Protein 2CS4 (pdb70)

GO terms:
  GO:0005515 protein binding (F, IPI)

Foldseek 3Di:
DFDDDQFDWAFACDPVRTDTDTRQHQCQAFLNVQQVVCVPVPDQSQWFKWKDAPNDTDTDDRRHHDCVVLCVVVVCSVVIYIYTGHDDDDDPDGD

Solvent-accessible surface area: 6858 Å² total; per-residue (Å²): 138,119,115,55,130,98,35,78,123,10,116,0,85,5,123,66,80,52,128,71,21,113,30,8,36,89,126,21,38,4,94,99,0,12,81,41,3,2,118,82,58,35,181,62,44,183,39,19,4,7,14,95,75,202,128,68,94,176,118,35,21,79,132,68,38,1,18,70,20,31,72,169,104,43,164,123,18,98,82,8,76,2,36,16,146,133,96,11,120,72,52,136,84,126,111

Sequence (95 aa):
GSSGSSGMELKVWVDGVQRIVCGVTEVTTCQEVVIALAQAIGRTGRYTLIEKWRDTERHLAPHENPIISLNKWGQYASDVQLILRRTGPSGPSSGGSSGSSGMELKVWVDGVQRIVCGVTEVTTCQEVVIALAQAIGRTGRYTLIEKWRDTERHLAPHENPIISLNKWGQYASDVQLILRRTGPSGPSSGGSSGSSGMELKVWVDGVQRIVCGVTEVTTCQEVVIALAQAIGRTGRYTLIEKWRDTERHLAPHENPIISLNKWGQYASDVQLILRRTGPSGPSSGGSSGSSGMELKVWVDGVQRIVCGVTEVTTCQEVVIALAQAIGRTGRYTLIEKWRDTERHLAPHENPIISLNKWGQYASDVQLILRRTGPSGPSSGGSSGSSGMELKVWVDGVQRIVCGVTEVTTCQEVVIALAQAIGRTGRYTLIEKWRDTERHLAPHENPIISLNKWGQYASDVQLILRRTGPSGPSSGGSSGSSGMELKVWVDGVQRIVCGVTEVTTCQEVVIALAQAIGRTGRYTLIEKWRDTERHLAPHENPIISLNKWGQYASDVQLILRRTGPSGPSSGGSSGSSGMELKVWVDGVQRIVCGVTEVTTCQEVVIALAQAIGRTGRYTLIEKWRDTERHLAPHENPIISLNKWGQYASDVQLILRRTGPSGPSSGGSSGSSGMELKVWVDGVQRIVCGVTEVTTCQEVVIALAQAIGRTGRYTLIEKWRDTERHLAPHENPIISLNKWGQYASDVQLILRRTGPSGPSSGGSSGSSGMELKVWVDGVQRIVCGVTEVTTCQEVVIALAQAIGRTGRYTLIEKWRDTERHLAPHENPIISLNKWGQYASDVQLILRRTGPSGPSSGGSSGSSGMELKVWVDGVQRIVCGVTEVTTCQEVVIALAQAIGRTGRYTLIEKWRDTERHLAPHENPIISLNKWGQYASDVQLILRRTGPSGPSSGGSSGSSGMELKVWVDGVQRIVCGVTEVTTCQEVVIALAQAIGRTGRYTLIEKWRDTERHLAPHENPIISLNKWGQYASDVQLILRRTGPSGPSSGGSSGSSGMELKVWVDGVQRIVCGVTEVTTCQEVVIALAQAIGRTGRYTLIEKWRDTERHLAPHENPIISLNKWGQYASDVQLILRRTGPSGPSSGGSSGSSGMELKVWVDGVQRIVCGVTEVTTCQEVVIALAQAIGRTGRYTLIEKWRDTERHLAPHENPIISLNKWGQYASDVQLILRRTGPSGPSSGGSSGSSGMELKVWVDGVQRIVCGVTEVTTCQEVVIALAQAIGRTGRYTLIEKWRDTERHLAPHENPIISLNKWGQYASDVQLILRRTGPSGPSSGGSSGSSGMELKVWVDGVQRIVCGVTEVTTCQEVVIALAQAIGRTGRYTLIEKWRDTERHLAPHENPIISLNKWGQYASDVQLILRRTGPSGPSSGGSSGSSGMELKVWVDGVQRIVCGVTEVTTCQEVVIALAQAIGRTGRYTLIEKWRDTERHLAPHENPIISLNKWGQYASDVQLILRRTGPSGPSSGGSSGSSGMELKVWVDGVQRIVCGVTEVTTCQEVVIALAQAIGRTGRYTLIEKWRDTERHLAPHENPIISLNKWGQYASDVQLILRRTGPSGPSSGGSSGSSGMELKVWVDGVQRIVCGVTEVTTCQEVVIALAQAIGRTGRYTLIEKWRDTERHLAPHENPIISLNKWGQYASDVQLILRRTGPSGPSSGGSSGSSGMELKVWVDGVQRIVCGVTEVTTCQEVVIALAQAIGRTGRYTLIEKWRDTERHLAPHENPIISLNKWGQYASDVQLILRRTGPSGPSSGGSSGSSGMELKVWVDGVQRIVCGVTEVTTCQEVVIALAQAIGRTGRYTLIEKWRDTERHLAPHENPIISLNKWGQYASDVQLILRRTGPSGPSSG

Secondary structure (DSSP, 8-state):
----S--B---EEETTEEE--SSB-SSS-HHHHHHHHHHHHS--SEEEEEEEETTEEEE--SSS-HHHHHHTTGGGSTT-EEEEEEEE-------

Organism: Homo sapiens (NCBI:txid9606)

InterPro domains:
  IPR000159 Ras-associating domain [PS50200] (1-82)
  IPR000159 Ras-associating domain [SM00314] (1-82)
  IPR029071 Ubiquitin-like domain superfamily [SSF54236] (1-83)
  IPR033593 N-terminal RASSF family [PTHR15286] (1-411)
  IPR048944 Ras association domain-containing protein 8, RA domain [cd16134] (2-83)
  IPR048945 Ras association domain-containing protein 8/10, RA domain [PF21712] (2-78)

CATH classification: 3.10.20.90

Structure (mmCIF, N/CA/C/O backbone):
data_2CS4
#
_entry.id   2CS4
#
loop_
_atom_site.group_PDB
_atom_site.id
_atom_site.type_symbol
_atom_site.label_atom_id
_atom_site.label_alt_id
_atom_site.label_comp_id
_atom_site.label_asym_id
_atom_site.label_entity_id
_atom_site.label_seq_id
_atom_site.pdbx_PDB_ins_code
_atom_site.Cartn_x
_atom_site.Cartn_y
_atom_site.Cartn_z
_atom_site.occupancy
_atom_site.B_iso_or_equiv
_atom_site.auth_seq_id
_atom_site.auth_comp_id
_atom_site.auth_asym_id
_atom_site.auth_atom_id
_atom_site.pdbx_PDB_model_num
ATOM 1 N N . GLY A 1 1 ? 9.487 -1.204 -15.973 1.00 0.00 1 GLY A N 1
ATOM 2 C CA . GLY A 1 1 ? 8.096 -1.191 -15.561 1.00 0.00 1 GLY A CA 1
ATOM 3 C C . GLY A 1 1 ? 7.607 0.202 -15.215 1.00 0.00 1 GLY A C 1
ATOM 4 O O . GLY A 1 1 ? 7.781 1.139 -15.994 1.00 0.00 1 GLY A O 1
ATOM 8 N N . SER A 1 2 ? 6.991 0.338 -14.045 1.00 0.00 2 SER A N 1
ATOM 9 C CA . SER A 1 2 ? 6.470 1.625 -13.601 1.00 0.00 2 SER A CA 1
ATOM 10 C C . SER A 1 2 ? 7.432 2.291 -12.621 1.00 0.00 2 SER A C 1
ATOM 11 O O . SER A 1 2 ? 8.248 1.625 -11.986 1.00 0.00 2 SER A O 1
ATOM 19 N N . SER A 1 3 ? 7.328 3.611 -12.505 1.00 0.00 3 SER A N 1
ATOM 20 C CA . SER A 1 3 ? 8.190 4.370 -11.606 1.00 0.00 3 SER A CA 1
ATOM 21 C C . SER A 1 3 ? 7.678 5.797 -11.438 1.00 0.00 3 SER A C 1
ATOM 22 O O . SER A 1 3 ? 7.101 6.374 -12.358 1.00 0.00 3 SER A O 1
ATOM 30 N N . GLY A 1 4 ? 7.894 6.361 -10.253 1.00 0.00 4 GLY A N 1
ATOM 31 C CA . GLY A 1 4 ? 7.449 7.716 -9.984 1.00 0.00 4 GLY A CA 1
ATOM 32 C C . GLY A 1 4 ? 8.194 8.352 -8.828 1.00 0.00 4 GLY A C 1
ATOM 33 O O . GLY A 1 4 ? 8.142 7.860 -7.701 1.00 0.00 4 GLY A O 1
ATOM 37 N N . SER A 1 5 ? 8.891 9.449 -9.107 1.00 0.00 5 SER A N 1
ATOM 38 C CA . SER A 1 5 ? 9.655 10.151 -8.083 1.00 0.00 5 SER A CA 1
ATOM 39 C C . SER A 1 5 ? 8.738 10.663 -6.976 1.00 0.00 5 SER A C 1
ATOM 40 O O . SER A 1 5 ? 8.922 10.341 -5.803 1.00 0.00 5 SER A O 1
ATOM 48 N N . SER A 1 6 ? 7.748 11.463 -7.360 1.00 0.00 6 SER A N 1
ATOM 49 C CA . SER A 1 6 ? 6.804 12.024 -6.401 1.00 0.00 6 SER A CA 1
ATOM 50 C C . SER A 1 6 ? 5.905 10.935 -5.823 1.00 0.00 6 SER A C 1
ATOM 51 O O . SER A 1 6 ? 5.301 10.157 -6.560 1.00 0.00 6 SER A O 1
ATOM 59 N N . GLY A 1 7 ? 5.823 10.887 -4.497 1.00 0.00 7 GLY A N 1
ATOM 60 C CA . GLY A 1 7 ? 4.997 9.890 -3.841 1.00 0.00 7 GLY A CA 1
ATOM 61 C C . GLY A 1 7 ? 4.457 10.370 -2.509 1.00 0.00 7 GLY A C 1
ATOM 62 O O . GLY A 1 7 ? 4.782 11.469 -2.059 1.00 0.00 7 GLY A O 1
ATOM 66 N N . MET A 1 8 ? 3.627 9.547 -1.877 1.00 0.00 8 MET A N 1
ATOM 67 C CA . MET A 1 8 ? 3.040 9.895 -0.588 1.00 0.00 8 MET A CA 1
ATOM 68 C C . MET A 1 8 ? 3.245 8.771 0.424 1.00 0.00 8 MET A C 1
ATOM 69 O O . MET A 1 8 ? 3.219 7.593 0.069 1.00 0.00 8 MET A O 1
ATOM 83 N N . GLU A 1 9 ? 3.448 9.145 1.683 1.00 0.00 9 GLU A N 1
ATOM 84 C CA . GLU A 1 9 ? 3.658 8.167 2.745 1.00 0.00 9 GLU A CA 1
ATOM 85 C C . GLU A 1 9 ? 2.326 7.656 3.285 1.00 0.00 9 GLU A C 1
ATOM 86 O O . GLU A 1 9 ? 1.539 8.418 3.851 1.00 0.00 9 GLU A O 1
ATOM 98 N N . LEU A 1 10 ? 2.078 6.363 3.107 1.00 0.00 10 LEU A N 1
ATOM 99 C CA . LEU A 1 10 ? 0.841 5.749 3.576 1.00 0.00 10 LEU A CA 1
ATOM 100 C C . LEU A 1 10 ? 1.075 4.968 4.866 1.00 0.00 10 LEU A C 1
ATOM 101 O O . LEU A 1 10 ? 1.830 3.996 4.887 1.00 0.00 10 LEU A O 1
ATOM 117 N N . LYS A 1 11 ? 0.422 5.399 5.939 1.00 0.00 11 LYS A N 1
ATOM 118 C CA . LYS A 1 11 ? 0.555 4.740 7.233 1.00 0.00 11 LYS A CA 1
ATOM 119 C C . LYS A 1 11 ? -0.300 3.478 7.290 1.00 0.00 11 LYS A C 1
ATOM 120 O O . LYS A 1 11 ? -1.526 3.549 7.364 1.00 0.00 11 LYS A O 1
ATOM 139 N N . VAL A 1 12 ? 0.357 2.322 7.258 1.00 0.00 12 VAL A N 1
ATOM 140 C CA . VAL A 1 12 ? -0.343 1.044 7.309 1.00 0.00 12 VAL A CA 1
ATOM 141 C C . VAL A 1 12 ? 0.338 0.083 8.277 1.00 0.00 12 VAL A C 1
ATOM 142 O O . VAL A 1 12 ? 1.550 -0.125 8.211 1.00 0.00 12 VAL A O 1
ATOM 155 N N . TRP A 1 13 ? -0.449 -0.501 9.173 1.00 0.00 13 TRP A N 1
ATOM 156 C CA . TRP A 1 13 ? 0.079 -1.441 10.156 1.00 0.00 13 TRP A CA 1
ATOM 157 C C . TRP A 1 13 ? 0.479 -2.754 9.492 1.00 0.00 13 TRP A C 1
ATOM 158 O O . TRP A 1 13 ? -0.363 -3.468 8.948 1.00 0.00 13 TRP A O 1
ATOM 179 N N . VAL A 1 14 ? 1.770 -3.067 9.540 1.00 0.00 14 VAL A N 1
ATOM 180 C CA . VAL A 1 14 ? 2.282 -4.296 8.944 1.00 0.00 14 VAL A CA 1
ATOM 181 C C . VAL A 1 14 ? 3.040 -5.130 9.970 1.00 0.00 14 VAL A C 1
ATOM 182 O O . VAL A 1 14 ? 4.154 -4.786 10.365 1.00 0.00 14 VAL A O 1
ATOM 195 N N . ASP A 1 15 ? 2.429 -6.229 10.398 1.00 0.00 15 ASP A N 1
ATOM 196 C CA . ASP A 1 15 ? 3.046 -7.115 11.378 1.00 0.00 15 ASP A CA 1
ATOM 197 C C . ASP A 1 15 ? 3.171 -6.424 12.733 1.00 0.00 15 ASP A C 1
ATOM 198 O O . ASP A 1 15 ? 4.140 -6.635 13.461 1.00 0.00 15 ASP A O 1
ATOM 207 N N . GLY A 1 16 ? 2.183 -5.598 13.063 1.00 0.00 16 GLY A N 1
ATOM 208 C CA . GLY A 1 16 ? 2.203 -4.887 14.329 1.00 0.00 16 GLY A CA 1
ATOM 209 C C . GLY A 1 16 ? 2.997 -3.598 14.258 1.00 0.00 16 GLY A C 1
ATOM 210 O O . GLY A 1 16 ? 2.892 -2.747 15.141 1.00 0.00 16 GLY A O 1
ATOM 214 N N . VAL A 1 17 ? 3.796 -3.454 13.206 1.00 0.00 17 VAL A N 1
ATOM 215 C CA . VAL A 1 17 ? 4.612 -2.260 13.024 1.00 0.00 17 VAL A CA 1
ATOM 216 C C . VAL A 1 17 ? 4.177 -1.480 11.788 1.00 0.00 17 VAL A C 1
ATOM 217 O O . VAL A 1 17 ? 4.140 -2.020 10.683 1.00 0.00 17 VAL A O 1
ATOM 230 N N . GLN A 1 18 ? 3.849 -0.207 11.984 1.00 0.00 18 GLN A N 1
ATOM 231 C CA . GLN A 1 18 ? 3.416 0.648 10.885 1.00 0.00 18 GLN A CA 1
ATOM 232 C C . GLN A 1 18 ? 4.563 0.911 9.916 1.00 0.00 18 GLN A C 1
ATOM 233 O O . GLN A 1 18 ? 5.526 1.600 10.252 1.00 0.00 18 GLN A O 1
ATOM 247 N N . ARG A 1 19 ? 4.453 0.358 8.712 1.00 0.00 19 ARG A N 1
ATOM 248 C CA . ARG A 1 19 ? 5.482 0.533 7.695 1.00 0.00 19 ARG A CA 1
ATOM 249 C C . ARG A 1 19 ? 5.078 1.609 6.691 1.00 0.00 19 ARG A C 1
ATOM 250 O O . ARG A 1 19 ? 3.978 1.574 6.139 1.00 0.00 19 ARG A O 1
ATOM 271 N N . ILE A 1 20 ? 5.974 2.562 6.461 1.00 0.00 20 ILE A N 1
ATOM 272 C CA . ILE A 1 20 ? 5.711 3.647 5.524 1.00 0.00 20 ILE A CA 1
ATOM 273 C C . ILE A 1 20 ? 5.955 3.203 4.086 1.00 0.00 20 ILE A C 1
ATOM 274 O O . ILE A 1 20 ? 6.823 2.372 3.820 1.00 0.00 20 ILE A O 1
ATOM 290 N N . VAL A 1 21 ? 5.183 3.764 3.160 1.00 0.00 21 VAL A N 1
ATOM 291 C CA . VAL A 1 21 ? 5.317 3.428 1.747 1.00 0.00 21 VAL A CA 1
ATOM 292 C C . VAL A 1 21 ? 5.444 4.685 0.893 1.00 0.00 21 VAL A C 1
ATOM 293 O O . VAL A 1 21 ? 4.518 5.493 0.818 1.00 0.00 21 VAL A O 1
ATOM 306 N N . CYS A 1 22 ? 6.596 4.843 0.251 1.00 0.00 22 CYS A N 1
ATOM 307 C CA . CYS A 1 22 ? 6.845 6.002 -0.598 1.00 0.00 22 CYS A CA 1
ATOM 308 C C . CYS A 1 22 ? 6.571 5.673 -2.062 1.00 0.00 22 CYS A C 1
ATOM 309 O O . CYS A 1 22 ? 6.953 4.610 -2.552 1.00 0.00 22 CYS A O 1
ATOM 317 N N . GLY A 1 23 ? 5.905 6.591 -2.755 1.00 0.00 23 GLY A N 1
ATOM 318 C CA . GLY A 1 23 ? 5.590 6.378 -4.156 1.00 0.00 23 GLY A CA 1
ATOM 319 C C . GLY A 1 23 ? 4.098 6.409 -4.425 1.00 0.00 23 GLY A C 1
ATOM 320 O O . GLY A 1 23 ? 3.659 6.876 -5.476 1.00 0.00 23 GLY A O 1
ATOM 324 N N . VAL A 1 24 ? 3.316 5.908 -3.474 1.00 0.00 24 VAL A N 1
ATOM 325 C CA . VAL A 1 24 ? 1.865 5.879 -3.614 1.00 0.00 24 VAL A CA 1
ATOM 326 C C . VAL A 1 24 ? 1.305 7.282 -3.819 1.00 0.00 24 VAL A C 1
ATOM 327 O O . VAL A 1 24 ? 1.698 8.226 -3.133 1.00 0.00 24 VAL A O 1
ATOM 340 N N . THR A 1 25 ? 0.382 7.412 -4.768 1.00 0.00 25 THR A N 1
ATOM 341 C CA . THR A 1 25 ? -0.232 8.699 -5.064 1.00 0.00 25 THR A CA 1
ATOM 342 C C . THR A 1 25 ? -1.726 8.547 -5.331 1.00 0.00 25 THR A C 1
ATOM 343 O O . THR A 1 25 ? -2.214 7.441 -5.562 1.00 0.00 25 THR A O 1
ATOM 354 N N . GLU A 1 26 ? -2.445 9.664 -5.298 1.00 0.00 26 GLU A N 1
ATOM 355 C CA . GLU A 1 26 ? -3.884 9.653 -5.536 1.00 0.00 26 GLU A CA 1
ATOM 356 C C . GLU A 1 26 ? -4.249 8.634 -6.611 1.00 0.00 26 GLU A C 1
ATOM 357 O O . GLU A 1 26 ? -5.201 7.868 -6.458 1.00 0.00 26 GLU A O 1
ATOM 369 N N . VAL A 1 27 ? -3.486 8.631 -7.699 1.00 0.00 27 VAL A N 1
ATOM 370 C CA . VAL A 1 27 ? -3.729 7.706 -8.800 1.00 0.00 27 VAL A CA 1
ATOM 371 C C . VAL A 1 27 ? -3.593 6.258 -8.342 1.00 0.00 27 VAL A C 1
ATOM 372 O O . VAL A 1 27 ? -4.497 5.445 -8.539 1.00 0.00 27 VAL A O 1
ATOM 385 N N . THR A 1 28 ? -2.458 5.942 -7.727 1.00 0.00 28 THR A N 1
ATOM 386 C CA . THR A 1 28 ? -2.203 4.592 -7.240 1.00 0.00 28 THR A CA 1
ATOM 387 C C . THR A 1 28 ? -3.397 4.055 -6.458 1.00 0.00 28 THR A C 1
ATOM 388 O O . THR A 1 28 ? -3.727 4.559 -5.384 1.00 0.00 28 THR A O 1
ATOM 399 N N . THR A 1 29 ? -4.041 3.027 -7.002 1.00 0.00 29 THR A N 1
ATOM 400 C CA . THR A 1 29 ? -5.199 2.422 -6.355 1.00 0.00 29 THR A CA 1
ATOM 401 C C . THR A 1 29 ? -4.778 1.555 -5.174 1.00 0.00 29 THR A C 1
ATOM 402 O O . THR A 1 29 ? -3.587 1.392 -4.905 1.00 0.00 29 THR A O 1
ATOM 413 N N . CYS A 1 30 ? -5.760 1.001 -4.474 1.00 0.00 30 CYS A N 1
ATOM 414 C CA . CYS A 1 30 ? -5.491 0.149 -3.320 1.00 0.00 30 CYS A CA 1
ATOM 415 C C . CYS A 1 30 ? -4.760 -1.122 -3.741 1.00 0.00 30 CYS A C 1
ATOM 416 O O . CYS A 1 30 ? -3.815 -1.552 -3.081 1.00 0.00 30 CYS A O 1
ATOM 424 N N . GLN A 1 31 ? -5.206 -1.717 -4.843 1.00 0.00 31 GLN A N 1
ATOM 425 C CA . GLN A 1 31 ? -4.595 -2.940 -5.350 1.00 0.00 31 GLN A CA 1
ATOM 426 C C . GLN A 1 31 ? -3.094 -2.757 -5.548 1.00 0.00 31 GLN A C 1
ATOM 427 O O . GLN A 1 31 ? -2.312 -3.679 -5.317 1.00 0.00 31 GLN A O 1
ATOM 441 N N . GLU A 1 32 ? -2.699 -1.562 -5.975 1.00 0.00 32 GLU A N 1
ATOM 442 C CA . GLU A 1 32 ? -1.291 -1.260 -6.205 1.00 0.00 32 GLU A CA 1
ATOM 443 C C . GLU A 1 32 ? -0.539 -1.134 -4.883 1.00 0.00 32 GLU A C 1
ATOM 444 O O . GLU A 1 32 ? 0.671 -1.350 -4.821 1.00 0.00 32 GLU A O 1
ATOM 456 N N . VAL A 1 33 ? -1.266 -0.781 -3.827 1.00 0.00 33 VAL A N 1
ATOM 457 C CA . VAL A 1 33 ? -0.670 -0.626 -2.505 1.00 0.00 33 VAL A CA 1
ATOM 458 C C . VAL A 1 33 ? -0.621 -1.958 -1.765 1.00 0.00 33 VAL A C 1
ATOM 459 O O . VAL A 1 33 ? 0.452 -2.437 -1.397 1.00 0.00 33 VAL A O 1
ATOM 472 N N . VAL A 1 34 ? -1.790 -2.552 -1.549 1.00 0.00 34 VAL A N 1
ATOM 473 C CA . VAL A 1 34 ? -1.881 -3.830 -0.853 1.00 0.00 34 VAL A CA 1
ATOM 474 C C . VAL A 1 34 ? -0.818 -4.803 -1.350 1.00 0.00 34 VAL A C 1
ATOM 475 O O . VAL A 1 34 ? -0.273 -5.590 -0.576 1.00 0.00 34 VAL A O 1
ATOM 488 N N . ILE A 1 35 ? -0.529 -4.744 -2.645 1.00 0.00 35 ILE A N 1
ATOM 489 C CA . ILE A 1 35 ? 0.470 -5.619 -3.245 1.00 0.00 35 ILE A CA 1
ATOM 490 C C . ILE A 1 35 ? 1.881 -5.105 -2.980 1.00 0.00 35 ILE A C 1
ATOM 491 O O . ILE A 1 35 ? 2.784 -5.878 -2.658 1.00 0.00 35 ILE A O 1
ATOM 507 N N . ALA A 1 36 ? 2.064 -3.796 -3.115 1.00 0.00 36 ALA A N 1
ATOM 508 C CA . ALA A 1 36 ? 3.364 -3.178 -2.886 1.00 0.00 36 ALA A CA 1
ATOM 509 C C . ALA A 1 36 ? 3.947 -3.606 -1.543 1.00 0.00 36 ALA A C 1
ATOM 510 O O . ALA A 1 36 ? 5.118 -3.977 -1.453 1.00 0.00 36 ALA A O 1
ATOM 517 N N . LEU A 1 37 ? 3.123 -3.553 -0.502 1.00 0.00 37 LEU A N 1
ATOM 518 C CA . LEU A 1 37 ? 3.557 -3.935 0.837 1.00 0.00 37 LEU A CA 1
ATOM 519 C C . LEU A 1 37 ? 3.956 -5.407 0.881 1.00 0.00 37 LEU A C 1
ATOM 520 O O . LEU A 1 37 ? 5.081 -5.745 1.249 1.00 0.00 37 LEU A O 1
ATOM 536 N N . ALA A 1 38 ? 3.027 -6.278 0.501 1.00 0.00 38 ALA A N 1
ATOM 537 C CA . ALA A 1 38 ? 3.283 -7.713 0.493 1.00 0.00 38 ALA A CA 1
ATOM 538 C C . ALA A 1 38 ? 4.601 -8.032 -0.206 1.00 0.00 38 ALA A C 1
ATOM 539 O O . ALA A 1 38 ? 5.340 -8.918 0.219 1.00 0.00 38 ALA A O 1
ATOM 546 N N . GLN A 1 39 ? 4.886 -7.303 -1.281 1.00 0.00 39 GLN A N 1
ATOM 547 C CA . GLN A 1 39 ? 6.114 -7.510 -2.039 1.00 0.00 39 GLN A CA 1
ATOM 548 C C . GLN A 1 39 ? 7.323 -6.979 -1.274 1.00 0.00 39 GLN A C 1
ATOM 549 O O . GLN A 1 39 ? 8.408 -7.556 -1.331 1.00 0.00 39 GLN A O 1
ATOM 563 N N . ALA A 1 40 ? 7.126 -5.876 -0.560 1.00 0.00 40 ALA A N 1
ATOM 564 C CA . ALA A 1 40 ? 8.199 -5.268 0.218 1.00 0.00 40 ALA A CA 1
ATOM 565 C C . ALA A 1 40 ? 8.597 -6.156 1.392 1.00 0.00 40 ALA A C 1
ATOM 566 O O . ALA A 1 40 ? 9.782 -6.358 1.656 1.00 0.00 40 ALA A O 1
ATOM 573 N N . ILE A 1 41 ? 7.599 -6.683 2.094 1.00 0.00 41 ILE A N 1
ATOM 574 C CA . ILE A 1 41 ? 7.846 -7.549 3.240 1.00 0.00 41 ILE A CA 1
ATOM 575 C C . ILE A 1 41 ? 8.375 -8.909 2.797 1.00 0.00 41 ILE A C 1
ATOM 576 O O . ILE A 1 41 ? 9.078 -9.587 3.545 1.00 0.00 41 ILE A O 1
ATOM 592 N N . GLY A 1 42 ? 8.033 -9.301 1.574 1.00 0.00 42 GLY A N 1
ATOM 593 C CA . GLY A 1 42 ? 8.483 -10.578 1.051 1.00 0.00 42 GLY A CA 1
ATOM 594 C C . GLY A 1 42 ? 7.345 -11.411 0.495 1.00 0.00 42 GLY A C 1
ATOM 595 O O . GLY A 1 42 ? 6.866 -11.160 -0.610 1.00 0.00 42 GLY A O 1
ATOM 599 N N . ARG A 1 43 ? 6.913 -12.407 1.262 1.00 0.00 43 ARG A N 1
ATOM 600 C CA . ARG A 1 43 ? 5.826 -13.281 0.839 1.00 0.00 43 ARG A CA 1
ATOM 601 C C . ARG A 1 43 ? 4.784 -12.505 0.039 1.00 0.00 43 ARG A C 1
ATOM 602 O O . ARG A 1 43 ? 4.587 -11.308 0.251 1.00 0.00 43 ARG A O 1
ATOM 623 N N . THR A 1 44 ? 4.119 -13.195 -0.883 1.00 0.00 44 THR A N 1
ATOM 624 C CA . THR A 1 44 ? 3.098 -12.571 -1.715 1.00 0.00 44 THR A CA 1
ATOM 625 C C . THR A 1 44 ? 1.818 -13.397 -1.728 1.00 0.00 44 THR A C 1
ATOM 626 O O . THR A 1 44 ? 1.827 -14.579 -1.386 1.00 0.00 44 THR A O 1
ATOM 637 N N . GLY A 1 45 ? 0.716 -12.768 -2.125 1.00 0.00 45 GLY A N 1
ATOM 638 C CA . GLY A 1 45 ? -0.558 -13.461 -2.175 1.00 0.00 45 GLY A CA 1
ATOM 639 C C . GLY A 1 45 ? -1.730 -12.512 -2.328 1.00 0.00 45 GLY A C 1
ATOM 640 O O . GLY A 1 45 ? -1.639 -11.514 -3.044 1.00 0.00 45 GLY A O 1
ATOM 644 N N . ARG A 1 46 ? -2.833 -12.823 -1.657 1.00 0.00 46 ARG A N 1
ATOM 645 C CA . ARG A 1 46 ? -4.029 -11.992 -1.725 1.00 0.00 46 ARG A CA 1
ATOM 646 C C . ARG A 1 46 ? -4.230 -11.221 -0.423 1.00 0.00 46 ARG A C 1
ATOM 647 O O . ARG A 1 46 ? -4.654 -11.786 0.585 1.00 0.00 46 ARG A O 1
ATOM 668 N N . TYR A 1 47 ? -3.922 -9.929 -0.453 1.00 0.00 47 TYR A N 1
ATOM 669 C CA . TYR A 1 47 ? -4.066 -9.082 0.725 1.00 0.00 47 TYR A CA 1
ATOM 670 C C . TYR A 1 47 ? -5.164 -8.043 0.518 1.00 0.00 47 TYR A C 1
ATOM 671 O O . TYR A 1 47 ? -5.714 -7.913 -0.576 1.00 0.00 47 TYR A O 1
ATOM 689 N N . THR A 1 48 ? -5.478 -7.304 1.577 1.00 0.00 48 THR A N 1
ATOM 690 C CA . THR A 1 48 ? -6.510 -6.277 1.514 1.00 0.00 48 THR A CA 1
ATOM 691 C C . THR A 1 48 ? -6.166 -5.096 2.414 1.00 0.00 48 THR A C 1
ATOM 692 O O . THR A 1 48 ? -5.247 -5.172 3.232 1.00 0.00 48 THR A O 1
ATOM 703 N N . LEU A 1 49 ? -6.908 -4.005 2.261 1.00 0.00 49 LEU A N 1
ATOM 704 C CA . LEU A 1 49 ? -6.681 -2.807 3.061 1.00 0.00 49 LEU A CA 1
ATOM 705 C C . LEU A 1 49 ? -7.942 -2.416 3.825 1.00 0.00 49 LEU A C 1
ATOM 706 O O . LEU A 1 49 ? -8.937 -2.001 3.229 1.00 0.00 49 LEU A O 1
ATOM 722 N N . ILE A 1 50 ? -7.893 -2.549 5.146 1.00 0.00 50 ILE A N 1
ATOM 723 C CA . ILE A 1 50 ? -9.030 -2.206 5.991 1.00 0.00 50 ILE A CA 1
ATOM 724 C C . ILE A 1 50 ? -8.745 -0.955 6.816 1.00 0.00 50 ILE A C 1
ATOM 725 O O . ILE A 1 50 ? -7.615 -0.730 7.248 1.00 0.00 50 ILE A O 1
ATOM 741 N N . GLU A 1 51 ? -9.778 -0.147 7.031 1.00 0.00 51 GLU A N 1
ATOM 742 C CA . GLU A 1 51 ? -9.638 1.081 7.805 1.00 0.00 51 GLU A CA 1
ATOM 743 C C . GLU A 1 51 ? -10.319 0.948 9.164 1.00 0.00 51 GLU A C 1
ATOM 744 O O . GLU A 1 51 ? -11.504 0.625 9.249 1.00 0.00 51 GLU A O 1
ATOM 756 N N . LYS A 1 52 ? -9.560 1.198 10.226 1.00 0.00 52 LYS A N 1
ATOM 757 C CA . LYS A 1 52 ? -10.088 1.107 11.582 1.00 0.00 52 LYS A CA 1
ATOM 758 C C . LYS A 1 52 ? -10.354 2.495 12.157 1.00 0.00 52 LYS A C 1
ATOM 759 O O . LYS A 1 52 ? -9.452 3.330 12.228 1.00 0.00 52 LYS A O 1
ATOM 778 N N . TRP A 1 53 ? -11.594 2.733 12.566 1.00 0.00 53 TRP A N 1
ATOM 779 C CA . TRP A 1 53 ? -11.977 4.020 13.136 1.00 0.00 53 TRP A CA 1
ATOM 780 C C . TRP A 1 53 ? -13.049 3.844 14.206 1.00 0.00 53 TRP A C 1
ATOM 781 O O . TRP A 1 53 ? -13.984 3.060 14.038 1.00 0.00 53 TRP A O 1
ATOM 802 N N . ARG A 1 54 ? -12.909 4.578 15.304 1.00 0.00 54 ARG A N 1
ATOM 803 C CA . ARG A 1 54 ? -13.866 4.502 16.402 1.00 0.00 54 ARG A CA 1
ATOM 804 C C . ARG A 1 54 ? -14.398 3.081 16.562 1.00 0.00 54 ARG A C 1
ATOM 805 O O . ARG A 1 54 ? -15.581 2.877 16.833 1.00 0.00 54 ARG A O 1
ATOM 826 N N . ASP A 1 55 ? -13.515 2.102 16.391 1.00 0.00 55 ASP A N 1
ATOM 827 C CA . ASP A 1 55 ? -13.895 0.700 16.517 1.00 0.00 55 ASP A CA 1
ATOM 828 C C . ASP A 1 55 ? -14.807 0.279 15.369 1.00 0.00 55 ASP A C 1
ATOM 829 O O . ASP A 1 55 ? -15.832 -0.371 15.581 1.00 0.00 55 ASP A O 1
ATOM 838 N N . THR A 1 56 ? -14.428 0.654 14.151 1.00 0.00 56 THR A N 1
ATOM 839 C CA . THR A 1 56 ? -15.213 0.317 12.970 1.00 0.00 56 THR A CA 1
ATOM 840 C C . THR A 1 56 ? -14.327 -0.249 11.865 1.00 0.00 56 THR A C 1
ATOM 841 O O . THR A 1 56 ? -13.458 0.444 11.338 1.00 0.00 56 THR A O 1
ATOM 852 N N . GLU A 1 57 ? -14.555 -1.513 11.520 1.00 0.00 57 GLU A N 1
ATOM 853 C CA . GLU A 1 57 ? -13.777 -2.171 10.478 1.00 0.00 57 GLU A CA 1
ATOM 854 C C . GLU A 1 57 ? -14.568 -2.249 9.175 1.00 0.00 57 GLU A C 1
ATOM 855 O O . GLU A 1 5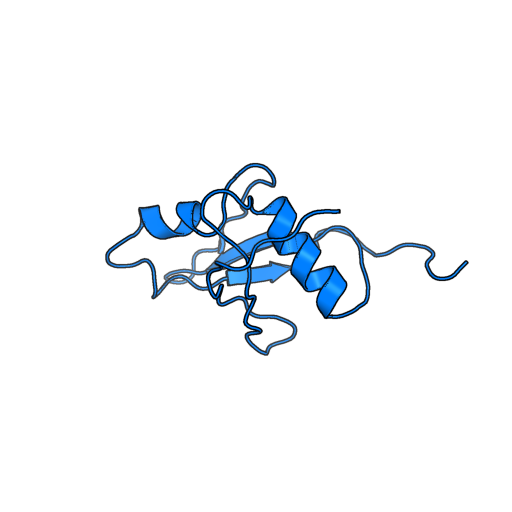7 ? -15.674 -2.788 9.140 1.00 0.00 57 GLU A O 1
ATOM 867 N N . ARG A 1 58 ? -13.992 -1.707 8.107 1.00 0.00 58 ARG A N 1
ATOM 868 C CA . ARG A 1 58 ? -14.644 -1.713 6.802 1.00 0.00 58 ARG A CA 1
ATOM 869 C C . ARG A 1 58 ? -13.661 -2.112 5.706 1.00 0.00 58 ARG A C 1
ATOM 870 O O . ARG A 1 58 ? -12.579 -1.536 5.586 1.00 0.00 58 ARG A O 1
ATOM 891 N N . HIS A 1 59 ? -14.044 -3.104 4.908 1.00 0.00 59 HIS A N 1
ATOM 892 C CA . HIS A 1 59 ? -13.196 -3.581 3.820 1.00 0.00 59 HIS A CA 1
ATOM 893 C C . HIS A 1 59 ? -13.303 -2.664 2.606 1.00 0.00 59 HIS A C 1
ATOM 894 O O . HIS A 1 59 ? -14.367 -2.112 2.323 1.00 0.00 59 HIS A O 1
ATOM 909 N N . LEU A 1 60 ? -12.194 -2.505 1.892 1.00 0.00 60 LEU A N 1
ATOM 910 C CA . LEU A 1 60 ? -12.162 -1.653 0.708 1.00 0.00 60 LEU A CA 1
ATOM 911 C C . LEU A 1 60 ? -12.033 -2.490 -0.561 1.00 0.00 60 LEU A C 1
ATOM 912 O O . LEU A 1 60 ? -11.727 -3.681 -0.503 1.00 0.00 60 LEU A O 1
ATOM 928 N N . ALA A 1 61 ? -12.268 -1.859 -1.707 1.00 0.00 61 ALA A N 1
ATOM 929 C CA . ALA A 1 61 ? -12.174 -2.544 -2.990 1.00 0.00 61 ALA A CA 1
ATOM 930 C C . ALA A 1 61 ? -10.795 -2.355 -3.613 1.00 0.00 61 ALA A C 1
ATOM 931 O O . ALA A 1 61 ? -10.075 -1.403 -3.310 1.00 0.00 61 ALA A O 1
ATOM 938 N N . PRO A 1 62 ? -10.416 -3.282 -4.505 1.00 0.00 62 PRO A N 1
ATOM 939 C CA . PRO A 1 62 ? -9.120 -3.239 -5.190 1.00 0.00 62 PRO A CA 1
ATOM 940 C C . PRO A 1 62 ? -9.034 -2.095 -6.195 1.00 0.00 62 PRO A C 1
ATOM 941 O O . PRO A 1 62 ? -7.942 -1.684 -6.590 1.00 0.00 62 PRO A O 1
ATOM 952 N N . HIS A 1 63 ? -10.190 -1.585 -6.605 1.00 0.00 63 HIS A N 1
ATOM 953 C CA . HIS A 1 63 ? -10.245 -0.487 -7.564 1.00 0.00 63 HIS A CA 1
ATOM 954 C C . HIS A 1 63 ? -10.258 0.860 -6.848 1.00 0.00 63 HIS A C 1
ATOM 955 O O . HIS A 1 63 ? -9.934 1.890 -7.438 1.00 0.00 63 HIS A O 1
ATOM 970 N N . GLU A 1 64 ? -10.634 0.843 -5.573 1.00 0.00 64 GLU A N 1
ATOM 971 C CA . GLU A 1 64 ? -10.691 2.064 -4.778 1.00 0.00 64 GLU A CA 1
ATOM 972 C C . GLU A 1 64 ? -9.290 2.519 -4.379 1.00 0.00 64 GLU A C 1
ATOM 973 O O . GLU A 1 64 ? -8.430 1.702 -4.051 1.00 0.00 64 GLU A O 1
ATOM 985 N N . ASN A 1 65 ? -9.068 3.829 -4.411 1.00 0.00 65 ASN A N 1
ATOM 986 C CA . ASN A 1 65 ? -7.771 4.393 -4.054 1.00 0.00 65 ASN A CA 1
ATOM 987 C C . ASN A 1 65 ? -7.630 4.519 -2.540 1.00 0.00 65 ASN A C 1
ATOM 988 O O . ASN A 1 65 ? -8.588 4.815 -1.825 1.00 0.00 65 ASN A O 1
ATOM 999 N N . PRO A 1 66 ? -6.408 4.289 -2.038 1.00 0.00 66 PRO A N 1
ATOM 1000 C CA . PRO A 1 66 ? -6.112 4.372 -0.605 1.00 0.00 66 PRO A CA 1
ATOM 1001 C C . PRO A 1 66 ? -6.164 5.804 -0.084 1.00 0.00 66 PRO A C 1
ATOM 1002 O O . PRO A 1 66 ? -6.828 6.088 0.914 1.00 0.00 66 PRO A O 1
ATOM 1013 N N . ILE A 1 67 ? -5.461 6.702 -0.765 1.00 0.00 67 ILE A N 1
ATOM 1014 C CA . ILE A 1 67 ? -5.429 8.105 -0.371 1.00 0.00 67 ILE A CA 1
ATOM 1015 C C . ILE A 1 67 ? -6.825 8.719 -0.409 1.00 0.00 67 ILE A C 1
ATOM 1016 O O . ILE A 1 67 ? -7.202 9.483 0.480 1.00 0.00 67 ILE A O 1
ATOM 1032 N N . ILE A 1 68 ? -7.587 8.378 -1.443 1.00 0.00 68 ILE A N 1
ATOM 1033 C CA . ILE A 1 68 ? -8.942 8.893 -1.595 1.00 0.00 68 ILE A CA 1
ATOM 1034 C C . ILE A 1 68 ? -9.861 8.352 -0.506 1.00 0.00 68 ILE A C 1
ATOM 1035 O O . ILE A 1 68 ? -10.608 9.103 0.121 1.00 0.00 68 ILE A O 1
ATOM 1051 N N . SER A 1 69 ? -9.800 7.043 -0.284 1.00 0.00 69 SER A N 1
ATOM 1052 C CA . SER A 1 69 ? -10.628 6.399 0.729 1.00 0.00 69 SER A CA 1
ATOM 1053 C C . SER A 1 69 ? -10.550 7.152 2.054 1.00 0.00 69 SER A C 1
ATOM 1054 O O . SER A 1 69 ? -11.505 7.166 2.831 1.00 0.00 69 SER A O 1
ATOM 1062 N N . LEU A 1 70 ? -9.405 7.778 2.304 1.00 0.00 70 LEU A N 1
ATOM 1063 C CA . LEU A 1 70 ? -9.200 8.534 3.534 1.00 0.00 70 LEU A CA 1
ATOM 1064 C C . LEU A 1 70 ? -9.691 9.970 3.380 1.00 0.00 70 LEU A C 1
ATOM 1065 O O . LEU A 1 70 ? -10.481 10.457 4.188 1.00 0.00 70 LEU A O 1
ATOM 1081 N N . ASN A 1 71 ? -9.220 10.642 2.334 1.00 0.00 71 ASN A N 1
ATOM 1082 C CA . ASN A 1 71 ? -9.613 12.022 2.072 1.00 0.00 71 ASN A CA 1
ATOM 1083 C C . ASN A 1 71 ? -11.067 12.258 2.469 1.00 0.00 71 ASN A C 1
ATOM 1084 O O . ASN A 1 71 ? -11.403 13.285 3.059 1.00 0.00 71 ASN A O 1
ATOM 1095 N N . LYS A 1 72 ? -11.927 11.300 2.140 1.00 0.00 72 LYS A N 1
ATOM 1096 C CA . LYS A 1 72 ? -13.345 11.401 2.463 1.00 0.00 72 LYS A CA 1
ATOM 1097 C C . LYS A 1 72 ? -13.548 12.042 3.832 1.00 0.00 72 LYS A C 1
ATOM 1098 O O . LYS A 1 72 ? -14.167 13.100 3.946 1.00 0.00 72 LYS A O 1
ATOM 1117 N N . TRP A 1 73 ? -13.022 11.396 4.866 1.00 0.00 73 TRP A N 1
ATOM 1118 C CA . TRP A 1 73 ? -13.144 11.905 6.227 1.00 0.00 73 TRP A CA 1
ATOM 1119 C C . TRP A 1 73 ? -12.618 13.333 6.324 1.00 0.00 73 TRP A C 1
ATOM 1120 O O . TRP A 1 73 ? -13.277 14.211 6.879 1.00 0.00 73 TRP A O 1
ATOM 1141 N N . GLY A 1 74 ? -11.426 13.559 5.779 1.00 0.00 74 GLY A N 1
ATOM 1142 C CA . GLY A 1 74 ? -10.833 14.883 5.815 1.00 0.00 74 GLY A CA 1
ATOM 1143 C C . GLY A 1 74 ? -10.406 15.289 7.212 1.00 0.00 74 GLY A C 1
ATOM 1144 O O . GLY A 1 74 ? -9.298 14.974 7.645 1.00 0.00 74 GLY A O 1
ATOM 1148 N N . GLN A 1 75 ? -11.287 15.992 7.917 1.00 0.00 75 GLN A N 1
ATOM 1149 C CA . GLN A 1 75 ? -10.994 16.444 9.272 1.00 0.00 75 GLN A CA 1
ATOM 1150 C C . GLN A 1 75 ? -10.604 15.271 10.164 1.00 0.00 75 GLN A C 1
ATOM 1151 O O . GLN A 1 75 ? -9.664 15.364 10.954 1.00 0.00 75 GLN A O 1
ATOM 1165 N N . TYR A 1 76 ? -11.332 14.167 10.034 1.00 0.00 76 TYR A N 1
ATOM 1166 C CA . TYR A 1 76 ? -11.064 12.976 10.831 1.00 0.00 76 TYR A CA 1
ATOM 1167 C C . TYR A 1 76 ? -10.465 11.868 9.971 1.00 0.00 76 TYR A C 1
ATOM 1168 O O . TYR A 1 76 ? -10.838 10.702 10.093 1.00 0.00 76 TYR A O 1
ATOM 1186 N N . ALA A 1 77 ? -9.533 12.242 9.100 1.00 0.00 77 ALA A N 1
ATOM 1187 C CA . ALA A 1 77 ? -8.879 11.281 8.221 1.00 0.00 77 ALA A CA 1
ATOM 1188 C C . ALA A 1 77 ? -7.687 10.627 8.911 1.00 0.00 77 ALA A C 1
ATOM 1189 O O . ALA A 1 77 ? -7.479 9.419 8.800 1.00 0.00 77 ALA A O 1
ATOM 1196 N N . SER A 1 78 ? -6.907 11.433 9.624 1.00 0.00 78 SER A N 1
ATOM 1197 C CA . SER A 1 78 ? -5.732 10.933 10.329 1.00 0.00 78 SER A CA 1
ATOM 1198 C C . SER A 1 78 ? -6.124 9.869 11.350 1.00 0.00 78 SER A C 1
ATOM 1199 O O . SER A 1 78 ? -5.502 8.809 11.427 1.00 0.00 78 SER A O 1
ATOM 1207 N N . ASP A 1 79 ? -7.157 10.160 12.132 1.00 0.00 79 ASP A N 1
ATOM 1208 C CA . ASP A 1 79 ? -7.634 9.229 13.148 1.00 0.00 79 ASP A CA 1
ATOM 1209 C C . ASP A 1 79 ? -7.770 7.822 12.575 1.00 0.00 79 ASP A C 1
ATOM 1210 O O . ASP A 1 79 ? -7.466 6.835 13.245 1.00 0.00 79 ASP A O 1
ATOM 1219 N N . VAL A 1 80 ? -8.230 7.738 11.330 1.00 0.00 80 VAL A N 1
ATOM 1220 C CA . VAL A 1 80 ? -8.407 6.452 10.667 1.00 0.00 80 VAL A CA 1
ATOM 1221 C C . VAL A 1 80 ? -7.065 5.772 10.419 1.00 0.00 80 VAL A C 1
ATOM 1222 O O . VAL A 1 80 ? -6.130 6.390 9.910 1.00 0.00 80 VAL A O 1
ATOM 1235 N N . GLN A 1 81 ? -6.978 4.496 10.781 1.00 0.00 81 GLN A N 1
ATOM 1236 C CA . GLN A 1 81 ? -5.749 3.732 10.598 1.00 0.00 81 GLN A CA 1
ATOM 1237 C C . GLN A 1 81 ? -5.938 2.640 9.550 1.00 0.00 81 GLN A C 1
ATOM 1238 O O . GLN A 1 81 ? -7.059 2.196 9.297 1.00 0.00 81 GLN A O 1
ATOM 1252 N N . LEU A 1 82 ? -4.837 2.212 8.944 1.00 0.00 82 LEU A N 1
ATOM 1253 C CA . LEU A 1 82 ? -4.881 1.172 7.923 1.00 0.00 82 LEU A CA 1
ATOM 1254 C C . LEU A 1 82 ? -4.238 -0.116 8.429 1.00 0.00 82 LEU A C 1
ATOM 1255 O O . LEU A 1 82 ? -3.228 -0.081 9.133 1.00 0.00 82 LEU A O 1
ATOM 1271 N N . ILE A 1 83 ? -4.828 -1.249 8.064 1.00 0.00 83 ILE A N 1
ATOM 1272 C CA . ILE A 1 83 ? -4.311 -2.547 8.479 1.00 0.00 83 ILE A CA 1
ATOM 1273 C C . ILE A 1 83 ? -4.339 -3.544 7.325 1.00 0.00 83 ILE A C 1
ATOM 1274 O O . ILE A 1 83 ? -5.406 -3.895 6.819 1.00 0.00 83 ILE A O 1
ATOM 1290 N N . LEU A 1 84 ? -3.160 -3.998 6.914 1.00 0.00 84 LEU A N 1
ATOM 1291 C CA . LEU A 1 84 ? -3.049 -4.958 5.821 1.00 0.00 84 LEU A CA 1
ATOM 1292 C C . LEU A 1 84 ? -3.330 -6.375 6.309 1.00 0.00 84 LEU A C 1
ATOM 1293 O O . LEU A 1 84 ? -2.505 -6.983 6.991 1.00 0.00 84 LEU A O 1
ATOM 1309 N N . ARG A 1 85 ? -4.500 -6.896 5.954 1.00 0.00 85 ARG A N 1
ATOM 1310 C CA . ARG A 1 85 ? -4.890 -8.243 6.355 1.00 0.00 85 ARG A CA 1
ATOM 1311 C C . ARG A 1 85 ? -4.864 -9.194 5.162 1.00 0.00 85 ARG A C 1
ATOM 1312 O O . ARG A 1 85 ? -4.944 -8.765 4.011 1.00 0.00 85 ARG A O 1
ATOM 1333 N N . ARG A 1 86 ? -4.751 -10.488 5.446 1.00 0.00 86 ARG A N 1
ATOM 1334 C CA . ARG A 1 86 ? -4.712 -11.500 4.397 1.00 0.00 86 ARG A CA 1
ATOM 1335 C C . ARG A 1 86 ? -6.064 -12.196 4.264 1.00 0.00 86 ARG A C 1
ATOM 1336 O O . ARG A 1 86 ? -6.602 -12.724 5.238 1.00 0.00 86 ARG A O 1
ATOM 1357 N N . THR A 1 87 ? -6.608 -12.193 3.051 1.00 0.00 87 THR A N 1
ATOM 1358 C CA . THR A 1 87 ? -7.896 -12.823 2.790 1.00 0.00 87 THR A CA 1
ATOM 1359 C C . THR A 1 87 ? -7.718 -14.204 2.171 1.00 0.00 87 THR A C 1
ATOM 1360 O O . THR A 1 87 ? -8.692 -14.914 1.921 1.00 0.00 87 THR A O 1
ATOM 1371 N N . GLY A 1 88 ? -6.467 -14.581 1.925 1.00 0.00 88 GLY A N 1
ATOM 1372 C CA . GLY A 1 88 ? -6.184 -15.877 1.337 1.00 0.00 88 GLY A CA 1
ATOM 1373 C C . GLY A 1 88 ? -4.759 -16.330 1.589 1.00 0.00 88 GLY A C 1
ATOM 1374 O O . GLY A 1 88 ? -3.830 -15.524 1.646 1.00 0.00 88 GLY A O 1
ATOM 1378 N N . PRO A 1 89 ? -4.572 -17.649 1.746 1.00 0.00 89 PRO A N 1
ATOM 1379 C CA . PRO A 1 89 ? -3.253 -18.237 1.997 1.00 0.00 89 PRO A CA 1
ATOM 1380 C C . PRO A 1 89 ? -2.340 -18.153 0.778 1.00 0.00 89 PRO A C 1
ATOM 1381 O O . PRO A 1 89 ? -2.809 -18.035 -0.354 1.00 0.00 89 PRO A O 1
ATOM 1392 N N . SER A 1 90 ? -1.034 -18.216 1.018 1.00 0.00 90 SER A N 1
ATOM 1393 C CA . SER A 1 90 ? -0.055 -18.144 -0.060 1.00 0.00 90 SER A CA 1
ATOM 1394 C C . SER A 1 90 ? 0.031 -19.472 -0.806 1.00 0.00 90 SER A C 1
ATOM 1395 O O . SER A 1 90 ? -0.550 -20.471 -0.386 1.00 0.00 90 SER A O 1
ATOM 1403 N N . GLY A 1 91 ? 0.761 -19.473 -1.917 1.00 0.00 91 GLY A N 1
ATOM 1404 C CA . GLY A 1 91 ? 0.910 -20.683 -2.705 1.00 0.00 91 GLY A CA 1
ATOM 1405 C C . GLY A 1 91 ? 2.359 -21.103 -2.854 1.00 0.00 91 GLY A C 1
ATOM 1406 O O . GLY A 1 91 ? 3.233 -20.671 -2.102 1.00 0.00 91 GLY A O 1
ATOM 1410 N N . PRO A 1 92 ? 2.630 -21.968 -3.843 1.00 0.00 92 PRO A N 1
ATOM 1411 C CA . PRO A 1 92 ? 3.982 -22.466 -4.110 1.00 0.00 92 PRO A CA 1
ATOM 1412 C C . PRO A 1 92 ? 4.898 -21.385 -4.673 1.00 0.00 92 PRO A C 1
ATOM 1413 O O . PRO A 1 92 ? 4.714 -20.926 -5.800 1.00 0.00 92 PRO A O 1
ATOM 1424 N N . SER A 1 93 ? 5.885 -20.981 -3.879 1.00 0.00 93 SER A N 1
ATOM 1425 C CA . SER A 1 93 ? 6.829 -19.950 -4.297 1.00 0.00 93 SER A CA 1
ATOM 1426 C C . SER A 1 93 ? 8.244 -20.513 -4.388 1.00 0.00 93 SER A C 1
ATOM 1427 O O . SER A 1 93 ? 8.577 -21.494 -3.723 1.00 0.00 93 SER A O 1
ATOM 1435 N N . SER A 1 94 ? 9.072 -19.886 -5.217 1.00 0.00 94 SER A N 1
ATOM 1436 C CA . SER A 1 94 ? 10.450 -20.325 -5.399 1.00 0.00 94 SER A CA 1
ATOM 1437 C C . SER A 1 94 ? 10.499 -21.758 -5.921 1.00 0.00 94 SER A C 1
ATOM 1438 O O . SER A 1 94 ? 11.323 -22.561 -5.487 1.00 0.00 94 SER A O 1
ATOM 1446 N N . GLY A 1 95 ? 9.608 -22.070 -6.858 1.00 0.00 95 GLY A N 1
ATOM 1447 C CA . GLY A 1 95 ? 9.565 -23.406 -7.425 1.00 0.00 95 GLY A CA 1
ATOM 1448 C C . GLY A 1 95 ? 8.597 -24.315 -6.694 1.00 0.00 95 GLY A C 1
ATOM 1449 O O . GLY A 1 95 ? 8.501 -25.503 -7.000 1.00 0.00 95 GLY A O 1
ATOM 1453 N N . GLY A 1 1 ? 8.239 4.331 -10.581 1.00 0.00 1 GLY A N 2
ATOM 1454 C CA . GLY A 1 1 ? 8.416 5.644 -9.988 1.00 0.00 1 GLY A CA 2
ATOM 1455 C C . GLY A 1 1 ? 7.108 6.397 -9.848 1.00 0.00 1 GLY A C 2
ATOM 1456 O O . GLY A 1 1 ? 6.116 5.850 -9.368 1.00 0.00 1 GLY A O 2
ATOM 1460 N N . SER A 1 2 ? 7.106 7.659 -10.268 1.00 0.00 2 SER A N 2
ATOM 1461 C CA . SER A 1 2 ? 5.912 8.491 -10.182 1.00 0.00 2 SER A CA 2
ATOM 1462 C C . SER A 1 2 ? 6.025 9.701 -11.105 1.00 0.00 2 SER A C 2
ATOM 1463 O O . SER A 1 2 ? 7.125 10.117 -11.469 1.00 0.00 2 SER A O 2
ATOM 1471 N N . SER A 1 3 ? 4.879 10.260 -11.480 1.00 0.00 3 SER A N 2
ATOM 1472 C CA . SER A 1 3 ? 4.848 11.420 -12.363 1.00 0.00 3 SER A CA 2
ATOM 1473 C C . SER A 1 3 ? 5.128 12.702 -11.586 1.00 0.00 3 SER A C 2
ATOM 1474 O O . SER A 1 3 ? 5.199 13.787 -12.162 1.00 0.00 3 SER A O 2
ATOM 1482 N N . GLY A 1 4 ? 5.287 12.569 -10.273 1.00 0.00 4 GLY A N 2
ATOM 1483 C CA . GLY A 1 4 ? 5.557 13.724 -9.437 1.00 0.00 4 GLY A CA 2
ATOM 1484 C C . GLY A 1 4 ? 6.670 13.471 -8.440 1.00 0.00 4 GLY A C 2
ATOM 1485 O O . GLY A 1 4 ? 6.562 12.586 -7.591 1.00 0.00 4 GLY A O 2
ATOM 1489 N N . SER A 1 5 ? 7.744 14.247 -8.544 1.00 0.00 5 SER A N 2
ATOM 1490 C CA . SER A 1 5 ? 8.884 14.098 -7.647 1.00 0.00 5 SER A CA 2
ATOM 1491 C C . SER A 1 5 ? 8.425 13.717 -6.243 1.00 0.00 5 SER A C 2
ATOM 1492 O O . SER A 1 5 ? 8.839 12.692 -5.700 1.00 0.00 5 SER A O 2
ATOM 1500 N N . SER A 1 6 ? 7.567 14.548 -5.661 1.00 0.00 6 SER A N 2
ATOM 1501 C CA . SER A 1 6 ? 7.054 14.302 -4.319 1.00 0.00 6 SER A CA 2
ATOM 1502 C C . SER A 1 6 ? 5.998 13.200 -4.335 1.00 0.00 6 SER A C 2
ATOM 1503 O O . SER A 1 6 ? 5.495 12.822 -5.392 1.00 0.00 6 SER A O 2
ATOM 1511 N N . GLY A 1 7 ? 5.668 12.688 -3.153 1.00 0.00 7 GLY A N 2
ATOM 1512 C CA . GLY A 1 7 ? 4.675 11.634 -3.053 1.00 0.00 7 GLY A CA 2
ATOM 1513 C C . GLY A 1 7 ? 4.032 11.573 -1.682 1.00 0.00 7 GLY A C 2
ATOM 1514 O O . GLY A 1 7 ? 4.490 12.225 -0.744 1.00 0.00 7 GLY A O 2
ATOM 1518 N N . MET A 1 8 ? 2.965 10.789 -1.565 1.00 0.00 8 MET A N 2
ATOM 1519 C CA . MET A 1 8 ? 2.257 10.646 -0.298 1.00 0.00 8 MET A CA 2
ATOM 1520 C C . MET A 1 8 ? 2.764 9.432 0.474 1.00 0.00 8 MET A C 2
ATOM 1521 O O . MET A 1 8 ? 3.162 8.430 -0.119 1.00 0.00 8 MET A O 2
ATOM 1535 N N . GLU A 1 9 ? 2.747 9.529 1.800 1.00 0.00 9 GLU A N 2
ATOM 1536 C CA . GLU A 1 9 ? 3.206 8.438 2.652 1.00 0.00 9 GLU A CA 2
ATOM 1537 C C . GLU A 1 9 ? 2.031 7.767 3.357 1.00 0.00 9 GLU A C 2
ATOM 1538 O O . GLU A 1 9 ? 1.290 8.410 4.103 1.00 0.00 9 GLU A O 2
ATOM 1550 N N . LEU A 1 10 ? 1.865 6.471 3.115 1.00 0.00 10 LEU A N 2
ATOM 1551 C CA . LEU A 1 10 ? 0.780 5.711 3.726 1.00 0.00 10 LEU A CA 2
ATOM 1552 C C . LEU A 1 10 ? 1.291 4.877 4.896 1.00 0.00 10 LEU A C 2
ATOM 1553 O O . LEU A 1 10 ? 2.151 4.012 4.727 1.00 0.00 10 LEU A O 2
ATOM 1569 N N . LYS A 1 11 ? 0.755 5.141 6.083 1.00 0.00 11 LYS A N 2
ATOM 1570 C CA . LYS A 1 11 ? 1.153 4.413 7.282 1.00 0.00 11 LYS A CA 2
ATOM 1571 C C . LYS A 1 11 ? 0.168 3.290 7.589 1.00 0.00 11 LYS A C 2
ATOM 1572 O O . LYS A 1 11 ? -1.002 3.539 7.880 1.00 0.00 11 LYS A O 2
ATOM 1591 N N . VAL A 1 12 ? 0.649 2.052 7.523 1.00 0.00 12 VAL A N 2
ATOM 1592 C CA . VAL A 1 12 ? -0.188 0.891 7.796 1.00 0.00 12 VAL A CA 2
ATOM 1593 C C . VAL A 1 12 ? 0.414 0.025 8.897 1.00 0.00 12 VAL A C 2
ATOM 1594 O O . VAL A 1 12 ? 1.611 0.100 9.173 1.00 0.00 12 VAL A O 2
ATOM 1607 N N . TRP A 1 13 ? -0.423 -0.795 9.521 1.00 0.00 13 TRP A N 2
ATOM 1608 C CA . TRP A 1 13 ? 0.027 -1.676 10.593 1.00 0.00 13 TRP A CA 2
ATOM 1609 C C . TRP A 1 13 ? 0.160 -3.112 10.098 1.00 0.00 13 TRP A C 2
ATOM 1610 O O . TRP A 1 13 ? -0.836 -3.812 9.920 1.00 0.00 13 TRP A O 2
ATOM 1631 N N . VAL A 1 14 ? 1.397 -3.545 9.876 1.00 0.00 14 VAL A N 2
ATOM 1632 C CA . VAL A 1 14 ? 1.660 -4.898 9.402 1.00 0.00 14 VAL A CA 2
ATOM 1633 C C . VAL A 1 14 ? 2.263 -5.760 10.506 1.00 0.00 14 VAL A C 2
ATOM 1634 O O . VAL A 1 14 ? 3.459 -5.678 10.788 1.00 0.00 14 VAL A O 2
ATOM 1647 N N . ASP A 1 15 ? 1.429 -6.586 11.127 1.00 0.00 15 ASP A N 2
ATOM 1648 C CA . ASP A 1 15 ? 1.880 -7.464 12.200 1.00 0.00 15 ASP A CA 2
ATOM 1649 C C . ASP A 1 15 ? 2.393 -6.654 13.386 1.00 0.00 15 ASP A C 2
ATOM 1650 O O . ASP A 1 15 ? 3.353 -7.045 14.049 1.00 0.00 15 ASP A O 2
ATOM 1659 N N . GLY A 1 16 ? 1.746 -5.522 13.648 1.00 0.00 16 GLY A N 2
ATOM 1660 C CA . GLY A 1 16 ? 2.152 -4.674 14.753 1.00 0.00 16 GLY A CA 2
ATOM 1661 C C . GLY A 1 16 ? 3.332 -3.790 14.403 1.00 0.00 16 GLY A C 2
ATOM 1662 O O . GLY A 1 16 ? 4.097 -3.387 15.279 1.00 0.00 16 GLY A O 2
ATOM 1666 N N . VAL A 1 17 ? 3.481 -3.487 13.117 1.00 0.00 17 VAL A N 2
ATOM 1667 C CA . VAL A 1 17 ? 4.577 -2.645 12.652 1.00 0.00 17 VAL A CA 2
ATOM 1668 C C . VAL A 1 17 ? 4.068 -1.535 11.739 1.00 0.00 17 VAL A C 2
ATOM 1669 O O . VAL A 1 17 ? 3.347 -1.793 10.776 1.00 0.00 17 VAL A O 2
ATOM 1682 N N . GLN A 1 18 ? 4.449 -0.300 12.049 1.00 0.00 18 GLN A N 2
ATOM 1683 C CA . GLN A 1 18 ? 4.030 0.849 11.256 1.00 0.00 18 GLN A CA 2
ATOM 1684 C C . GLN A 1 18 ? 4.905 1.003 10.016 1.00 0.00 18 GLN A C 2
ATOM 1685 O O . GLN A 1 18 ? 5.886 1.746 10.025 1.00 0.00 18 GLN A O 2
ATOM 1699 N N . ARG A 1 19 ? 4.542 0.295 8.951 1.00 0.00 19 ARG A N 2
ATOM 1700 C CA . ARG A 1 19 ? 5.295 0.352 7.704 1.00 0.00 19 ARG A CA 2
ATOM 1701 C C . ARG A 1 19 ? 4.776 1.471 6.806 1.00 0.00 19 ARG A C 2
ATOM 1702 O O . ARG A 1 19 ? 3.604 1.486 6.430 1.00 0.00 19 ARG A O 2
ATOM 1723 N N . ILE A 1 20 ? 5.657 2.406 6.466 1.00 0.00 20 ILE A N 2
ATOM 1724 C CA . ILE A 1 20 ? 5.288 3.529 5.612 1.00 0.00 20 ILE A CA 2
ATOM 1725 C C . ILE A 1 20 ? 5.592 3.229 4.148 1.00 0.00 20 ILE A C 2
ATOM 1726 O O . ILE A 1 20 ? 6.715 2.865 3.798 1.00 0.00 20 ILE A O 2
ATOM 1742 N N . VAL A 1 21 ? 4.584 3.386 3.296 1.00 0.00 21 VAL A N 2
ATOM 1743 C CA . VAL A 1 21 ? 4.744 3.135 1.868 1.00 0.00 21 VAL A CA 2
ATOM 1744 C C . VAL A 1 21 ? 5.094 4.417 1.121 1.00 0.00 21 VAL A C 2
ATOM 1745 O O . VAL A 1 21 ? 4.366 5.408 1.193 1.00 0.00 21 VAL A O 2
ATOM 1758 N N . CYS A 1 22 ? 6.211 4.391 0.403 1.00 0.00 22 CYS A N 2
ATOM 1759 C CA . CYS A 1 22 ? 6.659 5.552 -0.358 1.00 0.00 22 CYS A CA 2
ATOM 1760 C C . CYS A 1 22 ? 6.272 5.420 -1.828 1.00 0.00 22 CYS A C 2
ATOM 1761 O O . CYS A 1 22 ? 6.094 4.314 -2.337 1.00 0.00 22 CYS A O 2
ATOM 1769 N N . GLY A 1 23 ? 6.142 6.557 -2.505 1.00 0.00 23 GLY A N 2
ATOM 1770 C CA . GLY A 1 23 ? 5.775 6.546 -3.909 1.00 0.00 23 GLY A CA 2
ATOM 1771 C C . GLY A 1 23 ? 4.298 6.278 -4.121 1.00 0.00 23 GLY A C 2
ATOM 1772 O O . GLY A 1 23 ? 3.914 5.587 -5.064 1.00 0.00 23 GLY A O 2
ATOM 1776 N N . VAL A 1 24 ? 3.467 6.824 -3.239 1.00 0.00 24 VAL A N 2
ATOM 1777 C CA . VAL A 1 24 ? 2.024 6.640 -3.333 1.00 0.00 24 VAL A CA 2
ATOM 1778 C C . VAL A 1 24 ? 1.342 7.897 -3.861 1.00 0.00 24 VAL A C 2
ATOM 1779 O O . VAL A 1 24 ? 1.460 8.974 -3.275 1.00 0.00 24 VAL A O 2
ATOM 1792 N N . THR A 1 25 ? 0.627 7.753 -4.973 1.00 0.00 25 THR A N 2
ATOM 1793 C CA . THR A 1 25 ? -0.073 8.877 -5.581 1.00 0.00 25 THR A CA 2
ATOM 1794 C C . THR A 1 25 ? -1.578 8.638 -5.606 1.00 0.00 25 THR A C 2
ATOM 1795 O O . THR A 1 25 ? -2.053 7.571 -5.219 1.00 0.00 25 THR A O 2
ATOM 1806 N N . GLU A 1 26 ? -2.324 9.639 -6.064 1.00 0.00 26 GLU A N 2
ATOM 1807 C CA . GLU A 1 26 ? -3.777 9.536 -6.139 1.00 0.00 26 GLU A CA 2
ATOM 1808 C C . GLU A 1 26 ? -4.197 8.541 -7.217 1.00 0.00 26 GLU A C 2
ATOM 1809 O O . GLU A 1 26 ? -5.085 7.715 -7.004 1.00 0.00 26 GLU A O 2
ATOM 1821 N N . VAL A 1 27 ? -3.553 8.628 -8.377 1.00 0.00 27 VAL A N 2
ATOM 1822 C CA . VAL A 1 27 ? -3.859 7.736 -9.489 1.00 0.00 27 VAL A CA 2
ATOM 1823 C C . VAL A 1 27 ? -3.699 6.275 -9.083 1.00 0.00 27 VAL A C 2
ATOM 1824 O O . VAL A 1 27 ? -4.449 5.408 -9.532 1.00 0.00 27 VAL A O 2
ATOM 1837 N N . THR A 1 28 ? -2.717 6.009 -8.228 1.00 0.00 28 THR A N 2
ATOM 1838 C CA . THR A 1 28 ? -2.457 4.653 -7.760 1.00 0.00 28 THR A CA 2
ATOM 1839 C C . THR A 1 28 ? -3.691 4.056 -7.092 1.00 0.00 28 THR A C 2
ATOM 1840 O O . THR A 1 28 ? -4.191 4.587 -6.100 1.00 0.00 28 THR A O 2
ATOM 1851 N N . THR A 1 29 ? -4.179 2.948 -7.643 1.00 0.00 29 THR A N 2
ATOM 1852 C CA . THR A 1 29 ? -5.355 2.279 -7.101 1.00 0.00 29 THR A CA 2
ATOM 1853 C C . THR A 1 29 ? -5.008 1.492 -5.842 1.00 0.00 29 THR A C 2
ATOM 1854 O O . THR A 1 29 ? -3.864 1.075 -5.655 1.00 0.00 29 THR A O 2
ATOM 1865 N N . CYS A 1 30 ? -6.001 1.291 -4.983 1.00 0.00 30 CYS A N 2
ATOM 1866 C CA . CYS A 1 30 ? -5.801 0.553 -3.741 1.00 0.00 30 CYS A CA 2
ATOM 1867 C C . CYS A 1 30 ? -5.006 -0.725 -3.991 1.00 0.00 30 CYS A C 2
ATOM 1868 O O . CYS A 1 30 ? -4.064 -1.032 -3.261 1.00 0.00 30 CYS A O 2
ATOM 1876 N N . GLN A 1 31 ? -5.394 -1.465 -5.024 1.00 0.00 31 GLN A N 2
ATOM 1877 C CA . GLN A 1 31 ? -4.719 -2.710 -5.368 1.00 0.00 31 GLN A CA 2
ATOM 1878 C C . GLN A 1 31 ? -3.214 -2.496 -5.499 1.00 0.00 31 GLN A C 2
ATOM 1879 O O . GLN A 1 31 ? -2.429 -3.063 -4.740 1.00 0.00 31 GLN A O 2
ATOM 1893 N N . GLU A 1 32 ? -2.821 -1.674 -6.467 1.00 0.00 32 GLU A N 2
ATOM 1894 C CA . GLU A 1 32 ? -1.410 -1.386 -6.697 1.00 0.00 32 GLU A CA 2
ATOM 1895 C C . GLU A 1 32 ? -0.649 -1.303 -5.378 1.00 0.00 32 GLU A C 2
ATOM 1896 O O . GLU A 1 32 ? 0.406 -1.917 -5.217 1.00 0.00 32 GLU A O 2
ATOM 1908 N N . VAL A 1 33 ? -1.192 -0.540 -4.435 1.00 0.00 33 VAL A N 2
ATOM 1909 C CA . VAL A 1 33 ? -0.566 -0.376 -3.128 1.00 0.00 33 VAL A CA 2
ATOM 1910 C C . VAL A 1 33 ? -0.343 -1.725 -2.453 1.00 0.00 33 VAL A C 2
ATOM 1911 O O . VAL A 1 33 ? 0.787 -2.089 -2.128 1.00 0.00 33 VAL A O 2
ATOM 1924 N N . VAL A 1 34 ? -1.429 -2.463 -2.245 1.00 0.00 34 VAL A N 2
ATOM 1925 C CA . VAL A 1 34 ? -1.353 -3.773 -1.610 1.00 0.00 34 VAL A CA 2
ATOM 1926 C C . VAL A 1 34 ? -0.130 -4.546 -2.090 1.00 0.00 34 VAL A C 2
ATOM 1927 O O . VAL A 1 34 ? 0.750 -4.889 -1.301 1.00 0.00 34 VAL A O 2
ATOM 1940 N N . ILE A 1 35 ? -0.083 -4.818 -3.390 1.00 0.00 35 ILE A N 2
ATOM 1941 C CA . ILE A 1 35 ? 1.033 -5.550 -3.977 1.00 0.00 35 ILE A CA 2
ATOM 1942 C C . ILE A 1 35 ? 2.366 -5.055 -3.425 1.00 0.00 35 ILE A C 2
ATOM 1943 O O . ILE A 1 35 ? 3.269 -5.846 -3.156 1.00 0.00 35 ILE A O 2
ATOM 1959 N N . ALA A 1 36 ? 2.480 -3.742 -3.259 1.00 0.00 36 ALA A N 2
ATOM 1960 C CA . ALA A 1 36 ? 3.701 -3.141 -2.736 1.00 0.00 36 ALA A CA 2
ATOM 1961 C C . ALA A 1 36 ? 4.077 -3.748 -1.388 1.00 0.00 36 ALA A C 2
ATOM 1962 O O . ALA A 1 36 ? 5.246 -4.036 -1.131 1.00 0.00 36 ALA A O 2
ATOM 1969 N N . LEU A 1 37 ? 3.080 -3.938 -0.531 1.00 0.00 37 LEU A N 2
ATOM 1970 C CA . LEU A 1 37 ? 3.306 -4.510 0.792 1.00 0.00 37 LEU A CA 2
ATOM 1971 C C . LEU A 1 37 ? 3.806 -5.947 0.685 1.00 0.00 37 LEU A C 2
ATOM 1972 O O . LEU A 1 37 ? 4.877 -6.281 1.191 1.00 0.00 37 LEU A O 2
ATOM 1988 N N . ALA A 1 38 ? 3.025 -6.792 0.021 1.00 0.00 38 ALA A N 2
ATOM 1989 C CA . ALA A 1 38 ? 3.390 -8.192 -0.155 1.00 0.00 38 ALA A CA 2
ATOM 1990 C C . ALA A 1 38 ? 4.848 -8.330 -0.581 1.00 0.00 38 ALA A C 2
ATOM 1991 O O . ALA A 1 38 ? 5.574 -9.183 -0.072 1.00 0.00 38 ALA A O 2
ATOM 1998 N N . GLN A 1 39 ? 5.269 -7.485 -1.517 1.00 0.00 39 GLN A N 2
ATOM 1999 C CA . GLN A 1 39 ? 6.640 -7.514 -2.011 1.00 0.00 39 GLN A CA 2
ATOM 2000 C C . GLN A 1 39 ? 7.623 -7.128 -0.911 1.00 0.00 39 GLN A C 2
ATOM 2001 O O . GLN A 1 39 ? 8.737 -7.648 -0.849 1.00 0.00 39 GLN A O 2
ATOM 2015 N N . ALA A 1 40 ? 7.204 -6.212 -0.044 1.00 0.00 40 ALA A N 2
ATOM 2016 C CA . ALA A 1 40 ? 8.047 -5.757 1.055 1.00 0.00 40 ALA A CA 2
ATOM 2017 C C . ALA A 1 40 ? 8.189 -6.838 2.122 1.00 0.00 40 ALA A C 2
ATOM 2018 O O . ALA A 1 40 ? 9.295 -7.141 2.568 1.00 0.00 40 ALA A O 2
ATOM 2025 N N . ILE A 1 41 ? 7.062 -7.414 2.526 1.00 0.00 41 ILE A N 2
ATOM 2026 C CA . ILE A 1 41 ? 7.062 -8.461 3.541 1.00 0.00 41 ILE A CA 2
ATOM 2027 C C . ILE A 1 41 ? 7.632 -9.763 2.987 1.00 0.00 41 ILE A C 2
ATOM 2028 O O . ILE A 1 41 ? 8.145 -10.595 3.734 1.00 0.00 41 ILE A O 2
ATOM 2044 N N . GLY A 1 42 ? 7.539 -9.931 1.672 1.00 0.00 42 GLY A N 2
ATOM 2045 C CA . GLY A 1 42 ? 8.051 -11.133 1.040 1.00 0.00 42 GLY A CA 2
ATOM 2046 C C . GLY A 1 42 ? 6.970 -12.168 0.799 1.00 0.00 42 GLY A C 2
ATOM 2047 O O . GLY A 1 42 ? 6.713 -12.554 -0.341 1.00 0.00 42 GLY A O 2
ATOM 2051 N N . ARG A 1 43 ? 6.335 -12.619 1.876 1.00 0.00 43 ARG A N 2
ATOM 2052 C CA . ARG A 1 43 ? 5.277 -13.617 1.777 1.00 0.00 43 ARG A CA 2
ATOM 2053 C C . ARG A 1 43 ? 4.424 -13.384 0.534 1.00 0.00 43 ARG A C 2
ATOM 2054 O O . ARG A 1 43 ? 4.156 -12.242 0.156 1.00 0.00 43 ARG A O 2
ATOM 2075 N N . THR A 1 44 ? 3.999 -14.473 -0.100 1.00 0.00 44 THR A N 2
ATOM 2076 C CA . THR A 1 44 ? 3.178 -14.387 -1.301 1.00 0.00 44 THR A CA 2
ATOM 2077 C C . THR A 1 44 ? 1.764 -14.893 -1.038 1.00 0.00 44 THR A C 2
ATOM 2078 O O . THR A 1 44 ? 1.573 -16.012 -0.563 1.00 0.00 44 THR A O 2
ATOM 2089 N N . GLY A 1 45 ? 0.775 -14.062 -1.350 1.00 0.00 45 GLY A N 2
ATOM 2090 C CA . GLY A 1 45 ? -0.609 -14.444 -1.141 1.00 0.00 45 GLY A CA 2
ATOM 2091 C C . GLY A 1 45 ? -1.576 -13.322 -1.465 1.00 0.00 45 GLY A C 2
ATOM 2092 O O . GLY A 1 45 ? -1.430 -12.643 -2.481 1.00 0.00 45 GLY A O 2
ATOM 2096 N N . ARG A 1 46 ? -2.567 -13.129 -0.600 1.00 0.00 46 ARG A N 2
ATOM 2097 C CA . ARG A 1 46 ? -3.563 -12.083 -0.802 1.00 0.00 46 ARG A CA 2
ATOM 2098 C C . ARG A 1 46 ? -3.654 -11.177 0.422 1.00 0.00 46 ARG A C 2
ATOM 2099 O O . ARG A 1 46 ? -3.352 -11.594 1.541 1.00 0.00 46 ARG A O 2
ATOM 2120 N N . TYR A 1 47 ? -4.072 -9.935 0.202 1.00 0.00 47 TYR A N 2
ATOM 2121 C CA . TYR A 1 47 ? -4.201 -8.969 1.287 1.00 0.00 47 TYR A CA 2
ATOM 2122 C C . TYR A 1 47 ? -5.317 -7.970 0.997 1.00 0.00 47 TYR A C 2
ATOM 2123 O O . TYR A 1 47 ? -5.899 -7.967 -0.089 1.00 0.00 47 TYR A O 2
ATOM 2141 N N . THR A 1 48 ? -5.612 -7.121 1.976 1.00 0.00 48 THR A N 2
ATOM 2142 C CA . THR A 1 48 ? -6.658 -6.117 1.828 1.00 0.00 48 THR A CA 2
ATOM 2143 C C . THR A 1 48 ? -6.429 -4.941 2.771 1.00 0.00 48 THR A C 2
ATOM 2144 O O . THR A 1 48 ? -5.783 -5.083 3.811 1.00 0.00 48 THR A O 2
ATOM 2155 N N . LEU A 1 49 ? -6.962 -3.782 2.404 1.00 0.00 49 LEU A N 2
ATOM 2156 C CA . LEU A 1 49 ? -6.817 -2.580 3.218 1.00 0.00 49 LEU A CA 2
ATOM 2157 C C . LEU A 1 49 ? -8.020 -2.396 4.138 1.00 0.00 49 LEU A C 2
ATOM 2158 O O . LEU A 1 49 ? -9.139 -2.174 3.674 1.00 0.00 49 LEU A O 2
ATOM 2174 N N . ILE A 1 50 ? -7.781 -2.488 5.441 1.00 0.00 50 ILE A N 2
ATOM 2175 C CA . ILE A 1 50 ? -8.845 -2.328 6.425 1.00 0.00 50 ILE A CA 2
ATOM 2176 C C . ILE A 1 50 ? -8.670 -1.038 7.219 1.00 0.00 50 ILE A C 2
ATOM 2177 O O . ILE A 1 50 ? -7.625 -0.809 7.826 1.00 0.00 50 ILE A O 2
ATOM 2193 N N . GLU A 1 51 ? -9.702 -0.201 7.212 1.00 0.00 51 GLU A N 2
ATOM 2194 C CA . GLU A 1 51 ? -9.663 1.066 7.933 1.00 0.00 51 GLU A CA 2
ATOM 2195 C C . GLU A 1 51 ? -10.315 0.932 9.305 1.00 0.00 51 GLU A C 2
ATOM 2196 O O . GLU A 1 51 ? -11.531 0.772 9.415 1.00 0.00 51 GLU A O 2
ATOM 2208 N N . LYS A 1 52 ? -9.498 0.997 10.351 1.00 0.00 52 LYS A N 2
ATOM 2209 C CA . LYS A 1 52 ? -9.993 0.884 11.718 1.00 0.00 52 LYS A CA 2
ATOM 2210 C C . LYS A 1 52 ? -10.325 2.257 12.292 1.00 0.00 52 LYS A C 2
ATOM 2211 O O . LYS A 1 52 ? -9.480 3.152 12.312 1.00 0.00 52 LYS A O 2
ATOM 2230 N N . TRP A 1 53 ? -11.558 2.415 12.759 1.00 0.00 53 TRP A N 2
ATOM 2231 C CA . TRP A 1 53 ? -12.001 3.680 13.335 1.00 0.00 53 TRP A CA 2
ATOM 2232 C C . TRP A 1 53 ? -13.101 3.454 14.366 1.00 0.00 53 TRP A C 2
ATOM 2233 O O . TRP A 1 53 ? -13.879 2.505 14.258 1.00 0.00 53 TRP A O 2
ATOM 2254 N N . ARG A 1 54 ? -13.161 4.330 15.363 1.00 0.00 54 ARG A N 2
ATOM 2255 C CA . ARG A 1 54 ? -14.167 4.223 16.414 1.00 0.00 54 ARG A CA 2
ATOM 2256 C C . ARG A 1 54 ? -14.453 2.762 16.747 1.00 0.00 54 ARG A C 2
ATOM 2257 O O . ARG A 1 54 ? -15.580 2.401 17.084 1.00 0.00 54 ARG A O 2
ATOM 2278 N N . ASP A 1 55 ? -13.425 1.926 16.649 1.00 0.00 55 ASP A N 2
ATOM 2279 C CA . ASP A 1 55 ? -13.565 0.504 16.941 1.00 0.00 55 ASP A CA 2
ATOM 2280 C C . ASP A 1 55 ? -14.446 -0.179 15.900 1.00 0.00 55 ASP A C 2
ATOM 2281 O O . ASP A 1 55 ? -15.349 -0.944 16.240 1.00 0.00 55 ASP A O 2
ATOM 2290 N N . THR A 1 56 ? -14.178 0.102 14.628 1.00 0.00 56 THR A N 2
ATOM 2291 C CA . THR A 1 56 ? -14.947 -0.483 13.538 1.00 0.00 56 THR A CA 2
ATOM 2292 C C . THR A 1 56 ? -14.032 -0.975 12.422 1.00 0.00 56 THR A C 2
ATOM 2293 O O . THR A 1 56 ? -13.035 -0.332 12.096 1.00 0.00 56 THR A O 2
ATOM 2304 N N . GLU A 1 57 ? -14.379 -2.118 11.839 1.00 0.00 57 GLU A N 2
ATOM 2305 C CA . GLU A 1 57 ? -13.587 -2.695 10.759 1.00 0.00 57 GLU A CA 2
ATOM 2306 C C . GLU A 1 57 ? -14.367 -2.684 9.447 1.00 0.00 57 GLU A C 2
ATOM 2307 O O . GLU A 1 57 ? -15.434 -3.288 9.342 1.00 0.00 57 GLU A O 2
ATOM 2319 N N . ARG A 1 58 ? -13.825 -1.993 8.450 1.00 0.00 58 ARG A N 2
ATOM 2320 C CA . ARG A 1 58 ? -14.470 -1.901 7.145 1.00 0.00 58 ARG A CA 2
ATOM 2321 C C . ARG A 1 58 ? -13.468 -2.160 6.024 1.00 0.00 58 ARG A C 2
ATOM 2322 O O . ARG A 1 58 ? -12.476 -1.443 5.885 1.00 0.00 58 ARG A O 2
ATOM 2343 N N . HIS A 1 59 ? -13.733 -3.189 5.226 1.00 0.00 59 HIS A N 2
ATOM 2344 C CA . HIS A 1 59 ? -12.854 -3.543 4.117 1.00 0.00 59 HIS A CA 2
ATOM 2345 C C . HIS A 1 59 ? -13.035 -2.575 2.951 1.00 0.00 59 HIS A C 2
ATOM 2346 O O . HIS A 1 59 ? -14.156 -2.190 2.618 1.00 0.00 59 HIS A O 2
ATOM 2361 N N . LEU A 1 60 ? -11.924 -2.186 2.335 1.00 0.00 60 LEU A N 2
ATOM 2362 C CA . LEU A 1 60 ? -11.959 -1.262 1.206 1.00 0.00 60 LEU A CA 2
ATOM 2363 C C . LEU A 1 60 ? -11.922 -2.018 -0.118 1.00 0.00 60 LEU A C 2
ATOM 2364 O O . LEU A 1 60 ? -11.493 -3.170 -0.174 1.00 0.00 60 LEU A O 2
ATOM 2380 N N . ALA A 1 61 ? -12.374 -1.362 -1.181 1.00 0.00 61 ALA A N 2
ATOM 2381 C CA . ALA A 1 61 ? -12.388 -1.970 -2.505 1.00 0.00 61 ALA A CA 2
ATOM 2382 C C . ALA A 1 61 ? -11.045 -1.794 -3.205 1.00 0.00 61 ALA A C 2
ATOM 2383 O O . ALA A 1 61 ? -10.318 -0.829 -2.971 1.00 0.00 61 ALA A O 2
ATOM 2390 N N . PRO A 1 62 ? -10.706 -2.748 -4.085 1.00 0.00 62 PRO A N 2
ATOM 2391 C CA . PRO A 1 62 ? -9.448 -2.720 -4.837 1.00 0.00 62 PRO A CA 2
ATOM 2392 C C . PRO A 1 62 ? -9.421 -1.610 -5.882 1.00 0.00 62 PRO A C 2
ATOM 2393 O O . PRO A 1 62 ? -8.378 -1.006 -6.135 1.00 0.00 62 PRO A O 2
ATOM 2404 N N . HIS A 1 63 ? -10.575 -1.345 -6.486 1.00 0.00 63 HIS A N 2
ATOM 2405 C CA . HIS A 1 63 ? -10.684 -0.305 -7.504 1.00 0.00 63 HIS A CA 2
ATOM 2406 C C . HIS A 1 63 ? -10.645 1.082 -6.870 1.00 0.00 63 HIS A C 2
ATOM 2407 O O . HIS A 1 63 ? -10.344 2.071 -7.537 1.00 0.00 63 HIS A O 2
ATOM 2422 N N . GLU A 1 64 ? -10.952 1.146 -5.578 1.00 0.00 64 GLU A N 2
ATOM 2423 C CA . GLU A 1 64 ? -10.953 2.412 -4.855 1.00 0.00 64 GLU A CA 2
ATOM 2424 C C . GLU A 1 64 ? -9.531 2.931 -4.664 1.00 0.00 64 GLU A C 2
ATOM 2425 O O . GLU A 1 64 ? -8.569 2.324 -5.133 1.00 0.00 64 GLU A O 2
ATOM 2437 N N . ASN A 1 65 ? -9.407 4.059 -3.971 1.00 0.00 65 ASN A N 2
ATOM 2438 C CA . ASN A 1 65 ? -8.103 4.660 -3.718 1.00 0.00 65 ASN A CA 2
ATOM 2439 C C . ASN A 1 65 ? -7.890 4.890 -2.225 1.00 0.00 65 ASN A C 2
ATOM 2440 O O . ASN A 1 65 ? -8.816 5.222 -1.485 1.00 0.00 65 ASN A O 2
ATOM 2451 N N . PRO A 1 66 ? -6.641 4.711 -1.771 1.00 0.00 66 PRO A N 2
ATOM 2452 C CA . PRO A 1 66 ? -6.277 4.894 -0.363 1.00 0.00 66 PRO A CA 2
ATOM 2453 C C . PRO A 1 66 ? -6.326 6.357 0.063 1.00 0.00 66 PRO A C 2
ATOM 2454 O O . PRO A 1 66 ? -6.762 6.677 1.169 1.00 0.00 66 PRO A O 2
ATOM 2465 N N . ILE A 1 67 ? -5.878 7.242 -0.822 1.00 0.00 67 ILE A N 2
ATOM 2466 C CA . ILE A 1 67 ? -5.873 8.671 -0.537 1.00 0.00 67 ILE A CA 2
ATOM 2467 C C . ILE A 1 67 ? -7.293 9.217 -0.441 1.00 0.00 67 ILE A C 2
ATOM 2468 O O . ILE A 1 67 ? -7.720 9.682 0.616 1.00 0.00 67 ILE A O 2
ATOM 2484 N N . ILE A 1 68 ? -8.020 9.157 -1.552 1.00 0.00 68 ILE A N 2
ATOM 2485 C CA . ILE A 1 68 ? -9.394 9.643 -1.592 1.00 0.00 68 ILE A CA 2
ATOM 2486 C C . ILE A 1 68 ? -10.238 8.997 -0.499 1.00 0.00 68 ILE A C 2
ATOM 2487 O O . ILE A 1 68 ? -11.106 9.640 0.091 1.00 0.00 68 ILE A O 2
ATOM 2503 N N . SER A 1 69 ? -9.976 7.721 -0.233 1.00 0.00 69 SER A N 2
ATOM 2504 C CA . SER A 1 69 ? -10.713 6.986 0.789 1.00 0.00 69 SER A CA 2
ATOM 2505 C C . SER A 1 69 ? -10.592 7.673 2.146 1.00 0.00 69 SER A C 2
ATOM 2506 O O . SER A 1 69 ? -11.568 7.781 2.890 1.00 0.00 69 SER A O 2
ATOM 2514 N N . LEU A 1 70 ? -9.388 8.137 2.461 1.00 0.00 70 LEU A N 2
ATOM 2515 C CA . LEU A 1 70 ? -9.137 8.814 3.729 1.00 0.00 70 LEU A CA 2
ATOM 2516 C C . LEU A 1 70 ? -9.634 10.255 3.684 1.00 0.00 70 LEU A C 2
ATOM 2517 O O . LEU A 1 70 ? -10.394 10.687 4.550 1.00 0.00 70 LEU A O 2
ATOM 2533 N N . ASN A 1 71 ? -9.202 10.994 2.667 1.00 0.00 71 ASN A N 2
ATOM 2534 C CA . ASN A 1 71 ? -9.605 12.386 2.509 1.00 0.00 71 ASN A CA 2
ATOM 2535 C C . ASN A 1 71 ? -11.039 12.595 2.986 1.00 0.00 71 ASN A C 2
ATOM 2536 O O . ASN A 1 71 ? -11.347 13.588 3.646 1.00 0.00 71 ASN A O 2
ATOM 2547 N N . LYS A 1 72 ? -11.913 11.653 2.649 1.00 0.00 72 LYS A N 2
ATOM 2548 C CA . LYS A 1 72 ? -13.314 11.731 3.044 1.00 0.00 72 LYS A CA 2
ATOM 2549 C C . LYS A 1 72 ? -13.453 12.330 4.440 1.00 0.00 72 LYS A C 2
ATOM 2550 O O . LYS A 1 72 ? -14.063 13.386 4.614 1.00 0.00 72 LYS A O 2
ATOM 2569 N N . TRP A 1 73 ? -12.884 11.652 5.429 1.00 0.00 73 TRP A N 2
ATOM 2570 C CA . TRP A 1 73 ? -12.944 12.119 6.810 1.00 0.00 73 TRP A CA 2
ATOM 2571 C C . TRP A 1 73 ? -12.352 13.519 6.937 1.00 0.00 73 TRP A C 2
ATOM 2572 O O . TRP A 1 73 ? -12.962 14.410 7.525 1.00 0.00 73 TRP A O 2
ATOM 2593 N N . GLY A 1 74 ? -11.159 13.705 6.380 1.00 0.00 74 GLY A N 2
ATOM 2594 C CA . GLY A 1 74 ? -10.505 14.999 6.443 1.00 0.00 74 GLY A CA 2
ATOM 2595 C C . GLY A 1 74 ? -10.164 15.409 7.862 1.00 0.00 74 GLY A C 2
ATOM 2596 O O . GLY A 1 74 ? -9.124 15.021 8.393 1.00 0.00 74 GLY A O 2
ATOM 2600 N N . GLN A 1 75 ? -11.042 16.195 8.476 1.00 0.00 75 GLN A N 2
ATOM 2601 C CA . GLN A 1 75 ? -10.826 16.659 9.842 1.00 0.00 75 GLN A CA 2
ATOM 2602 C C . GLN A 1 75 ? -10.376 15.513 10.742 1.00 0.00 75 GLN A C 2
ATOM 2603 O O . GLN A 1 75 ? -9.391 15.632 11.470 1.00 0.00 75 GLN A O 2
ATOM 2617 N N . TYR A 1 76 ? -11.104 14.403 10.686 1.00 0.00 76 TYR A N 2
ATOM 2618 C CA . TYR A 1 76 ? -10.781 13.236 11.498 1.00 0.00 76 TYR A CA 2
ATOM 2619 C C . TYR A 1 76 ? -10.082 12.168 10.663 1.00 0.00 76 TYR A C 2
ATOM 2620 O O . TYR A 1 76 ? -10.195 10.974 10.941 1.00 0.00 76 TYR A O 2
ATOM 2638 N N . ALA A 1 77 ? -9.358 12.607 9.639 1.00 0.00 77 ALA A N 2
ATOM 2639 C CA . ALA A 1 77 ? -8.638 11.690 8.764 1.00 0.00 77 ALA A CA 2
ATOM 2640 C C . ALA A 1 77 ? -7.398 11.132 9.454 1.00 0.00 77 ALA A C 2
ATOM 2641 O O . ALA A 1 77 ? -6.814 10.148 9.001 1.00 0.00 77 ALA A O 2
ATOM 2648 N N . SER A 1 78 ? -7.002 11.768 10.552 1.00 0.00 78 SER A N 2
ATOM 2649 C CA . SER A 1 78 ? -5.828 11.337 11.303 1.00 0.00 78 SER A CA 2
ATOM 2650 C C . SER A 1 78 ? -6.176 10.189 12.245 1.00 0.00 78 SER A C 2
ATOM 2651 O O . SER A 1 78 ? -5.307 9.415 12.646 1.00 0.00 78 SER A O 2
ATOM 2659 N N . ASP A 1 79 ? -7.454 10.085 12.593 1.00 0.00 79 ASP A N 2
ATOM 2660 C CA . ASP A 1 79 ? -7.920 9.031 13.487 1.00 0.00 79 ASP A CA 2
ATOM 2661 C C . ASP A 1 79 ? -7.951 7.685 12.770 1.00 0.00 79 ASP A C 2
ATOM 2662 O O . ASP A 1 79 ? -7.734 6.639 13.381 1.00 0.00 79 ASP A O 2
ATOM 2671 N N . VAL A 1 80 ? -8.224 7.719 11.469 1.00 0.00 80 VAL A N 2
ATOM 2672 C CA . VAL A 1 80 ? -8.284 6.502 10.668 1.00 0.00 80 VAL A CA 2
ATOM 2673 C C . VAL A 1 80 ? -6.895 5.907 10.468 1.00 0.00 80 VAL A C 2
ATOM 2674 O O . VAL A 1 80 ? -5.968 6.599 10.048 1.00 0.00 80 VAL A O 2
ATOM 2687 N N . GLN A 1 81 ? -6.759 4.620 10.771 1.00 0.00 81 GLN A N 2
ATOM 2688 C CA . GLN A 1 81 ? -5.482 3.932 10.624 1.00 0.00 81 GLN A CA 2
ATOM 2689 C C . GLN A 1 81 ? -5.597 2.776 9.636 1.00 0.00 81 GLN A C 2
ATOM 2690 O O . GLN A 1 81 ? -6.612 2.079 9.595 1.00 0.00 81 GLN A O 2
ATOM 2704 N N . LEU A 1 82 ? -4.551 2.578 8.840 1.00 0.00 82 LEU A N 2
ATOM 2705 C CA . LEU A 1 82 ? -4.535 1.506 7.851 1.00 0.00 82 LEU A CA 2
ATOM 2706 C C . LEU A 1 82 ? -4.007 0.211 8.460 1.00 0.00 82 LEU A C 2
ATOM 2707 O O . LEU A 1 82 ? -3.091 0.229 9.283 1.00 0.00 82 LEU A O 2
ATOM 2723 N N . ILE A 1 83 ? -4.589 -0.911 8.049 1.00 0.00 83 ILE A N 2
ATOM 2724 C CA . ILE A 1 83 ? -4.174 -2.215 8.552 1.00 0.00 83 ILE A CA 2
ATOM 2725 C C . ILE A 1 83 ? -4.205 -3.265 7.447 1.00 0.00 83 ILE A C 2
ATOM 2726 O O . ILE A 1 83 ? -5.271 -3.619 6.941 1.00 0.00 83 ILE A O 2
ATOM 2742 N N . LEU A 1 84 ? -3.029 -3.761 7.077 1.00 0.00 84 LEU A N 2
ATOM 2743 C CA . LEU A 1 84 ? -2.921 -4.774 6.033 1.00 0.00 84 LEU A CA 2
ATOM 2744 C C . LEU A 1 84 ? -3.119 -6.173 6.608 1.00 0.00 84 LEU A C 2
ATOM 2745 O O . LEU A 1 84 ? -2.204 -6.746 7.201 1.00 0.00 84 LEU A O 2
ATOM 2761 N N . ARG A 1 85 ? -4.317 -6.718 6.426 1.00 0.00 85 ARG A N 2
ATOM 2762 C CA . ARG A 1 85 ? -4.635 -8.050 6.926 1.00 0.00 85 ARG A CA 2
ATOM 2763 C C . ARG A 1 85 ? -4.799 -9.038 5.775 1.00 0.00 85 ARG A C 2
ATOM 2764 O O . ARG A 1 85 ? -5.093 -8.646 4.645 1.00 0.00 85 ARG A O 2
ATOM 2785 N N . ARG A 1 86 ? -4.606 -10.319 6.069 1.00 0.00 86 ARG A N 2
ATOM 2786 C CA . ARG A 1 86 ? -4.732 -11.362 5.059 1.00 0.00 86 ARG A CA 2
ATOM 2787 C C . ARG A 1 86 ? -6.157 -11.906 5.012 1.00 0.00 86 ARG A C 2
ATOM 2788 O O . ARG A 1 86 ? -6.730 -12.265 6.041 1.00 0.00 86 ARG A O 2
ATOM 2809 N N . THR A 1 87 ? -6.724 -11.963 3.811 1.00 0.00 87 THR A N 2
ATOM 2810 C CA . THR A 1 87 ? -8.082 -12.460 3.630 1.00 0.00 87 THR A CA 2
ATOM 2811 C C . THR A 1 87 ? -8.169 -13.395 2.429 1.00 0.00 87 THR A C 2
ATOM 2812 O O . THR A 1 87 ? -7.861 -13.006 1.303 1.00 0.00 87 THR A O 2
ATOM 2823 N N . GLY A 1 88 ? -8.592 -14.631 2.676 1.00 0.00 88 GLY A N 2
ATOM 2824 C CA . GLY A 1 88 ? -8.713 -15.602 1.604 1.00 0.00 88 GLY A CA 2
ATOM 2825 C C . GLY A 1 88 ? -7.644 -16.675 1.671 1.00 0.00 88 GLY A C 2
ATOM 2826 O O . GLY A 1 88 ? -6.770 -16.658 2.538 1.00 0.00 88 GLY A O 2
ATOM 2830 N N . PRO A 1 89 ? -7.706 -17.636 0.738 1.00 0.00 89 PRO A N 2
ATOM 2831 C CA . PRO A 1 89 ? -6.744 -18.740 0.673 1.00 0.00 89 PRO A CA 2
ATOM 2832 C C . PRO A 1 89 ? -5.357 -18.276 0.242 1.00 0.00 89 PRO A C 2
ATOM 2833 O O . PRO A 1 89 ? -5.223 -17.338 -0.543 1.00 0.00 89 PRO A O 2
ATOM 2844 N N . SER A 1 90 ? -4.328 -18.939 0.760 1.00 0.00 90 SER A N 2
ATOM 2845 C CA . SER A 1 90 ? -2.951 -18.591 0.431 1.00 0.00 90 SER A CA 2
ATOM 2846 C C . SER A 1 90 ? -2.190 -19.811 -0.080 1.00 0.00 90 SER A C 2
ATOM 2847 O O . SER A 1 90 ? -2.663 -20.942 0.028 1.00 0.00 90 SER A O 2
ATOM 2855 N N . GLY A 1 91 ? -1.007 -19.572 -0.639 1.00 0.00 91 GLY A N 2
ATOM 2856 C CA . GLY A 1 91 ? -0.199 -20.659 -1.159 1.00 0.00 91 GLY A CA 2
ATOM 2857 C C . GLY A 1 91 ? 1.124 -20.180 -1.723 1.00 0.00 91 GLY A C 2
ATOM 2858 O O . GLY A 1 91 ? 1.271 -19.972 -2.927 1.00 0.00 91 GLY A O 2
ATOM 2862 N N . PRO A 1 92 ? 2.116 -19.996 -0.839 1.00 0.00 92 PRO A N 2
ATOM 2863 C CA . PRO A 1 92 ? 3.451 -19.535 -1.232 1.00 0.00 92 PRO A CA 2
ATOM 2864 C C . PRO A 1 92 ? 4.219 -20.589 -2.022 1.00 0.00 92 PRO A C 2
ATOM 2865 O O . PRO A 1 92 ? 4.122 -21.783 -1.739 1.00 0.00 92 PRO A O 2
ATOM 2876 N N . SER A 1 93 ? 4.981 -20.139 -3.014 1.00 0.00 93 SER A N 2
ATOM 2877 C CA . SER A 1 93 ? 5.763 -21.044 -3.848 1.00 0.00 93 SER A CA 2
ATOM 2878 C C . SER A 1 93 ? 7.221 -20.599 -3.913 1.00 0.00 93 SER A C 2
ATOM 2879 O O . SER A 1 93 ? 7.532 -19.424 -3.721 1.00 0.00 93 SER A O 2
ATOM 2887 N N . SER A 1 94 ? 8.111 -21.548 -4.187 1.00 0.00 94 SER A N 2
ATOM 2888 C CA . SER A 1 94 ? 9.537 -21.256 -4.275 1.00 0.00 94 SER A CA 2
ATOM 2889 C C . SER A 1 94 ? 9.816 -20.234 -5.373 1.00 0.00 94 SER A C 2
ATOM 2890 O O . SER A 1 94 ? 9.193 -20.260 -6.434 1.00 0.00 94 SER A O 2
ATOM 2898 N N . GLY A 1 95 ? 10.758 -19.333 -5.110 1.00 0.00 95 GLY A N 2
ATOM 2899 C CA . GLY A 1 95 ? 11.103 -18.315 -6.084 1.00 0.00 95 GLY A CA 2
ATOM 2900 C C . GLY A 1 95 ? 12.601 -18.122 -6.215 1.00 0.00 95 GLY A C 2
ATOM 2901 O O . GLY A 1 95 ? 13.310 -18.019 -5.215 1.00 0.00 95 GLY A O 2
ATOM 2905 N N . GLY A 1 1 ? 8.441 -3.196 -11.192 1.00 0.00 1 GLY A N 3
ATOM 2906 C CA . GLY A 1 1 ? 8.815 -2.543 -9.951 1.00 0.00 1 GLY A CA 3
ATOM 2907 C C . GLY A 1 1 ? 7.977 -1.312 -9.667 1.00 0.00 1 GLY A C 3
ATOM 2908 O O . GLY A 1 1 ? 6.840 -1.208 -10.126 1.00 0.00 1 GLY A O 3
ATOM 2912 N N . SER A 1 2 ? 8.539 -0.378 -8.907 1.00 0.00 2 SER A N 3
ATOM 2913 C CA . SER A 1 2 ? 7.834 0.850 -8.558 1.00 0.00 2 SER A CA 3
ATOM 2914 C C . SER A 1 2 ? 8.702 2.073 -8.839 1.00 0.00 2 SER A C 3
ATOM 2915 O O . SER A 1 2 ? 9.902 1.954 -9.083 1.00 0.00 2 SER A O 3
ATOM 2923 N N . SER A 1 3 ? 8.085 3.250 -8.802 1.00 0.00 3 SER A N 3
ATOM 2924 C CA . SER A 1 3 ? 8.798 4.496 -9.056 1.00 0.00 3 SER A CA 3
ATOM 2925 C C . SER A 1 3 ? 7.943 5.700 -8.672 1.00 0.00 3 SER A C 3
ATOM 2926 O O . SER A 1 3 ? 6.737 5.577 -8.461 1.00 0.00 3 SER A O 3
ATOM 2934 N N . GLY A 1 4 ? 8.578 6.865 -8.583 1.00 0.00 4 GLY A N 3
ATOM 2935 C CA . GLY A 1 4 ? 7.861 8.075 -8.225 1.00 0.00 4 GLY A CA 3
ATOM 2936 C C . GLY A 1 4 ? 8.289 8.625 -6.879 1.00 0.00 4 GLY A C 3
ATOM 2937 O O . GLY A 1 4 ? 7.557 8.516 -5.895 1.00 0.00 4 GLY A O 3
ATOM 2941 N N . SER A 1 5 ? 9.478 9.217 -6.834 1.00 0.00 5 SER A N 3
ATOM 2942 C CA . SER A 1 5 ? 10.005 9.781 -5.597 1.00 0.00 5 SER A CA 3
ATOM 2943 C C . SER A 1 5 ? 8.947 10.623 -4.891 1.00 0.00 5 SER A C 3
ATOM 2944 O O . SER A 1 5 ? 8.727 10.482 -3.688 1.00 0.00 5 SER A O 3
ATOM 2952 N N . SER A 1 6 ? 8.295 11.500 -5.648 1.00 0.00 6 SER A N 3
ATOM 2953 C CA . SER A 1 6 ? 7.262 12.368 -5.094 1.00 0.00 6 SER A CA 3
ATOM 2954 C C . SER A 1 6 ? 5.943 11.616 -4.944 1.00 0.00 6 SER A C 3
ATOM 2955 O O . SER A 1 6 ? 5.382 11.122 -5.921 1.00 0.00 6 SER A O 3
ATOM 2963 N N . GLY A 1 7 ? 5.453 11.534 -3.711 1.00 0.00 7 GLY A N 3
ATOM 2964 C CA . GLY A 1 7 ? 4.204 10.841 -3.454 1.00 0.00 7 GLY A CA 3
ATOM 2965 C C . GLY A 1 7 ? 3.678 11.095 -2.055 1.00 0.00 7 GLY A C 3
ATOM 2966 O O . GLY A 1 7 ? 3.884 12.170 -1.492 1.00 0.00 7 GLY A O 3
ATOM 2970 N N . MET A 1 8 ? 2.995 10.103 -1.493 1.00 0.00 8 MET A N 3
ATOM 2971 C CA . MET A 1 8 ? 2.437 10.225 -0.151 1.00 0.00 8 MET A CA 3
ATOM 2972 C C . MET A 1 8 ? 2.874 9.057 0.728 1.00 0.00 8 MET A C 3
ATOM 2973 O O . MET A 1 8 ? 3.363 8.044 0.230 1.00 0.00 8 MET A O 3
ATOM 2987 N N . GLU A 1 9 ? 2.694 9.207 2.037 1.00 0.00 9 GLU A N 3
ATOM 2988 C CA . GLU A 1 9 ? 3.072 8.164 2.983 1.00 0.00 9 GLU A CA 3
ATOM 2989 C C . GLU A 1 9 ? 1.837 7.540 3.627 1.00 0.00 9 GLU A C 3
ATOM 2990 O O . GLU A 1 9 ? 1.147 8.180 4.422 1.00 0.00 9 GLU A O 3
ATOM 3002 N N . LEU A 1 10 ? 1.564 6.288 3.278 1.00 0.00 10 LEU A N 3
ATOM 3003 C CA . LEU A 1 10 ? 0.412 5.576 3.820 1.00 0.00 10 LEU A CA 3
ATOM 3004 C C . LEU A 1 10 ? 0.828 4.659 4.966 1.00 0.00 10 LEU A C 3
ATOM 3005 O O . LEU A 1 10 ? 1.557 3.687 4.764 1.00 0.00 10 LEU A O 3
ATOM 3021 N N . LYS A 1 11 ? 0.359 4.973 6.168 1.00 0.00 11 LYS A N 3
ATOM 3022 C CA . LYS A 1 11 ? 0.679 4.176 7.347 1.00 0.00 11 LYS A CA 3
ATOM 3023 C C . LYS A 1 11 ? -0.271 2.989 7.475 1.00 0.00 11 LYS A C 3
ATOM 3024 O O . LYS A 1 11 ? -1.444 3.154 7.811 1.00 0.00 11 LYS A O 3
ATOM 3043 N N . VAL A 1 12 ? 0.244 1.793 7.207 1.00 0.00 12 VAL A N 3
ATOM 3044 C CA . VAL A 1 12 ? -0.558 0.579 7.296 1.00 0.00 12 VAL A CA 3
ATOM 3045 C C . VAL A 1 12 ? 0.035 -0.399 8.304 1.00 0.00 12 VAL A C 3
ATOM 3046 O O . VAL A 1 12 ? 1.161 -0.869 8.139 1.00 0.00 12 VAL A O 3
ATOM 3059 N N . TRP A 1 13 ? -0.730 -0.702 9.346 1.00 0.00 13 TRP A N 3
ATOM 3060 C CA . TRP A 1 13 ? -0.280 -1.626 10.381 1.00 0.00 13 TRP A CA 3
ATOM 3061 C C . TRP A 1 13 ? -0.295 -3.063 9.873 1.00 0.00 13 TRP A C 3
ATOM 3062 O O . TRP A 1 13 ? -1.339 -3.715 9.856 1.00 0.00 13 TRP A O 3
ATOM 3083 N N . VAL A 1 14 ? 0.870 -3.552 9.459 1.00 0.00 14 VAL A N 3
ATOM 3084 C CA . VAL A 1 14 ? 0.990 -4.914 8.951 1.00 0.00 14 VAL A CA 3
ATOM 3085 C C . VAL A 1 14 ? 1.574 -5.845 10.007 1.00 0.00 14 VAL A C 3
ATOM 3086 O O . VAL A 1 14 ? 2.786 -5.872 10.224 1.00 0.00 14 VAL A O 3
ATOM 3099 N N . ASP A 1 15 ? 0.705 -6.607 10.662 1.00 0.00 15 ASP A N 3
ATOM 3100 C CA . ASP A 1 15 ? 1.134 -7.541 11.696 1.00 0.00 15 ASP A CA 3
ATOM 3101 C C . ASP A 1 15 ? 1.642 -6.796 12.926 1.00 0.00 15 ASP A C 3
ATOM 3102 O O . ASP A 1 15 ? 2.582 -7.235 13.586 1.00 0.00 15 ASP A O 3
ATOM 3111 N N . GLY A 1 16 ? 1.012 -5.664 13.227 1.00 0.00 16 GLY A N 3
ATOM 3112 C CA . GLY A 1 16 ? 1.415 -4.874 14.377 1.00 0.00 16 GLY A CA 3
ATOM 3113 C C . GLY A 1 16 ? 2.643 -4.031 14.099 1.00 0.00 16 GLY A C 3
ATOM 3114 O O . GLY A 1 16 ? 3.354 -3.633 15.022 1.00 0.00 16 GLY A O 3
ATOM 3118 N N . VAL A 1 17 ? 2.896 -3.758 12.823 1.00 0.00 17 VAL A N 3
ATOM 3119 C CA . VAL A 1 17 ? 4.047 -2.957 12.426 1.00 0.00 17 VAL A CA 3
ATOM 3120 C C . VAL A 1 17 ? 3.645 -1.870 11.435 1.00 0.00 17 VAL A C 3
ATOM 3121 O O . VAL A 1 17 ? 2.944 -2.135 10.459 1.00 0.00 17 VAL A O 3
ATOM 3134 N N . GLN A 1 18 ? 4.096 -0.646 11.692 1.00 0.00 18 GLN A N 3
ATOM 3135 C CA . GLN A 1 18 ? 3.782 0.481 10.822 1.00 0.00 18 GLN A CA 3
ATOM 3136 C C . GLN A 1 18 ? 4.679 0.482 9.588 1.00 0.00 18 GLN A C 3
ATOM 3137 O O . GLN A 1 18 ? 5.846 0.867 9.658 1.00 0.00 18 GLN A O 3
ATOM 3151 N N . ARG A 1 19 ? 4.126 0.048 8.461 1.00 0.00 19 ARG A N 3
ATOM 3152 C CA . ARG A 1 19 ? 4.876 -0.003 7.212 1.00 0.00 19 ARG A CA 3
ATOM 3153 C C . ARG A 1 19 ? 4.564 1.211 6.341 1.00 0.00 19 ARG A C 3
ATOM 3154 O O . ARG A 1 19 ? 3.422 1.415 5.930 1.00 0.00 19 ARG A O 3
ATOM 3175 N N . ILE A 1 20 ? 5.587 2.012 6.064 1.00 0.00 20 ILE A N 3
ATOM 3176 C CA . ILE A 1 20 ? 5.422 3.204 5.241 1.00 0.00 20 ILE A CA 3
ATOM 3177 C C . ILE A 1 20 ? 5.616 2.884 3.763 1.00 0.00 20 ILE A C 3
ATOM 3178 O O . ILE A 1 20 ? 6.567 2.199 3.385 1.00 0.00 20 ILE A O 3
ATOM 3194 N N . VAL A 1 21 ? 4.710 3.385 2.931 1.00 0.00 21 VAL A N 3
ATOM 3195 C CA . VAL A 1 21 ? 4.782 3.155 1.493 1.00 0.00 21 VAL A CA 3
ATOM 3196 C C . VAL A 1 21 ? 4.696 4.467 0.721 1.00 0.00 21 VAL A C 3
ATOM 3197 O O . VAL A 1 21 ? 3.638 5.094 0.658 1.00 0.00 21 VAL A O 3
ATOM 3210 N N . CYS A 1 22 ? 5.816 4.877 0.136 1.00 0.00 22 CYS A N 3
ATOM 3211 C CA . CYS A 1 22 ? 5.868 6.116 -0.632 1.00 0.00 22 CYS A CA 3
ATOM 3212 C C . CYS A 1 22 ? 5.584 5.853 -2.108 1.00 0.00 22 CYS A C 3
ATOM 3213 O O . CYS A 1 22 ? 5.535 4.705 -2.546 1.00 0.00 22 CYS A O 3
ATOM 3221 N N . GLY A 1 23 ? 5.397 6.927 -2.870 1.00 0.00 23 GLY A N 3
ATOM 3222 C CA . GLY A 1 23 ? 5.119 6.791 -4.287 1.00 0.00 23 GLY A CA 3
ATOM 3223 C C . GLY A 1 23 ? 3.634 6.797 -4.590 1.00 0.00 23 GLY A C 3
ATOM 3224 O O . GLY A 1 23 ? 3.195 7.394 -5.574 1.00 0.00 23 GLY A O 3
ATOM 3228 N N . VAL A 1 24 ? 2.856 6.129 -3.744 1.00 0.00 24 VAL A N 3
ATOM 3229 C CA . VAL A 1 24 ? 1.411 6.060 -3.925 1.00 0.00 24 VAL A CA 3
ATOM 3230 C C . VAL A 1 24 ? 0.824 7.440 -4.197 1.00 0.00 24 VAL A C 3
ATOM 3231 O O . VAL A 1 24 ? 0.824 8.310 -3.325 1.00 0.00 24 VAL A O 3
ATOM 3244 N N . THR A 1 25 ? 0.322 7.636 -5.412 1.00 0.00 25 THR A N 3
ATOM 3245 C CA . THR A 1 25 ? -0.268 8.911 -5.800 1.00 0.00 25 THR A CA 3
ATOM 3246 C C . THR A 1 25 ? -1.789 8.823 -5.839 1.00 0.00 25 THR A C 3
ATOM 3247 O O . THR A 1 25 ? -2.367 7.780 -5.535 1.00 0.00 25 THR A O 3
ATOM 3258 N N . GLU A 1 26 ? -2.431 9.924 -6.216 1.00 0.00 26 GLU A N 3
ATOM 3259 C CA . GLU A 1 26 ? -3.887 9.970 -6.295 1.00 0.00 26 GLU A CA 3
ATOM 3260 C C . GLU A 1 26 ? -4.406 8.985 -7.338 1.00 0.00 26 GLU A C 3
ATOM 3261 O O . GLU A 1 26 ? -5.391 8.283 -7.108 1.00 0.00 26 GLU A O 3
ATOM 3273 N N . VAL A 1 27 ? -3.737 8.939 -8.485 1.00 0.00 27 VAL A N 3
ATOM 3274 C CA . VAL A 1 27 ? -4.130 8.040 -9.564 1.00 0.00 27 VAL A CA 3
ATOM 3275 C C . VAL A 1 27 ? -3.782 6.594 -9.229 1.00 0.00 27 VAL A C 3
ATOM 3276 O O . VAL A 1 27 ? -4.013 5.687 -10.028 1.00 0.00 27 VAL A O 3
ATOM 3289 N N . THR A 1 28 ? -3.225 6.386 -8.040 1.00 0.00 28 THR A N 3
ATOM 3290 C CA . THR A 1 28 ? -2.844 5.050 -7.598 1.00 0.00 28 THR A CA 3
ATOM 3291 C C . THR A 1 28 ? -4.007 4.346 -6.909 1.00 0.00 28 THR A C 3
ATOM 3292 O O . THR A 1 28 ? -4.791 4.973 -6.194 1.00 0.00 28 THR A O 3
ATOM 3303 N N . THR A 1 29 ? -4.116 3.039 -7.128 1.00 0.00 29 THR A N 3
ATOM 3304 C CA . THR A 1 29 ? -5.184 2.250 -6.528 1.00 0.00 29 THR A CA 3
ATOM 3305 C C . THR A 1 29 ? -4.684 1.485 -5.308 1.00 0.00 29 THR A C 3
ATOM 3306 O O . THR A 1 29 ? -3.478 1.366 -5.090 1.00 0.00 29 THR A O 3
ATOM 3317 N N . CYS A 1 30 ? -5.617 0.967 -4.517 1.00 0.00 30 CYS A N 3
ATOM 3318 C CA . CYS A 1 30 ? -5.270 0.212 -3.318 1.00 0.00 30 CYS A CA 3
ATOM 3319 C C . CYS A 1 30 ? -4.385 -0.981 -3.664 1.00 0.00 30 CYS A C 3
ATOM 3320 O O . CYS A 1 30 ? -3.395 -1.249 -2.984 1.00 0.00 30 CYS A O 3
ATOM 3328 N N . GLN A 1 31 ? -4.751 -1.695 -4.724 1.00 0.00 31 GLN A N 3
ATOM 3329 C CA . GLN A 1 31 ? -3.991 -2.861 -5.158 1.00 0.00 31 GLN A CA 3
ATOM 3330 C C . GLN A 1 31 ? -2.500 -2.547 -5.222 1.00 0.00 31 GLN A C 3
ATOM 3331 O O . GLN A 1 31 ? -1.678 -3.285 -4.682 1.00 0.00 31 GLN A O 3
ATOM 3345 N N . GLU A 1 32 ? -2.161 -1.446 -5.887 1.00 0.00 32 GLU A N 3
ATOM 3346 C CA . GLU A 1 32 ? -0.768 -1.036 -6.022 1.00 0.00 32 GLU A CA 3
ATOM 3347 C C . GLU A 1 32 ? -0.065 -1.043 -4.668 1.00 0.00 32 GLU A C 3
ATOM 3348 O O . GLU A 1 32 ? 0.919 -1.756 -4.470 1.00 0.00 32 GLU A O 3
ATOM 3360 N N . VAL A 1 33 ? -0.577 -0.244 -3.737 1.00 0.00 33 VAL A N 3
ATOM 3361 C CA . VAL A 1 33 ? 0.001 -0.158 -2.401 1.00 0.00 33 VAL A CA 3
ATOM 3362 C C . VAL A 1 33 ? 0.193 -1.543 -1.795 1.00 0.00 33 VAL A C 3
ATOM 3363 O O . VAL A 1 33 ? 1.277 -1.879 -1.318 1.00 0.00 33 VAL A O 3
ATOM 3376 N N . VAL A 1 34 ? -0.867 -2.346 -1.818 1.00 0.00 34 VAL A N 3
ATOM 3377 C CA . VAL A 1 34 ? -0.815 -3.697 -1.272 1.00 0.00 34 VAL A CA 3
ATOM 3378 C C . VAL A 1 34 ? 0.389 -4.461 -1.812 1.00 0.00 34 VAL A C 3
ATOM 3379 O O . VAL A 1 34 ? 1.178 -5.016 -1.047 1.00 0.00 34 VAL A O 3
ATOM 3392 N N . ILE A 1 35 ? 0.522 -4.486 -3.134 1.00 0.00 35 ILE A N 3
ATOM 3393 C CA . ILE A 1 35 ? 1.631 -5.182 -3.776 1.00 0.00 35 ILE A CA 3
ATOM 3394 C C . ILE A 1 35 ? 2.958 -4.831 -3.113 1.00 0.00 35 ILE A C 3
ATOM 3395 O O . ILE A 1 35 ? 3.641 -5.699 -2.569 1.00 0.00 35 ILE A O 3
ATOM 3411 N N . ALA A 1 36 ? 3.317 -3.552 -3.160 1.00 0.00 36 ALA A N 3
ATOM 3412 C CA . ALA A 1 36 ? 4.561 -3.085 -2.560 1.00 0.00 36 ALA A CA 3
ATOM 3413 C C . ALA A 1 36 ? 4.798 -3.743 -1.205 1.00 0.00 36 ALA A C 3
ATOM 3414 O O . ALA A 1 36 ? 5.871 -4.290 -0.948 1.00 0.00 36 ALA A O 3
ATOM 3421 N N . LEU A 1 37 ? 3.791 -3.686 -0.341 1.00 0.00 37 LEU A N 3
ATOM 3422 C CA . LEU A 1 37 ? 3.890 -4.277 0.989 1.00 0.00 37 LEU A CA 3
ATOM 3423 C C . LEU A 1 37 ? 4.116 -5.782 0.901 1.00 0.00 37 LEU A C 3
ATOM 3424 O O . LEU A 1 37 ? 5.070 -6.311 1.472 1.00 0.00 37 LEU A O 3
ATOM 3440 N N . ALA A 1 38 ? 3.234 -6.467 0.181 1.00 0.00 38 ALA A N 3
ATOM 3441 C CA . ALA A 1 38 ? 3.340 -7.911 0.015 1.00 0.00 38 ALA A CA 3
ATOM 3442 C C . ALA A 1 38 ? 4.764 -8.319 -0.347 1.00 0.00 38 ALA A C 3
ATOM 3443 O O . ALA A 1 38 ? 5.285 -9.309 0.165 1.00 0.00 38 ALA A O 3
ATOM 3450 N N . GLN A 1 39 ? 5.388 -7.549 -1.233 1.00 0.00 39 GLN A N 3
ATOM 3451 C CA . GLN A 1 39 ? 6.752 -7.833 -1.665 1.00 0.00 39 GLN A CA 3
ATOM 3452 C C . GLN A 1 39 ? 7.748 -7.533 -0.550 1.00 0.00 39 GLN A C 3
ATOM 3453 O O . GLN A 1 39 ? 8.558 -8.384 -0.183 1.00 0.00 39 GLN A O 3
ATOM 3467 N N . ALA A 1 40 ? 7.683 -6.318 -0.015 1.00 0.00 40 ALA A N 3
ATOM 3468 C CA . ALA A 1 40 ? 8.579 -5.907 1.059 1.00 0.00 40 ALA A CA 3
ATOM 3469 C C . ALA A 1 40 ? 8.625 -6.954 2.166 1.00 0.00 40 ALA A C 3
ATOM 3470 O O . ALA A 1 40 ? 9.694 -7.274 2.687 1.00 0.00 40 ALA A O 3
ATOM 3477 N N . ILE A 1 41 ? 7.459 -7.484 2.522 1.00 0.00 41 ILE A N 3
ATOM 3478 C CA . ILE A 1 41 ? 7.368 -8.496 3.567 1.00 0.00 41 ILE A CA 3
ATOM 3479 C C . ILE A 1 41 ? 7.876 -9.846 3.073 1.00 0.00 41 ILE A C 3
ATOM 3480 O O . ILE A 1 41 ? 8.360 -10.663 3.854 1.00 0.00 41 ILE A O 3
ATOM 3496 N N . GLY A 1 42 ? 7.765 -10.071 1.767 1.00 0.00 42 GLY A N 3
ATOM 3497 C CA . GLY A 1 42 ? 8.220 -11.323 1.189 1.00 0.00 42 GLY A CA 3
ATOM 3498 C C . GLY A 1 42 ? 7.132 -12.028 0.404 1.00 0.00 42 GLY A C 3
ATOM 3499 O O . GLY A 1 42 ? 6.923 -11.740 -0.775 1.00 0.00 42 GLY A O 3
ATOM 3503 N N . ARG A 1 43 ? 6.438 -12.954 1.057 1.00 0.00 43 ARG A N 3
ATOM 3504 C CA . ARG A 1 43 ? 5.367 -13.704 0.411 1.00 0.00 43 ARG A CA 3
ATOM 3505 C C . ARG A 1 43 ? 4.478 -12.780 -0.416 1.00 0.00 43 ARG A C 3
ATOM 3506 O O . ARG A 1 43 ? 3.979 -11.770 0.083 1.00 0.00 43 ARG A O 3
ATOM 3527 N N . THR A 1 44 ? 4.285 -13.131 -1.683 1.00 0.00 44 THR A N 3
ATOM 3528 C CA . THR A 1 44 ? 3.458 -12.333 -2.580 1.00 0.00 44 THR A CA 3
ATOM 3529 C C . THR A 1 44 ? 2.047 -12.902 -2.679 1.00 0.00 44 THR A C 3
ATOM 3530 O O . THR A 1 44 ? 1.861 -14.071 -3.014 1.00 0.00 44 THR A O 3
ATOM 3541 N N . GLY A 1 45 ? 1.055 -12.067 -2.386 1.00 0.00 45 GLY A N 3
ATOM 3542 C CA . GLY A 1 45 ? -0.327 -12.505 -2.449 1.00 0.00 45 GLY A CA 3
ATOM 3543 C C . GLY A 1 45 ? -1.301 -11.346 -2.505 1.00 0.00 45 GLY A C 3
ATOM 3544 O O . GLY A 1 45 ? -0.950 -10.252 -2.947 1.00 0.00 45 GLY A O 3
ATOM 3548 N N . ARG A 1 46 ? -2.529 -11.585 -2.056 1.00 0.00 46 ARG A N 3
ATOM 3549 C CA . ARG A 1 46 ? -3.559 -10.552 -2.060 1.00 0.00 46 ARG A CA 3
ATOM 3550 C C . ARG A 1 46 ? -4.017 -10.236 -0.639 1.00 0.00 46 ARG A C 3
ATOM 3551 O O . ARG A 1 46 ? -4.533 -11.105 0.065 1.00 0.00 46 ARG A O 3
ATOM 3572 N N . TYR A 1 47 ? -3.825 -8.989 -0.225 1.00 0.00 47 TYR A N 3
ATOM 3573 C CA . TYR A 1 47 ? -4.216 -8.559 1.113 1.00 0.00 47 TYR A CA 3
ATOM 3574 C C . TYR A 1 47 ? -5.211 -7.404 1.045 1.00 0.00 47 TYR A C 3
ATOM 3575 O O . TYR A 1 47 ? -5.164 -6.581 0.131 1.00 0.00 47 TYR A O 3
ATOM 3593 N N . THR A 1 48 ? -6.112 -7.350 2.021 1.00 0.00 48 THR A N 3
ATOM 3594 C CA . THR A 1 48 ? -7.119 -6.298 2.073 1.00 0.00 48 THR A CA 3
ATOM 3595 C C . THR A 1 48 ? -6.701 -5.183 3.025 1.00 0.00 48 THR A C 3
ATOM 3596 O O . THR A 1 48 ? -6.001 -5.424 4.010 1.00 0.00 48 THR A O 3
ATOM 3607 N N . LEU A 1 49 ? -7.133 -3.963 2.727 1.00 0.00 49 LEU A N 3
ATOM 3608 C CA . LEU A 1 49 ? -6.803 -2.810 3.557 1.00 0.00 49 LEU A CA 3
ATOM 3609 C C . LEU A 1 49 ? -7.983 -2.422 4.443 1.00 0.00 49 LEU A C 3
ATOM 3610 O O . LEU A 1 49 ? -9.010 -1.950 3.953 1.00 0.00 49 LEU A O 3
ATOM 3626 N N . ILE A 1 50 ? -7.828 -2.621 5.747 1.00 0.00 50 ILE A N 3
ATOM 3627 C CA . ILE A 1 50 ? -8.880 -2.288 6.700 1.00 0.00 50 ILE A CA 3
ATOM 3628 C C . ILE A 1 50 ? -8.471 -1.111 7.580 1.00 0.00 50 ILE A C 3
ATOM 3629 O O . ILE A 1 50 ? -7.493 -1.189 8.322 1.00 0.00 50 ILE A O 3
ATOM 3645 N N . GLU A 1 51 ? -9.230 -0.023 7.493 1.00 0.00 51 GLU A N 3
ATOM 3646 C CA . GLU A 1 51 ? -8.946 1.170 8.283 1.00 0.00 51 GLU A CA 3
ATOM 3647 C C . GLU A 1 51 ? -9.799 1.200 9.548 1.00 0.00 51 GLU A C 3
ATOM 3648 O O . GLU A 1 51 ? -11.028 1.179 9.483 1.00 0.00 51 GLU A O 3
ATOM 3660 N N . LYS A 1 52 ? -9.137 1.248 10.699 1.00 0.00 52 LYS A N 3
ATOM 3661 C CA . LYS A 1 52 ? -9.832 1.281 11.981 1.00 0.00 52 LYS A CA 3
ATOM 3662 C C . LYS A 1 52 ? -10.090 2.718 12.423 1.00 0.00 52 LYS A C 3
ATOM 3663 O O . LYS A 1 52 ? -9.201 3.566 12.356 1.00 0.00 52 LYS A O 3
ATOM 3682 N N . TRP A 1 53 ? -11.310 2.983 12.875 1.00 0.00 53 TRP A N 3
ATOM 3683 C CA . TRP A 1 53 ? -11.684 4.317 13.330 1.00 0.00 53 TRP A CA 3
ATOM 3684 C C . TRP A 1 53 ? -12.815 4.248 14.350 1.00 0.00 53 TRP A C 3
ATOM 3685 O O . TRP A 1 53 ? -13.940 3.876 14.017 1.00 0.00 53 TRP A O 3
ATOM 3706 N N . ARG A 1 54 ? -12.509 4.609 15.592 1.00 0.00 54 ARG A N 3
ATOM 3707 C CA . ARG A 1 54 ? -13.501 4.587 16.660 1.00 0.00 54 ARG A CA 3
ATOM 3708 C C . ARG A 1 54 ? -14.065 3.182 16.849 1.00 0.00 54 ARG A C 3
ATOM 3709 O O . ARG A 1 54 ? -15.267 3.007 17.053 1.00 0.00 54 ARG A O 3
ATOM 3730 N N . ASP A 1 55 ? -13.191 2.184 16.779 1.00 0.00 55 ASP A N 3
ATOM 3731 C CA . ASP A 1 55 ? -13.601 0.794 16.942 1.00 0.00 55 ASP A CA 3
ATOM 3732 C C . ASP A 1 55 ? -14.524 0.363 15.807 1.00 0.00 55 ASP A C 3
ATOM 3733 O O . ASP A 1 55 ? -15.527 -0.315 16.030 1.00 0.00 55 ASP A O 3
ATOM 3742 N N . THR A 1 56 ? -14.179 0.762 14.586 1.00 0.00 56 THR A N 3
ATOM 3743 C CA . THR A 1 56 ? -14.977 0.420 13.416 1.00 0.00 56 THR A CA 3
ATOM 3744 C C . THR A 1 56 ? -14.099 -0.105 12.286 1.00 0.00 56 THR A C 3
ATOM 3745 O O . THR A 1 56 ? -12.934 0.273 12.167 1.00 0.00 56 THR A O 3
ATOM 3756 N N . GLU A 1 57 ? -14.666 -0.978 11.458 1.00 0.00 57 GLU A N 3
ATOM 3757 C CA . GLU A 1 57 ? -13.933 -1.554 10.338 1.00 0.00 57 GLU A CA 3
ATOM 3758 C C . GLU A 1 57 ? -14.597 -1.197 9.011 1.00 0.00 57 GLU A C 3
ATOM 3759 O O . GLU A 1 57 ? -15.812 -1.327 8.859 1.00 0.00 57 GLU A O 3
ATOM 3771 N N . ARG A 1 58 ? -13.792 -0.745 8.055 1.00 0.00 58 ARG A N 3
ATOM 3772 C CA . ARG A 1 58 ? -14.301 -0.367 6.743 1.00 0.00 58 ARG A CA 3
ATOM 3773 C C . ARG A 1 58 ? -13.501 -1.044 5.633 1.00 0.00 58 ARG A C 3
ATOM 3774 O O . ARG A 1 58 ? -12.367 -0.658 5.347 1.00 0.00 58 ARG A O 3
ATOM 3795 N N . HIS A 1 59 ? -14.099 -2.056 5.013 1.00 0.00 59 HIS A N 3
ATOM 3796 C CA . HIS A 1 59 ? -13.442 -2.787 3.935 1.00 0.00 59 HIS A CA 3
ATOM 3797 C C . HIS A 1 59 ? -13.291 -1.909 2.696 1.00 0.00 59 HIS A C 3
ATOM 3798 O O . HIS A 1 59 ? -14.221 -1.200 2.308 1.00 0.00 59 HIS A O 3
ATOM 3813 N N . LEU A 1 60 ? -12.115 -1.960 2.081 1.00 0.00 60 LEU A N 3
ATOM 3814 C CA . LEU A 1 60 ? -11.842 -1.168 0.886 1.00 0.00 60 LEU A CA 3
ATOM 3815 C C . LEU A 1 60 ? -11.722 -2.062 -0.344 1.00 0.00 60 LEU A C 3
ATOM 3816 O O . LEU A 1 60 ? -11.609 -3.282 -0.228 1.00 0.00 60 LEU A O 3
ATOM 3832 N N . ALA A 1 61 ? -11.747 -1.446 -1.522 1.00 0.00 61 ALA A N 3
ATOM 3833 C CA . ALA A 1 61 ? -11.637 -2.186 -2.773 1.00 0.00 61 ALA A CA 3
ATOM 3834 C C . ALA A 1 61 ? -10.286 -1.945 -3.437 1.00 0.00 61 ALA A C 3
ATOM 3835 O O . ALA A 1 61 ? -9.632 -0.925 -3.216 1.00 0.00 61 ALA A O 3
ATOM 3842 N N . PRO A 1 62 ? -9.855 -2.903 -4.270 1.00 0.00 62 PRO A N 3
ATOM 3843 C CA . PRO A 1 62 ? -8.577 -2.817 -4.983 1.00 0.00 62 PRO A CA 3
ATOM 3844 C C . PRO A 1 62 ? -8.589 -1.744 -6.066 1.00 0.00 62 PRO A C 3
ATOM 3845 O O . PRO A 1 62 ? -7.576 -1.091 -6.318 1.00 0.00 62 PRO A O 3
ATOM 3856 N N . HIS A 1 63 ? -9.741 -1.568 -6.705 1.00 0.00 63 HIS A N 3
ATOM 3857 C CA . HIS A 1 63 ? -9.885 -0.573 -7.762 1.00 0.00 63 HIS A CA 3
ATOM 3858 C C . HIS A 1 63 ? -9.821 0.840 -7.190 1.00 0.00 63 HIS A C 3
ATOM 3859 O O . HIS A 1 63 ? -9.230 1.737 -7.791 1.00 0.00 63 HIS A O 3
ATOM 3874 N N . GLU A 1 64 ? -10.433 1.031 -6.025 1.00 0.00 64 GLU A N 3
ATOM 3875 C CA . GLU A 1 64 ? -10.447 2.335 -5.374 1.00 0.00 64 GLU A CA 3
ATOM 3876 C C . GLU A 1 64 ? -9.026 2.814 -5.087 1.00 0.00 64 GLU A C 3
ATOM 3877 O O . GLU A 1 64 ? -8.056 2.107 -5.353 1.00 0.00 64 GLU A O 3
ATOM 3889 N N . ASN A 1 65 ? -8.914 4.022 -4.542 1.00 0.00 65 ASN A N 3
ATOM 3890 C CA . ASN A 1 65 ? -7.614 4.597 -4.220 1.00 0.00 65 ASN A CA 3
ATOM 3891 C C . ASN A 1 65 ? -7.475 4.819 -2.717 1.00 0.00 65 ASN A C 3
ATOM 3892 O O . ASN A 1 65 ? -8.430 5.175 -2.026 1.00 0.00 65 ASN A O 3
ATOM 3903 N N . PRO A 1 66 ? -6.257 4.606 -2.197 1.00 0.00 66 PRO A N 3
ATOM 3904 C CA . PRO A 1 66 ? -5.963 4.778 -0.771 1.00 0.00 66 PRO A CA 3
ATOM 3905 C C . PRO A 1 66 ? -5.996 6.242 -0.346 1.00 0.00 66 PRO A C 3
ATOM 3906 O O . PRO A 1 66 ? -6.658 6.600 0.629 1.00 0.00 66 PRO A O 3
ATOM 3917 N N . ILE A 1 67 ? -5.277 7.083 -1.081 1.00 0.00 67 ILE A N 3
ATOM 3918 C CA . ILE A 1 67 ? -5.226 8.509 -0.780 1.00 0.00 67 ILE A CA 3
ATOM 3919 C C . ILE A 1 67 ? -6.617 9.132 -0.833 1.00 0.00 67 ILE A C 3
ATOM 3920 O O . ILE A 1 67 ? -7.023 9.846 0.084 1.00 0.00 67 ILE A O 3
ATOM 3936 N N . ILE A 1 68 ? -7.342 8.856 -1.912 1.00 0.00 68 ILE A N 3
ATOM 3937 C CA . ILE A 1 68 ? -8.688 9.388 -2.083 1.00 0.00 68 ILE A CA 3
ATOM 3938 C C . ILE A 1 68 ? -9.593 8.976 -0.927 1.00 0.00 68 ILE A C 3
ATOM 3939 O O . ILE A 1 68 ? -10.132 9.823 -0.215 1.00 0.00 68 ILE A O 3
ATOM 3955 N N . SER A 1 69 ? -9.753 7.669 -0.744 1.00 0.00 69 SER A N 3
ATOM 3956 C CA . SER A 1 69 ? -10.594 7.144 0.325 1.00 0.00 69 SER A CA 3
ATOM 3957 C C . SER A 1 69 ? -10.351 7.899 1.628 1.00 0.00 69 SER A C 3
ATOM 3958 O O . SER A 1 69 ? -11.280 8.437 2.231 1.00 0.00 69 SER A O 3
ATOM 3966 N N . LEU A 1 70 ? -9.094 7.933 2.058 1.00 0.00 70 LEU A N 3
ATOM 3967 C CA . LEU A 1 70 ? -8.726 8.622 3.290 1.00 0.00 70 LEU A CA 3
ATOM 3968 C C . LEU A 1 70 ? -9.057 10.108 3.203 1.00 0.00 70 LEU A C 3
ATOM 3969 O O . LEU A 1 70 ? -9.673 10.671 4.107 1.00 0.00 70 L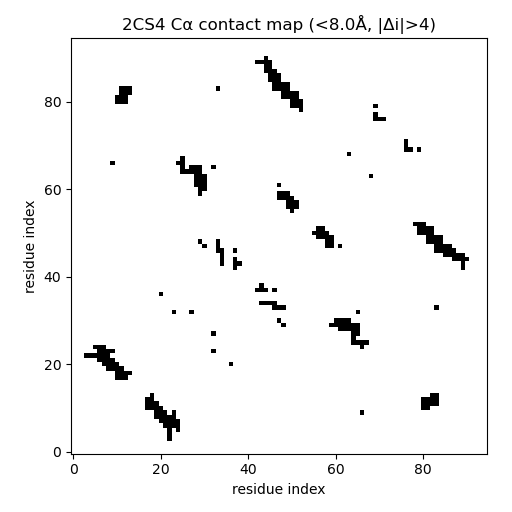EU A O 3
ATOM 3985 N N . ASN A 1 71 ? -8.645 10.738 2.107 1.00 0.00 71 ASN A N 3
ATOM 3986 C CA . ASN A 1 71 ? -8.899 12.159 1.901 1.00 0.00 71 ASN A CA 3
ATOM 3987 C C . ASN A 1 71 ? -10.294 12.538 2.387 1.00 0.00 71 ASN A C 3
ATOM 3988 O O . ASN A 1 71 ? -10.480 13.569 3.035 1.00 0.00 71 ASN A O 3
ATOM 3999 N N . LYS A 1 72 ? -11.274 11.698 2.071 1.00 0.00 72 LYS A N 3
ATOM 4000 C CA . LYS A 1 72 ? -12.653 11.943 2.476 1.00 0.00 72 LYS A CA 3
ATOM 4001 C C . LYS A 1 72 ? -12.709 12.573 3.864 1.00 0.00 72 LYS A C 3
ATOM 4002 O O . LYS A 1 72 ? -13.242 13.669 4.037 1.00 0.00 72 LYS A O 3
ATOM 4021 N N . TRP A 1 73 ? -12.154 11.875 4.848 1.00 0.00 73 TRP A N 3
ATOM 4022 C CA . TRP A 1 73 ? -12.140 12.368 6.221 1.00 0.00 73 TRP A CA 3
ATOM 4023 C C . TRP A 1 73 ? -11.753 13.842 6.266 1.00 0.00 73 TRP A C 3
ATOM 4024 O O . TRP A 1 73 ? -12.509 14.678 6.760 1.00 0.00 73 TRP A O 3
ATOM 4045 N N . GLY A 1 74 ? -10.570 14.155 5.746 1.00 0.00 74 GLY A N 3
ATOM 4046 C CA . GLY A 1 74 ? -10.103 15.529 5.737 1.00 0.00 74 GLY A CA 3
ATOM 4047 C C . GLY A 1 74 ? -9.594 15.978 7.092 1.00 0.00 74 GLY A C 3
ATOM 4048 O O . GLY A 1 74 ? -8.401 16.223 7.264 1.00 0.00 74 GLY A O 3
ATOM 4052 N N . GLN A 1 75 ? -10.502 16.087 8.057 1.00 0.00 75 GLN A N 3
ATOM 4053 C CA . GLN A 1 75 ? -10.138 16.512 9.403 1.00 0.00 75 GLN A CA 3
ATOM 4054 C C . GLN A 1 75 ? -9.623 15.334 10.225 1.00 0.00 75 GLN A C 3
ATOM 4055 O O . GLN A 1 75 ? -8.564 15.416 10.848 1.00 0.00 75 GLN A O 3
ATOM 4069 N N . TYR A 1 76 ? -10.378 14.242 10.221 1.00 0.00 76 TYR A N 3
ATOM 4070 C CA . TYR A 1 76 ? -9.998 13.048 10.968 1.00 0.00 76 TYR A CA 3
ATOM 4071 C C . TYR A 1 76 ? -9.388 11.998 10.045 1.00 0.00 76 TYR A C 3
ATOM 4072 O O . TYR A 1 76 ? -9.618 10.801 10.210 1.00 0.00 76 TYR A O 3
ATOM 4090 N N . ALA A 1 77 ? -8.607 12.458 9.072 1.00 0.00 77 ALA A N 3
ATOM 4091 C CA . ALA A 1 77 ? -7.960 11.560 8.124 1.00 0.00 77 ALA A CA 3
ATOM 4092 C C . ALA A 1 77 ? -6.779 10.840 8.766 1.00 0.00 77 ALA A C 3
ATOM 4093 O O . ALA A 1 77 ? -6.727 9.611 8.789 1.00 0.00 77 ALA A O 3
ATOM 4100 N N . SER A 1 78 ? -5.833 11.615 9.287 1.00 0.00 78 SER A N 3
ATOM 4101 C CA . SER A 1 78 ? -4.650 11.051 9.927 1.00 0.00 78 SER A CA 3
ATOM 4102 C C . SER A 1 78 ? -5.041 10.020 10.981 1.00 0.00 78 SER A C 3
ATOM 4103 O O . SER A 1 78 ? -4.473 8.929 11.039 1.00 0.00 78 SER A O 3
ATOM 4111 N N . ASP A 1 79 ? -6.015 10.373 11.812 1.00 0.00 79 ASP A N 3
ATOM 4112 C CA . ASP A 1 79 ? -6.485 9.479 12.864 1.00 0.00 79 ASP A CA 3
ATOM 4113 C C . ASP A 1 79 ? -6.753 8.083 12.311 1.00 0.00 79 ASP A C 3
ATOM 4114 O O . ASP A 1 79 ? -6.427 7.079 12.946 1.00 0.00 79 ASP A O 3
ATOM 4123 N N . VAL A 1 80 ? -7.349 8.026 11.124 1.00 0.00 80 VAL A N 3
ATOM 4124 C CA . VAL A 1 80 ? -7.661 6.753 10.486 1.00 0.00 80 VAL A CA 3
ATOM 4125 C C . VAL A 1 80 ? -6.390 5.997 10.117 1.00 0.00 80 VAL A C 3
ATOM 4126 O O . VAL A 1 80 ? -5.543 6.508 9.385 1.00 0.00 80 VAL A O 3
ATOM 4139 N N . GLN A 1 81 ? -6.264 4.777 10.629 1.00 0.00 81 GLN A N 3
ATOM 4140 C CA . GLN A 1 81 ? -5.095 3.950 10.353 1.00 0.00 81 GLN A CA 3
ATOM 4141 C C . GLN A 1 81 ? -5.485 2.696 9.578 1.00 0.00 81 GLN A C 3
ATOM 4142 O O . GLN A 1 81 ? -6.418 1.986 9.956 1.00 0.00 81 GLN A O 3
ATOM 4156 N N . LEU A 1 82 ? -4.766 2.429 8.494 1.00 0.00 82 LEU A N 3
ATOM 4157 C CA . LEU A 1 82 ? -5.038 1.259 7.665 1.00 0.00 82 LEU A CA 3
ATOM 4158 C C . LEU A 1 82 ? -4.342 0.022 8.224 1.00 0.00 82 LEU A C 3
ATOM 4159 O O . LEU A 1 82 ? -3.324 0.127 8.909 1.00 0.00 82 LEU A O 3
ATOM 4175 N N . ILE A 1 83 ? -4.897 -1.148 7.925 1.00 0.00 83 ILE A N 3
ATOM 4176 C CA . ILE A 1 83 ? -4.328 -2.404 8.395 1.00 0.00 83 ILE A CA 3
ATOM 4177 C C . ILE A 1 83 ? -4.337 -3.458 7.293 1.00 0.00 83 ILE A C 3
ATOM 4178 O O . ILE A 1 83 ? -5.369 -3.712 6.670 1.00 0.00 83 ILE A O 3
ATOM 4194 N N . LEU A 1 84 ? -3.182 -4.071 7.058 1.00 0.00 84 LEU A N 3
ATOM 4195 C CA . LEU A 1 84 ? -3.057 -5.100 6.032 1.00 0.00 84 LEU A CA 3
ATOM 4196 C C . LEU A 1 84 ? -3.526 -6.453 6.557 1.00 0.00 84 LEU A C 3
ATOM 4197 O O . LEU A 1 84 ? -2.837 -7.095 7.351 1.00 0.00 84 LEU A O 3
ATOM 4213 N N . ARG A 1 85 ? -4.701 -6.882 6.109 1.00 0.00 85 ARG A N 3
ATOM 4214 C CA . ARG A 1 85 ? -5.261 -8.159 6.533 1.00 0.00 85 ARG A CA 3
ATOM 4215 C C . ARG A 1 85 ? -5.218 -9.176 5.397 1.00 0.00 85 ARG A C 3
ATOM 4216 O O . ARG A 1 85 ? -5.633 -8.887 4.275 1.00 0.00 85 ARG A O 3
ATOM 4237 N N . ARG A 1 86 ? -4.711 -10.368 5.695 1.00 0.00 86 ARG A N 3
ATOM 4238 C CA . ARG A 1 86 ? -4.612 -11.428 4.699 1.00 0.00 86 ARG A CA 3
ATOM 4239 C C . ARG A 1 86 ? -5.905 -12.234 4.632 1.00 0.00 86 ARG A C 3
ATOM 4240 O O . ARG A 1 86 ? -6.215 -13.009 5.537 1.00 0.00 86 ARG A O 3
ATOM 4261 N N . THR A 1 87 ? -6.658 -12.047 3.552 1.00 0.00 87 THR A N 3
ATOM 4262 C CA . THR A 1 87 ? -7.919 -12.754 3.367 1.00 0.00 87 THR A CA 3
ATOM 4263 C C . THR A 1 87 ? -7.839 -13.720 2.190 1.00 0.00 87 THR A C 3
ATOM 4264 O O . THR A 1 87 ? -8.325 -13.425 1.099 1.00 0.00 87 THR A O 3
ATOM 4275 N N . GLY A 1 88 ? -7.224 -14.876 2.419 1.00 0.00 88 GLY A N 3
ATOM 4276 C CA . GLY A 1 88 ? -7.093 -15.867 1.367 1.00 0.00 88 GLY A CA 3
ATOM 4277 C C . GLY A 1 88 ? -6.946 -17.274 1.912 1.00 0.00 88 GLY A C 3
ATOM 4278 O O . GLY A 1 88 ? -6.404 -17.490 2.996 1.00 0.00 88 GLY A O 3
ATOM 4282 N N . PRO A 1 89 ? -7.439 -18.262 1.150 1.00 0.00 89 PRO A N 3
ATOM 4283 C CA . PRO A 1 89 ? -7.372 -19.673 1.543 1.00 0.00 89 PRO A CA 3
ATOM 4284 C C . PRO A 1 89 ? -5.949 -20.219 1.504 1.00 0.00 89 PRO A C 3
ATOM 4285 O O . PRO A 1 89 ? -5.013 -19.513 1.130 1.00 0.00 89 PRO A O 3
ATOM 4296 N N . SER A 1 90 ? -5.794 -21.481 1.891 1.00 0.00 90 SER A N 3
ATOM 4297 C CA . SER A 1 90 ? -4.483 -22.122 1.903 1.00 0.00 90 SER A CA 3
ATOM 4298 C C . SER A 1 90 ? -4.347 -23.101 0.740 1.00 0.00 90 SER A C 3
ATOM 4299 O O . SER A 1 90 ? -5.329 -23.690 0.291 1.00 0.00 90 SER A O 3
ATOM 4307 N N . GLY A 1 91 ? -3.119 -23.269 0.258 1.00 0.00 91 GLY A N 3
ATOM 4308 C CA . GLY A 1 91 ? -2.875 -24.177 -0.848 1.00 0.00 91 GLY A CA 3
ATOM 4309 C C . GLY A 1 91 ? -2.492 -23.449 -2.121 1.00 0.00 91 GLY A C 3
ATOM 4310 O O . GLY A 1 91 ? -2.285 -22.236 -2.130 1.00 0.00 91 GLY A O 3
ATOM 4314 N N . PRO A 1 92 ? -2.391 -24.200 -3.229 1.00 0.00 92 PRO A N 3
ATOM 4315 C CA . PRO A 1 92 ? -2.028 -23.640 -4.534 1.00 0.00 92 PRO A CA 3
ATOM 4316 C C . PRO A 1 92 ? -3.130 -22.759 -5.113 1.00 0.00 92 PRO A C 3
ATOM 4317 O O . PRO A 1 92 ? -4.041 -23.248 -5.782 1.00 0.00 92 PRO A O 3
ATOM 4328 N N . SER A 1 93 ? -3.041 -21.459 -4.852 1.00 0.00 93 SER A N 3
ATOM 4329 C CA . SER A 1 93 ? -4.033 -20.511 -5.345 1.00 0.00 93 SER A CA 3
ATOM 4330 C C . SER A 1 93 ? -3.408 -19.136 -5.565 1.00 0.00 93 SER A C 3
ATOM 4331 O O . SER A 1 93 ? -2.252 -18.905 -5.213 1.00 0.00 93 SER A O 3
ATOM 4339 N N . SER A 1 94 ? -4.183 -18.227 -6.148 1.00 0.00 94 SER A N 3
ATOM 4340 C CA . SER A 1 94 ? -3.706 -16.876 -6.419 1.00 0.00 94 SER A CA 3
ATOM 4341 C C . SER A 1 94 ? -4.648 -15.837 -5.819 1.00 0.00 94 SER A C 3
ATOM 4342 O O . SER A 1 94 ? -4.223 -14.947 -5.084 1.00 0.00 94 SER A O 3
ATOM 4350 N N . GLY A 1 95 ? -5.933 -15.958 -6.140 1.00 0.00 95 GLY A N 3
ATOM 4351 C CA . GLY A 1 95 ? -6.917 -15.023 -5.626 1.00 0.00 95 GLY A CA 3
ATOM 4352 C C . GLY A 1 95 ? -7.456 -14.099 -6.700 1.00 0.00 95 GLY A C 3
ATOM 4353 O O . GLY A 1 95 ? -8.155 -14.539 -7.612 1.00 0.00 95 GLY A O 3
ATOM 4357 N N . GLY A 1 1 ? 6.916 -3.690 -8.283 1.00 0.00 1 GLY A N 4
ATOM 4358 C CA . GLY A 1 1 ? 7.063 -2.672 -7.260 1.00 0.00 1 GLY A CA 4
ATOM 4359 C C . GLY A 1 1 ? 7.954 -1.529 -7.703 1.00 0.00 1 GLY A C 4
ATOM 4360 O O . GLY A 1 1 ? 9.052 -1.349 -7.176 1.00 0.00 1 GLY A O 4
ATOM 4364 N N . SER A 1 2 ? 7.482 -0.755 -8.675 1.00 0.00 2 SER A N 4
ATOM 4365 C CA . SER A 1 2 ? 8.247 0.374 -9.193 1.00 0.00 2 SER A CA 4
ATOM 4366 C C . SER A 1 2 ? 8.228 1.540 -8.210 1.00 0.00 2 SER A C 4
ATOM 4367 O O . SER A 1 2 ? 7.171 2.092 -7.905 1.00 0.00 2 SER A O 4
ATOM 4375 N N . SER A 1 3 ? 9.406 1.910 -7.718 1.00 0.00 3 SER A N 4
ATOM 4376 C CA . SER A 1 3 ? 9.526 3.008 -6.766 1.00 0.00 3 SER A CA 4
ATOM 4377 C C . SER A 1 3 ? 10.698 3.915 -7.128 1.00 0.00 3 SER A C 4
ATOM 4378 O O . SER A 1 3 ? 11.577 3.534 -7.899 1.00 0.00 3 SER A O 4
ATOM 4386 N N . GLY A 1 4 ? 10.703 5.119 -6.564 1.00 0.00 4 GLY A N 4
ATOM 4387 C CA . GLY A 1 4 ? 11.770 6.063 -6.838 1.00 0.00 4 GLY A CA 4
ATOM 4388 C C . GLY A 1 4 ? 11.253 7.386 -7.367 1.00 0.00 4 GLY A C 4
ATOM 4389 O O . GLY A 1 4 ? 11.803 7.939 -8.320 1.00 0.00 4 GLY A O 4
ATOM 4393 N N . SER A 1 5 ? 10.191 7.894 -6.750 1.00 0.00 5 SER A N 4
ATOM 4394 C CA . SER A 1 5 ? 9.596 9.158 -7.168 1.00 0.00 5 SER A CA 4
ATOM 4395 C C . SER A 1 5 ? 8.797 9.785 -6.030 1.00 0.00 5 SER A C 4
ATOM 4396 O O . SER A 1 5 ? 8.154 9.084 -5.248 1.00 0.00 5 SER A O 4
ATOM 4404 N N . SER A 1 6 ? 8.842 11.111 -5.944 1.00 0.00 6 SER A N 4
ATOM 4405 C CA . SER A 1 6 ? 8.126 11.834 -4.899 1.00 0.00 6 SER A CA 4
ATOM 4406 C C . SER A 1 6 ? 6.633 11.525 -4.951 1.00 0.00 6 SER A C 4
ATOM 4407 O O . SER A 1 6 ? 6.025 11.519 -6.020 1.00 0.00 6 SER A O 4
ATOM 4415 N N . GLY A 1 7 ? 6.047 11.267 -3.785 1.00 0.00 7 GLY A N 4
ATOM 4416 C CA . GLY A 1 7 ? 4.630 10.960 -3.718 1.00 0.00 7 GLY A CA 4
ATOM 4417 C C . GLY A 1 7 ? 4.055 11.178 -2.333 1.00 0.00 7 GLY A C 4
ATOM 4418 O O . GLY A 1 7 ? 4.582 11.971 -1.553 1.00 0.00 7 GLY A O 4
ATOM 4422 N N . MET A 1 8 ? 2.969 10.475 -2.027 1.00 0.00 8 MET A N 4
ATOM 4423 C CA . MET A 1 8 ? 2.321 10.597 -0.727 1.00 0.00 8 MET A CA 4
ATOM 4424 C C . MET A 1 8 ? 2.652 9.400 0.159 1.00 0.00 8 MET A C 4
ATOM 4425 O O . MET A 1 8 ? 2.897 8.300 -0.335 1.00 0.00 8 MET A O 4
ATOM 4439 N N . GLU A 1 9 ? 2.657 9.623 1.470 1.00 0.00 9 GLU A N 4
ATOM 4440 C CA . GLU A 1 9 ? 2.958 8.562 2.423 1.00 0.00 9 GLU A CA 4
ATOM 4441 C C . GLU A 1 9 ? 1.676 7.967 2.999 1.00 0.00 9 GLU A C 4
ATOM 4442 O O . GLU A 1 9 ? 0.702 8.679 3.241 1.00 0.00 9 GLU A O 4
ATOM 4454 N N . LEU A 1 10 ? 1.685 6.656 3.215 1.00 0.00 10 LEU A N 4
ATOM 4455 C CA . LEU A 1 10 ? 0.523 5.963 3.761 1.00 0.00 10 LEU A CA 4
ATOM 4456 C C . LEU A 1 10 ? 0.926 5.050 4.915 1.00 0.00 10 LEU A C 4
ATOM 4457 O O . LEU A 1 10 ? 1.739 4.140 4.747 1.00 0.00 10 LEU A O 4
ATOM 4473 N N . LYS A 1 11 ? 0.352 5.298 6.087 1.00 0.00 11 LYS A N 4
ATOM 4474 C CA . LYS A 1 11 ? 0.648 4.497 7.269 1.00 0.00 11 LYS A CA 4
ATOM 4475 C C . LYS A 1 11 ? -0.335 3.338 7.401 1.00 0.00 11 LYS A C 4
ATOM 4476 O O . LYS A 1 11 ? -1.519 3.542 7.668 1.00 0.00 11 LYS A O 4
ATOM 4495 N N . VAL A 1 12 ? 0.164 2.120 7.213 1.00 0.00 12 VAL A N 4
ATOM 4496 C CA . VAL A 1 12 ? -0.670 0.928 7.314 1.00 0.00 12 VAL A CA 4
ATOM 4497 C C . VAL A 1 12 ? -0.036 -0.110 8.233 1.00 0.00 12 VAL A C 4
ATOM 4498 O O . VAL A 1 12 ? 1.037 -0.638 7.942 1.00 0.00 12 VAL A O 4
ATOM 4511 N N . TRP A 1 13 ? -0.707 -0.398 9.342 1.00 0.00 13 TRP A N 4
ATOM 4512 C CA . TRP A 1 13 ? -0.210 -1.375 10.304 1.00 0.00 13 TRP A CA 4
ATOM 4513 C C . TRP A 1 13 ? -0.171 -2.771 9.692 1.00 0.00 13 TRP A C 4
ATOM 4514 O O . TRP A 1 13 ? -1.178 -3.266 9.188 1.00 0.00 13 TRP A O 4
ATOM 4535 N N . VAL A 1 14 ? 0.999 -3.401 9.741 1.00 0.00 14 VAL A N 4
ATOM 4536 C CA . VAL A 1 14 ? 1.168 -4.741 9.192 1.00 0.00 14 VAL A CA 4
ATOM 4537 C C . VAL A 1 14 ? 1.740 -5.694 10.236 1.00 0.00 14 VAL A C 4
ATOM 4538 O O . VAL A 1 14 ? 2.871 -5.525 10.692 1.00 0.00 14 VAL A O 4
ATOM 4551 N N . ASP A 1 15 ? 0.952 -6.696 10.609 1.00 0.00 15 ASP A N 4
ATOM 4552 C CA . ASP A 1 15 ? 1.381 -7.678 11.599 1.00 0.00 15 ASP A CA 4
ATOM 4553 C C . ASP A 1 15 ? 1.864 -6.991 12.872 1.00 0.00 15 ASP A C 4
ATOM 4554 O O . ASP A 1 15 ? 2.867 -7.389 13.462 1.00 0.00 15 ASP A O 4
ATOM 4563 N N . GLY A 1 16 ? 1.143 -5.954 13.290 1.00 0.00 16 GLY A N 4
ATOM 4564 C CA . GLY A 1 16 ? 1.515 -5.228 14.490 1.00 0.00 16 GLY A CA 4
ATOM 4565 C C . GLY A 1 16 ? 2.776 -4.407 14.304 1.00 0.00 16 GLY A C 4
ATOM 4566 O O . GLY A 1 16 ? 3.503 -4.147 15.262 1.00 0.00 16 GLY A O 4
ATOM 4570 N N . VAL A 1 17 ? 3.037 -3.999 13.066 1.00 0.00 17 VAL A N 4
ATOM 4571 C CA . VAL A 1 17 ? 4.219 -3.204 12.756 1.00 0.00 17 VAL A CA 4
ATOM 4572 C C . VAL A 1 17 ? 3.892 -2.098 11.760 1.00 0.00 17 VAL A C 4
ATOM 4573 O O . VAL A 1 17 ? 3.398 -2.363 10.665 1.00 0.00 17 VAL A O 4
ATOM 4586 N N . GLN A 1 18 ? 4.172 -0.858 12.148 1.00 0.00 18 GLN A N 4
ATOM 4587 C CA . GLN A 1 18 ? 3.907 0.289 11.287 1.00 0.00 18 GLN A CA 4
ATOM 4588 C C . GLN A 1 18 ? 4.770 0.238 10.031 1.00 0.00 18 GLN A C 4
ATOM 4589 O O . GLN A 1 18 ? 5.988 0.078 10.109 1.00 0.00 18 GLN A O 4
ATOM 4603 N N . ARG A 1 19 ? 4.130 0.375 8.874 1.00 0.00 19 ARG A N 4
ATOM 4604 C CA . ARG A 1 19 ? 4.839 0.342 7.600 1.00 0.00 19 ARG A CA 4
ATOM 4605 C C . ARG A 1 19 ? 4.373 1.475 6.690 1.00 0.00 19 ARG A C 4
ATOM 4606 O O . ARG A 1 19 ? 3.202 1.543 6.318 1.00 0.00 19 ARG A O 4
ATOM 4627 N N . ILE A 1 20 ? 5.298 2.361 6.337 1.00 0.00 20 ILE A N 4
ATOM 4628 C CA . ILE A 1 20 ? 4.983 3.490 5.470 1.00 0.00 20 ILE A CA 4
ATOM 4629 C C . ILE A 1 20 ? 5.453 3.235 4.042 1.00 0.00 20 ILE A C 4
ATOM 4630 O O . ILE A 1 20 ? 6.537 2.694 3.822 1.00 0.00 20 ILE A O 4
ATOM 4646 N N . VAL A 1 21 ? 4.632 3.631 3.075 1.00 0.00 21 VAL A N 4
ATOM 4647 C CA . VAL A 1 21 ? 4.965 3.448 1.667 1.00 0.00 21 VAL A CA 4
ATOM 4648 C C . VAL A 1 21 ? 5.271 4.783 0.997 1.00 0.00 21 VAL A C 4
ATOM 4649 O O . VAL A 1 21 ? 4.515 5.746 1.135 1.00 0.00 21 VAL A O 4
ATOM 4662 N N . CYS A 1 22 ? 6.382 4.834 0.272 1.00 0.00 22 CYS A N 4
ATOM 4663 C CA . CYS A 1 22 ? 6.789 6.052 -0.420 1.00 0.00 22 CYS A CA 4
ATOM 4664 C C . CYS A 1 22 ? 6.588 5.915 -1.926 1.00 0.00 22 CYS A C 4
ATOM 4665 O O . CYS A 1 22 ? 6.779 4.840 -2.493 1.00 0.00 22 CYS A O 4
ATOM 4673 N N . GLY A 1 23 ? 6.199 7.012 -2.569 1.00 0.00 23 GLY A N 4
ATOM 4674 C CA . GLY A 1 23 ? 5.977 6.992 -4.003 1.00 0.00 23 GLY A CA 4
ATOM 4675 C C . GLY A 1 23 ? 4.576 6.542 -4.366 1.00 0.00 23 GLY A C 4
ATOM 4676 O O . GLY A 1 23 ? 4.375 5.862 -5.372 1.00 0.00 23 GLY A O 4
ATOM 4680 N N . VAL A 1 24 ? 3.602 6.922 -3.544 1.00 0.00 24 VAL A N 4
ATOM 4681 C CA . VAL A 1 24 ? 2.212 6.552 -3.783 1.00 0.00 24 VAL A CA 4
ATOM 4682 C C . VAL A 1 24 ? 1.420 7.728 -4.345 1.00 0.00 24 VAL A C 4
ATOM 4683 O O . VAL A 1 24 ? 1.296 8.771 -3.703 1.00 0.00 24 VAL A O 4
ATOM 4696 N N . THR A 1 25 ? 0.884 7.552 -5.549 1.00 0.00 25 THR A N 4
ATOM 4697 C CA . THR A 1 25 ? 0.104 8.598 -6.198 1.00 0.00 25 THR A CA 4
ATOM 4698 C C . THR A 1 25 ? -1.389 8.297 -6.124 1.00 0.00 25 THR A C 4
ATOM 4699 O O . THR A 1 25 ? -1.797 7.136 -6.122 1.00 0.00 25 THR A O 4
ATOM 4710 N N . GLU A 1 26 ? -2.198 9.350 -6.063 1.00 0.00 26 GLU A N 4
ATOM 4711 C CA . GLU A 1 26 ? -3.646 9.196 -5.988 1.00 0.00 26 GLU A CA 4
ATOM 4712 C C . GLU A 1 26 ? -4.129 8.120 -6.956 1.00 0.00 26 GLU A C 4
ATOM 4713 O O . GLU A 1 26 ? -5.022 7.336 -6.634 1.00 0.00 26 GLU A O 4
ATOM 4725 N N . VAL A 1 27 ? -3.533 8.089 -8.143 1.00 0.00 27 VAL A N 4
ATOM 4726 C CA . VAL A 1 27 ? -3.902 7.110 -9.159 1.00 0.00 27 VAL A CA 4
ATOM 4727 C C . VAL A 1 27 ? -3.771 5.688 -8.624 1.00 0.00 27 VAL A C 4
ATOM 4728 O O . VAL A 1 27 ? -4.592 4.821 -8.925 1.00 0.00 27 VAL A O 4
ATOM 4741 N N . THR A 1 28 ? -2.732 5.455 -7.827 1.00 0.00 28 THR A N 4
ATOM 4742 C CA . THR A 1 28 ? -2.493 4.138 -7.250 1.00 0.00 28 THR A CA 4
ATOM 4743 C C . THR A 1 28 ? -3.747 3.598 -6.573 1.00 0.00 28 THR A C 4
ATOM 4744 O O . THR A 1 28 ? -4.237 4.172 -5.599 1.00 0.00 28 THR A O 4
ATOM 4755 N N . THR A 1 29 ? -4.264 2.489 -7.093 1.00 0.00 29 THR A N 4
ATOM 4756 C CA . THR A 1 29 ? -5.462 1.871 -6.539 1.00 0.00 29 THR A CA 4
ATOM 4757 C C . THR A 1 29 ? -5.164 1.188 -5.209 1.00 0.00 29 THR A C 4
ATOM 4758 O O . THR A 1 29 ? -4.006 0.923 -4.883 1.00 0.00 29 THR A O 4
ATOM 4769 N N . CYS A 1 30 ? -6.214 0.905 -4.447 1.00 0.00 30 CYS A N 4
ATOM 4770 C CA . CYS A 1 30 ? -6.064 0.252 -3.151 1.00 0.00 30 CYS A CA 4
ATOM 4771 C C . CYS A 1 30 ? -5.205 -1.003 -3.271 1.00 0.00 30 CYS A C 4
ATOM 4772 O O . CYS A 1 30 ? -4.412 -1.311 -2.382 1.00 0.00 30 CYS A O 4
ATOM 4780 N N . GLN A 1 31 ? -5.371 -1.724 -4.375 1.00 0.00 31 GLN A N 4
ATOM 4781 C CA . GLN A 1 31 ? -4.612 -2.947 -4.610 1.00 0.00 31 GLN A CA 4
ATOM 4782 C C . GLN A 1 31 ? -3.121 -2.649 -4.727 1.00 0.00 31 GLN A C 4
ATOM 4783 O O . GLN A 1 31 ? -2.343 -2.969 -3.829 1.00 0.00 31 GLN A O 4
ATOM 4797 N N . GLU A 1 32 ? -2.731 -2.034 -5.839 1.00 0.00 32 GLU A N 4
ATOM 4798 C CA . GLU A 1 32 ? -1.332 -1.694 -6.073 1.00 0.00 32 GLU A CA 4
ATOM 4799 C C . GLU A 1 32 ? -0.640 -1.309 -4.768 1.00 0.00 32 GLU A C 4
ATOM 4800 O O . GLU A 1 32 ? 0.551 -1.559 -4.587 1.00 0.00 32 GLU A O 4
ATOM 4812 N N . VAL A 1 33 ? -1.397 -0.698 -3.862 1.00 0.00 33 VAL A N 4
ATOM 4813 C CA . VAL A 1 33 ? -0.859 -0.278 -2.574 1.00 0.00 33 VAL A CA 4
ATOM 4814 C C . VAL A 1 33 ? -0.381 -1.476 -1.761 1.00 0.00 33 VAL A C 4
ATOM 4815 O O . VAL A 1 33 ? 0.767 -1.524 -1.320 1.00 0.00 33 VAL A O 4
ATOM 4828 N N . VAL A 1 34 ? -1.271 -2.445 -1.566 1.00 0.00 34 VAL A N 4
ATOM 4829 C CA . VAL A 1 34 ? -0.941 -3.645 -0.807 1.00 0.00 34 VAL A CA 4
ATOM 4830 C C . VAL A 1 34 ? 0.154 -4.449 -1.499 1.00 0.00 34 VAL A C 4
ATOM 4831 O O . VAL A 1 34 ? 0.911 -5.172 -0.851 1.00 0.00 34 VAL A O 4
ATOM 4844 N N . ILE A 1 35 ? 0.233 -4.317 -2.819 1.00 0.00 35 ILE A N 4
ATOM 4845 C CA . ILE A 1 35 ? 1.237 -5.029 -3.599 1.00 0.00 35 ILE A CA 4
ATOM 4846 C C . ILE A 1 35 ? 2.644 -4.726 -3.094 1.00 0.00 35 ILE A C 4
ATOM 4847 O O . ILE A 1 35 ? 3.398 -5.633 -2.745 1.00 0.00 35 ILE A O 4
ATOM 4863 N N . ALA A 1 36 ? 2.988 -3.443 -3.055 1.00 0.00 36 ALA A N 4
ATOM 4864 C CA . ALA A 1 36 ? 4.302 -3.019 -2.588 1.00 0.00 36 ALA A CA 4
ATOM 4865 C C . ALA A 1 36 ? 4.648 -3.670 -1.253 1.00 0.00 36 ALA A C 4
ATOM 4866 O O . ALA A 1 36 ? 5.779 -4.107 -1.038 1.00 0.00 36 ALA A O 4
ATOM 4873 N N . LEU A 1 37 ? 3.667 -3.732 -0.359 1.00 0.00 37 LEU A N 4
ATOM 4874 C CA . LEU A 1 37 ? 3.867 -4.330 0.956 1.00 0.00 37 LEU A CA 4
ATOM 4875 C C . LEU A 1 37 ? 4.185 -5.817 0.836 1.00 0.00 37 LEU A C 4
ATOM 4876 O O . LEU A 1 37 ? 5.188 -6.292 1.367 1.00 0.00 37 LEU A O 4
ATOM 4892 N N . ALA A 1 38 ? 3.326 -6.545 0.131 1.00 0.00 38 ALA A N 4
ATOM 4893 C CA . ALA A 1 38 ? 3.518 -7.977 -0.063 1.00 0.00 38 ALA A CA 4
ATOM 4894 C C . ALA A 1 38 ? 4.907 -8.275 -0.617 1.00 0.00 38 ALA A C 4
ATOM 4895 O O . ALA A 1 38 ? 5.597 -9.174 -0.137 1.00 0.00 38 ALA A O 4
ATOM 4902 N N . GLN A 1 39 ? 5.310 -7.514 -1.630 1.00 0.00 39 GLN A N 4
ATOM 4903 C CA . GLN A 1 39 ? 6.617 -7.699 -2.250 1.00 0.00 39 GLN A CA 4
ATOM 4904 C C . GLN A 1 39 ? 7.736 -7.485 -1.235 1.00 0.00 39 GLN A C 4
ATOM 4905 O O . GLN A 1 39 ? 8.706 -8.242 -1.198 1.00 0.00 39 GLN A O 4
ATOM 4919 N N . ALA A 1 40 ? 7.594 -6.450 -0.414 1.00 0.00 40 ALA A N 4
ATOM 4920 C CA . ALA A 1 40 ? 8.591 -6.138 0.602 1.00 0.00 40 ALA A CA 4
ATOM 4921 C C . ALA A 1 40 ? 8.762 -7.298 1.577 1.00 0.00 40 ALA A C 4
ATOM 4922 O O . ALA A 1 40 ? 9.876 -7.772 1.803 1.00 0.00 40 ALA A O 4
ATOM 4929 N N . ILE A 1 41 ? 7.653 -7.749 2.153 1.00 0.00 41 ILE A N 4
ATOM 4930 C CA . ILE A 1 41 ? 7.681 -8.853 3.104 1.00 0.00 41 ILE A CA 4
ATOM 4931 C C . ILE A 1 41 ? 7.991 -10.173 2.405 1.00 0.00 41 ILE A C 4
ATOM 4932 O O . ILE A 1 41 ? 8.442 -11.129 3.034 1.00 0.00 41 ILE A O 4
ATOM 4948 N N . GLY A 1 42 ? 7.748 -10.216 1.099 1.00 0.00 42 GLY A N 4
ATOM 4949 C CA . GLY A 1 42 ? 8.009 -11.422 0.335 1.00 0.00 42 GLY A CA 4
ATOM 4950 C C . GLY A 1 42 ? 6.781 -12.300 0.201 1.00 0.00 42 GLY A C 4
ATOM 4951 O O . GLY A 1 42 ? 6.465 -12.776 -0.890 1.00 0.00 42 GLY A O 4
ATOM 4955 N N . ARG A 1 43 ? 6.087 -12.518 1.313 1.00 0.00 43 ARG A N 4
ATOM 4956 C CA . ARG A 1 43 ? 4.888 -13.348 1.316 1.00 0.00 43 ARG A CA 4
ATOM 4957 C C . ARG A 1 43 ? 3.931 -12.924 0.206 1.00 0.00 43 ARG A C 4
ATOM 4958 O O . ARG A 1 43 ? 3.301 -11.869 0.283 1.00 0.00 43 ARG A O 4
ATOM 4979 N N . THR A 1 44 ? 3.827 -13.753 -0.828 1.00 0.00 44 THR A N 4
ATOM 4980 C CA . THR A 1 44 ? 2.949 -13.464 -1.955 1.00 0.00 44 THR A CA 4
ATOM 4981 C C . THR A 1 44 ? 1.509 -13.857 -1.645 1.00 0.00 44 THR A C 4
ATOM 4982 O O . THR A 1 44 ? 1.261 -14.790 -0.883 1.00 0.00 44 THR A O 4
ATOM 4993 N N . GLY A 1 45 ? 0.563 -13.139 -2.242 1.00 0.00 45 GLY A N 4
ATOM 4994 C CA . GLY A 1 45 ? -0.841 -13.430 -2.017 1.00 0.00 45 GLY A CA 4
ATOM 4995 C C . GLY A 1 45 ? -1.720 -12.205 -2.178 1.00 0.00 45 GLY A C 4
ATOM 4996 O O . GLY A 1 45 ? -1.223 -11.080 -2.240 1.00 0.00 45 GLY A O 4
ATOM 5000 N N . ARG A 1 46 ? -3.029 -12.422 -2.249 1.00 0.00 46 ARG A N 4
ATOM 5001 C CA . ARG A 1 46 ? -3.978 -11.327 -2.407 1.00 0.00 46 ARG A CA 4
ATOM 5002 C C . ARG A 1 46 ? -4.328 -10.712 -1.055 1.00 0.00 46 ARG A C 4
ATOM 5003 O O . ARG A 1 46 ? -4.853 -11.389 -0.171 1.00 0.00 46 ARG A O 4
ATOM 5024 N N . TYR A 1 47 ? -4.035 -9.425 -0.903 1.00 0.00 47 TYR A N 4
ATOM 5025 C CA . TYR A 1 47 ? -4.316 -8.719 0.341 1.00 0.00 47 TYR A CA 4
ATOM 5026 C C . TYR A 1 47 ? -5.302 -7.578 0.109 1.00 0.00 47 TYR A C 4
ATOM 5027 O O . TYR A 1 47 ? -5.677 -7.286 -1.027 1.00 0.00 47 TYR A O 4
ATOM 5045 N N . THR A 1 48 ? -5.719 -6.935 1.195 1.00 0.00 48 THR A N 4
ATOM 5046 C CA . THR A 1 48 ? -6.661 -5.826 1.113 1.00 0.00 48 THR A CA 4
ATOM 5047 C C . THR A 1 48 ? -6.382 -4.786 2.192 1.00 0.00 48 THR A C 4
ATOM 5048 O O . THR A 1 48 ? -5.640 -5.044 3.140 1.00 0.00 48 THR A O 4
ATOM 5059 N N . LEU A 1 49 ? -6.982 -3.610 2.042 1.00 0.00 49 LEU A N 4
ATOM 5060 C CA . LEU A 1 49 ? -6.798 -2.530 3.005 1.00 0.00 49 LEU A CA 4
ATOM 5061 C C . LEU A 1 49 ? -8.014 -2.402 3.917 1.00 0.00 49 LEU A C 4
ATOM 5062 O O . LEU A 1 49 ? -9.155 -2.433 3.456 1.00 0.00 49 LEU A O 4
ATOM 5078 N N . ILE A 1 50 ? -7.761 -2.256 5.214 1.00 0.00 50 ILE A N 4
ATOM 5079 C CA . ILE A 1 50 ? -8.834 -2.119 6.190 1.00 0.00 50 ILE A CA 4
ATOM 5080 C C . ILE A 1 50 ? -8.490 -1.071 7.243 1.00 0.00 50 ILE A C 4
ATOM 5081 O O . ILE A 1 50 ? -7.571 -1.256 8.039 1.00 0.00 50 ILE A O 4
ATOM 5097 N N . GLU A 1 51 ? -9.237 0.029 7.240 1.00 0.00 51 GLU A N 4
ATOM 5098 C CA . GLU A 1 51 ? -9.011 1.107 8.196 1.00 0.00 51 GLU A CA 4
ATOM 5099 C C . GLU A 1 51 ? -9.925 0.959 9.409 1.00 0.00 51 GLU A C 4
ATOM 5100 O O . GLU A 1 51 ? -11.138 0.800 9.271 1.00 0.00 51 GLU A O 4
ATOM 5112 N N . LYS A 1 52 ? -9.334 1.013 10.598 1.00 0.00 52 LYS A N 4
ATOM 5113 C CA . LYS A 1 52 ? -10.093 0.886 11.836 1.00 0.00 52 LYS A CA 4
ATOM 5114 C C . LYS A 1 52 ? -10.111 2.206 12.601 1.00 0.00 52 LYS A C 4
ATOM 5115 O O . LYS A 1 52 ? -9.064 2.721 12.992 1.00 0.00 52 LYS A O 4
ATOM 5134 N N . TRP A 1 53 ? -11.306 2.747 12.810 1.00 0.00 53 TRP A N 4
ATOM 5135 C CA . TRP A 1 53 ? -11.459 4.006 13.530 1.00 0.00 53 TRP A CA 4
ATOM 5136 C C . TRP A 1 53 ? -12.622 3.933 14.513 1.00 0.00 53 TRP A C 4
ATOM 5137 O O . TRP A 1 53 ? -13.683 3.395 14.195 1.00 0.00 53 TRP A O 4
ATOM 5158 N N . ARG A 1 54 ? -12.416 4.477 15.708 1.00 0.00 54 ARG A N 4
ATOM 5159 C CA . ARG A 1 54 ? -13.448 4.472 16.738 1.00 0.00 54 ARG A CA 4
ATOM 5160 C C . ARG A 1 54 ? -14.226 3.160 16.722 1.00 0.00 54 ARG A C 4
ATOM 5161 O O . ARG A 1 54 ? -15.448 3.149 16.870 1.00 0.00 54 ARG A O 4
ATOM 5182 N N . ASP A 1 55 ? -13.510 2.056 16.541 1.00 0.00 55 ASP A N 4
ATOM 5183 C CA . ASP A 1 55 ? -14.132 0.738 16.506 1.00 0.00 55 ASP A CA 4
ATOM 5184 C C . ASP A 1 55 ? -14.943 0.553 15.226 1.00 0.00 55 ASP A C 4
ATOM 5185 O O . ASP A 1 55 ? -16.034 -0.017 15.246 1.00 0.00 55 ASP A O 4
ATOM 5194 N N . THR A 1 56 ? -14.402 1.041 14.114 1.00 0.00 56 THR A N 4
ATOM 5195 C CA . THR A 1 56 ? -15.075 0.932 12.826 1.00 0.00 56 THR A CA 4
ATOM 5196 C C . THR A 1 56 ? -14.111 0.469 11.739 1.00 0.00 56 THR A C 4
ATOM 5197 O O . THR A 1 56 ? -13.293 1.247 11.250 1.00 0.00 56 THR A O 4
ATOM 5208 N N . GLU A 1 57 ? -14.213 -0.803 11.367 1.00 0.00 57 GLU A N 4
ATOM 5209 C CA . GLU A 1 57 ? -13.349 -1.369 10.337 1.00 0.00 57 GLU A CA 4
ATOM 5210 C C . GLU A 1 57 ? -14.156 -1.758 9.102 1.00 0.00 57 GLU A C 4
ATOM 5211 O O . GLU A 1 57 ? -15.213 -2.381 9.209 1.00 0.00 57 GLU A O 4
ATOM 5223 N N . ARG A 1 58 ? -13.652 -1.385 7.931 1.00 0.00 58 ARG A N 4
ATOM 5224 C CA . ARG A 1 58 ? -14.326 -1.692 6.675 1.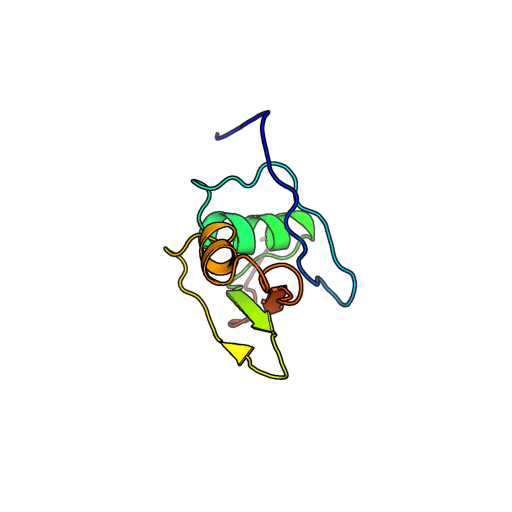00 0.00 58 ARG A CA 4
ATOM 5225 C C . ARG A 1 58 ? -13.315 -2.029 5.583 1.00 0.00 58 ARG A C 4
ATOM 5226 O O . ARG A 1 58 ? -12.317 -1.329 5.410 1.00 0.00 58 ARG A O 4
ATOM 5247 N N . HIS A 1 59 ? -13.581 -3.105 4.849 1.00 0.00 59 HIS A N 4
ATOM 5248 C CA . HIS A 1 59 ? -12.694 -3.534 3.774 1.00 0.00 59 HIS A CA 4
ATOM 5249 C C . HIS A 1 59 ? -12.808 -2.602 2.571 1.00 0.00 59 HIS A C 4
ATOM 5250 O O . HIS A 1 59 ? -13.880 -2.460 1.982 1.00 0.00 59 HIS A O 4
ATOM 5265 N N . LEU A 1 60 ? -11.696 -1.969 2.213 1.00 0.00 60 LEU A N 4
ATOM 5266 C CA . LEU A 1 60 ? -11.671 -1.049 1.081 1.00 0.00 60 LEU A CA 4
ATOM 5267 C C . LEU A 1 60 ? -11.917 -1.791 -0.229 1.00 0.00 60 LEU A C 4
ATOM 5268 O O . LEU A 1 60 ? -11.677 -2.994 -0.327 1.00 0.00 60 LEU A O 4
ATOM 5284 N N . ALA A 1 61 ? -12.394 -1.064 -1.234 1.00 0.00 61 ALA A N 4
ATOM 5285 C CA . ALA A 1 61 ? -12.668 -1.652 -2.539 1.00 0.00 61 ALA A CA 4
ATOM 5286 C C . ALA A 1 61 ? -11.405 -1.712 -3.391 1.00 0.00 61 ALA A C 4
ATOM 5287 O O . ALA A 1 61 ? -10.542 -0.836 -3.327 1.00 0.00 61 ALA A O 4
ATOM 5294 N N . PRO A 1 62 ? -11.290 -2.771 -4.207 1.00 0.00 62 PRO A N 4
ATOM 5295 C CA . PRO A 1 62 ? -10.134 -2.970 -5.086 1.00 0.00 62 PRO A CA 4
ATOM 5296 C C . PRO A 1 62 ? -10.094 -1.961 -6.229 1.00 0.00 62 PRO A C 4
ATOM 5297 O O . PRO A 1 62 ? -9.108 -1.877 -6.962 1.00 0.00 62 PRO A O 4
ATOM 5308 N N . HIS A 1 63 ? -11.172 -1.196 -6.375 1.00 0.00 63 HIS A N 4
ATOM 5309 C CA . HIS A 1 63 ? -11.259 -0.191 -7.428 1.00 0.00 63 HIS A CA 4
ATOM 5310 C C . HIS A 1 63 ? -11.263 1.216 -6.838 1.00 0.00 63 HIS A C 4
ATOM 5311 O O . HIS A 1 63 ? -11.275 2.205 -7.569 1.00 0.00 63 HIS A O 4
ATOM 5326 N N . GLU A 1 64 ? -11.252 1.296 -5.511 1.00 0.00 64 GLU A N 4
ATOM 5327 C CA . GLU A 1 64 ? -11.256 2.582 -4.824 1.00 0.00 64 GLU A CA 4
ATOM 5328 C C . GLU A 1 64 ? -9.833 3.039 -4.517 1.00 0.00 64 GLU A C 4
ATOM 5329 O O . GLU A 1 64 ? -8.864 2.373 -4.879 1.00 0.00 64 GLU A O 4
ATOM 5341 N N . ASN A 1 65 ? -9.716 4.180 -3.846 1.00 0.00 65 ASN A N 4
ATOM 5342 C CA . ASN A 1 65 ? -8.412 4.728 -3.490 1.00 0.00 65 ASN A CA 4
ATOM 5343 C C . ASN A 1 65 ? -8.342 5.039 -1.999 1.00 0.00 65 ASN A C 4
ATOM 5344 O O . ASN A 1 65 ? -9.307 5.501 -1.389 1.00 0.00 65 ASN A O 4
ATOM 5355 N N . PRO A 1 66 ? -7.171 4.783 -1.395 1.00 0.00 66 PRO A N 4
ATOM 5356 C CA . PRO A 1 66 ? -6.946 5.029 0.032 1.00 0.00 66 PRO A CA 4
ATOM 5357 C C . PRO A 1 66 ? -6.902 6.517 0.364 1.00 0.00 66 PRO A C 4
ATOM 5358 O O . PRO A 1 66 ? -7.591 6.980 1.273 1.00 0.00 66 PRO A O 4
ATOM 5369 N N . ILE A 1 67 ? -6.089 7.260 -0.379 1.00 0.00 67 ILE A N 4
ATOM 5370 C CA . ILE A 1 67 ? -5.957 8.696 -0.164 1.00 0.00 67 ILE A CA 4
ATOM 5371 C C . ILE A 1 67 ? -7.320 9.380 -0.172 1.00 0.00 67 ILE A C 4
ATOM 5372 O O . ILE A 1 67 ? -7.581 10.274 0.633 1.00 0.00 67 ILE A O 4
ATOM 5388 N N . ILE A 1 68 ? -8.185 8.952 -1.085 1.00 0.00 68 ILE A N 4
ATOM 5389 C CA . ILE A 1 68 ? -9.523 9.521 -1.196 1.00 0.00 68 ILE A CA 4
ATOM 5390 C C . ILE A 1 68 ? -10.433 9.005 -0.087 1.00 0.00 68 ILE A C 4
ATOM 5391 O O . ILE A 1 68 ? -11.355 9.697 0.346 1.00 0.00 68 ILE A O 4
ATOM 5407 N N . SER A 1 69 ? -10.168 7.785 0.369 1.00 0.00 69 SER A N 4
ATOM 5408 C CA . SER A 1 69 ? -10.965 7.174 1.426 1.00 0.00 69 SER A CA 4
ATOM 5409 C C . SER A 1 69 ? -10.749 7.893 2.754 1.00 0.00 69 SER A C 4
ATOM 5410 O O . SER A 1 69 ? -11.684 8.074 3.535 1.00 0.00 69 SER A O 4
ATOM 5418 N N . LEU A 1 70 ? -9.510 8.302 3.003 1.00 0.00 70 LEU A N 4
ATOM 5419 C CA . LEU A 1 70 ? -9.169 9.003 4.236 1.00 0.00 70 LEU A CA 4
ATOM 5420 C C . LEU A 1 70 ? -9.632 10.455 4.183 1.00 0.00 70 LEU A C 4
ATOM 5421 O O . LEU A 1 70 ? -10.075 11.013 5.186 1.00 0.00 70 LEU A O 4
ATOM 5437 N N . ASN A 1 71 ? -9.527 11.062 3.005 1.00 0.00 71 ASN A N 4
ATOM 5438 C CA . ASN A 1 71 ? -9.937 12.449 2.821 1.00 0.00 71 ASN A CA 4
ATOM 5439 C C . ASN A 1 71 ? -11.384 12.652 3.258 1.00 0.00 71 ASN A C 4
ATOM 5440 O O . ASN A 1 71 ? -11.811 13.775 3.529 1.00 0.00 71 ASN A O 4
ATOM 5451 N N . LYS A 1 72 ? -12.134 11.558 3.327 1.00 0.00 72 LYS A N 4
ATOM 5452 C CA . LYS A 1 72 ? -13.534 11.613 3.733 1.00 0.00 72 LYS A CA 4
ATOM 5453 C C . LYS A 1 72 ? -13.669 12.192 5.138 1.00 0.00 72 LYS A C 4
ATOM 5454 O O . LYS A 1 72 ? -14.358 13.191 5.344 1.00 0.00 72 LYS A O 4
ATOM 5473 N N . TRP A 1 73 ? -13.008 11.558 6.100 1.00 0.00 73 TRP A N 4
ATOM 5474 C CA . TRP A 1 73 ? -13.055 12.012 7.486 1.00 0.00 73 TRP A CA 4
ATOM 5475 C C . TRP A 1 73 ? -12.766 13.506 7.579 1.00 0.00 73 TRP A C 4
ATOM 5476 O O . TRP A 1 73 ? -13.475 14.243 8.262 1.00 0.00 73 TRP A O 4
ATOM 5497 N N . GLY A 1 74 ? -11.719 13.946 6.888 1.00 0.00 74 GLY A N 4
ATOM 5498 C CA . GLY A 1 74 ? -11.355 15.351 6.907 1.00 0.00 74 GLY A CA 4
ATOM 5499 C C . GLY A 1 74 ? -10.812 15.791 8.252 1.00 0.00 74 GLY A C 4
ATOM 5500 O O . GLY A 1 74 ? -9.600 15.921 8.426 1.00 0.00 74 GLY A O 4
ATOM 5504 N N . GLN A 1 75 ? -11.709 16.022 9.205 1.00 0.00 75 GLN A N 4
ATOM 5505 C CA . GLN A 1 75 ? -11.312 16.452 10.540 1.00 0.00 75 GLN A CA 4
ATOM 5506 C C . GLN A 1 75 ? -10.833 15.268 11.374 1.00 0.00 75 GLN A C 4
ATOM 5507 O O . GLN A 1 75 ? -10.152 15.443 12.384 1.00 0.00 75 GLN A O 4
ATOM 5521 N N . TYR A 1 76 ? -11.194 14.064 10.943 1.00 0.00 76 TYR A N 4
ATOM 5522 C CA . TYR A 1 76 ? -10.803 12.851 11.652 1.00 0.00 76 TYR A CA 4
ATOM 5523 C C . TYR A 1 76 ? -10.148 11.853 10.702 1.00 0.00 76 TYR A C 4
ATOM 5524 O O . TYR A 1 76 ? -10.422 10.655 10.757 1.00 0.00 76 TYR A O 4
ATOM 5542 N N . ALA A 1 77 ? -9.279 12.357 9.832 1.00 0.00 77 ALA A N 4
ATOM 5543 C CA . ALA A 1 77 ? -8.581 11.511 8.872 1.00 0.00 77 ALA A CA 4
ATOM 5544 C C . ALA A 1 77 ? -7.369 10.841 9.509 1.00 0.00 77 ALA A C 4
ATOM 5545 O O . ALA A 1 77 ? -7.211 9.623 9.436 1.00 0.00 77 ALA A O 4
ATOM 5552 N N . SER A 1 78 ? -6.514 11.646 10.133 1.00 0.00 78 SER A N 4
ATOM 5553 C CA . SER A 1 78 ? -5.313 11.131 10.780 1.00 0.00 78 SER A CA 4
ATOM 5554 C C . SER A 1 78 ? -5.666 10.065 11.813 1.00 0.00 78 SER A C 4
ATOM 5555 O O . SER A 1 78 ? -5.140 8.952 11.778 1.00 0.00 78 SER A O 4
ATOM 5563 N N . ASP A 1 79 ? -6.561 10.413 12.731 1.00 0.00 79 ASP A N 4
ATOM 5564 C CA . ASP A 1 79 ? -6.986 9.487 13.774 1.00 0.00 79 ASP A CA 4
ATOM 5565 C C . ASP A 1 79 ? -7.169 8.081 13.211 1.00 0.00 79 ASP A C 4
ATOM 5566 O O . ASP A 1 79 ? -6.828 7.092 13.859 1.00 0.00 79 ASP A O 4
ATOM 5575 N N . VAL A 1 80 ? -7.712 8.000 12.000 1.00 0.00 80 VAL A N 4
ATOM 5576 C CA . VAL A 1 80 ? -7.941 6.716 11.349 1.00 0.00 80 VAL A CA 4
ATOM 5577 C C . VAL A 1 80 ? -6.627 5.983 11.102 1.00 0.00 80 VAL A C 4
ATOM 5578 O O . VAL A 1 80 ? -5.618 6.598 10.758 1.00 0.00 80 VAL A O 4
ATOM 5591 N N . GLN A 1 81 ? -6.648 4.666 11.279 1.00 0.00 81 GLN A N 4
ATOM 5592 C CA . GLN A 1 81 ? -5.458 3.849 11.075 1.00 0.00 81 GLN A CA 4
ATOM 5593 C C . GLN A 1 81 ? -5.735 2.719 10.090 1.00 0.00 81 GLN A C 4
ATOM 5594 O O . GLN A 1 81 ? -6.711 1.981 10.235 1.00 0.00 81 GLN A O 4
ATOM 5608 N N . LEU A 1 82 ? -4.873 2.588 9.089 1.00 0.00 82 LEU A N 4
ATOM 5609 C CA . LEU A 1 82 ? -5.025 1.547 8.078 1.00 0.00 82 LEU A CA 4
ATOM 5610 C C . LEU A 1 82 ? -4.330 0.260 8.513 1.00 0.00 82 LEU A C 4
ATOM 5611 O O . LEU A 1 82 ? -3.320 0.296 9.217 1.00 0.00 82 LEU A O 4
ATOM 5627 N N . ILE A 1 83 ? -4.876 -0.874 8.087 1.00 0.00 83 ILE A N 4
ATOM 5628 C CA . ILE A 1 83 ? -4.306 -2.171 8.430 1.00 0.00 83 ILE A CA 4
ATOM 5629 C C . ILE A 1 83 ? -4.349 -3.122 7.239 1.00 0.00 83 ILE A C 4
ATOM 5630 O O . ILE A 1 83 ? -5.391 -3.296 6.606 1.00 0.00 83 ILE A O 4
ATOM 5646 N N . LEU A 1 84 ? -3.210 -3.736 6.939 1.00 0.00 84 LEU A N 4
ATOM 5647 C CA . LEU A 1 84 ? -3.117 -4.673 5.824 1.00 0.00 84 LEU A CA 4
ATOM 5648 C C . LEU A 1 84 ? -3.434 -6.094 6.279 1.00 0.00 84 LEU A C 4
ATOM 5649 O O . LEU A 1 84 ? -2.868 -6.585 7.255 1.00 0.00 84 LEU A O 4
ATOM 5665 N N . ARG A 1 85 ? -4.341 -6.750 5.562 1.00 0.00 85 ARG A N 4
ATOM 5666 C CA . ARG A 1 85 ? -4.733 -8.115 5.891 1.00 0.00 85 ARG A CA 4
ATOM 5667 C C . ARG A 1 85 ? -4.912 -8.949 4.626 1.00 0.00 85 ARG A C 4
ATOM 5668 O O . ARG A 1 85 ? -5.199 -8.415 3.554 1.00 0.00 85 ARG A O 4
ATOM 5689 N N . ARG A 1 86 ? -4.741 -10.260 4.758 1.00 0.00 86 ARG A N 4
ATOM 5690 C CA . ARG A 1 86 ? -4.883 -11.168 3.626 1.00 0.00 86 ARG A CA 4
ATOM 5691 C C . ARG A 1 86 ? -6.354 -11.392 3.290 1.00 0.00 86 ARG A C 4
ATOM 5692 O O . ARG A 1 86 ? -7.190 -11.547 4.181 1.00 0.00 86 ARG A O 4
ATOM 5713 N N . THR A 1 87 ? -6.665 -11.408 1.997 1.00 0.00 87 THR A N 4
ATOM 5714 C CA . THR A 1 87 ? -8.034 -11.612 1.543 1.00 0.00 87 THR A CA 4
ATOM 5715 C C . THR A 1 87 ? -8.140 -12.844 0.651 1.00 0.00 87 THR A C 4
ATOM 5716 O O . THR A 1 87 ? -8.838 -12.831 -0.362 1.00 0.00 87 THR A O 4
ATOM 5727 N N . GLY A 1 88 ? -7.443 -13.909 1.035 1.00 0.00 88 GLY A N 4
ATOM 5728 C CA . GLY A 1 88 ? -7.473 -15.135 0.259 1.00 0.00 88 GLY A CA 4
ATOM 5729 C C . GLY A 1 88 ? -6.526 -16.187 0.800 1.00 0.00 88 GLY A C 4
ATOM 5730 O O . GLY A 1 88 ? -5.476 -15.877 1.363 1.00 0.00 88 GLY A O 4
ATOM 5734 N N . PRO A 1 89 ? -6.897 -17.465 0.631 1.00 0.00 89 PRO A N 4
ATOM 5735 C CA . PRO A 1 89 ? -6.086 -18.593 1.101 1.00 0.00 89 PRO A CA 4
ATOM 5736 C C . PRO A 1 89 ? -4.801 -18.757 0.298 1.00 0.00 89 PRO A C 4
ATOM 5737 O O . PRO A 1 89 ? -4.797 -19.380 -0.764 1.00 0.00 89 PRO A O 4
ATOM 5748 N N . SER A 1 90 ? -3.711 -18.196 0.812 1.00 0.00 90 SER A N 4
ATOM 5749 C CA . SER A 1 90 ? -2.419 -18.278 0.140 1.00 0.00 90 SER A CA 4
ATOM 5750 C C . SER A 1 90 ? -2.558 -17.953 -1.344 1.00 0.00 90 SER A C 4
ATOM 5751 O O . SER A 1 90 ? -1.896 -18.556 -2.188 1.00 0.00 90 SER A O 4
ATOM 5759 N N . GLY A 1 91 ? -3.424 -16.994 -1.655 1.00 0.00 91 GLY A N 4
ATOM 5760 C CA . GLY A 1 91 ? -3.635 -16.604 -3.037 1.00 0.00 91 GLY A CA 4
ATOM 5761 C C . GLY A 1 91 ? -4.478 -17.606 -3.800 1.00 0.00 91 GLY A C 4
ATOM 5762 O O . GLY A 1 91 ? -4.412 -18.813 -3.564 1.00 0.00 91 GLY A O 4
ATOM 5766 N N . PRO A 1 92 ? -5.295 -17.105 -4.739 1.00 0.00 92 PRO A N 4
ATOM 5767 C CA . PRO A 1 92 ? -6.171 -17.948 -5.557 1.00 0.00 92 PRO A CA 4
ATOM 5768 C C . PRO A 1 92 ? -5.391 -18.801 -6.552 1.00 0.00 92 PRO A C 4
ATOM 5769 O O . PRO A 1 92 ? -5.708 -19.972 -6.762 1.00 0.00 92 PRO A O 4
ATOM 5780 N N . SER A 1 93 ? -4.370 -18.208 -7.161 1.00 0.00 93 SER A N 4
ATOM 5781 C CA . SER A 1 93 ? -3.547 -18.913 -8.136 1.00 0.00 93 SER A CA 4
ATOM 5782 C C . SER A 1 93 ? -2.154 -19.185 -7.576 1.00 0.00 93 SER A C 4
ATOM 5783 O O . SER A 1 93 ? -1.798 -18.697 -6.504 1.00 0.00 93 SER A O 4
ATOM 5791 N N . SER A 1 94 ? -1.371 -19.969 -8.310 1.00 0.00 94 SER A N 4
ATOM 5792 C CA . SER A 1 94 ? -0.018 -20.310 -7.886 1.00 0.00 94 SER A CA 4
ATOM 5793 C C . SER A 1 94 ? 0.862 -19.065 -7.821 1.00 0.00 94 SER A C 4
ATOM 5794 O O . SER A 1 94 ? 0.583 -18.059 -8.472 1.00 0.00 94 SER A O 4
ATOM 5802 N N . GLY A 1 95 ? 1.927 -19.141 -7.028 1.00 0.00 95 GLY A N 4
ATOM 5803 C CA . GLY A 1 95 ? 2.831 -18.015 -6.891 1.00 0.00 95 GLY A CA 4
ATOM 5804 C C . GLY A 1 95 ? 3.333 -17.843 -5.471 1.00 0.00 95 GLY A C 4
ATOM 5805 O O . GLY A 1 95 ? 4.450 -18.245 -5.148 1.00 0.00 95 GLY A O 4
ATOM 5809 N N . GLY A 1 1 ? 4.049 -1.976 -12.942 1.00 0.00 1 GLY A N 5
ATOM 5810 C CA . GLY A 1 1 ? 4.706 -0.912 -13.679 1.00 0.00 1 GLY A CA 5
ATOM 5811 C C . GLY A 1 1 ? 5.358 0.107 -12.767 1.00 0.00 1 GLY A C 5
ATOM 5812 O O . GLY A 1 1 ? 6.221 -0.235 -11.958 1.00 0.00 1 GLY A O 5
ATOM 5816 N N . SER A 1 2 ? 4.948 1.365 -12.898 1.00 0.00 2 SER A N 5
ATOM 5817 C CA . SER A 1 2 ? 5.503 2.439 -12.083 1.00 0.00 2 SER A CA 5
ATOM 5818 C C . SER A 1 2 ? 4.427 3.058 -11.195 1.00 0.00 2 SER A C 5
ATOM 5819 O O . SER A 1 2 ? 3.235 2.822 -11.389 1.00 0.00 2 SER A O 5
ATOM 5827 N N . SER A 1 3 ? 4.858 3.852 -10.220 1.00 0.00 3 SER A N 5
ATOM 5828 C CA . SER A 1 3 ? 3.934 4.503 -9.299 1.00 0.00 3 SER A CA 5
ATOM 5829 C C . SER A 1 3 ? 4.180 6.008 -9.256 1.00 0.00 3 SER A C 5
ATOM 5830 O O . SER A 1 3 ? 3.262 6.805 -9.446 1.00 0.00 3 SER A O 5
ATOM 5838 N N . GLY A 1 4 ? 5.429 6.391 -9.003 1.00 0.00 4 GLY A N 5
ATOM 5839 C CA . GLY A 1 4 ? 5.775 7.799 -8.939 1.00 0.00 4 GLY A CA 5
ATOM 5840 C C . GLY A 1 4 ? 6.702 8.115 -7.783 1.00 0.00 4 GLY A C 5
ATOM 5841 O O . GLY A 1 4 ? 6.729 7.396 -6.785 1.00 0.00 4 GLY A O 5
ATOM 5845 N N . SER A 1 5 ? 7.467 9.194 -7.918 1.00 0.00 5 SER A N 5
ATOM 5846 C CA . SER A 1 5 ? 8.405 9.601 -6.879 1.00 0.00 5 SER A CA 5
ATOM 5847 C C . SER A 1 5 ? 7.792 10.673 -5.983 1.00 0.00 5 SER A C 5
ATOM 5848 O O . SER A 1 5 ? 7.584 10.457 -4.789 1.00 0.00 5 SER A O 5
ATOM 5856 N N . SER A 1 6 ? 7.503 11.831 -6.569 1.00 0.00 6 SER A N 5
ATOM 5857 C CA . SER A 1 6 ? 6.917 12.940 -5.825 1.00 0.00 6 SER A CA 5
ATOM 5858 C C . SER A 1 6 ? 5.435 12.693 -5.561 1.00 0.00 6 SER A C 5
ATOM 5859 O O . SER A 1 6 ? 4.580 13.060 -6.366 1.00 0.00 6 SER A O 5
ATOM 5867 N N . GLY A 1 7 ? 5.138 12.068 -4.426 1.00 0.00 7 GLY A N 5
ATOM 5868 C CA . GLY A 1 7 ? 3.759 11.782 -4.074 1.00 0.00 7 GLY A CA 5
ATOM 5869 C C . GLY A 1 7 ? 3.511 11.869 -2.582 1.00 0.00 7 GLY A C 5
ATOM 5870 O O . GLY A 1 7 ? 3.910 12.837 -1.935 1.00 0.00 7 GLY A O 5
ATOM 5874 N N . MET A 1 8 ? 2.849 10.855 -2.033 1.00 0.00 8 MET A N 5
ATOM 5875 C CA . MET A 1 8 ? 2.548 10.822 -0.607 1.00 0.00 8 MET A CA 5
ATOM 5876 C C . MET A 1 8 ? 2.827 9.439 -0.025 1.00 0.00 8 MET A C 5
ATOM 5877 O O . MET A 1 8 ? 3.202 8.516 -0.747 1.00 0.00 8 MET A O 5
ATOM 5891 N N . GLU A 1 9 ? 2.642 9.305 1.285 1.00 0.00 9 GLU A N 5
ATOM 5892 C CA . GLU A 1 9 ? 2.875 8.035 1.963 1.00 0.00 9 GLU A CA 5
ATOM 5893 C C . GLU A 1 9 ? 1.632 7.590 2.727 1.00 0.00 9 GLU A C 5
ATOM 5894 O O . GLU A 1 9 ? 0.839 8.416 3.180 1.00 0.00 9 GLU A O 5
ATOM 5906 N N . LEU A 1 10 ? 1.468 6.279 2.865 1.00 0.00 10 LEU A N 5
ATOM 5907 C CA . LEU A 1 10 ? 0.320 5.722 3.573 1.00 0.00 10 LEU A CA 5
ATOM 5908 C C . LEU A 1 10 ? 0.772 4.862 4.749 1.00 0.00 10 LEU A C 5
ATOM 5909 O O . LEU A 1 10 ? 1.566 3.935 4.586 1.00 0.00 10 LEU A O 5
ATOM 5925 N N . LYS A 1 11 ? 0.260 5.174 5.935 1.00 0.00 11 LYS A N 5
ATOM 5926 C CA . LYS A 1 11 ? 0.606 4.429 7.139 1.00 0.00 11 LYS A CA 5
ATOM 5927 C C . LYS A 1 11 ? -0.310 3.222 7.314 1.00 0.00 11 LYS A C 5
ATOM 5928 O O . LYS A 1 11 ? -1.515 3.369 7.519 1.00 0.00 11 LYS A O 5
ATOM 5947 N N . VAL A 1 12 ? 0.270 2.028 7.234 1.00 0.00 12 VAL A N 5
ATOM 5948 C CA . VAL A 1 12 ? -0.494 0.796 7.387 1.00 0.00 12 VAL A CA 5
ATOM 5949 C C . VAL A 1 12 ? 0.129 -0.110 8.443 1.00 0.00 12 VAL A C 5
ATOM 5950 O O . VAL A 1 12 ? 1.317 -0.001 8.746 1.00 0.00 12 VAL A O 5
ATOM 5963 N N . TRP A 1 13 ? -0.680 -1.004 8.999 1.00 0.00 13 TRP A N 5
ATOM 5964 C CA . TRP A 1 13 ? -0.207 -1.930 10.023 1.00 0.00 13 TRP A CA 5
ATOM 5965 C C . TRP A 1 13 ? -0.148 -3.354 9.482 1.00 0.00 13 TRP A C 5
ATOM 5966 O O . TRP A 1 13 ? -1.178 -4.005 9.306 1.00 0.00 13 TRP A O 5
ATOM 5987 N N . VAL A 1 14 ? 1.064 -3.834 9.220 1.00 0.00 14 VAL A N 5
ATOM 5988 C CA . VAL A 1 14 ? 1.257 -5.182 8.701 1.00 0.00 14 VAL A CA 5
ATOM 5989 C C . VAL A 1 14 ? 1.748 -6.126 9.792 1.00 0.00 14 VAL A C 5
ATOM 5990 O O . VAL A 1 14 ? 2.927 -6.123 10.146 1.00 0.00 14 VAL A O 5
ATOM 6003 N N . ASP A 1 15 ? 0.836 -6.934 10.323 1.00 0.00 15 ASP A N 5
ATOM 6004 C CA . ASP A 1 15 ? 1.176 -7.886 11.374 1.00 0.00 15 ASP A CA 5
ATOM 6005 C C . ASP A 1 15 ? 1.657 -7.162 12.627 1.00 0.00 15 ASP A C 5
ATOM 6006 O O . ASP A 1 15 ? 2.638 -7.565 13.251 1.00 0.00 15 ASP A O 5
ATOM 6015 N N . GLY A 1 16 ? 0.959 -6.090 12.990 1.00 0.00 16 GLY A N 5
ATOM 6016 C CA . GLY A 1 16 ? 1.331 -5.326 14.167 1.00 0.00 16 GLY A CA 5
ATOM 6017 C C . GLY A 1 16 ? 2.590 -4.509 13.954 1.00 0.00 16 GLY A C 5
ATOM 6018 O O . GLY A 1 16 ? 3.250 -4.110 14.914 1.00 0.00 16 GLY A O 5
ATOM 6022 N N . VAL A 1 17 ? 2.926 -4.261 12.693 1.00 0.00 17 VAL A N 5
ATOM 6023 C CA . VAL A 1 17 ? 4.115 -3.487 12.356 1.00 0.00 17 VAL A CA 5
ATOM 6024 C C . VAL A 1 17 ? 3.781 -2.360 11.385 1.00 0.00 17 VAL A C 5
ATOM 6025 O O . VAL A 1 17 ? 3.283 -2.603 10.286 1.00 0.00 17 VAL A O 5
ATOM 6038 N N . GLN A 1 18 ? 4.058 -1.128 11.799 1.00 0.00 18 GLN A N 5
ATOM 6039 C CA . GLN A 1 18 ? 3.786 0.037 10.965 1.00 0.00 18 GLN A CA 5
ATOM 6040 C C . GLN A 1 18 ? 4.722 0.075 9.761 1.00 0.00 18 GLN A C 5
ATOM 6041 O O . GLN A 1 18 ? 5.939 0.178 9.912 1.00 0.00 18 GLN A O 5
ATOM 6055 N N . ARG A 1 19 ? 4.145 -0.009 8.567 1.00 0.00 19 ARG A N 5
ATOM 6056 C CA . ARG A 1 19 ? 4.928 0.014 7.337 1.00 0.00 19 ARG A CA 5
ATOM 6057 C C . ARG A 1 19 ? 4.543 1.209 6.470 1.00 0.00 19 ARG A C 5
ATOM 6058 O O . ARG A 1 19 ? 3.464 1.236 5.876 1.00 0.00 19 ARG A O 5
ATOM 6079 N N . ILE A 1 20 ? 5.431 2.195 6.403 1.00 0.00 20 ILE A N 5
ATOM 6080 C CA . ILE A 1 20 ? 5.185 3.392 5.608 1.00 0.00 20 ILE A CA 5
ATOM 6081 C C . ILE A 1 20 ? 5.591 3.180 4.154 1.00 0.00 20 ILE A C 5
ATOM 6082 O O . ILE A 1 20 ? 6.694 2.715 3.868 1.00 0.00 20 ILE A O 5
ATOM 6098 N N . VAL A 1 21 ? 4.691 3.525 3.238 1.00 0.00 21 VAL A N 5
ATOM 6099 C CA . VAL A 1 21 ? 4.957 3.375 1.812 1.00 0.00 21 VAL A CA 5
ATOM 6100 C C . VAL A 1 21 ? 4.774 4.699 1.077 1.00 0.00 21 VAL A C 5
ATOM 6101 O O . VAL A 1 21 ? 3.652 5.094 0.758 1.00 0.00 21 VAL A O 5
ATOM 6114 N N . CYS A 1 22 ? 5.884 5.379 0.812 1.00 0.00 22 CYS A N 5
ATOM 6115 C CA . CYS A 1 22 ? 5.847 6.659 0.114 1.00 0.00 22 CYS A CA 5
ATOM 6116 C C . CYS A 1 22 ? 5.939 6.459 -1.395 1.00 0.00 22 CYS A C 5
ATOM 6117 O O . CYS A 1 22 ? 6.446 5.442 -1.867 1.00 0.00 22 CYS A O 5
ATOM 6125 N N . GLY A 1 23 ? 5.444 7.437 -2.148 1.00 0.00 23 GLY A N 5
ATOM 6126 C CA . GLY A 1 23 ? 5.478 7.348 -3.596 1.00 0.00 23 GLY A CA 5
ATOM 6127 C C . GLY A 1 23 ? 4.121 7.028 -4.190 1.00 0.00 23 GLY A C 5
ATOM 6128 O O . GLY A 1 23 ? 3.955 7.017 -5.410 1.00 0.00 23 GLY A O 5
ATOM 6132 N N . VAL A 1 24 ? 3.146 6.764 -3.325 1.00 0.00 24 VAL A N 5
ATOM 6133 C CA . VAL A 1 24 ? 1.796 6.441 -3.771 1.00 0.00 24 VAL A CA 5
ATOM 6134 C C . VAL A 1 24 ? 0.950 7.701 -3.918 1.00 0.00 24 VAL A C 5
ATOM 6135 O O . VAL A 1 24 ? 0.785 8.467 -2.968 1.00 0.00 24 VAL A O 5
ATOM 6148 N N . THR A 1 25 ? 0.413 7.910 -5.117 1.00 0.00 25 THR A N 5
ATOM 6149 C CA . THR A 1 25 ? -0.416 9.077 -5.390 1.00 0.00 25 THR A CA 5
ATOM 6150 C C . THR A 1 25 ? -1.891 8.700 -5.455 1.00 0.00 25 THR A C 5
ATOM 6151 O O . THR A 1 25 ? -2.259 7.551 -5.212 1.00 0.00 25 THR A O 5
ATOM 6162 N N . GLU A 1 26 ? -2.733 9.675 -5.784 1.00 0.00 26 GLU A N 5
ATOM 6163 C CA . GLU A 1 26 ? -4.169 9.444 -5.881 1.00 0.00 26 GLU A CA 5
ATOM 6164 C C . GLU A 1 26 ? -4.495 8.528 -7.057 1.00 0.00 26 GLU A C 5
ATOM 6165 O O . GLU A 1 26 ? -5.436 7.736 -6.999 1.00 0.00 26 GLU A O 5
ATOM 6177 N N . VAL A 1 27 ? -3.710 8.641 -8.123 1.00 0.00 27 VAL A N 5
ATOM 6178 C CA . VAL A 1 27 ? -3.913 7.823 -9.313 1.00 0.00 27 VAL A CA 5
ATOM 6179 C C . VAL A 1 27 ? -3.685 6.346 -9.010 1.00 0.00 27 VAL A C 5
ATOM 6180 O O . VAL A 1 27 ? -4.111 5.473 -9.766 1.00 0.00 27 VAL A O 5
ATOM 6193 N N . THR A 1 28 ? -3.011 6.073 -7.898 1.00 0.00 28 THR A N 5
ATOM 6194 C CA . THR A 1 28 ? -2.725 4.702 -7.494 1.00 0.00 28 THR A CA 5
ATOM 6195 C C . THR A 1 28 ? -3.926 4.073 -6.797 1.00 0.00 28 THR A C 5
ATOM 6196 O O . THR A 1 28 ? -4.562 4.697 -5.948 1.00 0.00 28 THR A O 5
ATOM 6207 N N . THR A 1 29 ? -4.231 2.831 -7.161 1.00 0.00 29 THR A N 5
ATOM 6208 C CA . THR A 1 29 ? -5.356 2.117 -6.571 1.00 0.00 29 THR A CA 5
ATOM 6209 C C . THR A 1 29 ? -4.937 1.379 -5.305 1.00 0.00 29 THR A C 5
ATOM 6210 O O . THR A 1 29 ? -3.756 1.347 -4.956 1.00 0.00 29 THR A O 5
ATOM 6221 N N . CYS A 1 30 ? -5.909 0.788 -4.620 1.00 0.00 30 CYS A N 5
ATOM 6222 C CA . CYS A 1 30 ? -5.640 0.050 -3.391 1.00 0.00 30 CYS A CA 5
ATOM 6223 C C . CYS A 1 30 ? -4.774 -1.174 -3.671 1.00 0.00 30 CYS A C 5
ATOM 6224 O O . CYS A 1 30 ? -3.711 -1.343 -3.075 1.00 0.00 30 CYS A O 5
ATOM 6232 N N . GLN A 1 31 ? -5.238 -2.026 -4.579 1.00 0.00 31 GLN A N 5
ATOM 6233 C CA . GLN A 1 31 ? -4.507 -3.236 -4.935 1.00 0.00 31 GLN A CA 5
ATOM 6234 C C . GLN A 1 31 ? -3.014 -2.953 -5.060 1.00 0.00 31 GLN A C 5
ATOM 6235 O O . GLN A 1 31 ? -2.197 -3.564 -4.372 1.00 0.00 31 GLN A O 5
ATOM 6249 N N . GLU A 1 32 ? -2.665 -2.023 -5.944 1.00 0.00 32 GLU A N 5
ATOM 6250 C CA . GLU A 1 32 ? -1.269 -1.660 -6.159 1.00 0.00 32 GLU A CA 5
ATOM 6251 C C . GLU A 1 32 ? -0.536 -1.503 -4.829 1.00 0.00 32 GLU A C 5
ATOM 6252 O O . GLU A 1 32 ? 0.378 -2.266 -4.517 1.00 0.00 32 GLU A O 5
ATOM 6264 N N . VAL A 1 33 ? -0.945 -0.507 -4.050 1.00 0.00 33 VAL A N 5
ATOM 6265 C CA . VAL A 1 33 ? -0.329 -0.248 -2.754 1.00 0.00 33 VAL A CA 5
ATOM 6266 C C . VAL A 1 33 ? -0.005 -1.550 -2.030 1.00 0.00 33 VAL A C 5
ATOM 6267 O O . VAL A 1 33 ? 1.128 -1.771 -1.603 1.00 0.00 33 VAL A O 5
ATOM 6280 N N . VAL A 1 34 ? -1.010 -2.411 -1.894 1.00 0.00 34 VAL A N 5
ATOM 6281 C CA . VAL A 1 34 ? -0.832 -3.693 -1.223 1.00 0.00 34 VAL A CA 5
ATOM 6282 C C . VAL A 1 34 ? 0.363 -4.450 -1.791 1.00 0.00 34 VAL A C 5
ATOM 6283 O O . VAL A 1 34 ? 1.170 -5.005 -1.045 1.00 0.00 34 VAL A O 5
ATOM 6296 N N . ILE A 1 35 ? 0.469 -4.469 -3.115 1.00 0.00 35 ILE A N 5
ATOM 6297 C CA . ILE A 1 35 ? 1.566 -5.157 -3.783 1.00 0.00 35 ILE A CA 5
ATOM 6298 C C . ILE A 1 35 ? 2.898 -4.855 -3.105 1.00 0.00 35 ILE A C 5
ATOM 6299 O O . ILE A 1 35 ? 3.619 -5.765 -2.696 1.00 0.00 35 ILE A O 5
ATOM 6315 N N . ALA A 1 36 ? 3.219 -3.571 -2.988 1.00 0.00 36 ALA A N 5
ATOM 6316 C CA . ALA A 1 36 ? 4.462 -3.148 -2.355 1.00 0.00 36 ALA A CA 5
ATOM 6317 C C . ALA A 1 36 ? 4.690 -3.889 -1.042 1.00 0.00 36 ALA A C 5
ATOM 6318 O O . ALA A 1 36 ? 5.655 -4.640 -0.900 1.00 0.00 36 ALA A O 5
ATOM 6325 N N . LEU A 1 37 ? 3.795 -3.673 -0.084 1.00 0.00 37 LEU A N 5
ATOM 6326 C CA . LEU A 1 37 ? 3.898 -4.319 1.220 1.00 0.00 37 LEU A CA 5
ATOM 6327 C C . LEU A 1 37 ? 4.023 -5.832 1.068 1.00 0.00 37 LEU A C 5
ATOM 6328 O O . LEU A 1 37 ? 4.831 -6.469 1.744 1.00 0.00 37 LEU A O 5
ATOM 6344 N N . ALA A 1 38 ? 3.219 -6.401 0.176 1.00 0.00 38 ALA A N 5
ATOM 6345 C CA . ALA A 1 38 ? 3.243 -7.838 -0.067 1.00 0.00 38 ALA A CA 5
ATOM 6346 C C . ALA A 1 38 ? 4.643 -8.307 -0.449 1.00 0.00 38 ALA A C 5
ATOM 6347 O O . ALA A 1 38 ? 5.033 -9.434 -0.144 1.00 0.00 38 ALA A O 5
ATOM 6354 N N . GLN A 1 39 ? 5.392 -7.437 -1.117 1.00 0.00 39 GLN A N 5
ATOM 6355 C CA . GLN A 1 39 ? 6.748 -7.764 -1.541 1.00 0.00 39 GLN A CA 5
ATOM 6356 C C . GLN A 1 39 ? 7.752 -7.470 -0.431 1.00 0.00 39 GLN A C 5
ATOM 6357 O O . GLN A 1 39 ? 8.832 -8.057 -0.386 1.00 0.00 39 GLN A O 5
ATOM 6371 N N . ALA A 1 40 ? 7.386 -6.557 0.463 1.00 0.00 40 ALA A N 5
ATOM 6372 C CA . ALA A 1 40 ? 8.254 -6.186 1.574 1.00 0.00 40 ALA A CA 5
ATOM 6373 C C . ALA A 1 40 ? 8.107 -7.163 2.735 1.00 0.00 40 ALA A C 5
ATOM 6374 O O . ALA A 1 40 ? 8.941 -7.196 3.640 1.00 0.00 40 ALA A O 5
ATOM 6381 N N . ILE A 1 41 ? 7.041 -7.956 2.704 1.00 0.00 41 ILE A N 5
ATOM 6382 C CA . ILE A 1 41 ? 6.786 -8.934 3.754 1.00 0.00 41 ILE A CA 5
ATOM 6383 C C . ILE A 1 41 ? 7.348 -10.302 3.380 1.00 0.00 41 ILE A C 5
ATOM 6384 O O . ILE A 1 41 ? 7.751 -11.076 4.246 1.00 0.00 41 ILE A O 5
ATOM 6400 N N . GLY A 1 42 ? 7.372 -10.591 2.083 1.00 0.00 42 GLY A N 5
ATOM 6401 C CA . GLY A 1 42 ? 7.888 -11.865 1.616 1.00 0.00 42 GLY A CA 5
ATOM 6402 C C . GLY A 1 42 ? 6.835 -12.691 0.904 1.00 0.00 42 GLY A C 5
ATOM 6403 O O . GLY A 1 42 ? 5.674 -12.714 1.312 1.00 0.00 42 GLY A O 5
ATOM 6407 N N . ARG A 1 43 ? 7.241 -13.369 -0.165 1.00 0.00 43 ARG A N 5
ATOM 6408 C CA . ARG A 1 43 ? 6.324 -14.198 -0.937 1.00 0.00 43 ARG A CA 5
ATOM 6409 C C . ARG A 1 43 ? 5.016 -13.458 -1.203 1.00 0.00 43 ARG A C 5
ATOM 6410 O O . ARG A 1 43 ? 3.934 -13.954 -0.889 1.00 0.00 43 ARG A O 5
ATOM 6431 N N . THR A 1 44 ? 5.123 -12.267 -1.785 1.00 0.00 44 THR A N 5
ATOM 6432 C CA . THR A 1 44 ? 3.950 -11.458 -2.091 1.00 0.00 44 THR A CA 5
ATOM 6433 C C . THR A 1 44 ? 2.763 -12.334 -2.474 1.00 0.00 44 THR A C 5
ATOM 6434 O O . THR A 1 44 ? 2.931 -13.407 -3.052 1.00 0.00 44 THR A O 5
ATOM 6445 N N . GLY A 1 45 ? 1.560 -11.869 -2.149 1.00 0.00 45 GLY A N 5
ATOM 6446 C CA . GLY A 1 45 ? 0.362 -12.623 -2.467 1.00 0.00 45 GLY A CA 5
ATOM 6447 C C . GLY A 1 45 ? -0.834 -11.729 -2.726 1.00 0.00 45 GLY A C 5
ATOM 6448 O O . GLY A 1 45 ? -0.971 -11.163 -3.811 1.00 0.00 45 GLY A O 5
ATOM 6452 N N . ARG A 1 46 ? -1.703 -11.602 -1.729 1.00 0.00 46 ARG A N 5
ATOM 6453 C CA . ARG A 1 46 ? -2.896 -10.773 -1.855 1.00 0.00 46 ARG A CA 5
ATOM 6454 C C . ARG A 1 46 ? -3.459 -10.418 -0.482 1.00 0.00 46 ARG A C 5
ATOM 6455 O O . ARG A 1 46 ? -3.844 -11.298 0.289 1.00 0.00 46 ARG A O 5
ATOM 6476 N N . TYR A 1 47 ? -3.503 -9.124 -0.183 1.00 0.00 47 TYR A N 5
ATOM 6477 C CA . TYR A 1 47 ? -4.016 -8.653 1.098 1.00 0.00 47 TYR A CA 5
ATOM 6478 C C . TYR A 1 47 ? -5.065 -7.564 0.897 1.00 0.00 47 TYR A C 5
ATOM 6479 O O . TYR A 1 47 ? -5.094 -6.895 -0.137 1.00 0.00 47 TYR A O 5
ATOM 6497 N N . THR A 1 48 ? -5.927 -7.390 1.895 1.00 0.00 48 THR A N 5
ATOM 6498 C CA . THR A 1 48 ? -6.978 -6.383 1.830 1.00 0.00 48 THR A CA 5
ATOM 6499 C C . THR A 1 48 ? -6.667 -5.203 2.743 1.00 0.00 48 THR A C 5
ATOM 6500 O O . THR A 1 48 ? -6.011 -5.359 3.774 1.00 0.00 48 THR A O 5
ATOM 6511 N N . LEU A 1 49 ? -7.142 -4.023 2.359 1.00 0.00 49 LEU A N 5
ATOM 6512 C CA . LEU A 1 49 ? -6.915 -2.815 3.145 1.00 0.00 49 LEU A CA 5
ATOM 6513 C C . LEU A 1 49 ? -8.129 -2.492 4.010 1.00 0.00 49 LEU A C 5
ATOM 6514 O O . LEU A 1 49 ? -9.257 -2.441 3.519 1.00 0.00 49 LEU A O 5
ATOM 6530 N N . ILE A 1 50 ? -7.889 -2.272 5.298 1.00 0.00 50 ILE A N 5
ATOM 6531 C CA . ILE A 1 50 ? -8.962 -1.950 6.230 1.00 0.00 50 ILE A CA 5
ATOM 6532 C C . ILE A 1 50 ? -8.607 -0.734 7.080 1.00 0.00 50 ILE A C 5
ATOM 6533 O O . ILE A 1 50 ? -7.522 -0.664 7.656 1.00 0.00 50 ILE A O 5
ATOM 6549 N N . GLU A 1 51 ? -9.530 0.220 7.154 1.00 0.00 51 GLU A N 5
ATOM 6550 C CA . GLU A 1 51 ? -9.313 1.432 7.934 1.00 0.00 51 GLU A CA 5
ATOM 6551 C C . GLU A 1 51 ? -10.018 1.343 9.285 1.00 0.00 51 GLU A C 5
ATOM 6552 O O . GLU A 1 51 ? -11.241 1.215 9.353 1.00 0.00 51 GLU A O 5
ATOM 6564 N N . LYS A 1 52 ? -9.238 1.412 10.358 1.00 0.00 52 LYS A N 5
ATOM 6565 C CA . LYS A 1 52 ? -9.785 1.340 11.708 1.00 0.00 52 LYS A CA 5
ATOM 6566 C C . LYS A 1 52 ? -9.852 2.725 12.342 1.00 0.00 52 LYS A C 5
ATOM 6567 O O . LYS A 1 52 ? -8.864 3.459 12.358 1.00 0.00 52 LYS A O 5
ATOM 6586 N N . TRP A 1 53 ? -11.021 3.075 12.865 1.00 0.00 53 TRP A N 5
ATOM 6587 C CA . TRP A 1 53 ? -11.216 4.373 13.502 1.00 0.00 53 TRP A CA 5
ATOM 6588 C C . TRP A 1 53 ? -12.393 4.333 14.470 1.00 0.00 53 TRP A C 5
ATOM 6589 O O . TRP A 1 53 ? -13.428 3.733 14.179 1.00 0.00 53 TRP A O 5
ATOM 6610 N N . ARG A 1 54 ? -12.228 4.974 15.622 1.00 0.00 54 ARG A N 5
ATOM 6611 C CA . ARG A 1 54 ? -13.278 5.011 16.633 1.00 0.00 54 ARG A CA 5
ATOM 6612 C C . ARG A 1 54 ? -14.066 3.704 16.647 1.00 0.00 54 ARG A C 5
ATOM 6613 O O . ARG A 1 54 ? -15.292 3.707 16.759 1.00 0.00 54 ARG A O 5
ATOM 6634 N N . ASP A 1 55 ? -13.353 2.588 16.531 1.00 0.00 55 ASP A N 5
ATOM 6635 C CA . ASP A 1 55 ? -13.985 1.274 16.530 1.00 0.00 55 ASP A CA 5
ATOM 6636 C C . ASP A 1 55 ? -14.855 1.090 15.290 1.00 0.00 55 ASP A C 5
ATOM 6637 O O . ASP A 1 55 ? -16.017 0.692 15.386 1.00 0.00 55 ASP A O 5
ATOM 6646 N N . THR A 1 56 ? -14.286 1.384 14.125 1.00 0.00 56 THR A N 5
ATOM 6647 C CA . THR A 1 56 ? -15.010 1.254 12.867 1.00 0.00 56 THR A CA 5
ATOM 6648 C C . THR A 1 56 ? -14.146 0.589 11.802 1.00 0.00 56 THR A C 5
ATOM 6649 O O . THR A 1 56 ? -13.199 1.189 11.294 1.00 0.00 56 THR A O 5
ATOM 6660 N N . GLU A 1 57 ? -14.478 -0.655 11.468 1.00 0.00 57 GLU A N 5
ATOM 6661 C CA . GLU A 1 57 ? -13.730 -1.400 10.462 1.00 0.00 57 GLU A CA 5
ATOM 6662 C C . GLU A 1 57 ? -14.481 -1.426 9.134 1.00 0.00 57 GLU A C 5
ATOM 6663 O O . GLU A 1 57 ? -15.640 -1.838 9.072 1.00 0.00 57 GLU A O 5
ATOM 6675 N N . ARG A 1 58 ? -13.813 -0.982 8.075 1.00 0.00 58 ARG A N 5
ATOM 6676 C CA . ARG A 1 58 ? -14.417 -0.952 6.748 1.00 0.00 58 ARG A CA 5
ATOM 6677 C C . ARG A 1 58 ? -13.484 -1.571 5.712 1.00 0.00 58 ARG A C 5
ATOM 6678 O O . ARG A 1 58 ? -12.285 -1.291 5.694 1.00 0.00 58 ARG A O 5
ATOM 6699 N N . HIS A 1 59 ? -14.042 -2.415 4.849 1.00 0.00 59 HIS A N 5
ATOM 6700 C CA . HIS A 1 59 ? -13.259 -3.073 3.809 1.00 0.00 59 HIS A CA 5
ATOM 6701 C C . HIS A 1 59 ? -13.207 -2.220 2.545 1.00 0.00 59 HIS A C 5
ATOM 6702 O O . HIS A 1 59 ? -14.231 -1.714 2.083 1.00 0.00 59 HIS A O 5
ATOM 6717 N N . LEU A 1 60 ? -12.010 -2.063 1.992 1.00 0.00 60 LEU A N 5
ATOM 6718 C CA . LEU A 1 60 ? -11.824 -1.270 0.781 1.00 0.00 60 LEU A CA 5
ATOM 6719 C C . LEU A 1 60 ? -11.743 -2.167 -0.450 1.00 0.00 60 LEU A C 5
ATOM 6720 O O . LEU A 1 60 ? -11.218 -3.278 -0.387 1.00 0.00 60 LEU A O 5
ATOM 6736 N N . ALA A 1 61 ? -12.263 -1.675 -1.569 1.00 0.00 61 ALA A N 5
ATOM 6737 C CA . ALA A 1 61 ? -12.245 -2.430 -2.816 1.00 0.00 61 ALA A CA 5
ATOM 6738 C C . ALA A 1 61 ? -10.879 -2.347 -3.488 1.00 0.00 61 ALA A C 5
ATOM 6739 O O . ALA A 1 61 ? -10.179 -1.338 -3.404 1.00 0.00 61 ALA A O 5
ATOM 6746 N N . PRO A 1 62 ? -10.488 -3.433 -4.172 1.00 0.00 62 PRO A N 5
ATOM 6747 C CA . PRO A 1 62 ? -9.202 -3.508 -4.871 1.00 0.00 62 PRO A CA 5
ATOM 6748 C C . PRO A 1 62 ? -9.155 -2.600 -6.096 1.00 0.00 62 PRO A C 5
ATOM 6749 O O . PRO A 1 62 ? -8.097 -2.401 -6.693 1.00 0.00 62 PRO A O 5
ATOM 6760 N N . HIS A 1 63 ? -10.308 -2.051 -6.464 1.00 0.00 63 HIS A N 5
ATOM 6761 C CA . HIS A 1 63 ? -10.398 -1.162 -7.618 1.00 0.00 63 HIS A CA 5
ATOM 6762 C C . HIS A 1 63 ? -10.490 0.295 -7.175 1.00 0.00 63 HIS A C 5
ATOM 6763 O O . HIS A 1 63 ? -10.220 1.208 -7.955 1.00 0.00 63 HIS A O 5
ATOM 6778 N N . GLU A 1 64 ? -10.873 0.504 -5.919 1.00 0.00 64 GLU A N 5
ATOM 6779 C CA . GLU A 1 64 ? -11.002 1.851 -5.375 1.00 0.00 64 GLU A CA 5
ATOM 6780 C C . GLU A 1 64 ? -9.636 2.417 -4.994 1.00 0.00 64 GLU A C 5
ATOM 6781 O O . GLU A 1 64 ? -8.607 1.775 -5.202 1.00 0.00 64 GLU A O 5
ATOM 6793 N N . ASN A 1 65 ? -9.637 3.623 -4.436 1.00 0.00 65 ASN A N 5
ATOM 6794 C CA . ASN A 1 65 ? -8.399 4.277 -4.028 1.00 0.00 65 ASN A CA 5
ATOM 6795 C C . ASN A 1 65 ? -8.413 4.581 -2.533 1.00 0.00 65 ASN A C 5
ATOM 6796 O O . ASN A 1 65 ? -9.445 4.917 -1.952 1.00 0.00 65 ASN A O 5
ATOM 6807 N N . PRO A 1 66 ? -7.240 4.462 -1.894 1.00 0.00 66 PRO A N 5
ATOM 6808 C CA . PRO A 1 66 ? -7.090 4.722 -0.459 1.00 0.00 66 PRO A CA 5
ATOM 6809 C C . PRO A 1 66 ? -7.237 6.201 -0.119 1.00 0.00 66 PRO A C 5
ATOM 6810 O O . PRO A 1 66 ? -7.904 6.561 0.852 1.00 0.00 66 PRO A O 5
ATOM 6821 N N . ILE A 1 67 ? -6.610 7.053 -0.923 1.00 0.00 67 ILE A N 5
ATOM 6822 C CA . ILE A 1 67 ? -6.673 8.493 -0.707 1.00 0.00 67 ILE A CA 5
ATOM 6823 C C . ILE A 1 67 ? -8.078 9.027 -0.967 1.00 0.00 67 ILE A C 5
ATOM 6824 O O . ILE A 1 67 ? -8.659 9.709 -0.122 1.00 0.00 67 ILE A O 5
ATOM 6840 N N . ILE A 1 68 ? -8.618 8.711 -2.139 1.00 0.00 68 ILE A N 5
ATOM 6841 C CA . ILE A 1 68 ? -9.956 9.156 -2.508 1.00 0.00 68 ILE A CA 5
ATOM 6842 C C . ILE A 1 68 ? -10.987 8.710 -1.478 1.00 0.00 68 ILE A C 5
ATOM 6843 O O . ILE A 1 68 ? -12.024 9.351 -1.304 1.00 0.00 68 ILE A O 5
ATOM 6859 N N . SER A 1 69 ? -10.696 7.607 -0.796 1.00 0.00 69 SER A N 5
ATOM 6860 C CA . SER A 1 69 ? -11.599 7.073 0.217 1.00 0.00 69 SER A CA 5
ATOM 6861 C C . SER A 1 69 ? -11.369 7.752 1.563 1.00 0.00 69 SER A C 5
ATOM 6862 O O . SER A 1 69 ? -12.254 8.428 2.091 1.00 0.00 69 SER A O 5
ATOM 6870 N N . LEU A 1 70 ? -10.174 7.569 2.114 1.00 0.00 70 LEU A N 5
ATOM 6871 C CA . LEU A 1 70 ? -9.825 8.164 3.400 1.00 0.00 70 LEU A CA 5
ATOM 6872 C C . LEU A 1 70 ? -10.059 9.671 3.384 1.00 0.00 70 LEU A C 5
ATOM 6873 O O . LEU A 1 70 ? -10.390 10.268 4.408 1.00 0.00 70 LEU A O 5
ATOM 6889 N N . ASN A 1 71 ? -9.887 10.279 2.215 1.00 0.00 71 ASN A N 5
ATOM 6890 C CA . ASN A 1 71 ? -10.082 11.717 2.066 1.00 0.00 71 ASN A CA 5
ATOM 6891 C C . ASN A 1 71 ? -11.403 12.155 2.690 1.00 0.00 71 ASN A C 5
ATOM 6892 O O . ASN A 1 71 ? -11.493 13.223 3.295 1.00 0.00 71 ASN A O 5
ATOM 6903 N N . LYS A 1 72 ? -12.427 11.321 2.540 1.00 0.00 72 LYS A N 5
ATOM 6904 C CA . LYS A 1 72 ? -13.744 11.620 3.090 1.00 0.00 72 LYS A CA 5
ATOM 6905 C C . LYS A 1 72 ? -13.627 12.209 4.493 1.00 0.00 72 LYS A C 5
ATOM 6906 O O . LYS A 1 72 ? -14.335 13.154 4.840 1.00 0.00 72 LYS A O 5
ATOM 6925 N N . TRP A 1 73 ? -12.729 11.645 5.293 1.00 0.00 73 TRP A N 5
ATOM 6926 C CA . TRP A 1 73 ? -12.519 12.116 6.657 1.00 0.00 73 TRP A CA 5
ATOM 6927 C C . TRP A 1 73 ? -12.042 13.564 6.666 1.00 0.00 73 TRP A C 5
ATOM 6928 O O . TRP A 1 73 ? -12.635 14.419 7.322 1.00 0.00 73 TRP A O 5
ATOM 6949 N N . GLY A 1 74 ? -10.966 13.833 5.932 1.00 0.00 74 GLY A N 5
ATOM 6950 C CA . GLY A 1 74 ? -10.429 15.180 5.869 1.00 0.00 74 GLY A CA 5
ATOM 6951 C C . GLY A 1 74 ? -9.872 15.644 7.201 1.00 0.00 74 GLY A C 5
ATOM 6952 O O . GLY A 1 74 ? -8.675 15.516 7.458 1.00 0.00 74 GLY A O 5
ATOM 6956 N N . GLN A 1 75 ? -10.742 16.186 8.047 1.00 0.00 75 GLN A N 5
ATOM 6957 C CA . GLN A 1 75 ? -10.329 16.673 9.358 1.00 0.00 75 GLN A CA 5
ATOM 6958 C C . GLN A 1 75 ? -9.729 15.546 10.193 1.00 0.00 75 GLN A C 5
ATOM 6959 O O . GLN A 1 75 ? -8.680 15.713 10.816 1.00 0.00 75 GLN A O 5
ATOM 6973 N N . TYR A 1 76 ? -10.401 14.401 10.202 1.00 0.00 76 TYR A N 5
ATOM 6974 C CA . TYR A 1 76 ? -9.936 13.247 10.964 1.00 0.00 76 TYR A CA 5
ATOM 6975 C C . TYR A 1 76 ? -9.408 12.159 10.035 1.00 0.00 76 TYR A C 5
ATOM 6976 O O . TYR A 1 76 ? -9.686 10.975 10.227 1.00 0.00 76 TYR A O 5
ATOM 6994 N N . ALA A 1 77 ? -8.645 12.569 9.027 1.00 0.00 77 ALA A N 5
ATOM 6995 C CA . ALA A 1 77 ? -8.076 11.630 8.069 1.00 0.00 77 ALA A CA 5
ATOM 6996 C C . ALA A 1 77 ? -6.841 10.942 8.642 1.00 0.00 77 ALA A C 5
ATOM 6997 O O . ALA A 1 77 ? -6.768 9.714 8.690 1.00 0.00 77 ALA A O 5
ATOM 7004 N N . SER A 1 78 ? -5.871 11.742 9.074 1.00 0.00 78 SER A N 5
ATOM 7005 C CA . SER A 1 78 ? -4.637 11.210 9.640 1.00 0.00 78 SER A CA 5
ATOM 7006 C C . SER A 1 78 ? -4.936 10.206 10.748 1.00 0.00 78 SER A C 5
ATOM 7007 O O . SER A 1 78 ? -4.409 9.093 10.752 1.00 0.00 78 SER A O 5
ATOM 7015 N N . ASP A 1 79 ? -5.785 10.607 11.688 1.00 0.00 79 ASP A N 5
ATOM 7016 C CA . ASP A 1 79 ? -6.156 9.743 12.803 1.00 0.00 79 ASP A CA 5
ATOM 7017 C C . ASP A 1 79 ? -6.414 8.318 12.323 1.00 0.00 79 ASP A C 5
ATOM 7018 O O . ASP A 1 79 ? -6.055 7.351 12.995 1.00 0.00 79 ASP A O 5
ATOM 7027 N N . VAL A 1 80 ? -7.040 8.196 11.157 1.00 0.00 80 VAL A N 5
ATOM 7028 C CA . VAL A 1 80 ? -7.347 6.889 10.587 1.00 0.00 80 VAL A CA 5
ATOM 7029 C C . VAL A 1 80 ? -6.073 6.143 10.207 1.00 0.00 80 VAL A C 5
ATOM 7030 O O . VAL A 1 80 ? -5.172 6.709 9.588 1.00 0.00 80 VAL A O 5
ATOM 7043 N N . GLN A 1 81 ? -6.005 4.870 10.582 1.00 0.00 81 GLN A N 5
ATOM 7044 C CA . GLN A 1 81 ? -4.841 4.046 10.280 1.00 0.00 81 GLN A CA 5
ATOM 7045 C C . GLN A 1 81 ? -5.234 2.835 9.439 1.00 0.00 81 GLN A C 5
ATOM 7046 O O . GLN A 1 81 ? -6.296 2.245 9.640 1.00 0.00 81 GLN A O 5
ATOM 7060 N N . LEU A 1 82 ? -4.371 2.470 8.498 1.00 0.00 82 LEU A N 5
ATOM 7061 C CA . LEU A 1 82 ? -4.627 1.329 7.625 1.00 0.00 82 LEU A CA 5
ATOM 7062 C C . LEU A 1 82 ? -4.066 0.046 8.228 1.00 0.00 82 LEU A C 5
ATOM 7063 O O . LEU A 1 82 ? -3.095 0.077 8.985 1.00 0.00 82 LEU A O 5
ATOM 7079 N N . ILE A 1 83 ? -4.682 -1.081 7.887 1.00 0.00 83 ILE A N 5
ATOM 7080 C CA . ILE A 1 83 ? -4.241 -2.375 8.392 1.00 0.00 83 ILE A CA 5
ATOM 7081 C C . ILE A 1 83 ? -4.250 -3.428 7.289 1.00 0.00 83 ILE A C 5
ATOM 7082 O O . ILE A 1 83 ? -5.301 -3.760 6.740 1.00 0.00 83 ILE A O 5
ATOM 7098 N N . LEU A 1 84 ? -3.071 -3.951 6.969 1.00 0.00 84 LEU A N 5
ATOM 7099 C CA . LEU A 1 84 ? -2.941 -4.968 5.931 1.00 0.00 84 LEU A CA 5
ATOM 7100 C C . LEU A 1 84 ? -3.333 -6.342 6.465 1.00 0.00 84 LEU A C 5
ATOM 7101 O O . LEU A 1 84 ? -2.596 -6.951 7.242 1.00 0.00 84 LEU A O 5
ATOM 7117 N N . ARG A 1 85 ? -4.495 -6.827 6.042 1.00 0.00 85 ARG A N 5
ATOM 7118 C CA . ARG A 1 85 ? -4.984 -8.130 6.476 1.00 0.00 85 ARG A CA 5
ATOM 7119 C C . ARG A 1 85 ? -4.884 -9.152 5.347 1.00 0.00 85 ARG A C 5
ATOM 7120 O O . ARG A 1 85 ? -4.709 -8.791 4.183 1.00 0.00 85 ARG A O 5
ATOM 7141 N N . ARG A 1 86 ? -4.996 -10.428 5.700 1.00 0.00 86 ARG A N 5
ATOM 7142 C CA . ARG A 1 86 ? -4.917 -11.502 4.717 1.00 0.00 86 ARG A CA 5
ATOM 7143 C C . ARG A 1 86 ? -6.260 -12.215 4.581 1.00 0.00 86 ARG A C 5
ATOM 7144 O O . ARG A 1 86 ? -7.035 -12.291 5.535 1.00 0.00 86 ARG A O 5
ATOM 7165 N N . THR A 1 87 ? -6.529 -12.736 3.388 1.00 0.00 87 THR A N 5
ATOM 7166 C CA . THR A 1 87 ? -7.778 -13.440 3.126 1.00 0.00 87 THR A CA 5
ATOM 7167 C C . THR A 1 87 ? -7.518 -14.885 2.716 1.00 0.00 87 THR A C 5
ATOM 7168 O O . THR A 1 87 ? -8.086 -15.815 3.288 1.00 0.00 87 THR A O 5
ATOM 7179 N N . GLY A 1 88 ? -6.655 -15.067 1.721 1.00 0.00 88 GLY A N 5
ATOM 7180 C CA . GLY A 1 88 ? -6.335 -16.403 1.251 1.00 0.00 88 GLY A CA 5
ATOM 7181 C C . GLY A 1 88 ? -5.800 -16.406 -0.167 1.00 0.00 88 GLY A C 5
ATOM 7182 O O . GLY A 1 88 ? -6.181 -15.582 -0.999 1.00 0.00 88 GLY A O 5
ATOM 7186 N N . PRO A 1 89 ? -4.895 -17.351 -0.460 1.00 0.00 89 PRO A N 5
ATOM 7187 C CA . PRO A 1 89 ? -4.287 -17.480 -1.787 1.00 0.00 89 PRO A CA 5
ATOM 7188 C C . PRO A 1 89 ? -5.280 -17.970 -2.835 1.00 0.00 89 PRO A C 5
ATOM 7189 O O . PRO A 1 89 ? -6.088 -18.860 -2.570 1.00 0.00 89 PRO A O 5
ATOM 7200 N N . SER A 1 90 ? -5.215 -17.383 -4.026 1.00 0.00 90 SER A N 5
ATOM 7201 C CA . SER A 1 90 ? -6.112 -17.757 -5.113 1.00 0.00 90 SER A CA 5
ATOM 7202 C C . SER A 1 90 ? -5.332 -18.357 -6.279 1.00 0.00 90 SER A C 5
ATOM 7203 O O . SER A 1 90 ? -5.681 -19.419 -6.793 1.00 0.00 90 SER A O 5
ATOM 7211 N N . GLY A 1 91 ? -4.273 -17.668 -6.691 1.00 0.00 91 GLY A N 5
ATOM 7212 C CA . GLY A 1 91 ? -3.459 -18.147 -7.793 1.00 0.00 91 GLY A CA 5
ATOM 7213 C C . GLY A 1 91 ? -2.554 -17.069 -8.357 1.00 0.00 91 GLY A C 5
ATOM 7214 O O . GLY A 1 91 ? -2.731 -16.606 -9.484 1.00 0.00 91 GLY A O 5
ATOM 7218 N N . PRO A 1 92 ? -1.557 -16.653 -7.562 1.00 0.00 92 PRO A N 5
ATOM 7219 C CA . PRO A 1 92 ? -0.602 -15.617 -7.966 1.00 0.00 92 PRO A CA 5
ATOM 7220 C C . PRO A 1 92 ? 0.343 -16.097 -9.063 1.00 0.00 92 PRO A C 5
ATOM 7221 O O . PRO A 1 92 ? 0.669 -17.281 -9.140 1.00 0.00 92 PRO A O 5
ATOM 7232 N N . SER A 1 93 ? 0.779 -15.169 -9.909 1.00 0.00 93 SER A N 5
ATOM 7233 C CA . SER A 1 93 ? 1.684 -15.498 -11.004 1.00 0.00 93 SER A CA 5
ATOM 7234 C C . SER A 1 93 ? 2.892 -14.566 -11.009 1.00 0.00 93 SER A C 5
ATOM 7235 O O . SER A 1 93 ? 2.765 -13.366 -10.770 1.00 0.00 93 SER A O 5
ATOM 7243 N N . SER A 1 94 ? 4.065 -15.130 -11.283 1.00 0.00 94 SER A N 5
ATOM 7244 C CA . SER A 1 94 ? 5.297 -14.351 -11.316 1.00 0.00 94 SER A CA 5
ATOM 7245 C C . SER A 1 94 ? 5.163 -13.161 -12.260 1.00 0.00 94 SER A C 5
ATOM 7246 O O . SER A 1 94 ? 4.344 -13.171 -13.178 1.00 0.00 94 SER A O 5
ATOM 7254 N N . GLY A 1 95 ? 5.975 -12.134 -12.027 1.00 0.00 95 GLY A N 5
ATOM 7255 C CA . GLY A 1 95 ? 5.932 -10.949 -12.865 1.00 0.00 95 GLY A CA 5
ATOM 7256 C C . GLY A 1 95 ? 4.864 -9.968 -12.426 1.00 0.00 95 GLY A C 5
ATOM 7257 O O . GLY A 1 95 ? 4.156 -9.398 -13.256 1.00 0.00 95 GLY A O 5
ATOM 7261 N N . GLY A 1 1 ? 14.806 -1.115 -6.115 1.00 0.00 1 GLY A N 6
ATOM 7262 C CA . GLY A 1 1 ? 15.606 0.025 -5.710 1.00 0.00 1 GLY A CA 6
ATOM 7263 C C . GLY A 1 1 ? 15.248 1.285 -6.473 1.00 0.00 1 GLY A C 6
ATOM 7264 O O . GLY A 1 1 ? 15.145 1.268 -7.699 1.00 0.00 1 GLY A O 6
ATOM 7268 N N . SER A 1 2 ? 15.056 2.381 -5.746 1.00 0.00 2 SER A N 6
ATOM 7269 C CA . SER A 1 2 ? 14.702 3.655 -6.361 1.00 0.00 2 SER A CA 6
ATOM 7270 C C . SER A 1 2 ? 15.344 4.818 -5.611 1.00 0.00 2 SER A C 6
ATOM 7271 O O . SER A 1 2 ? 15.164 4.967 -4.403 1.00 0.00 2 SER A O 6
ATOM 7279 N N . SER A 1 3 ? 16.094 5.640 -6.338 1.00 0.00 3 SER A N 6
ATOM 7280 C CA . SER A 1 3 ? 16.767 6.788 -5.742 1.00 0.00 3 SER A CA 6
ATOM 7281 C C . SER A 1 3 ? 15.924 8.051 -5.894 1.00 0.00 3 SER A C 6
ATOM 7282 O O . SER A 1 3 ? 15.680 8.518 -7.005 1.00 0.00 3 SER A O 6
ATOM 7290 N N . GLY A 1 4 ? 15.481 8.599 -4.766 1.00 0.00 4 GLY A N 6
ATOM 7291 C CA . GLY A 1 4 ? 14.670 9.802 -4.794 1.00 0.00 4 GLY A CA 6
ATOM 7292 C C . GLY A 1 4 ? 13.265 9.542 -5.298 1.00 0.00 4 GLY A C 6
ATOM 7293 O O . GLY A 1 4 ? 13.042 9.423 -6.503 1.00 0.00 4 GLY A O 6
ATOM 7297 N N . SER A 1 5 ? 12.314 9.452 -4.374 1.00 0.00 5 SER A N 6
ATOM 7298 C CA . SER A 1 5 ? 10.923 9.199 -4.731 1.00 0.00 5 SER A CA 6
ATOM 7299 C C . SER A 1 5 ? 9.999 10.221 -4.075 1.00 0.00 5 SER A C 6
ATOM 7300 O O . SER A 1 5 ? 9.954 10.337 -2.851 1.00 0.00 5 SER A O 6
ATOM 7308 N N . SER A 1 6 ? 9.263 10.959 -4.900 1.00 0.00 6 SER A N 6
ATOM 7309 C CA . SER A 1 6 ? 8.343 11.974 -4.402 1.00 0.00 6 SER A CA 6
ATOM 7310 C C . SER A 1 6 ? 6.906 11.462 -4.424 1.00 0.00 6 SER A C 6
ATOM 7311 O O . SER A 1 6 ? 6.415 10.998 -5.453 1.00 0.00 6 SER A O 6
ATOM 7319 N N . GLY A 1 7 ? 6.235 11.550 -3.279 1.00 0.00 7 GLY A N 6
ATOM 7320 C CA . GLY A 1 7 ? 4.861 11.092 -3.187 1.00 0.00 7 GLY A CA 6
ATOM 7321 C C . GLY A 1 7 ? 4.266 11.319 -1.811 1.00 0.00 7 GLY A C 6
ATOM 7322 O O . GLY A 1 7 ? 4.731 12.175 -1.060 1.00 0.00 7 GLY A O 6
ATOM 7326 N N . MET A 1 8 ? 3.232 10.551 -1.482 1.00 0.00 8 MET A N 6
ATOM 7327 C CA . MET A 1 8 ? 2.571 10.674 -0.188 1.00 0.00 8 MET A CA 6
ATOM 7328 C C . MET A 1 8 ? 3.107 9.638 0.796 1.00 0.00 8 MET A C 6
ATOM 7329 O O . MET A 1 8 ? 4.003 8.862 0.466 1.00 0.00 8 MET A O 6
ATOM 7343 N N . GLU A 1 9 ? 2.553 9.634 2.004 1.00 0.00 9 GLU A N 6
ATOM 7344 C CA . GLU A 1 9 ? 2.978 8.694 3.035 1.00 0.00 9 GLU A CA 6
ATOM 7345 C C . GLU A 1 9 ? 1.776 7.983 3.652 1.00 0.00 9 GLU A C 6
ATOM 7346 O O . GLU A 1 9 ? 0.937 8.608 4.302 1.00 0.00 9 GLU A O 6
ATOM 7358 N N . LEU A 1 10 ? 1.700 6.674 3.442 1.00 0.00 10 LEU A N 6
ATOM 7359 C CA . LEU A 1 10 ? 0.601 5.877 3.976 1.00 0.00 10 LEU A CA 6
ATOM 7360 C C . LEU A 1 10 ? 1.058 5.057 5.179 1.00 0.00 10 LEU A C 6
ATOM 7361 O O . LEU A 1 10 ? 1.925 4.191 5.062 1.00 0.00 10 LEU A O 6
ATOM 7377 N N . LYS A 1 11 ? 0.466 5.335 6.336 1.00 0.00 11 LYS A N 6
ATOM 7378 C CA . LYS A 1 11 ? 0.808 4.622 7.561 1.00 0.00 11 LYS A CA 6
ATOM 7379 C C . LYS A 1 11 ? -0.096 3.409 7.755 1.00 0.00 11 LYS A C 6
ATOM 7380 O O . LYS A 1 11 ? -1.303 3.547 7.953 1.00 0.00 11 LYS A O 6
ATOM 7399 N N . VAL A 1 12 ? 0.497 2.220 7.699 1.00 0.00 12 VAL A N 6
ATOM 7400 C CA . VAL A 1 12 ? -0.255 0.982 7.871 1.00 0.00 12 VAL A CA 6
ATOM 7401 C C . VAL A 1 12 ? 0.403 0.080 8.909 1.00 0.00 12 VAL A C 6
ATOM 7402 O O . VAL A 1 12 ? 1.625 0.077 9.058 1.00 0.00 12 VAL A O 6
ATOM 7415 N N . TRP A 1 13 ? -0.415 -0.684 9.624 1.00 0.00 13 TRP A N 6
ATOM 7416 C CA . TRP A 1 13 ? 0.088 -1.592 10.648 1.00 0.00 13 TRP A CA 6
ATOM 7417 C C . TRP A 1 13 ? 0.348 -2.977 10.067 1.00 0.00 13 TRP A C 6
ATOM 7418 O O . TRP A 1 13 ? -0.584 -3.738 9.806 1.00 0.00 13 TRP A O 6
ATOM 7439 N N . VAL A 1 14 ? 1.622 -3.300 9.867 1.00 0.00 14 VAL A N 6
ATOM 7440 C CA . VAL A 1 14 ? 2.005 -4.596 9.318 1.00 0.00 14 VAL A CA 6
ATOM 7441 C C . VAL A 1 14 ? 2.873 -5.374 10.301 1.00 0.00 14 VAL A C 6
ATOM 7442 O O . VAL A 1 14 ? 3.996 -4.972 10.607 1.00 0.00 14 VAL A O 6
ATOM 7455 N N . ASP A 1 15 ? 2.346 -6.490 10.791 1.00 0.00 15 ASP A N 6
ATOM 7456 C CA . ASP A 1 15 ? 3.072 -7.327 11.739 1.00 0.00 15 ASP A CA 6
ATOM 7457 C C . ASP A 1 15 ? 3.466 -6.529 12.978 1.00 0.00 15 ASP A C 6
ATOM 7458 O O . ASP A 1 15 ? 4.533 -6.742 13.553 1.00 0.00 15 ASP A O 6
ATOM 7467 N N . GLY A 1 16 ? 2.597 -5.608 13.384 1.00 0.00 16 GLY A N 6
ATOM 7468 C CA . GLY A 1 16 ? 2.873 -4.792 14.551 1.00 0.00 16 GLY A CA 6
ATOM 7469 C C . GLY A 1 16 ? 3.946 -3.753 14.291 1.00 0.00 16 GLY A C 6
ATOM 7470 O O . GLY A 1 16 ? 4.636 -3.318 15.214 1.00 0.00 16 GLY A O 6
ATOM 7474 N N . VAL A 1 17 ? 4.088 -3.353 13.032 1.00 0.00 17 VAL A N 6
ATOM 7475 C CA . VAL A 1 17 ? 5.085 -2.359 12.653 1.00 0.00 17 VAL A CA 6
ATOM 7476 C C . VAL A 1 17 ? 4.537 -1.405 11.597 1.00 0.00 17 VAL A C 6
ATOM 7477 O O . VAL A 1 17 ? 4.009 -1.836 10.572 1.00 0.00 17 VAL A O 6
ATOM 7490 N N . GLN A 1 18 ? 4.666 -0.108 11.855 1.00 0.00 18 GLN A N 6
ATOM 7491 C CA . GLN A 1 18 ? 4.183 0.907 10.926 1.00 0.00 18 GLN A CA 6
ATOM 7492 C C . GLN A 1 18 ? 5.035 0.937 9.661 1.00 0.00 18 GLN A C 6
ATOM 7493 O O . GLN A 1 18 ? 6.184 1.377 9.685 1.00 0.00 18 GLN A O 6
ATOM 7507 N N . ARG A 1 19 ? 4.463 0.465 8.558 1.00 0.00 19 ARG A N 6
ATOM 7508 C CA . ARG A 1 19 ? 5.171 0.436 7.284 1.00 0.00 19 ARG A CA 6
ATOM 7509 C C . ARG A 1 19 ? 4.712 1.577 6.381 1.00 0.00 19 ARG A C 6
ATOM 7510 O O . ARG A 1 19 ? 3.584 1.576 5.887 1.00 0.00 19 ARG A O 6
ATOM 7531 N N . ILE A 1 20 ? 5.593 2.550 6.172 1.00 0.00 20 ILE A N 6
ATOM 7532 C CA . ILE A 1 20 ? 5.279 3.697 5.329 1.00 0.00 20 ILE A CA 6
ATOM 7533 C C . ILE A 1 20 ? 5.744 3.469 3.895 1.00 0.00 20 ILE A C 6
ATOM 7534 O O . ILE A 1 20 ? 6.833 2.947 3.660 1.00 0.00 20 ILE A O 6
ATOM 7550 N N . VAL A 1 21 ? 4.910 3.866 2.939 1.00 0.00 21 VAL A N 6
ATOM 7551 C CA . VAL A 1 21 ? 5.236 3.708 1.526 1.00 0.00 21 VAL A CA 6
ATOM 7552 C C . VAL A 1 21 ? 5.197 5.047 0.800 1.00 0.00 21 VAL A C 6
ATOM 7553 O O . VAL A 1 21 ? 4.134 5.652 0.649 1.00 0.00 21 VAL A O 6
ATOM 7566 N N . CYS A 1 22 ? 6.360 5.506 0.352 1.00 0.00 22 CYS A N 6
ATOM 7567 C CA . CYS A 1 22 ? 6.459 6.775 -0.360 1.00 0.00 22 CYS A CA 6
ATOM 7568 C C . CYS A 1 22 ? 6.329 6.567 -1.865 1.00 0.00 22 CYS A C 6
ATOM 7569 O O . CYS A 1 22 ? 6.610 5.485 -2.379 1.00 0.00 22 CYS A O 6
ATOM 7577 N N . GLY A 1 23 ? 5.899 7.611 -2.567 1.00 0.00 23 GLY A N 6
ATOM 7578 C CA . GLY A 1 23 ? 5.737 7.521 -4.007 1.00 0.00 23 GLY A CA 6
ATOM 7579 C C . GLY A 1 23 ? 4.299 7.272 -4.414 1.00 0.00 23 GLY A C 6
ATOM 7580 O O . GLY A 1 23 ? 3.905 7.567 -5.543 1.00 0.00 23 GLY A O 6
ATOM 7584 N N . VAL A 1 24 ? 3.511 6.726 -3.493 1.00 0.00 24 VAL A N 6
ATOM 7585 C CA . VAL A 1 24 ? 2.107 6.436 -3.763 1.00 0.00 24 VAL A CA 6
ATOM 7586 C C . VAL A 1 24 ? 1.319 7.718 -4.010 1.00 0.00 24 VAL A C 6
ATOM 7587 O O . VAL A 1 24 ? 1.289 8.614 -3.167 1.00 0.00 24 VAL A O 6
ATOM 7600 N N . THR A 1 25 ? 0.682 7.799 -5.174 1.00 0.00 25 THR A N 6
ATOM 7601 C CA . THR A 1 25 ? -0.106 8.971 -5.534 1.00 0.00 25 THR A CA 6
ATOM 7602 C C . THR A 1 25 ? -1.559 8.595 -5.803 1.00 0.00 25 THR A C 6
ATOM 7603 O O . THR A 1 25 ? -1.904 7.415 -5.858 1.00 0.00 25 THR A O 6
ATOM 7614 N N . GLU A 1 26 ? -2.406 9.606 -5.970 1.00 0.00 26 GLU A N 6
ATOM 7615 C CA . GLU A 1 26 ? -3.822 9.380 -6.233 1.00 0.00 26 GLU A CA 6
ATOM 7616 C C . GLU A 1 26 ? -4.014 8.253 -7.244 1.00 0.00 26 GLU A C 6
ATOM 7617 O O . GLU A 1 26 ? -4.854 7.373 -7.057 1.00 0.00 26 GLU A O 6
ATOM 7629 N N . VAL A 1 27 ? -3.230 8.289 -8.317 1.00 0.00 27 VAL A N 6
ATOM 7630 C CA . VAL A 1 27 ? -3.313 7.271 -9.358 1.00 0.00 27 VAL A CA 6
ATOM 7631 C C . VAL A 1 27 ? -3.204 5.870 -8.767 1.00 0.00 27 VAL A C 6
ATOM 7632 O O . VAL A 1 27 ? -4.072 5.023 -8.984 1.00 0.00 27 VAL A O 6
ATOM 7645 N N . THR A 1 28 ? -2.132 5.631 -8.019 1.00 0.00 28 THR A N 6
ATOM 7646 C CA . THR A 1 28 ? -1.909 4.332 -7.396 1.00 0.00 28 THR A CA 6
ATOM 7647 C C . THR A 1 28 ? -3.158 3.850 -6.668 1.00 0.00 28 THR A C 6
ATOM 7648 O O . THR A 1 28 ? -3.587 4.451 -5.682 1.00 0.00 28 THR A O 6
ATOM 7659 N N . THR A 1 29 ? -3.739 2.759 -7.158 1.00 0.00 29 THR A N 6
ATOM 7660 C CA . THR A 1 29 ? -4.940 2.195 -6.553 1.00 0.00 29 THR A CA 6
ATOM 7661 C C . THR A 1 29 ? -4.589 1.257 -5.405 1.00 0.00 29 THR A C 6
ATOM 7662 O O . THR A 1 29 ? -3.497 0.688 -5.367 1.00 0.00 29 THR A O 6
ATOM 7673 N N . CYS A 1 30 ? -5.520 1.099 -4.471 1.00 0.00 30 CYS A N 6
ATOM 7674 C CA . CYS A 1 30 ? -5.308 0.228 -3.319 1.00 0.00 30 CYS A CA 6
ATOM 7675 C C . CYS A 1 30 ? -4.540 -1.027 -3.721 1.00 0.00 30 CYS A C 6
ATOM 7676 O O . CYS A 1 30 ? -3.470 -1.310 -3.183 1.00 0.00 30 CYS A O 6
ATOM 7684 N N . GLN A 1 31 ? -5.095 -1.776 -4.668 1.00 0.00 31 GLN A N 6
ATOM 7685 C CA . GLN A 1 31 ? -4.463 -3.002 -5.140 1.00 0.00 31 GLN A CA 6
ATOM 7686 C C . GLN A 1 31 ? -2.963 -2.803 -5.331 1.00 0.00 31 GLN A C 6
ATOM 7687 O O . GLN A 1 31 ? -2.154 -3.553 -4.786 1.00 0.00 31 GLN A O 6
ATOM 7701 N N . GLU A 1 32 ? -2.600 -1.788 -6.109 1.00 0.00 32 GLU A N 6
ATOM 7702 C CA . GLU A 1 32 ? -1.197 -1.492 -6.373 1.00 0.00 32 GLU A CA 6
ATOM 7703 C C . GLU A 1 32 ? -0.419 -1.340 -5.069 1.00 0.00 32 GLU A C 6
ATOM 7704 O O . GLU A 1 32 ? 0.725 -1.783 -4.960 1.00 0.00 32 GLU A O 6
ATOM 7716 N N . VAL A 1 33 ? -1.047 -0.710 -4.081 1.00 0.00 33 VAL A N 6
ATOM 7717 C CA . VAL A 1 33 ? -0.415 -0.500 -2.784 1.00 0.00 33 VAL A CA 6
ATOM 7718 C C . VAL A 1 33 ? -0.394 -1.787 -1.968 1.00 0.00 33 VAL A C 6
ATOM 7719 O O . VAL A 1 33 ? 0.668 -2.349 -1.702 1.00 0.00 33 VAL A O 6
ATOM 7732 N N . VAL A 1 34 ? -1.576 -2.249 -1.573 1.00 0.00 34 VAL A N 6
ATOM 7733 C CA . VAL A 1 34 ? -1.695 -3.472 -0.788 1.00 0.00 34 VAL A CA 6
ATOM 7734 C C . VAL A 1 34 ? -0.777 -4.563 -1.327 1.00 0.00 34 VAL A C 6
ATOM 7735 O O . VAL A 1 34 ? -0.176 -5.317 -0.561 1.00 0.00 34 VAL A O 6
ATOM 7748 N N . ILE A 1 35 ? -0.673 -4.641 -2.649 1.00 0.00 35 ILE A N 6
ATOM 7749 C CA . ILE A 1 35 ? 0.174 -5.639 -3.291 1.00 0.00 35 ILE A CA 6
ATOM 7750 C C . ILE A 1 35 ? 1.651 -5.321 -3.085 1.00 0.00 35 ILE A C 6
ATOM 7751 O O . ILE A 1 35 ? 2.478 -6.223 -2.959 1.00 0.00 35 ILE A O 6
ATOM 7767 N N . ALA A 1 36 ? 1.974 -4.033 -3.050 1.00 0.00 36 ALA A N 6
ATOM 7768 C CA . ALA A 1 36 ? 3.351 -3.596 -2.855 1.00 0.00 36 ALA A CA 6
ATOM 7769 C C . ALA A 1 36 ? 3.894 -4.074 -1.513 1.00 0.00 36 ALA A C 6
ATOM 7770 O O . ALA A 1 36 ? 5.083 -4.367 -1.381 1.00 0.00 36 ALA A O 6
ATOM 7777 N N . LEU A 1 37 ? 3.016 -4.150 -0.518 1.00 0.00 37 LEU A N 6
ATOM 7778 C CA . LEU A 1 37 ? 3.408 -4.592 0.816 1.00 0.00 37 LEU A CA 6
ATOM 7779 C C . LEU A 1 37 ? 3.675 -6.094 0.835 1.00 0.00 37 LEU A C 6
ATOM 7780 O O . LEU A 1 37 ? 4.756 -6.537 1.222 1.00 0.00 37 LEU A O 6
ATOM 7796 N N . ALA A 1 38 ? 2.684 -6.872 0.412 1.00 0.00 38 ALA A N 6
ATOM 7797 C CA . ALA A 1 38 ? 2.813 -8.323 0.377 1.00 0.00 38 ALA A CA 6
ATOM 7798 C C . ALA A 1 38 ? 4.113 -8.742 -0.303 1.00 0.00 38 ALA A C 6
ATOM 7799 O O . ALA A 1 38 ? 4.787 -9.669 0.145 1.00 0.00 38 ALA A O 6
ATOM 7806 N N . GLN A 1 39 ? 4.457 -8.053 -1.387 1.00 0.00 39 GLN A N 6
ATOM 7807 C CA . GLN A 1 39 ? 5.675 -8.356 -2.129 1.00 0.00 39 GLN A CA 6
ATOM 7808 C C . GLN A 1 39 ? 6.913 -8.016 -1.305 1.00 0.00 39 GLN A C 6
ATOM 7809 O O . GLN A 1 39 ? 7.865 -8.794 -1.247 1.00 0.00 39 GLN A O 6
ATOM 7823 N N . ALA A 1 40 ? 6.892 -6.850 -0.668 1.00 0.00 40 ALA A N 6
ATOM 7824 C CA . ALA A 1 40 ? 8.012 -6.408 0.154 1.00 0.00 40 ALA A CA 6
ATOM 7825 C C . ALA A 1 40 ? 8.294 -7.401 1.276 1.00 0.00 40 ALA A C 6
ATOM 7826 O O . ALA A 1 40 ? 9.428 -7.848 1.451 1.00 0.00 40 ALA A O 6
ATOM 7833 N N . ILE A 1 41 ? 7.257 -7.742 2.034 1.00 0.00 41 ILE A N 6
ATOM 7834 C CA . ILE A 1 41 ? 7.394 -8.683 3.139 1.00 0.00 41 ILE A CA 6
ATOM 7835 C C . ILE A 1 41 ? 7.812 -10.061 2.638 1.00 0.00 41 ILE A C 6
ATOM 7836 O O . ILE A 1 41 ? 8.481 -10.814 3.345 1.00 0.00 41 ILE A O 6
ATOM 7852 N N . GLY A 1 42 ? 7.414 -10.385 1.411 1.00 0.00 42 GLY A N 6
ATOM 7853 C CA . GLY A 1 42 ? 7.758 -11.672 0.836 1.00 0.00 42 GLY A CA 6
ATOM 7854 C C . GLY A 1 42 ? 6.536 -12.465 0.416 1.00 0.00 42 GLY A C 6
ATOM 7855 O O . GLY A 1 42 ? 6.334 -12.726 -0.770 1.00 0.00 42 GLY A O 6
ATOM 7859 N N . ARG A 1 43 ? 5.719 -12.849 1.391 1.00 0.00 43 ARG A N 6
ATOM 7860 C CA . ARG A 1 43 ? 4.512 -13.619 1.117 1.00 0.00 43 ARG A CA 6
ATOM 7861 C C . ARG A 1 43 ? 3.807 -13.099 -0.132 1.00 0.00 43 ARG A C 6
ATOM 7862 O O . ARG A 1 43 ? 3.561 -11.899 -0.266 1.00 0.00 43 ARG A O 6
ATOM 7883 N N . THR A 1 44 ? 3.484 -14.009 -1.046 1.00 0.00 44 THR A N 6
ATOM 7884 C CA . THR A 1 44 ? 2.809 -13.642 -2.285 1.00 0.00 44 THR A CA 6
ATOM 7885 C C . THR A 1 44 ? 1.368 -14.139 -2.294 1.00 0.00 44 THR A C 6
ATOM 7886 O O . THR A 1 44 ? 1.044 -15.145 -1.664 1.00 0.00 44 THR A O 6
ATOM 7897 N N . GLY A 1 45 ? 0.505 -13.427 -3.013 1.00 0.00 45 GLY A N 6
ATOM 7898 C CA . GLY A 1 45 ? -0.891 -13.812 -3.091 1.00 0.00 45 GLY A CA 6
ATOM 7899 C C . GLY A 1 45 ? -1.815 -12.619 -3.231 1.00 0.00 45 GLY A C 6
ATOM 7900 O O . GLY A 1 45 ? -1.629 -11.781 -4.113 1.00 0.00 45 GLY A O 6
ATOM 7904 N N . ARG A 1 46 ? -2.816 -12.542 -2.359 1.00 0.00 46 ARG A N 6
ATOM 7905 C CA . ARG A 1 46 ? -3.774 -11.443 -2.391 1.00 0.00 46 ARG A CA 6
ATOM 7906 C C . ARG A 1 46 ? -3.950 -10.835 -1.003 1.00 0.00 46 ARG A C 6
ATOM 7907 O O . ARG A 1 46 ? -3.909 -11.540 0.005 1.00 0.00 46 ARG A O 6
ATOM 7928 N N . TYR A 1 47 ? -4.145 -9.521 -0.959 1.00 0.00 47 TYR A N 6
ATOM 7929 C CA . TYR A 1 47 ? -4.324 -8.817 0.305 1.00 0.00 47 TYR A CA 6
ATOM 7930 C C . TYR A 1 47 ? -5.418 -7.759 0.189 1.00 0.00 47 TYR A C 6
ATOM 7931 O O . TYR A 1 47 ? -5.903 -7.467 -0.905 1.00 0.00 47 TYR A O 6
ATOM 7949 N N . THR A 1 48 ? -5.802 -7.187 1.326 1.00 0.00 48 THR A N 6
ATOM 7950 C CA . THR A 1 48 ? -6.838 -6.163 1.355 1.00 0.00 48 THR A CA 6
ATOM 7951 C C . THR A 1 48 ? -6.545 -5.114 2.421 1.00 0.00 48 THR A C 6
ATOM 7952 O O . THR A 1 48 ? -5.951 -5.416 3.457 1.00 0.00 48 THR A O 6
ATOM 7963 N N . LEU A 1 49 ? -6.964 -3.881 2.163 1.00 0.00 49 LEU A N 6
ATOM 7964 C CA . LEU A 1 49 ? -6.747 -2.786 3.102 1.00 0.00 49 LEU A CA 6
ATOM 7965 C C . LEU A 1 49 ? -7.972 -2.578 3.988 1.00 0.00 49 LEU A C 6
ATOM 7966 O O . LEU A 1 49 ? -9.091 -2.439 3.494 1.00 0.00 49 LEU A O 6
ATOM 7982 N N . ILE A 1 50 ? -7.751 -2.556 5.298 1.00 0.00 50 ILE A N 6
ATOM 7983 C CA . ILE A 1 50 ? -8.835 -2.361 6.252 1.00 0.00 50 ILE A CA 6
ATOM 7984 C C . ILE A 1 50 ? -8.621 -1.097 7.077 1.00 0.00 50 ILE A C 6
ATOM 7985 O O . ILE A 1 50 ? -7.599 -0.946 7.745 1.00 0.00 50 ILE A O 6
ATOM 8001 N N . GLU A 1 51 ? -9.594 -0.192 7.027 1.00 0.00 51 GLU A N 6
ATOM 8002 C CA . GLU A 1 51 ? -9.512 1.059 7.771 1.00 0.00 51 GLU A CA 6
ATOM 8003 C C . GLU A 1 51 ? -10.271 0.958 9.091 1.00 0.00 51 GLU A C 6
ATOM 8004 O O . GLU A 1 51 ? -11.493 0.806 9.108 1.00 0.00 51 GLU A O 6
ATOM 8016 N N . LYS A 1 52 ? -9.539 1.044 10.196 1.00 0.00 52 LYS A N 6
ATOM 8017 C CA . LYS A 1 52 ? -10.141 0.963 11.522 1.00 0.00 52 LYS A CA 6
ATOM 8018 C C . LYS A 1 52 ? -10.440 2.355 12.069 1.00 0.00 52 LYS A C 6
ATOM 8019 O O . LYS A 1 52 ? -9.572 3.228 12.079 1.00 0.00 52 LYS A O 6
ATOM 8038 N N . TRP A 1 53 ? -11.671 2.554 12.526 1.00 0.00 53 TRP A N 6
ATOM 8039 C CA . TRP A 1 53 ? -12.083 3.840 13.077 1.00 0.00 53 TRP A CA 6
ATOM 8040 C C . TRP A 1 53 ? -13.240 3.668 14.055 1.00 0.00 53 TRP A C 6
ATOM 8041 O O . TRP A 1 53 ? -14.158 2.886 13.812 1.00 0.00 53 TRP A O 6
ATOM 8062 N N . ARG A 1 54 ? -13.188 4.403 15.161 1.00 0.00 54 ARG A N 6
ATOM 8063 C CA . ARG A 1 54 ? -14.232 4.330 16.175 1.00 0.00 54 ARG A CA 6
ATOM 8064 C C . ARG A 1 54 ? -14.760 2.905 16.311 1.00 0.00 54 ARG A C 6
ATOM 8065 O O . ARG A 1 54 ? -15.967 2.687 16.417 1.00 0.00 54 ARG A O 6
ATOM 8086 N N . ASP A 1 55 ? -13.848 1.939 16.306 1.00 0.00 55 ASP A N 6
ATOM 8087 C CA . ASP A 1 55 ? -14.221 0.535 16.429 1.00 0.00 55 ASP A CA 6
ATOM 8088 C C . ASP A 1 55 ? -15.083 0.096 15.249 1.00 0.00 55 ASP A C 6
ATOM 8089 O O . ASP A 1 55 ? -16.096 -0.582 15.424 1.00 0.00 55 ASP A O 6
ATOM 8098 N N . THR A 1 56 ? -14.676 0.489 14.046 1.00 0.00 56 THR A N 6
ATOM 8099 C CA . THR A 1 56 ? -15.411 0.139 12.838 1.00 0.00 56 THR A CA 6
ATOM 8100 C C . THR A 1 56 ? -14.465 -0.286 11.721 1.00 0.00 56 THR A C 6
ATOM 8101 O O . THR A 1 56 ? -13.756 0.541 11.148 1.00 0.00 56 THR A O 6
ATOM 8112 N N . GLU A 1 57 ? -14.459 -1.580 11.418 1.00 0.00 57 GLU A N 6
ATOM 8113 C CA . GLU A 1 57 ? -13.598 -2.114 10.369 1.00 0.00 57 GLU A CA 6
ATOM 8114 C C . GLU A 1 57 ? -14.367 -2.272 9.061 1.00 0.00 57 GLU A C 6
ATOM 8115 O O . GLU A 1 57 ? -15.497 -2.760 9.048 1.00 0.00 57 GLU A O 6
ATOM 8127 N N . ARG A 1 58 ? -13.747 -1.855 7.962 1.00 0.00 58 ARG A N 6
ATOM 8128 C CA . ARG A 1 58 ? -14.373 -1.947 6.649 1.00 0.00 58 ARG A CA 6
ATOM 8129 C C . ARG A 1 58 ? -13.347 -2.320 5.582 1.00 0.00 58 ARG A C 6
ATOM 8130 O O . ARG A 1 58 ? -12.227 -1.809 5.578 1.00 0.00 58 ARG A O 6
ATOM 8151 N N . HIS A 1 59 ? -13.738 -3.214 4.680 1.00 0.00 59 HIS A N 6
ATOM 8152 C CA . HIS A 1 59 ? -12.853 -3.656 3.608 1.00 0.00 59 HIS A CA 6
ATOM 8153 C C . HIS A 1 59 ? -13.065 -2.821 2.349 1.00 0.00 59 HIS A C 6
ATOM 8154 O O . HIS A 1 59 ? -14.194 -2.659 1.882 1.00 0.00 59 HIS A O 6
ATOM 8169 N N . LEU A 1 60 ? -11.975 -2.292 1.805 1.00 0.00 60 LEU A N 6
ATOM 8170 C CA . LEU A 1 60 ? -12.042 -1.472 0.600 1.00 0.00 60 LEU A CA 6
ATOM 8171 C C . LEU A 1 60 ? -11.836 -2.322 -0.649 1.00 0.00 60 LEU A C 6
ATOM 8172 O O . LEU A 1 60 ? -11.238 -3.396 -0.589 1.00 0.00 60 LEU A O 6
ATOM 8188 N N . ALA A 1 61 ? -12.334 -1.834 -1.780 1.00 0.00 61 ALA A N 6
ATOM 8189 C CA . ALA A 1 61 ? -12.201 -2.547 -3.045 1.00 0.00 61 ALA A CA 6
ATOM 8190 C C . ALA A 1 61 ? -10.888 -2.197 -3.736 1.00 0.00 61 ALA A C 6
ATOM 8191 O O . ALA A 1 61 ? -10.291 -1.148 -3.495 1.00 0.00 61 ALA A O 6
ATOM 8198 N N . PRO A 1 62 ? -10.424 -3.097 -4.617 1.00 0.00 62 PRO A N 6
ATOM 8199 C CA . PRO A 1 62 ? -9.176 -2.905 -5.362 1.00 0.00 62 PRO A CA 6
ATOM 8200 C C . PRO A 1 62 ? -9.286 -1.797 -6.403 1.00 0.00 62 PRO A C 6
ATOM 8201 O O . PRO A 1 62 ? -8.302 -1.438 -7.050 1.00 0.00 62 PRO A O 6
ATOM 8212 N N . HIS A 1 63 ? -10.491 -1.256 -6.560 1.00 0.00 63 HIS A N 6
ATOM 8213 C CA . HIS A 1 63 ? -10.729 -0.187 -7.523 1.00 0.00 63 HIS A CA 6
ATOM 8214 C C . HIS A 1 63 ? -10.774 1.170 -6.827 1.00 0.00 63 HIS A C 6
ATOM 8215 O O . HIS A 1 63 ? -10.997 2.198 -7.466 1.00 0.00 63 HIS A O 6
ATOM 8230 N N . GLU A 1 64 ? -10.563 1.165 -5.515 1.00 0.00 64 GLU A N 6
ATOM 8231 C CA . GLU A 1 64 ? -10.581 2.396 -4.733 1.00 0.00 64 GLU A CA 6
ATOM 8232 C C . GLU A 1 64 ? -9.163 2.891 -4.465 1.00 0.00 64 GLU A C 6
ATOM 8233 O O . GLU A 1 64 ? -8.189 2.185 -4.721 1.00 0.00 64 GLU A O 6
ATOM 8245 N N . ASN A 1 65 ? -9.057 4.111 -3.948 1.00 0.00 65 ASN A N 6
ATOM 8246 C CA . ASN A 1 65 ? -7.758 4.703 -3.646 1.00 0.00 65 ASN A CA 6
ATOM 8247 C C . ASN A 1 65 ? -7.556 4.831 -2.139 1.00 0.00 65 ASN A C 6
ATOM 8248 O O . ASN A 1 65 ? -8.469 5.189 -1.394 1.00 0.00 65 ASN A O 6
ATOM 8259 N N . PRO A 1 66 ? -6.332 4.533 -1.679 1.00 0.00 66 PRO A N 6
ATOM 8260 C CA . PRO A 1 66 ? -5.981 4.609 -0.258 1.00 0.00 66 PRO A CA 6
ATOM 8261 C C . PRO A 1 66 ? -5.930 6.046 0.251 1.00 0.00 66 PRO A C 6
ATOM 8262 O O . PRO A 1 66 ? -6.208 6.310 1.421 1.00 0.00 66 PRO A O 6
ATOM 8273 N N . ILE A 1 67 ? -5.573 6.970 -0.635 1.00 0.00 67 ILE A N 6
ATOM 8274 C CA . ILE A 1 67 ? -5.487 8.380 -0.275 1.00 0.00 67 ILE A CA 6
ATOM 8275 C C . ILE A 1 67 ? -6.873 9.006 -0.173 1.00 0.00 67 ILE A C 6
ATOM 8276 O O . ILE A 1 67 ? -7.276 9.478 0.891 1.00 0.00 67 ILE A O 6
ATOM 8292 N N . ILE A 1 68 ? -7.600 9.006 -1.286 1.00 0.00 68 ILE A N 6
ATOM 8293 C CA . ILE A 1 68 ? -8.943 9.571 -1.321 1.00 0.00 68 ILE A CA 6
ATOM 8294 C C . ILE A 1 68 ? -9.852 8.894 -0.301 1.00 0.00 68 ILE A C 6
ATOM 8295 O O . ILE A 1 68 ? -10.526 9.560 0.484 1.00 0.00 68 ILE A O 6
ATOM 8311 N N . SER A 1 69 ? -9.864 7.565 -0.318 1.00 0.00 69 SER A N 6
ATOM 8312 C CA . SER A 1 69 ? -10.691 6.795 0.604 1.00 0.00 69 SER A CA 6
ATOM 8313 C C . SER A 1 69 ? -10.696 7.432 1.990 1.00 0.00 69 SER A C 6
ATOM 8314 O O . SER A 1 69 ? -11.692 7.370 2.711 1.00 0.00 69 SER A O 6
ATOM 8322 N N . LEU A 1 70 ? -9.575 8.044 2.357 1.00 0.00 70 LEU A N 6
ATOM 8323 C CA . LEU A 1 70 ? -9.448 8.693 3.657 1.00 0.00 70 LEU A CA 6
ATOM 8324 C C . LEU A 1 70 ? -9.884 10.152 3.582 1.00 0.00 70 LEU A C 6
ATOM 8325 O O . LEU A 1 70 ? -10.668 10.619 4.407 1.00 0.00 70 LEU A O 6
ATOM 8341 N N . ASN A 1 71 ? -9.371 10.868 2.586 1.00 0.00 71 ASN A N 6
ATOM 8342 C CA . ASN A 1 71 ? -9.709 12.274 2.402 1.00 0.00 71 ASN A CA 6
ATOM 8343 C C . ASN A 1 71 ? -11.155 12.544 2.807 1.00 0.00 71 ASN A C 6
ATOM 8344 O O . ASN A 1 71 ? -11.477 13.613 3.326 1.00 0.00 71 ASN A O 6
ATOM 8355 N N . LYS A 1 72 ? -12.023 11.567 2.566 1.00 0.00 72 LYS A N 6
ATOM 8356 C CA . LYS A 1 72 ? -13.435 11.696 2.907 1.00 0.00 72 LYS A CA 6
ATOM 8357 C C . LYS A 1 72 ? -13.605 12.241 4.322 1.00 0.00 72 LYS A C 6
ATOM 8358 O O . LYS A 1 72 ? -14.288 13.243 4.532 1.00 0.00 72 LYS A O 6
ATOM 8377 N N . TRP A 1 73 ? -12.980 11.575 5.286 1.00 0.00 73 TRP A N 6
ATOM 8378 C CA . TRP A 1 73 ? -13.063 11.995 6.681 1.00 0.00 73 TRP A CA 6
ATOM 8379 C C . TRP A 1 73 ? -12.549 13.420 6.852 1.00 0.00 73 TRP A C 6
ATOM 8380 O O . TRP A 1 73 ? -13.203 14.255 7.475 1.00 0.00 73 TRP A O 6
ATOM 8401 N N . GLY A 1 74 ? -11.373 13.692 6.294 1.00 0.00 74 GLY A N 6
ATOM 8402 C CA . GLY A 1 74 ? -10.793 15.018 6.396 1.00 0.00 74 GLY A CA 6
ATOM 8403 C C . GLY A 1 74 ? -10.411 15.375 7.819 1.00 0.00 74 GLY A C 6
ATOM 8404 O O . GLY A 1 74 ? -9.332 15.013 8.287 1.00 0.00 74 GLY A O 6
ATOM 8408 N N . GLN A 1 75 ? -11.297 16.089 8.506 1.00 0.00 75 GLN A N 6
ATOM 8409 C CA . GLN A 1 75 ? -11.045 16.497 9.883 1.00 0.00 75 GLN A CA 6
ATOM 8410 C C . GLN A 1 75 ? -10.654 15.299 10.743 1.00 0.00 75 GLN A C 6
ATOM 8411 O O . GLN A 1 75 ? -9.831 15.417 11.652 1.00 0.00 75 GLN A O 6
ATOM 8425 N N . TYR A 1 76 ? -11.249 14.148 10.451 1.00 0.00 76 TYR A N 6
ATOM 8426 C CA . TYR A 1 76 ? -10.965 12.930 11.199 1.00 0.00 76 TYR A CA 6
ATOM 8427 C C . TYR A 1 76 ? -10.270 11.897 10.317 1.00 0.00 76 TYR A C 6
ATOM 8428 O O . TYR A 1 76 ? -10.541 10.701 10.411 1.00 0.00 76 TYR A O 6
ATOM 8446 N N . ALA A 1 77 ? -9.372 12.371 9.459 1.00 0.00 77 ALA A N 6
ATOM 8447 C CA . ALA A 1 77 ? -8.636 11.491 8.560 1.00 0.00 77 ALA A CA 6
ATOM 8448 C C . ALA A 1 77 ? -7.526 10.753 9.302 1.00 0.00 77 ALA A C 6
ATOM 8449 O O . ALA A 1 77 ? -7.358 9.544 9.144 1.00 0.00 77 ALA A O 6
ATOM 8456 N N . SER A 1 78 ? -6.771 11.490 10.111 1.00 0.00 78 SER A N 6
ATOM 8457 C CA . SER A 1 78 ? -5.673 10.906 10.874 1.00 0.00 78 SER A CA 6
ATOM 8458 C C . SER A 1 78 ? -6.185 9.824 11.819 1.00 0.00 78 SER A C 6
ATOM 8459 O O . SER A 1 78 ? -5.586 8.754 11.938 1.00 0.00 78 SER A O 6
ATOM 8467 N N . ASP A 1 79 ? -7.295 10.110 12.490 1.00 0.00 79 ASP A N 6
ATOM 8468 C CA . ASP A 1 79 ? -7.889 9.162 13.426 1.00 0.00 79 ASP A CA 6
ATOM 8469 C C . ASP A 1 79 ? -7.953 7.765 12.816 1.00 0.00 79 ASP A C 6
ATOM 8470 O O . ASP A 1 79 ? -7.718 6.767 13.497 1.00 0.00 79 ASP A O 6
ATOM 8479 N N . VAL A 1 80 ? -8.275 7.701 11.528 1.00 0.00 80 VAL A N 6
ATOM 8480 C CA . VAL A 1 80 ? -8.371 6.427 10.825 1.00 0.00 80 VAL A CA 6
ATOM 8481 C C . VAL A 1 80 ? -7.012 5.742 10.743 1.00 0.00 80 VAL A C 6
ATOM 8482 O O . VAL A 1 80 ? -6.003 6.377 10.439 1.00 0.00 80 VAL A O 6
ATOM 8495 N N . GLN A 1 81 ? -6.994 4.441 11.015 1.00 0.00 81 GLN A N 6
ATOM 8496 C CA . GLN A 1 81 ? -5.758 3.669 10.972 1.00 0.00 81 GLN A CA 6
ATOM 8497 C C . GLN A 1 81 ? -5.872 2.513 9.984 1.00 0.00 81 GLN A C 6
ATOM 8498 O O . GLN A 1 81 ? -6.832 1.742 10.022 1.00 0.00 81 GLN A O 6
ATOM 8512 N N . LEU A 1 82 ? -4.888 2.399 9.099 1.00 0.00 82 LEU A N 6
ATOM 8513 C CA . LEU A 1 82 ? -4.878 1.337 8.099 1.00 0.00 82 LEU A CA 6
ATOM 8514 C C . LEU A 1 82 ? -4.243 0.068 8.658 1.00 0.00 82 LEU A C 6
ATOM 8515 O O . LEU A 1 82 ? -3.383 0.129 9.537 1.00 0.00 82 LEU A O 6
ATOM 8531 N N . ILE A 1 83 ? -4.670 -1.079 8.141 1.00 0.00 83 ILE A N 6
ATOM 8532 C CA . ILE A 1 83 ? -4.140 -2.362 8.587 1.00 0.00 83 ILE A CA 6
ATOM 8533 C C . ILE A 1 83 ? -4.083 -3.363 7.438 1.00 0.00 83 ILE A C 6
ATOM 8534 O O . ILE A 1 83 ? -5.114 -3.750 6.886 1.00 0.00 83 ILE A O 6
ATOM 8550 N N . LEU A 1 84 ? -2.873 -3.779 7.082 1.00 0.00 84 LEU A N 6
ATOM 8551 C CA . LEU A 1 84 ? -2.681 -4.737 5.999 1.00 0.00 84 LEU A CA 6
ATOM 8552 C C . LEU A 1 84 ? -2.964 -6.159 6.473 1.00 0.00 84 LEU A C 6
ATOM 8553 O O . LEU A 1 84 ? -2.201 -6.726 7.256 1.00 0.00 84 LEU A O 6
ATOM 8569 N N . ARG A 1 85 ? -4.063 -6.730 5.992 1.00 0.00 85 ARG A N 6
ATOM 8570 C CA . ARG A 1 85 ? -4.447 -8.086 6.367 1.00 0.00 85 ARG A CA 6
ATOM 8571 C C . ARG A 1 85 ? -4.362 -9.025 5.167 1.00 0.00 85 ARG A C 6
ATOM 8572 O O . ARG A 1 85 ? -4.339 -8.581 4.019 1.00 0.00 85 ARG A O 6
ATOM 8593 N N . ARG A 1 86 ? -4.317 -10.324 5.441 1.00 0.00 86 ARG A N 6
ATOM 8594 C CA . ARG A 1 86 ? -4.233 -11.326 4.385 1.00 0.00 86 ARG A CA 6
ATOM 8595 C C . ARG A 1 86 ? -5.517 -12.148 4.313 1.00 0.00 86 ARG A C 6
ATOM 8596 O O . ARG A 1 86 ? -5.873 -12.848 5.262 1.00 0.00 86 ARG A O 6
ATOM 8617 N N . THR A 1 87 ? -6.208 -12.059 3.181 1.00 0.00 87 THR A N 6
ATOM 8618 C CA . THR A 1 87 ? -7.452 -12.792 2.985 1.00 0.00 87 THR A CA 6
ATOM 8619 C C . THR A 1 87 ? -7.315 -14.239 3.443 1.00 0.00 87 THR A C 6
ATOM 8620 O O . THR A 1 87 ? -8.163 -14.753 4.172 1.00 0.00 87 THR A O 6
ATOM 8631 N N . GLY A 1 88 ? -6.240 -14.893 3.012 1.00 0.00 88 GLY A N 6
ATOM 8632 C CA . GLY A 1 88 ? -6.012 -16.275 3.389 1.00 0.00 88 GLY A CA 6
ATOM 8633 C C . GLY A 1 88 ? -4.646 -16.774 2.963 1.00 0.00 88 GLY A C 6
ATOM 8634 O O . GLY A 1 88 ? -4.112 -16.378 1.926 1.00 0.00 88 GLY A O 6
ATOM 8638 N N . PRO A 1 89 ? -4.056 -17.665 3.774 1.00 0.00 89 PRO A N 6
ATOM 8639 C CA . PRO A 1 89 ? -2.736 -18.237 3.496 1.00 0.00 89 PRO A CA 6
ATOM 8640 C C . PRO A 1 89 ? -2.756 -19.189 2.305 1.00 0.00 89 PRO A C 6
ATOM 8641 O O . PRO A 1 89 ? -3.127 -20.355 2.437 1.00 0.00 89 PRO A O 6
ATOM 8652 N N . SER A 1 90 ? -2.353 -18.684 1.143 1.00 0.00 90 SER A N 6
ATOM 8653 C CA . SER A 1 90 ? -2.328 -19.489 -0.072 1.00 0.00 90 SER A CA 6
ATOM 8654 C C . SER A 1 90 ? -1.102 -19.158 -0.918 1.00 0.00 90 SER A C 6
ATOM 8655 O O . SER A 1 90 ? -0.947 -18.035 -1.394 1.00 0.00 90 SER A O 6
ATOM 8663 N N . GLY A 1 91 ? -0.231 -20.147 -1.100 1.00 0.00 91 GLY A N 6
ATOM 8664 C CA . GLY A 1 91 ? 0.970 -19.942 -1.887 1.00 0.00 91 GLY A CA 6
ATOM 8665 C C . GLY A 1 91 ? 2.235 -20.086 -1.064 1.00 0.00 91 GLY A C 6
ATOM 8666 O O . GLY A 1 91 ? 2.266 -19.769 0.126 1.00 0.00 91 GLY A O 6
ATOM 8670 N N . PRO A 1 92 ? 3.308 -20.576 -1.701 1.00 0.00 92 PRO A N 6
ATOM 8671 C CA . PRO A 1 92 ? 4.601 -20.773 -1.038 1.00 0.00 92 PRO A CA 6
ATOM 8672 C C . PRO A 1 92 ? 5.284 -19.454 -0.696 1.00 0.00 92 PRO A C 6
ATOM 8673 O O . PRO A 1 92 ? 4.734 -18.379 -0.935 1.00 0.00 92 PRO A O 6
ATOM 8684 N N . SER A 1 93 ? 6.486 -19.543 -0.136 1.00 0.00 93 SER A N 6
ATOM 8685 C CA . SER A 1 93 ? 7.244 -18.355 0.242 1.00 0.00 93 SER A CA 6
ATOM 8686 C C . SER A 1 93 ? 8.350 -18.072 -0.770 1.00 0.00 93 SER A C 6
ATOM 8687 O O . SER A 1 93 ? 8.883 -18.988 -1.396 1.00 0.00 93 SER A O 6
ATOM 8695 N N . SER A 1 94 ? 8.691 -16.797 -0.924 1.00 0.00 94 SER A N 6
ATOM 8696 C CA . SER A 1 94 ? 9.731 -16.391 -1.861 1.00 0.00 94 SER A CA 6
ATOM 8697 C C . SER A 1 94 ? 10.604 -15.292 -1.262 1.00 0.00 94 SER A C 6
ATOM 8698 O O . SER A 1 94 ? 10.276 -14.721 -0.224 1.00 0.00 94 SER A O 6
ATOM 8706 N N . GLY A 1 95 ? 11.719 -15.002 -1.927 1.00 0.00 95 GLY A N 6
ATOM 8707 C CA . GLY A 1 95 ? 12.622 -13.974 -1.446 1.00 0.00 95 GLY A CA 6
ATOM 8708 C C . GLY A 1 95 ? 14.020 -14.117 -2.017 1.00 0.00 95 GLY A C 6
ATOM 8709 O O . GLY A 1 95 ? 14.323 -13.570 -3.077 1.00 0.00 95 GLY A O 6
ATOM 8713 N N . GLY A 1 1 ? 2.577 -0.317 -10.223 1.00 0.00 1 GLY A N 7
ATOM 8714 C CA . GLY A 1 1 ? 3.829 0.077 -10.841 1.00 0.00 1 GLY A CA 7
ATOM 8715 C C . GLY A 1 1 ? 4.181 1.525 -10.564 1.00 0.00 1 GLY A C 7
ATOM 8716 O O . GLY A 1 1 ? 3.392 2.428 -10.842 1.00 0.00 1 GLY A O 7
ATOM 8720 N N . SER A 1 2 ? 5.370 1.749 -10.012 1.00 0.00 2 SER A N 7
ATOM 8721 C CA . SER A 1 2 ? 5.823 3.097 -9.692 1.00 0.00 2 SER A CA 7
ATOM 8722 C C . SER A 1 2 ? 7.261 3.311 -10.154 1.00 0.00 2 SER A C 7
ATOM 8723 O O . SER A 1 2 ? 7.945 2.367 -10.548 1.00 0.00 2 SER A O 7
ATOM 8731 N N . SER A 1 3 ? 7.713 4.560 -10.102 1.00 0.00 3 SER A N 7
ATOM 8732 C CA . SER A 1 3 ? 9.069 4.900 -10.518 1.00 0.00 3 SER A CA 7
ATOM 8733 C C . SER A 1 3 ? 9.440 6.308 -10.063 1.00 0.00 3 SER A C 7
ATOM 8734 O 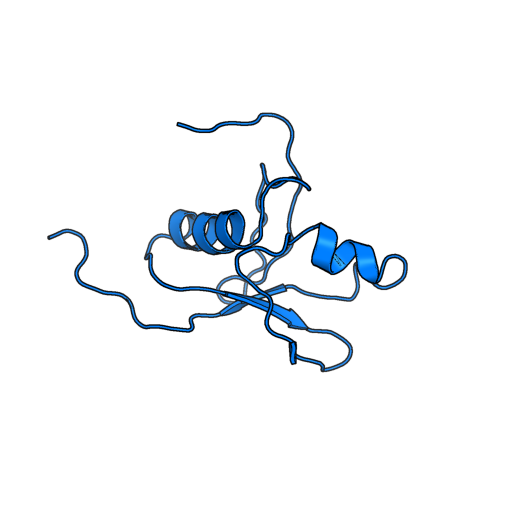O . SER A 1 3 ? 8.824 7.289 -10.477 1.00 0.00 3 SER A O 7
ATOM 8742 N N . GLY A 1 4 ? 10.453 6.399 -9.206 1.00 0.00 4 GLY A N 7
ATOM 8743 C CA . GLY A 1 4 ? 10.889 7.690 -8.707 1.00 0.00 4 GLY A CA 7
ATOM 8744 C C . GLY A 1 4 ? 11.064 7.701 -7.201 1.00 0.00 4 GLY A C 7
ATOM 8745 O O . GLY A 1 4 ? 10.938 6.665 -6.547 1.00 0.00 4 GLY A O 7
ATOM 8749 N N . SER A 1 5 ? 11.356 8.874 -6.650 1.00 0.00 5 SER A N 7
ATOM 8750 C CA . SER A 1 5 ? 11.554 9.014 -5.212 1.00 0.00 5 SER A CA 7
ATOM 8751 C C . SER A 1 5 ? 10.776 10.210 -4.670 1.00 0.00 5 SER A C 7
ATOM 8752 O O . SER A 1 5 ? 11.272 10.959 -3.829 1.00 0.00 5 SER A O 7
ATOM 8760 N N . SER A 1 6 ? 9.552 10.382 -5.160 1.00 0.00 6 SER A N 7
ATOM 8761 C CA . SER A 1 6 ? 8.705 11.488 -4.730 1.00 0.00 6 SER A CA 7
ATOM 8762 C C . SER A 1 6 ? 7.229 11.114 -4.832 1.00 0.00 6 SER A C 7
ATOM 8763 O O . SER A 1 6 ? 6.765 10.651 -5.872 1.00 0.00 6 SER A O 7
ATOM 8771 N N . GLY A 1 7 ? 6.496 11.319 -3.741 1.00 0.00 7 GLY A N 7
ATOM 8772 C CA . GLY A 1 7 ? 5.081 10.999 -3.728 1.00 0.00 7 GLY A CA 7
ATOM 8773 C C . GLY A 1 7 ? 4.436 11.277 -2.384 1.00 0.00 7 GLY A C 7
ATOM 8774 O O . GLY A 1 7 ? 4.811 12.224 -1.693 1.00 0.00 7 GLY A O 7
ATOM 8778 N N . MET A 1 8 ? 3.463 10.452 -2.014 1.00 0.00 8 MET A N 7
ATOM 8779 C CA . MET A 1 8 ? 2.764 10.615 -0.745 1.00 0.00 8 MET A CA 7
ATOM 8780 C C . MET A 1 8 ? 3.070 9.455 0.197 1.00 0.00 8 MET A C 7
ATOM 8781 O O . MET A 1 8 ? 3.429 8.364 -0.245 1.00 0.00 8 MET A O 7
ATOM 8795 N N . GLU A 1 9 ? 2.925 9.698 1.496 1.00 0.00 9 GLU A N 7
ATOM 8796 C CA . GLU A 1 9 ? 3.188 8.673 2.499 1.00 0.00 9 GLU A CA 7
ATOM 8797 C C . GLU A 1 9 ? 1.883 8.090 3.035 1.00 0.00 9 GLU A C 7
ATOM 8798 O O . GLU A 1 9 ? 0.894 8.804 3.204 1.00 0.00 9 GLU A O 7
ATOM 8810 N N . LEU A 1 10 ? 1.889 6.789 3.301 1.00 0.00 10 LEU A N 7
ATOM 8811 C CA . LEU A 1 10 ? 0.706 6.108 3.819 1.00 0.00 10 LEU A CA 7
ATOM 8812 C C . LEU A 1 10 ? 1.076 5.163 4.957 1.00 0.00 10 LEU A C 7
ATOM 8813 O O . LEU A 1 10 ? 1.928 4.288 4.800 1.00 0.00 10 LEU A O 7
ATOM 8829 N N . LYS A 1 11 ? 0.429 5.343 6.103 1.00 0.00 11 LYS A N 7
ATOM 8830 C CA . LYS A 1 11 ? 0.686 4.505 7.268 1.00 0.00 11 LYS A CA 7
ATOM 8831 C C . LYS A 1 11 ? -0.281 3.327 7.315 1.00 0.00 11 LYS A C 7
ATOM 8832 O O . LYS A 1 11 ? -1.469 3.497 7.591 1.00 0.00 11 LYS A O 7
ATOM 8851 N N . VAL A 1 12 ? 0.235 2.132 7.044 1.00 0.00 12 VAL A N 7
ATOM 8852 C CA . VAL A 1 12 ? -0.583 0.925 7.058 1.00 0.00 12 VAL A CA 7
ATOM 8853 C C . VAL A 1 12 ? 0.028 -0.142 7.958 1.00 0.00 12 VAL A C 7
ATOM 8854 O O . VAL A 1 12 ? 1.084 -0.697 7.653 1.00 0.00 12 VAL A O 7
ATOM 8867 N N . TRP A 1 13 ? -0.643 -0.426 9.069 1.00 0.00 13 TRP A N 7
ATOM 8868 C CA . TRP A 1 13 ? -0.166 -1.429 10.014 1.00 0.00 13 TRP A CA 7
ATOM 8869 C C . TRP A 1 13 ? -0.054 -2.796 9.349 1.00 0.00 13 TRP A C 7
ATOM 8870 O O . TRP A 1 13 ? -1.062 -3.450 9.079 1.00 0.00 13 TRP A O 7
ATOM 8891 N N . VAL A 1 14 ? 1.177 -3.222 9.085 1.00 0.00 14 VAL A N 7
ATOM 8892 C CA . VAL A 1 14 ? 1.420 -4.513 8.451 1.00 0.00 14 VAL A CA 7
ATOM 8893 C C . VAL A 1 14 ? 2.005 -5.511 9.444 1.00 0.00 14 VAL A C 7
ATOM 8894 O O . VAL A 1 14 ? 3.194 -5.465 9.759 1.00 0.00 14 VAL A O 7
ATOM 8907 N N . ASP A 1 15 ? 1.162 -6.413 9.934 1.00 0.00 15 ASP A N 7
ATOM 8908 C CA . ASP A 1 15 ? 1.595 -7.425 10.890 1.00 0.00 15 ASP A CA 7
ATOM 8909 C C . ASP A 1 15 ? 1.931 -6.791 12.237 1.00 0.00 15 ASP A C 7
ATOM 8910 O O . ASP A 1 15 ? 2.893 -7.183 12.896 1.00 0.00 15 ASP A O 7
ATOM 8919 N N . GLY A 1 16 ? 1.131 -5.809 12.639 1.00 0.00 16 GLY A N 7
ATOM 8920 C CA . GLY A 1 16 ? 1.360 -5.135 13.904 1.00 0.00 16 GLY A CA 7
ATOM 8921 C C . GLY A 1 16 ? 2.568 -4.220 13.863 1.00 0.00 16 GLY A C 7
ATOM 8922 O O . GLY A 1 16 ? 3.160 -3.915 14.898 1.00 0.00 16 GLY A O 7
ATOM 8926 N N . VAL A 1 17 ? 2.936 -3.782 12.663 1.00 0.00 17 VAL A N 7
ATOM 8927 C CA . VAL A 1 17 ? 4.082 -2.897 12.491 1.00 0.00 17 VAL A CA 7
ATOM 8928 C C . VAL A 1 17 ? 3.761 -1.765 11.522 1.00 0.00 17 VAL A C 7
ATOM 8929 O O . VAL A 1 17 ? 3.169 -1.988 10.466 1.00 0.00 17 VAL A O 7
ATOM 8942 N N . GLN A 1 18 ? 4.156 -0.550 11.889 1.00 0.00 18 GLN A N 7
ATOM 8943 C CA . GLN A 1 18 ? 3.909 0.618 11.051 1.00 0.00 18 GLN A CA 7
ATOM 8944 C C . GLN A 1 18 ? 4.818 0.611 9.827 1.00 0.00 18 GLN A C 7
ATOM 8945 O O . GLN A 1 18 ? 6.033 0.450 9.944 1.00 0.00 18 GLN A O 7
ATOM 8959 N N . ARG A 1 19 ? 4.222 0.788 8.652 1.00 0.00 19 ARG A N 7
ATOM 8960 C CA . ARG A 1 19 ? 4.979 0.800 7.406 1.00 0.00 19 ARG A CA 7
ATOM 8961 C C . ARG A 1 19 ? 4.543 1.962 6.517 1.00 0.00 19 ARG A C 7
ATOM 8962 O O . ARG A 1 19 ? 3.418 1.986 6.018 1.00 0.00 19 ARG A O 7
ATOM 8983 N N . ILE A 1 20 ? 5.441 2.922 6.325 1.00 0.00 20 ILE A N 7
ATOM 8984 C CA . ILE A 1 20 ? 5.150 4.085 5.497 1.00 0.00 20 ILE A CA 7
ATOM 8985 C C . ILE A 1 20 ? 5.601 3.862 4.057 1.00 0.00 20 ILE A C 7
ATOM 8986 O O . ILE A 1 20 ? 6.790 3.695 3.787 1.00 0.00 20 ILE A O 7
ATOM 9002 N N . VAL A 1 21 ? 4.643 3.864 3.136 1.00 0.00 21 VAL A N 7
ATOM 9003 C CA . VAL A 1 21 ? 4.941 3.665 1.723 1.00 0.00 21 VAL A CA 7
ATOM 9004 C C . VAL A 1 21 ? 5.042 4.997 0.989 1.00 0.00 21 VAL A C 7
ATOM 9005 O O . VAL A 1 21 ? 4.036 5.671 0.764 1.00 0.00 21 VAL A O 7
ATOM 9018 N N . CYS A 1 22 ? 6.262 5.371 0.619 1.00 0.00 22 CYS A N 7
ATOM 9019 C CA . CYS A 1 22 ? 6.495 6.625 -0.089 1.00 0.00 22 CYS A CA 7
ATOM 9020 C C . CYS A 1 22 ? 6.509 6.402 -1.598 1.00 0.00 22 CYS A C 7
ATOM 9021 O O . CYS A 1 22 ? 7.117 5.453 -2.090 1.00 0.00 22 CYS A O 7
ATOM 9029 N N . GLY A 1 23 ? 5.832 7.284 -2.327 1.00 0.00 23 GLY A N 7
ATOM 9030 C CA . GLY A 1 23 ? 5.777 7.165 -3.773 1.00 0.00 23 GLY A CA 7
ATOM 9031 C C . GLY A 1 23 ? 4.361 7.000 -4.288 1.00 0.00 23 GLY A C 7
ATOM 9032 O O . GLY A 1 23 ? 4.036 7.449 -5.387 1.00 0.00 23 GLY A O 7
ATOM 9036 N N . VAL A 1 24 ? 3.516 6.352 -3.493 1.00 0.00 24 VAL A N 7
ATOM 9037 C CA . VAL A 1 24 ? 2.127 6.127 -3.875 1.00 0.00 24 VAL A CA 7
ATOM 9038 C C . VAL A 1 24 ? 1.409 7.447 -4.139 1.00 0.00 24 VAL A C 7
ATOM 9039 O O . VAL A 1 24 ? 1.319 8.304 -3.261 1.00 0.00 24 VAL A O 7
ATOM 9052 N N . THR A 1 25 ? 0.900 7.603 -5.357 1.00 0.00 25 THR A N 7
ATOM 9053 C CA . THR A 1 25 ? 0.191 8.818 -5.739 1.00 0.00 25 THR A CA 7
ATOM 9054 C C . THR A 1 25 ? -1.308 8.565 -5.860 1.00 0.00 25 THR A C 7
ATOM 9055 O O . THR A 1 25 ? -1.765 7.428 -5.748 1.00 0.00 25 THR A O 7
ATOM 9066 N N . GLU A 1 26 ? -2.067 9.632 -6.089 1.00 0.00 26 GLU A N 7
ATOM 9067 C CA . GLU A 1 26 ? -3.514 9.524 -6.226 1.00 0.00 26 GLU A CA 7
ATOM 9068 C C . GLU A 1 26 ? -3.887 8.428 -7.220 1.00 0.00 26 GLU A C 7
ATOM 9069 O O . GLU A 1 26 ? -4.789 7.628 -6.970 1.00 0.00 26 GLU A O 7
ATOM 9081 N N . VAL A 1 27 ? -3.186 8.398 -8.349 1.00 0.00 27 VAL A N 7
ATOM 9082 C CA . VAL A 1 27 ? -3.442 7.400 -9.381 1.00 0.00 27 VAL A CA 7
ATOM 9083 C C . VAL A 1 27 ? -3.411 5.990 -8.802 1.00 0.00 27 VAL A C 7
ATOM 9084 O O . VAL A 1 27 ? -4.217 5.136 -9.174 1.00 0.00 27 VAL A O 7
ATOM 9097 N N . THR A 1 28 ? -2.476 5.752 -7.889 1.00 0.00 28 THR A N 7
ATOM 9098 C CA . THR A 1 28 ? -2.339 4.445 -7.258 1.00 0.00 28 THR A CA 7
ATOM 9099 C C . THR A 1 28 ? -3.634 4.027 -6.572 1.00 0.00 28 THR A C 7
ATOM 9100 O O . THR A 1 28 ? -4.304 4.843 -5.937 1.00 0.00 28 THR A O 7
ATOM 9111 N N . THR A 1 29 ? -3.983 2.751 -6.702 1.00 0.00 29 THR A N 7
ATOM 9112 C CA . THR A 1 29 ? -5.199 2.225 -6.094 1.00 0.00 29 THR A CA 7
ATOM 9113 C C . THR A 1 29 ? -4.888 1.471 -4.807 1.00 0.00 29 THR A C 7
ATOM 9114 O O . THR A 1 29 ? -3.733 1.388 -4.388 1.00 0.00 29 THR A O 7
ATOM 9125 N N . CYS A 1 30 ? -5.925 0.921 -4.184 1.00 0.00 30 CYS A N 7
ATOM 9126 C CA . CYS A 1 30 ? -5.762 0.173 -2.942 1.00 0.00 30 CYS A CA 7
ATOM 9127 C C . CYS A 1 30 ? -5.101 -1.177 -3.204 1.00 0.00 30 CYS A C 7
ATOM 9128 O O . CYS A 1 30 ? -4.434 -1.731 -2.331 1.00 0.00 30 CYS A O 7
ATOM 9136 N N . GLN A 1 31 ? -5.294 -1.700 -4.410 1.00 0.00 31 GLN A N 7
ATOM 9137 C CA . GLN A 1 31 ? -4.719 -2.987 -4.785 1.00 0.00 31 GLN A CA 7
ATOM 9138 C C . GLN A 1 31 ? -3.248 -2.837 -5.160 1.00 0.00 31 GLN A C 7
ATOM 9139 O O . GLN A 1 31 ? -2.457 -3.763 -4.986 1.00 0.00 31 GLN A O 7
ATOM 9153 N N . GLU A 1 32 ? -2.891 -1.665 -5.675 1.00 0.00 32 GLU A N 7
ATOM 9154 C CA . GLU A 1 32 ? -1.515 -1.395 -6.076 1.00 0.00 32 GLU A CA 7
ATOM 9155 C C . GLU A 1 32 ? -0.621 -1.199 -4.855 1.00 0.00 32 GLU A C 7
ATOM 9156 O O . GLU A 1 32 ? 0.592 -1.401 -4.920 1.00 0.00 32 GLU A O 7
ATOM 9168 N N . VAL A 1 33 ? -1.229 -0.803 -3.741 1.00 0.00 33 VAL A N 7
ATOM 9169 C CA . VAL A 1 33 ? -0.490 -0.580 -2.504 1.00 0.00 33 VAL A CA 7
ATOM 9170 C C . VAL A 1 33 ? -0.199 -1.896 -1.793 1.00 0.00 33 VAL A C 7
ATOM 9171 O O . VAL A 1 33 ? 0.959 -2.265 -1.597 1.00 0.00 33 VAL A O 7
ATOM 9184 N N . VAL A 1 34 ? -1.258 -2.602 -1.408 1.00 0.00 34 VAL A N 7
ATOM 9185 C CA . VAL A 1 34 ? -1.116 -3.879 -0.719 1.00 0.00 34 VAL A CA 7
ATOM 9186 C C . VAL A 1 34 ? -0.002 -4.717 -1.338 1.00 0.00 34 VAL A C 7
ATOM 9187 O O . VAL A 1 34 ? 0.825 -5.289 -0.628 1.00 0.00 34 VAL A O 7
ATOM 9200 N N . ILE A 1 35 ? 0.013 -4.783 -2.665 1.00 0.00 35 ILE A N 7
ATOM 9201 C CA . ILE A 1 35 ? 1.026 -5.550 -3.379 1.00 0.00 35 ILE A CA 7
ATOM 9202 C C . ILE A 1 35 ? 2.431 -5.114 -2.976 1.00 0.00 35 ILE A C 7
ATOM 9203 O O . ILE A 1 35 ? 3.224 -5.916 -2.484 1.00 0.00 35 ILE A O 7
ATOM 9219 N N . ALA A 1 36 ? 2.731 -3.836 -3.186 1.00 0.00 36 ALA A N 7
ATOM 9220 C CA . ALA A 1 36 ? 4.039 -3.292 -2.841 1.00 0.00 36 ALA A CA 7
ATOM 9221 C C . ALA A 1 36 ? 4.466 -3.734 -1.446 1.00 0.00 36 ALA A C 7
ATOM 9222 O O . ALA A 1 36 ? 5.651 -3.956 -1.189 1.00 0.00 36 ALA A O 7
ATOM 9229 N N . LEU A 1 37 ? 3.496 -3.861 -0.547 1.00 0.00 37 LEU A N 7
ATOM 9230 C CA . LEU A 1 37 ? 3.773 -4.276 0.824 1.00 0.00 37 LEU A CA 7
ATOM 9231 C C . LEU A 1 37 ? 4.086 -5.768 0.888 1.00 0.00 37 LEU A C 7
ATOM 9232 O O . LEU A 1 37 ? 5.067 -6.180 1.505 1.00 0.00 37 LEU A O 7
ATOM 9248 N N . ALA A 1 38 ? 3.245 -6.572 0.245 1.00 0.00 38 ALA A N 7
ATOM 9249 C CA . ALA A 1 38 ? 3.434 -8.017 0.226 1.00 0.00 38 ALA A CA 7
ATOM 9250 C C . ALA A 1 38 ? 4.770 -8.387 -0.409 1.00 0.00 38 ALA A C 7
ATOM 9251 O O . ALA A 1 38 ? 5.500 -9.232 0.108 1.00 0.00 38 ALA A O 7
ATOM 9258 N N . GLN A 1 39 ? 5.083 -7.750 -1.533 1.00 0.00 39 GLN A N 7
ATOM 9259 C CA . GLN A 1 39 ? 6.331 -8.014 -2.239 1.00 0.00 39 GLN A CA 7
ATOM 9260 C C . GLN A 1 39 ? 7.532 -7.783 -1.327 1.00 0.00 39 GLN A C 7
ATOM 9261 O O . GLN A 1 39 ? 8.532 -8.495 -1.409 1.00 0.00 39 GLN A O 7
ATOM 9275 N N . ALA A 1 40 ? 7.425 -6.783 -0.457 1.00 0.00 40 ALA A N 7
ATOM 9276 C CA . ALA A 1 40 ? 8.501 -6.460 0.471 1.00 0.00 40 ALA A CA 7
ATOM 9277 C C . ALA A 1 40 ? 8.641 -7.534 1.544 1.00 0.00 40 ALA A C 7
ATOM 9278 O O . ALA A 1 40 ? 9.702 -8.141 1.692 1.00 0.00 40 ALA A O 7
ATOM 9285 N N . ILE A 1 41 ? 7.566 -7.763 2.290 1.00 0.00 41 ILE A N 7
ATOM 9286 C CA . ILE A 1 41 ? 7.571 -8.765 3.349 1.00 0.00 41 ILE A CA 7
ATOM 9287 C C . ILE A 1 41 ? 7.807 -10.161 2.784 1.00 0.00 41 ILE A C 7
ATOM 9288 O O . ILE A 1 41 ? 8.254 -11.062 3.493 1.00 0.00 41 ILE A O 7
ATOM 9304 N N . GLY A 1 42 ? 7.505 -10.333 1.500 1.00 0.00 42 GLY A N 7
ATOM 9305 C CA . GLY A 1 42 ? 7.693 -11.622 0.861 1.00 0.00 42 GLY A CA 7
ATOM 9306 C C . GLY A 1 42 ? 6.526 -12.561 1.094 1.00 0.00 42 GLY A C 7
ATOM 9307 O O . GLY A 1 42 ? 6.703 -13.666 1.608 1.00 0.00 42 GLY A O 7
ATOM 9311 N N . ARG A 1 43 ? 5.330 -12.121 0.719 1.00 0.00 43 ARG A N 7
ATOM 9312 C CA . ARG A 1 43 ? 4.129 -12.929 0.893 1.00 0.00 43 ARG A CA 7
ATOM 9313 C C . ARG A 1 43 ? 3.182 -12.758 -0.291 1.00 0.00 43 ARG A C 7
ATOM 9314 O O . ARG A 1 43 ? 3.438 -11.962 -1.196 1.00 0.00 43 ARG A O 7
ATOM 9335 N N . THR A 1 44 ? 2.086 -13.510 -0.279 1.00 0.00 44 THR A N 7
ATOM 9336 C CA . THR A 1 44 ? 1.101 -13.443 -1.352 1.00 0.00 44 THR A CA 7
ATOM 9337 C C . THR A 1 44 ? 0.684 -12.003 -1.626 1.00 0.00 44 THR A C 7
ATOM 9338 O O . THR A 1 44 ? 0.758 -11.147 -0.746 1.00 0.00 44 THR A O 7
ATOM 9349 N N . GLY A 1 45 ? 0.243 -11.743 -2.853 1.00 0.00 45 GLY A N 7
ATOM 9350 C CA . GLY A 1 45 ? -0.181 -10.405 -3.221 1.00 0.00 45 GLY A CA 7
ATOM 9351 C C . GLY A 1 45 ? -1.615 -10.120 -2.820 1.00 0.00 45 GLY A C 7
ATOM 9352 O O . GLY A 1 45 ? -1.955 -8.991 -2.466 1.00 0.00 45 GLY A O 7
ATOM 9356 N N . ARG A 1 46 ? -2.458 -11.145 -2.877 1.00 0.00 46 ARG A N 7
ATOM 9357 C CA . ARG A 1 46 ? -3.864 -10.999 -2.520 1.00 0.00 46 ARG A CA 7
ATOM 9358 C C . ARG A 1 46 ? -4.011 -10.499 -1.085 1.00 0.00 46 ARG A C 7
ATOM 9359 O O . ARG A 1 46 ? -3.740 -11.230 -0.132 1.00 0.00 46 ARG A O 7
ATOM 9380 N N . TYR A 1 47 ? -4.442 -9.251 -0.941 1.00 0.00 47 TYR A N 7
ATOM 9381 C CA . TYR A 1 47 ? -4.622 -8.653 0.377 1.00 0.00 47 TYR A CA 7
ATOM 9382 C C . TYR A 1 47 ? -5.635 -7.513 0.324 1.00 0.00 47 TYR A C 7
ATOM 9383 O O . TYR A 1 47 ? -5.915 -6.963 -0.742 1.00 0.00 47 TYR A O 7
ATOM 9401 N N . THR A 1 48 ? -6.183 -7.162 1.483 1.00 0.00 48 THR A N 7
ATOM 9402 C CA . THR A 1 48 ? -7.165 -6.089 1.571 1.00 0.00 48 THR A CA 7
ATOM 9403 C C . THR A 1 48 ? -6.759 -5.056 2.615 1.00 0.00 48 THR A C 7
ATOM 9404 O O . THR A 1 48 ? -6.113 -5.386 3.611 1.00 0.00 48 THR A O 7
ATOM 9415 N N . LEU A 1 49 ? -7.141 -3.805 2.384 1.00 0.00 49 LEU A N 7
ATOM 9416 C CA . LEU A 1 49 ? -6.818 -2.722 3.306 1.00 0.00 49 LEU A CA 7
ATOM 9417 C C . LEU A 1 49 ? -8.009 -2.393 4.200 1.00 0.00 49 LEU A C 7
ATOM 9418 O O . LEU A 1 49 ? -9.008 -1.839 3.740 1.00 0.00 49 LEU A O 7
ATOM 9434 N N . ILE A 1 50 ? -7.896 -2.737 5.478 1.00 0.00 50 ILE A N 7
ATOM 9435 C CA . ILE A 1 50 ? -8.963 -2.475 6.436 1.00 0.00 50 ILE A CA 7
ATOM 9436 C C . ILE A 1 50 ? -8.685 -1.207 7.235 1.00 0.00 50 ILE A C 7
ATOM 9437 O O . ILE A 1 50 ? -7.666 -1.103 7.918 1.00 0.00 50 ILE A O 7
ATOM 9453 N N . GLU A 1 51 ? -9.599 -0.245 7.147 1.00 0.00 51 GLU A N 7
ATOM 9454 C CA . GLU A 1 51 ? -9.452 1.016 7.863 1.00 0.00 51 GLU A CA 7
ATOM 9455 C C . GLU A 1 51 ? -10.151 0.958 9.218 1.00 0.00 51 GLU A C 7
ATOM 9456 O O . GLU A 1 51 ? -11.376 1.054 9.302 1.00 0.00 51 GLU A O 7
ATOM 9468 N N . LYS A 1 52 ? -9.365 0.798 10.277 1.00 0.00 52 LYS A N 7
ATOM 9469 C CA . LYS A 1 52 ? -9.906 0.726 11.629 1.00 0.00 52 LYS A CA 7
ATOM 9470 C C . LYS A 1 52 ? -9.910 2.103 12.287 1.00 0.00 52 LYS A C 7
ATOM 9471 O O . LYS A 1 52 ? -8.859 2.718 12.465 1.00 0.00 52 LYS A O 7
ATOM 9490 N N . TRP A 1 53 ? -11.097 2.578 12.646 1.00 0.00 53 TRP A N 7
ATOM 9491 C CA . TRP A 1 53 ? -11.236 3.881 13.286 1.00 0.00 53 TRP A CA 7
ATOM 9492 C C . TRP A 1 53 ? -12.337 3.854 14.341 1.00 0.00 53 TRP A C 7
ATOM 9493 O O . TRP A 1 53 ? -13.398 3.268 14.129 1.00 0.00 53 TRP A O 7
ATOM 9514 N N . ARG A 1 54 ? -12.077 4.493 15.477 1.00 0.00 54 ARG A N 7
ATOM 9515 C CA . ARG A 1 54 ? -13.045 4.541 16.566 1.00 0.00 54 ARG A CA 7
ATOM 9516 C C . ARG A 1 54 ? -13.845 3.244 16.640 1.00 0.00 54 ARG A C 7
ATOM 9517 O O . ARG A 1 54 ? -15.059 3.262 16.843 1.00 0.00 54 ARG A O 7
ATOM 9538 N N . ASP A 1 55 ? -13.156 2.120 16.473 1.00 0.00 55 ASP A N 7
ATOM 9539 C CA . ASP A 1 55 ? -13.801 0.813 16.521 1.00 0.00 55 ASP A CA 7
ATOM 9540 C C . ASP A 1 55 ? -14.724 0.618 15.322 1.00 0.00 55 ASP A C 7
ATOM 9541 O O . ASP A 1 55 ? -15.860 0.166 15.466 1.00 0.00 55 ASP A O 7
ATOM 9550 N N . THR A 1 56 ? -14.228 0.963 14.138 1.00 0.00 56 THR A N 7
ATOM 9551 C CA . THR A 1 56 ? -15.009 0.829 12.914 1.00 0.00 56 THR A CA 7
ATOM 9552 C C . THR A 1 56 ? -14.199 0.144 11.819 1.00 0.00 56 THR A C 7
ATOM 9553 O O . THR A 1 56 ? -13.325 0.757 11.207 1.00 0.00 56 THR A O 7
ATOM 9564 N N . GLU A 1 57 ? -14.497 -1.128 11.576 1.00 0.00 57 GLU A N 7
ATOM 9565 C CA . GLU A 1 57 ? -13.795 -1.895 10.553 1.00 0.00 57 GLU A CA 7
ATOM 9566 C C . GLU A 1 57 ? -14.588 -1.916 9.249 1.00 0.00 57 GLU A C 7
ATOM 9567 O O . GLU A 1 57 ? -15.808 -2.081 9.255 1.00 0.00 57 GLU A O 7
ATOM 9579 N N . ARG A 1 58 ? -13.886 -1.746 8.134 1.00 0.00 58 ARG A N 7
ATOM 9580 C CA . ARG A 1 58 ? -14.523 -1.744 6.823 1.00 0.00 58 ARG A CA 7
ATOM 9581 C C . ARG A 1 58 ? -13.533 -2.153 5.736 1.00 0.00 58 ARG A C 7
ATOM 9582 O O . ARG A 1 58 ? -12.391 -1.692 5.717 1.00 0.00 58 ARG A O 7
ATOM 9603 N N . HIS A 1 59 ? -13.979 -3.021 4.833 1.00 0.00 59 HIS A N 7
ATOM 9604 C CA . HIS A 1 59 ? -13.132 -3.492 3.743 1.00 0.00 59 HIS A CA 7
ATOM 9605 C C . HIS A 1 59 ? -13.219 -2.554 2.543 1.00 0.00 59 HIS A C 7
ATOM 9606 O O . HIS A 1 59 ? -14.301 -2.317 2.003 1.00 0.00 59 HIS A O 7
ATOM 9621 N N . LEU A 1 60 ? -12.074 -2.021 2.131 1.00 0.00 60 LEU A N 7
ATOM 9622 C CA . LEU A 1 60 ? -12.020 -1.107 0.995 1.00 0.00 60 LEU A CA 7
ATOM 9623 C C . LEU A 1 60 ? -11.872 -1.875 -0.315 1.00 0.00 60 LEU A C 7
ATOM 9624 O O . LEU A 1 60 ? -11.097 -2.827 -0.404 1.00 0.00 60 LEU A O 7
ATOM 9640 N N . ALA A 1 61 ? -12.619 -1.453 -1.330 1.00 0.00 61 ALA A N 7
ATOM 9641 C CA . ALA A 1 61 ? -12.568 -2.098 -2.636 1.00 0.00 61 ALA A CA 7
ATOM 9642 C C . ALA A 1 61 ? -11.206 -1.900 -3.293 1.00 0.00 61 ALA A C 7
ATOM 9643 O O . ALA A 1 61 ? -10.555 -0.868 -3.129 1.00 0.00 61 ALA A O 7
ATOM 9650 N N . PRO A 1 62 ? -10.763 -2.911 -4.055 1.00 0.00 62 PRO A N 7
ATOM 9651 C CA . PRO A 1 62 ? -9.474 -2.871 -4.751 1.00 0.00 62 PRO A CA 7
ATOM 9652 C C . PRO A 1 62 ? -9.468 -1.872 -5.903 1.00 0.00 62 PRO A C 7
ATOM 9653 O O . PRO A 1 62 ? -8.433 -1.633 -6.526 1.00 0.00 62 PRO A O 7
ATOM 9664 N N . HIS A 1 63 ? -10.631 -1.290 -6.182 1.00 0.00 63 HIS A N 7
ATOM 9665 C CA . HIS A 1 63 ? -10.759 -0.315 -7.259 1.00 0.00 63 HIS A CA 7
ATOM 9666 C C . HIS A 1 63 ? -10.755 1.108 -6.707 1.00 0.00 63 HIS A C 7
ATOM 9667 O O . HIS A 1 63 ? -10.563 2.070 -7.449 1.00 0.00 63 HIS A O 7
ATOM 9682 N N . GLU A 1 64 ? -10.969 1.231 -5.401 1.00 0.00 64 GLU A N 7
ATOM 9683 C CA . GLU A 1 64 ? -10.991 2.536 -4.751 1.00 0.00 64 GLU A CA 7
ATOM 9684 C C . GLU A 1 64 ? -9.575 3.026 -4.464 1.00 0.00 64 GLU A C 7
ATOM 9685 O O . GLU A 1 64 ? -8.598 2.335 -4.752 1.00 0.00 64 GLU A O 7
ATOM 9697 N N . ASN A 1 65 ? -9.473 4.223 -3.896 1.00 0.00 65 ASN A N 7
ATOM 9698 C CA . ASN A 1 65 ? -8.176 4.807 -3.571 1.00 0.00 65 ASN A CA 7
ATOM 9699 C C . ASN A 1 65 ? -8.072 5.103 -2.078 1.00 0.00 65 ASN A C 7
ATOM 9700 O O . ASN A 1 65 ? -9.019 5.569 -1.445 1.00 0.00 65 ASN A O 7
ATOM 9711 N N . PRO A 1 66 ? -6.893 4.826 -1.501 1.00 0.00 66 PRO A N 7
ATOM 9712 C CA . PRO A 1 66 ? -6.636 5.056 -0.076 1.00 0.00 66 PRO A CA 7
ATOM 9713 C C . PRO A 1 66 ? -6.568 6.540 0.268 1.00 0.00 66 PRO A C 7
ATOM 9714 O O . PRO A 1 66 ? -7.233 7.002 1.196 1.00 0.00 66 PRO A O 7
ATOM 9725 N N . ILE A 1 67 ? -5.761 7.281 -0.483 1.00 0.00 67 ILE A N 7
ATOM 9726 C CA . ILE A 1 67 ? -5.608 8.713 -0.258 1.00 0.00 67 ILE A CA 7
ATOM 9727 C C . ILE A 1 67 ? -6.947 9.433 -0.371 1.00 0.00 67 ILE A C 7
ATOM 9728 O O . ILE A 1 67 ? -7.211 10.392 0.356 1.00 0.00 67 ILE A O 7
ATOM 9744 N N . ILE A 1 68 ? -7.790 8.964 -1.285 1.00 0.00 68 ILE A N 7
ATOM 9745 C CA . ILE A 1 68 ? -9.103 9.562 -1.491 1.00 0.00 68 ILE A CA 7
ATOM 9746 C C . ILE A 1 68 ? -10.104 9.059 -0.456 1.00 0.00 68 ILE A C 7
ATOM 9747 O O . ILE A 1 68 ? -10.925 9.823 0.051 1.00 0.00 68 ILE A O 7
ATOM 9763 N N . SER A 1 69 ? -10.029 7.769 -0.146 1.00 0.00 69 SER A N 7
ATOM 9764 C CA . SER A 1 69 ? -10.930 7.162 0.827 1.00 0.00 69 SER A CA 7
ATOM 9765 C C . SER A 1 69 ? -10.697 7.744 2.218 1.00 0.00 69 SER A C 7
ATOM 9766 O O . SER A 1 69 ? -11.640 7.951 2.983 1.00 0.00 69 SER A O 7
ATOM 9774 N N . LEU A 1 70 ? -9.435 8.005 2.540 1.00 0.00 70 LEU A N 7
ATOM 9775 C CA . LEU A 1 70 ? -9.076 8.562 3.839 1.00 0.00 70 LEU A CA 7
ATOM 9776 C C . LEU A 1 70 ? -9.348 10.062 3.882 1.00 0.00 70 LEU A C 7
ATOM 9777 O O . LEU A 1 70 ? -9.784 10.595 4.902 1.00 0.00 70 LEU A O 7
ATOM 9793 N N . ASN A 1 71 ? -9.091 10.738 2.767 1.00 0.00 71 ASN A N 7
ATOM 9794 C CA . ASN A 1 71 ? -9.310 12.177 2.677 1.00 0.00 71 ASN A CA 7
ATOM 9795 C C . ASN A 1 71 ? -10.706 12.546 3.169 1.00 0.00 71 ASN A C 7
ATOM 9796 O O . ASN A 1 71 ? -10.872 13.471 3.965 1.00 0.00 71 ASN A O 7
ATOM 9807 N N . LYS A 1 72 ? -11.708 11.816 2.691 1.00 0.00 72 LYS A N 7
ATOM 9808 C CA . LYS A 1 72 ? -13.091 12.065 3.082 1.00 0.00 72 LYS A CA 7
ATOM 9809 C C . LYS A 1 72 ? -13.173 12.498 4.542 1.00 0.00 72 LYS A C 7
ATOM 9810 O O . LYS A 1 72 ? -13.639 13.596 4.848 1.00 0.00 72 LYS A O 7
ATOM 9829 N N . TRP A 1 73 ? -12.717 11.631 5.439 1.00 0.00 73 TRP A N 7
ATOM 9830 C CA . TRP A 1 73 ? -12.738 11.926 6.867 1.00 0.00 73 TRP A CA 7
ATOM 9831 C C . TRP A 1 73 ? -12.234 13.339 7.139 1.00 0.00 73 TRP A C 7
ATOM 9832 O O . TRP A 1 73 ? -12.888 14.120 7.828 1.00 0.00 73 TRP A O 7
ATOM 9853 N N . GLY A 1 74 ? -11.065 13.661 6.592 1.00 0.00 74 GLY A N 7
ATOM 9854 C CA . GLY A 1 74 ? -10.493 14.980 6.787 1.00 0.00 74 GLY A CA 7
ATOM 9855 C C . GLY A 1 74 ? -10.282 15.309 8.252 1.00 0.00 74 GLY A C 7
ATOM 9856 O O . GLY A 1 74 ? -9.217 15.041 8.807 1.00 0.00 74 GLY A O 7
ATOM 9860 N N . GLN A 1 75 ? -11.299 15.894 8.878 1.00 0.00 75 GLN A N 7
ATOM 9861 C CA . GLN A 1 75 ? -11.217 16.262 10.286 1.00 0.00 75 GLN A CA 7
ATOM 9862 C C . GLN A 1 75 ? -10.722 15.091 11.128 1.00 0.00 75 GLN A C 7
ATOM 9863 O O . GLN A 1 75 ? -9.831 15.247 11.963 1.00 0.00 75 GLN A O 7
ATOM 9877 N N . TYR A 1 76 ? -11.304 13.919 10.902 1.00 0.00 76 TYR A N 7
ATOM 9878 C CA . TYR A 1 76 ? -10.923 12.721 11.642 1.00 0.00 76 TYR A CA 7
ATOM 9879 C C . TYR A 1 76 ? -10.212 11.723 10.733 1.00 0.00 76 TYR A C 7
ATOM 9880 O O . TYR A 1 76 ? -10.399 10.513 10.855 1.00 0.00 76 TYR A O 7
ATOM 9898 N N . ALA A 1 77 ? -9.395 12.241 9.822 1.00 0.00 77 ALA A N 7
ATOM 9899 C CA . ALA A 1 77 ? -8.653 11.396 8.894 1.00 0.00 77 ALA A CA 7
ATOM 9900 C C . ALA A 1 77 ? -7.492 10.699 9.595 1.00 0.00 77 ALA A C 7
ATOM 9901 O O . ALA A 1 77 ? -7.418 9.470 9.620 1.00 0.00 77 ALA A O 7
ATOM 9908 N N . SER A 1 78 ? -6.587 11.490 10.162 1.00 0.00 78 SER A N 7
ATOM 9909 C CA . SER A 1 78 ? -5.427 10.948 10.859 1.00 0.00 78 SER A CA 7
ATOM 9910 C C . SER A 1 78 ? -5.838 9.824 11.806 1.00 0.00 78 SER A C 7
ATOM 9911 O O . SER A 1 78 ? -5.216 8.762 11.833 1.00 0.00 78 SER A O 7
ATOM 9919 N N . ASP A 1 79 ? -6.890 10.067 12.580 1.00 0.00 79 ASP A N 7
ATOM 9920 C CA . ASP A 1 79 ? -7.387 9.076 13.527 1.00 0.00 79 ASP A CA 7
ATOM 9921 C C . ASP A 1 79 ? -7.530 7.711 12.861 1.00 0.00 79 ASP A C 7
ATOM 9922 O O . ASP A 1 79 ? -7.259 6.678 13.474 1.00 0.00 79 ASP A O 7
ATOM 9931 N N . VAL A 1 80 ? -7.959 7.714 11.603 1.00 0.00 80 VAL A N 7
ATOM 9932 C CA . VAL A 1 80 ? -8.138 6.477 10.854 1.00 0.00 80 VAL A CA 7
ATOM 9933 C C . VAL A 1 80 ? -6.812 5.750 10.667 1.00 0.00 80 VAL A C 7
ATOM 9934 O O . VAL A 1 80 ? -5.836 6.331 10.194 1.00 0.00 80 VAL A O 7
ATOM 9947 N N . GLN A 1 81 ? -6.784 4.475 11.041 1.00 0.00 81 GLN A N 7
ATOM 9948 C CA . GLN A 1 81 ? -5.576 3.668 10.915 1.00 0.00 81 GLN A CA 7
ATOM 9949 C C . GLN A 1 81 ? -5.807 2.484 9.982 1.00 0.00 81 GLN A C 7
ATOM 9950 O O . GLN A 1 81 ? -6.766 1.729 10.145 1.00 0.00 81 GLN A O 7
ATOM 9964 N N . LEU A 1 82 ? -4.923 2.328 9.003 1.00 0.00 82 LEU A N 7
ATOM 9965 C CA . LEU A 1 82 ? -5.030 1.235 8.042 1.00 0.00 82 LEU A CA 7
ATOM 9966 C C . LEU A 1 82 ? -4.329 -0.016 8.560 1.00 0.00 82 LEU A C 7
ATOM 9967 O O . LEU A 1 82 ? -3.303 0.069 9.235 1.00 0.00 82 LEU A O 7
ATOM 9983 N N . ILE A 1 83 ? -4.890 -1.178 8.239 1.00 0.00 83 ILE A N 7
ATOM 9984 C CA . ILE A 1 83 ? -4.317 -2.447 8.669 1.00 0.00 83 ILE A CA 7
ATOM 9985 C C . ILE A 1 83 ? -4.296 -3.457 7.527 1.00 0.00 83 ILE A C 7
ATOM 9986 O O . ILE A 1 83 ? -5.342 -3.817 6.983 1.00 0.00 83 ILE A O 7
ATOM 10002 N N . LEU A 1 84 ? -3.101 -3.911 7.167 1.00 0.00 84 LEU A N 7
ATOM 10003 C CA . LEU A 1 84 ? -2.944 -4.882 6.090 1.00 0.00 84 LEU A CA 7
ATOM 10004 C C . LEU A 1 84 ? -3.165 -6.302 6.600 1.00 0.00 84 LEU A C 7
ATOM 10005 O O . LEU A 1 84 ? -2.397 -6.803 7.422 1.00 0.00 84 LEU A O 7
ATOM 10021 N N . ARG A 1 85 ? -4.217 -6.946 6.106 1.00 0.00 85 ARG A N 7
ATOM 10022 C CA . ARG A 1 85 ? -4.538 -8.309 6.511 1.00 0.00 85 ARG A CA 7
ATOM 10023 C C . ARG A 1 85 ? -5.256 -9.055 5.390 1.00 0.00 85 ARG A C 7
ATOM 10024 O O . ARG A 1 85 ? -6.123 -8.498 4.716 1.00 0.00 85 ARG A O 7
ATOM 10045 N N . ARG A 1 86 ? -4.889 -10.317 5.196 1.00 0.00 86 ARG A N 7
ATOM 10046 C CA . ARG A 1 86 ? -5.496 -11.138 4.155 1.00 0.00 86 ARG A CA 7
ATOM 10047 C C . ARG A 1 86 ? -6.958 -11.432 4.479 1.00 0.00 86 ARG A C 7
ATOM 10048 O O . ARG A 1 86 ? -7.358 -11.444 5.644 1.00 0.00 86 ARG A O 7
ATOM 10069 N N . THR A 1 87 ? -7.753 -11.668 3.440 1.00 0.00 87 THR A N 7
ATOM 10070 C CA . THR A 1 87 ? -9.171 -11.960 3.612 1.00 0.00 87 THR A CA 7
ATOM 10071 C C . THR A 1 87 ? -9.597 -13.144 2.753 1.00 0.00 87 THR A C 7
ATOM 10072 O O . THR A 1 87 ? -10.066 -12.971 1.629 1.00 0.00 87 THR A O 7
ATOM 10083 N N . GLY A 1 88 ? -9.431 -14.349 3.289 1.00 0.00 88 GLY A N 7
ATOM 10084 C CA . GLY A 1 88 ? -9.804 -15.545 2.557 1.00 0.00 88 GLY A CA 7
ATOM 10085 C C . GLY A 1 88 ? -8.725 -15.996 1.593 1.00 0.00 88 GLY A C 7
ATOM 10086 O O . GLY A 1 88 ? -8.764 -15.696 0.399 1.00 0.00 88 GLY A O 7
ATOM 10090 N N . PRO A 1 89 ? -7.732 -16.732 2.113 1.00 0.00 89 PRO A N 7
ATOM 10091 C CA . PRO A 1 89 ? -6.617 -17.239 1.308 1.00 0.00 89 PRO A CA 7
ATOM 10092 C C . PRO A 1 89 ? -7.052 -18.333 0.339 1.00 0.00 89 PRO A C 7
ATOM 10093 O O . PRO A 1 89 ? -7.660 -19.325 0.740 1.00 0.00 89 PRO A O 7
ATOM 10104 N N . SER A 1 90 ? -6.737 -18.145 -0.939 1.00 0.00 90 SER A N 7
ATOM 10105 C CA . SER A 1 90 ? -7.099 -19.115 -1.966 1.00 0.00 90 SER A CA 7
ATOM 10106 C C . SER A 1 90 ? -6.313 -18.866 -3.250 1.00 0.00 90 SER A C 7
ATOM 10107 O O . SER A 1 90 ? -5.940 -17.733 -3.552 1.00 0.00 90 SER A O 7
ATOM 10115 N N . GLY A 1 91 ? -6.065 -19.934 -4.001 1.00 0.00 91 GLY A N 7
ATOM 10116 C CA . GLY A 1 91 ? -5.325 -19.812 -5.244 1.00 0.00 91 GLY A CA 7
ATOM 10117 C C . GLY A 1 91 ? -3.951 -20.446 -5.165 1.00 0.00 91 GLY A C 7
ATOM 10118 O O . GLY A 1 91 ? -3.551 -20.986 -4.133 1.00 0.00 91 GLY A O 7
ATOM 10122 N N . PRO A 1 92 ? -3.203 -20.387 -6.277 1.00 0.00 92 PRO A N 7
ATOM 10123 C CA . PRO A 1 92 ? -1.854 -20.957 -6.355 1.00 0.00 92 PRO A CA 7
ATOM 10124 C C . PRO A 1 92 ? -0.846 -20.177 -5.517 1.00 0.00 92 PRO A C 7
ATOM 10125 O O . PRO A 1 92 ? -1.128 -19.069 -5.063 1.00 0.00 92 PRO A O 7
ATOM 10136 N N . SER A 1 93 ? 0.330 -20.764 -5.318 1.00 0.00 93 SER A N 7
ATOM 10137 C CA . SER A 1 93 ? 1.379 -20.125 -4.532 1.00 0.00 93 SER A CA 7
ATOM 10138 C C . SER A 1 93 ? 1.830 -18.821 -5.185 1.00 0.00 93 SER A C 7
ATOM 10139 O O . SER A 1 93 ? 1.764 -18.671 -6.405 1.00 0.00 93 SER A O 7
ATOM 10147 N N . SER A 1 94 ? 2.286 -17.882 -4.363 1.00 0.00 94 SER A N 7
ATOM 10148 C CA . SER A 1 94 ? 2.744 -16.590 -4.859 1.00 0.00 94 SER A CA 7
ATOM 10149 C C . SER A 1 94 ? 4.264 -16.567 -4.994 1.00 0.00 94 SER A C 7
ATOM 10150 O O . SER A 1 94 ? 4.802 -16.120 -6.006 1.00 0.00 94 SER A O 7
ATOM 10158 N N . GLY A 1 95 ? 4.951 -17.054 -3.965 1.00 0.00 95 GLY A N 7
ATOM 10159 C CA . GLY A 1 95 ? 6.402 -17.080 -3.987 1.00 0.00 95 GLY A CA 7
ATOM 10160 C C . GLY A 1 95 ? 6.998 -17.345 -2.619 1.00 0.00 95 GLY A C 7
ATOM 10161 O O . GLY A 1 95 ? 7.951 -16.681 -2.211 1.00 0.00 95 GLY A O 7
ATOM 10165 N N . GLY A 1 1 ? 19.577 13.224 -16.741 1.00 0.00 1 GLY A N 8
ATOM 10166 C CA . GLY A 1 1 ? 19.377 11.855 -17.178 1.00 0.00 1 GLY A CA 8
ATOM 10167 C C . GLY A 1 1 ? 19.046 10.922 -16.030 1.00 0.00 1 GLY A C 8
ATOM 10168 O O . GLY A 1 1 ? 19.686 9.885 -15.859 1.00 0.00 1 GLY A O 8
ATOM 10172 N N . SER A 1 2 ? 18.043 11.292 -15.239 1.00 0.00 2 SER A N 8
ATOM 10173 C CA . SER A 1 2 ? 17.632 10.483 -14.097 1.00 0.00 2 SER A CA 8
ATOM 10174 C C . SER A 1 2 ? 16.240 10.886 -13.619 1.00 0.00 2 SER A C 8
ATOM 10175 O O . SER A 1 2 ? 15.967 12.065 -13.393 1.00 0.00 2 SER A O 8
ATOM 10183 N N . SER A 1 3 ? 15.364 9.898 -13.469 1.00 0.00 3 SER A N 8
ATOM 10184 C CA . SER A 1 3 ? 13.999 10.148 -13.022 1.00 0.00 3 SER A CA 8
ATOM 10185 C C . SER A 1 3 ? 13.961 10.425 -11.522 1.00 0.00 3 SER A C 8
ATOM 10186 O O . SER A 1 3 ? 14.980 10.344 -10.838 1.00 0.00 3 SER A O 8
ATOM 10194 N N . GLY A 1 4 ? 12.775 10.753 -11.017 1.00 0.00 4 GLY A N 8
ATOM 10195 C CA . GLY A 1 4 ? 12.624 11.037 -9.602 1.00 0.00 4 GLY A CA 8
ATOM 10196 C C . GLY A 1 4 ? 11.210 10.801 -9.111 1.00 0.00 4 GLY A C 8
ATOM 10197 O O . GLY A 1 4 ? 10.260 11.388 -9.629 1.00 0.00 4 GLY A O 8
ATOM 10201 N N . SER A 1 5 ? 11.068 9.939 -8.109 1.00 0.00 5 SER A N 8
ATOM 10202 C CA . SER A 1 5 ? 9.759 9.622 -7.552 1.00 0.00 5 SER A CA 8
ATOM 10203 C C . SER A 1 5 ? 9.334 10.675 -6.533 1.00 0.00 5 SER A C 8
ATOM 10204 O O . SER A 1 5 ? 10.171 11.289 -5.872 1.00 0.00 5 SER A O 8
ATOM 10212 N N . SER A 1 6 ? 8.026 10.879 -6.412 1.00 0.00 6 SER A N 8
ATOM 10213 C CA . SER A 1 6 ? 7.488 11.860 -5.477 1.00 0.00 6 SER A CA 8
ATOM 10214 C C . SER A 1 6 ? 5.987 11.660 -5.283 1.00 0.00 6 SER A C 8
ATOM 10215 O O . SER A 1 6 ? 5.232 11.572 -6.250 1.00 0.00 6 SER A O 8
ATOM 10223 N N . GLY A 1 7 ? 5.564 11.589 -4.025 1.00 0.00 7 GLY A N 8
ATOM 10224 C CA . GLY A 1 7 ? 4.156 11.400 -3.726 1.00 0.00 7 GLY A CA 8
ATOM 10225 C C . GLY A 1 7 ? 3.857 11.519 -2.245 1.00 0.00 7 GLY A C 8
ATOM 10226 O O . GLY A 1 7 ? 4.730 11.880 -1.456 1.00 0.00 7 GLY A O 8
ATOM 10230 N N . MET A 1 8 ? 2.620 11.216 -1.866 1.00 0.00 8 MET A N 8
ATOM 10231 C CA . MET A 1 8 ? 2.208 11.291 -0.469 1.00 0.00 8 MET A CA 8
ATOM 10232 C C . MET A 1 8 ? 2.669 10.057 0.300 1.00 0.00 8 MET A C 8
ATOM 10233 O O . MET A 1 8 ? 3.263 9.144 -0.272 1.00 0.00 8 MET A O 8
ATOM 10247 N N . GLU A 1 9 ? 2.391 10.038 1.600 1.00 0.00 9 GLU A N 8
ATOM 10248 C CA . GLU A 1 9 ? 2.779 8.916 2.447 1.00 0.00 9 GLU A CA 8
ATOM 10249 C C . GLU A 1 9 ? 1.549 8.218 3.021 1.00 0.00 9 GLU A C 8
ATOM 10250 O O . GLU A 1 9 ? 0.502 8.837 3.211 1.00 0.00 9 GLU A O 8
ATOM 10262 N N . LEU A 1 10 ? 1.685 6.925 3.296 1.00 0.00 10 LEU A N 8
ATOM 10263 C CA . LEU A 1 10 ? 0.585 6.141 3.848 1.00 0.00 10 LEU A CA 8
ATOM 10264 C C . LEU A 1 10 ? 1.077 5.227 4.967 1.00 0.00 10 LEU A C 8
ATOM 10265 O O . LEU A 1 10 ? 2.055 4.498 4.803 1.00 0.00 10 LEU A O 8
ATOM 10281 N N . LYS A 1 11 ? 0.390 5.270 6.103 1.00 0.00 11 LYS A N 8
ATOM 10282 C CA . LYS A 1 11 ? 0.753 4.444 7.249 1.00 0.00 11 LYS A CA 8
ATOM 10283 C C . LYS A 1 11 ? -0.172 3.237 7.364 1.00 0.00 11 LYS A C 8
ATOM 10284 O O . LYS A 1 11 ? -1.335 3.367 7.748 1.00 0.00 11 LYS A O 8
ATOM 10303 N N . VAL A 1 12 ? 0.352 2.062 7.030 1.00 0.00 12 VAL A N 8
ATOM 10304 C CA . VAL A 1 12 ? -0.426 0.831 7.098 1.00 0.00 12 VAL A CA 8
ATOM 10305 C C . VAL A 1 12 ? 0.219 -0.176 8.044 1.00 0.00 12 VAL A C 8
ATOM 10306 O O . VAL A 1 12 ? 1.431 -0.388 8.007 1.00 0.00 12 VAL A O 8
ATOM 10319 N N . TRP A 1 13 ? -0.598 -0.793 8.889 1.00 0.00 13 TRP A N 8
ATOM 10320 C CA . TRP A 1 13 ? -0.106 -1.779 9.846 1.00 0.00 13 TRP A CA 8
ATOM 10321 C C . TRP A 1 13 ? 0.072 -3.140 9.182 1.00 0.00 13 TRP A C 8
ATOM 10322 O O . TRP A 1 13 ? -0.786 -3.587 8.420 1.00 0.00 13 TRP A O 8
ATOM 10343 N N . VAL A 1 14 ? 1.191 -3.795 9.475 1.00 0.00 14 VAL A N 8
ATOM 10344 C CA . VAL A 1 14 ? 1.480 -5.106 8.907 1.00 0.00 14 VAL A CA 8
ATOM 10345 C C . VAL A 1 14 ? 2.077 -6.039 9.954 1.00 0.00 14 VAL A C 8
ATOM 10346 O O . VAL A 1 14 ? 3.216 -5.857 10.386 1.00 0.00 14 VAL A O 8
ATOM 10359 N N . ASP A 1 15 ? 1.302 -7.039 10.359 1.00 0.00 15 ASP A N 8
ATOM 10360 C CA . ASP A 1 15 ? 1.754 -8.003 11.355 1.00 0.00 15 ASP A CA 8
ATOM 10361 C C . ASP A 1 15 ? 2.265 -7.293 12.605 1.00 0.00 15 ASP A C 8
ATOM 10362 O O . ASP A 1 15 ? 3.221 -7.740 13.238 1.00 0.00 15 ASP A O 8
ATOM 10371 N N . GLY A 1 16 ? 1.621 -6.184 12.954 1.00 0.00 16 GLY A N 8
ATOM 10372 C CA . GLY A 1 16 ? 2.026 -5.429 14.126 1.00 0.00 16 GLY A CA 8
ATOM 10373 C C . GLY A 1 16 ? 3.205 -4.517 13.850 1.00 0.00 16 GLY A C 8
ATOM 10374 O O . GLY A 1 16 ? 3.952 -4.164 14.762 1.00 0.00 16 GLY A O 8
ATOM 10378 N N . VAL A 1 17 ? 3.373 -4.136 12.588 1.00 0.00 17 VAL A N 8
ATOM 10379 C CA . VAL A 1 17 ? 4.470 -3.260 12.194 1.00 0.00 17 VAL A CA 8
ATOM 10380 C C . VAL A 1 17 ? 3.989 -2.171 11.242 1.00 0.00 17 VAL A C 8
ATOM 10381 O O . VAL A 1 17 ? 3.380 -2.459 10.212 1.00 0.00 17 VAL A O 8
ATOM 10394 N N . GLN A 1 18 ? 4.268 -0.920 11.593 1.00 0.00 18 GLN A N 8
ATOM 10395 C CA . GLN A 1 18 ? 3.863 0.213 10.769 1.00 0.00 18 GLN A CA 8
ATOM 10396 C C . GLN A 1 18 ? 4.784 0.365 9.563 1.00 0.00 18 GLN A C 8
ATOM 10397 O O . GLN A 1 18 ? 6.003 0.458 9.708 1.00 0.00 18 GLN A O 8
ATOM 10411 N N . ARG A 1 19 ? 4.193 0.389 8.372 1.00 0.00 19 ARG A N 8
ATOM 10412 C CA . ARG A 1 19 ? 4.961 0.529 7.141 1.00 0.00 19 ARG A CA 8
ATOM 10413 C C . ARG A 1 19 ? 4.544 1.784 6.380 1.00 0.00 19 ARG A C 8
ATOM 10414 O O . ARG A 1 19 ? 3.445 1.851 5.828 1.00 0.00 19 ARG A O 8
ATOM 10435 N N . ILE A 1 20 ? 5.428 2.775 6.354 1.00 0.00 20 ILE A N 8
ATOM 10436 C CA . ILE A 1 20 ? 5.152 4.027 5.660 1.00 0.00 20 ILE A CA 8
ATOM 10437 C C . ILE A 1 20 ? 5.614 3.964 4.208 1.00 0.00 20 ILE A C 8
ATOM 10438 O O . ILE A 1 20 ? 6.812 3.946 3.926 1.00 0.00 20 ILE A O 8
ATOM 10454 N N . VAL A 1 21 ? 4.654 3.932 3.289 1.00 0.00 21 VAL A N 8
ATOM 10455 C CA . VAL A 1 21 ? 4.961 3.874 1.865 1.00 0.00 21 VAL A CA 8
ATOM 10456 C C . VAL A 1 21 ? 5.140 5.272 1.284 1.00 0.00 21 VAL A C 8
ATOM 10457 O O . VAL A 1 21 ? 4.164 5.973 1.014 1.00 0.00 21 VAL A O 8
ATOM 10470 N N . CYS A 1 22 ? 6.393 5.671 1.094 1.00 0.00 22 CYS A N 8
ATOM 10471 C CA . CYS A 1 22 ? 6.701 6.987 0.544 1.00 0.00 22 CYS A CA 8
ATOM 10472 C C . CYS A 1 22 ? 6.905 6.912 -0.965 1.00 0.00 22 CYS A C 8
ATOM 10473 O O . CYS A 1 22 ? 7.853 6.291 -1.444 1.00 0.00 22 CYS A O 8
ATOM 10481 N N . GLY A 1 23 ? 6.006 7.547 -1.711 1.00 0.00 23 GLY A N 8
ATOM 10482 C CA . GLY A 1 23 ? 6.104 7.539 -3.159 1.00 0.00 23 GLY A CA 8
ATOM 10483 C C . GLY A 1 23 ? 4.826 7.066 -3.824 1.00 0.00 23 GLY A C 8
ATOM 10484 O O . GLY A 1 23 ? 4.862 6.463 -4.896 1.00 0.00 23 GLY A O 8
ATOM 10488 N N . VAL A 1 24 ? 3.693 7.339 -3.185 1.00 0.00 24 VAL A N 8
ATOM 10489 C CA . VAL A 1 24 ? 2.398 6.938 -3.721 1.00 0.00 24 VAL A CA 8
ATOM 10490 C C . VAL A 1 24 ? 1.674 8.121 -4.354 1.00 0.00 24 VAL A C 8
ATOM 10491 O O . VAL A 1 24 ? 1.833 9.264 -3.923 1.00 0.00 24 VAL A O 8
ATOM 10504 N N . THR A 1 25 ? 0.876 7.839 -5.380 1.00 0.00 25 THR A N 8
ATOM 10505 C CA . THR A 1 25 ? 0.128 8.880 -6.073 1.00 0.00 25 THR A CA 8
ATOM 10506 C C . THR A 1 25 ? -1.370 8.600 -6.032 1.00 0.00 25 THR A C 8
ATOM 10507 O O . THR A 1 25 ? -1.809 7.608 -5.451 1.00 0.00 25 THR A O 8
ATOM 10518 N N . GLU A 1 26 ? -2.149 9.480 -6.653 1.00 0.00 26 GLU A N 8
ATOM 10519 C CA . GLU A 1 26 ? -3.599 9.326 -6.686 1.00 0.00 26 GLU A CA 8
ATOM 10520 C C . GLU A 1 26 ? -3.998 8.113 -7.520 1.00 0.00 26 GLU A C 8
ATOM 10521 O O . GLU A 1 26 ? -4.834 7.309 -7.108 1.00 0.00 26 GLU A O 8
ATOM 10533 N N . VAL A 1 27 ? -3.395 7.987 -8.698 1.00 0.00 27 VAL A N 8
ATOM 10534 C CA . VAL A 1 27 ? -3.686 6.872 -9.592 1.00 0.00 27 VAL A CA 8
ATOM 10535 C C . VAL A 1 27 ? -3.456 5.536 -8.895 1.00 0.00 27 VAL A C 8
ATOM 10536 O O . VAL A 1 27 ? -3.975 4.503 -9.321 1.00 0.00 27 VAL A O 8
ATOM 10549 N N . THR A 1 28 ? -2.675 5.561 -7.820 1.00 0.00 28 THR A N 8
ATOM 10550 C CA . THR A 1 28 ? -2.375 4.352 -7.064 1.00 0.00 28 THR A CA 8
ATOM 10551 C C . THR A 1 28 ? -3.611 3.840 -6.333 1.00 0.00 28 THR A C 8
ATOM 10552 O O . THR A 1 28 ? -4.095 4.470 -5.392 1.00 0.00 28 THR A O 8
ATOM 10563 N N . THR A 1 29 ? -4.119 2.692 -6.772 1.00 0.00 29 THR A N 8
ATOM 10564 C CA . THR A 1 29 ? -5.299 2.095 -6.159 1.00 0.00 29 THR A CA 8
ATOM 10565 C C . THR A 1 29 ? -4.925 1.266 -4.936 1.00 0.00 29 THR A C 8
ATOM 10566 O O . THR A 1 29 ? -3.745 1.109 -4.619 1.00 0.00 29 THR A O 8
ATOM 10577 N N . CYS A 1 30 ? -5.934 0.738 -4.254 1.00 0.00 30 CYS A N 8
ATOM 10578 C CA . CYS A 1 30 ? -5.710 -0.076 -3.064 1.00 0.00 30 CYS A CA 8
ATOM 10579 C C . CYS A 1 30 ? -4.796 -1.256 -3.377 1.00 0.00 30 CYS A C 8
ATOM 10580 O O . CYS A 1 30 ? -3.764 -1.442 -2.732 1.00 0.00 30 CYS A O 8
ATOM 10588 N N . GLN A 1 31 ? -5.182 -2.051 -4.370 1.00 0.00 31 GLN A N 8
ATOM 10589 C CA . GLN A 1 31 ? -4.398 -3.214 -4.766 1.00 0.00 31 GLN A CA 8
ATOM 10590 C C . GLN A 1 31 ? -2.940 -2.833 -5.001 1.00 0.00 31 GLN A C 8
ATOM 10591 O O . GLN A 1 31 ? -2.037 -3.376 -4.365 1.00 0.00 31 GLN A O 8
ATOM 10605 N N . GLU A 1 32 ? -2.718 -1.897 -5.918 1.00 0.00 32 GLU A N 8
ATOM 10606 C CA . GLU A 1 32 ? -1.369 -1.445 -6.237 1.00 0.00 32 GLU A CA 8
ATOM 10607 C C . GLU A 1 32 ? -0.515 -1.350 -4.976 1.00 0.00 32 GLU A C 8
ATOM 10608 O O . GLU A 1 32 ? 0.590 -1.889 -4.918 1.00 0.00 32 GLU A O 8
ATOM 10620 N N . VAL A 1 33 ? -1.035 -0.659 -3.967 1.00 0.00 33 VAL A N 8
ATOM 10621 C CA . VAL A 1 33 ? -0.322 -0.492 -2.706 1.00 0.00 33 VAL A CA 8
ATOM 10622 C C . VAL A 1 33 ? -0.141 -1.829 -1.996 1.00 0.00 33 VAL A C 8
ATOM 10623 O O . VAL A 1 33 ? 0.984 -2.272 -1.762 1.00 0.00 33 VAL A O 8
ATOM 10636 N N . VAL A 1 34 ? -1.255 -2.469 -1.657 1.00 0.00 34 VAL A N 8
ATOM 10637 C CA . VAL A 1 34 ? -1.220 -3.758 -0.975 1.00 0.00 34 VAL A CA 8
ATOM 10638 C C . VAL A 1 34 ? -0.137 -4.658 -1.559 1.00 0.00 34 VAL A C 8
ATOM 10639 O O . VAL A 1 34 ? 0.634 -5.275 -0.823 1.00 0.00 34 VAL A O 8
ATOM 10652 N N . ILE A 1 35 ? -0.086 -4.730 -2.885 1.00 0.00 35 ILE A N 8
ATOM 10653 C CA . ILE A 1 35 ? 0.904 -5.554 -3.567 1.00 0.00 35 ILE A CA 8
ATOM 10654 C C . ILE A 1 35 ? 2.318 -5.197 -3.122 1.00 0.00 35 ILE A C 8
ATOM 10655 O O . ILE A 1 35 ? 3.127 -6.077 -2.828 1.00 0.00 35 ILE A O 8
ATOM 10671 N N . ALA A 1 36 ? 2.607 -3.901 -3.072 1.00 0.00 36 ALA A N 8
ATOM 10672 C CA . ALA A 1 36 ? 3.922 -3.428 -2.659 1.00 0.00 36 ALA A CA 8
ATOM 10673 C C . ALA A 1 36 ? 4.319 -4.017 -1.309 1.00 0.00 36 ALA A C 8
ATOM 10674 O O . ALA A 1 36 ? 5.371 -4.644 -1.179 1.00 0.00 36 ALA A O 8
ATOM 10681 N N . LEU A 1 37 ? 3.471 -3.810 -0.307 1.00 0.00 37 LEU A N 8
ATOM 10682 C CA . LEU A 1 37 ? 3.733 -4.321 1.034 1.00 0.00 37 LEU A CA 8
ATOM 10683 C C . LEU A 1 37 ? 4.019 -5.819 1.000 1.00 0.00 37 LEU A C 8
ATOM 10684 O O . LEU A 1 37 ? 5.043 -6.277 1.506 1.00 0.00 37 LEU A O 8
ATOM 10700 N N . ALA A 1 38 ? 3.107 -6.576 0.399 1.00 0.00 38 ALA A N 8
ATOM 10701 C CA . ALA A 1 38 ? 3.264 -8.022 0.296 1.00 0.00 38 ALA A CA 8
ATOM 10702 C C . ALA A 1 38 ? 4.605 -8.386 -0.331 1.00 0.00 38 ALA A C 8
ATOM 10703 O O . ALA A 1 38 ? 5.362 -9.183 0.222 1.00 0.00 38 ALA A O 8
ATOM 10710 N N . GLN A 1 39 ? 4.892 -7.797 -1.487 1.00 0.00 39 GLN A N 8
ATOM 10711 C CA . GLN A 1 39 ? 6.143 -8.061 -2.189 1.00 0.00 39 GLN A CA 8
ATOM 10712 C C . GLN A 1 39 ? 7.342 -7.735 -1.305 1.00 0.00 39 GLN A C 8
ATOM 10713 O O . GLN A 1 39 ? 8.400 -8.352 -1.426 1.00 0.00 39 GLN A O 8
ATOM 10727 N N . ALA A 1 40 ? 7.170 -6.761 -0.418 1.00 0.00 40 ALA A N 8
ATOM 10728 C CA . ALA A 1 40 ? 8.237 -6.354 0.488 1.00 0.00 40 ALA A CA 8
ATOM 10729 C C . ALA A 1 40 ? 8.453 -7.392 1.584 1.00 0.00 40 ALA A C 8
ATOM 10730 O O . ALA A 1 40 ? 9.575 -7.849 1.806 1.00 0.00 40 ALA A O 8
ATOM 10737 N N . ILE A 1 41 ? 7.373 -7.759 2.265 1.00 0.00 41 ILE A N 8
ATOM 10738 C CA . ILE A 1 41 ? 7.446 -8.744 3.338 1.00 0.00 41 ILE A CA 8
ATOM 10739 C C . ILE A 1 41 ? 7.775 -10.129 2.792 1.00 0.00 41 ILE A C 8
ATOM 10740 O O . ILE A 1 41 ? 8.373 -10.953 3.482 1.00 0.00 41 ILE A O 8
ATOM 10756 N N . GLY A 1 42 ? 7.383 -10.377 1.546 1.00 0.00 42 GLY A N 8
ATOM 10757 C CA . GLY A 1 42 ? 7.647 -11.662 0.927 1.00 0.00 42 GLY A CA 8
ATOM 10758 C C . GLY A 1 42 ? 6.497 -12.635 1.098 1.00 0.00 42 GLY A C 8
ATOM 10759 O O . GLY A 1 42 ? 6.621 -13.636 1.804 1.00 0.00 42 GLY A O 8
ATOM 10763 N N . ARG A 1 43 ? 5.374 -12.341 0.451 1.00 0.00 43 ARG A N 8
ATOM 10764 C CA . ARG A 1 43 ? 4.196 -13.196 0.537 1.00 0.00 43 ARG A CA 8
ATOM 10765 C C . ARG A 1 43 ? 3.373 -13.118 -0.745 1.00 0.00 43 ARG A C 8
ATOM 10766 O O . ARG A 1 43 ? 3.112 -12.032 -1.265 1.00 0.00 43 ARG A O 8
ATOM 10787 N N . THR A 1 44 ? 2.965 -14.277 -1.253 1.00 0.00 44 THR A N 8
ATOM 10788 C CA . THR A 1 44 ? 2.173 -14.341 -2.474 1.00 0.00 44 THR A CA 8
ATOM 10789 C C . THR A 1 44 ? 0.759 -14.833 -2.188 1.00 0.00 44 THR A C 8
ATOM 10790 O O . THR A 1 44 ? 0.504 -16.036 -2.158 1.00 0.00 44 THR A O 8
ATOM 10801 N N . GLY A 1 45 ? -0.159 -13.894 -1.978 1.00 0.00 45 GLY A N 8
ATOM 10802 C CA . GLY A 1 45 ? -1.536 -14.253 -1.697 1.00 0.00 45 GLY A CA 8
ATOM 10803 C C . GLY A 1 45 ? -2.463 -13.054 -1.717 1.00 0.00 45 GLY A C 8
ATOM 10804 O O . GLY A 1 45 ? -2.059 -11.954 -2.096 1.00 0.00 45 GLY A O 8
ATOM 10808 N N . ARG A 1 46 ? -3.710 -13.265 -1.309 1.00 0.00 46 ARG A N 8
ATOM 10809 C CA . ARG A 1 46 ? -4.698 -1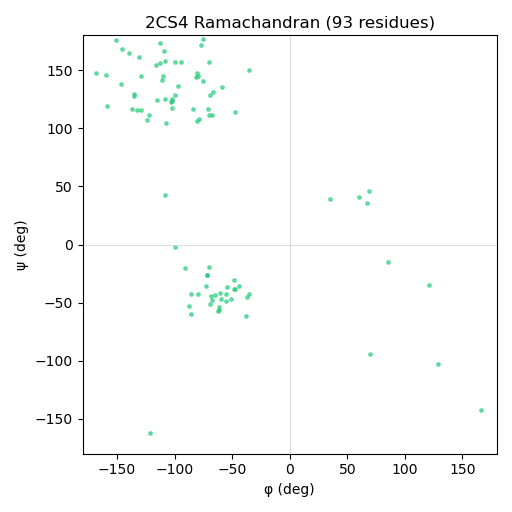2.193 -1.283 1.00 0.00 46 ARG A CA 8
ATOM 10810 C C . ARG A 1 46 ? -4.482 -11.283 -0.078 1.00 0.00 46 ARG A C 8
ATOM 10811 O O . ARG A 1 46 ? -4.048 -11.733 0.983 1.00 0.00 46 ARG A O 8
ATOM 10832 N N . TYR A 1 47 ? -4.787 -10.001 -0.248 1.00 0.00 47 TYR A N 8
ATOM 10833 C CA . TYR A 1 47 ? -4.623 -9.027 0.824 1.00 0.00 47 TYR A CA 8
ATOM 10834 C C . TYR A 1 47 ? -5.487 -7.794 0.577 1.00 0.00 47 TYR A C 8
ATOM 10835 O O . TYR A 1 47 ? -5.687 -7.380 -0.566 1.00 0.00 47 TYR A O 8
ATOM 10853 N N . THR A 1 48 ? -5.996 -7.209 1.657 1.00 0.00 48 THR A N 8
ATOM 10854 C CA . THR A 1 48 ? -6.838 -6.024 1.559 1.00 0.00 48 THR A CA 8
ATOM 10855 C C . THR A 1 48 ? -6.537 -5.042 2.685 1.00 0.00 48 THR A C 8
ATOM 10856 O O . THR A 1 48 ? -5.848 -5.378 3.649 1.00 0.00 48 THR A O 8
ATOM 10867 N N . LEU A 1 49 ? -7.058 -3.826 2.559 1.00 0.00 49 LEU A N 8
ATOM 10868 C CA . LEU A 1 49 ? -6.846 -2.794 3.567 1.00 0.00 49 LEU A CA 8
ATOM 10869 C C . LEU A 1 49 ? -8.094 -2.605 4.424 1.00 0.00 49 LEU A C 8
ATOM 10870 O O . LEU A 1 49 ? -9.216 -2.791 3.953 1.00 0.00 49 LEU A O 8
ATOM 10886 N N . ILE A 1 50 ? -7.889 -2.234 5.684 1.00 0.00 50 ILE A N 8
ATOM 10887 C CA . ILE A 1 50 ? -8.998 -2.017 6.605 1.00 0.00 50 ILE A CA 8
ATOM 10888 C C . ILE A 1 50 ? -8.729 -0.825 7.517 1.00 0.00 50 ILE A C 8
ATOM 10889 O O . ILE A 1 50 ? -7.760 -0.818 8.276 1.00 0.00 50 ILE A O 8
ATOM 10905 N N . GLU A 1 51 ? -9.596 0.180 7.439 1.00 0.00 51 GLU A N 8
ATOM 10906 C CA . GLU A 1 51 ? -9.452 1.377 8.258 1.00 0.00 51 GLU A CA 8
ATOM 10907 C C . GLU A 1 51 ? -10.205 1.227 9.577 1.00 0.00 51 GLU A C 8
ATOM 10908 O O . GLU A 1 51 ? -11.428 1.354 9.625 1.00 0.00 51 GLU A O 8
ATOM 10920 N N . LYS A 1 52 ? -9.464 0.956 10.647 1.00 0.00 52 LYS A N 8
ATOM 10921 C CA . LYS A 1 52 ? -10.059 0.789 11.967 1.00 0.00 52 LYS A CA 8
ATOM 10922 C C . LYS A 1 52 ? -10.091 2.115 12.721 1.00 0.00 52 LYS A C 8
ATOM 10923 O O . LYS A 1 52 ? -9.068 2.576 13.228 1.00 0.00 52 LYS A O 8
ATOM 10942 N N . TRP A 1 53 ? -11.271 2.720 12.793 1.00 0.00 53 TRP A N 8
ATOM 10943 C CA . TRP A 1 53 ? -11.436 3.992 13.487 1.00 0.00 53 TRP A CA 8
ATOM 10944 C C . TRP A 1 53 ? -12.532 3.899 14.542 1.00 0.00 53 TRP A C 8
ATOM 10945 O O . TRP A 1 53 ? -13.602 3.343 14.291 1.00 0.00 53 TRP A O 8
ATOM 10966 N N . ARG A 1 54 ? -12.260 4.446 15.722 1.00 0.00 54 ARG A N 8
ATOM 10967 C CA . ARG A 1 54 ? -13.224 4.423 16.815 1.00 0.00 54 ARG A CA 8
ATOM 10968 C C . ARG A 1 54 ? -13.931 3.072 16.888 1.00 0.00 54 ARG A C 8
ATOM 10969 O O . ARG A 1 54 ? -15.151 3.006 17.041 1.00 0.00 54 ARG A O 8
ATOM 10990 N N . ASP A 1 55 ? -13.157 1.998 16.777 1.00 0.00 55 ASP A N 8
ATOM 10991 C CA . ASP A 1 55 ? -13.709 0.649 16.831 1.00 0.00 55 ASP A CA 8
ATOM 10992 C C . ASP A 1 55 ? -14.627 0.390 15.641 1.00 0.00 55 ASP A C 8
ATOM 10993 O O . ASP A 1 55 ? -15.691 -0.213 15.783 1.00 0.00 55 ASP A O 8
ATOM 11002 N N . THR A 1 56 ? -14.209 0.850 14.466 1.00 0.00 56 THR A N 8
ATOM 11003 C CA . THR A 1 56 ? -14.994 0.670 13.251 1.00 0.00 56 THR A CA 8
ATOM 11004 C C . THR A 1 56 ? -14.123 0.175 12.102 1.00 0.00 56 THR A C 8
ATOM 11005 O O . THR A 1 56 ? -13.249 0.894 11.620 1.00 0.00 56 THR A O 8
ATOM 11016 N N . GLU A 1 57 ? -14.368 -1.057 11.669 1.00 0.00 57 GLU A N 8
ATOM 11017 C CA . GLU A 1 57 ? -13.605 -1.648 10.575 1.00 0.00 57 GLU A CA 8
ATOM 11018 C C . GLU A 1 57 ? -14.426 -1.669 9.289 1.00 0.00 57 GLU A C 8
ATOM 11019 O O . GLU A 1 57 ? -15.624 -1.951 9.309 1.00 0.00 57 GLU A O 8
ATOM 11031 N N . ARG A 1 58 ? -13.771 -1.369 8.172 1.00 0.00 58 ARG A N 8
ATOM 11032 C CA . ARG A 1 58 ? -14.439 -1.352 6.876 1.00 0.00 58 ARG A CA 8
ATOM 11033 C C . ARG A 1 58 ? -13.469 -1.726 5.759 1.00 0.00 58 ARG A C 8
ATOM 11034 O O . ARG A 1 58 ? -12.391 -1.144 5.639 1.00 0.00 58 ARG A O 8
ATOM 11055 N N . HIS A 1 59 ? -13.860 -2.701 4.945 1.00 0.00 59 HIS A N 8
ATOM 11056 C CA . HIS A 1 59 ? -13.025 -3.152 3.837 1.00 0.00 59 HIS A CA 8
ATOM 11057 C C . HIS A 1 59 ? -13.222 -2.266 2.611 1.00 0.00 59 HIS A C 8
ATOM 11058 O O . HIS A 1 59 ? -14.340 -1.844 2.310 1.00 0.00 59 HIS A O 8
ATOM 11073 N N . LEU A 1 60 ? -12.131 -1.987 1.907 1.00 0.00 60 LEU A N 8
ATOM 11074 C CA . LEU A 1 60 ? -12.184 -1.150 0.714 1.00 0.00 60 LEU A CA 8
ATOM 11075 C C . LEU A 1 60 ? -12.166 -2.002 -0.551 1.00 0.00 60 LEU A C 8
ATOM 11076 O O . LEU A 1 60 ? -11.649 -3.119 -0.551 1.00 0.00 60 LEU A O 8
ATOM 11092 N N . ALA A 1 61 ? -12.734 -1.467 -1.627 1.00 0.00 61 ALA A N 8
ATOM 11093 C CA . ALA A 1 61 ? -12.780 -2.178 -2.899 1.00 0.00 61 ALA A CA 8
ATOM 11094 C C . ALA A 1 61 ? -11.391 -2.279 -3.522 1.00 0.00 61 ALA A C 8
ATOM 11095 O O . ALA A 1 61 ? -10.544 -1.401 -3.355 1.00 0.00 61 ALA A O 8
ATOM 11102 N N . PRO A 1 62 ? -11.150 -3.374 -4.257 1.00 0.00 62 PRO A N 8
ATOM 11103 C CA . PRO A 1 62 ? -9.865 -3.616 -4.919 1.00 0.00 62 PRO A CA 8
ATOM 11104 C C . PRO A 1 62 ? -9.625 -2.662 -6.084 1.00 0.00 62 PRO A C 8
ATOM 11105 O O . PRO A 1 62 ? -8.534 -2.625 -6.655 1.00 0.00 62 PRO A O 8
ATOM 11116 N N . HIS A 1 63 ? -10.650 -1.891 -6.433 1.00 0.00 63 HIS A N 8
ATOM 11117 C CA . HIS A 1 63 ? -10.549 -0.935 -7.530 1.00 0.00 63 HIS A CA 8
ATOM 11118 C C . HIS A 1 63 ? -10.636 0.498 -7.012 1.00 0.00 63 HIS A C 8
ATOM 11119 O O . HIS A 1 63 ? -10.545 1.452 -7.784 1.00 0.00 63 HIS A O 8
ATOM 11134 N N . GLU A 1 64 ? -10.813 0.639 -5.702 1.00 0.00 64 GLU A N 8
ATOM 11135 C CA . GLU A 1 64 ? -10.913 1.955 -5.083 1.00 0.00 64 GLU A CA 8
ATOM 11136 C C . GLU A 1 64 ? -9.553 2.421 -4.571 1.00 0.00 64 GLU A C 8
ATOM 11137 O O . GLU A 1 64 ? -8.716 1.610 -4.178 1.00 0.00 64 GLU A O 8
ATOM 11149 N N . ASN A 1 65 ? -9.342 3.733 -4.580 1.00 0.00 65 ASN A N 8
ATOM 11150 C CA . ASN A 1 65 ? -8.083 4.307 -4.117 1.00 0.00 65 ASN A CA 8
ATOM 11151 C C . ASN A 1 65 ? -8.141 4.611 -2.623 1.00 0.00 65 ASN A C 8
ATOM 11152 O O . ASN A 1 65 ? -9.173 5.011 -2.085 1.00 0.00 65 ASN A O 8
ATOM 11163 N N . PRO A 1 66 ? -7.005 4.418 -1.936 1.00 0.00 66 PRO A N 8
ATOM 11164 C CA . PRO A 1 66 ? -6.899 4.666 -0.495 1.00 0.00 66 PRO A CA 8
ATOM 11165 C C . PRO A 1 66 ? -6.967 6.152 -0.157 1.00 0.00 66 PRO A C 8
ATOM 11166 O O . PRO A 1 66 ? -7.745 6.567 0.702 1.00 0.00 66 PRO A O 8
ATOM 11177 N N . ILE A 1 67 ? -6.148 6.947 -0.837 1.00 0.00 67 ILE A N 8
ATOM 11178 C CA . ILE A 1 67 ? -6.118 8.386 -0.608 1.00 0.00 67 ILE A CA 8
ATOM 11179 C C . ILE A 1 67 ? -7.507 8.997 -0.760 1.00 0.00 67 ILE A C 8
ATOM 11180 O O . ILE A 1 67 ? -7.945 9.783 0.080 1.00 0.00 67 ILE A O 8
ATOM 11196 N N . ILE A 1 68 ? -8.195 8.629 -1.835 1.00 0.00 68 ILE A N 8
ATOM 11197 C CA . ILE A 1 68 ? -9.535 9.138 -2.095 1.00 0.00 68 ILE A CA 8
ATOM 11198 C C . ILE A 1 68 ? -10.501 8.733 -0.987 1.00 0.00 68 ILE A C 8
ATOM 11199 O O . ILE A 1 68 ? -11.165 9.579 -0.388 1.00 0.00 68 ILE A O 8
ATOM 11215 N N . SER A 1 69 ? -10.574 7.433 -0.718 1.00 0.00 69 SER A N 8
ATOM 11216 C CA . SER A 1 69 ? -11.460 6.915 0.318 1.00 0.00 69 SER A CA 8
ATOM 11217 C C . SER A 1 69 ? -11.169 7.575 1.662 1.00 0.00 69 SER A C 8
ATOM 11218 O O . SER A 1 69 ? -12.084 7.902 2.418 1.00 0.00 69 SER A O 8
ATOM 11226 N N . LEU A 1 70 ? -9.887 7.767 1.954 1.00 0.00 70 LEU A N 8
ATOM 11227 C CA . LEU A 1 70 ? -9.472 8.388 3.207 1.00 0.00 70 LEU A CA 8
ATOM 11228 C C . LEU A 1 70 ? -9.856 9.864 3.237 1.00 0.00 70 LEU A C 8
ATOM 11229 O O . LEU A 1 70 ? -10.366 10.362 4.239 1.00 0.00 70 LEU A O 8
ATOM 11245 N N . ASN A 1 71 ? -9.608 10.557 2.131 1.00 0.00 71 ASN A N 8
ATOM 11246 C CA . ASN A 1 71 ? -9.929 11.976 2.029 1.00 0.00 71 ASN A CA 8
ATOM 11247 C C . ASN A 1 71 ? -11.280 12.275 2.672 1.00 0.00 71 ASN A C 8
ATOM 11248 O O . ASN A 1 71 ? -11.409 13.205 3.468 1.00 0.00 71 ASN A O 8
ATOM 11259 N N . LYS A 1 72 ? -12.285 11.480 2.321 1.00 0.00 72 LYS A N 8
ATOM 11260 C CA . LYS A 1 72 ? -13.626 11.656 2.864 1.00 0.00 72 LYS A CA 8
ATOM 11261 C C . LYS A 1 72 ? -13.569 12.108 4.319 1.00 0.00 72 LYS A C 8
ATOM 11262 O O . LYS A 1 72 ? -14.163 13.121 4.688 1.00 0.00 72 LYS A O 8
ATOM 11281 N N . TRP A 1 73 ? -12.851 11.351 5.141 1.00 0.00 73 TRP A N 8
ATOM 11282 C CA . TRP A 1 73 ? -12.716 11.675 6.557 1.00 0.00 73 TRP A CA 8
ATOM 11283 C C . TRP A 1 73 ? -12.351 13.143 6.747 1.00 0.00 73 TRP A C 8
ATOM 11284 O O . TRP A 1 73 ? -13.048 13.880 7.443 1.00 0.00 73 TRP A O 8
ATOM 11305 N N . GLY A 1 74 ? -11.254 13.561 6.123 1.00 0.00 74 GLY A N 8
ATOM 11306 C CA . GLY A 1 74 ? -10.817 14.940 6.237 1.00 0.00 74 GLY A CA 8
ATOM 11307 C C . GLY A 1 74 ? -10.483 15.327 7.664 1.00 0.00 74 GLY A C 8
ATOM 11308 O O . GLY A 1 74 ? -9.322 15.288 8.068 1.00 0.00 74 GLY A O 8
ATOM 11312 N N . GLN A 1 75 ? -11.504 15.703 8.428 1.00 0.00 75 GLN A N 8
ATOM 11313 C CA . GLN A 1 75 ? -11.312 16.101 9.817 1.00 0.00 75 GLN A CA 8
ATOM 11314 C C . GLN A 1 75 ? -10.770 14.940 10.646 1.00 0.00 75 GLN A C 8
ATOM 11315 O O . GLN A 1 75 ? -9.875 15.119 11.472 1.00 0.00 75 GLN A O 8
ATOM 11329 N N . TYR A 1 76 ? -11.318 13.752 10.419 1.00 0.00 76 TYR A N 8
ATOM 11330 C CA . TYR A 1 76 ? -10.891 12.562 11.147 1.00 0.00 76 TYR A CA 8
ATOM 11331 C C . TYR A 1 76 ? -10.169 11.588 10.221 1.00 0.00 76 TYR A C 8
ATOM 11332 O O . TYR A 1 76 ? -10.389 10.378 10.282 1.00 0.00 76 TYR A O 8
ATOM 11350 N N . ALA A 1 77 ? -9.305 12.124 9.366 1.00 0.00 77 ALA A N 8
ATOM 11351 C CA . ALA A 1 77 ? -8.547 11.303 8.430 1.00 0.00 77 ALA A CA 8
ATOM 11352 C C . ALA A 1 77 ? -7.322 10.692 9.102 1.00 0.00 77 ALA A C 8
ATOM 11353 O O . ALA A 1 77 ? -7.146 9.474 9.102 1.00 0.00 77 ALA A O 8
ATOM 11360 N N . SER A 1 78 ? -6.479 11.546 9.673 1.00 0.00 78 SER A N 8
ATOM 11361 C CA . SER A 1 78 ? -5.268 11.089 10.345 1.00 0.00 78 SER A CA 8
ATOM 11362 C C . SER A 1 78 ? -5.587 9.988 11.352 1.00 0.00 78 SER A C 8
ATOM 11363 O O . SER A 1 78 ? -4.950 8.935 11.359 1.00 0.00 78 SER A O 8
ATOM 11371 N N . ASP A 1 79 ? -6.577 10.241 12.201 1.00 0.00 79 ASP A N 8
ATOM 11372 C CA . ASP A 1 79 ? -6.983 9.272 13.212 1.00 0.00 79 ASP A CA 8
ATOM 11373 C C . ASP A 1 79 ? -7.135 7.882 12.603 1.00 0.00 79 ASP A C 8
ATOM 11374 O O . ASP A 1 79 ? -6.798 6.877 13.230 1.00 0.00 79 ASP A O 8
ATOM 11383 N N . VAL A 1 80 ? -7.646 7.831 11.376 1.00 0.00 80 VAL A N 8
ATOM 11384 C CA . VAL A 1 80 ? -7.842 6.564 10.682 1.00 0.00 80 VAL A CA 8
ATOM 11385 C C . VAL A 1 80 ? -6.508 5.923 10.319 1.00 0.00 80 VAL A C 8
ATOM 11386 O O . VAL A 1 80 ? -5.601 6.593 9.826 1.00 0.00 80 VAL A O 8
ATOM 11399 N N . GLN A 1 81 ? -6.395 4.622 10.567 1.00 0.00 81 GLN A N 8
ATOM 11400 C CA . GLN A 1 81 ? -5.170 3.891 10.267 1.00 0.00 81 GLN A CA 8
ATOM 11401 C C . GLN A 1 81 ? -5.455 2.705 9.351 1.00 0.00 81 GLN A C 8
ATOM 11402 O O . GLN A 1 81 ? -6.489 2.046 9.474 1.00 0.00 81 GLN A O 8
ATOM 11416 N N . LEU A 1 82 ? -4.533 2.438 8.433 1.00 0.00 82 LEU A N 8
ATOM 11417 C CA . LEU A 1 82 ? -4.685 1.331 7.495 1.00 0.00 82 LEU A CA 8
ATOM 11418 C C . LEU A 1 82 ? -4.167 0.030 8.100 1.00 0.00 82 LEU A C 8
ATOM 11419 O O . LEU A 1 82 ? -3.266 0.040 8.940 1.00 0.00 82 LEU A O 8
ATOM 11435 N N . ILE A 1 83 ? -4.741 -1.088 7.667 1.00 0.00 83 ILE A N 8
ATOM 11436 C CA . ILE A 1 83 ? -4.334 -2.396 8.163 1.00 0.00 83 ILE A CA 8
ATOM 11437 C C . ILE A 1 83 ? -4.307 -3.427 7.040 1.00 0.00 83 ILE A C 8
ATOM 11438 O O . ILE A 1 83 ? -5.301 -3.624 6.339 1.00 0.00 83 ILE A O 8
ATOM 11454 N N . LEU A 1 84 ? -3.164 -4.083 6.873 1.00 0.00 84 LEU A N 8
ATOM 11455 C CA . LEU A 1 84 ? -3.007 -5.095 5.835 1.00 0.00 84 LEU A CA 8
ATOM 11456 C C . LEU A 1 84 ? -3.402 -6.474 6.355 1.00 0.00 84 LEU A C 8
ATOM 11457 O O . LEU A 1 84 ? -2.591 -7.176 6.958 1.00 0.00 84 LEU A O 8
ATOM 11473 N N . ARG A 1 85 ? -4.652 -6.855 6.115 1.00 0.00 85 ARG A N 8
ATOM 11474 C CA . ARG A 1 85 ? -5.154 -8.151 6.558 1.00 0.00 85 ARG A CA 8
ATOM 11475 C C . ARG A 1 85 ? -5.151 -9.156 5.411 1.00 0.00 85 ARG A C 8
ATOM 11476 O O . ARG A 1 85 ? -5.094 -8.778 4.241 1.00 0.00 85 ARG A O 8
ATOM 11497 N N . ARG A 1 86 ? -5.212 -10.439 5.755 1.00 0.00 86 ARG A N 8
ATOM 11498 C CA . ARG A 1 86 ? -5.214 -11.499 4.754 1.00 0.00 86 ARG A CA 8
ATOM 11499 C C . ARG A 1 86 ? -6.575 -12.186 4.694 1.00 0.00 86 ARG A C 8
ATOM 11500 O O . ARG A 1 86 ? -7.063 -12.713 5.694 1.00 0.00 86 ARG A O 8
ATOM 11521 N N . THR A 1 87 ? -7.185 -12.177 3.512 1.00 0.00 87 THR A N 8
ATOM 11522 C CA . THR A 1 87 ? -8.490 -12.797 3.321 1.00 0.00 87 THR A CA 8
ATOM 11523 C C . THR A 1 87 ? -8.626 -13.368 1.914 1.00 0.00 87 THR A C 8
ATOM 11524 O O . THR A 1 87 ? -8.687 -12.626 0.935 1.00 0.00 87 THR A O 8
ATOM 11535 N N . GLY A 1 88 ? -8.675 -14.694 1.821 1.00 0.00 88 GLY A N 8
ATOM 11536 C CA . GLY A 1 88 ? -8.804 -15.342 0.529 1.00 0.00 88 GLY A CA 8
ATOM 11537 C C . GLY A 1 88 ? -8.170 -16.719 0.505 1.00 0.00 88 GLY A C 8
ATOM 11538 O O . GLY A 1 88 ? -7.212 -16.997 1.226 1.00 0.00 88 GLY A O 8
ATOM 11542 N N . PRO A 1 89 ? -8.711 -17.609 -0.340 1.00 0.00 89 PRO A N 8
ATOM 11543 C CA . PRO A 1 89 ? -8.208 -18.980 -0.475 1.00 0.00 89 PRO A CA 8
ATOM 11544 C C . PRO A 1 89 ? -6.838 -19.032 -1.142 1.00 0.00 89 PRO A C 8
ATOM 11545 O O . PRO A 1 89 ? -6.586 -18.328 -2.120 1.00 0.00 89 PRO A O 8
ATOM 11556 N N . SER A 1 90 ? -5.956 -19.870 -0.608 1.00 0.00 90 SER A N 8
ATOM 11557 C CA . SER A 1 90 ? -4.610 -20.012 -1.150 1.00 0.00 90 SER A CA 8
ATOM 11558 C C . SER A 1 90 ? -4.537 -21.183 -2.125 1.00 0.00 90 SER A C 8
ATOM 11559 O O . SER A 1 90 ? -4.649 -22.343 -1.728 1.00 0.00 90 SER A O 8
ATOM 11567 N N . GLY A 1 91 ? -4.348 -20.871 -3.403 1.00 0.00 91 GLY A N 8
ATOM 11568 C CA . GLY A 1 91 ? -4.264 -21.907 -4.415 1.00 0.00 91 GLY A CA 8
ATOM 11569 C C . GLY A 1 91 ? -3.125 -22.875 -4.161 1.00 0.00 91 GLY A C 8
ATOM 11570 O O . GLY A 1 91 ? -2.092 -22.516 -3.596 1.00 0.00 91 GLY A O 8
ATOM 11574 N N . PRO A 1 92 ? -3.310 -24.136 -4.581 1.00 0.00 92 PRO A N 8
ATOM 11575 C CA . PRO A 1 92 ? -2.301 -25.184 -4.405 1.00 0.00 92 PRO A CA 8
ATOM 11576 C C . PRO A 1 92 ? -1.077 -24.965 -5.287 1.00 0.00 92 PRO A C 8
ATOM 11577 O O . PRO A 1 92 ? -1.201 -24.618 -6.462 1.00 0.00 92 PRO A O 8
ATOM 11588 N N . SER A 1 93 ? 0.105 -25.171 -4.714 1.00 0.00 93 SER A N 8
ATOM 11589 C CA . SER A 1 93 ? 1.352 -24.993 -5.449 1.00 0.00 93 SER A CA 8
ATOM 11590 C C . SER A 1 93 ? 1.951 -26.341 -5.837 1.00 0.00 93 SER A C 8
ATOM 11591 O O . SER A 1 93 ? 1.640 -27.368 -5.234 1.00 0.00 93 SER A O 8
ATOM 11599 N N . SER A 1 94 ? 2.813 -26.328 -6.849 1.00 0.00 94 SER A N 8
ATOM 11600 C CA . SER A 1 94 ? 3.454 -27.550 -7.322 1.00 0.00 94 SER A CA 8
ATOM 11601 C C . SER A 1 94 ? 4.663 -27.898 -6.458 1.00 0.00 94 SER A C 8
ATOM 11602 O O . SER A 1 94 ? 5.787 -27.494 -6.752 1.00 0.00 94 SER A O 8
ATOM 11610 N N . GLY A 1 95 ? 4.421 -28.653 -5.390 1.00 0.00 95 GLY A N 8
ATOM 11611 C CA . GLY A 1 95 ? 5.498 -29.044 -4.500 1.00 0.00 95 GLY A CA 8
ATOM 11612 C C . GLY A 1 95 ? 5.196 -28.724 -3.049 1.00 0.00 95 GLY A C 8
ATOM 11613 O O . GLY A 1 95 ? 5.651 -29.423 -2.144 1.00 0.00 95 GLY A O 8
ATOM 11617 N N . GLY A 1 1 ? 0.077 4.699 -16.042 1.00 0.00 1 GLY A N 9
ATOM 11618 C CA . GLY A 1 1 ? 1.435 5.181 -15.864 1.00 0.00 1 GLY A CA 9
ATOM 11619 C C . GLY A 1 1 ? 1.963 4.923 -14.466 1.00 0.00 1 GLY A C 9
ATOM 11620 O O . GLY A 1 1 ? 1.674 5.678 -13.538 1.00 0.00 1 GLY A O 9
ATOM 11624 N N . SER A 1 2 ? 2.737 3.853 -14.316 1.00 0.00 2 SER A N 9
ATOM 11625 C CA . SER A 1 2 ? 3.302 3.495 -13.020 1.00 0.00 2 SER A CA 9
ATOM 11626 C C . SER A 1 2 ? 4.102 4.655 -12.437 1.00 0.00 2 SER A C 9
ATOM 11627 O O . SER A 1 2 ? 3.870 5.076 -11.303 1.00 0.00 2 SER A O 9
ATOM 11635 N N . SER A 1 3 ? 5.046 5.168 -13.220 1.00 0.00 3 SER A N 9
ATOM 11636 C CA . SER A 1 3 ? 5.884 6.277 -12.781 1.00 0.00 3 SER A CA 9
ATOM 11637 C C . SER A 1 3 ? 5.045 7.525 -12.526 1.00 0.00 3 SER A C 9
ATOM 11638 O O . SER A 1 3 ? 4.025 7.744 -13.178 1.00 0.00 3 SER A O 9
ATOM 11646 N N . GLY A 1 4 ? 5.482 8.340 -11.571 1.00 0.00 4 GLY A N 9
ATOM 11647 C CA . GLY A 1 4 ? 4.760 9.556 -11.245 1.00 0.00 4 GLY A CA 9
ATOM 11648 C C . GLY A 1 4 ? 5.587 10.517 -10.414 1.00 0.00 4 GLY A C 9
ATOM 11649 O O . GLY A 1 4 ? 6.607 10.133 -9.841 1.00 0.00 4 GLY A O 9
ATOM 11653 N N . SER A 1 5 ? 5.148 11.770 -10.348 1.00 0.00 5 SER A N 9
ATOM 11654 C CA . SER A 1 5 ? 5.858 12.789 -9.585 1.00 0.00 5 SER A CA 9
ATOM 11655 C C . SER A 1 5 ? 5.743 12.526 -8.087 1.00 0.00 5 SER A C 9
ATOM 11656 O O . SER A 1 5 ? 5.056 11.598 -7.660 1.00 0.00 5 SER A O 9
ATOM 11664 N N . SER A 1 6 ? 6.420 13.349 -7.293 1.00 0.00 6 SER A N 9
ATOM 11665 C CA . SER A 1 6 ? 6.398 13.204 -5.843 1.00 0.00 6 SER A CA 9
ATOM 11666 C C . SER A 1 6 ? 5.031 12.722 -5.366 1.00 0.00 6 SER A C 9
ATOM 11667 O O . SER A 1 6 ? 4.026 13.413 -5.529 1.00 0.00 6 SER A O 9
ATOM 11675 N N . GLY A 1 7 ? 5.002 11.531 -4.776 1.00 0.00 7 GLY A N 9
ATOM 11676 C CA . GLY A 1 7 ? 3.755 10.976 -4.285 1.00 0.00 7 GLY A CA 9
ATOM 11677 C C . GLY A 1 7 ? 3.501 11.319 -2.830 1.00 0.00 7 GLY A C 9
ATOM 11678 O O . GLY A 1 7 ? 3.929 12.367 -2.349 1.00 0.00 7 GLY A O 9
ATOM 11682 N N . MET A 1 8 ? 2.800 10.434 -2.129 1.00 0.00 8 MET A N 9
ATOM 11683 C CA . MET A 1 8 ? 2.489 10.649 -0.720 1.00 0.00 8 MET A CA 9
ATOM 11684 C C . MET A 1 8 ? 2.882 9.434 0.115 1.00 0.00 8 MET A C 9
ATOM 11685 O O . MET A 1 8 ? 3.201 8.376 -0.426 1.00 0.00 8 MET A O 9
ATOM 11699 N N . GLU A 1 9 ? 2.855 9.595 1.434 1.00 0.00 9 GLU A N 9
ATOM 11700 C CA . GLU A 1 9 ? 3.209 8.511 2.342 1.00 0.00 9 GLU A CA 9
ATOM 11701 C C . GLU A 1 9 ? 1.971 7.964 3.047 1.00 0.00 9 GLU A C 9
ATOM 11702 O O . GLU A 1 9 ? 1.146 8.725 3.556 1.00 0.00 9 GLU A O 9
ATOM 11714 N N . LEU A 1 10 ? 1.847 6.642 3.073 1.00 0.00 10 LEU A N 9
ATOM 11715 C CA . LEU A 1 10 ? 0.709 5.992 3.714 1.00 0.00 10 LEU A CA 9
ATOM 11716 C C . LEU A 1 10 ? 1.164 5.139 4.894 1.00 0.00 10 LEU A C 9
ATOM 11717 O O . LEU A 1 10 ? 2.066 4.311 4.765 1.00 0.00 10 LEU A O 9
ATOM 11733 N N . LYS A 1 11 ? 0.531 5.346 6.045 1.00 0.00 11 LYS A N 9
ATOM 11734 C CA . LYS A 1 11 ? 0.867 4.594 7.248 1.00 0.00 11 LYS A CA 9
ATOM 11735 C C . LYS A 1 11 ? -0.088 3.421 7.441 1.00 0.00 11 LYS A C 9
ATOM 11736 O O . LYS A 1 11 ? -1.227 3.599 7.873 1.00 0.00 11 LYS A O 9
ATOM 11755 N N . VAL A 1 12 ? 0.383 2.220 7.119 1.00 0.00 12 VAL A N 9
ATOM 11756 C CA . VAL A 1 12 ? -0.429 1.017 7.259 1.00 0.00 12 VAL A CA 9
ATOM 11757 C C . VAL A 1 12 ? 0.269 -0.017 8.135 1.00 0.00 12 VAL A C 9
ATOM 11758 O O . VAL A 1 12 ? 1.429 -0.359 7.905 1.00 0.00 12 VAL A O 9
ATOM 11771 N N . TRP A 1 13 ? -0.446 -0.513 9.138 1.00 0.00 13 TRP A N 9
ATOM 11772 C CA . TRP A 1 13 ? 0.105 -1.510 10.049 1.00 0.00 13 TRP A CA 9
ATOM 11773 C C . TRP A 1 13 ? 0.423 -2.805 9.311 1.00 0.00 13 TRP A C 9
ATOM 11774 O O . TRP A 1 13 ? -0.433 -3.369 8.630 1.00 0.00 13 TRP A O 9
ATOM 11795 N N . VAL A 1 14 ? 1.660 -3.272 9.449 1.00 0.00 14 VAL A N 9
ATOM 11796 C CA . VAL A 1 14 ? 2.090 -4.503 8.796 1.00 0.00 14 VAL A CA 9
ATOM 11797 C C . VAL A 1 14 ? 2.651 -5.495 9.808 1.00 0.00 14 VAL A C 9
ATOM 11798 O O . VAL A 1 14 ? 3.778 -5.346 10.281 1.00 0.00 14 VAL A O 9
ATOM 11811 N N . ASP A 1 15 ? 1.858 -6.510 10.135 1.00 0.00 15 ASP A N 9
ATOM 11812 C CA . ASP A 1 15 ? 2.276 -7.529 11.091 1.00 0.00 15 ASP A CA 9
ATOM 11813 C C . ASP A 1 15 ? 2.625 -6.902 12.437 1.00 0.00 15 ASP A C 9
ATOM 11814 O O . ASP A 1 15 ? 3.545 -7.349 13.121 1.00 0.00 15 ASP A O 9
ATOM 11823 N N . GLY A 1 16 ? 1.885 -5.862 12.810 1.00 0.00 16 GLY A N 9
ATOM 11824 C CA . GLY A 1 16 ? 2.133 -5.190 14.072 1.00 0.00 16 GLY A CA 9
ATOM 11825 C C . GLY A 1 16 ? 3.074 -4.010 13.925 1.00 0.00 16 GLY A C 9
ATOM 11826 O O . GLY A 1 16 ? 3.169 -3.167 14.817 1.00 0.00 16 GLY A O 9
ATOM 11830 N N . VAL A 1 17 ? 3.774 -3.951 12.796 1.00 0.00 17 VAL A N 9
ATOM 11831 C CA . VAL A 1 17 ? 4.713 -2.866 12.536 1.00 0.00 17 VAL A CA 9
ATOM 11832 C C . VAL A 1 17 ? 4.315 -2.082 11.291 1.00 0.00 17 VAL A C 9
ATOM 11833 O O . VAL A 1 17 ? 4.197 -2.644 10.202 1.00 0.00 17 VAL A O 9
ATOM 11846 N N . GLN A 1 18 ? 4.109 -0.779 11.459 1.00 0.00 18 GLN A N 9
ATOM 11847 C CA . GLN A 1 18 ? 3.723 0.082 10.348 1.00 0.00 18 GLN A CA 9
ATOM 11848 C C . GLN A 1 18 ? 4.865 0.224 9.347 1.00 0.00 18 GLN A C 9
ATOM 11849 O O . GLN A 1 18 ? 6.030 0.333 9.731 1.00 0.00 18 GLN A O 9
ATOM 11863 N N . ARG A 1 19 ? 4.524 0.220 8.063 1.00 0.00 19 ARG A N 9
ATOM 11864 C CA . ARG A 1 19 ? 5.521 0.346 7.006 1.00 0.00 19 ARG A CA 9
ATOM 11865 C C . ARG A 1 19 ? 5.136 1.449 6.025 1.00 0.00 19 ARG A C 9
ATOM 11866 O O . ARG A 1 19 ? 4.172 1.314 5.271 1.00 0.00 19 ARG A O 9
ATOM 11887 N N . ILE A 1 20 ? 5.896 2.539 6.040 1.00 0.00 20 ILE A N 9
ATOM 11888 C CA . ILE A 1 20 ? 5.635 3.664 5.151 1.00 0.00 20 ILE A CA 9
ATOM 11889 C C . ILE A 1 20 ? 6.077 3.353 3.726 1.00 0.00 20 ILE A C 9
ATOM 11890 O O . ILE A 1 20 ? 7.181 2.856 3.501 1.00 0.00 20 ILE A O 9
ATOM 11906 N N . VAL A 1 21 ? 5.208 3.649 2.764 1.00 0.00 21 VAL A N 9
ATOM 11907 C CA . VAL A 1 21 ? 5.509 3.403 1.359 1.00 0.00 21 VAL A CA 9
ATOM 11908 C C . VAL A 1 21 ? 5.569 4.708 0.574 1.00 0.00 21 VAL A C 9
ATOM 11909 O O . VAL A 1 21 ? 4.568 5.415 0.447 1.00 0.00 21 VAL A O 9
ATOM 11922 N N . CYS A 1 22 ? 6.747 5.022 0.047 1.00 0.00 22 CYS A N 9
ATOM 11923 C CA . CYS A 1 22 ? 6.938 6.243 -0.727 1.00 0.00 22 CYS A CA 9
ATOM 11924 C C . CYS A 1 22 ? 6.482 6.050 -2.169 1.00 0.00 22 CYS A C 9
ATOM 11925 O O . CYS A 1 22 ? 6.655 4.978 -2.748 1.00 0.00 22 CYS A O 9
ATOM 11933 N N . GLY A 1 23 ? 5.896 7.096 -2.745 1.00 0.00 23 GLY A N 9
ATOM 11934 C CA . GLY A 1 23 ? 5.422 7.020 -4.114 1.00 0.00 23 GLY A CA 9
ATOM 11935 C C . GLY A 1 23 ? 3.917 6.857 -4.199 1.00 0.00 23 GLY A C 9
ATOM 11936 O O . GLY A 1 23 ? 3.310 7.156 -5.227 1.00 0.00 23 GLY A O 9
ATOM 11940 N N . VAL A 1 24 ? 3.313 6.381 -3.115 1.00 0.00 24 VAL A N 9
ATOM 11941 C CA . VAL A 1 24 ? 1.870 6.179 -3.070 1.00 0.00 24 VAL A CA 9
ATOM 11942 C C . VAL A 1 24 ? 1.125 7.500 -3.223 1.00 0.00 24 VAL A C 9
ATOM 11943 O O . VAL A 1 24 ? 1.094 8.318 -2.304 1.00 0.00 24 VAL A O 9
ATOM 11956 N N . THR A 1 25 ? 0.524 7.702 -4.392 1.00 0.00 25 THR A N 9
ATOM 11957 C CA . THR A 1 25 ? -0.221 8.924 -4.666 1.00 0.00 25 THR A CA 9
ATOM 11958 C C . THR A 1 25 ? -1.711 8.638 -4.815 1.00 0.00 25 THR A C 9
ATOM 11959 O O . THR A 1 25 ? -2.127 7.482 -4.871 1.00 0.00 25 THR A O 9
ATOM 11970 N N . GLU A 1 26 ? -2.510 9.699 -4.878 1.00 0.00 26 GLU A N 9
ATOM 11971 C CA . GLU A 1 26 ? -3.954 9.560 -5.020 1.00 0.00 26 GLU A CA 9
ATOM 11972 C C . GLU A 1 26 ? -4.306 8.840 -6.318 1.00 0.00 26 GLU A C 9
ATOM 11973 O O . GLU A 1 26 ? -5.433 8.379 -6.500 1.00 0.00 26 GLU A O 9
ATOM 11985 N N . VAL A 1 27 ? -3.334 8.748 -7.219 1.00 0.00 27 VAL A N 9
ATOM 11986 C CA . VAL A 1 27 ? -3.539 8.084 -8.501 1.00 0.00 27 VAL A CA 9
ATOM 11987 C C . VAL A 1 27 ? -3.387 6.573 -8.368 1.00 0.00 27 VAL A C 9
ATOM 11988 O O . VAL A 1 27 ? -4.073 5.806 -9.044 1.00 0.00 27 VAL A O 9
ATOM 12001 N N . THR A 1 28 ? -2.482 6.150 -7.491 1.00 0.00 28 THR A N 9
ATOM 12002 C CA . THR A 1 28 ? -2.238 4.730 -7.268 1.00 0.00 28 THR A CA 9
ATOM 12003 C C . THR A 1 28 ? -3.431 4.067 -6.590 1.00 0.00 28 THR A C 9
ATOM 12004 O O . THR A 1 28 ? -3.886 4.512 -5.536 1.00 0.00 28 THR A O 9
ATOM 12015 N N . THR A 1 29 ? -3.935 2.998 -7.201 1.00 0.00 29 THR A N 9
ATOM 12016 C CA . THR A 1 29 ? -5.076 2.274 -6.656 1.00 0.00 29 THR A CA 9
ATOM 12017 C C . THR A 1 29 ? -4.682 1.481 -5.415 1.00 0.00 29 THR A C 9
ATOM 12018 O O . THR A 1 29 ? -3.497 1.297 -5.134 1.00 0.00 29 THR A O 9
ATOM 12029 N N . CYS A 1 30 ? -5.682 1.015 -4.675 1.00 0.00 30 CYS A N 9
ATOM 12030 C CA . CYS A 1 30 ? -5.439 0.242 -3.462 1.00 0.00 30 CYS A CA 9
ATOM 12031 C C . CYS A 1 30 ? -4.703 -1.055 -3.782 1.00 0.00 30 CYS A C 9
ATOM 12032 O O . CYS A 1 30 ? -3.726 -1.404 -3.121 1.00 0.00 30 CYS A O 9
ATOM 12040 N N . GLN A 1 31 ? -5.182 -1.766 -4.799 1.00 0.00 31 GLN A N 9
ATOM 12041 C CA . GLN A 1 31 ? -4.570 -3.026 -5.204 1.00 0.00 31 GLN A CA 9
ATOM 12042 C C . GLN A 1 31 ? -3.065 -2.866 -5.389 1.00 0.00 31 GLN A C 9
ATOM 12043 O O . GLN A 1 31 ? -2.291 -3.762 -5.054 1.00 0.00 31 GLN A O 9
ATOM 12057 N N . GLU A 1 32 ? -2.658 -1.719 -5.924 1.00 0.00 32 GLU A N 9
ATOM 12058 C CA . GLU A 1 32 ? -1.244 -1.443 -6.153 1.00 0.00 32 GLU A CA 9
ATOM 12059 C C . GLU A 1 32 ? -0.510 -1.232 -4.833 1.00 0.00 32 GLU A C 9
ATOM 12060 O O . GLU A 1 32 ? 0.711 -1.374 -4.758 1.00 0.00 32 GLU A O 9
ATOM 12072 N N . VAL A 1 33 ? -1.262 -0.889 -3.792 1.00 0.00 33 VAL A N 9
ATOM 12073 C CA . VAL A 1 33 ? -0.684 -0.658 -2.473 1.00 0.00 33 VAL A CA 9
ATOM 12074 C C . VAL A 1 33 ? -0.664 -1.940 -1.649 1.00 0.00 33 VAL A C 9
ATOM 12075 O O . VAL A 1 33 ? 0.388 -2.373 -1.180 1.00 0.00 33 VAL A O 9
ATOM 12088 N N . VAL A 1 34 ? -1.835 -2.545 -1.477 1.00 0.00 34 VAL A N 9
ATOM 12089 C CA . VAL A 1 34 ? -1.953 -3.780 -0.711 1.00 0.00 34 VAL A CA 9
ATOM 12090 C C . VAL A 1 34 ? -0.898 -4.795 -1.139 1.00 0.00 34 VAL A C 9
ATOM 12091 O O . VAL A 1 34 ? -0.351 -5.523 -0.310 1.00 0.00 34 VAL A O 9
ATOM 12104 N N . ILE A 1 35 ? -0.617 -4.836 -2.436 1.00 0.00 35 ILE A N 9
ATOM 12105 C CA . ILE A 1 35 ? 0.374 -5.760 -2.974 1.00 0.00 35 ILE A CA 9
ATOM 12106 C C . ILE A 1 35 ? 1.791 -5.270 -2.696 1.00 0.00 35 ILE A C 9
ATOM 12107 O O . ILE A 1 35 ? 2.685 -6.062 -2.399 1.00 0.00 35 ILE A O 9
ATOM 12123 N N . ALA A 1 36 ? 1.987 -3.959 -2.791 1.00 0.00 36 ALA A N 9
ATOM 12124 C CA . ALA A 1 36 ? 3.294 -3.363 -2.546 1.00 0.00 36 ALA A CA 9
ATOM 12125 C C . ALA A 1 36 ? 3.809 -3.722 -1.156 1.00 0.00 36 ALA A C 9
ATOM 12126 O O . ALA A 1 36 ? 5.013 -3.889 -0.953 1.00 0.00 36 ALA A O 9
ATOM 12133 N N . LEU A 1 37 ? 2.892 -3.837 -0.202 1.00 0.00 37 LEU A N 9
ATOM 12134 C CA . LEU A 1 37 ? 3.254 -4.176 1.170 1.00 0.00 37 LEU A CA 9
ATOM 12135 C C . LEU A 1 37 ? 3.727 -5.623 1.267 1.00 0.00 37 LEU A C 9
ATOM 12136 O O . LEU A 1 37 ? 4.830 -5.895 1.740 1.00 0.00 37 LEU A O 9
ATOM 12152 N N . ALA A 1 38 ? 2.885 -6.546 0.814 1.00 0.00 38 ALA A N 9
ATOM 12153 C CA . ALA A 1 38 ? 3.219 -7.965 0.846 1.00 0.00 38 ALA A CA 9
ATOM 12154 C C . ALA A 1 38 ? 4.628 -8.210 0.319 1.00 0.00 38 ALA A C 9
ATOM 12155 O O . ALA A 1 38 ? 5.403 -8.957 0.916 1.00 0.00 38 ALA A O 9
ATOM 12162 N N . GLN A 1 39 ? 4.954 -7.576 -0.803 1.00 0.00 39 GLN A N 9
ATOM 12163 C CA . GLN A 1 39 ? 6.271 -7.727 -1.411 1.00 0.00 39 GLN A CA 9
ATOM 12164 C C . GLN A 1 39 ? 7.355 -7.140 -0.513 1.00 0.00 39 GLN A C 9
ATOM 12165 O O . GLN A 1 39 ? 8.382 -7.772 -0.270 1.00 0.00 39 GLN A O 9
ATOM 12179 N N . ALA A 1 40 ? 7.119 -5.927 -0.025 1.00 0.00 40 ALA A N 9
ATOM 12180 C CA . ALA A 1 40 ? 8.075 -5.255 0.847 1.00 0.00 40 ALA A CA 9
ATOM 12181 C C . ALA A 1 40 ? 8.441 -6.132 2.040 1.00 0.00 40 ALA A C 9
ATOM 12182 O O . ALA A 1 40 ? 9.600 -6.185 2.451 1.00 0.00 40 ALA A O 9
ATOM 12189 N N . ILE A 1 41 ? 7.445 -6.818 2.591 1.00 0.00 41 ILE A N 9
ATOM 12190 C CA . ILE A 1 41 ? 7.663 -7.693 3.736 1.00 0.00 41 ILE A CA 9
ATOM 12191 C C . ILE A 1 41 ? 8.293 -9.013 3.307 1.00 0.00 41 ILE A C 9
ATOM 12192 O O . ILE A 1 41 ? 8.957 -9.683 4.098 1.00 0.00 41 ILE A O 9
ATOM 12208 N N . GLY A 1 42 ? 8.080 -9.383 2.047 1.00 0.00 42 GLY A N 9
ATOM 12209 C CA . GLY A 1 42 ? 8.635 -10.621 1.534 1.00 0.00 42 GLY A CA 9
ATOM 12210 C C . GLY A 1 42 ? 7.570 -11.665 1.262 1.00 0.00 42 GLY A C 9
ATOM 12211 O O . GLY A 1 42 ? 7.537 -12.262 0.186 1.00 0.00 42 GLY A O 9
ATOM 12215 N N . ARG A 1 43 ? 6.698 -11.887 2.240 1.00 0.00 43 ARG A N 9
ATOM 12216 C CA . ARG A 1 43 ? 5.628 -12.868 2.101 1.00 0.00 43 ARG A CA 9
ATOM 12217 C C . ARG A 1 43 ? 4.685 -12.487 0.964 1.00 0.00 43 ARG A C 9
ATOM 12218 O O . ARG A 1 43 ? 3.860 -11.583 1.102 1.00 0.00 43 ARG A O 9
ATOM 12239 N N . THR A 1 44 ? 4.813 -13.182 -0.162 1.00 0.00 44 THR A N 9
ATOM 12240 C CA . THR A 1 44 ? 3.974 -12.917 -1.324 1.00 0.00 44 THR A CA 9
ATOM 12241 C C . THR A 1 44 ? 2.626 -13.617 -1.200 1.00 0.00 44 THR A C 9
ATOM 12242 O O . THR A 1 44 ? 2.536 -14.724 -0.672 1.00 0.00 44 THR A O 9
ATOM 12253 N N . GLY A 1 45 ? 1.577 -12.963 -1.692 1.00 0.00 45 GLY A N 9
ATOM 12254 C CA . GLY A 1 45 ? 0.247 -13.539 -1.626 1.00 0.00 45 GLY A CA 9
ATOM 12255 C C . GLY A 1 45 ? -0.841 -12.516 -1.885 1.00 0.00 45 GLY A C 9
ATOM 12256 O O . GLY A 1 45 ? -0.583 -11.456 -2.457 1.00 0.00 45 GLY A O 9
ATOM 12260 N N . ARG A 1 46 ? -2.062 -12.833 -1.465 1.00 0.00 46 ARG A N 9
ATOM 12261 C CA . ARG A 1 46 ? -3.193 -11.934 -1.658 1.00 0.00 46 ARG A CA 9
ATOM 12262 C C . ARG A 1 46 ? -3.632 -11.321 -0.331 1.00 0.00 46 ARG A C 9
ATOM 12263 O O . ARG A 1 46 ? -4.018 -12.033 0.596 1.00 0.00 46 ARG A O 9
ATOM 12284 N N . TYR A 1 47 ? -3.570 -9.997 -0.248 1.00 0.00 47 TYR A N 9
ATOM 12285 C CA . TYR A 1 47 ? -3.958 -9.288 0.965 1.00 0.00 47 TYR A CA 9
ATOM 12286 C C . TYR A 1 47 ? -5.074 -8.288 0.679 1.00 0.00 47 TYR A C 9
ATOM 12287 O O . TYR A 1 47 ? -5.552 -8.178 -0.451 1.00 0.00 47 TYR A O 9
ATOM 12305 N N . THR A 1 48 ? -5.485 -7.558 1.711 1.00 0.00 48 THR A N 9
ATOM 12306 C CA . THR A 1 48 ? -6.544 -6.566 1.573 1.00 0.00 48 THR A CA 9
ATOM 12307 C C . THR A 1 48 ? -6.331 -5.397 2.528 1.00 0.00 48 THR A C 9
ATOM 12308 O O . THR A 1 48 ? -5.665 -5.534 3.555 1.00 0.00 48 THR A O 9
ATOM 12319 N N . LEU A 1 49 ? -6.900 -4.247 2.183 1.00 0.00 49 LEU A N 9
ATOM 12320 C CA . LEU A 1 49 ? -6.773 -3.053 3.011 1.00 0.00 49 LEU A CA 9
ATOM 12321 C C . LEU A 1 49 ? -8.042 -2.815 3.822 1.00 0.00 49 LEU A C 9
ATOM 12322 O O . LEU A 1 49 ? -9.152 -2.890 3.294 1.00 0.00 49 LEU A O 9
ATOM 12338 N N . ILE A 1 50 ? -7.871 -2.525 5.108 1.00 0.00 50 ILE A N 9
ATOM 12339 C CA . ILE A 1 50 ? -9.003 -2.272 5.991 1.00 0.00 50 ILE A CA 9
ATOM 12340 C C . ILE A 1 50 ? -8.802 -0.989 6.790 1.00 0.00 50 ILE A C 9
ATOM 12341 O O . ILE A 1 50 ? -7.813 -0.843 7.507 1.00 0.00 50 ILE A O 9
ATOM 12357 N N . GLU A 1 51 ? -9.747 -0.063 6.661 1.00 0.00 51 GLU A N 9
ATOM 12358 C CA . GLU A 1 51 ? -9.673 1.207 7.372 1.00 0.00 51 GLU A CA 9
ATOM 12359 C C . GLU A 1 51 ? -10.348 1.107 8.737 1.00 0.00 51 GLU A C 9
ATOM 12360 O O . GLU A 1 51 ? -11.575 1.101 8.837 1.00 0.00 51 GLU A O 9
ATOM 12372 N N . LYS A 1 52 ? -9.538 1.027 9.787 1.00 0.00 52 LYS A N 9
ATOM 12373 C CA . LYS A 1 52 ? -10.054 0.927 11.147 1.00 0.00 52 LYS A CA 9
ATOM 12374 C C . LYS A 1 52 ? -10.111 2.300 11.809 1.00 0.00 52 LYS A C 9
ATOM 12375 O O . LYS A 1 52 ? -9.079 2.879 12.149 1.00 0.00 52 LYS A O 9
ATOM 12394 N N . TRP A 1 53 ? -11.322 2.814 11.990 1.00 0.00 53 TRP A N 9
ATOM 12395 C CA . TRP A 1 53 ? -11.513 4.119 12.614 1.00 0.00 53 TRP A CA 9
ATOM 12396 C C . TRP A 1 53 ? -12.709 4.101 13.559 1.00 0.00 53 TRP A C 9
ATOM 12397 O O . TRP A 1 53 ? -13.739 3.496 13.260 1.00 0.00 53 TRP A O 9
ATOM 12418 N N . ARG A 1 54 ? -12.567 4.768 14.700 1.00 0.00 54 ARG A N 9
ATOM 12419 C CA . ARG A 1 54 ? -13.636 4.827 15.689 1.00 0.00 54 ARG A CA 9
ATOM 12420 C C . ARG A 1 54 ? -14.267 3.453 15.890 1.00 0.00 54 ARG A C 9
ATOM 12421 O O . ARG A 1 54 ? -15.491 3.315 15.896 1.00 0.00 54 ARG A O 9
ATOM 12442 N N . ASP A 1 55 ? -13.425 2.439 16.053 1.00 0.00 55 ASP A N 9
ATOM 12443 C CA . ASP A 1 55 ? -13.899 1.075 16.255 1.00 0.00 55 ASP A CA 9
ATOM 12444 C C . ASP A 1 55 ? -14.743 0.612 15.071 1.00 0.00 55 ASP A C 9
ATOM 12445 O O . ASP A 1 55 ? -15.658 -0.197 15.225 1.00 0.00 55 ASP A O 9
ATOM 12454 N N . THR A 1 56 ? -14.430 1.133 13.889 1.00 0.00 56 THR A N 9
ATOM 12455 C CA . THR A 1 56 ? -15.160 0.775 12.679 1.00 0.00 56 THR A CA 9
ATOM 12456 C C . THR A 1 56 ? -14.208 0.346 11.569 1.00 0.00 56 THR A C 9
ATOM 12457 O O . THR A 1 56 ? -13.546 1.178 10.950 1.00 0.00 56 THR A O 9
ATOM 12468 N N . GLU A 1 57 ? -14.144 -0.959 11.322 1.00 0.00 57 GLU A N 9
ATOM 12469 C CA . GLU A 1 57 ? -13.271 -1.498 10.286 1.00 0.00 57 GLU A CA 9
ATOM 12470 C C . GLU A 1 57 ? -14.086 -2.164 9.180 1.00 0.00 57 GLU A C 9
ATOM 12471 O O . GLU A 1 57 ? -15.027 -2.909 9.452 1.00 0.00 57 GLU A O 9
ATOM 12483 N N . ARG A 1 58 ? -13.717 -1.888 7.934 1.00 0.00 58 ARG A N 9
ATOM 12484 C CA . ARG A 1 58 ? -14.414 -2.458 6.787 1.00 0.00 58 ARG A CA 9
ATOM 12485 C C . ARG A 1 58 ? -13.460 -2.652 5.612 1.00 0.00 58 ARG A C 9
ATOM 12486 O O . ARG A 1 58 ? -12.550 -1.851 5.399 1.00 0.00 58 ARG A O 9
ATOM 12507 N N . HIS A 1 59 ? -13.675 -3.722 4.853 1.00 0.00 59 HIS A N 9
ATOM 12508 C CA . HIS A 1 59 ? -12.834 -4.021 3.699 1.00 0.00 59 HIS A CA 9
ATOM 12509 C C . HIS A 1 59 ? -12.998 -2.959 2.616 1.00 0.00 59 HIS A C 9
ATOM 12510 O O . HIS A 1 59 ? -14.093 -2.435 2.407 1.00 0.00 59 HIS A O 9
ATOM 12525 N N . LEU A 1 60 ? -11.904 -2.645 1.932 1.00 0.00 60 LEU A N 9
ATOM 12526 C CA . LEU A 1 60 ? -11.926 -1.644 0.870 1.00 0.00 60 LEU A CA 9
ATOM 12527 C C . LEU A 1 60 ? -11.906 -2.307 -0.503 1.00 0.00 60 LEU A C 9
ATOM 12528 O O . LEU A 1 60 ? -11.611 -3.495 -0.626 1.00 0.00 60 LEU A O 9
ATOM 12544 N N . ALA A 1 61 ? -12.219 -1.529 -1.534 1.00 0.00 61 ALA A N 9
ATOM 12545 C CA . ALA A 1 61 ? -12.232 -2.039 -2.900 1.00 0.00 61 ALA A CA 9
ATOM 12546 C C . ALA A 1 61 ? -10.841 -1.981 -3.521 1.00 0.00 61 ALA A C 9
ATOM 12547 O O . ALA A 1 61 ? -10.055 -1.070 -3.258 1.00 0.00 61 ALA A O 9
ATOM 12554 N N . PRO A 1 62 ? -10.527 -2.974 -4.365 1.00 0.00 62 PRO A N 9
ATOM 12555 C CA . PRO A 1 62 ? -9.229 -3.058 -5.042 1.00 0.00 62 PRO A CA 9
ATOM 12556 C C . PRO A 1 62 ? -9.055 -1.973 -6.099 1.00 0.00 62 PRO A C 9
ATOM 12557 O O . PRO A 1 62 ? -7.933 -1.625 -6.467 1.00 0.00 62 PRO A O 9
ATOM 12568 N N . HIS A 1 63 ? -10.173 -1.441 -6.584 1.00 0.00 63 HIS A N 9
ATOM 12569 C CA . HIS A 1 63 ? -10.143 -0.394 -7.599 1.00 0.00 63 HIS A CA 9
ATOM 12570 C C . HIS A 1 63 ? -10.113 0.988 -6.953 1.00 0.00 63 HIS A C 9
ATOM 12571 O O . HIS A 1 63 ? -9.649 1.954 -7.557 1.00 0.00 63 HIS A O 9
ATOM 12586 N N . GLU A 1 64 ? -10.612 1.072 -5.724 1.00 0.00 64 GLU A N 9
ATOM 12587 C CA . GLU A 1 64 ? -10.644 2.336 -4.998 1.00 0.00 64 GLU A CA 9
ATOM 12588 C C . GLU A 1 64 ? -9.233 2.789 -4.632 1.00 0.00 64 GLU A C 9
ATOM 12589 O O . GLU A 1 64 ? -8.260 2.074 -4.869 1.00 0.00 64 GLU A O 9
ATOM 12601 N N . ASN A 1 65 ? -9.132 3.981 -4.053 1.00 0.00 65 ASN A N 9
ATOM 12602 C CA . ASN A 1 65 ? -7.841 4.530 -3.654 1.00 0.00 65 ASN A CA 9
ATOM 12603 C C . ASN A 1 65 ? -7.825 4.857 -2.165 1.00 0.00 65 ASN A C 9
ATOM 12604 O O . ASN A 1 65 ? -8.823 5.293 -1.589 1.00 0.00 65 ASN A O 9
ATOM 12615 N N . PRO A 1 66 ? -6.666 4.644 -1.524 1.00 0.00 66 PRO A N 9
ATOM 12616 C CA . PRO A 1 66 ? -6.492 4.912 -0.093 1.00 0.00 66 PRO A CA 9
ATOM 12617 C C . PRO A 1 66 ? -6.507 6.403 0.224 1.00 0.00 66 PRO A C 9
ATOM 12618 O O . PRO A 1 66 ? -7.167 6.840 1.167 1.00 0.00 66 PRO A O 9
ATOM 12629 N N . ILE A 1 67 ? -5.775 7.179 -0.569 1.00 0.00 67 ILE A N 9
ATOM 12630 C CA . ILE A 1 67 ? -5.706 8.621 -0.372 1.00 0.00 67 ILE A CA 9
ATOM 12631 C C . ILE A 1 67 ? -7.100 9.236 -0.313 1.00 0.00 67 ILE A C 9
ATOM 12632 O O . ILE A 1 67 ? -7.344 10.175 0.445 1.00 0.00 67 ILE A O 9
ATOM 12648 N N . ILE A 1 68 ? -8.012 8.699 -1.117 1.00 0.00 68 ILE A N 9
ATOM 12649 C CA . ILE A 1 68 ? -9.383 9.193 -1.153 1.00 0.00 68 ILE A CA 9
ATOM 12650 C C . ILE A 1 68 ? -10.099 8.924 0.166 1.00 0.00 68 ILE A C 9
ATOM 12651 O O . ILE A 1 68 ? -10.742 9.811 0.727 1.00 0.00 68 ILE A O 9
ATOM 12667 N N . SER A 1 69 ? -9.983 7.694 0.656 1.00 0.00 69 SER A N 9
ATOM 12668 C CA . SER A 1 69 ? -10.621 7.307 1.909 1.00 0.00 69 SER A CA 9
ATOM 12669 C C . SER A 1 69 ? -10.443 8.392 2.967 1.00 0.00 69 SER A C 9
ATOM 12670 O O . SER A 1 69 ? -11.414 8.852 3.570 1.00 0.00 69 SER A O 9
ATOM 12678 N N . LEU A 1 70 ? -9.197 8.797 3.187 1.00 0.00 70 LEU A N 9
ATOM 12679 C CA . LEU A 1 70 ? -8.890 9.828 4.172 1.00 0.00 70 LEU A CA 9
ATOM 12680 C C . LEU A 1 70 ? -9.466 11.176 3.747 1.00 0.00 70 LEU A C 9
ATOM 12681 O O . LEU A 1 70 ? -10.129 11.853 4.531 1.00 0.00 70 LEU A O 9
ATOM 12697 N N . ASN A 1 71 ? -9.209 11.556 2.499 1.00 0.00 71 ASN A N 9
ATOM 12698 C CA . ASN A 1 71 ? -9.702 12.822 1.969 1.00 0.00 71 ASN A CA 9
ATOM 12699 C C . ASN A 1 71 ? -11.156 13.050 2.371 1.00 0.00 71 ASN A C 9
ATOM 12700 O O . ASN A 1 71 ? -11.555 14.169 2.695 1.00 0.00 71 ASN A O 9
ATOM 12711 N N . LYS A 1 72 ? -11.945 11.981 2.349 1.00 0.00 72 LYS A N 9
ATOM 12712 C CA . LYS A 1 72 ? -13.355 12.061 2.712 1.00 0.00 72 LYS A CA 9
ATOM 12713 C C . LYS A 1 72 ? -13.517 12.394 4.192 1.00 0.00 72 LYS A C 9
ATOM 12714 O O . LYS A 1 72 ? -14.345 13.226 4.563 1.00 0.00 72 LYS A O 9
ATOM 12733 N N . TRP A 1 73 ? -12.722 11.740 5.031 1.00 0.00 73 TRP A N 9
ATOM 12734 C CA . TRP A 1 73 ? -12.777 11.968 6.470 1.00 0.00 73 TRP A CA 9
ATOM 12735 C C . TRP A 1 73 ? -12.296 13.373 6.818 1.00 0.00 73 TRP A C 9
ATOM 12736 O O . TRP A 1 73 ? -12.863 14.037 7.685 1.00 0.00 73 TRP A O 9
ATOM 12757 N N . GLY A 1 74 ? -11.246 13.820 6.135 1.00 0.00 74 GLY A N 9
ATOM 12758 C CA . GLY A 1 74 ? -10.707 15.144 6.387 1.00 0.00 74 GLY A CA 9
ATOM 12759 C C . GLY A 1 74 ? -10.480 15.407 7.862 1.00 0.00 74 GLY A C 9
ATOM 12760 O O . GLY A 1 74 ? -9.414 15.102 8.396 1.00 0.00 74 GLY A O 9
ATOM 12764 N N . GLN A 1 75 ? -11.484 15.975 8.522 1.00 0.00 75 GLN A N 9
ATOM 12765 C CA . GLN A 1 75 ? -11.387 16.280 9.944 1.00 0.00 75 GLN A CA 9
ATOM 12766 C C . GLN A 1 75 ? -10.876 15.075 10.727 1.00 0.00 75 GLN A C 9
ATOM 12767 O O . GLN A 1 75 ? -10.068 15.215 11.645 1.00 0.00 75 GLN A O 9
ATOM 12781 N N . TYR A 1 76 ? -11.353 13.891 10.357 1.00 0.00 76 TYR A N 9
ATOM 12782 C CA . TYR A 1 76 ? -10.946 12.661 11.026 1.00 0.00 76 TYR A CA 9
ATOM 12783 C C . TYR A 1 76 ? -10.206 11.737 10.065 1.00 0.00 76 TYR A C 9
ATOM 12784 O O . TYR A 1 76 ? -10.403 10.522 10.078 1.00 0.00 76 TYR A O 9
ATOM 12802 N N . ALA A 1 77 ? -9.352 12.322 9.231 1.00 0.00 77 ALA A N 9
ATOM 12803 C CA . ALA A 1 77 ? -8.579 11.553 8.264 1.00 0.00 77 ALA A CA 9
ATOM 12804 C C . ALA A 1 77 ? -7.393 10.865 8.932 1.00 0.00 77 ALA A C 9
ATOM 12805 O O . ALA A 1 77 ? -7.223 9.651 8.818 1.00 0.00 77 ALA A O 9
ATOM 12812 N N . SER A 1 78 ? -6.576 11.648 9.628 1.00 0.00 78 SER A N 9
ATOM 12813 C CA . SER A 1 78 ? -5.403 11.114 10.310 1.00 0.00 78 SER A CA 9
ATOM 12814 C C . SER A 1 78 ? -5.795 9.995 11.270 1.00 0.00 78 SER A C 9
ATOM 12815 O O . SER A 1 78 ? -5.204 8.915 11.256 1.00 0.00 78 SER A O 9
ATOM 12823 N N . ASP A 1 79 ? -6.795 10.262 12.102 1.00 0.00 79 ASP A N 9
ATOM 12824 C CA . ASP A 1 79 ? -7.268 9.278 13.069 1.00 0.00 79 ASP A CA 9
ATOM 12825 C C . ASP A 1 79 ? -7.444 7.912 12.413 1.00 0.00 79 ASP A C 9
ATOM 12826 O O . ASP A 1 79 ? -7.223 6.877 13.041 1.00 0.00 79 ASP A O 9
ATOM 12835 N N . VAL A 1 80 ? -7.844 7.917 11.145 1.00 0.00 80 VAL A N 9
ATOM 12836 C CA . VAL A 1 80 ? -8.050 6.679 10.403 1.00 0.00 80 VAL A CA 9
ATOM 12837 C C . VAL A 1 80 ? -6.744 5.906 10.252 1.00 0.00 80 VAL A C 9
ATOM 12838 O O . VAL A 1 80 ? -5.761 6.428 9.728 1.00 0.00 80 VAL A O 9
ATOM 12851 N N . GLN A 1 81 ? -6.744 4.660 10.713 1.00 0.00 81 GLN A N 9
ATOM 12852 C CA . GLN A 1 81 ? -5.559 3.815 10.629 1.00 0.00 81 GLN A CA 9
ATOM 12853 C C . GLN A 1 81 ? -5.791 2.645 9.678 1.00 0.00 81 GLN A C 9
ATOM 12854 O O . GLN A 1 81 ? -6.846 2.010 9.705 1.00 0.00 81 GLN A O 9
ATOM 12868 N N . LEU A 1 82 ? -4.799 2.365 8.839 1.00 0.00 82 LEU A N 9
ATOM 12869 C CA . LEU A 1 82 ? -4.895 1.270 7.880 1.00 0.00 82 LEU A CA 9
ATOM 12870 C C . LEU A 1 82 ? -4.264 -0.001 8.438 1.00 0.00 82 LEU A C 9
ATOM 12871 O O . LEU A 1 82 ? -3.271 0.055 9.164 1.00 0.00 82 LEU A O 9
ATOM 12887 N N . ILE A 1 83 ? -4.846 -1.145 8.094 1.00 0.00 83 ILE A N 9
ATOM 12888 C CA . ILE A 1 83 ? -4.338 -2.430 8.558 1.00 0.00 83 ILE A CA 9
ATOM 12889 C C . ILE A 1 83 ? -4.295 -3.447 7.423 1.00 0.00 83 ILE A C 9
ATOM 12890 O O . ILE A 1 83 ? -5.317 -3.746 6.803 1.00 0.00 83 ILE A O 9
ATOM 12906 N N . LEU A 1 84 ? -3.107 -3.977 7.155 1.00 0.00 84 LEU A N 9
ATOM 12907 C CA . LEU A 1 84 ? -2.930 -4.963 6.095 1.00 0.00 84 LEU A CA 9
ATOM 12908 C C . LEU A 1 84 ? -3.351 -6.351 6.567 1.00 0.00 84 LEU A C 9
ATOM 12909 O O . LEU A 1 84 ? -2.653 -6.987 7.356 1.00 0.00 84 LEU A O 9
ATOM 12925 N N . ARG A 1 85 ? -4.495 -6.815 6.076 1.00 0.00 85 ARG A N 9
ATOM 12926 C CA . ARG A 1 85 ? -5.009 -8.128 6.446 1.00 0.00 85 ARG A CA 9
ATOM 12927 C C . ARG A 1 85 ? -4.943 -9.091 5.264 1.00 0.00 85 ARG A C 9
ATOM 12928 O O . ARG A 1 85 ? -5.067 -8.682 4.110 1.00 0.00 85 ARG A O 9
ATOM 12949 N N . ARG A 1 86 ? -4.745 -10.371 5.561 1.00 0.00 86 ARG A N 9
ATOM 12950 C CA . ARG A 1 86 ? -4.661 -11.392 4.523 1.00 0.00 86 ARG A CA 9
ATOM 12951 C C . ARG A 1 86 ? -5.929 -12.240 4.490 1.00 0.00 86 ARG A C 9
ATOM 12952 O O . ARG A 1 86 ? -6.351 -12.786 5.510 1.00 0.00 86 ARG A O 9
ATOM 12973 N N . THR A 1 87 ? -6.533 -12.347 3.311 1.00 0.00 87 THR A N 9
ATOM 12974 C CA . THR A 1 87 ? -7.753 -13.126 3.145 1.00 0.00 87 THR A CA 9
ATOM 12975 C C . THR A 1 87 ? -7.455 -14.621 3.148 1.00 0.00 87 THR A C 9
ATOM 12976 O O . THR A 1 87 ? -8.144 -15.400 3.804 1.00 0.00 87 THR A O 9
ATOM 12987 N N . GLY A 1 88 ? -6.422 -15.016 2.409 1.00 0.00 88 GLY A N 9
ATOM 12988 C CA . GLY A 1 88 ? -6.051 -16.417 2.341 1.00 0.00 88 GLY A CA 9
ATOM 12989 C C . GLY A 1 88 ? -4.714 -16.630 1.659 1.00 0.00 88 GLY A C 9
ATOM 12990 O O . GLY A 1 88 ? -4.217 -15.766 0.937 1.00 0.00 88 GLY A O 9
ATOM 12994 N N . PRO A 1 89 ? -4.109 -17.805 1.887 1.00 0.00 89 PRO A N 9
ATOM 12995 C CA . PRO A 1 89 ? -2.813 -18.156 1.299 1.00 0.00 89 PRO A CA 9
ATOM 12996 C C . PRO A 1 89 ? -2.902 -18.383 -0.206 1.00 0.00 89 PRO A C 9
ATOM 12997 O O . PRO A 1 89 ? -3.630 -19.262 -0.669 1.00 0.00 89 PRO A O 9
ATOM 13008 N N . SER A 1 90 ? -2.158 -17.586 -0.966 1.00 0.00 90 SER A N 9
ATOM 13009 C CA . SER A 1 90 ? -2.156 -17.699 -2.420 1.00 0.00 90 SER A CA 9
ATOM 13010 C C . SER A 1 90 ? -0.735 -17.617 -2.969 1.00 0.00 90 SER A C 9
ATOM 13011 O O . SER A 1 90 ? 0.031 -16.724 -2.610 1.00 0.00 90 SER A O 9
ATOM 13019 N N . GLY A 1 91 ? -0.390 -18.558 -3.843 1.00 0.00 91 GLY A N 9
ATOM 13020 C CA . GLY A 1 91 ? 0.938 -18.575 -4.428 1.00 0.00 91 GLY A CA 9
ATOM 13021 C C . GLY A 1 91 ? 2.025 -18.790 -3.393 1.00 0.00 91 GLY A C 9
ATOM 13022 O O . GLY A 1 91 ? 2.647 -17.843 -2.910 1.00 0.00 91 GLY A O 9
ATOM 13026 N N . PRO A 1 92 ? 2.266 -20.060 -3.037 1.00 0.00 92 PRO A N 9
ATOM 13027 C CA . PRO A 1 92 ? 3.284 -20.425 -2.048 1.00 0.00 92 PRO A CA 9
ATOM 13028 C C . PRO A 1 92 ? 4.701 -20.199 -2.565 1.00 0.00 92 PRO A C 9
ATOM 13029 O O . PRO A 1 92 ? 5.621 -19.941 -1.789 1.00 0.00 92 PRO A O 9
ATOM 13040 N N . SER A 1 93 ? 4.869 -20.296 -3.880 1.00 0.00 93 SER A N 9
ATOM 13041 C CA . SER A 1 93 ? 6.175 -20.105 -4.500 1.00 0.00 93 SER A CA 9
ATOM 13042 C C . SER A 1 93 ? 6.043 -19.962 -6.013 1.00 0.00 93 SER A C 9
ATOM 13043 O O . SER A 1 93 ? 5.115 -20.498 -6.619 1.00 0.00 93 SER A O 9
ATOM 13051 N N . SER A 1 94 ? 6.977 -19.235 -6.616 1.00 0.00 94 SER A N 9
ATOM 13052 C CA . SER A 1 94 ? 6.964 -19.018 -8.058 1.00 0.00 94 SER A CA 9
ATOM 13053 C C . SER A 1 94 ? 8.262 -18.363 -8.521 1.00 0.00 94 SER A C 9
ATOM 13054 O O . SER A 1 94 ? 8.692 -17.352 -7.968 1.00 0.00 94 SER A O 9
ATOM 13062 N N . GLY A 1 95 ? 8.882 -18.949 -9.541 1.00 0.00 95 GLY A N 9
ATOM 13063 C CA . GLY A 1 95 ? 10.125 -18.410 -10.062 1.00 0.00 95 GLY A CA 9
ATOM 13064 C C . GLY A 1 95 ? 11.336 -19.195 -9.600 1.00 0.00 95 GLY A C 9
ATOM 13065 O O . GLY A 1 95 ? 11.209 -20.325 -9.128 1.00 0.00 95 GLY A O 9
ATOM 13069 N N . GLY A 1 1 ? 11.969 5.481 -6.100 1.00 0.00 1 GLY A N 10
ATOM 13070 C CA . GLY A 1 1 ? 11.007 6.010 -7.048 1.00 0.00 1 GLY A CA 10
ATOM 13071 C C . GLY A 1 1 ? 11.436 7.344 -7.626 1.00 0.00 1 GLY A C 10
ATOM 13072 O O . GLY A 1 1 ? 11.357 7.558 -8.836 1.00 0.00 1 GLY A O 10
ATOM 13076 N N . SER A 1 2 ? 11.890 8.244 -6.760 1.00 0.00 2 SER A N 10
ATOM 13077 C CA . SER A 1 2 ? 12.328 9.567 -7.191 1.00 0.00 2 SER A CA 10
ATOM 13078 C C . SER A 1 2 ? 12.992 10.320 -6.042 1.00 0.00 2 SER A C 10
ATOM 13079 O O . SER A 1 2 ? 12.774 10.007 -4.872 1.00 0.00 2 SER A O 10
ATOM 13087 N N . SER A 1 3 ? 13.804 11.315 -6.386 1.00 0.00 3 SER A N 10
ATOM 13088 C CA . SER A 1 3 ? 14.503 12.111 -5.385 1.00 0.00 3 SER A CA 10
ATOM 13089 C C . SER A 1 3 ? 13.607 12.377 -4.179 1.00 0.00 3 SER A C 10
ATOM 13090 O O . SER A 1 3 ? 12.506 12.908 -4.315 1.00 0.00 3 SER A O 10
ATOM 13098 N N . GLY A 1 4 ? 14.089 12.004 -2.997 1.00 0.00 4 GLY A N 10
ATOM 13099 C CA . GLY A 1 4 ? 13.320 12.209 -1.784 1.00 0.00 4 GLY A CA 10
ATOM 13100 C C . GLY A 1 4 ? 11.870 11.796 -1.940 1.00 0.00 4 GLY A C 10
ATOM 13101 O O . GLY A 1 4 ? 11.552 10.906 -2.728 1.00 0.00 4 GLY A O 10
ATOM 13105 N N . SER A 1 5 ? 10.988 12.443 -1.185 1.00 0.00 5 SER A N 10
ATOM 13106 C CA . SER A 1 5 ? 9.564 12.134 -1.239 1.00 0.00 5 SER A CA 10
ATOM 13107 C C . SER A 1 5 ? 8.870 12.957 -2.320 1.00 0.00 5 SER A C 10
ATOM 13108 O O . SER A 1 5 ? 9.136 14.149 -2.475 1.00 0.00 5 SER A O 10
ATOM 13116 N N . SER A 1 6 ? 7.978 12.311 -3.065 1.00 0.00 6 SER A N 10
ATOM 13117 C CA . SER A 1 6 ? 7.248 12.981 -4.135 1.00 0.00 6 SER A CA 10
ATOM 13118 C C . SER A 1 6 ? 5.744 12.914 -3.890 1.00 0.00 6 SER A C 10
ATOM 13119 O O . SER A 1 6 ? 5.024 13.888 -4.108 1.00 0.00 6 SER A O 10
ATOM 13127 N N . GLY A 1 7 ? 5.275 11.757 -3.435 1.00 0.00 7 GLY A N 10
ATOM 13128 C CA . GLY A 1 7 ? 3.859 11.583 -3.167 1.00 0.00 7 GLY A CA 10
ATOM 13129 C C . GLY A 1 7 ? 3.525 11.731 -1.696 1.00 0.00 7 GLY A C 10
ATOM 13130 O O . GLY A 1 7 ? 4.321 12.261 -0.922 1.00 0.00 7 GLY A O 10
ATOM 13134 N N . MET A 1 8 ? 2.342 11.263 -1.310 1.00 0.00 8 MET A N 10
ATOM 13135 C CA . MET A 1 8 ? 1.904 11.346 0.079 1.00 0.00 8 MET A CA 10
ATOM 13136 C C . MET A 1 8 ? 2.537 10.239 0.916 1.00 0.00 8 MET A C 10
ATOM 13137 O O . MET A 1 8 ? 3.298 9.419 0.403 1.00 0.00 8 MET A O 10
ATOM 13151 N N . GLU A 1 9 ? 2.217 10.222 2.206 1.00 0.00 9 GLU A N 10
ATOM 13152 C CA . GLU A 1 9 ? 2.756 9.216 3.113 1.00 0.00 9 GLU A CA 10
ATOM 13153 C C . GLU A 1 9 ? 1.635 8.390 3.737 1.00 0.00 9 GLU A C 10
ATOM 13154 O O . GLU A 1 9 ? 0.972 8.831 4.677 1.00 0.00 9 GLU A O 10
ATOM 13166 N N . LEU A 1 10 ? 1.428 7.189 3.208 1.00 0.00 10 LEU A N 10
ATOM 13167 C CA . LEU A 1 10 ? 0.387 6.300 3.711 1.00 0.00 10 LEU A CA 10
ATOM 13168 C C . LEU A 1 10 ? 0.935 5.380 4.798 1.00 0.00 10 LEU A C 10
ATOM 13169 O O . LEU A 1 10 ? 2.061 4.892 4.704 1.00 0.00 10 LEU A O 10
ATOM 13185 N N . LYS A 1 11 ? 0.130 5.147 5.829 1.00 0.00 11 LYS A N 10
ATOM 13186 C CA . LYS A 1 11 ? 0.531 4.283 6.933 1.00 0.00 11 LYS A CA 10
ATOM 13187 C C . LYS A 1 11 ? -0.359 3.047 7.009 1.00 0.00 11 LYS A C 10
ATOM 13188 O O . LYS A 1 11 ? -1.581 3.156 7.117 1.00 0.00 11 LYS A O 10
ATOM 13207 N N . VAL A 1 12 ? 0.260 1.873 6.953 1.00 0.00 12 VAL A N 10
ATOM 13208 C CA . VAL A 1 12 ? -0.476 0.616 7.018 1.00 0.00 12 VAL A CA 10
ATOM 13209 C C . VAL A 1 12 ? 0.210 -0.376 7.949 1.00 0.00 12 VAL A C 10
ATOM 13210 O O . VAL A 1 12 ? 1.400 -0.657 7.805 1.00 0.00 12 VAL A O 10
ATOM 13223 N N . TRP A 1 13 ? -0.547 -0.904 8.904 1.00 0.00 13 TRP A N 10
ATOM 13224 C CA . TRP A 1 13 ? -0.011 -1.866 9.860 1.00 0.00 13 TRP A CA 10
ATOM 13225 C C . TRP A 1 13 ? 0.224 -3.219 9.198 1.00 0.00 13 TRP A C 10
ATOM 13226 O O . TRP A 1 13 ? -0.723 -3.946 8.897 1.00 0.00 13 TRP A O 10
ATOM 13247 N N . VAL A 1 14 ? 1.491 -3.552 8.972 1.00 0.00 14 VAL A N 10
ATOM 13248 C CA . VAL A 1 14 ? 1.849 -4.818 8.346 1.00 0.00 14 VAL A CA 10
ATOM 13249 C C . VAL A 1 14 ? 2.569 -5.734 9.330 1.00 0.00 14 VAL A C 10
ATOM 13250 O O . VAL A 1 14 ? 3.769 -5.591 9.564 1.00 0.00 14 VAL A O 10
ATOM 13263 N N . ASP A 1 15 ? 1.827 -6.675 9.904 1.00 0.00 15 ASP A N 10
ATOM 13264 C CA . ASP A 1 15 ? 2.394 -7.617 10.863 1.00 0.00 15 ASP A CA 10
ATOM 13265 C C . ASP A 1 15 ? 2.844 -6.897 12.130 1.00 0.00 15 ASP A C 10
ATOM 13266 O O . ASP A 1 15 ? 3.850 -7.259 12.738 1.00 0.00 15 ASP A O 10
ATOM 13275 N N . GLY A 1 16 ? 2.090 -5.874 12.523 1.00 0.00 16 GLY A N 10
ATOM 13276 C CA . GLY A 1 16 ? 2.428 -5.118 13.715 1.00 0.00 16 GLY A CA 10
ATOM 13277 C C . GLY A 1 16 ? 3.516 -4.093 13.463 1.00 0.00 16 GLY A C 10
ATOM 13278 O O . GLY A 1 16 ? 4.210 -3.673 14.389 1.00 0.00 16 GLY A O 10
ATOM 13282 N N . VAL A 1 17 ? 3.668 -3.690 12.205 1.00 0.00 17 VAL A N 10
ATOM 13283 C CA . VAL A 1 17 ? 4.680 -2.709 11.834 1.00 0.00 17 VAL A CA 10
ATOM 13284 C C . VAL A 1 17 ? 4.120 -1.688 10.850 1.00 0.00 17 VAL A C 10
ATOM 13285 O O . VAL A 1 17 ? 3.678 -2.043 9.757 1.00 0.00 17 VAL A O 10
ATOM 13298 N N . GLN A 1 18 ? 4.142 -0.419 11.245 1.00 0.00 18 GLN A N 10
ATOM 13299 C CA . GLN A 1 18 ? 3.636 0.654 10.397 1.00 0.00 18 GLN A CA 10
ATOM 13300 C C . GLN A 1 18 ? 4.658 1.032 9.330 1.00 0.00 18 GLN A C 10
ATOM 13301 O O . GLN A 1 18 ? 5.567 1.824 9.581 1.00 0.00 18 GLN A O 10
ATOM 13315 N N . ARG A 1 19 ? 4.503 0.462 8.140 1.00 0.00 19 ARG A N 10
ATOM 13316 C CA . ARG A 1 19 ? 5.414 0.738 7.036 1.00 0.00 19 ARG A CA 10
ATOM 13317 C C . ARG A 1 19 ? 4.889 1.881 6.172 1.00 0.00 19 ARG A C 10
ATOM 13318 O O . ARG A 1 19 ? 3.879 1.738 5.482 1.00 0.00 19 ARG A O 10
ATOM 13339 N N . ILE A 1 20 ? 5.581 3.015 6.215 1.00 0.00 20 ILE A N 10
ATOM 13340 C CA . ILE A 1 20 ? 5.185 4.181 5.436 1.00 0.00 20 ILE A CA 10
ATOM 13341 C C . ILE A 1 20 ? 5.645 4.057 3.988 1.00 0.00 20 ILE A C 10
ATOM 13342 O O . ILE A 1 20 ? 6.842 4.085 3.701 1.00 0.00 20 ILE A O 10
ATOM 13358 N N . VAL A 1 21 ? 4.687 3.922 3.077 1.00 0.00 21 VAL A N 10
ATOM 13359 C CA . VAL A 1 21 ? 4.993 3.796 1.657 1.00 0.00 21 VAL A CA 10
ATOM 13360 C C . VAL A 1 21 ? 5.146 5.166 1.005 1.00 0.00 21 VAL A C 10
ATOM 13361 O O . VAL A 1 21 ? 4.164 5.880 0.799 1.00 0.00 21 VAL A O 10
ATOM 13374 N N . CYS A 1 22 ? 6.384 5.526 0.683 1.00 0.00 22 CYS A N 10
ATOM 13375 C CA . CYS A 1 22 ? 6.666 6.811 0.053 1.00 0.00 22 CYS A CA 10
ATOM 13376 C C . CYS A 1 22 ? 6.619 6.695 -1.466 1.00 0.00 22 CYS A C 10
ATOM 13377 O O . CYS A 1 22 ? 7.084 5.710 -2.039 1.00 0.00 22 CYS A O 10
ATOM 13385 N N . GLY A 1 23 ? 6.052 7.708 -2.115 1.00 0.00 23 GLY A N 10
ATOM 13386 C CA . GLY A 1 23 ? 5.953 7.698 -3.563 1.00 0.00 23 GLY A CA 10
ATOM 13387 C C . GLY A 1 23 ? 4.597 7.225 -4.048 1.00 0.00 23 GLY A C 10
ATOM 13388 O O . GLY A 1 23 ? 4.493 6.582 -5.092 1.00 0.00 23 GLY A O 10
ATOM 13392 N N . VAL A 1 24 ? 3.554 7.542 -3.287 1.00 0.00 24 VAL A N 10
ATOM 13393 C CA . VAL A 1 24 ? 2.198 7.145 -3.645 1.00 0.00 24 VAL A CA 10
ATOM 13394 C C . VAL A 1 24 ? 1.404 8.327 -4.188 1.00 0.00 24 VAL A C 10
ATOM 13395 O O . VAL A 1 24 ? 1.443 9.425 -3.631 1.00 0.00 24 VAL A O 10
ATOM 13408 N N . THR A 1 25 ? 0.682 8.096 -5.280 1.00 0.00 25 THR A N 10
ATOM 13409 C CA . THR A 1 25 ? -0.122 9.142 -5.901 1.00 0.00 25 THR A CA 10
ATOM 13410 C C . THR A 1 25 ? -1.585 8.727 -5.997 1.00 0.00 25 THR A C 10
ATOM 13411 O O . THR A 1 25 ? -1.917 7.551 -5.851 1.00 0.00 25 THR A O 10
ATOM 13422 N N . GLU A 1 26 ? -2.457 9.699 -6.245 1.00 0.00 26 GLU A N 10
ATOM 13423 C CA . GLU A 1 26 ? -3.886 9.433 -6.360 1.00 0.00 26 GLU A CA 10
ATOM 13424 C C . GLU A 1 26 ? -4.142 8.216 -7.245 1.00 0.00 26 GLU A C 10
ATOM 13425 O O . GLU A 1 26 ? -4.892 7.312 -6.874 1.00 0.00 26 GLU A O 10
ATOM 13437 N N . VAL A 1 27 ? -3.515 8.200 -8.417 1.00 0.00 27 VAL A N 10
ATOM 13438 C CA . VAL A 1 27 ? -3.674 7.095 -9.354 1.00 0.00 27 VAL A CA 10
ATOM 13439 C C . VAL A 1 27 ? -3.452 5.754 -8.665 1.00 0.00 27 VAL A C 10
ATOM 13440 O O . VAL A 1 27 ? -4.163 4.783 -8.927 1.00 0.00 27 VAL A O 10
ATOM 13453 N N . THR A 1 28 ? -2.460 5.706 -7.781 1.00 0.00 28 THR A N 10
ATOM 13454 C CA . THR A 1 28 ? -2.143 4.483 -7.054 1.00 0.00 28 THR A CA 10
ATOM 13455 C C . THR A 1 28 ? -3.378 3.920 -6.360 1.00 0.00 28 THR A C 10
ATOM 13456 O O . THR A 1 28 ? -3.898 4.515 -5.416 1.00 0.00 28 THR A O 10
ATOM 13467 N N . THR A 1 29 ? -3.844 2.768 -6.834 1.00 0.00 29 THR A N 10
ATOM 13468 C CA . THR A 1 29 ? -5.019 2.125 -6.259 1.00 0.00 29 THR A CA 10
ATOM 13469 C C . THR A 1 29 ? -4.644 1.276 -5.049 1.00 0.00 29 THR A C 10
ATOM 13470 O O . THR A 1 29 ? -3.466 1.015 -4.804 1.00 0.00 29 THR A O 10
ATOM 13481 N N . CYS A 1 30 ? -5.652 0.847 -4.298 1.00 0.00 30 CYS A N 10
ATOM 13482 C CA . CYS A 1 30 ? -5.428 0.026 -3.113 1.00 0.00 30 CYS A CA 10
ATOM 13483 C C . CYS A 1 30 ? -4.683 -1.255 -3.473 1.00 0.00 30 CYS A C 10
ATOM 13484 O O . CYS A 1 30 ? -3.918 -1.786 -2.668 1.00 0.00 30 CYS A O 10
ATOM 13492 N N . GLN A 1 31 ? -4.913 -1.747 -4.686 1.00 0.00 31 GLN A N 10
ATOM 13493 C CA . GLN A 1 31 ? -4.266 -2.968 -5.150 1.00 0.00 31 GLN A CA 10
ATOM 13494 C C . GLN A 1 31 ? -2.760 -2.767 -5.291 1.00 0.00 31 GLN A C 10
ATOM 13495 O O . GLN A 1 31 ? -1.969 -3.565 -4.790 1.00 0.00 31 GLN A O 10
ATOM 13509 N N . GLU A 1 32 ? -2.373 -1.695 -5.975 1.00 0.00 32 GLU A N 10
ATOM 13510 C CA . GLU A 1 32 ? -0.962 -1.390 -6.181 1.00 0.00 32 GLU A CA 10
ATOM 13511 C C . GLU A 1 32 ? -0.239 -1.229 -4.847 1.00 0.00 32 GLU A C 10
ATOM 13512 O O . GLU A 1 32 ? 0.989 -1.278 -4.784 1.00 0.00 32 GLU A O 10
ATOM 13524 N N . VAL A 1 33 ? -1.011 -1.035 -3.782 1.00 0.00 33 VAL A N 10
ATOM 13525 C CA . VAL A 1 33 ? -0.446 -0.867 -2.449 1.00 0.00 33 VAL A CA 10
ATOM 13526 C C . VAL A 1 33 ? -0.218 -2.215 -1.775 1.00 0.00 33 VAL A C 10
ATOM 13527 O O . VAL A 1 33 ? 0.921 -2.648 -1.596 1.00 0.00 33 VAL A O 10
ATOM 13540 N N . VAL A 1 34 ? -1.309 -2.877 -1.402 1.00 0.00 34 VAL A N 10
ATOM 13541 C CA . VAL A 1 34 ? -1.229 -4.178 -0.749 1.00 0.00 34 VAL A CA 10
ATOM 13542 C C . VAL A 1 34 ? -0.172 -5.058 -1.405 1.00 0.00 34 VAL A C 10
ATOM 13543 O O . VAL A 1 34 ? 0.436 -5.907 -0.752 1.00 0.00 34 VAL A O 10
ATOM 13556 N N . ILE A 1 35 ? 0.042 -4.850 -2.700 1.00 0.00 35 ILE A N 10
ATOM 13557 C CA . ILE A 1 35 ? 1.028 -5.625 -3.445 1.00 0.00 35 ILE A CA 10
ATOM 13558 C C . ILE A 1 35 ? 2.446 -5.280 -3.002 1.00 0.00 35 ILE A C 10
ATOM 13559 O O . ILE A 1 35 ? 3.298 -6.159 -2.876 1.00 0.00 35 ILE A O 10
ATOM 13575 N N . ALA A 1 36 ? 2.691 -3.996 -2.764 1.00 0.00 36 ALA A N 10
ATOM 13576 C CA . ALA A 1 36 ? 4.004 -3.536 -2.332 1.00 0.00 36 ALA A CA 10
ATOM 13577 C C . ALA A 1 36 ? 4.338 -4.059 -0.939 1.00 0.00 36 ALA A C 10
ATOM 13578 O O . ALA A 1 36 ? 5.488 -4.387 -0.647 1.00 0.00 36 ALA A O 10
ATOM 13585 N N . LEU A 1 37 ? 3.325 -4.135 -0.082 1.00 0.00 37 LEU A N 10
ATOM 13586 C CA . LEU A 1 37 ? 3.511 -4.618 1.282 1.00 0.00 37 LEU A CA 10
ATOM 13587 C C . LEU A 1 37 ? 3.709 -6.131 1.301 1.00 0.00 37 LEU A C 10
ATOM 13588 O O . LEU A 1 37 ? 4.436 -6.661 2.141 1.00 0.00 37 LEU A O 10
ATOM 13604 N N . ALA A 1 38 ? 3.058 -6.819 0.369 1.00 0.00 38 ALA A N 10
ATOM 13605 C CA . ALA A 1 38 ? 3.166 -8.270 0.276 1.00 0.00 38 ALA A CA 10
ATOM 13606 C C . ALA A 1 38 ? 4.501 -8.683 -0.335 1.00 0.00 38 ALA A C 10
ATOM 13607 O O . ALA A 1 38 ? 5.102 -9.674 0.079 1.00 0.00 38 ALA A O 10
ATOM 13614 N N . GLN A 1 39 ? 4.957 -7.918 -1.321 1.00 0.00 39 GLN A N 10
ATOM 13615 C CA . GLN A 1 39 ? 6.220 -8.207 -1.990 1.00 0.00 39 GLN A CA 10
ATOM 13616 C C . GLN A 1 39 ? 7.373 -8.227 -0.991 1.00 0.00 39 GLN A C 10
ATOM 13617 O O . GLN A 1 39 ? 8.343 -8.963 -1.163 1.00 0.00 39 GLN A O 10
ATOM 13631 N N . ALA A 1 40 ? 7.258 -7.413 0.053 1.00 0.00 40 ALA A N 10
ATOM 13632 C CA . ALA A 1 40 ? 8.289 -7.339 1.081 1.00 0.00 40 ALA A CA 10
ATOM 13633 C C . ALA A 1 40 ? 8.314 -8.607 1.927 1.00 0.00 40 ALA A C 10
ATOM 13634 O O . ALA A 1 40 ? 9.356 -9.245 2.077 1.00 0.00 40 ALA A O 10
ATOM 13641 N N . ILE A 1 41 ? 7.160 -8.966 2.479 1.00 0.00 41 ILE A N 10
ATOM 13642 C CA . ILE A 1 41 ? 7.050 -10.158 3.311 1.00 0.00 41 ILE A CA 10
ATOM 13643 C C . ILE A 1 41 ? 7.263 -11.424 2.487 1.00 0.00 41 ILE A C 10
ATOM 13644 O O . ILE A 1 41 ? 7.758 -12.430 2.993 1.00 0.00 41 ILE A O 10
ATOM 13660 N N . GLY A 1 42 ? 6.887 -11.365 1.213 1.00 0.00 42 GLY A N 10
ATOM 13661 C CA . GLY A 1 42 ? 7.047 -12.513 0.339 1.00 0.00 42 GLY A CA 10
ATOM 13662 C C . GLY A 1 42 ? 5.742 -13.244 0.098 1.00 0.00 42 GLY A C 10
ATOM 13663 O O . GLY A 1 42 ? 5.361 -13.487 -1.047 1.00 0.00 42 GLY A O 10
ATOM 13667 N N . ARG A 1 43 ? 5.055 -13.598 1.179 1.00 0.00 43 ARG A N 10
ATOM 13668 C CA . ARG A 1 43 ? 3.786 -14.309 1.080 1.00 0.00 43 ARG A CA 10
ATOM 13669 C C . ARG A 1 43 ? 2.919 -13.720 -0.029 1.00 0.00 43 ARG A C 10
ATOM 13670 O O . ARG A 1 43 ? 2.838 -12.502 -0.190 1.00 0.00 43 ARG A O 10
ATOM 13691 N N . THR A 1 44 ? 2.271 -14.594 -0.794 1.00 0.00 44 THR A N 10
ATOM 13692 C CA . THR A 1 44 ? 1.411 -14.162 -1.888 1.00 0.00 44 THR A CA 10
ATOM 13693 C C . THR A 1 44 ? 0.530 -12.992 -1.467 1.00 0.00 44 THR A C 10
ATOM 13694 O O . THR A 1 44 ? 0.036 -12.948 -0.341 1.00 0.00 44 THR A O 10
ATOM 13705 N N . GLY A 1 45 ? 0.337 -12.044 -2.379 1.00 0.00 45 GLY A N 10
ATOM 13706 C CA . GLY A 1 45 ? -0.486 -10.886 -2.082 1.00 0.00 45 GLY A CA 10
ATOM 13707 C C . GLY A 1 45 ? -1.889 -11.266 -1.651 1.00 0.00 45 GLY A C 10
ATOM 13708 O O . GLY A 1 45 ? -2.080 -11.857 -0.588 1.00 0.00 45 GLY A O 10
ATOM 13712 N N . ARG A 1 46 ? -2.873 -10.925 -2.476 1.00 0.00 46 ARG A N 10
ATOM 13713 C CA . ARG A 1 46 ? -4.265 -11.232 -2.173 1.00 0.00 46 ARG A CA 10
ATOM 13714 C C . ARG A 1 46 ? -4.643 -10.727 -0.783 1.00 0.00 46 ARG A C 10
ATOM 13715 O O . ARG A 1 46 ? -5.180 -11.475 0.035 1.00 0.00 46 ARG A O 10
ATOM 13736 N N . TYR A 1 47 ? -4.357 -9.457 -0.523 1.00 0.00 47 TYR A N 10
ATOM 13737 C CA . TYR A 1 47 ? -4.663 -8.853 0.769 1.00 0.00 47 TYR A CA 10
ATOM 13738 C C . TYR A 1 47 ? -5.771 -7.812 0.635 1.00 0.00 47 TYR A C 10
ATOM 13739 O O . TYR A 1 47 ? -6.212 -7.496 -0.470 1.00 0.00 47 TYR A O 10
ATOM 13757 N N . THR A 1 48 ? -6.216 -7.282 1.770 1.00 0.00 48 THR A N 10
ATOM 13758 C CA . THR A 1 48 ? -7.271 -6.277 1.782 1.00 0.00 48 THR A CA 10
ATOM 13759 C C . THR A 1 48 ? -6.924 -5.126 2.719 1.00 0.00 48 THR A C 10
ATOM 13760 O O . THR A 1 48 ? -6.400 -5.339 3.813 1.00 0.00 48 THR A O 10
ATOM 13771 N N . LEU A 1 49 ? -7.220 -3.906 2.285 1.00 0.00 49 LEU A N 10
ATOM 13772 C CA . LEU A 1 49 ? -6.939 -2.720 3.086 1.00 0.00 49 LEU A CA 10
ATOM 13773 C C . LEU A 1 49 ? -8.119 -2.384 3.993 1.00 0.00 49 LEU A C 10
ATOM 13774 O O . LEU A 1 49 ? -9.148 -1.889 3.531 1.00 0.00 49 LEU A O 10
ATOM 13790 N N . ILE A 1 50 ? -7.962 -2.654 5.284 1.00 0.00 50 ILE A N 10
ATOM 13791 C CA . ILE A 1 50 ? -9.013 -2.377 6.255 1.00 0.00 50 ILE A CA 10
ATOM 13792 C C . ILE A 1 50 ? -8.627 -1.217 7.167 1.00 0.00 50 ILE A C 10
ATOM 13793 O O . ILE A 1 50 ? -7.582 -1.246 7.816 1.00 0.00 50 ILE A O 10
ATOM 13809 N N . GLU A 1 51 ? -9.480 -0.198 7.211 1.00 0.00 51 GLU A N 10
ATOM 13810 C CA . GLU A 1 51 ? -9.228 0.972 8.045 1.00 0.00 51 GLU A CA 10
ATOM 13811 C C . GLU A 1 51 ? -10.080 0.931 9.310 1.00 0.00 51 GLU A C 10
ATOM 13812 O O . GLU A 1 51 ? -11.296 0.748 9.249 1.00 0.00 51 GLU A O 10
ATOM 13824 N N . LYS A 1 52 ? -9.433 1.104 10.458 1.00 0.00 52 LYS A N 10
ATOM 13825 C CA . LYS A 1 52 ? -10.128 1.088 11.739 1.00 0.00 52 LYS A CA 10
ATOM 13826 C C . LYS A 1 52 ? -10.089 2.464 12.396 1.00 0.00 52 LYS A C 10
ATOM 13827 O O . LYS A 1 52 ? -9.026 3.072 12.521 1.00 0.00 52 LYS A O 10
ATOM 13846 N N . TRP A 1 53 ? -11.252 2.948 12.816 1.00 0.00 53 TRP A N 10
ATOM 13847 C CA . TRP A 1 53 ? -11.349 4.252 13.462 1.00 0.00 53 TRP A CA 10
ATOM 13848 C C . TRP A 1 53 ? -12.551 4.308 14.398 1.00 0.00 53 TRP A C 10
ATOM 13849 O O . TRP A 1 53 ? -13.685 4.068 13.982 1.00 0.00 53 TRP A O 10
ATOM 13870 N N . ARG A 1 54 ? -12.296 4.625 15.663 1.00 0.00 54 ARG A N 10
ATOM 13871 C CA . ARG A 1 54 ? -13.358 4.710 16.659 1.00 0.00 54 ARG A CA 10
ATOM 13872 C C . ARG A 1 54 ? -14.146 3.405 16.727 1.00 0.00 54 ARG A C 10
ATOM 13873 O O . ARG A 1 54 ? -15.377 3.412 16.760 1.00 0.00 54 ARG A O 10
ATOM 13894 N N . ASP A 1 55 ? -13.428 2.288 16.747 1.00 0.00 55 ASP A N 10
ATOM 13895 C CA . ASP A 1 55 ? -14.059 0.975 16.811 1.00 0.00 55 ASP A CA 10
ATOM 13896 C C . ASP A 1 55 ? -14.906 0.717 15.569 1.00 0.00 55 ASP A C 10
ATOM 13897 O O . ASP A 1 55 ? -15.967 0.097 15.644 1.00 0.00 55 ASP A O 10
ATOM 13906 N N . THR A 1 56 ? -14.429 1.197 14.424 1.00 0.00 56 THR A N 10
ATOM 13907 C CA . THR A 1 56 ? -15.142 1.021 13.166 1.00 0.00 56 THR A CA 10
ATOM 13908 C C . THR A 1 56 ? -14.199 0.566 12.058 1.00 0.00 56 THR A C 10
ATOM 13909 O O . THR A 1 56 ? -13.435 1.364 11.515 1.00 0.00 56 THR A O 10
ATOM 13920 N N . GLU A 1 57 ? -14.257 -0.720 11.727 1.00 0.00 57 GLU A N 10
ATOM 13921 C CA . GLU A 1 57 ? -13.407 -1.279 10.683 1.00 0.00 57 GLU A CA 10
ATOM 13922 C C . GLU A 1 57 ? -14.247 -1.843 9.541 1.00 0.00 57 GLU A C 10
ATOM 13923 O O . GLU A 1 57 ? -15.324 -2.397 9.763 1.00 0.00 57 GLU A O 10
ATOM 13935 N N . ARG A 1 58 ? -13.746 -1.698 8.318 1.00 0.00 58 ARG A N 10
ATOM 13936 C CA . ARG A 1 58 ? -14.450 -2.191 7.141 1.00 0.00 58 ARG A CA 10
ATOM 13937 C C . ARG A 1 58 ? -13.465 -2.615 6.056 1.00 0.00 58 ARG A C 10
ATOM 13938 O O . ARG A 1 58 ? -12.286 -2.264 6.102 1.00 0.00 58 ARG A O 10
ATOM 13959 N N . HIS A 1 59 ? -13.956 -3.374 5.081 1.00 0.00 59 HIS A N 10
ATOM 13960 C CA . HIS A 1 59 ? -13.119 -3.847 3.985 1.00 0.00 59 HIS A CA 10
ATOM 13961 C C . HIS A 1 59 ? -13.186 -2.890 2.798 1.00 0.00 59 HIS A C 10
ATOM 13962 O O . HIS A 1 59 ? -14.255 -2.380 2.459 1.00 0.00 59 HIS A O 10
ATOM 13977 N N . LEU A 1 60 ? -12.040 -2.651 2.171 1.00 0.00 60 LEU A N 10
ATOM 13978 C CA . LEU A 1 60 ? -11.969 -1.755 1.022 1.00 0.00 60 LEU A CA 10
ATOM 13979 C C . LEU A 1 60 ? -11.912 -2.545 -0.282 1.00 0.00 60 LEU A C 10
ATOM 13980 O O . LEU A 1 60 ? -11.685 -3.754 -0.277 1.00 0.00 60 LEU A O 10
ATOM 13996 N N . ALA A 1 61 ? -12.118 -1.851 -1.397 1.00 0.00 61 ALA A N 10
ATOM 13997 C CA . ALA A 1 61 ? -12.086 -2.487 -2.708 1.00 0.00 61 ALA A CA 10
ATOM 13998 C C . ALA A 1 61 ? -10.739 -2.271 -3.390 1.00 0.00 61 ALA A C 10
ATOM 13999 O O . ALA A 1 61 ? -10.071 -1.256 -3.191 1.00 0.00 61 ALA A O 10
ATOM 14006 N N . PRO A 1 62 ? -10.329 -3.246 -4.214 1.00 0.00 62 PRO A N 10
ATOM 14007 C CA . PRO A 1 62 ? -9.058 -3.186 -4.942 1.00 0.00 62 PRO A CA 10
ATOM 14008 C C . PRO A 1 62 ? -9.070 -2.128 -6.041 1.00 0.00 62 PRO A C 10
ATOM 14009 O O . PRO A 1 62 ? -8.030 -1.566 -6.386 1.00 0.00 62 PRO A O 10
ATOM 14020 N N . HIS A 1 63 ? -10.252 -1.862 -6.587 1.00 0.00 63 HIS A N 10
ATOM 14021 C CA . HIS A 1 63 ? -10.398 -0.871 -7.647 1.00 0.00 63 HIS A CA 10
ATOM 14022 C C . HIS A 1 63 ? -10.528 0.533 -7.064 1.00 0.00 63 HIS A C 10
ATOM 14023 O O . HIS A 1 63 ? -10.614 1.515 -7.800 1.00 0.00 63 HIS A O 10
ATOM 14038 N N . GLU A 1 64 ? -10.542 0.619 -5.737 1.00 0.00 64 GLU A N 10
ATOM 14039 C CA . GLU A 1 64 ? -10.663 1.902 -5.057 1.00 0.00 64 GLU A CA 10
ATOM 14040 C C . GLU A 1 64 ? -9.291 2.531 -4.834 1.00 0.00 64 GLU A C 10
ATOM 14041 O O . GLU A 1 64 ? -8.270 1.980 -5.243 1.00 0.00 64 GLU A O 10
ATOM 14053 N N . ASN A 1 65 ? -9.276 3.689 -4.181 1.00 0.00 65 ASN A N 10
ATOM 14054 C CA . ASN A 1 65 ? -8.030 4.395 -3.904 1.00 0.00 65 ASN A CA 10
ATOM 14055 C C . ASN A 1 65 ? -7.879 4.665 -2.410 1.00 0.00 65 ASN A C 10
ATOM 14056 O O . ASN A 1 65 ? -8.834 5.015 -1.717 1.00 0.00 65 ASN A O 10
ATOM 14067 N N . PRO A 1 66 ? -6.649 4.500 -1.901 1.00 0.00 66 PRO A N 10
ATOM 14068 C CA . PRO A 1 66 ? -6.342 4.721 -0.485 1.00 0.00 66 PRO A CA 10
ATOM 14069 C C . PRO A 1 66 ? -6.410 6.196 -0.101 1.00 0.00 66 PRO A C 10
ATOM 14070 O O . PRO A 1 66 ? -6.994 6.554 0.922 1.00 0.00 66 PRO A O 10
ATOM 14081 N N . ILE A 1 67 ? -5.810 7.045 -0.927 1.00 0.00 67 ILE A N 10
ATOM 14082 C CA . ILE A 1 67 ? -5.804 8.481 -0.674 1.00 0.00 67 ILE A CA 10
ATOM 14083 C C . ILE A 1 67 ? -7.223 9.018 -0.524 1.00 0.00 67 ILE A C 10
ATOM 14084 O O . ILE A 1 67 ? -7.588 9.551 0.525 1.00 0.00 67 ILE A O 10
ATOM 14100 N N . ILE A 1 68 ? -8.019 8.874 -1.578 1.00 0.00 68 ILE A N 10
ATOM 14101 C CA . ILE A 1 68 ? -9.399 9.343 -1.561 1.00 0.00 68 ILE A CA 10
ATOM 14102 C C . ILE A 1 68 ? -10.178 8.719 -0.408 1.00 0.00 68 ILE A C 10
ATOM 14103 O O . ILE A 1 68 ? -10.807 9.423 0.383 1.00 0.00 68 ILE A O 10
ATOM 14119 N N . SER A 1 69 ? -10.130 7.394 -0.317 1.00 0.00 69 SER A N 10
ATOM 14120 C CA . SER A 1 69 ? -10.833 6.674 0.739 1.00 0.00 69 SER A CA 10
ATOM 14121 C C . SER A 1 69 ? -10.584 7.323 2.097 1.00 0.00 69 SER A C 10
ATOM 14122 O O . SER A 1 69 ? -11.487 7.416 2.929 1.00 0.00 69 SER A O 10
ATOM 14130 N N . LEU A 1 70 ? -9.352 7.771 2.315 1.00 0.00 70 LEU A N 10
ATOM 14131 C CA . LEU A 1 70 ? -8.982 8.412 3.572 1.00 0.00 70 LEU A CA 10
ATOM 14132 C C . LEU A 1 70 ? -9.463 9.859 3.607 1.00 0.00 70 LEU A C 10
ATOM 14133 O O . LEU A 1 70 ? -10.073 10.297 4.582 1.00 0.00 70 LEU A O 10
ATOM 14149 N N . ASN A 1 71 ? -9.186 10.596 2.536 1.00 0.00 71 ASN A N 10
ATOM 14150 C CA . ASN A 1 71 ? -9.592 11.994 2.444 1.00 0.00 71 ASN A CA 10
ATOM 14151 C C . ASN A 1 71 ? -10.959 12.207 3.087 1.00 0.00 71 ASN A C 10
ATOM 14152 O O . ASN A 1 71 ? -11.167 13.167 3.829 1.00 0.00 71 ASN A O 10
ATOM 14163 N N . LYS A 1 72 ? -11.890 11.303 2.797 1.00 0.00 72 LYS A N 10
ATOM 14164 C CA . LYS A 1 72 ? -13.238 11.389 3.347 1.00 0.00 72 LYS A CA 10
ATOM 14165 C C . LYS A 1 72 ? -13.210 11.932 4.773 1.00 0.00 72 LYS A C 10
ATOM 14166 O O . LYS A 1 72 ? -13.919 12.885 5.098 1.00 0.00 72 LYS A O 10
ATOM 14185 N N . TRP A 1 73 ? -12.387 11.322 5.617 1.00 0.00 73 TRP A N 10
ATOM 14186 C CA . TRP A 1 73 ? -12.266 11.746 7.008 1.00 0.00 73 TRP A CA 10
ATOM 14187 C C . TRP A 1 73 ? -11.814 13.199 7.096 1.00 0.00 73 TRP A C 10
ATOM 14188 O O . TRP A 1 73 ? -12.439 14.013 7.774 1.00 0.00 73 TRP A O 10
ATOM 14209 N N . GLY A 1 74 ? -10.723 13.519 6.406 1.00 0.00 74 GLY A N 10
ATOM 14210 C CA . GLY A 1 74 ? -10.207 14.875 6.421 1.00 0.00 74 GLY A CA 10
ATOM 14211 C C . GLY A 1 74 ? -9.746 15.305 7.800 1.00 0.00 74 GLY A C 10
ATOM 14212 O O . GLY A 1 74 ? -8.620 15.012 8.203 1.00 0.00 74 GLY A O 10
ATOM 14216 N N . GLN A 1 75 ? -10.616 16.002 8.522 1.00 0.00 75 GLN A N 10
ATOM 14217 C CA . GLN A 1 75 ? -10.290 16.475 9.863 1.00 0.00 75 GLN A CA 10
ATOM 14218 C C . GLN A 1 75 ? -9.704 15.349 10.709 1.00 0.00 75 GLN A C 10
ATOM 14219 O O . GLN A 1 75 ? -8.664 15.516 11.347 1.00 0.00 75 GLN A O 10
ATOM 14233 N N . TYR A 1 76 ? -10.379 14.205 10.711 1.00 0.00 76 TYR A N 10
ATOM 14234 C CA . TYR A 1 76 ? -9.926 13.053 11.482 1.00 0.00 76 TYR A CA 10
ATOM 14235 C C . TYR A 1 76 ? -9.336 11.983 10.568 1.00 0.00 76 TYR A C 10
ATOM 14236 O O . TYR A 1 76 ? -9.613 10.795 10.725 1.00 0.00 76 TYR A O 10
ATOM 14254 N N . ALA A 1 77 ? -8.521 12.416 9.612 1.00 0.00 77 ALA A N 10
ATOM 14255 C CA . ALA A 1 77 ? -7.889 11.497 8.673 1.00 0.00 77 ALA A CA 10
ATOM 14256 C C . ALA A 1 77 ? -6.667 10.831 9.296 1.00 0.00 77 ALA A C 10
ATOM 14257 O O . ALA A 1 77 ? -6.582 9.604 9.361 1.00 0.00 77 ALA A O 10
ATOM 14264 N N . SER A 1 78 ? -5.721 11.647 9.752 1.00 0.00 78 SER A N 10
ATOM 14265 C CA . SER A 1 78 ? -4.501 11.135 10.366 1.00 0.00 78 SER A CA 10
ATOM 14266 C C . SER A 1 78 ? -4.824 10.083 11.422 1.00 0.00 78 SER A C 10
ATOM 14267 O O . SER A 1 78 ? -4.223 9.009 11.448 1.00 0.00 78 SER A O 10
ATOM 14275 N N . ASP A 1 79 ? -5.778 10.399 12.291 1.00 0.00 79 ASP A N 10
ATOM 14276 C CA . ASP A 1 79 ? -6.183 9.481 13.349 1.00 0.00 79 ASP A CA 10
ATOM 14277 C C . ASP A 1 79 ? -6.485 8.098 12.783 1.00 0.00 79 ASP A C 10
ATOM 14278 O O . ASP A 1 79 ? -6.163 7.080 13.396 1.00 0.00 79 ASP A O 10
ATOM 14287 N N . VAL A 1 80 ? -7.107 8.068 11.608 1.00 0.00 80 VAL A N 10
ATOM 14288 C CA . VAL A 1 80 ? -7.453 6.809 10.958 1.00 0.00 80 VAL A CA 10
ATOM 14289 C C . VAL A 1 80 ? -6.202 6.018 10.592 1.00 0.00 80 VAL A C 10
ATOM 14290 O O . VAL A 1 80 ? -5.225 6.578 10.097 1.00 0.00 80 VAL A O 10
ATOM 14303 N N . GLN A 1 81 ? -6.242 4.712 10.840 1.00 0.00 81 GLN A N 10
ATOM 14304 C CA . GLN A 1 81 ? -5.111 3.844 10.537 1.00 0.00 81 GLN A CA 10
ATOM 14305 C C . GLN A 1 81 ? -5.555 2.641 9.711 1.00 0.00 81 GLN A C 10
ATOM 14306 O O . GLN A 1 81 ? -6.609 2.056 9.963 1.00 0.00 81 GLN A O 10
ATOM 14320 N N . LEU A 1 82 ? -4.744 2.276 8.723 1.00 0.00 82 LEU A N 10
ATOM 14321 C CA . LEU A 1 82 ? -5.053 1.142 7.859 1.00 0.00 82 LEU A CA 10
ATOM 14322 C C . LEU A 1 82 ? -4.474 -0.150 8.427 1.00 0.00 82 LEU A C 10
ATOM 14323 O O . LEU A 1 82 ? -3.513 -0.124 9.197 1.00 0.00 82 LEU A O 10
ATOM 14339 N N . ILE A 1 83 ? -5.063 -1.276 8.041 1.00 0.00 83 ILE A N 10
ATOM 14340 C CA . ILE A 1 83 ? -4.603 -2.578 8.510 1.00 0.00 83 ILE A CA 10
ATOM 14341 C C . ILE A 1 83 ? -4.557 -3.588 7.369 1.00 0.00 83 ILE A C 10
ATOM 14342 O O . ILE A 1 83 ? -5.593 -3.978 6.828 1.00 0.00 83 ILE A O 10
ATOM 14358 N N . LEU A 1 84 ? -3.351 -4.009 7.007 1.00 0.00 84 LEU A N 10
ATOM 14359 C CA . LEU A 1 84 ? -3.169 -4.977 5.931 1.00 0.00 84 LEU A CA 10
ATOM 14360 C C . LEU A 1 84 ? -3.486 -6.390 6.409 1.00 0.00 84 LEU A C 10
ATOM 14361 O O . LEU A 1 84 ? -2.738 -6.972 7.195 1.00 0.00 84 LEU A O 10
ATOM 14377 N N . ARG A 1 85 ? -4.598 -6.937 5.929 1.00 0.00 85 ARG A N 10
ATOM 14378 C CA . ARG A 1 85 ? -5.013 -8.282 6.307 1.00 0.00 85 ARG A CA 10
ATOM 14379 C C . ARG A 1 85 ? -5.173 -9.168 5.075 1.00 0.00 85 ARG A C 10
ATOM 14380 O O . ARG A 1 85 ? -5.546 -8.694 4.002 1.00 0.00 85 ARG A O 10
ATOM 14401 N N . ARG A 1 86 ? -4.887 -10.456 5.238 1.00 0.00 86 ARG A N 10
ATOM 14402 C CA . ARG A 1 86 ? -4.997 -11.408 4.139 1.00 0.00 86 ARG A CA 10
ATOM 14403 C C . ARG A 1 86 ? -6.435 -11.896 3.984 1.00 0.00 86 ARG A C 10
ATOM 14404 O O . ARG A 1 86 ? -7.199 -11.926 4.949 1.00 0.00 86 ARG A O 10
ATOM 14425 N N . THR A 1 87 ? -6.797 -12.276 2.763 1.00 0.00 87 THR A N 10
ATOM 14426 C CA . THR A 1 87 ? -8.143 -12.761 2.481 1.00 0.00 87 THR A CA 10
ATOM 14427 C C . THR A 1 87 ? -8.111 -14.183 1.933 1.00 0.00 87 THR A C 10
ATOM 14428 O O . THR A 1 87 ? -7.634 -14.420 0.824 1.00 0.00 87 THR A O 10
ATOM 14439 N N . GLY A 1 88 ? -8.623 -15.127 2.717 1.00 0.00 88 GLY A N 10
ATOM 14440 C CA . GLY A 1 88 ? -8.644 -16.514 2.292 1.00 0.00 88 GLY A CA 10
ATOM 14441 C C . GLY A 1 88 ? -7.269 -17.152 2.326 1.00 0.00 88 GLY A C 10
ATOM 14442 O O . GLY A 1 88 ? -6.255 -16.505 2.064 1.00 0.00 88 GLY A O 10
ATOM 14446 N N . PRO A 1 89 ? -7.224 -18.450 2.658 1.00 0.00 89 PRO A N 10
ATOM 14447 C CA . PRO A 1 89 ? -5.968 -19.204 2.735 1.00 0.00 89 PRO A CA 10
ATOM 14448 C C . PRO A 1 89 ? -5.344 -19.432 1.363 1.00 0.00 89 PRO A C 10
ATOM 14449 O O . PRO A 1 89 ? -5.731 -20.349 0.639 1.00 0.00 89 PRO A O 10
ATOM 14460 N N . SER A 1 90 ? -4.376 -18.592 1.011 1.00 0.00 90 SER A N 10
ATOM 14461 C CA . SER A 1 90 ? -3.700 -18.700 -0.276 1.00 0.00 90 SER A CA 10
ATOM 14462 C C . SER A 1 90 ? -4.665 -19.176 -1.358 1.00 0.00 90 SER A C 10
ATOM 14463 O O . SER A 1 90 ? -4.358 -20.091 -2.121 1.00 0.00 90 SER A O 10
ATOM 14471 N N . GLY A 1 91 ? -5.835 -18.546 -1.417 1.00 0.00 91 GLY A N 10
ATOM 14472 C CA . GLY A 1 91 ? -6.828 -18.918 -2.408 1.00 0.00 91 GLY A CA 10
ATOM 14473 C C . GLY A 1 91 ? -6.578 -18.264 -3.752 1.00 0.00 91 GLY A C 10
ATOM 14474 O O . GLY A 1 91 ? -6.058 -17.152 -3.839 1.00 0.00 91 GLY A O 10
ATOM 14478 N N . PRO A 1 92 ? -6.953 -18.964 -4.834 1.00 0.00 92 PRO A N 10
ATOM 14479 C CA . PRO A 1 92 ? -6.776 -18.464 -6.200 1.00 0.00 92 PRO A CA 10
ATOM 14480 C C . PRO A 1 92 ? -7.702 -17.294 -6.515 1.00 0.00 92 PRO A C 10
ATOM 14481 O O . PRO A 1 92 ? -8.920 -17.397 -6.367 1.00 0.00 92 PRO A O 10
ATOM 14492 N N . SER A 1 93 ? -7.117 -16.183 -6.950 1.00 0.00 93 SER A N 10
ATOM 14493 C CA . SER A 1 93 ? -7.891 -14.992 -7.282 1.00 0.00 93 SER A CA 10
ATOM 14494 C C . SER A 1 93 ? -7.341 -14.320 -8.536 1.00 0.00 93 SER A C 10
ATOM 14495 O O . SER A 1 93 ? -6.162 -13.974 -8.602 1.00 0.00 93 SER A O 10
ATOM 14503 N N . SER A 1 94 ? -8.205 -14.138 -9.530 1.00 0.00 94 SER A N 10
ATOM 14504 C CA . SER A 1 94 ? -7.807 -13.511 -10.785 1.00 0.00 94 SER A CA 10
ATOM 14505 C C . SER A 1 94 ? -8.639 -12.261 -11.055 1.00 0.00 94 SER A C 10
ATOM 14506 O O . SER A 1 94 ? -9.776 -12.347 -11.515 1.00 0.00 94 SER A O 10
ATOM 14514 N N . GLY A 1 95 ? -8.061 -11.099 -10.766 1.00 0.00 95 GLY A N 10
ATOM 14515 C CA . GLY A 1 95 ? -8.762 -9.848 -10.984 1.00 0.00 95 GLY A CA 10
ATOM 14516 C C . GLY A 1 95 ? -7.972 -8.648 -10.498 1.00 0.00 95 GLY A C 10
ATOM 14517 O O . GLY A 1 95 ? -8.067 -7.562 -11.068 1.00 0.00 95 GLY A O 10
ATOM 14521 N N . GLY A 1 1 ? 17.105 9.021 -1.614 1.00 0.00 1 GLY A N 11
ATOM 14522 C CA . GLY A 1 1 ? 17.001 8.356 -2.899 1.00 0.00 1 GLY A CA 11
ATOM 14523 C C . GLY A 1 1 ? 17.342 9.274 -4.056 1.00 0.00 1 GLY A C 11
ATOM 14524 O O . GLY A 1 1 ? 16.796 10.372 -4.169 1.00 0.00 1 GLY A O 11
ATOM 14528 N N . SER A 1 2 ? 18.249 8.825 -4.918 1.00 0.00 2 SER A N 11
ATOM 14529 C CA . SER A 1 2 ? 18.667 9.616 -6.069 1.00 0.00 2 SER A CA 11
ATOM 14530 C C . SER A 1 2 ? 17.507 9.818 -7.040 1.00 0.00 2 SER A C 11
ATOM 14531 O O . SER A 1 2 ? 17.136 10.949 -7.354 1.00 0.00 2 SER A O 11
ATOM 14539 N N . SER A 1 3 ? 16.939 8.713 -7.511 1.00 0.00 3 SER A N 11
ATOM 14540 C CA . SER A 1 3 ? 15.824 8.767 -8.449 1.00 0.00 3 SER A CA 11
ATOM 14541 C C . SER A 1 3 ? 14.775 9.774 -7.988 1.00 0.00 3 SER A C 11
ATOM 14542 O O . SER A 1 3 ? 14.323 10.616 -8.763 1.00 0.00 3 SER A O 11
ATOM 14550 N N . GLY A 1 4 ? 14.391 9.680 -6.718 1.00 0.00 4 GLY A N 11
ATOM 14551 C CA . GLY A 1 4 ? 13.398 10.587 -6.174 1.00 0.00 4 GLY A CA 11
ATOM 14552 C C . GLY A 1 4 ? 12.124 9.875 -5.765 1.00 0.00 4 GLY A C 11
ATOM 14553 O O . GLY A 1 4 ? 11.440 9.282 -6.600 1.00 0.00 4 GLY A O 11
ATOM 14557 N N . SER A 1 5 ? 11.804 9.931 -4.476 1.00 0.00 5 SER A N 11
ATOM 14558 C CA . SER A 1 5 ? 10.606 9.281 -3.957 1.00 0.00 5 SER A CA 11
ATOM 14559 C C . SER A 1 5 ? 9.574 10.315 -3.518 1.00 0.00 5 SER A C 11
ATOM 14560 O O . SER A 1 5 ? 8.945 10.175 -2.470 1.00 0.00 5 SER A O 11
ATOM 14568 N N . SER A 1 6 ? 9.405 11.355 -4.329 1.00 0.00 6 SER A N 11
ATOM 14569 C CA . SER A 1 6 ? 8.452 12.416 -4.024 1.00 0.00 6 SER A CA 11
ATOM 14570 C C . SER A 1 6 ? 7.019 11.934 -4.229 1.00 0.00 6 SER A C 11
ATOM 14571 O O . SER A 1 6 ? 6.565 11.765 -5.359 1.00 0.00 6 SER A O 11
ATOM 14579 N N . GLY A 1 7 ? 6.312 11.715 -3.124 1.00 0.00 7 GLY A N 11
ATOM 14580 C CA . GLY A 1 7 ? 4.938 11.255 -3.203 1.00 0.00 7 GLY A CA 11
ATOM 14581 C C . GLY A 1 7 ? 4.240 11.280 -1.857 1.00 0.00 7 GLY A C 11
ATOM 14582 O O . GLY A 1 7 ? 4.764 11.831 -0.890 1.00 0.00 7 GLY A O 11
ATOM 14586 N N . MET A 1 8 ? 3.055 10.683 -1.796 1.00 0.00 8 MET A N 11
ATOM 14587 C CA . MET A 1 8 ? 2.284 10.639 -0.558 1.00 0.00 8 MET A CA 11
ATOM 14588 C C . MET A 1 8 ? 2.625 9.392 0.251 1.00 0.00 8 MET A C 11
ATOM 14589 O O . MET A 1 8 ? 2.930 8.341 -0.312 1.00 0.00 8 MET A O 11
ATOM 14603 N N . GLU A 1 9 ? 2.571 9.516 1.573 1.00 0.00 9 GLU A N 11
ATOM 14604 C CA . GLU A 1 9 ? 2.875 8.398 2.458 1.00 0.00 9 GLU A CA 11
ATOM 14605 C C . GLU A 1 9 ? 1.602 7.845 3.093 1.00 0.00 9 GLU A C 11
ATOM 14606 O O . GLU A 1 9 ? 0.702 8.598 3.464 1.00 0.00 9 GLU A O 11
ATOM 14618 N N . LEU A 1 10 ? 1.535 6.523 3.213 1.00 0.00 10 LEU A N 11
ATOM 14619 C CA . LEU A 1 10 ? 0.373 5.867 3.803 1.00 0.00 10 LEU A CA 11
ATOM 14620 C C . LEU A 1 10 ? 0.773 5.042 5.021 1.00 0.00 10 LEU A C 11
ATOM 14621 O O . LEU A 1 10 ? 1.598 4.132 4.925 1.00 0.00 10 LEU A O 11
ATOM 14637 N N . LYS A 1 11 ? 0.182 5.363 6.167 1.00 0.00 11 LYS A N 11
ATOM 14638 C CA . LYS A 1 11 ? 0.473 4.649 7.405 1.00 0.00 11 LYS A CA 11
ATOM 14639 C C . LYS A 1 11 ? -0.404 3.408 7.537 1.00 0.00 11 LYS A C 11
ATOM 14640 O O . LYS A 1 11 ? -1.610 3.510 7.762 1.00 0.00 11 LYS A O 11
ATOM 14659 N N . VAL A 1 12 ? 0.209 2.238 7.397 1.00 0.00 12 VAL A N 11
ATOM 14660 C CA . VAL A 1 12 ? -0.516 0.977 7.504 1.00 0.00 12 VAL A CA 11
ATOM 14661 C C . VAL A 1 12 ? 0.166 0.032 8.487 1.00 0.00 12 VAL A C 11
ATOM 14662 O O . VAL A 1 12 ? 1.356 -0.259 8.360 1.00 0.00 12 VAL A O 11
ATOM 14675 N N . TRP A 1 13 ? -0.594 -0.444 9.466 1.00 0.00 13 TRP A N 11
ATOM 14676 C CA . TRP A 1 13 ? -0.063 -1.357 10.471 1.00 0.00 13 TRP A CA 11
ATOM 14677 C C . TRP A 1 13 ? 0.009 -2.780 9.930 1.00 0.00 13 TRP A C 11
ATOM 14678 O O . TRP A 1 13 ? -1.011 -3.458 9.802 1.00 0.00 13 TRP A O 11
ATOM 14699 N N . VAL A 1 14 ? 1.220 -3.229 9.614 1.00 0.00 14 VAL A N 11
ATOM 14700 C CA . VAL A 1 14 ? 1.424 -4.573 9.087 1.00 0.00 14 VAL A CA 11
ATOM 14701 C C . VAL A 1 14 ? 2.122 -5.463 10.109 1.00 0.00 14 VAL A C 11
ATOM 14702 O O . VAL A 1 14 ? 3.172 -5.107 10.643 1.00 0.00 14 VAL A O 11
ATOM 14715 N N . ASP A 1 15 ? 1.532 -6.623 10.376 1.00 0.00 15 ASP A N 11
ATOM 14716 C CA . ASP A 1 15 ? 2.098 -7.566 11.333 1.00 0.00 15 ASP A CA 11
ATOM 14717 C C . ASP A 1 15 ? 2.403 -6.877 12.660 1.00 0.00 15 ASP A C 11
ATOM 14718 O O . ASP A 1 15 ? 3.415 -7.159 13.299 1.00 0.00 15 ASP A O 11
ATOM 14727 N N . GLY A 1 16 ? 1.519 -5.971 13.067 1.00 0.00 16 GLY A N 11
ATOM 14728 C CA . GLY A 1 16 ? 1.712 -5.255 14.314 1.00 0.00 16 GLY A CA 11
ATOM 14729 C C . GLY A 1 16 ? 2.883 -4.293 14.256 1.00 0.00 16 GLY A C 11
ATOM 14730 O O . GLY A 1 16 ? 3.432 -3.909 15.288 1.00 0.00 16 GLY A O 11
ATOM 14734 N N . VAL A 1 17 ? 3.267 -3.905 13.044 1.00 0.00 17 VAL A N 11
ATOM 14735 C CA . VAL A 1 17 ? 4.381 -2.983 12.854 1.00 0.00 17 VAL A CA 11
ATOM 14736 C C . VAL A 1 17 ? 4.023 -1.887 11.856 1.00 0.00 17 VAL A C 11
ATOM 14737 O O . VAL A 1 17 ? 3.373 -2.145 10.844 1.00 0.00 17 VAL A O 11
ATOM 14750 N N . GLN A 1 18 ? 4.454 -0.664 12.149 1.00 0.00 18 GLN A N 11
ATOM 14751 C CA . GLN A 1 18 ? 4.178 0.471 11.277 1.00 0.00 18 GLN A CA 11
ATOM 14752 C C . GLN A 1 18 ? 5.039 0.413 10.019 1.00 0.00 18 GLN A C 11
ATOM 14753 O O . GLN A 1 18 ? 6.247 0.189 10.092 1.00 0.00 18 GLN A O 11
ATOM 14767 N N . ARG A 1 19 ? 4.409 0.615 8.867 1.00 0.00 19 ARG A N 11
ATOM 14768 C CA . ARG A 1 19 ? 5.117 0.584 7.593 1.00 0.00 19 ARG A CA 11
ATOM 14769 C C . ARG A 1 19 ? 4.733 1.781 6.728 1.00 0.00 19 ARG A C 11
ATOM 14770 O O . ARG A 1 19 ? 3.591 1.896 6.283 1.00 0.00 19 ARG A O 11
ATOM 14791 N N . ILE A 1 20 ? 5.694 2.668 6.494 1.00 0.00 20 ILE A N 11
ATOM 14792 C CA . ILE A 1 20 ? 5.457 3.855 5.682 1.00 0.00 20 ILE A CA 11
ATOM 14793 C C . ILE A 1 20 ? 5.773 3.589 4.215 1.00 0.00 20 ILE A C 11
ATOM 14794 O O . ILE A 1 20 ? 6.920 3.325 3.853 1.00 0.00 20 ILE A O 11
ATOM 14810 N N . VAL A 1 21 ? 4.748 3.663 3.371 1.00 0.00 21 VAL A N 11
ATOM 14811 C CA . VAL A 1 21 ? 4.917 3.434 1.941 1.00 0.00 21 VAL A CA 11
ATOM 14812 C C . VAL A 1 21 ? 5.267 4.728 1.215 1.00 0.00 21 VAL A C 11
ATOM 14813 O O . VAL A 1 21 ? 4.662 5.772 1.461 1.00 0.00 21 VAL A O 11
ATOM 14826 N N . CYS A 1 22 ? 6.244 4.651 0.319 1.00 0.00 22 CYS A N 11
ATOM 14827 C CA . CYS A 1 22 ? 6.675 5.817 -0.445 1.00 0.00 22 CYS A CA 11
ATOM 14828 C C . CYS A 1 22 ? 6.347 5.649 -1.925 1.00 0.00 22 CYS A C 11
ATOM 14829 O O . CYS A 1 22 ? 6.229 4.530 -2.422 1.00 0.00 22 CYS A O 11
ATOM 14837 N N . GLY A 1 23 ? 6.198 6.771 -2.623 1.00 0.00 23 GLY A N 11
ATOM 14838 C CA . GLY A 1 23 ? 5.882 6.726 -4.039 1.00 0.00 23 GLY A CA 11
ATOM 14839 C C . GLY A 1 23 ? 4.434 6.363 -4.299 1.00 0.00 23 GLY A C 11
ATOM 14840 O O . GLY A 1 23 ? 4.129 5.637 -5.245 1.00 0.00 23 GLY A O 11
ATOM 14844 N N . VAL A 1 24 ? 3.538 6.869 -3.457 1.00 0.00 24 VAL A N 11
ATOM 14845 C CA . VAL A 1 24 ? 2.114 6.593 -3.600 1.00 0.00 24 VAL A CA 11
ATOM 14846 C C . VAL A 1 24 ? 1.373 7.804 -4.155 1.00 0.00 24 VAL A C 11
ATOM 14847 O O . VAL A 1 24 ? 1.328 8.862 -3.526 1.00 0.00 24 VAL A O 11
ATOM 14860 N N . THR A 1 25 ? 0.790 7.643 -5.340 1.00 0.00 25 THR A N 11
ATOM 14861 C CA . THR A 1 25 ? 0.051 8.723 -5.981 1.00 0.00 25 THR A CA 11
ATOM 14862 C C . THR A 1 25 ? -1.450 8.460 -5.943 1.00 0.00 25 THR A C 11
ATOM 14863 O O . THR A 1 25 ? -1.890 7.381 -5.546 1.00 0.00 25 THR A O 11
ATOM 14874 N N . GLU A 1 26 ? -2.231 9.452 -6.358 1.00 0.00 26 GLU A N 11
ATOM 14875 C CA . GLU A 1 26 ? -3.684 9.326 -6.370 1.00 0.00 26 GLU A CA 11
ATOM 14876 C C . GLU A 1 26 ? -4.132 8.303 -7.409 1.00 0.00 26 GLU A C 11
ATOM 14877 O O . GLU A 1 26 ? -5.046 7.514 -7.166 1.00 0.00 26 GLU A O 11
ATOM 14889 N N . VAL A 1 27 ? -3.482 8.321 -8.569 1.00 0.00 27 VAL A N 11
ATOM 14890 C CA . VAL A 1 27 ? -3.813 7.395 -9.645 1.00 0.00 27 VAL A CA 11
ATOM 14891 C C . VAL A 1 27 ? -3.684 5.947 -9.184 1.00 0.00 27 VAL A C 11
ATOM 14892 O O . VAL A 1 27 ? -4.227 5.034 -9.806 1.00 0.00 27 VAL A O 11
ATOM 14905 N N . THR A 1 28 ? -2.960 5.744 -8.087 1.00 0.00 28 THR A N 11
ATOM 14906 C CA . THR A 1 28 ? -2.759 4.408 -7.542 1.00 0.00 28 THR A CA 11
ATOM 14907 C C . THR A 1 28 ? -4.044 3.865 -6.927 1.00 0.00 28 THR A C 11
ATOM 14908 O O . THR A 1 28 ? -4.852 4.619 -6.383 1.00 0.00 28 THR A O 11
ATOM 14919 N N . THR A 1 29 ? -4.228 2.551 -7.015 1.00 0.00 29 THR A N 11
ATOM 14920 C CA . THR A 1 29 ? -5.415 1.907 -6.467 1.00 0.00 29 THR A CA 11
ATOM 14921 C C . THR A 1 29 ? -5.100 1.196 -5.157 1.00 0.00 29 THR A C 11
ATOM 14922 O O . THR A 1 29 ? -3.941 0.897 -4.865 1.00 0.00 29 THR A O 11
ATOM 14933 N N . CYS A 1 30 ? -6.137 0.926 -4.371 1.00 0.00 30 CYS A N 11
ATOM 14934 C CA . CYS A 1 30 ? -5.970 0.248 -3.090 1.00 0.00 30 CYS A CA 11
ATOM 14935 C C . CYS A 1 30 ? -5.209 -1.062 -3.264 1.00 0.00 30 CYS A C 11
ATOM 14936 O O . CYS A 1 30 ? -4.625 -1.582 -2.313 1.00 0.00 30 CYS A O 11
ATOM 14944 N N . GLN A 1 31 ? -5.222 -1.591 -4.483 1.00 0.00 31 GLN A N 11
ATOM 14945 C CA . GLN A 1 31 ? -4.534 -2.842 -4.780 1.00 0.00 31 GLN A CA 11
ATOM 14946 C C . GLN A 1 31 ? -3.037 -2.613 -4.957 1.00 0.00 31 GLN A C 11
ATOM 14947 O O . GLN A 1 31 ? -2.232 -3.046 -4.133 1.00 0.00 31 GLN A O 11
ATOM 14961 N N . GLU A 1 32 ? -2.672 -1.928 -6.036 1.00 0.00 32 GLU A N 11
ATOM 14962 C CA . GLU A 1 32 ? -1.271 -1.643 -6.321 1.00 0.00 32 GLU A CA 11
ATOM 14963 C C . GLU A 1 32 ? -0.523 -1.261 -5.046 1.00 0.00 32 GLU A C 11
ATOM 14964 O O . GLU A 1 32 ? 0.688 -1.454 -4.942 1.00 0.00 32 GLU A O 11
ATOM 14976 N N . VAL A 1 33 ? -1.255 -0.717 -4.079 1.00 0.00 33 VAL A N 11
ATOM 14977 C CA . VAL A 1 33 ? -0.663 -0.309 -2.811 1.00 0.00 33 VAL A CA 11
ATOM 14978 C C . VAL A 1 33 ? -0.187 -1.516 -2.011 1.00 0.00 33 VAL A C 11
ATOM 14979 O O . VAL A 1 33 ? 0.965 -1.576 -1.583 1.00 0.00 33 VAL A O 11
ATOM 14992 N N . VAL A 1 34 ? -1.083 -2.479 -1.814 1.00 0.00 34 VAL A N 11
ATOM 14993 C CA . VAL A 1 34 ? -0.755 -3.687 -1.068 1.00 0.00 34 VAL A CA 11
ATOM 14994 C C . VAL A 1 34 ? 0.290 -4.520 -1.802 1.00 0.00 34 VAL A C 11
ATOM 14995 O O . VAL A 1 34 ? 1.066 -5.248 -1.182 1.00 0.00 34 VAL A O 11
ATOM 15008 N N . ILE A 1 35 ? 0.304 -4.408 -3.126 1.00 0.00 35 ILE A N 11
ATOM 15009 C CA . ILE A 1 35 ? 1.255 -5.150 -3.945 1.00 0.00 35 ILE A CA 11
ATOM 15010 C C . ILE A 1 35 ? 2.684 -4.939 -3.455 1.00 0.00 35 ILE A C 11
ATOM 15011 O O . ILE A 1 35 ? 3.440 -5.895 -3.285 1.00 0.00 35 ILE A O 11
ATOM 15027 N N . ALA A 1 36 ? 3.046 -3.680 -3.230 1.00 0.00 36 ALA A N 11
ATOM 15028 C CA . ALA A 1 36 ? 4.383 -3.343 -2.756 1.00 0.00 36 ALA A CA 11
ATOM 15029 C C . ALA A 1 36 ? 4.692 -4.047 -1.439 1.00 0.00 36 ALA A C 11
ATOM 15030 O O . ALA A 1 36 ? 5.742 -4.674 -1.290 1.00 0.00 36 ALA A O 11
ATOM 15037 N N . LEU A 1 37 ? 3.773 -3.940 -0.487 1.00 0.00 37 LEU A N 11
ATOM 15038 C CA . LEU A 1 37 ? 3.948 -4.566 0.819 1.00 0.00 37 LEU A CA 11
ATOM 15039 C C . LEU A 1 37 ? 4.230 -6.058 0.674 1.00 0.00 37 LEU A C 11
ATOM 15040 O O . LEU A 1 37 ? 5.245 -6.558 1.159 1.00 0.00 37 LEU A O 11
ATOM 15056 N N . ALA A 1 38 ? 3.327 -6.764 0.002 1.00 0.00 38 ALA A N 11
ATOM 15057 C CA . ALA A 1 38 ? 3.480 -8.197 -0.211 1.00 0.00 38 ALA A CA 11
ATOM 15058 C C . ALA A 1 38 ? 4.875 -8.529 -0.731 1.00 0.00 38 ALA A C 11
ATOM 15059 O O . ALA A 1 38 ? 5.495 -9.499 -0.296 1.00 0.00 38 ALA A O 11
ATOM 15066 N N . GLN A 1 39 ? 5.361 -7.717 -1.665 1.00 0.00 39 GLN A N 11
ATOM 15067 C CA . GLN A 1 39 ? 6.682 -7.926 -2.245 1.00 0.00 39 GLN A CA 11
ATOM 15068 C C . GLN A 1 39 ? 7.774 -7.728 -1.199 1.00 0.00 39 GLN A C 11
ATOM 15069 O O . GLN A 1 39 ? 8.788 -8.425 -1.206 1.00 0.00 39 GLN A O 11
ATOM 15083 N N . ALA A 1 40 ? 7.559 -6.773 -0.300 1.00 0.00 40 ALA A N 11
ATOM 15084 C CA . ALA A 1 40 ? 8.524 -6.484 0.753 1.00 0.00 40 ALA A CA 11
ATOM 15085 C C . ALA A 1 40 ? 8.608 -7.634 1.751 1.00 0.00 40 ALA A C 11
ATOM 15086 O O . ALA A 1 40 ? 9.687 -8.168 2.008 1.00 0.00 40 ALA A O 11
ATOM 15093 N N . ILE A 1 41 ? 7.463 -8.009 2.312 1.00 0.00 41 ILE A N 11
ATOM 15094 C CA . ILE A 1 41 ? 7.408 -9.096 3.281 1.00 0.00 41 ILE A CA 11
ATOM 15095 C C . ILE A 1 41 ? 7.661 -10.443 2.612 1.00 0.00 41 ILE A C 11
ATOM 15096 O O . ILE A 1 41 ? 8.108 -11.392 3.255 1.00 0.00 41 ILE A O 11
ATOM 15112 N N . GLY A 1 42 ? 7.375 -10.517 1.316 1.00 0.00 42 GLY A N 11
ATOM 15113 C CA . GLY A 1 42 ? 7.580 -11.751 0.581 1.00 0.00 42 GLY A CA 11
ATOM 15114 C C . GLY A 1 42 ? 6.458 -12.748 0.796 1.00 0.00 42 GLY A C 11
ATOM 15115 O O . GLY A 1 42 ? 6.704 -13.906 1.134 1.00 0.00 42 GLY A O 11
ATOM 15119 N N . ARG A 1 43 ? 5.223 -12.297 0.601 1.00 0.00 43 ARG A N 11
ATOM 15120 C CA . ARG A 1 43 ? 4.059 -13.157 0.779 1.00 0.00 43 ARG A CA 11
ATOM 15121 C C . ARG A 1 43 ? 3.017 -12.892 -0.303 1.00 0.00 43 ARG A C 11
ATOM 15122 O O . ARG A 1 43 ? 3.202 -12.028 -1.161 1.00 0.00 43 ARG A O 11
ATOM 15143 N N . THR A 1 44 ? 1.920 -13.643 -0.258 1.00 0.00 44 THR A N 11
ATOM 15144 C CA . THR A 1 44 ? 0.850 -13.491 -1.235 1.00 0.00 44 THR A CA 11
ATOM 15145 C C . THR A 1 44 ? 0.525 -12.020 -1.471 1.00 0.00 44 THR A C 11
ATOM 15146 O O . THR A 1 44 ? 0.478 -11.226 -0.532 1.00 0.00 44 THR A O 11
ATOM 15157 N N . GLY A 1 45 ? 0.301 -11.663 -2.732 1.00 0.00 45 GLY A N 11
ATOM 15158 C CA . GLY A 1 45 ? -0.017 -10.287 -3.068 1.00 0.00 45 GLY A CA 11
ATOM 15159 C C . GLY A 1 45 ? -1.461 -9.937 -2.769 1.00 0.00 45 GLY A C 11
ATOM 15160 O O . GLY A 1 45 ? -1.780 -8.782 -2.485 1.00 0.00 45 GLY A O 11
ATOM 15164 N N . ARG A 1 46 ? -2.336 -10.934 -2.836 1.00 0.00 46 ARG A N 11
ATOM 15165 C CA . ARG A 1 46 ? -3.755 -10.725 -2.573 1.00 0.00 46 ARG A CA 11
ATOM 15166 C C . ARG A 1 46 ? -3.975 -10.211 -1.153 1.00 0.00 46 ARG A C 11
ATOM 15167 O O . ARG A 1 46 ? -3.966 -10.983 -0.195 1.00 0.00 46 ARG A O 11
ATOM 15188 N N . TYR A 1 47 ? -4.172 -8.903 -1.027 1.00 0.00 47 TYR A N 11
ATOM 15189 C CA . TYR A 1 47 ? -4.392 -8.286 0.275 1.00 0.00 47 TYR A CA 11
ATOM 15190 C C . TYR A 1 47 ? -5.328 -7.087 0.159 1.00 0.00 47 TYR A C 11
ATOM 15191 O O . TYR A 1 47 ? -5.450 -6.480 -0.906 1.00 0.00 47 TYR A O 11
ATOM 15209 N N . THR A 1 48 ? -5.987 -6.749 1.263 1.00 0.00 48 THR A N 11
ATOM 15210 C CA . THR A 1 48 ? -6.912 -5.624 1.287 1.00 0.00 48 THR A CA 11
ATOM 15211 C C . THR A 1 48 ? -6.572 -4.656 2.415 1.00 0.00 48 THR A C 11
ATOM 15212 O O . THR A 1 48 ? -5.998 -5.049 3.432 1.00 0.00 48 THR A O 11
ATOM 15223 N N . LEU A 1 49 ? -6.929 -3.390 2.230 1.00 0.00 49 LEU A N 11
ATOM 15224 C CA . LEU A 1 49 ? -6.663 -2.365 3.233 1.00 0.00 49 LEU A CA 11
ATOM 15225 C C . LEU A 1 49 ? -7.921 -2.047 4.034 1.00 0.00 49 LEU A C 11
ATOM 15226 O O . LEU A 1 49 ? -8.944 -1.654 3.472 1.00 0.00 49 LEU A O 11
ATOM 15242 N N . ILE A 1 50 ? -7.837 -2.217 5.349 1.00 0.00 50 ILE A N 11
ATOM 15243 C CA . ILE A 1 50 ? -8.967 -1.945 6.228 1.00 0.00 50 ILE A CA 11
ATOM 15244 C C . ILE A 1 50 ? -8.681 -0.757 7.140 1.00 0.00 50 ILE A C 11
ATOM 15245 O O . ILE A 1 50 ? -7.565 -0.593 7.630 1.00 0.00 50 ILE A O 11
ATOM 15261 N N . GLU A 1 51 ? -9.699 0.069 7.364 1.00 0.00 51 GLU A N 11
ATOM 15262 C CA . GLU A 1 51 ? -9.556 1.242 8.219 1.00 0.00 51 GLU A CA 11
ATOM 15263 C C . GLU A 1 51 ? -10.215 1.010 9.576 1.00 0.00 51 GLU A C 11
ATOM 15264 O O . GLU A 1 51 ? -11.389 0.647 9.655 1.00 0.00 51 GLU A O 11
ATOM 15276 N N . LYS A 1 52 ? -9.450 1.221 10.642 1.00 0.00 52 LYS A N 11
ATOM 15277 C CA . LYS A 1 52 ? -9.957 1.036 11.996 1.00 0.00 52 LYS A CA 11
ATOM 15278 C C . LYS A 1 52 ? -10.169 2.380 12.686 1.00 0.00 52 LYS A C 11
ATOM 15279 O O . LYS A 1 52 ? -9.226 3.148 12.872 1.00 0.00 52 LYS A O 11
ATOM 15298 N N . TRP A 1 53 ? -11.412 2.657 13.062 1.00 0.00 53 TRP A N 11
ATOM 15299 C CA . TRP A 1 53 ? -11.747 3.908 13.733 1.00 0.00 53 TRP A CA 11
ATOM 15300 C C . TRP A 1 53 ? -12.903 3.711 14.708 1.00 0.00 53 TRP A C 11
ATOM 15301 O O . TRP A 1 53 ? -13.991 3.287 14.317 1.00 0.00 53 TRP A O 11
ATOM 15322 N N . ARG A 1 54 ? -12.661 4.022 15.977 1.00 0.00 54 ARG A N 11
ATOM 15323 C CA . ARG A 1 54 ? -13.682 3.878 17.007 1.00 0.00 54 ARG A CA 11
ATOM 15324 C C . ARG A 1 54 ? -14.362 2.515 16.912 1.00 0.00 54 ARG A C 11
ATOM 15325 O O . ARG A 1 54 ? -15.583 2.410 17.031 1.00 0.00 54 ARG A O 11
ATOM 15346 N N . ASP A 1 55 ? -13.564 1.476 16.695 1.00 0.00 55 ASP A N 11
ATOM 15347 C CA . ASP A 1 55 ? -14.088 0.119 16.584 1.00 0.00 55 ASP A CA 11
ATOM 15348 C C . ASP A 1 55 ? -14.951 -0.029 15.334 1.00 0.00 55 ASP A C 11
ATOM 15349 O O . ASP A 1 55 ? -16.040 -0.603 15.382 1.00 0.00 55 ASP A O 11
ATOM 15358 N N . THR A 1 56 ? -14.457 0.492 14.215 1.00 0.00 56 THR A N 11
ATOM 15359 C CA . THR A 1 56 ? -15.183 0.420 12.954 1.00 0.00 56 THR A CA 11
ATOM 15360 C C . THR A 1 56 ? -14.256 0.032 11.807 1.00 0.00 56 THR A C 11
ATOM 15361 O O . THR A 1 56 ? -13.455 0.844 11.344 1.00 0.00 56 THR A O 11
ATOM 15372 N N . GLU A 1 57 ? -14.371 -1.212 11.355 1.00 0.00 57 GLU A N 11
ATOM 15373 C CA . GLU A 1 57 ? -13.541 -1.706 10.262 1.00 0.00 57 GLU A CA 11
ATOM 15374 C C . GLU A 1 57 ? -14.304 -1.671 8.941 1.00 0.00 57 GLU A C 11
ATOM 15375 O O . GLU A 1 57 ? -15.352 -2.302 8.799 1.00 0.00 57 GLU A O 11
ATOM 15387 N N . ARG A 1 58 ? -13.771 -0.928 7.976 1.00 0.00 58 ARG A N 11
ATOM 15388 C CA . ARG A 1 58 ? -14.402 -0.807 6.667 1.00 0.00 58 ARG A CA 11
ATOM 15389 C C . ARG A 1 58 ? -13.434 -1.211 5.559 1.00 0.00 58 ARG A C 11
ATOM 15390 O O . ARG A 1 58 ? -12.425 -0.545 5.328 1.00 0.00 58 ARG A O 11
ATOM 15411 N N . HIS A 1 59 ? -13.750 -2.307 4.876 1.00 0.00 59 HIS A N 11
ATOM 15412 C CA . HIS A 1 59 ? -12.908 -2.800 3.791 1.00 0.00 59 HIS A CA 11
ATOM 15413 C C . HIS A 1 59 ? -12.950 -1.852 2.597 1.00 0.00 59 HIS A C 11
ATOM 15414 O O . HIS A 1 59 ? -13.991 -1.269 2.289 1.00 0.00 59 HIS A O 11
ATOM 15429 N N . LEU A 1 60 ? -11.813 -1.700 1.928 1.00 0.00 60 LEU A N 11
ATOM 15430 C CA . LEU A 1 60 ? -11.719 -0.821 0.767 1.00 0.00 60 LEU A CA 11
ATOM 15431 C C . LEU A 1 60 ? -11.824 -1.618 -0.529 1.00 0.00 60 LEU A C 11
ATOM 15432 O O . LEU A 1 60 ? -11.339 -2.746 -0.617 1.00 0.00 60 LEU A O 11
ATOM 15448 N N . ALA A 1 61 ? -12.458 -1.023 -1.534 1.00 0.00 61 ALA A N 11
ATOM 15449 C CA . ALA A 1 61 ? -12.623 -1.675 -2.827 1.00 0.00 61 ALA A CA 11
ATOM 15450 C C . ALA A 1 61 ? -11.323 -1.652 -3.623 1.00 0.00 61 ALA A C 11
ATOM 15451 O O . ALA A 1 61 ? -10.554 -0.691 -3.575 1.00 0.00 61 ALA A O 11
ATOM 15458 N N . PRO A 1 62 ? -11.068 -2.734 -4.374 1.00 0.00 62 PRO A N 11
ATOM 15459 C CA . PRO A 1 62 ? -9.860 -2.862 -5.195 1.00 0.00 62 PRO A CA 11
ATOM 15460 C C . PRO A 1 62 ? -9.868 -1.914 -6.389 1.00 0.00 62 PRO A C 11
ATOM 15461 O O . PRO A 1 62 ? -8.908 -1.860 -7.158 1.00 0.00 62 PRO A O 11
ATOM 15472 N N . HIS A 1 63 ? -10.958 -1.168 -6.540 1.00 0.00 63 HIS A N 11
ATOM 15473 C CA . HIS A 1 63 ? -11.091 -0.221 -7.641 1.00 0.00 63 HIS A CA 11
ATOM 15474 C C . HIS A 1 63 ? -11.131 1.213 -7.123 1.00 0.00 63 HIS A C 11
ATOM 15475 O O . HIS A 1 63 ? -11.327 2.155 -7.890 1.00 0.00 63 HIS A O 11
ATOM 15490 N N . GLU A 1 64 ? -10.944 1.370 -5.816 1.00 0.00 64 GLU A N 11
ATOM 15491 C CA . GLU A 1 64 ? -10.961 2.690 -5.196 1.00 0.00 64 GLU A CA 11
ATOM 15492 C C . GLU A 1 64 ? -9.543 3.166 -4.890 1.00 0.00 64 GLU A C 11
ATOM 15493 O O . GLU A 1 64 ? -8.568 2.481 -5.197 1.00 0.00 64 GLU A O 11
ATOM 15505 N N . ASN A 1 65 ? -9.439 4.343 -4.283 1.00 0.00 65 ASN A N 11
ATOM 15506 C CA . ASN A 1 65 ? -8.141 4.912 -3.936 1.00 0.00 65 ASN A CA 11
ATOM 15507 C C . ASN A 1 65 ? -8.042 5.167 -2.435 1.00 0.00 65 ASN A C 11
ATOM 15508 O O . ASN A 1 65 ? -8.999 5.594 -1.789 1.00 0.00 65 ASN A O 11
ATOM 15519 N N . PRO A 1 66 ? -6.857 4.900 -1.867 1.00 0.00 66 PRO A N 11
ATOM 15520 C CA . PRO A 1 66 ? -6.604 5.094 -0.436 1.00 0.00 66 PRO A CA 11
ATOM 15521 C C . PRO A 1 66 ? -6.569 6.568 -0.048 1.00 0.00 66 PRO A C 11
ATOM 15522 O O . PRO A 1 66 ? -7.245 6.989 0.891 1.00 0.00 66 PRO A O 11
ATOM 15533 N N . ILE A 1 67 ? -5.778 7.348 -0.777 1.00 0.00 67 ILE A N 11
ATOM 15534 C CA . ILE A 1 67 ? -5.656 8.776 -0.509 1.00 0.00 67 ILE A CA 11
ATOM 15535 C C . ILE A 1 67 ? -7.026 9.442 -0.447 1.00 0.00 67 ILE A C 11
ATOM 15536 O O . ILE A 1 67 ? -7.225 10.408 0.290 1.00 0.00 67 ILE A O 11
ATOM 15552 N N . ILE A 1 68 ? -7.969 8.917 -1.223 1.00 0.00 68 ILE A N 11
ATOM 15553 C CA . ILE A 1 68 ? -9.322 9.459 -1.253 1.00 0.00 68 ILE A CA 11
ATOM 15554 C C . ILE A 1 68 ? -10.169 8.888 -0.122 1.00 0.00 68 ILE A C 11
ATOM 15555 O O . ILE A 1 68 ? -10.603 9.615 0.771 1.00 0.00 68 ILE A O 11
ATOM 15571 N N . SER A 1 69 ? -10.398 7.579 -0.165 1.00 0.00 69 SER A N 11
ATOM 15572 C CA . SER A 1 69 ? -11.195 6.909 0.856 1.00 0.00 69 SER A CA 11
ATOM 15573 C C . SER A 1 69 ? -10.913 7.494 2.237 1.00 0.00 69 SER A C 11
ATOM 15574 O O . SER A 1 69 ? -11.825 7.682 3.043 1.00 0.00 69 SER A O 11
ATOM 15582 N N . LEU A 1 70 ? -9.643 7.781 2.502 1.00 0.00 70 LEU A N 11
ATOM 15583 C CA . LEU A 1 70 ? -9.239 8.345 3.785 1.00 0.00 70 LEU A CA 11
ATOM 15584 C C . LEU A 1 70 ? -9.585 9.828 3.861 1.00 0.00 70 LEU A C 11
ATOM 15585 O O . LEU A 1 70 ? -10.266 10.270 4.786 1.00 0.00 70 LEU A O 11
ATOM 15601 N N . ASN A 1 71 ? -9.114 10.592 2.881 1.00 0.00 71 ASN A N 11
ATOM 15602 C CA . ASN A 1 71 ? -9.375 12.026 2.836 1.00 0.00 71 ASN A CA 11
ATOM 15603 C C . ASN A 1 71 ? -10.815 12.329 3.237 1.00 0.00 71 ASN A C 11
ATOM 15604 O O . ASN A 1 71 ? -11.080 13.285 3.967 1.00 0.00 71 ASN A O 11
ATOM 15615 N N . LYS A 1 72 ? -11.743 11.508 2.756 1.00 0.00 72 LYS A N 11
ATOM 15616 C CA . LYS A 1 72 ? -13.157 11.686 3.066 1.00 0.00 72 LYS A CA 11
ATOM 15617 C C . LYS A 1 72 ? -13.346 12.127 4.514 1.00 0.00 72 LYS A C 11
ATOM 15618 O O . LYS A 1 72 ? -13.984 13.145 4.784 1.00 0.00 72 LYS A O 11
ATOM 15637 N N . TRP A 1 73 ? -12.787 11.356 5.440 1.00 0.00 73 TRP A N 11
ATOM 15638 C CA . TRP A 1 73 ? -12.893 11.669 6.860 1.00 0.00 73 TRP A CA 11
ATOM 15639 C C . TRP A 1 73 ? -12.536 13.128 7.125 1.00 0.00 73 TRP A C 11
ATOM 15640 O O . TRP A 1 73 ? -13.300 13.860 7.751 1.00 0.00 73 TRP A O 11
ATOM 15661 N N . GLY A 1 74 ? -11.368 13.543 6.643 1.00 0.00 74 GLY A N 11
ATOM 15662 C CA . GLY A 1 74 ? -10.930 14.913 6.838 1.00 0.00 74 GLY A CA 11
ATOM 15663 C C . GLY A 1 74 ? -10.654 15.232 8.294 1.00 0.00 74 GLY A C 11
ATOM 15664 O O . GLY A 1 74 ? -9.506 15.195 8.736 1.00 0.00 74 GLY A O 11
ATOM 15668 N N . GLN A 1 75 ? -11.708 15.546 9.039 1.00 0.00 75 GLN A N 11
ATOM 15669 C CA . GLN A 1 75 ? -11.572 15.875 10.453 1.00 0.00 75 GLN A CA 11
ATOM 15670 C C . GLN A 1 75 ? -11.034 14.684 11.240 1.00 0.00 75 GLN A C 11
ATOM 15671 O O . GLN A 1 75 ? -10.086 14.816 12.015 1.00 0.00 75 GLN A O 11
ATOM 15685 N N . TYR A 1 76 ? -11.645 13.522 11.036 1.00 0.00 76 TYR A N 11
ATOM 15686 C CA . TYR A 1 76 ? -11.228 12.308 11.728 1.00 0.00 76 TYR A CA 11
ATOM 15687 C C . TYR A 1 76 ? -10.429 11.399 10.800 1.00 0.00 76 TYR A C 11
ATOM 15688 O O . TYR A 1 76 ? -10.619 10.183 10.789 1.00 0.00 76 TYR A O 11
ATOM 15706 N N . ALA A 1 77 ? -9.532 11.998 10.024 1.00 0.00 77 ALA A N 11
ATOM 15707 C CA . ALA A 1 77 ? -8.700 11.244 9.095 1.00 0.00 77 ALA A CA 11
ATOM 15708 C C . ALA A 1 77 ? -7.541 10.568 9.819 1.00 0.00 77 ALA A C 11
ATOM 15709 O O . ALA A 1 77 ? -7.365 9.353 9.730 1.00 0.00 77 ALA A O 11
ATOM 15716 N N . SER A 1 78 ? -6.753 11.363 10.536 1.00 0.00 78 SER A N 11
ATOM 15717 C CA . SER A 1 78 ? -5.607 10.842 11.272 1.00 0.00 78 SER A CA 11
ATOM 15718 C C . SER A 1 78 ? -6.021 9.678 12.167 1.00 0.00 78 SER A C 11
ATOM 15719 O O . SER A 1 78 ? -5.379 8.628 12.175 1.00 0.00 78 SER A O 11
ATOM 15727 N N . ASP A 1 79 ? -7.098 9.873 12.920 1.00 0.00 79 ASP A N 11
ATOM 15728 C CA . ASP A 1 79 ? -7.600 8.839 13.819 1.00 0.00 79 ASP A CA 11
ATOM 15729 C C . ASP A 1 79 ? -7.709 7.499 13.099 1.00 0.00 79 ASP A C 11
ATOM 15730 O O . ASP A 1 79 ? -7.432 6.448 13.677 1.00 0.00 79 ASP A O 11
ATOM 15739 N N . VAL A 1 80 ? -8.115 7.544 11.834 1.00 0.00 80 VAL A N 11
ATOM 15740 C CA . VAL A 1 80 ? -8.261 6.333 11.035 1.00 0.00 80 VAL A CA 11
ATOM 15741 C C . VAL A 1 80 ? -6.910 5.673 10.784 1.00 0.00 80 VAL A C 11
ATOM 15742 O O . VAL A 1 80 ? -5.987 6.304 10.270 1.00 0.00 80 VAL A O 11
ATOM 15755 N N . GLN A 1 81 ? -6.802 4.401 11.151 1.00 0.00 81 GLN A N 11
ATOM 15756 C CA . GLN A 1 81 ? -5.562 3.655 10.966 1.00 0.00 81 GLN A CA 11
ATOM 15757 C C . GLN A 1 81 ? -5.759 2.506 9.983 1.00 0.00 81 GLN A C 11
ATOM 15758 O O . GLN A 1 81 ? -6.737 1.762 10.069 1.00 0.00 81 GLN A O 11
ATOM 15772 N N . LEU A 1 82 ? -4.825 2.368 9.048 1.00 0.00 82 LEU A N 11
ATOM 15773 C CA . LEU A 1 82 ? -4.896 1.309 8.047 1.00 0.00 82 LEU A CA 11
ATOM 15774 C C . LEU A 1 82 ? -4.295 0.013 8.581 1.00 0.00 82 LEU A C 11
ATOM 15775 O O . LEU A 1 82 ? -3.364 0.036 9.388 1.00 0.00 82 LEU A O 11
ATOM 15791 N N . ILE A 1 83 ? -4.830 -1.114 8.125 1.00 0.00 83 ILE A N 11
ATOM 15792 C CA . ILE A 1 83 ? -4.343 -2.419 8.555 1.00 0.00 83 ILE A CA 11
ATOM 15793 C C . ILE A 1 83 ? -4.347 -3.415 7.400 1.00 0.00 83 ILE A C 11
ATOM 15794 O O . ILE A 1 83 ? -5.394 -3.707 6.820 1.00 0.00 83 ILE A O 11
ATOM 15810 N N . LEU A 1 84 ? -3.169 -3.934 7.071 1.00 0.00 84 LEU A N 11
ATOM 15811 C CA . LEU A 1 84 ? -3.036 -4.900 5.985 1.00 0.00 84 LEU A CA 11
ATOM 15812 C C . LEU A 1 84 ? -3.384 -6.306 6.462 1.00 0.00 84 LEU A C 11
ATOM 15813 O O . LEU A 1 84 ? -2.646 -6.909 7.242 1.00 0.00 84 LEU A O 11
ATOM 15829 N N . ARG A 1 85 ? -4.511 -6.825 5.986 1.00 0.00 85 ARG A N 11
ATOM 15830 C CA . ARG A 1 85 ? -4.957 -8.161 6.362 1.00 0.00 85 ARG A CA 11
ATOM 15831 C C . ARG A 1 85 ? -5.165 -9.033 5.128 1.00 0.00 85 ARG A C 11
ATOM 15832 O O . ARG A 1 85 ? -5.602 -8.552 4.082 1.00 0.00 85 ARG A O 11
ATOM 15853 N N . ARG A 1 86 ? -4.848 -10.317 5.256 1.00 0.00 86 ARG A N 11
ATOM 15854 C CA . ARG A 1 86 ? -4.998 -11.256 4.151 1.00 0.00 86 ARG A CA 11
ATOM 15855 C C . ARG A 1 86 ? -6.422 -11.802 4.091 1.00 0.00 86 ARG A C 11
ATOM 15856 O O . ARG A 1 86 ? -7.070 -11.991 5.121 1.00 0.00 86 ARG A O 11
ATOM 15877 N N . THR A 1 87 ? -6.903 -12.054 2.878 1.00 0.00 87 THR A N 11
ATOM 15878 C CA . THR A 1 87 ? -8.250 -12.577 2.684 1.00 0.00 87 THR A CA 11
ATOM 15879 C C . THR A 1 87 ? -8.271 -13.654 1.606 1.00 0.00 87 THR A C 11
ATOM 15880 O O . THR A 1 87 ? -7.913 -13.403 0.456 1.00 0.00 87 THR A O 11
ATOM 15891 N N . GLY A 1 88 ? -8.695 -14.856 1.985 1.00 0.00 88 GLY A N 11
ATOM 15892 C CA . GLY A 1 88 ? -8.755 -15.954 1.037 1.00 0.00 88 GLY A CA 11
ATOM 15893 C C . GLY A 1 88 ? -8.303 -17.268 1.643 1.00 0.00 88 GLY A C 11
ATOM 15894 O O . GLY A 1 88 ? -7.607 -17.301 2.658 1.00 0.00 88 GLY A O 11
ATOM 15898 N N . PRO A 1 89 ? -8.704 -18.383 1.015 1.00 0.00 89 PRO A N 11
ATOM 15899 C CA . PRO A 1 89 ? -8.348 -19.726 1.481 1.00 0.00 89 PRO A CA 11
ATOM 15900 C C . PRO A 1 89 ? -6.867 -20.034 1.289 1.00 0.00 89 PRO A C 11
ATOM 15901 O O . PRO A 1 89 ? -6.191 -19.394 0.484 1.00 0.00 89 PRO A O 11
ATOM 15912 N N . SER A 1 90 ? -6.370 -21.017 2.032 1.00 0.00 90 SER A N 11
ATOM 15913 C CA . SER A 1 90 ? -4.968 -21.406 1.945 1.00 0.00 90 SER A CA 11
ATOM 15914 C C . SER A 1 90 ? -4.833 -22.851 1.472 1.00 0.00 90 SER A C 11
ATOM 15915 O O . SER A 1 90 ? -5.695 -23.687 1.742 1.00 0.00 90 SER A O 11
ATOM 15923 N N . GLY A 1 91 ? -3.745 -23.136 0.764 1.00 0.00 91 GLY A N 11
ATOM 15924 C CA . GLY A 1 91 ? -3.517 -24.479 0.264 1.00 0.00 91 GLY A CA 11
ATOM 15925 C C . GLY A 1 91 ? -2.056 -24.881 0.326 1.00 0.00 91 GLY A C 11
ATOM 15926 O O . GLY A 1 91 ? -1.270 -24.327 1.095 1.00 0.00 91 GLY A O 11
ATOM 15930 N N . PRO A 1 92 ? -1.674 -25.868 -0.498 1.00 0.00 92 PRO A N 11
ATOM 15931 C CA . PRO A 1 92 ? -0.296 -26.366 -0.552 1.00 0.00 92 PRO A CA 11
ATOM 15932 C C . PRO A 1 92 ? 0.663 -25.351 -1.164 1.00 0.00 92 PRO A C 11
ATOM 15933 O O . PRO A 1 92 ? 0.862 -25.324 -2.378 1.00 0.00 92 PRO A O 11
ATOM 15944 N N . SER A 1 93 ? 1.256 -24.517 -0.315 1.00 0.00 93 SER A N 11
ATOM 15945 C CA . SER A 1 93 ? 2.193 -23.498 -0.773 1.00 0.00 93 SER A CA 11
ATOM 15946 C C . SER A 1 93 ? 3.625 -23.871 -0.403 1.00 0.00 93 SER A C 11
ATOM 15947 O O . SER A 1 93 ? 3.855 -24.687 0.490 1.00 0.00 93 SER A O 11
ATOM 15955 N N . SER A 1 94 ? 4.585 -23.268 -1.097 1.00 0.00 94 SER A N 11
ATOM 15956 C CA . SER A 1 94 ? 5.996 -23.538 -0.845 1.00 0.00 94 SER A CA 11
ATOM 15957 C C . SER A 1 94 ? 6.301 -25.025 -1.004 1.00 0.00 94 SER A C 11
ATOM 15958 O O . SER A 1 94 ? 7.084 -25.594 -0.246 1.00 0.00 94 SER A O 11
ATOM 15966 N N . GLY A 1 95 ? 5.674 -25.648 -1.998 1.00 0.00 95 GLY A N 11
ATOM 15967 C CA . GLY A 1 95 ? 5.890 -27.063 -2.240 1.00 0.00 95 GLY A CA 11
ATOM 15968 C C . GLY A 1 95 ? 4.909 -27.636 -3.243 1.00 0.00 95 GLY A C 11
ATOM 15969 O O . GLY A 1 95 ? 3.913 -28.252 -2.865 1.00 0.00 95 GLY A O 11
ATOM 15973 N N . GLY A 1 1 ? 5.688 5.450 -18.476 1.00 0.00 1 GLY A N 12
ATOM 15974 C CA . GLY A 1 1 ? 4.541 5.849 -17.681 1.00 0.00 1 GLY A CA 12
ATOM 15975 C C . GLY A 1 1 ? 4.845 7.025 -16.774 1.00 0.00 1 GLY A C 12
ATOM 15976 O O . GLY A 1 1 ? 5.964 7.537 -16.765 1.00 0.00 1 GLY A O 12
ATOM 15980 N N . SER A 1 2 ? 3.846 7.455 -16.010 1.00 0.00 2 SER A N 12
ATOM 15981 C CA . SER A 1 2 ? 4.011 8.582 -15.099 1.00 0.00 2 SER A CA 12
ATOM 15982 C C . SER A 1 2 ? 5.275 8.423 -14.261 1.00 0.00 2 SER A C 12
ATOM 15983 O O . SER A 1 2 ? 5.754 7.309 -14.045 1.00 0.00 2 SER A O 12
ATOM 15991 N N . SER A 1 3 ? 5.812 9.545 -13.791 1.00 0.00 3 SER A N 12
ATOM 15992 C CA . SER A 1 3 ? 7.023 9.532 -12.980 1.00 0.00 3 SER A CA 12
ATOM 15993 C C . SER A 1 3 ? 6.899 10.493 -11.802 1.00 0.00 3 SER A C 12
ATOM 15994 O O . SER A 1 3 ? 5.918 11.227 -11.686 1.00 0.00 3 SER A O 12
ATOM 16002 N N . GLY A 1 4 ? 7.902 10.483 -10.929 1.00 0.00 4 GLY A N 12
ATOM 16003 C CA . GLY A 1 4 ? 7.886 11.358 -9.771 1.00 0.00 4 GLY A CA 12
ATOM 16004 C C . GLY A 1 4 ? 8.319 10.649 -8.503 1.00 0.00 4 GLY A C 12
ATOM 16005 O O . GLY A 1 4 ? 7.515 9.981 -7.853 1.00 0.00 4 GLY A O 12
ATOM 16009 N N . SER A 1 5 ? 9.593 10.793 -8.152 1.00 0.00 5 SER A N 12
ATOM 16010 C CA . SER A 1 5 ? 10.132 10.156 -6.956 1.00 0.00 5 SER A CA 12
ATOM 16011 C C . SER A 1 5 ? 9.277 10.481 -5.735 1.00 0.00 5 SER A C 12
ATOM 16012 O O . SER A 1 5 ? 8.896 9.590 -4.976 1.00 0.00 5 SER A O 12
ATOM 16020 N N . SER A 1 6 ? 8.981 11.764 -5.553 1.00 0.00 6 SER A N 12
ATOM 16021 C CA . SER A 1 6 ? 8.174 12.208 -4.422 1.00 0.00 6 SER A CA 12
ATOM 16022 C C . SER A 1 6 ? 6.754 11.660 -4.519 1.00 0.00 6 SER A C 12
ATOM 16023 O O . SER A 1 6 ? 6.245 11.414 -5.611 1.00 0.00 6 SER A O 12
ATOM 16031 N N . GLY A 1 7 ? 6.119 11.472 -3.366 1.00 0.00 7 GLY A N 12
ATOM 16032 C CA . GLY A 1 7 ? 4.763 10.954 -3.342 1.00 0.00 7 GLY A CA 12
ATOM 16033 C C . GLY A 1 7 ? 4.120 11.077 -1.975 1.00 0.00 7 GLY A C 12
ATOM 16034 O O . GLY A 1 7 ? 4.338 12.059 -1.265 1.00 0.00 7 GLY A O 12
ATOM 16038 N N . MET A 1 8 ? 3.323 10.080 -1.605 1.00 0.00 8 MET A N 12
ATOM 16039 C CA . MET A 1 8 ? 2.645 10.082 -0.314 1.00 0.00 8 MET A CA 12
ATOM 16040 C C . MET A 1 8 ? 3.017 8.845 0.497 1.00 0.00 8 MET A C 12
ATOM 16041 O O . MET A 1 8 ? 3.324 7.794 -0.065 1.00 0.00 8 MET A O 12
ATOM 16055 N N . GLU A 1 9 ? 2.986 8.978 1.819 1.00 0.00 9 GLU A N 12
ATOM 16056 C CA . GLU A 1 9 ? 3.321 7.870 2.706 1.00 0.00 9 GLU A CA 12
ATOM 16057 C C . GLU A 1 9 ? 2.062 7.266 3.322 1.00 0.00 9 GLU A C 12
ATOM 16058 O O . GLU A 1 9 ? 1.244 7.974 3.910 1.00 0.00 9 GLU A O 12
ATOM 16070 N N . LEU A 1 10 ? 1.914 5.953 3.181 1.00 0.00 10 LEU A N 12
ATOM 16071 C CA . LEU A 1 10 ? 0.754 5.252 3.723 1.00 0.00 10 LEU A CA 12
ATOM 16072 C C . LEU A 1 10 ? 1.132 4.456 4.968 1.00 0.00 10 LEU A C 12
ATOM 16073 O O . LEU A 1 10 ? 2.045 3.630 4.937 1.00 0.00 10 LEU A O 12
ATOM 16089 N N . LYS A 1 11 ? 0.424 4.709 6.063 1.00 0.00 11 LYS A N 12
ATOM 16090 C CA . LYS A 1 11 ? 0.681 4.014 7.318 1.00 0.00 11 LYS A CA 12
ATOM 16091 C C . LYS A 1 11 ? -0.252 2.817 7.479 1.00 0.00 11 LYS A C 12
ATOM 16092 O O . LYS A 1 11 ? -1.429 2.974 7.801 1.00 0.00 11 LYS A O 12
ATOM 16111 N N . VAL A 1 12 ? 0.284 1.621 7.255 1.00 0.00 12 VAL A N 12
ATOM 16112 C CA . VAL A 1 12 ? -0.500 0.398 7.377 1.00 0.00 12 VAL A CA 12
ATOM 16113 C C . VAL A 1 12 ? 0.117 -0.550 8.400 1.00 0.00 12 VAL A C 12
ATOM 16114 O O . VAL A 1 12 ? 1.269 -0.961 8.264 1.00 0.00 12 VAL A O 12
ATOM 16127 N N . TRP A 1 13 ? -0.658 -0.893 9.422 1.00 0.00 13 TRP A N 12
ATOM 16128 C CA . TRP A 1 13 ? -0.188 -1.794 10.469 1.00 0.00 13 TRP A CA 12
ATOM 16129 C C . TRP A 1 13 ? -0.157 -3.235 9.973 1.00 0.00 13 TRP A C 12
ATOM 16130 O O . TRP A 1 13 ? -1.179 -3.923 9.970 1.00 0.00 13 TRP A O 12
ATOM 16151 N N . VAL A 1 14 ? 1.020 -3.689 9.555 1.00 0.00 14 VAL A N 12
ATOM 16152 C CA . VAL A 1 14 ? 1.183 -5.050 9.059 1.00 0.00 14 VAL A CA 12
ATOM 16153 C C . VAL A 1 14 ? 1.679 -5.981 10.160 1.00 0.00 14 VAL A C 12
ATOM 16154 O O . VAL A 1 14 ? 2.884 -6.138 10.357 1.00 0.00 14 VAL A O 12
ATOM 16167 N N . ASP A 1 15 ? 0.743 -6.596 10.873 1.00 0.00 15 ASP A N 12
ATOM 16168 C CA . ASP A 1 15 ? 1.084 -7.513 11.954 1.00 0.00 15 ASP A CA 12
ATOM 16169 C C . ASP A 1 15 ? 1.649 -6.756 13.152 1.00 0.00 15 ASP A C 12
ATOM 16170 O O . ASP A 1 15 ? 2.483 -7.276 13.891 1.00 0.00 15 ASP A O 12
ATOM 16179 N N . GLY A 1 16 ? 1.188 -5.522 13.336 1.00 0.00 16 GLY A N 12
ATOM 16180 C CA . GLY A 1 16 ? 1.659 -4.712 14.445 1.00 0.00 16 GLY A CA 12
ATOM 16181 C C . GLY A 1 16 ? 2.931 -3.959 14.113 1.00 0.00 16 GLY A C 12
ATOM 16182 O O . GLY A 1 16 ? 3.701 -3.603 15.005 1.00 0.00 16 GLY A O 12
ATOM 16186 N N . VAL A 1 17 ? 3.155 -3.716 12.826 1.00 0.00 17 VAL A N 12
ATOM 16187 C CA . VAL A 1 17 ? 4.344 -3.001 12.378 1.00 0.00 17 VAL A CA 12
ATOM 16188 C C . VAL A 1 17 ? 3.982 -1.892 11.397 1.00 0.00 17 VAL A C 12
ATOM 16189 O O . VAL A 1 17 ? 3.306 -2.133 10.396 1.00 0.00 17 VAL A O 12
ATOM 16202 N N . GLN A 1 18 ? 4.435 -0.678 11.690 1.00 0.00 18 GLN A N 12
ATOM 16203 C CA . GLN A 1 18 ? 4.158 0.468 10.833 1.00 0.00 18 GLN A CA 12
ATOM 16204 C C . GLN A 1 18 ? 5.005 0.419 9.566 1.00 0.00 18 GLN A C 12
ATOM 16205 O O . GLN A 1 18 ? 6.163 0.836 9.566 1.00 0.00 18 GLN A O 12
ATOM 16219 N N . ARG A 1 19 ? 4.420 -0.095 8.489 1.00 0.00 19 ARG A N 12
ATOM 16220 C CA . ARG A 1 19 ? 5.123 -0.200 7.216 1.00 0.00 19 ARG A CA 12
ATOM 16221 C C . ARG A 1 19 ? 4.748 0.954 6.290 1.00 0.00 19 ARG A C 12
ATOM 16222 O O . ARG A 1 19 ? 3.620 1.029 5.802 1.00 0.00 19 ARG A O 12
ATOM 16243 N N . ILE A 1 20 ? 5.700 1.850 6.055 1.00 0.00 20 ILE A N 12
ATOM 16244 C CA . ILE A 1 20 ? 5.470 2.999 5.188 1.00 0.00 20 ILE A CA 12
ATOM 16245 C C . ILE A 1 20 ? 5.880 2.695 3.751 1.00 0.00 20 ILE A C 12
ATOM 16246 O O . ILE A 1 20 ? 6.846 1.971 3.510 1.00 0.00 20 ILE A O 12
ATOM 16262 N N . VAL A 1 21 ? 5.140 3.254 2.799 1.00 0.00 21 VAL A N 12
ATOM 16263 C CA . VAL A 1 21 ? 5.428 3.046 1.385 1.00 0.00 21 VAL A CA 12
ATOM 16264 C C . VAL A 1 21 ? 5.433 4.367 0.625 1.00 0.00 21 VAL A C 12
ATOM 16265 O O . VAL A 1 21 ? 4.379 4.890 0.262 1.00 0.00 21 VAL A O 12
ATOM 16278 N N . CYS A 1 22 ? 6.626 4.901 0.387 1.00 0.00 22 CYS A N 12
ATOM 16279 C CA . CYS A 1 22 ? 6.769 6.163 -0.331 1.00 0.00 22 CYS A CA 12
ATOM 16280 C C . CYS A 1 22 ? 6.589 5.958 -1.832 1.00 0.00 22 CYS A C 12
ATOM 16281 O O . CYS A 1 22 ? 6.942 4.911 -2.373 1.00 0.00 22 CYS A O 12
ATOM 16289 N N . GLY A 1 23 ? 6.035 6.966 -2.499 1.00 0.00 23 GLY A N 12
ATOM 16290 C CA . GLY A 1 23 ? 5.816 6.876 -3.931 1.00 0.00 23 GLY A CA 12
ATOM 16291 C C . GLY A 1 23 ? 4.353 6.696 -4.284 1.00 0.00 23 GLY A C 12
ATOM 16292 O O . GLY A 1 23 ? 3.969 6.805 -5.448 1.00 0.00 23 GLY A O 12
ATOM 16296 N N . VAL A 1 24 ? 3.533 6.417 -3.275 1.00 0.00 24 VAL A N 12
ATOM 16297 C CA . VAL A 1 24 ? 2.104 6.220 -3.484 1.00 0.00 24 VAL A CA 12
ATOM 16298 C C . VAL A 1 24 ? 1.422 7.525 -3.881 1.00 0.00 24 VAL A C 12
ATOM 16299 O O . VAL A 1 24 ? 1.588 8.551 -3.221 1.00 0.00 24 VAL A O 12
ATOM 16312 N N . THR A 1 25 ? 0.651 7.478 -4.963 1.00 0.00 25 THR A N 12
ATOM 16313 C CA . THR A 1 25 ? -0.057 8.656 -5.449 1.00 0.00 25 THR A CA 12
ATOM 16314 C C . THR A 1 25 ? -1.555 8.396 -5.546 1.00 0.00 25 THR A C 12
ATOM 16315 O O . THR A 1 25 ? -1.989 7.250 -5.662 1.00 0.00 25 THR A O 12
ATOM 16326 N N . GLU A 1 26 ? -2.342 9.467 -5.498 1.00 0.00 26 GLU A N 12
ATOM 16327 C CA . GLU A 1 26 ? -3.793 9.352 -5.581 1.00 0.00 26 GLU A CA 12
ATOM 16328 C C . GLU A 1 26 ? -4.204 8.491 -6.772 1.00 0.00 26 GLU A C 12
ATOM 16329 O O . GLU A 1 26 ? -5.137 7.693 -6.684 1.00 0.00 26 GLU A O 12
ATOM 16341 N N . VAL A 1 27 ? -3.500 8.660 -7.888 1.00 0.00 27 VAL A N 12
ATOM 16342 C CA . VAL A 1 27 ? -3.790 7.900 -9.097 1.00 0.00 27 VAL A CA 12
ATOM 16343 C C . VAL A 1 27 ? -3.770 6.400 -8.821 1.00 0.00 27 VAL A C 12
ATOM 16344 O O . VAL A 1 27 ? -4.434 5.622 -9.507 1.00 0.00 27 VAL A O 12
ATOM 16357 N N . THR A 1 28 ? -3.003 6.000 -7.812 1.00 0.00 28 THR A N 12
ATOM 16358 C CA . THR A 1 28 ? -2.894 4.594 -7.445 1.00 0.00 28 THR A CA 12
ATOM 16359 C C . THR A 1 28 ? -4.158 4.109 -6.745 1.00 0.00 28 THR A C 12
ATOM 16360 O O . THR A 1 28 ? -4.892 4.899 -6.148 1.00 0.00 28 THR A O 12
ATOM 16371 N N . THR A 1 29 ? -4.409 2.806 -6.819 1.00 0.00 29 THR A N 12
ATOM 16372 C CA . THR A 1 29 ? -5.585 2.216 -6.193 1.00 0.00 29 THR A CA 12
ATOM 16373 C C . THR A 1 29 ? -5.192 1.297 -5.042 1.00 0.00 29 THR A C 12
ATOM 16374 O O . THR A 1 29 ? -4.010 1.024 -4.829 1.00 0.00 29 THR A O 12
ATOM 16385 N N . CYS A 1 30 ? -6.189 0.822 -4.303 1.00 0.00 30 CYS A N 12
ATOM 16386 C CA . CYS A 1 30 ? -5.947 -0.067 -3.173 1.00 0.00 30 CYS A CA 12
ATOM 16387 C C . CYS A 1 30 ? -5.115 -1.273 -3.598 1.00 0.00 30 CYS A C 12
ATOM 16388 O O . CYS A 1 30 ? -4.061 -1.544 -3.025 1.00 0.00 30 CYS A O 12
ATOM 16396 N N . GLN A 1 31 ? -5.598 -1.993 -4.606 1.00 0.00 31 GLN A N 12
ATOM 16397 C CA . GLN A 1 31 ? -4.900 -3.171 -5.105 1.00 0.00 31 GLN A CA 12
ATOM 16398 C C . GLN A 1 31 ? -3.412 -2.887 -5.284 1.00 0.00 31 GLN A C 12
ATOM 16399 O O . GLN A 1 31 ? -2.567 -3.563 -4.698 1.00 0.00 31 GLN A O 12
ATOM 16413 N N . GLU A 1 32 ? -3.100 -1.883 -6.098 1.00 0.00 32 GLU A N 12
ATOM 16414 C CA . GLU A 1 32 ? -1.713 -1.512 -6.354 1.00 0.00 32 GLU A CA 12
ATOM 16415 C C . GLU A 1 32 ? -0.944 -1.345 -5.047 1.00 0.00 32 GLU A C 12
ATOM 16416 O O . GLU A 1 32 ? 0.134 -1.913 -4.870 1.00 0.00 32 GLU A O 12
ATOM 16428 N N . VAL A 1 33 ? -1.506 -0.561 -4.132 1.00 0.00 33 VAL A N 12
ATOM 16429 C CA . VAL A 1 33 ? -0.875 -0.319 -2.840 1.00 0.00 33 VAL A CA 12
ATOM 16430 C C . VAL A 1 33 ? -0.543 -1.630 -2.137 1.00 0.00 33 VAL A C 12
ATOM 16431 O O . VAL A 1 33 ? 0.572 -1.822 -1.652 1.00 0.00 33 VAL A O 12
ATOM 16444 N N . VAL A 1 34 ? -1.519 -2.531 -2.085 1.00 0.00 34 VAL A N 12
ATOM 16445 C CA . VAL A 1 34 ? -1.330 -3.826 -1.442 1.00 0.00 34 VAL A CA 12
ATOM 16446 C C . VAL A 1 34 ? -0.061 -4.507 -1.939 1.00 0.00 34 VAL A C 12
ATOM 16447 O O . VAL A 1 34 ? 0.799 -4.895 -1.148 1.00 0.00 34 VAL A O 12
ATOM 16460 N N . ILE A 1 35 ? 0.052 -4.648 -3.256 1.00 0.00 35 ILE A N 12
ATOM 16461 C CA . ILE A 1 35 ? 1.218 -5.281 -3.859 1.00 0.00 35 ILE A CA 12
ATOM 16462 C C . ILE A 1 35 ? 2.506 -4.601 -3.410 1.00 0.00 35 ILE A C 12
ATOM 16463 O O . ILE A 1 35 ? 3.521 -5.259 -3.183 1.00 0.00 35 ILE A O 12
ATOM 16479 N N . ALA A 1 36 ? 2.458 -3.279 -3.281 1.00 0.00 36 ALA A N 12
ATOM 16480 C CA . ALA A 1 36 ? 3.620 -2.510 -2.854 1.00 0.00 36 ALA A CA 12
ATOM 16481 C C . ALA A 1 36 ? 4.069 -2.922 -1.457 1.00 0.00 36 ALA A C 12
ATOM 16482 O O . ALA A 1 36 ? 5.257 -2.877 -1.136 1.00 0.00 36 ALA A O 12
ATOM 16489 N N . LEU A 1 37 ? 3.111 -3.324 -0.628 1.00 0.00 37 LEU A N 12
ATOM 16490 C CA . LEU A 1 37 ? 3.408 -3.745 0.737 1.00 0.00 37 LEU A CA 12
ATOM 16491 C C . LEU A 1 37 ? 4.159 -5.072 0.747 1.00 0.00 37 LEU A C 12
ATOM 16492 O O . LEU A 1 37 ? 5.221 -5.191 1.358 1.00 0.00 37 LEU A O 12
ATOM 16508 N N . ALA A 1 38 ? 3.602 -6.067 0.064 1.00 0.00 38 ALA A N 12
ATOM 16509 C CA . ALA A 1 38 ? 4.222 -7.384 -0.009 1.00 0.00 38 ALA A CA 12
ATOM 16510 C C . ALA A 1 38 ? 5.680 -7.282 -0.442 1.00 0.00 38 ALA A C 12
ATOM 16511 O O . ALA A 1 38 ? 6.535 -8.017 0.049 1.00 0.00 38 ALA A O 12
ATOM 16518 N N . GLN A 1 39 ? 5.955 -6.366 -1.365 1.00 0.00 39 GLN A N 12
ATOM 16519 C CA . GLN A 1 39 ? 7.311 -6.169 -1.865 1.00 0.00 39 GLN A CA 12
ATOM 16520 C C . GLN A 1 39 ? 8.244 -5.719 -0.745 1.00 0.00 39 GLN A C 12
ATOM 16521 O O . GLN A 1 39 ? 9.454 -5.931 -0.811 1.00 0.00 39 GLN A O 12
ATOM 16535 N N . ALA A 1 40 ? 7.672 -5.097 0.281 1.00 0.00 40 ALA A N 12
ATOM 16536 C CA . ALA A 1 40 ? 8.453 -4.619 1.415 1.00 0.00 40 ALA A CA 12
ATOM 16537 C C . ALA A 1 40 ? 8.616 -5.710 2.468 1.00 0.00 40 ALA A C 12
ATOM 16538 O O . ALA A 1 40 ? 9.727 -6.169 2.733 1.00 0.00 40 ALA A O 12
ATOM 16545 N N . ILE A 1 41 ? 7.502 -6.120 3.066 1.00 0.00 41 ILE A N 12
ATOM 16546 C CA . ILE A 1 41 ? 7.522 -7.157 4.090 1.00 0.00 41 ILE A CA 12
ATOM 16547 C C . ILE A 1 41 ? 7.966 -8.494 3.508 1.00 0.00 41 ILE A C 12
ATOM 16548 O O . ILE A 1 41 ? 8.322 -9.415 4.243 1.00 0.00 41 ILE A O 12
ATOM 16564 N N . GLY A 1 42 ? 7.945 -8.594 2.183 1.00 0.00 42 GLY A N 12
ATOM 16565 C CA . GLY A 1 42 ? 8.350 -9.823 1.524 1.00 0.00 42 GLY A CA 12
ATOM 16566 C C . GLY A 1 42 ? 7.319 -10.924 1.668 1.00 0.00 42 GLY A C 12
ATOM 16567 O O . GLY A 1 42 ? 7.657 -12.061 2.000 1.00 0.00 42 GLY A O 12
ATOM 16571 N N . ARG A 1 43 ? 6.057 -10.588 1.420 1.00 0.00 43 ARG A N 12
ATOM 16572 C CA . ARG A 1 43 ? 4.973 -11.557 1.527 1.00 0.00 43 ARG A CA 12
ATOM 16573 C C . ARG A 1 43 ? 4.395 -11.880 0.152 1.00 0.00 43 ARG A C 12
ATOM 16574 O O . ARG A 1 43 ? 4.859 -11.365 -0.865 1.00 0.00 43 ARG A O 12
ATOM 16595 N N . THR A 1 44 ? 3.379 -12.737 0.130 1.00 0.00 44 THR A N 12
ATOM 16596 C CA . THR A 1 44 ? 2.738 -13.130 -1.119 1.00 0.00 44 THR A CA 12
ATOM 16597 C C . THR A 1 44 ? 2.232 -11.913 -1.884 1.00 0.00 44 THR A C 12
ATOM 16598 O O . THR A 1 44 ? 2.779 -11.549 -2.924 1.00 0.00 44 THR A O 12
ATOM 16609 N N . GLY A 1 45 ? 1.182 -11.285 -1.362 1.00 0.00 45 GLY A N 12
ATOM 16610 C CA . GLY A 1 45 ? 0.620 -10.115 -2.009 1.00 0.00 45 GLY A CA 12
ATOM 16611 C C . GLY A 1 45 ? -0.890 -10.052 -1.884 1.00 0.00 45 GLY A C 12
ATOM 16612 O O . GLY A 1 45 ? -1.482 -8.976 -1.974 1.00 0.00 45 GLY A O 12
ATOM 16616 N N . ARG A 1 46 ? -1.514 -11.207 -1.677 1.00 0.00 46 ARG A N 12
ATOM 16617 C CA . ARG A 1 46 ? -2.963 -11.278 -1.543 1.00 0.00 46 ARG A CA 12
ATOM 16618 C C . ARG A 1 46 ? -3.405 -10.812 -0.158 1.00 0.00 46 ARG A C 12
ATOM 16619 O O . ARG A 1 46 ? -3.656 -11.626 0.731 1.00 0.00 46 ARG A O 12
ATOM 16640 N N . TYR A 1 47 ? -3.496 -9.499 0.016 1.00 0.00 47 TYR A N 12
ATOM 16641 C CA . TYR A 1 47 ? -3.903 -8.924 1.293 1.00 0.00 47 TYR A CA 12
ATOM 16642 C C . TYR A 1 47 ? -4.953 -7.836 1.090 1.00 0.00 47 TYR A C 12
ATOM 16643 O O . TYR A 1 47 ? -4.999 -7.187 0.044 1.00 0.00 47 TYR A O 12
ATOM 16661 N N . THR A 1 48 ? -5.797 -7.641 2.099 1.00 0.00 48 THR A N 12
ATOM 16662 C CA . THR A 1 48 ? -6.847 -6.633 2.033 1.00 0.00 48 THR A CA 12
ATOM 16663 C C . THR A 1 48 ? -6.533 -5.451 2.943 1.00 0.00 48 THR A C 12
ATOM 16664 O O . THR A 1 48 ? -5.799 -5.586 3.923 1.00 0.00 48 THR A O 12
ATOM 16675 N N . LEU A 1 49 ? -7.091 -4.291 2.613 1.00 0.00 49 LEU A N 12
ATOM 16676 C CA . LEU A 1 49 ? -6.871 -3.084 3.402 1.00 0.00 49 LEU A CA 12
ATOM 16677 C C . LEU A 1 49 ? -8.124 -2.711 4.187 1.00 0.00 49 LEU A C 12
ATOM 16678 O O . LEU A 1 49 ? -9.217 -2.622 3.626 1.00 0.00 49 LEU A O 12
ATOM 16694 N N . ILE A 1 50 ? -7.958 -2.491 5.487 1.00 0.00 50 ILE A N 12
ATOM 16695 C CA . ILE A 1 50 ? -9.075 -2.123 6.348 1.00 0.00 50 ILE A CA 12
ATOM 16696 C C . ILE A 1 50 ? -8.807 -0.802 7.062 1.00 0.00 50 ILE A C 12
ATOM 16697 O O . ILE A 1 50 ? -7.850 -0.681 7.826 1.00 0.00 50 ILE A O 12
ATOM 16713 N N . GLU A 1 51 ? -9.661 0.185 6.807 1.00 0.00 51 GLU A N 12
ATOM 16714 C CA . GLU A 1 51 ? -9.516 1.497 7.426 1.00 0.00 51 GLU A CA 12
ATOM 16715 C C . GLU A 1 51 ? -10.236 1.546 8.771 1.00 0.00 51 GLU A C 12
ATOM 16716 O O . GLU A 1 51 ? -11.462 1.643 8.829 1.00 0.00 51 GLU A O 12
ATOM 16728 N N . LYS A 1 52 ? -9.465 1.479 9.851 1.00 0.00 52 LYS A N 12
ATOM 16729 C CA . LYS A 1 52 ? -10.026 1.516 11.196 1.00 0.00 52 LYS A CA 12
ATOM 16730 C C . LYS A 1 52 ? -9.983 2.931 11.765 1.00 0.00 52 LYS A C 12
ATOM 16731 O O . LYS A 1 52 ? -8.951 3.600 11.710 1.00 0.00 52 LYS A O 12
ATOM 16750 N N . TRP A 1 53 ? -11.107 3.378 12.311 1.00 0.00 53 TRP A N 12
ATOM 16751 C CA . TRP A 1 53 ? -11.197 4.713 12.891 1.00 0.00 53 TRP A CA 12
ATOM 16752 C C . TRP A 1 53 ? -12.333 4.792 13.905 1.00 0.00 53 TRP A C 12
ATOM 16753 O O . TRP A 1 53 ? -13.465 4.405 13.613 1.00 0.00 53 TRP A O 12
ATOM 16774 N N . ARG A 1 54 ? -12.024 5.294 15.096 1.00 0.00 54 ARG A N 12
ATOM 16775 C CA . ARG A 1 54 ? -13.020 5.422 16.153 1.00 0.00 54 ARG A CA 12
ATOM 16776 C C . ARG A 1 54 ? -13.798 4.121 16.327 1.00 0.00 54 ARG A C 12
ATOM 16777 O O . ARG A 1 54 ? -15.028 4.123 16.381 1.00 0.00 54 ARG A O 12
ATOM 16798 N N . ASP A 1 55 ? -13.072 3.012 16.415 1.00 0.00 55 ASP A N 12
ATOM 16799 C CA . ASP A 1 55 ? -13.692 1.703 16.584 1.00 0.00 55 ASP A CA 12
ATOM 16800 C C . ASP A 1 55 ? -14.583 1.366 15.393 1.00 0.00 55 ASP A C 12
ATOM 16801 O O . ASP A 1 55 ? -15.537 0.596 15.514 1.00 0.00 55 ASP A O 12
ATOM 16810 N N . THR A 1 56 ? -14.265 1.947 14.240 1.00 0.00 56 THR A N 12
ATOM 16811 C CA . THR A 1 56 ? -15.037 1.710 13.026 1.00 0.00 56 THR A CA 12
ATOM 16812 C C . THR A 1 56 ? -14.131 1.302 11.870 1.00 0.00 56 THR A C 12
ATOM 16813 O O . THR A 1 56 ? -13.395 2.125 11.327 1.00 0.00 56 THR A O 12
ATOM 16824 N N . GLU A 1 57 ? -14.192 0.027 11.498 1.00 0.00 57 GLU A N 12
ATOM 16825 C CA . GLU A 1 57 ? -13.376 -0.489 10.405 1.00 0.00 57 GLU A CA 12
ATOM 16826 C C . GLU A 1 57 ? -14.254 -1.028 9.279 1.00 0.00 57 GLU A C 12
ATOM 16827 O O . GLU A 1 57 ? -15.281 -1.661 9.527 1.00 0.00 57 GLU A O 12
ATOM 16839 N N . ARG A 1 58 ? -13.841 -0.774 8.042 1.00 0.00 58 ARG A N 12
ATOM 16840 C CA . ARG A 1 58 ? -14.590 -1.232 6.877 1.00 0.00 58 ARG A CA 12
ATOM 16841 C C . ARG A 1 58 ? -13.645 -1.681 5.766 1.00 0.00 58 ARG A C 12
ATOM 16842 O O . ARG A 1 58 ? -12.704 -0.970 5.412 1.00 0.00 58 ARG A O 12
ATOM 16863 N N . HIS A 1 59 ? -13.902 -2.866 5.221 1.00 0.00 59 HIS A N 12
ATOM 16864 C CA . HIS A 1 59 ? -13.075 -3.410 4.150 1.00 0.00 59 HIS A CA 12
ATOM 16865 C C . HIS A 1 59 ? -13.098 -2.497 2.928 1.00 0.00 59 HIS A C 12
ATOM 16866 O O . HIS A 1 59 ? -14.118 -1.878 2.622 1.00 0.00 59 HIS A O 12
ATOM 16881 N N . LEU A 1 60 ? -11.967 -2.416 2.235 1.00 0.00 60 LEU A N 12
ATOM 16882 C CA . LEU A 1 60 ? -11.857 -1.577 1.047 1.00 0.00 60 LEU A CA 12
ATOM 16883 C C . LEU A 1 60 ? -11.775 -2.429 -0.215 1.00 0.00 60 LEU A C 12
ATOM 16884 O O . LEU A 1 60 ? -11.364 -3.588 -0.169 1.00 0.00 60 LEU A O 12
ATOM 16900 N N . ALA A 1 61 ? -12.168 -1.846 -1.343 1.00 0.00 61 ALA A N 12
ATOM 16901 C CA . ALA A 1 61 ? -12.136 -2.550 -2.619 1.00 0.00 61 ALA A CA 12
ATOM 16902 C C . ALA A 1 61 ? -10.810 -2.322 -3.338 1.00 0.00 61 ALA A C 12
ATOM 16903 O O . ALA A 1 61 ? -10.102 -1.346 -3.090 1.00 0.00 61 ALA A O 12
ATOM 16910 N N . PRO A 1 62 ? -10.465 -3.243 -4.250 1.00 0.00 62 PRO A N 12
ATOM 16911 C CA . PRO A 1 62 ? -9.222 -3.164 -5.024 1.00 0.00 62 PRO A CA 12
ATOM 16912 C C . PRO A 1 62 ? -9.242 -2.025 -6.037 1.00 0.00 62 PRO A C 12
ATOM 16913 O O . PRO A 1 62 ? -8.207 -1.428 -6.337 1.00 0.00 62 PRO A O 12
ATOM 16924 N N . HIS A 1 63 ? -10.426 -1.727 -6.563 1.00 0.00 63 HIS A N 12
ATOM 16925 C CA . HIS A 1 63 ? -10.580 -0.658 -7.543 1.00 0.00 63 HIS A CA 12
ATOM 16926 C C . HIS A 1 63 ? -10.546 0.709 -6.866 1.00 0.00 63 HIS A C 12
ATOM 16927 O O . HIS A 1 63 ? -10.056 1.682 -7.438 1.00 0.00 63 HIS A O 12
ATOM 16942 N N . GLU A 1 64 ? -11.071 0.773 -5.646 1.00 0.00 64 GLU A N 12
ATOM 16943 C CA . GLU A 1 64 ? -11.101 2.022 -4.894 1.00 0.00 64 GLU A CA 12
ATOM 16944 C C . GLU A 1 64 ? -9.688 2.542 -4.645 1.00 0.00 64 GLU A C 12
ATOM 16945 O O . GLU A 1 64 ? -8.707 1.833 -4.866 1.00 0.00 64 GLU A O 12
ATOM 16957 N N . ASN A 1 65 ? -9.593 3.785 -4.186 1.00 0.00 65 ASN A N 12
ATOM 16958 C CA . ASN A 1 65 ? -8.301 4.401 -3.908 1.00 0.00 65 ASN A CA 12
ATOM 16959 C C . ASN A 1 65 ? -8.216 4.856 -2.454 1.00 0.00 65 ASN A C 12
ATOM 16960 O O . ASN A 1 65 ? -9.164 5.404 -1.893 1.00 0.00 65 ASN A O 12
ATOM 16971 N N . PRO A 1 66 ? -7.052 4.624 -1.829 1.00 0.00 66 PRO A N 12
ATOM 16972 C CA . PRO A 1 66 ? -6.814 5.002 -0.433 1.00 0.00 66 PRO A CA 12
ATOM 16973 C C . PRO A 1 66 ? -6.724 6.513 -0.249 1.00 0.00 66 PRO A C 12
ATOM 16974 O O . PRO A 1 66 ? -7.331 7.074 0.663 1.00 0.00 66 PRO A O 12
ATOM 16985 N N . ILE A 1 67 ? -5.964 7.166 -1.122 1.00 0.00 67 ILE A N 12
ATOM 16986 C CA . ILE A 1 67 ? -5.796 8.613 -1.056 1.00 0.00 67 ILE A CA 12
ATOM 16987 C C . ILE A 1 67 ? -7.146 9.323 -1.044 1.00 0.00 67 ILE A C 12
ATOM 16988 O O . ILE A 1 67 ? -7.346 10.285 -0.302 1.00 0.00 67 ILE A O 12
ATOM 17004 N N . ILE A 1 68 ? -8.069 8.840 -1.870 1.00 0.00 68 ILE A N 12
ATOM 17005 C CA . ILE A 1 68 ? -9.401 9.427 -1.952 1.00 0.00 68 ILE A CA 12
ATOM 17006 C C . ILE A 1 68 ? -10.234 9.073 -0.725 1.00 0.00 68 ILE A C 12
ATOM 17007 O O . ILE A 1 68 ? -10.651 9.952 0.029 1.00 0.00 68 ILE A O 12
ATOM 17023 N N . SER A 1 69 ? -10.471 7.780 -0.531 1.00 0.00 69 SER A N 12
ATOM 17024 C CA . SER A 1 69 ? -11.257 7.309 0.604 1.00 0.00 69 SER A CA 12
ATOM 17025 C C . SER A 1 69 ? -10.811 7.992 1.894 1.00 0.00 69 SER A C 12
ATOM 17026 O O . SER A 1 69 ? -11.633 8.506 2.654 1.00 0.00 69 SER A O 12
ATOM 17034 N N . LEU A 1 70 ? -9.505 7.994 2.134 1.00 0.00 70 LEU A N 12
ATOM 17035 C CA . LEU A 1 70 ? -8.948 8.613 3.332 1.00 0.00 70 LEU A CA 12
ATOM 17036 C C . LEU A 1 70 ? -9.157 10.124 3.310 1.00 0.00 70 LEU A C 12
ATOM 17037 O O . LEU A 1 70 ? -9.479 10.730 4.331 1.00 0.00 70 LEU A O 12
ATOM 17053 N N . ASN A 1 71 ? -8.973 10.725 2.139 1.00 0.00 71 ASN A N 12
ATOM 17054 C CA . ASN A 1 71 ? -9.143 12.166 1.985 1.00 0.00 71 ASN A CA 12
ATOM 17055 C C . ASN A 1 71 ? -10.505 12.612 2.508 1.00 0.00 71 ASN A C 12
ATOM 17056 O O . ASN A 1 71 ? -10.645 13.706 3.055 1.00 0.00 71 ASN A O 12
ATOM 17067 N N . LYS A 1 72 ? -11.508 11.757 2.336 1.00 0.00 72 LYS A N 12
ATOM 17068 C CA . LYS A 1 72 ? -12.859 12.060 2.792 1.00 0.00 72 LYS A CA 12
ATOM 17069 C C . LYS A 1 72 ? -12.838 12.671 4.190 1.00 0.00 72 LYS A C 12
ATOM 17070 O O . LYS A 1 72 ? -13.315 13.787 4.397 1.00 0.00 72 LYS A O 12
ATOM 17089 N N . TRP A 1 73 ? -12.281 11.934 5.144 1.00 0.00 73 TRP A N 12
ATOM 17090 C CA . TRP A 1 73 ? -12.196 12.405 6.522 1.00 0.00 73 TRP A CA 12
ATOM 17091 C C . TRP A 1 73 ? -11.521 13.770 6.590 1.00 0.00 73 TRP A C 12
ATOM 17092 O O . TRP A 1 73 ? -12.024 14.690 7.234 1.00 0.00 73 TRP A O 12
ATOM 17113 N N . GLY A 1 74 ? -10.379 13.895 5.921 1.00 0.00 74 GLY A N 12
ATOM 17114 C CA . GLY A 1 74 ? -9.654 15.152 5.919 1.00 0.00 74 GLY A CA 12
ATOM 17115 C C . GLY A 1 74 ? -9.235 15.582 7.311 1.00 0.00 74 GLY A C 12
ATOM 17116 O O . GLY A 1 74 ? -8.118 15.300 7.744 1.00 0.00 74 GLY A O 12
ATOM 17120 N N . GLN A 1 75 ? -10.132 16.268 8.012 1.00 0.00 75 GLN A N 12
ATOM 17121 C CA . GLN A 1 75 ? -9.848 16.739 9.363 1.00 0.00 75 GLN A CA 12
ATOM 17122 C C . GLN A 1 75 ? -9.417 15.585 10.262 1.00 0.00 75 GLN A C 12
ATOM 17123 O O . GLN A 1 75 ? -8.543 15.743 11.115 1.00 0.00 75 GLN A O 12
ATOM 17137 N N . TYR A 1 76 ? -10.035 14.426 10.067 1.00 0.00 76 TYR A N 12
ATOM 17138 C CA . TYR A 1 76 ? -9.718 13.246 10.863 1.00 0.00 76 TYR A CA 12
ATOM 17139 C C . TYR A 1 76 ? -8.987 12.203 10.023 1.00 0.00 76 TYR A C 12
ATOM 17140 O O . TYR A 1 76 ? -8.829 11.056 10.438 1.00 0.00 76 TYR A O 12
ATOM 17158 N N . ALA A 1 77 ? -8.542 12.612 8.839 1.00 0.00 77 ALA A N 12
ATOM 17159 C CA . ALA A 1 77 ? -7.825 11.716 7.941 1.00 0.00 77 ALA A CA 12
ATOM 17160 C C . ALA A 1 77 ? -6.633 11.074 8.642 1.00 0.00 77 ALA A C 12
ATOM 17161 O O . ALA A 1 77 ? -6.198 9.982 8.275 1.00 0.00 77 ALA A O 12
ATOM 17168 N N . SER A 1 78 ? -6.107 11.760 9.652 1.00 0.00 78 SER A N 12
ATOM 17169 C CA . SER A 1 78 ? -4.961 11.258 10.402 1.00 0.00 78 SER A CA 12
ATOM 17170 C C . SER A 1 78 ? -5.391 10.188 11.400 1.00 0.00 78 SER A C 12
ATOM 17171 O O . SER A 1 78 ? -4.700 9.187 11.591 1.00 0.00 78 SER A O 12
ATOM 17179 N N . ASP A 1 79 ? -6.538 10.407 12.035 1.00 0.00 79 ASP A N 12
ATOM 17180 C CA . ASP A 1 79 ? -7.062 9.462 13.014 1.00 0.00 79 ASP A CA 12
ATOM 17181 C C . ASP A 1 79 ? -7.381 8.122 12.358 1.00 0.00 79 ASP A C 12
ATOM 17182 O O . ASP A 1 79 ? -7.464 7.094 13.031 1.00 0.00 79 ASP A O 12
ATOM 17191 N N . VAL A 1 80 ? -7.561 8.141 11.041 1.00 0.00 80 VAL A N 12
ATOM 17192 C CA . VAL A 1 80 ? -7.871 6.928 10.295 1.00 0.00 80 VAL A CA 12
ATOM 17193 C C . VAL A 1 80 ? -6.619 6.089 10.064 1.00 0.00 80 VAL A C 12
ATOM 17194 O O . VAL A 1 80 ? -5.694 6.515 9.373 1.00 0.00 80 VAL A O 12
ATOM 17207 N N . GLN A 1 81 ? -6.598 4.895 10.647 1.00 0.00 81 GLN A N 12
ATOM 17208 C CA . GLN A 1 81 ? -5.459 3.996 10.505 1.00 0.00 81 GLN A CA 12
ATOM 17209 C C . GLN A 1 81 ? -5.813 2.803 9.622 1.00 0.00 81 GLN A C 12
ATOM 17210 O O . GLN A 1 81 ? -6.938 2.303 9.658 1.00 0.00 81 GLN A O 12
ATOM 17224 N N . LEU A 1 82 ? -4.846 2.352 8.830 1.00 0.00 82 LEU A N 12
ATOM 17225 C CA . LEU A 1 82 ? -5.056 1.218 7.937 1.00 0.00 82 LEU A CA 12
ATOM 17226 C C . LEU A 1 82 ? -4.526 -0.070 8.559 1.00 0.00 82 LEU A C 12
ATOM 17227 O O . LEU A 1 82 ? -3.625 -0.040 9.399 1.00 0.00 82 LEU A O 12
ATOM 17243 N N . ILE A 1 83 ? -5.088 -1.198 8.140 1.00 0.00 83 ILE A N 12
ATOM 17244 C CA . ILE A 1 83 ? -4.669 -2.497 8.654 1.00 0.00 83 ILE A CA 12
ATOM 17245 C C . ILE A 1 83 ? -4.620 -3.538 7.542 1.00 0.00 83 ILE A C 12
ATOM 17246 O O . ILE A 1 83 ? -5.624 -3.803 6.879 1.00 0.00 83 ILE A O 12
ATOM 17262 N N . LEU A 1 84 ? -3.446 -4.128 7.343 1.00 0.00 84 LEU A N 12
ATOM 17263 C CA . LEU A 1 84 ? -3.265 -5.143 6.311 1.00 0.00 84 LEU A CA 12
ATOM 17264 C C . LEU A 1 84 ? -3.591 -6.532 6.851 1.00 0.00 84 LEU A C 12
ATOM 17265 O O . LEU A 1 84 ? -2.849 -7.082 7.665 1.00 0.00 84 LEU A O 12
ATOM 17281 N N . ARG A 1 85 ? -4.703 -7.094 6.390 1.00 0.00 85 ARG A N 12
ATOM 17282 C CA . ARG A 1 85 ? -5.126 -8.420 6.826 1.00 0.00 85 ARG A CA 12
ATOM 17283 C C . ARG A 1 85 ? -4.942 -9.444 5.710 1.00 0.00 85 ARG A C 12
ATOM 17284 O O . ARG A 1 85 ? -4.826 -9.085 4.538 1.00 0.00 85 ARG A O 12
ATOM 17305 N N . ARG A 1 86 ? -4.914 -10.719 6.082 1.00 0.00 86 ARG A N 12
ATOM 17306 C CA . ARG A 1 86 ? -4.742 -11.795 5.114 1.00 0.00 86 ARG A CA 12
ATOM 17307 C C . ARG A 1 86 ? -6.049 -12.554 4.906 1.00 0.00 86 ARG A C 12
ATOM 17308 O O . ARG A 1 86 ? -6.772 -12.842 5.860 1.00 0.00 86 ARG A O 12
ATOM 17329 N N . THR A 1 87 ? -6.348 -12.876 3.651 1.00 0.00 87 THR A N 12
ATOM 17330 C CA . THR A 1 87 ? -7.568 -13.600 3.317 1.00 0.00 87 THR A CA 12
ATOM 17331 C C . THR A 1 87 ? -7.556 -14.056 1.862 1.00 0.00 87 THR A C 12
ATOM 17332 O O . THR A 1 87 ? -7.501 -13.237 0.945 1.00 0.00 87 THR A O 12
ATOM 17343 N N . GLY A 1 88 ? -7.609 -15.368 1.658 1.00 0.00 88 GLY A N 12
ATOM 17344 C CA . GLY A 1 88 ? -7.603 -15.910 0.312 1.00 0.00 88 GLY A CA 12
ATOM 17345 C C . GLY A 1 88 ? -6.754 -17.160 0.193 1.00 0.00 88 GLY A C 12
ATOM 17346 O O . GLY A 1 88 ? -6.477 -17.845 1.178 1.00 0.00 88 GLY A O 12
ATOM 17350 N N . PRO A 1 89 ? -6.326 -17.475 -1.039 1.00 0.00 89 PRO A N 12
ATOM 17351 C CA . PRO A 1 89 ? -5.498 -18.653 -1.312 1.00 0.00 89 PRO A CA 12
ATOM 17352 C C . PRO A 1 89 ? -4.087 -18.512 -0.752 1.00 0.00 89 PRO A C 12
ATOM 17353 O O . PRO A 1 89 ? -3.422 -17.498 -0.965 1.00 0.00 89 PRO A O 12
ATOM 17364 N N . SER A 1 90 ? -3.635 -19.536 -0.035 1.00 0.00 90 SER A N 12
ATOM 17365 C CA . SER A 1 90 ? -2.303 -19.525 0.559 1.00 0.00 90 SER A CA 12
ATOM 17366 C C . SER A 1 90 ? -1.226 -19.530 -0.521 1.00 0.00 90 SER A C 12
ATOM 17367 O O . SER A 1 90 ? -0.302 -18.718 -0.496 1.00 0.00 90 SER A O 12
ATOM 17375 N N . GLY A 1 91 ? -1.353 -20.452 -1.471 1.00 0.00 91 GLY A N 12
ATOM 17376 C CA . GLY A 1 91 ? -0.385 -20.546 -2.548 1.00 0.00 91 GLY A CA 12
ATOM 17377 C C . GLY A 1 91 ? -1.006 -20.306 -3.909 1.00 0.00 91 GLY A C 12
ATOM 17378 O O . GLY A 1 91 ? -1.296 -21.241 -4.656 1.00 0.00 91 GLY A O 12
ATOM 17382 N N . PRO A 1 92 ? -1.222 -19.027 -4.248 1.00 0.00 92 PRO A N 12
ATOM 17383 C CA . PRO A 1 92 ? -1.816 -18.637 -5.530 1.00 0.00 92 PRO A CA 12
ATOM 17384 C C . PRO A 1 92 ? -0.879 -18.893 -6.706 1.00 0.00 92 PRO A C 12
ATOM 17385 O O . PRO A 1 92 ? -1.318 -18.991 -7.852 1.00 0.00 92 PRO A O 12
ATOM 17396 N N . SER A 1 93 ? 0.413 -19.001 -6.414 1.00 0.00 93 SER A N 12
ATOM 17397 C CA . SER A 1 93 ? 1.413 -19.242 -7.448 1.00 0.00 93 SER A CA 12
ATOM 17398 C C . SER A 1 93 ? 0.909 -20.264 -8.462 1.00 0.00 93 SER A C 12
ATOM 17399 O O . SER A 1 93 ? 0.413 -21.329 -8.093 1.00 0.00 93 SER A O 12
ATOM 17407 N N . SER A 1 94 ? 1.040 -19.932 -9.742 1.00 0.00 94 SER A N 12
ATOM 17408 C CA . SER A 1 94 ? 0.595 -20.818 -10.812 1.00 0.00 94 SER A CA 12
ATOM 17409 C C . SER A 1 94 ? 1.044 -22.253 -10.550 1.00 0.00 94 SER A C 12
ATOM 17410 O O . SER A 1 94 ? 2.216 -22.588 -10.715 1.00 0.00 94 SER A O 12
ATOM 17418 N N . GLY A 1 95 ? 0.101 -23.096 -10.141 1.00 0.00 95 GLY A N 12
ATOM 17419 C CA . GLY A 1 95 ? 0.418 -24.485 -9.862 1.00 0.00 95 GLY A CA 12
ATOM 17420 C C . GLY A 1 95 ? 0.696 -25.280 -11.123 1.00 0.00 95 GLY A C 12
ATOM 17421 O O . GLY A 1 95 ? -0.229 -25.686 -11.825 1.00 0.00 95 GLY A O 12
ATOM 17425 N N . GLY A 1 1 ? 10.256 13.135 -10.206 1.00 0.00 1 GLY A N 13
ATOM 17426 C CA . GLY A 1 1 ? 11.539 13.740 -9.901 1.00 0.00 1 GLY A CA 13
ATOM 17427 C C . GLY A 1 1 ? 12.564 12.723 -9.440 1.00 0.00 1 GLY A C 13
ATOM 17428 O O . GLY A 1 1 ? 13.447 12.331 -10.203 1.00 0.00 1 GLY A O 13
ATOM 17432 N N . SER A 1 2 ? 12.449 12.295 -8.187 1.00 0.00 2 SER A N 13
ATOM 17433 C CA . SER A 1 2 ? 13.377 11.322 -7.622 1.00 0.00 2 SER A CA 13
ATOM 17434 C C . SER A 1 2 ? 12.671 10.420 -6.615 1.00 0.00 2 SER A C 13
ATOM 17435 O O . SER A 1 2 ? 12.058 10.897 -5.660 1.00 0.00 2 SER A O 13
ATOM 17443 N N . SER A 1 3 ? 12.763 9.112 -6.835 1.00 0.00 3 SER A N 13
ATOM 17444 C CA . SER A 1 3 ? 12.130 8.141 -5.949 1.00 0.00 3 SER A CA 13
ATOM 17445 C C . SER A 1 3 ? 12.561 8.365 -4.503 1.00 0.00 3 SER A C 13
ATOM 17446 O O . SER A 1 3 ? 13.749 8.487 -4.209 1.00 0.00 3 SER A O 13
ATOM 17454 N N . GLY A 1 4 ? 11.584 8.416 -3.602 1.00 0.00 4 GLY A N 13
ATOM 17455 C CA . GLY A 1 4 ? 11.881 8.625 -2.197 1.00 0.00 4 GLY A CA 13
ATOM 17456 C C . GLY A 1 4 ? 11.102 9.783 -1.605 1.00 0.00 4 GLY A C 13
ATOM 17457 O O . GLY A 1 4 ? 10.196 9.582 -0.797 1.00 0.00 4 GLY A O 13
ATOM 17461 N N . SER A 1 5 ? 11.456 10.999 -2.008 1.00 0.00 5 SER A N 13
ATOM 17462 C CA . SER A 1 5 ? 10.787 12.195 -1.508 1.00 0.00 5 SER A CA 13
ATOM 17463 C C . SER A 1 5 ? 9.470 12.427 -2.242 1.00 0.00 5 SER A C 13
ATOM 17464 O O . SER A 1 5 ? 8.411 12.526 -1.623 1.00 0.00 5 SER A O 13
ATOM 17472 N N . SER A 1 6 ? 9.545 12.514 -3.566 1.00 0.00 6 SER A N 13
ATOM 17473 C CA . SER A 1 6 ? 8.360 12.738 -4.386 1.00 0.00 6 SER A CA 13
ATOM 17474 C C . SER A 1 6 ? 7.299 11.677 -4.110 1.00 0.00 6 SER A C 13
ATOM 17475 O O . SER A 1 6 ? 7.522 10.488 -4.333 1.00 0.00 6 SER A O 13
ATOM 17483 N N . GLY A 1 7 ? 6.143 12.117 -3.623 1.00 0.00 7 GLY A N 13
ATOM 17484 C CA . GLY A 1 7 ? 5.064 11.193 -3.325 1.00 0.00 7 GLY A CA 13
ATOM 17485 C C . GLY A 1 7 ? 4.590 11.301 -1.889 1.00 0.00 7 GLY A C 13
ATOM 17486 O O . GLY A 1 7 ? 5.359 11.666 -1.000 1.00 0.00 7 GLY A O 13
ATOM 17490 N N . MET A 1 8 ? 3.319 10.984 -1.662 1.00 0.00 8 MET A N 13
ATOM 17491 C CA . MET A 1 8 ? 2.744 11.047 -0.323 1.00 0.00 8 MET A CA 13
ATOM 17492 C C . MET A 1 8 ? 3.123 9.814 0.490 1.00 0.00 8 MET A C 13
ATOM 17493 O O . MET A 1 8 ? 3.819 8.926 0.000 1.00 0.00 8 MET A O 13
ATOM 17507 N N . GLU A 1 9 ? 2.660 9.766 1.735 1.00 0.00 9 GLU A N 13
ATOM 17508 C CA . GLU A 1 9 ? 2.952 8.642 2.616 1.00 0.00 9 GLU A CA 13
ATOM 17509 C C . GLU A 1 9 ? 1.677 8.118 3.271 1.00 0.00 9 GLU A C 13
ATOM 17510 O O . GLU A 1 9 ? 0.773 8.887 3.599 1.00 0.00 9 GLU A O 13
ATOM 17522 N N . LEU A 1 10 ? 1.612 6.804 3.458 1.00 0.00 10 LEU A N 13
ATOM 17523 C CA . LEU A 1 10 ? 0.448 6.176 4.074 1.00 0.00 10 LEU A CA 13
ATOM 17524 C C . LEU A 1 10 ? 0.825 5.501 5.389 1.00 0.00 10 LEU A C 13
ATOM 17525 O O . LEU A 1 10 ? 1.974 5.106 5.589 1.00 0.00 10 LEU A O 13
ATOM 17541 N N . LYS A 1 11 ? -0.150 5.370 6.282 1.00 0.00 11 LYS A N 13
ATOM 17542 C CA . LYS A 1 11 ? 0.077 4.740 7.577 1.00 0.00 11 LYS A CA 13
ATOM 17543 C C . LYS A 1 11 ? -0.722 3.447 7.700 1.00 0.00 11 LYS A C 13
ATOM 17544 O O . LYS A 1 11 ? -1.938 3.472 7.891 1.00 0.00 11 LYS A O 13
ATOM 17563 N N . VAL A 1 12 ? -0.030 2.316 7.591 1.00 0.00 12 VAL A N 13
ATOM 17564 C CA . VAL A 1 12 ? -0.675 1.013 7.692 1.00 0.00 12 VAL A CA 13
ATOM 17565 C C . VAL A 1 12 ? 0.029 0.130 8.716 1.00 0.00 12 VAL A C 13
ATOM 17566 O O . VAL A 1 12 ? 1.166 0.397 9.104 1.00 0.00 12 VAL A O 13
ATOM 17579 N N . TRP A 1 13 ? -0.654 -0.923 9.150 1.00 0.00 13 TRP A N 13
ATOM 17580 C CA . TRP A 1 13 ? -0.093 -1.847 10.130 1.00 0.00 13 TRP A CA 13
ATOM 17581 C C . TRP A 1 13 ? 0.056 -3.244 9.537 1.00 0.00 13 TRP A C 13
ATOM 17582 O O . TRP A 1 13 ? -0.932 -3.947 9.322 1.00 0.00 13 TRP A O 13
ATOM 17603 N N . VAL A 1 14 ? 1.297 -3.642 9.276 1.00 0.00 14 VAL A N 13
ATOM 17604 C CA . VAL A 1 14 ? 1.575 -4.957 8.709 1.00 0.00 14 VAL A CA 13
ATOM 17605 C C . VAL A 1 14 ? 2.189 -5.885 9.751 1.00 0.00 14 VAL A C 13
ATOM 17606 O O . VAL A 1 14 ? 3.365 -5.760 10.093 1.00 0.00 14 VAL A O 13
ATOM 17619 N N . ASP A 1 15 ? 1.385 -6.817 10.251 1.00 0.00 15 ASP A N 13
ATOM 17620 C CA . ASP A 1 15 ? 1.849 -7.770 11.253 1.00 0.00 15 ASP A CA 13
ATOM 17621 C C . ASP A 1 15 ? 2.125 -7.070 12.581 1.00 0.00 15 ASP A C 13
ATOM 17622 O O . ASP A 1 15 ? 3.107 -7.369 13.259 1.00 0.00 15 ASP A O 13
ATOM 17631 N N . GLY A 1 16 ? 1.252 -6.136 12.945 1.00 0.00 16 GLY A N 13
ATOM 17632 C CA . GLY A 1 16 ? 1.420 -5.408 14.189 1.00 0.00 16 GLY A CA 13
ATOM 17633 C C . GLY A 1 16 ? 2.602 -4.460 14.150 1.00 0.00 16 GLY A C 13
ATOM 17634 O O . GLY A 1 16 ? 3.154 -4.102 15.191 1.00 0.00 16 GLY A O 13
ATOM 17638 N N . VAL A 1 17 ? 2.994 -4.053 12.947 1.00 0.00 17 VAL A N 13
ATOM 17639 C CA . VAL A 1 17 ? 4.119 -3.141 12.777 1.00 0.00 17 VAL A CA 13
ATOM 17640 C C . VAL A 1 17 ? 3.785 -2.036 11.782 1.00 0.00 17 VAL A C 13
ATOM 17641 O O . VAL A 1 17 ? 3.179 -2.287 10.741 1.00 0.00 17 VAL A O 13
ATOM 17654 N N . GLN A 1 18 ? 4.185 -0.811 12.110 1.00 0.00 18 GLN A N 13
ATOM 17655 C CA . GLN A 1 18 ? 3.927 0.334 11.245 1.00 0.00 18 GLN A CA 13
ATOM 17656 C C . GLN A 1 18 ? 4.778 0.263 9.981 1.00 0.00 18 GLN A C 13
ATOM 17657 O O . GLN A 1 18 ? 5.989 0.050 10.047 1.00 0.00 18 GLN A O 13
ATOM 17671 N N . ARG A 1 19 ? 4.136 0.442 8.831 1.00 0.00 19 ARG A N 13
ATOM 17672 C CA . ARG A 1 19 ? 4.834 0.397 7.552 1.00 0.00 19 ARG A CA 13
ATOM 17673 C C . ARG A 1 19 ? 4.422 1.569 6.666 1.00 0.00 19 ARG A C 13
ATOM 17674 O O . ARG A 1 19 ? 3.270 1.664 6.242 1.00 0.00 19 ARG A O 13
ATOM 17695 N N . ILE A 1 20 ? 5.370 2.458 6.391 1.00 0.00 20 ILE A N 13
ATOM 17696 C CA . ILE A 1 20 ? 5.105 3.623 5.556 1.00 0.00 20 ILE A CA 13
ATOM 17697 C C . ILE A 1 20 ? 5.352 3.312 4.084 1.00 0.00 20 ILE A C 13
ATOM 17698 O O . ILE A 1 20 ? 6.278 2.576 3.741 1.00 0.00 20 ILE A O 13
ATOM 17714 N N . VAL A 1 21 ? 4.519 3.878 3.217 1.00 0.00 21 VAL A N 13
ATOM 17715 C CA . VAL A 1 21 ? 4.648 3.663 1.780 1.00 0.00 21 VAL A CA 13
ATOM 17716 C C . VAL A 1 21 ? 5.013 4.958 1.062 1.00 0.00 21 VAL A C 13
ATOM 17717 O O . VAL A 1 21 ? 4.274 5.941 1.119 1.00 0.00 21 VAL A O 13
ATOM 17730 N N . CYS A 1 22 ? 6.157 4.951 0.387 1.00 0.00 22 CYS A N 13
ATOM 17731 C CA . CYS A 1 22 ? 6.621 6.125 -0.343 1.00 0.00 22 CYS A CA 13
ATOM 17732 C C . CYS A 1 22 ? 6.486 5.918 -1.848 1.00 0.00 22 CYS A C 13
ATOM 17733 O O . CYS A 1 22 ? 6.588 4.796 -2.342 1.00 0.00 22 CYS A O 13
ATOM 17741 N N . GLY A 1 23 ? 6.255 7.009 -2.572 1.00 0.00 23 GLY A N 13
ATOM 17742 C CA . GLY A 1 23 ? 6.108 6.925 -4.014 1.00 0.00 23 GLY A CA 13
ATOM 17743 C C . GLY A 1 23 ? 4.684 6.621 -4.434 1.00 0.00 23 GLY A C 13
ATOM 17744 O O . GLY A 1 23 ? 4.451 6.053 -5.501 1.00 0.00 23 GLY A O 13
ATOM 17748 N N . VAL A 1 24 ? 3.726 6.999 -3.593 1.00 0.00 24 VAL A N 13
ATOM 17749 C CA . VAL A 1 24 ? 2.317 6.763 -3.883 1.00 0.00 24 VAL A CA 13
ATOM 17750 C C . VAL A 1 24 ? 1.663 8.004 -4.480 1.00 0.00 24 VAL A C 13
ATOM 17751 O O . VAL A 1 24 ? 2.020 9.133 -4.139 1.00 0.00 24 VAL A O 13
ATOM 17764 N N . THR A 1 25 ? 0.703 7.789 -5.374 1.00 0.00 25 THR A N 13
ATOM 17765 C CA . THR A 1 25 ? -0.001 8.890 -6.019 1.00 0.00 25 THR A CA 13
ATOM 17766 C C . THR A 1 25 ? -1.489 8.588 -6.153 1.00 0.00 25 THR A C 13
ATOM 17767 O O . THR A 1 25 ? -1.923 7.457 -5.940 1.00 0.00 25 THR A O 13
ATOM 17778 N N . GLU A 1 26 ? -2.265 9.607 -6.507 1.00 0.00 26 GLU A N 13
ATOM 17779 C CA . GLU A 1 26 ? -3.706 9.449 -6.669 1.00 0.00 26 GLU A CA 13
ATOM 17780 C C . GLU A 1 26 ? -4.028 8.196 -7.478 1.00 0.00 26 GLU A C 13
ATOM 17781 O O . GLU A 1 26 ? -4.933 7.436 -7.133 1.00 0.00 26 GLU A O 13
ATOM 17793 N N . VAL A 1 27 ? -3.281 7.987 -8.557 1.00 0.00 27 VAL A N 13
ATOM 17794 C CA . VAL A 1 27 ? -3.486 6.827 -9.416 1.00 0.00 27 VAL A CA 13
ATOM 17795 C C . VAL A 1 27 ? -3.359 5.529 -8.626 1.00 0.00 27 VAL A C 13
ATOM 17796 O O . VAL A 1 27 ? -4.203 4.639 -8.732 1.00 0.00 27 VAL A O 13
ATOM 17809 N N . THR A 1 28 ? -2.298 5.428 -7.831 1.00 0.00 28 THR A N 13
ATOM 17810 C CA . THR A 1 28 ? -2.059 4.239 -7.023 1.00 0.00 28 THR A CA 13
ATOM 17811 C C . THR A 1 28 ? -3.306 3.848 -6.238 1.00 0.00 28 THR A C 13
ATOM 17812 O O . THR A 1 28 ? -3.653 4.486 -5.243 1.00 0.00 28 THR A O 13
ATOM 17823 N N . THR A 1 29 ? -3.978 2.794 -6.691 1.00 0.00 29 THR A N 13
ATOM 17824 C CA . THR A 1 29 ? -5.188 2.318 -6.031 1.00 0.00 29 THR A CA 13
ATOM 17825 C C . THR A 1 29 ? -4.851 1.472 -4.809 1.00 0.00 29 THR A C 13
ATOM 17826 O O . THR A 1 29 ? -3.701 1.073 -4.616 1.00 0.00 29 THR A O 13
ATOM 17837 N N . CYS A 1 30 ? -5.858 1.200 -3.987 1.00 0.00 30 CYS A N 13
ATOM 17838 C CA . CYS A 1 30 ? -5.668 0.400 -2.783 1.00 0.00 30 CYS A CA 13
ATOM 17839 C C . CYS A 1 30 ? -4.868 -0.862 -3.089 1.00 0.00 30 CYS A C 13
ATOM 17840 O O . CYS A 1 30 ? -3.977 -1.242 -2.330 1.00 0.00 30 CYS A O 13
ATOM 17848 N N . GLN A 1 31 ? -5.194 -1.507 -4.204 1.00 0.00 31 GLN A N 13
ATOM 17849 C CA . GLN A 1 31 ? -4.506 -2.728 -4.609 1.00 0.00 31 GLN A CA 13
ATOM 17850 C C . GLN A 1 31 ? -3.038 -2.450 -4.914 1.00 0.00 31 GLN A C 13
ATOM 17851 O O . GLN A 1 31 ? -2.155 -3.195 -4.490 1.00 0.00 31 GLN A O 13
ATOM 17865 N N . GLU A 1 32 ? -2.785 -1.374 -5.652 1.00 0.00 32 GLU A N 13
ATOM 17866 C CA . GLU A 1 32 ? -1.423 -0.999 -6.014 1.00 0.00 32 GLU A CA 13
ATOM 17867 C C . GLU A 1 32 ? -0.587 -0.719 -4.769 1.00 0.00 32 GLU A C 13
ATOM 17868 O O . GLU A 1 32 ? 0.640 -0.640 -4.837 1.00 0.00 32 GLU A O 13
ATOM 17880 N N . VAL A 1 33 ? -1.259 -0.570 -3.633 1.00 0.00 33 VAL A N 13
ATOM 17881 C CA . VAL A 1 33 ? -0.579 -0.299 -2.372 1.00 0.00 33 VAL A CA 13
ATOM 17882 C C . VAL A 1 33 ? -0.224 -1.594 -1.650 1.00 0.00 33 VAL A C 13
ATOM 17883 O O . VAL A 1 33 ? 0.933 -1.825 -1.298 1.00 0.00 33 VAL A O 13
ATOM 17896 N N . VAL A 1 34 ? -1.228 -2.438 -1.431 1.00 0.00 34 VAL A N 13
ATOM 17897 C CA . VAL A 1 34 ? -1.022 -3.712 -0.752 1.00 0.00 34 VAL A CA 13
ATOM 17898 C C . VAL A 1 34 ? -0.009 -4.574 -1.496 1.00 0.00 34 VAL A C 13
ATOM 17899 O O . VAL A 1 34 ? 0.738 -5.338 -0.885 1.00 0.00 34 VAL A O 13
ATOM 17912 N N . ILE A 1 35 ? 0.012 -4.445 -2.819 1.00 0.00 35 ILE A N 13
ATOM 17913 C CA . ILE A 1 35 ? 0.935 -5.211 -3.646 1.00 0.00 35 ILE A CA 13
ATOM 17914 C C . ILE A 1 35 ? 2.383 -4.856 -3.327 1.00 0.00 35 ILE A C 13
ATOM 17915 O O . ILE A 1 35 ? 3.233 -5.736 -3.193 1.00 0.00 35 ILE A O 13
ATOM 17931 N N . ALA A 1 36 ? 2.657 -3.561 -3.204 1.00 0.00 36 ALA A N 13
ATOM 17932 C CA . ALA A 1 36 ? 4.001 -3.090 -2.896 1.00 0.00 36 ALA A CA 13
ATOM 17933 C C . ALA A 1 36 ? 4.507 -3.690 -1.588 1.00 0.00 36 ALA A C 13
ATOM 17934 O O . ALA A 1 36 ? 5.713 -3.845 -1.390 1.00 0.00 36 ALA A O 13
ATOM 17941 N N . LEU A 1 37 ? 3.579 -4.024 -0.698 1.00 0.00 37 LEU A N 13
ATOM 17942 C CA . LEU A 1 37 ? 3.931 -4.606 0.592 1.00 0.00 37 LEU A CA 13
ATOM 17943 C C . LEU A 1 37 ? 4.168 -6.107 0.466 1.00 0.00 37 LEU A C 13
ATOM 17944 O O . LEU A 1 37 ? 5.182 -6.627 0.932 1.00 0.00 37 LEU A O 13
ATOM 17960 N N . ALA A 1 38 ? 3.228 -6.798 -0.170 1.00 0.00 38 ALA A N 13
ATOM 17961 C CA . ALA A 1 38 ? 3.337 -8.239 -0.362 1.00 0.00 38 ALA A CA 13
ATOM 17962 C C . ALA A 1 38 ? 4.542 -8.588 -1.229 1.00 0.00 38 ALA A C 13
ATOM 17963 O O . ALA A 1 38 ? 5.204 -9.601 -1.007 1.00 0.00 38 ALA A O 13
ATOM 17970 N N . GLN A 1 39 ? 4.818 -7.743 -2.217 1.00 0.00 39 GLN A N 13
ATOM 17971 C CA . GLN A 1 39 ? 5.943 -7.964 -3.118 1.00 0.00 39 GLN A CA 13
ATOM 17972 C C . GLN A 1 39 ? 7.268 -7.867 -2.368 1.00 0.00 39 GLN A C 13
ATOM 17973 O O . GLN A 1 39 ? 8.191 -8.643 -2.617 1.00 0.00 39 GLN A O 13
ATOM 17987 N N . ALA A 1 40 ? 7.355 -6.910 -1.451 1.00 0.00 40 ALA A N 13
ATOM 17988 C CA . ALA A 1 40 ? 8.566 -6.713 -0.664 1.00 0.00 40 ALA A CA 13
ATOM 17989 C C . ALA A 1 40 ? 8.814 -7.895 0.267 1.00 0.00 40 ALA A C 13
ATOM 17990 O O . ALA A 1 40 ? 9.920 -8.435 0.318 1.00 0.00 40 ALA A O 13
ATOM 17997 N N . ILE A 1 41 ? 7.780 -8.291 1.001 1.00 0.00 41 ILE A N 13
ATOM 17998 C CA . ILE A 1 41 ? 7.887 -9.410 1.930 1.00 0.00 41 ILE A CA 13
ATOM 17999 C C . ILE A 1 41 ? 7.941 -10.739 1.185 1.00 0.00 41 ILE A C 13
ATOM 18000 O O . ILE A 1 41 ? 8.565 -11.695 1.644 1.00 0.00 41 ILE A O 13
ATOM 18016 N N . GLY A 1 42 ? 7.284 -10.792 0.030 1.00 0.00 42 GLY A N 13
ATOM 18017 C CA . GLY A 1 42 ? 7.271 -12.008 -0.761 1.00 0.00 42 GLY A CA 13
ATOM 18018 C C . GLY A 1 42 ? 6.358 -13.069 -0.179 1.00 0.00 42 GLY A C 13
ATOM 18019 O O . GLY A 1 42 ? 5.553 -13.665 -0.895 1.00 0.00 42 GLY A O 13
ATOM 18023 N N . ARG A 1 43 ? 6.484 -13.307 1.123 1.00 0.00 43 ARG A N 13
ATOM 18024 C CA . ARG A 1 43 ? 5.666 -14.305 1.800 1.00 0.00 43 ARG A CA 13
ATOM 18025 C C . ARG A 1 43 ? 4.266 -14.362 1.194 1.00 0.00 43 ARG A C 13
ATOM 18026 O O . ARG A 1 43 ? 3.703 -15.441 1.004 1.00 0.00 43 ARG A O 13
ATOM 18047 N N . THR A 1 44 ? 3.709 -13.193 0.893 1.00 0.00 44 THR A N 13
ATOM 18048 C CA . THR A 1 44 ? 2.375 -13.109 0.311 1.00 0.00 44 THR A CA 13
ATOM 18049 C C . THR A 1 44 ? 2.345 -12.127 -0.855 1.00 0.00 44 THR A C 13
ATOM 18050 O O . THR A 1 44 ? 3.186 -11.234 -0.948 1.00 0.00 44 THR A O 13
ATOM 18061 N N . GLY A 1 45 ? 1.369 -12.298 -1.741 1.00 0.00 45 GLY A N 13
ATOM 18062 C CA . GLY A 1 45 ? 1.247 -11.418 -2.889 1.00 0.00 45 GLY A CA 13
ATOM 18063 C C . GLY A 1 45 ? 0.060 -10.482 -2.779 1.00 0.00 45 GLY A C 13
ATOM 18064 O O . GLY A 1 45 ? 0.177 -9.287 -3.047 1.00 0.00 45 GLY A O 13
ATOM 18068 N N . ARG A 1 46 ? -1.086 -11.027 -2.384 1.00 0.00 46 ARG A N 13
ATOM 18069 C CA . ARG A 1 46 ? -2.301 -10.233 -2.242 1.00 0.00 46 ARG A CA 13
ATOM 18070 C C . ARG A 1 46 ? -2.666 -10.056 -0.771 1.00 0.00 46 ARG A C 13
ATOM 18071 O O . ARG A 1 46 ? -2.625 -11.009 0.008 1.00 0.00 46 ARG A O 13
ATOM 18092 N N . TYR A 1 47 ? -3.021 -8.832 -0.398 1.00 0.00 47 TYR A N 13
ATOM 18093 C CA . TYR A 1 47 ? -3.390 -8.530 0.980 1.00 0.00 47 TYR A CA 13
ATOM 18094 C C . TYR A 1 47 ? -4.723 -7.789 1.037 1.00 0.00 47 TYR A C 13
ATOM 18095 O O . TYR A 1 47 ? -5.347 -7.528 0.008 1.00 0.00 47 TYR A O 13
ATOM 18113 N N . THR A 1 48 ? -5.154 -7.452 2.249 1.00 0.00 48 THR A N 13
ATOM 18114 C CA . THR A 1 48 ? -6.412 -6.742 2.443 1.00 0.00 48 THR A CA 13
ATOM 18115 C C . THR A 1 48 ? -6.203 -5.463 3.246 1.00 0.00 48 THR A C 13
ATOM 18116 O O . THR A 1 48 ? -5.303 -5.384 4.083 1.00 0.00 48 THR A O 13
ATOM 18127 N N . LEU A 1 49 ? -7.040 -4.465 2.987 1.00 0.00 49 LEU A N 13
ATOM 18128 C CA . LEU A 1 49 ? -6.948 -3.188 3.687 1.00 0.00 49 LEU A CA 13
ATOM 18129 C C . LEU A 1 49 ? -8.182 -2.951 4.551 1.00 0.00 49 LEU A C 13
ATOM 18130 O O . LEU A 1 49 ? -9.296 -3.314 4.173 1.00 0.00 49 LEU A O 13
ATOM 18146 N N . ILE A 1 50 ? -7.977 -2.337 5.712 1.00 0.00 50 ILE A N 13
ATOM 18147 C CA . ILE A 1 50 ? -9.073 -2.048 6.627 1.00 0.00 50 ILE A CA 13
ATOM 18148 C C . ILE A 1 50 ? -8.816 -0.762 7.405 1.00 0.00 50 ILE A C 13
ATOM 18149 O O . ILE A 1 50 ? -7.752 -0.586 7.998 1.00 0.00 50 ILE A O 13
ATOM 18165 N N . GLU A 1 51 ? -9.798 0.134 7.399 1.00 0.00 51 GLU A N 13
ATOM 18166 C CA . GLU A 1 51 ? -9.677 1.404 8.106 1.00 0.00 51 GLU A CA 13
ATOM 18167 C C . GLU A 1 51 ? -10.468 1.378 9.410 1.00 0.00 51 GLU A C 13
ATOM 18168 O O . GLU A 1 51 ? -11.691 1.522 9.412 1.00 0.00 51 GLU A O 13
ATOM 18180 N N . LYS A 1 52 ? -9.762 1.193 10.520 1.00 0.00 52 LYS A N 13
ATOM 18181 C CA . LYS A 1 52 ? -10.395 1.149 11.833 1.00 0.00 52 LYS A CA 13
ATOM 18182 C C . LYS A 1 52 ? -10.437 2.537 12.464 1.00 0.00 52 LYS A C 13
ATOM 18183 O O . LYS A 1 52 ? -9.399 3.111 12.791 1.00 0.00 52 LYS A O 13
ATOM 18202 N N . TRP A 1 53 ? -11.642 3.069 12.632 1.00 0.00 53 TRP A N 13
ATOM 18203 C CA . TRP A 1 53 ? -11.818 4.389 13.226 1.00 0.00 53 TRP A CA 13
ATOM 18204 C C . TRP A 1 53 ? -13.024 4.410 14.159 1.00 0.00 53 TRP A C 13
ATOM 18205 O O . TRP A 1 53 ? -14.071 3.843 13.848 1.00 0.00 53 TRP A O 13
ATOM 18226 N N . ARG A 1 54 ? -12.869 5.066 15.305 1.00 0.00 54 ARG A N 13
ATOM 18227 C CA . ARG A 1 54 ? -13.945 5.159 16.284 1.00 0.00 54 ARG A CA 13
ATOM 18228 C C . ARG A 1 54 ? -14.697 3.836 16.392 1.00 0.00 54 ARG A C 13
ATOM 18229 O O . ARG A 1 54 ? -15.928 3.810 16.412 1.00 0.00 54 ARG A O 13
ATOM 18250 N N . ASP A 1 55 ? -13.949 2.741 16.461 1.00 0.00 55 ASP A N 13
ATOM 18251 C CA . ASP A 1 55 ? -14.545 1.414 16.568 1.00 0.00 55 ASP A CA 13
ATOM 18252 C C . ASP A 1 55 ? -15.343 1.074 15.314 1.00 0.00 55 ASP A C 13
ATOM 18253 O O . ASP A 1 55 ? -16.377 0.408 15.383 1.00 0.00 55 ASP A O 13
ATOM 18262 N N . THR A 1 56 ? -14.858 1.536 14.166 1.00 0.00 56 THR A N 13
ATOM 18263 C CA . THR A 1 56 ? -15.526 1.284 12.896 1.00 0.00 56 THR A CA 13
ATOM 18264 C C . THR A 1 56 ? -14.534 0.827 11.833 1.00 0.00 56 THR A C 13
ATOM 18265 O O . THR A 1 56 ? -13.767 1.629 11.302 1.00 0.00 56 THR A O 13
ATOM 18276 N N . GLU A 1 57 ? -14.554 -0.467 11.528 1.00 0.00 57 GLU A N 13
ATOM 18277 C CA . GLU A 1 57 ? -13.655 -1.030 10.528 1.00 0.00 57 GLU A CA 13
ATOM 18278 C C . GLU A 1 57 ? -14.441 -1.668 9.386 1.00 0.00 57 GLU A C 13
ATOM 18279 O O . GLU A 1 57 ? -15.506 -2.248 9.600 1.00 0.00 57 GLU A O 13
ATOM 18291 N N . ARG A 1 58 ? -13.909 -1.556 8.174 1.00 0.00 58 ARG A N 13
ATOM 18292 C CA . ARG A 1 58 ? -14.561 -2.120 6.998 1.00 0.00 58 ARG A CA 13
ATOM 18293 C C . ARG A 1 58 ? -13.561 -2.314 5.862 1.00 0.00 58 ARG A C 13
ATOM 18294 O O . ARG A 1 58 ? -12.721 -1.450 5.605 1.00 0.00 58 ARG A O 13
ATOM 18315 N N . HIS A 1 59 ? -13.655 -3.454 5.184 1.00 0.00 59 HIS A N 13
ATOM 18316 C CA . HIS A 1 59 ? -12.759 -3.761 4.076 1.00 0.00 59 HIS A CA 13
ATOM 18317 C C . HIS A 1 59 ? -12.877 -2.711 2.975 1.00 0.00 59 HIS A C 13
ATOM 18318 O O . HIS A 1 59 ? -13.958 -2.175 2.727 1.00 0.00 59 HIS A O 13
ATOM 18333 N N . LEU A 1 60 ? -11.759 -2.421 2.319 1.00 0.00 60 LEU A N 13
ATOM 18334 C CA . LEU A 1 60 ? -11.736 -1.434 1.244 1.00 0.00 60 LEU A CA 13
ATOM 18335 C C . LEU A 1 60 ? -11.700 -2.115 -0.120 1.00 0.00 60 LEU A C 13
ATOM 18336 O O . LEU A 1 60 ? -11.242 -3.250 -0.246 1.00 0.00 60 LEU A O 13
ATOM 18352 N N . ALA A 1 61 ? -12.184 -1.413 -1.139 1.00 0.00 61 ALA A N 13
ATOM 18353 C CA . ALA A 1 61 ? -12.202 -1.948 -2.495 1.00 0.00 61 ALA A CA 13
ATOM 18354 C C . ALA A 1 61 ? -10.829 -1.837 -3.148 1.00 0.00 61 ALA A C 13
ATOM 18355 O O . ALA A 1 61 ? -10.079 -0.888 -2.917 1.00 0.00 61 ALA A O 13
ATOM 18362 N N . PRO A 1 62 ? -10.488 -2.829 -3.983 1.00 0.00 62 PRO A N 13
ATOM 18363 C CA . PRO A 1 62 ? -9.202 -2.865 -4.687 1.00 0.00 62 PRO A CA 13
ATOM 18364 C C . PRO A 1 62 ? -9.101 -1.791 -5.765 1.00 0.00 62 PRO A C 13
ATOM 18365 O O . PRO A 1 62 ? -8.008 -1.466 -6.230 1.00 0.00 62 PRO A O 13
ATOM 18376 N N . HIS A 1 63 ? -10.246 -1.244 -6.158 1.00 0.00 63 HIS A N 13
ATOM 18377 C CA . HIS A 1 63 ? -10.286 -0.205 -7.181 1.00 0.00 63 HIS A CA 13
ATOM 18378 C C . HIS A 1 63 ? -10.225 1.183 -6.549 1.00 0.00 63 HIS A C 13
ATOM 18379 O O . HIS A 1 63 ? -9.735 2.132 -7.159 1.00 0.00 63 HIS A O 13
ATOM 18394 N N . GLU A 1 64 ? -10.727 1.292 -5.322 1.00 0.00 64 GLU A N 13
ATOM 18395 C CA . GLU A 1 64 ? -10.731 2.564 -4.610 1.00 0.00 64 GLU A CA 13
ATOM 18396 C C . GLU A 1 64 ? -9.307 3.028 -4.318 1.00 0.00 64 GLU A C 13
ATOM 18397 O O . GLU A 1 64 ? -8.343 2.314 -4.588 1.00 0.00 64 GLU A O 13
ATOM 18409 N N . ASN A 1 65 ? -9.185 4.231 -3.766 1.00 0.00 65 ASN A N 13
ATOM 18410 C CA . ASN A 1 65 ? -7.879 4.793 -3.439 1.00 0.00 65 ASN A CA 13
ATOM 18411 C C . ASN A 1 65 ? -7.806 5.176 -1.964 1.00 0.00 65 ASN A C 13
ATOM 18412 O O . ASN A 1 65 ? -8.775 5.652 -1.372 1.00 0.00 65 ASN A O 13
ATOM 18423 N N . PRO A 1 66 ? -6.630 4.964 -1.355 1.00 0.00 66 PRO A N 13
ATOM 18424 C CA . PRO A 1 66 ? -6.401 5.281 0.058 1.00 0.00 66 PRO A CA 13
ATOM 18425 C C . PRO A 1 66 ? -6.377 6.784 0.318 1.00 0.00 66 PRO A C 13
ATOM 18426 O O . PRO A 1 66 ? -7.068 7.280 1.208 1.00 0.00 66 PRO A O 13
ATOM 18437 N N . ILE A 1 67 ? -5.577 7.502 -0.463 1.00 0.00 67 ILE A N 13
ATOM 18438 C CA . ILE A 1 67 ? -5.465 8.948 -0.318 1.00 0.00 67 ILE A CA 13
ATOM 18439 C C . ILE A 1 67 ? -6.838 9.611 -0.340 1.00 0.00 67 ILE A C 13
ATOM 18440 O O . ILE A 1 67 ? -7.182 10.379 0.559 1.00 0.00 67 ILE A O 13
ATOM 18456 N N . ILE A 1 68 ? -7.619 9.308 -1.371 1.00 0.00 68 ILE A N 13
ATOM 18457 C CA . ILE A 1 68 ? -8.955 9.872 -1.509 1.00 0.00 68 ILE A CA 13
ATOM 18458 C C . ILE A 1 68 ? -9.850 9.456 -0.346 1.00 0.00 68 ILE A C 13
ATOM 18459 O O . ILE A 1 68 ? -10.468 10.297 0.307 1.00 0.00 68 ILE A O 13
ATOM 18475 N N . SER A 1 69 ? -9.913 8.153 -0.091 1.00 0.00 69 SER A N 13
ATOM 18476 C CA . SER A 1 69 ? -10.733 7.625 0.992 1.00 0.00 69 SER A CA 13
ATOM 18477 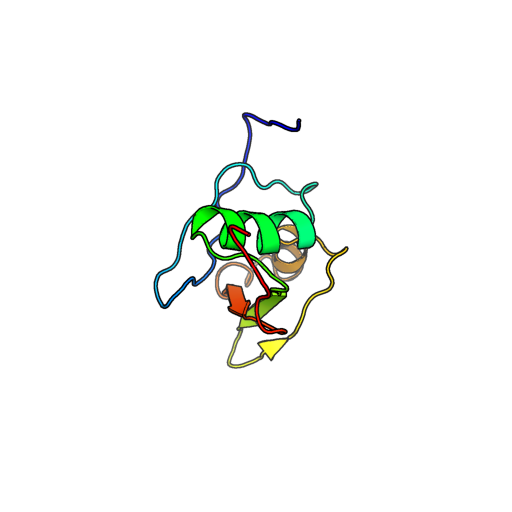C C . SER A 1 69 ? -10.626 8.505 2.234 1.00 0.00 69 SER A C 13
ATOM 18478 O O . SER A 1 69 ? -11.633 8.848 2.855 1.00 0.00 69 SER A O 13
ATOM 18486 N N . LEU A 1 70 ? -9.399 8.868 2.590 1.00 0.00 70 LEU A N 13
ATOM 18487 C CA . LEU A 1 70 ? -9.158 9.708 3.757 1.00 0.00 70 LEU A CA 13
ATOM 18488 C C . LEU A 1 70 ? -9.647 11.132 3.513 1.00 0.00 70 LEU A C 13
ATOM 18489 O O . LEU A 1 70 ? -10.319 11.722 4.359 1.00 0.00 70 LEU A O 13
ATOM 18505 N N . ASN A 1 71 ? -9.306 11.679 2.350 1.00 0.00 71 ASN A N 13
ATOM 18506 C CA . ASN A 1 71 ? -9.713 13.033 1.994 1.00 0.00 71 ASN A CA 13
ATOM 18507 C C . ASN A 1 71 ? -11.182 13.267 2.331 1.00 0.00 71 ASN A C 13
ATOM 18508 O O . ASN A 1 71 ? -11.569 14.358 2.751 1.00 0.00 71 ASN A O 13
ATOM 18519 N N . LYS A 1 72 ? -11.998 12.234 2.145 1.00 0.00 72 LYS A N 13
ATOM 18520 C CA . LYS A 1 72 ? -13.425 12.325 2.430 1.00 0.00 72 LYS A CA 13
ATOM 18521 C C . LYS A 1 72 ? -13.668 12.570 3.916 1.00 0.00 72 LYS A C 13
ATOM 18522 O O . LYS A 1 72 ? -14.430 13.461 4.290 1.00 0.00 72 LYS A O 13
ATOM 18541 N N . TRP A 1 73 ? -13.015 11.776 4.756 1.00 0.00 73 TRP A N 13
ATOM 18542 C CA . TRP A 1 73 ? -13.159 11.908 6.201 1.00 0.00 73 TRP A CA 13
ATOM 18543 C C . TRP A 1 73 ? -12.917 13.347 6.643 1.00 0.00 73 TRP A C 13
ATOM 18544 O O . TRP A 1 73 ? -13.539 13.830 7.588 1.00 0.00 73 TRP A O 13
ATOM 18565 N N . GLY A 1 74 ? -12.008 14.029 5.952 1.00 0.00 74 GLY A N 13
ATOM 18566 C CA . GLY A 1 74 ? -11.699 15.406 6.289 1.00 0.00 74 GLY A CA 13
ATOM 18567 C C . GLY A 1 74 ? -10.844 15.521 7.535 1.00 0.00 74 GLY A C 13
ATOM 18568 O O . GLY A 1 74 ? -9.656 15.834 7.453 1.00 0.00 74 GLY A O 13
ATOM 18572 N N . GLN A 1 75 ? -11.448 15.269 8.691 1.00 0.00 75 GLN A N 13
ATOM 18573 C CA . GLN A 1 75 ? -10.734 15.349 9.960 1.00 0.00 75 GLN A CA 13
ATOM 18574 C C . GLN A 1 75 ? -10.388 13.956 10.478 1.00 0.00 75 GLN A C 13
ATOM 18575 O O . GLN A 1 75 ? -9.269 13.711 10.928 1.00 0.00 75 GLN A O 13
ATOM 18589 N N . TYR A 1 76 ? -11.355 13.049 10.411 1.00 0.00 76 TYR A N 13
ATOM 18590 C CA . TYR A 1 76 ? -11.154 11.682 10.876 1.00 0.00 76 TYR A CA 13
ATOM 18591 C C . TYR A 1 76 ? -10.131 10.956 10.008 1.00 0.00 76 TYR A C 13
ATOM 18592 O O . TYR A 1 76 ? -9.596 9.918 10.396 1.00 0.00 76 TYR A O 13
ATOM 18610 N N . ALA A 1 77 ? -9.863 11.512 8.831 1.00 0.00 77 ALA A N 13
ATOM 18611 C CA . ALA A 1 77 ? -8.902 10.921 7.908 1.00 0.00 77 ALA A CA 13
ATOM 18612 C C . ALA A 1 77 ? -7.649 10.456 8.643 1.00 0.00 77 ALA A C 13
ATOM 18613 O O . ALA A 1 77 ? -7.344 9.264 8.679 1.00 0.00 77 ALA A O 13
ATOM 18620 N N . SER A 1 78 ? -6.925 11.406 9.228 1.00 0.00 78 SER A N 13
ATOM 18621 C CA . SER A 1 78 ? -5.703 11.094 9.959 1.00 0.00 78 SER A CA 13
ATOM 18622 C C . SER A 1 78 ? -5.966 10.048 11.038 1.00 0.00 78 SER A C 13
ATOM 18623 O O . SER A 1 78 ? -5.103 9.225 11.344 1.00 0.00 78 SER A O 13
ATOM 18631 N N . ASP A 1 79 ? -7.164 10.086 11.610 1.00 0.00 79 ASP A N 13
ATOM 18632 C CA . ASP A 1 79 ? -7.544 9.141 12.654 1.00 0.00 79 ASP A CA 13
ATOM 18633 C C . ASP A 1 79 ? -7.768 7.749 12.072 1.00 0.00 79 ASP A C 13
ATOM 18634 O O . ASP A 1 79 ? -7.666 6.746 12.778 1.00 0.00 79 ASP A O 13
ATOM 18643 N N . VAL A 1 80 ? -8.075 7.696 10.780 1.00 0.00 80 VAL A N 13
ATOM 18644 C CA . VAL A 1 80 ? -8.313 6.427 10.102 1.00 0.00 80 VAL A CA 13
ATOM 18645 C C . VAL A 1 80 ? -7.002 5.707 9.807 1.00 0.00 80 VAL A C 13
ATOM 18646 O O . VAL A 1 80 ? -6.271 6.081 8.891 1.00 0.00 80 VAL A O 13
ATOM 18659 N N . GLN A 1 81 ? -6.713 4.671 10.589 1.00 0.00 81 GLN A N 13
ATOM 18660 C CA . GLN A 1 81 ? -5.490 3.899 10.411 1.00 0.00 81 GLN A CA 13
ATOM 18661 C C . GLN A 1 81 ? -5.748 2.659 9.560 1.00 0.00 81 GLN A C 13
ATOM 18662 O O . GLN A 1 81 ? -6.725 1.941 9.771 1.00 0.00 81 GLN A O 13
ATOM 18676 N N . LEU A 1 82 ? -4.865 2.415 8.597 1.00 0.00 82 LEU A N 13
ATOM 18677 C CA . LEU A 1 82 ? -4.997 1.263 7.713 1.00 0.00 82 LEU A CA 13
ATOM 18678 C C . LEU A 1 82 ? -4.320 0.035 8.313 1.00 0.00 82 LEU A C 13
ATOM 18679 O O . LEU A 1 82 ? -3.374 0.155 9.093 1.00 0.00 82 LEU A O 13
ATOM 18695 N N . ILE A 1 83 ? -4.807 -1.144 7.943 1.00 0.00 83 ILE A N 13
ATOM 18696 C CA . ILE A 1 83 ? -4.246 -2.393 8.443 1.00 0.00 83 ILE A CA 13
ATOM 18697 C C . ILE A 1 83 ? -4.162 -3.439 7.337 1.00 0.00 83 ILE A C 13
ATOM 18698 O O . ILE A 1 83 ? -5.169 -3.788 6.719 1.00 0.00 83 ILE A O 13
ATOM 18714 N N . LEU A 1 84 ? -2.956 -3.939 7.093 1.00 0.00 84 LEU A N 13
ATOM 18715 C CA . LEU A 1 84 ? -2.739 -4.948 6.062 1.00 0.00 84 LEU A CA 13
ATOM 18716 C C . LEU A 1 84 ? -3.059 -6.343 6.590 1.00 0.00 84 LEU A C 13
ATOM 18717 O O . LEU A 1 84 ? -2.208 -7.002 7.186 1.00 0.00 84 LEU A O 13
ATOM 18733 N N . ARG A 1 85 ? -4.292 -6.787 6.365 1.00 0.00 85 ARG A N 13
ATOM 18734 C CA . ARG A 1 85 ? -4.724 -8.104 6.816 1.00 0.00 85 ARG A CA 13
ATOM 18735 C C . ARG A 1 85 ? -4.514 -9.149 5.725 1.00 0.00 85 ARG A C 13
ATOM 18736 O O . ARG A 1 85 ? -4.973 -8.982 4.595 1.00 0.00 85 ARG A O 13
ATOM 18757 N N . ARG A 1 86 ? -3.816 -10.226 6.071 1.00 0.00 86 ARG A N 13
ATOM 18758 C CA . ARG A 1 86 ? -3.543 -11.298 5.120 1.00 0.00 86 ARG A CA 13
ATOM 18759 C C . ARG A 1 86 ? -4.813 -12.084 4.809 1.00 0.00 86 ARG A C 13
ATOM 18760 O O . ARG A 1 86 ? -5.659 -12.290 5.680 1.00 0.00 86 ARG A O 13
ATOM 18781 N N . THR A 1 87 ? -4.940 -12.523 3.560 1.00 0.00 87 THR A N 13
ATOM 18782 C CA . THR A 1 87 ? -6.107 -13.285 3.133 1.00 0.00 87 THR A CA 13
ATOM 18783 C C . THR A 1 87 ? -5.737 -14.297 2.054 1.00 0.00 87 THR A C 13
ATOM 18784 O O . THR A 1 87 ? -5.089 -13.956 1.066 1.00 0.00 87 THR A O 13
ATOM 18795 N N . GLY A 1 88 ? -6.155 -15.544 2.251 1.00 0.00 88 GLY A N 13
ATOM 18796 C CA . GLY A 1 88 ? -5.858 -16.586 1.286 1.00 0.00 88 GLY A CA 13
ATOM 18797 C C . GLY A 1 88 ? -4.624 -17.385 1.655 1.00 0.00 88 GLY A C 13
ATOM 18798 O O . GLY A 1 88 ? -3.933 -17.086 2.629 1.00 0.00 88 GLY A O 13
ATOM 18802 N N . PRO A 1 89 ? -4.333 -18.430 0.867 1.00 0.00 89 PRO A N 13
ATOM 18803 C CA . PRO A 1 89 ? -3.174 -19.297 1.097 1.00 0.00 89 PRO A CA 13
ATOM 18804 C C . PRO A 1 89 ? -1.854 -18.588 0.812 1.00 0.00 89 PRO A C 13
ATOM 18805 O O . PRO A 1 89 ? -1.815 -17.603 0.075 1.00 0.00 89 PRO A O 13
ATOM 18816 N N . SER A 1 90 ? -0.775 -19.097 1.399 1.00 0.00 90 SER A N 13
ATOM 18817 C CA . SER A 1 90 ? 0.546 -18.510 1.210 1.00 0.00 90 SER A CA 13
ATOM 18818 C C . SER A 1 90 ? 1.514 -19.530 0.617 1.00 0.00 90 SER A C 13
ATOM 18819 O O . SER A 1 90 ? 1.505 -20.701 0.991 1.00 0.00 90 SER A O 13
ATOM 18827 N N . GLY A 1 91 ? 2.348 -19.073 -0.312 1.00 0.00 91 GLY A N 13
ATOM 18828 C CA . GLY A 1 91 ? 3.311 -19.957 -0.943 1.00 0.00 91 GLY A CA 13
ATOM 18829 C C . GLY A 1 91 ? 4.736 -19.460 -0.801 1.00 0.00 91 GLY A C 13
ATOM 18830 O O . GLY A 1 91 ? 4.983 -18.272 -0.591 1.00 0.00 91 GLY A O 13
ATOM 18834 N N . PRO A 1 92 ? 5.703 -20.382 -0.914 1.00 0.00 92 PRO A N 13
ATOM 18835 C CA . PRO A 1 92 ? 7.127 -20.054 -0.799 1.00 0.00 92 PRO A CA 13
ATOM 18836 C C . PRO A 1 92 ? 7.631 -19.238 -1.984 1.00 0.00 92 PRO A C 13
ATOM 18837 O O . PRO A 1 92 ? 7.703 -19.735 -3.107 1.00 0.00 92 PRO A O 13
ATOM 18848 N N . SER A 1 93 ? 7.980 -17.981 -1.725 1.00 0.00 93 SER A N 13
ATOM 18849 C CA . SER A 1 93 ? 8.475 -17.095 -2.771 1.00 0.00 93 SER A CA 13
ATOM 18850 C C . SER A 1 93 ? 9.687 -17.703 -3.471 1.00 0.00 93 SER A C 13
ATOM 18851 O O . SER A 1 93 ? 10.756 -17.843 -2.876 1.00 0.00 93 SER A O 13
ATOM 18859 N N . SER A 1 94 ? 9.511 -18.063 -4.738 1.00 0.00 94 SER A N 13
ATOM 18860 C CA . SER A 1 94 ? 10.588 -18.661 -5.519 1.00 0.00 94 SER A CA 13
ATOM 18861 C C . SER A 1 94 ? 11.630 -17.613 -5.898 1.00 0.00 94 SER A C 13
ATOM 18862 O O . SER A 1 94 ? 11.346 -16.681 -6.649 1.00 0.00 94 SER A O 13
ATOM 18870 N N . GLY A 1 95 ? 12.841 -17.774 -5.371 1.00 0.00 95 GLY A N 13
ATOM 18871 C CA . GLY A 1 95 ? 13.908 -16.835 -5.665 1.00 0.00 95 GLY A CA 13
ATOM 18872 C C . GLY A 1 95 ? 14.255 -16.794 -7.140 1.00 0.00 95 GLY A C 13
ATOM 18873 O O . GLY A 1 95 ? 14.875 -15.842 -7.612 1.00 0.00 95 GLY A O 13
ATOM 18877 N N . GLY A 1 1 ? 9.483 -3.292 -7.304 1.00 0.00 1 GLY A N 14
ATOM 18878 C CA . GLY A 1 1 ? 9.740 -2.043 -7.997 1.00 0.00 1 GLY A CA 14
ATOM 18879 C C . GLY A 1 1 ? 8.950 -0.886 -7.418 1.00 0.00 1 GLY A C 14
ATOM 18880 O O . GLY A 1 1 ? 7.804 -1.054 -7.002 1.00 0.00 1 GLY A O 14
ATOM 18884 N N . SER A 1 2 ? 9.564 0.293 -7.390 1.00 0.00 2 SER A N 14
ATOM 18885 C CA . SER A 1 2 ? 8.913 1.482 -6.853 1.00 0.00 2 SER A CA 14
ATOM 18886 C C . SER A 1 2 ? 9.428 2.742 -7.542 1.00 0.00 2 SER A C 14
ATOM 18887 O O . SER A 1 2 ? 10.592 2.815 -7.936 1.00 0.00 2 SER A O 14
ATOM 18895 N N . SER A 1 3 ? 8.553 3.731 -7.684 1.00 0.00 3 SER A N 14
ATOM 18896 C CA . SER A 1 3 ? 8.917 4.988 -8.328 1.00 0.00 3 SER A CA 14
ATOM 18897 C C . SER A 1 3 ? 7.884 6.070 -8.030 1.00 0.00 3 SER A C 14
ATOM 18898 O O . SER A 1 3 ? 6.699 5.784 -7.860 1.00 0.00 3 SER A O 14
ATOM 18906 N N . GLY A 1 4 ? 8.343 7.317 -7.968 1.00 0.00 4 GLY A N 14
ATOM 18907 C CA . GLY A 1 4 ? 7.447 8.424 -7.691 1.00 0.00 4 GLY A CA 14
ATOM 18908 C C . GLY A 1 4 ? 8.162 9.605 -7.065 1.00 0.00 4 GLY A C 14
ATOM 18909 O O . GLY A 1 4 ? 8.580 9.545 -5.909 1.00 0.00 4 GLY A O 14
ATOM 18913 N N . SER A 1 5 ? 8.305 10.682 -7.831 1.00 0.00 5 SER A N 14
ATOM 18914 C CA . SER A 1 5 ? 8.980 11.881 -7.346 1.00 0.00 5 SER A CA 14
ATOM 18915 C C . SER A 1 5 ? 8.064 12.686 -6.429 1.00 0.00 5 SER A C 14
ATOM 18916 O O . SER A 1 5 ? 6.955 13.059 -6.812 1.00 0.00 5 SER A O 14
ATOM 18924 N N . SER A 1 6 ? 8.538 12.951 -5.215 1.00 0.00 6 SER A N 14
ATOM 18925 C CA . SER A 1 6 ? 7.761 13.709 -4.241 1.00 0.00 6 SER A CA 14
ATOM 18926 C C . SER A 1 6 ? 6.361 13.123 -4.087 1.00 0.00 6 SER A C 14
ATOM 18927 O O . SER A 1 6 ? 5.369 13.850 -4.080 1.00 0.00 6 SER A O 14
ATOM 18935 N N . GLY A 1 7 ? 6.290 11.800 -3.965 1.00 0.00 7 GLY A N 14
ATOM 18936 C CA . GLY A 1 7 ? 5.008 11.138 -3.814 1.00 0.00 7 GLY A CA 14
ATOM 18937 C C . GLY A 1 7 ? 4.407 11.344 -2.438 1.00 0.00 7 GLY A C 14
ATOM 18938 O O . GLY A 1 7 ? 4.833 12.227 -1.694 1.00 0.00 7 GLY A O 14
ATOM 18942 N N . MET A 1 8 ? 3.414 10.528 -2.099 1.00 0.00 8 MET A N 14
ATOM 18943 C CA . MET A 1 8 ? 2.754 10.626 -0.802 1.00 0.00 8 MET A CA 14
ATOM 18944 C C . MET A 1 8 ? 3.235 9.524 0.137 1.00 0.00 8 MET A C 14
ATOM 18945 O O . MET A 1 8 ? 3.973 8.628 -0.270 1.00 0.00 8 MET A O 14
ATOM 18959 N N . GLU A 1 9 ? 2.811 9.598 1.395 1.00 0.00 9 GLU A N 14
ATOM 18960 C CA . GLU A 1 9 ? 3.200 8.607 2.391 1.00 0.00 9 GLU A CA 14
ATOM 18961 C C . GLU A 1 9 ? 1.972 8.016 3.079 1.00 0.00 9 GLU A C 14
ATOM 18962 O O . GLU A 1 9 ? 1.168 8.739 3.668 1.00 0.00 9 GLU A O 14
ATOM 18974 N N . LEU A 1 10 ? 1.835 6.697 2.999 1.00 0.00 10 LEU A N 14
ATOM 18975 C CA . LEU A 1 10 ? 0.705 6.007 3.612 1.00 0.00 10 LEU A CA 14
ATOM 18976 C C . LEU A 1 10 ? 1.182 5.011 4.664 1.00 0.00 10 LEU A C 14
ATOM 18977 O O . LEU A 1 10 ? 1.835 4.017 4.344 1.00 0.00 10 LEU A O 14
ATOM 18993 N N . LYS A 1 11 ? 0.850 5.282 5.922 1.00 0.00 11 LYS A N 14
ATOM 18994 C CA . LYS A 1 11 ? 1.241 4.408 7.022 1.00 0.00 11 LYS A CA 14
ATOM 18995 C C . LYS A 1 11 ? 0.166 3.360 7.292 1.00 0.00 11 LYS A C 14
ATOM 18996 O O . LYS A 1 11 ? -0.951 3.690 7.690 1.00 0.00 11 LYS A O 14
ATOM 19015 N N . VAL A 1 12 ? 0.512 2.095 7.075 1.00 0.00 12 VAL A N 14
ATOM 19016 C CA . VAL A 1 12 ? -0.422 0.998 7.297 1.00 0.00 12 VAL A CA 14
ATOM 19017 C C . VAL A 1 12 ? 0.199 -0.084 8.173 1.00 0.00 12 VAL A C 14
ATOM 19018 O O . VAL A 1 12 ? 1.352 -0.470 7.976 1.00 0.00 12 VAL A O 14
ATOM 19031 N N . TRP A 1 13 ? -0.571 -0.571 9.139 1.00 0.00 13 TRP A N 14
ATOM 19032 C CA . TRP A 1 13 ? -0.095 -1.610 10.045 1.00 0.00 13 TRP A CA 14
ATOM 19033 C C . TRP A 1 13 ? 0.215 -2.895 9.285 1.00 0.00 13 TRP A C 14
ATOM 19034 O O . TRP A 1 13 ? -0.689 -3.657 8.941 1.00 0.00 13 TRP A O 14
ATOM 19055 N N . VAL A 1 14 ? 1.497 -3.129 9.026 1.00 0.00 14 VAL A N 14
ATOM 19056 C CA . VAL A 1 14 ? 1.926 -4.323 8.308 1.00 0.00 14 VAL A CA 14
ATOM 19057 C C . VAL A 1 14 ? 2.967 -5.101 9.106 1.00 0.00 14 VAL A C 14
ATOM 19058 O O . VAL A 1 14 ? 4.036 -4.580 9.424 1.00 0.00 14 VAL A O 14
ATOM 19071 N N . ASP A 1 15 ? 2.647 -6.350 9.425 1.00 0.00 15 ASP A N 14
ATOM 19072 C CA . ASP A 1 15 ? 3.555 -7.201 10.185 1.00 0.00 15 ASP A CA 14
ATOM 19073 C C . ASP A 1 15 ? 3.660 -6.729 11.632 1.00 0.00 15 ASP A C 14
ATOM 19074 O O . ASP A 1 15 ? 4.677 -6.938 12.292 1.00 0.00 15 ASP A O 14
ATOM 19083 N N . GLY A 1 16 ? 2.601 -6.089 12.119 1.00 0.00 16 GLY A N 14
ATOM 19084 C CA . GLY A 1 16 ? 2.594 -5.596 13.483 1.00 0.00 16 GLY A CA 14
ATOM 19085 C C . GLY A 1 16 ? 3.241 -4.231 13.610 1.00 0.00 16 GLY A C 14
ATOM 19086 O O . GLY A 1 16 ? 3.205 -3.615 14.675 1.00 0.00 16 GLY A O 14
ATOM 19090 N N . VAL A 1 17 ? 3.836 -3.756 12.520 1.00 0.00 17 VAL A N 14
ATOM 19091 C CA . VAL A 1 17 ? 4.494 -2.455 12.513 1.00 0.00 17 VAL A CA 14
ATOM 19092 C C . VAL A 1 17 ? 4.106 -1.649 11.278 1.00 0.00 17 VAL A C 14
ATOM 19093 O O . VAL A 1 17 ? 4.265 -2.111 10.149 1.00 0.00 17 VAL A O 14
ATOM 19106 N N . GLN A 1 18 ? 3.596 -0.443 11.502 1.00 0.00 18 GLN A N 14
ATOM 19107 C CA . GLN A 1 18 ? 3.185 0.428 10.407 1.00 0.00 18 GLN A CA 14
ATOM 19108 C C . GLN A 1 18 ? 4.313 0.598 9.394 1.00 0.00 18 GLN A C 14
ATOM 19109 O O . GLN A 1 18 ? 5.457 0.861 9.763 1.00 0.00 18 GLN A O 14
ATOM 19123 N N . ARG A 1 19 ? 3.981 0.445 8.116 1.00 0.00 19 ARG A N 14
ATOM 19124 C CA . ARG A 1 19 ? 4.967 0.580 7.050 1.00 0.00 19 ARG A CA 14
ATOM 19125 C C . ARG A 1 19 ? 4.552 1.664 6.060 1.00 0.00 19 ARG A C 14
ATOM 19126 O O . ARG A 1 19 ? 3.579 1.506 5.322 1.00 0.00 19 ARG A O 14
ATOM 19147 N N . ILE A 1 20 ? 5.295 2.766 6.052 1.00 0.00 20 ILE A N 14
ATOM 19148 C CA . ILE A 1 20 ? 5.005 3.876 5.153 1.00 0.00 20 ILE A CA 14
ATOM 19149 C C . ILE A 1 20 ? 5.546 3.606 3.753 1.00 0.00 20 ILE A C 14
ATOM 19150 O O . ILE A 1 20 ? 6.639 3.063 3.592 1.00 0.00 20 ILE A O 14
ATOM 19166 N N . VAL A 1 21 ? 4.773 3.990 2.742 1.00 0.00 21 VAL A N 14
ATOM 19167 C CA . VAL A 1 21 ? 5.176 3.792 1.354 1.00 0.00 21 VAL A CA 14
ATOM 19168 C C . VAL A 1 21 ? 5.372 5.126 0.643 1.00 0.00 21 VAL A C 14
ATOM 19169 O O . VAL A 1 21 ? 4.420 5.882 0.446 1.00 0.00 21 VAL A O 14
ATOM 19182 N N . CYS A 1 22 ? 6.612 5.410 0.260 1.00 0.00 22 CYS A N 14
ATOM 19183 C CA . CYS A 1 22 ? 6.934 6.654 -0.429 1.00 0.00 22 CYS A CA 14
ATOM 19184 C C . CYS A 1 22 ? 6.848 6.475 -1.941 1.00 0.00 22 CYS A C 14
ATOM 19185 O O . CYS A 1 22 ? 7.498 5.600 -2.511 1.00 0.00 22 CYS A O 14
ATOM 19193 N N . GLY A 1 23 ? 6.040 7.311 -2.586 1.00 0.00 23 GLY A N 14
ATOM 19194 C CA . GLY A 1 23 ? 5.883 7.228 -4.027 1.00 0.00 23 GLY A CA 14
ATOM 19195 C C . GLY A 1 23 ? 4.432 7.091 -4.444 1.00 0.00 23 GLY A C 14
ATOM 19196 O O . GLY A 1 23 ? 4.055 7.490 -5.546 1.00 0.00 23 GLY A O 14
ATOM 19200 N N . VAL A 1 24 ? 3.615 6.522 -3.563 1.00 0.00 24 VAL A N 14
ATOM 19201 C CA . VAL A 1 24 ? 2.198 6.331 -3.846 1.00 0.00 24 VAL A CA 14
ATOM 19202 C C . VAL A 1 24 ? 1.524 7.655 -4.191 1.00 0.00 24 VAL A C 14
ATOM 19203 O O . VAL A 1 24 ? 1.822 8.691 -3.595 1.00 0.00 24 VAL A O 14
ATOM 19216 N N . THR A 1 25 ? 0.612 7.615 -5.157 1.00 0.00 25 THR A N 14
ATOM 19217 C CA . THR A 1 25 ? -0.105 8.810 -5.582 1.00 0.00 25 THR A CA 14
ATOM 19218 C C . THR A 1 25 ? -1.605 8.552 -5.665 1.00 0.00 25 THR A C 14
ATOM 19219 O O . THR A 1 25 ? -2.070 7.449 -5.380 1.00 0.00 25 THR A O 14
ATOM 19230 N N . GLU A 1 26 ? -2.357 9.576 -6.056 1.00 0.00 26 GLU A N 14
ATOM 19231 C CA . GLU A 1 26 ? -3.805 9.458 -6.176 1.00 0.00 26 GLU A CA 14
ATOM 19232 C C . GLU A 1 26 ? -4.181 8.363 -7.169 1.00 0.00 26 GLU A C 14
ATOM 19233 O O . GLU A 1 26 ? -5.058 7.541 -6.902 1.00 0.00 26 GLU A O 14
ATOM 19245 N N . VAL A 1 27 ? -3.513 8.359 -8.318 1.00 0.00 27 VAL A N 14
ATOM 19246 C CA . VAL A 1 27 ? -3.776 7.366 -9.353 1.00 0.00 27 VAL A CA 14
ATOM 19247 C C . VAL A 1 27 ? -3.598 5.951 -8.814 1.00 0.00 27 VAL A C 14
ATOM 19248 O O . VAL A 1 27 ? -4.354 5.043 -9.160 1.00 0.00 27 VAL A O 14
ATOM 19261 N N . THR A 1 28 ? -2.594 5.770 -7.962 1.00 0.00 28 THR A N 14
ATOM 19262 C CA . THR A 1 28 ? -2.316 4.465 -7.374 1.00 0.00 28 THR A CA 14
ATOM 19263 C C . THR A 1 28 ? -3.559 3.885 -6.711 1.00 0.00 28 THR A C 14
ATOM 19264 O O . THR A 1 28 ? -4.185 4.529 -5.869 1.00 0.00 28 THR A O 14
ATOM 19275 N N . THR A 1 29 ? -3.913 2.662 -7.095 1.00 0.00 29 THR A N 14
ATOM 19276 C CA . THR A 1 29 ? -5.083 1.994 -6.538 1.00 0.00 29 THR A CA 14
ATOM 19277 C C . THR A 1 29 ? -4.743 1.292 -5.228 1.00 0.00 29 THR A C 14
ATOM 19278 O O . THR A 1 29 ? -3.571 1.107 -4.898 1.00 0.00 29 THR A O 14
ATOM 19289 N N . CYS A 1 30 ? -5.774 0.903 -4.487 1.00 0.00 30 CYS A N 14
ATOM 19290 C CA . CYS A 1 30 ? -5.584 0.220 -3.212 1.00 0.00 30 CYS A CA 14
ATOM 19291 C C . CYS A 1 30 ? -4.761 -1.052 -3.39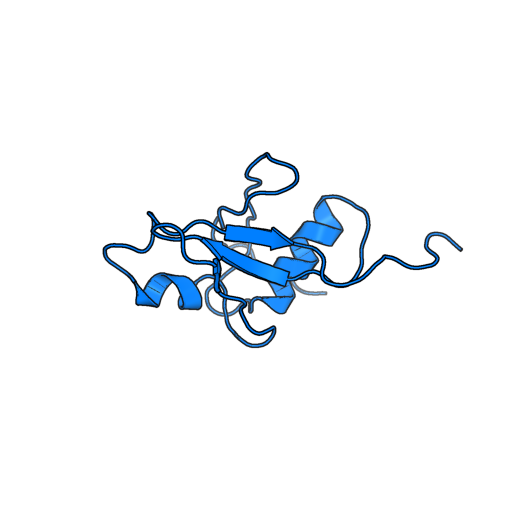3 1.00 0.00 30 CYS A C 14
ATOM 19292 O O . CYS A 1 30 ? -4.026 -1.460 -2.495 1.00 0.00 30 CYS A O 14
ATOM 19300 N N . GLN A 1 31 ? -4.893 -1.674 -4.561 1.00 0.00 31 GLN A N 14
ATOM 19301 C CA . GLN A 1 31 ? -4.164 -2.901 -4.858 1.00 0.00 31 GLN A CA 14
ATOM 19302 C C . GLN A 1 31 ? -2.670 -2.625 -5.002 1.00 0.00 31 GLN A C 14
ATOM 19303 O O . GLN A 1 31 ? -1.858 -3.142 -4.236 1.00 0.00 31 GLN A O 14
ATOM 19317 N N . GLU A 1 32 ? -2.317 -1.808 -5.989 1.00 0.00 32 GLU A N 14
ATOM 19318 C CA . GLU A 1 32 ? -0.921 -1.465 -6.233 1.00 0.00 32 GLU A CA 14
ATOM 19319 C C . GLU A 1 32 ? -0.189 -1.198 -4.921 1.00 0.00 32 GLU A C 14
ATOM 19320 O O . GLU A 1 32 ? 1.028 -1.366 -4.831 1.00 0.00 32 GLU A O 14
ATOM 19332 N N . VAL A 1 33 ? -0.939 -0.781 -3.906 1.00 0.00 33 VAL A N 14
ATOM 19333 C CA . VAL A 1 33 ? -0.362 -0.491 -2.599 1.00 0.00 33 VAL A CA 14
ATOM 19334 C C . VAL A 1 33 ? -0.014 -1.775 -1.854 1.00 0.00 33 VAL A C 14
ATOM 19335 O O . VAL A 1 33 ? 1.157 -2.125 -1.712 1.00 0.00 33 VAL A O 14
ATOM 19348 N N . VAL A 1 34 ? -1.041 -2.475 -1.381 1.00 0.00 34 VAL A N 14
ATOM 19349 C CA . VAL A 1 34 ? -0.844 -3.723 -0.652 1.00 0.00 34 VAL A CA 14
ATOM 19350 C C . VAL A 1 34 ? 0.195 -4.602 -1.338 1.00 0.00 34 VAL A C 14
ATOM 19351 O O . VAL A 1 34 ? 1.020 -5.235 -0.679 1.00 0.00 34 VAL A O 14
ATOM 19364 N N . ILE A 1 35 ? 0.149 -4.637 -2.666 1.00 0.00 35 ILE A N 14
ATOM 19365 C CA . ILE A 1 35 ? 1.088 -5.437 -3.441 1.00 0.00 35 ILE A CA 14
ATOM 19366 C C . ILE A 1 35 ? 2.527 -5.159 -3.020 1.00 0.00 35 ILE A C 14
ATOM 19367 O O . ILE A 1 35 ? 3.303 -6.082 -2.777 1.00 0.00 35 ILE A O 14
ATOM 19383 N N . ALA A 1 36 ? 2.875 -3.879 -2.934 1.00 0.00 36 ALA A N 14
ATOM 19384 C CA . ALA A 1 36 ? 4.220 -3.478 -2.539 1.00 0.00 36 ALA A CA 14
ATOM 19385 C C . ALA A 1 36 ? 4.615 -4.117 -1.211 1.00 0.00 36 ALA A C 14
ATOM 19386 O O . ALA A 1 36 ? 5.683 -4.718 -1.094 1.00 0.00 36 ALA A O 14
ATOM 19393 N N . LEU A 1 37 ? 3.747 -3.983 -0.214 1.00 0.00 37 LEU A N 14
ATOM 19394 C CA . LEU A 1 37 ? 4.006 -4.546 1.106 1.00 0.00 37 LEU A CA 14
ATOM 19395 C C . LEU A 1 37 ? 4.185 -6.059 1.027 1.00 0.00 37 LEU A C 14
ATOM 19396 O O . LEU A 1 37 ? 5.196 -6.599 1.474 1.00 0.00 37 LEU A O 14
ATOM 19412 N N . ALA A 1 38 ? 3.196 -6.737 0.452 1.00 0.00 38 ALA A N 14
ATOM 19413 C CA . ALA A 1 38 ? 3.246 -8.187 0.310 1.00 0.00 38 ALA A CA 14
ATOM 19414 C C . ALA A 1 38 ? 4.570 -8.633 -0.300 1.00 0.00 38 ALA A C 14
ATOM 19415 O O . ALA A 1 38 ? 5.137 -9.650 0.100 1.00 0.00 38 ALA A O 14
ATOM 19422 N N . GLN A 1 39 ? 5.057 -7.867 -1.271 1.00 0.00 39 GLN A N 14
ATOM 19423 C CA . GLN A 1 39 ? 6.314 -8.186 -1.938 1.00 0.00 39 GLN A CA 14
ATOM 19424 C C . GLN A 1 39 ? 7.503 -7.865 -1.039 1.00 0.00 39 GLN A C 14
ATOM 19425 O O . GLN A 1 39 ? 8.605 -8.374 -1.245 1.00 0.00 39 GLN A O 14
ATOM 19439 N N . ALA A 1 40 ? 7.273 -7.018 -0.041 1.00 0.00 40 ALA A N 14
ATOM 19440 C CA . ALA A 1 40 ? 8.325 -6.631 0.890 1.00 0.00 40 ALA A CA 14
ATOM 19441 C C . ALA A 1 40 ? 8.465 -7.650 2.016 1.00 0.00 40 ALA A C 14
ATOM 19442 O O . ALA A 1 40 ? 9.576 -8.033 2.385 1.00 0.00 40 ALA A O 14
ATOM 19449 N N . ILE A 1 41 ? 7.333 -8.086 2.557 1.00 0.00 41 ILE A N 14
ATOM 19450 C CA . ILE A 1 41 ? 7.330 -9.062 3.640 1.00 0.00 41 ILE A CA 14
ATOM 19451 C C . ILE A 1 41 ? 7.656 -10.458 3.122 1.00 0.00 41 ILE A C 14
ATOM 19452 O O . ILE A 1 41 ? 7.971 -11.361 3.896 1.00 0.00 41 ILE A O 14
ATOM 19468 N N . GLY A 1 42 ? 7.578 -10.629 1.806 1.00 0.00 42 GLY A N 14
ATOM 19469 C CA . GLY A 1 42 ? 7.870 -11.918 1.206 1.00 0.00 42 GLY A CA 14
ATOM 19470 C C . GLY A 1 42 ? 6.614 -12.675 0.821 1.00 0.00 42 GLY A C 14
ATOM 19471 O O . GLY A 1 42 ? 6.548 -13.278 -0.250 1.00 0.00 42 GLY A O 14
ATOM 19475 N N . ARG A 1 43 ? 5.615 -12.646 1.698 1.00 0.00 43 ARG A N 14
ATOM 19476 C CA . ARG A 1 43 ? 4.357 -13.337 1.445 1.00 0.00 43 ARG A CA 14
ATOM 19477 C C . ARG A 1 43 ? 4.007 -13.305 -0.040 1.00 0.00 43 ARG A C 14
ATOM 19478 O O . ARG A 1 43 ? 3.920 -14.346 -0.692 1.00 0.00 43 ARG A O 14
ATOM 19499 N N . THR A 1 44 ? 3.807 -12.102 -0.570 1.00 0.00 44 THR A N 14
ATOM 19500 C CA . THR A 1 44 ? 3.466 -11.934 -1.976 1.00 0.00 44 THR A CA 14
ATOM 19501 C C . THR A 1 44 ? 2.111 -12.557 -2.292 1.00 0.00 44 THR A C 14
ATOM 19502 O O . THR A 1 44 ? 1.983 -13.348 -3.225 1.00 0.00 44 THR A O 14
ATOM 19513 N N . GLY A 1 45 ? 1.101 -12.195 -1.507 1.00 0.00 45 GLY A N 14
ATOM 19514 C CA . GLY A 1 45 ? -0.232 -12.729 -1.719 1.00 0.00 45 GLY A CA 14
ATOM 19515 C C . GLY A 1 45 ? -1.286 -11.643 -1.795 1.00 0.00 45 GLY A C 14
ATOM 19516 O O . GLY A 1 45 ? -0.983 -10.461 -1.627 1.00 0.00 45 GLY A O 14
ATOM 19520 N N . ARG A 1 46 ? -2.528 -12.042 -2.049 1.00 0.00 46 ARG A N 14
ATOM 19521 C CA . ARG A 1 46 ? -3.630 -11.093 -2.150 1.00 0.00 46 ARG A CA 14
ATOM 19522 C C . ARG A 1 46 ? -3.986 -10.526 -0.779 1.00 0.00 46 ARG A C 14
ATOM 19523 O O . ARG A 1 46 ? -4.157 -11.270 0.187 1.00 0.00 46 ARG A O 14
ATOM 19544 N N . TYR A 1 47 ? -4.095 -9.204 -0.701 1.00 0.00 47 TYR A N 14
ATOM 19545 C CA . TYR A 1 47 ? -4.427 -8.536 0.552 1.00 0.00 47 TYR A CA 14
ATOM 19546 C C . TYR A 1 47 ? -5.436 -7.416 0.321 1.00 0.00 47 TYR A C 14
ATOM 19547 O O . TYR A 1 47 ? -5.848 -7.157 -0.810 1.00 0.00 47 TYR A O 14
ATOM 19565 N N . THR A 1 48 ? -5.831 -6.752 1.403 1.00 0.00 48 THR A N 14
ATOM 19566 C CA . THR A 1 48 ? -6.792 -5.660 1.321 1.00 0.00 48 THR A CA 14
ATOM 19567 C C . THR A 1 48 ? -6.569 -4.646 2.437 1.00 0.00 48 THR A C 14
ATOM 19568 O O . THR A 1 48 ? -5.913 -4.942 3.437 1.00 0.00 48 THR A O 14
ATOM 19579 N N . LEU A 1 49 ? -7.117 -3.449 2.261 1.00 0.00 49 LEU A N 14
ATOM 19580 C CA . LEU A 1 49 ? -6.977 -2.390 3.254 1.00 0.00 49 LEU A CA 14
ATOM 19581 C C . LEU A 1 49 ? -8.243 -2.263 4.096 1.00 0.00 49 LEU A C 14
ATOM 19582 O O . LEU A 1 49 ? -9.350 -2.187 3.562 1.00 0.00 49 LEU A O 14
ATOM 19598 N N . ILE A 1 50 ? -8.071 -2.238 5.413 1.00 0.00 50 ILE A N 14
ATOM 19599 C CA . ILE A 1 50 ? -9.199 -2.117 6.328 1.00 0.00 50 ILE A CA 14
ATOM 19600 C C . ILE A 1 50 ? -9.087 -0.854 7.176 1.00 0.00 50 ILE A C 14
ATOM 19601 O O . ILE A 1 50 ? -8.001 -0.495 7.630 1.00 0.00 50 ILE A O 14
ATOM 19617 N N . GLU A 1 51 ? -10.216 -0.185 7.385 1.00 0.00 51 GLU A N 14
ATOM 19618 C CA . GLU A 1 51 ? -10.244 1.037 8.179 1.00 0.00 51 GLU A CA 14
ATOM 19619 C C . GLU A 1 51 ? -10.716 0.752 9.602 1.00 0.00 51 GLU A C 14
ATOM 19620 O O . GLU A 1 51 ? -11.832 0.276 9.815 1.00 0.00 51 GLU A O 14
ATOM 19632 N N . LYS A 1 52 ? -9.859 1.044 10.574 1.00 0.00 52 LYS A N 14
ATOM 19633 C CA . LYS A 1 52 ? -10.186 0.820 11.977 1.00 0.00 52 LYS A CA 14
ATOM 19634 C C . LYS A 1 52 ? -10.299 2.143 12.727 1.00 0.00 52 LYS A C 14
ATOM 19635 O O . LYS A 1 52 ? -9.310 2.857 12.897 1.00 0.00 52 LYS A O 14
ATOM 19654 N N . TRP A 1 53 ? -11.508 2.464 13.174 1.00 0.00 53 TRP A N 14
ATOM 19655 C CA . TRP A 1 53 ? -11.748 3.701 13.908 1.00 0.00 53 TRP A CA 14
ATOM 19656 C C . TRP A 1 53 ? -12.915 3.542 14.876 1.00 0.00 53 TRP A C 14
ATOM 19657 O O . TRP A 1 53 ? -14.030 3.216 14.470 1.00 0.00 53 TRP A O 14
ATOM 19678 N N . ARG A 1 54 ? -12.651 3.773 16.158 1.00 0.00 54 ARG A N 14
ATOM 19679 C CA . ARG A 1 54 ? -13.680 3.654 17.184 1.00 0.00 54 ARG A CA 14
ATOM 19680 C C . ARG A 1 54 ? -14.345 2.282 17.130 1.00 0.00 54 ARG A C 14
ATOM 19681 O O . ARG A 1 54 ? -15.568 2.171 17.209 1.00 0.00 54 ARG A O 14
ATOM 19702 N N . ASP A 1 55 ? -13.531 1.241 16.995 1.00 0.00 55 ASP A N 14
ATOM 19703 C CA . ASP A 1 55 ? -14.040 -0.124 16.931 1.00 0.00 55 ASP A CA 14
ATOM 19704 C C . ASP A 1 55 ? -14.914 -0.321 15.696 1.00 0.00 55 ASP A C 14
ATOM 19705 O O . ASP A 1 55 ? -15.975 -0.943 15.765 1.00 0.00 55 ASP A O 14
ATOM 19714 N N . THR A 1 56 ? -14.463 0.215 14.566 1.00 0.00 56 THR A N 14
ATOM 19715 C CA . THR A 1 56 ? -15.204 0.100 13.316 1.00 0.00 56 THR A CA 14
ATOM 19716 C C . THR A 1 56 ? -14.318 -0.439 12.199 1.00 0.00 56 THR A C 14
ATOM 19717 O O . THR A 1 56 ? -13.499 0.288 11.639 1.00 0.00 56 THR A O 14
ATOM 19728 N N . GLU A 1 57 ? -14.490 -1.718 11.880 1.00 0.00 57 GLU A N 14
ATOM 19729 C CA . GLU A 1 57 ? -13.704 -2.354 10.828 1.00 0.00 57 GLU A CA 14
ATOM 19730 C C . GLU A 1 57 ? -14.481 -2.388 9.515 1.00 0.00 57 GLU A C 14
ATOM 19731 O O . GLU A 1 57 ? -15.609 -2.879 9.461 1.00 0.00 57 GLU A O 14
ATOM 19743 N N . ARG A 1 58 ? -13.868 -1.864 8.459 1.00 0.00 58 ARG A N 14
ATOM 19744 C CA . ARG A 1 58 ? -14.501 -1.832 7.146 1.00 0.00 58 ARG A CA 14
ATOM 19745 C C . ARG A 1 58 ? -13.527 -2.283 6.061 1.00 0.00 58 ARG A C 14
ATOM 19746 O O . ARG A 1 58 ? -12.332 -1.990 6.124 1.00 0.00 58 ARG A O 14
ATOM 19767 N N . HIS A 1 59 ? -14.045 -2.997 5.067 1.00 0.00 59 HIS A N 14
ATOM 19768 C CA . HIS A 1 59 ? -13.221 -3.488 3.968 1.00 0.00 59 HIS A CA 14
ATOM 19769 C C . HIS A 1 59 ? -13.428 -2.645 2.714 1.00 0.00 59 HIS A C 14
ATOM 19770 O O . HIS A 1 59 ? -14.548 -2.230 2.411 1.00 0.00 59 HIS A O 14
ATOM 19785 N N . LEU A 1 60 ? -12.344 -2.394 1.990 1.00 0.00 60 LEU A N 14
ATOM 19786 C CA . LEU A 1 60 ? -12.406 -1.598 0.769 1.00 0.00 60 LEU A CA 14
ATOM 19787 C C . LEU A 1 60 ? -12.287 -2.486 -0.466 1.00 0.00 60 LEU A C 14
ATOM 19788 O O . LEU A 1 60 ? -12.198 -3.709 -0.357 1.00 0.00 60 LEU A O 14
ATOM 19804 N N . ALA A 1 61 ? -12.283 -1.862 -1.639 1.00 0.00 61 ALA A N 14
ATOM 19805 C CA . ALA A 1 61 ? -12.169 -2.595 -2.894 1.00 0.00 61 ALA A CA 14
ATOM 19806 C C . ALA A 1 61 ? -10.795 -2.394 -3.525 1.00 0.00 61 ALA A C 14
ATOM 19807 O O . ALA A 1 61 ? -10.096 -1.418 -3.251 1.00 0.00 61 ALA A O 14
ATOM 19814 N N . PRO A 1 62 ? -10.397 -3.339 -4.390 1.00 0.00 62 PRO A N 14
ATOM 19815 C CA . PRO A 1 62 ? -9.103 -3.287 -5.077 1.00 0.00 62 PRO A CA 14
ATOM 19816 C C . PRO A 1 62 ? -9.042 -2.172 -6.115 1.00 0.00 62 PRO A C 14
ATOM 19817 O O . PRO A 1 62 ? -7.962 -1.792 -6.570 1.00 0.00 62 PRO A O 14
ATOM 19828 N N . HIS A 1 63 ? -10.207 -1.651 -6.486 1.00 0.00 63 HIS A N 14
ATOM 19829 C CA . HIS A 1 63 ? -10.286 -0.578 -7.471 1.00 0.00 63 HIS A CA 14
ATOM 19830 C C . HIS A 1 63 ? -10.322 0.785 -6.787 1.00 0.00 63 HIS A C 14
ATOM 19831 O O . HIS A 1 63 ? -9.944 1.796 -7.378 1.00 0.00 63 HIS A O 14
ATOM 19846 N N . GLU A 1 64 ? -10.780 0.804 -5.539 1.00 0.00 64 GLU A N 14
ATOM 19847 C CA . GLU A 1 64 ? -10.867 2.044 -4.777 1.00 0.00 64 GLU A CA 14
ATOM 19848 C C . GLU A 1 64 ? -9.476 2.586 -4.460 1.00 0.00 64 GLU A C 14
ATOM 19849 O O . GLU A 1 64 ? -8.470 1.912 -4.680 1.00 0.00 64 GLU A O 14
ATOM 19861 N N . ASN A 1 65 ? -9.428 3.810 -3.943 1.00 0.00 65 ASN A N 14
ATOM 19862 C CA . ASN A 1 65 ? -8.161 4.444 -3.597 1.00 0.00 65 ASN A CA 14
ATOM 19863 C C . ASN A 1 65 ? -8.072 4.697 -2.095 1.00 0.00 65 ASN A C 14
ATOM 19864 O O . ASN A 1 65 ? -9.057 5.030 -1.437 1.00 0.00 65 ASN A O 14
ATOM 19875 N N . PRO A 1 66 ? -6.862 4.536 -1.539 1.00 0.00 66 PRO A N 14
ATOM 19876 C CA . PRO A 1 66 ? -6.614 4.743 -0.109 1.00 0.00 66 PRO A CA 14
ATOM 19877 C C . PRO A 1 66 ? -6.710 6.211 0.289 1.00 0.00 66 PRO A C 14
ATOM 19878 O O . PRO A 1 66 ? -7.409 6.561 1.240 1.00 0.00 66 PRO A O 14
ATOM 19889 N N . ILE A 1 67 ? -6.003 7.066 -0.443 1.00 0.00 67 ILE A N 14
ATOM 19890 C CA . ILE A 1 67 ? -6.011 8.497 -0.166 1.00 0.00 67 ILE A CA 14
ATOM 19891 C C . ILE A 1 67 ? -7.435 9.039 -0.114 1.00 0.00 67 ILE A C 14
ATOM 19892 O O . ILE A 1 67 ? -7.863 9.592 0.900 1.00 0.00 67 ILE A O 14
ATOM 19908 N N . ILE A 1 68 ? -8.165 8.876 -1.212 1.00 0.00 68 ILE A N 14
ATOM 19909 C CA . ILE A 1 68 ? -9.543 9.346 -1.290 1.00 0.00 68 ILE A CA 14
ATOM 19910 C C . ILE A 1 68 ? -10.417 8.662 -0.245 1.00 0.00 68 ILE A C 14
ATOM 19911 O O . ILE A 1 68 ? -11.118 9.323 0.522 1.00 0.00 68 ILE A O 14
ATOM 19927 N N . SER A 1 69 ? -10.370 7.334 -0.219 1.00 0.00 69 SER A N 14
ATOM 19928 C CA . SER A 1 69 ? -11.160 6.559 0.731 1.00 0.00 69 SER A CA 14
ATOM 19929 C C . SER A 1 69 ? -10.984 7.095 2.149 1.00 0.00 69 SER A C 14
ATOM 19930 O O . SER A 1 69 ? -11.908 7.052 2.961 1.00 0.00 69 SER A O 14
ATOM 19938 N N . LEU A 1 70 ? -9.790 7.601 2.439 1.00 0.00 70 LEU A N 14
ATOM 19939 C CA . LEU A 1 70 ? -9.490 8.146 3.758 1.00 0.00 70 LEU A CA 14
ATOM 19940 C C . LEU A 1 70 ? -9.820 9.634 3.820 1.00 0.00 70 LEU A C 14
ATOM 19941 O O . LEU A 1 70 ? -10.206 10.151 4.868 1.00 0.00 70 LEU A O 14
ATOM 19957 N N . ASN A 1 71 ? -9.668 10.316 2.690 1.00 0.00 71 ASN A N 14
ATOM 19958 C CA . ASN A 1 71 ? -9.952 11.745 2.615 1.00 0.00 71 ASN A CA 14
ATOM 19959 C C . ASN A 1 71 ? -11.322 12.059 3.208 1.00 0.00 71 ASN A C 14
ATOM 19960 O O . ASN A 1 71 ? -11.533 13.130 3.778 1.00 0.00 71 ASN A O 14
ATOM 19971 N N . LYS A 1 72 ? -12.250 11.118 3.072 1.00 0.00 72 LYS A N 14
ATOM 19972 C CA . LYS A 1 72 ? -13.599 11.292 3.595 1.00 0.00 72 LYS A CA 14
ATOM 19973 C C . LYS A 1 72 ? -13.564 11.735 5.055 1.00 0.00 72 LYS A C 14
ATOM 19974 O O . LYS A 1 72 ? -14.407 12.516 5.496 1.00 0.00 72 LYS A O 14
ATOM 19993 N N . TRP A 1 73 ? -12.584 11.233 5.797 1.00 0.00 73 TRP A N 14
ATOM 19994 C CA . TRP A 1 73 ? -12.438 11.579 7.206 1.00 0.00 73 TRP A CA 14
ATOM 19995 C C . TRP A 1 73 ? -11.932 13.008 7.367 1.00 0.00 73 TRP A C 14
ATOM 19996 O O . TRP A 1 73 ? -12.502 13.797 8.119 1.00 0.00 73 TRP A O 14
ATOM 20017 N N . GLY A 1 74 ? -10.858 13.334 6.654 1.00 0.00 74 GLY A N 14
ATOM 20018 C CA . GLY A 1 74 ? -10.293 14.669 6.733 1.00 0.00 74 GLY A CA 14
ATOM 20019 C C . GLY A 1 74 ? -9.926 15.061 8.150 1.00 0.00 74 GLY A C 14
ATOM 20020 O O . GLY A 1 74 ? -8.842 14.729 8.631 1.00 0.00 74 GLY A O 14
ATOM 20024 N N . GLN A 1 75 ? -10.829 15.770 8.820 1.00 0.00 75 GLN A N 14
ATOM 20025 C CA . GLN A 1 75 ? -10.592 16.209 10.189 1.00 0.00 75 GLN A CA 14
ATOM 20026 C C . GLN A 1 75 ? -10.159 15.040 11.069 1.00 0.00 75 GLN A C 14
ATOM 20027 O O . GLN A 1 75 ? -9.292 15.187 11.931 1.00 0.00 75 GLN A O 14
ATOM 20041 N N . TYR A 1 76 ? -10.768 13.881 10.846 1.00 0.00 76 TYR A N 14
ATOM 20042 C CA . TYR A 1 76 ? -10.448 12.688 11.620 1.00 0.00 76 TYR A CA 14
ATOM 20043 C C . TYR A 1 76 ? -9.837 11.609 10.730 1.00 0.00 76 TYR A C 14
ATOM 20044 O O . TYR A 1 76 ? -10.191 10.435 10.828 1.00 0.00 76 TYR A O 14
ATOM 20062 N N . ALA A 1 77 ? -8.918 12.018 9.862 1.00 0.00 77 ALA A N 14
ATOM 20063 C CA . ALA A 1 77 ? -8.255 11.088 8.956 1.00 0.00 77 ALA A CA 14
ATOM 20064 C C . ALA A 1 77 ? -7.129 10.341 9.664 1.00 0.00 77 ALA A C 14
ATOM 20065 O O . ALA A 1 77 ? -7.120 9.111 9.708 1.00 0.00 77 ALA A O 14
ATOM 20072 N N . SER A 1 78 ? -6.181 11.092 10.215 1.00 0.00 78 SER A N 14
ATOM 20073 C CA . SER A 1 78 ? -5.048 10.500 10.916 1.00 0.00 78 SER A CA 14
ATOM 20074 C C . SER A 1 78 ? -5.522 9.508 11.974 1.00 0.00 78 SER A C 14
ATOM 20075 O O . SER A 1 78 ? -5.046 8.375 12.036 1.00 0.00 78 SER A O 14
ATOM 20083 N N . ASP A 1 79 ? -6.463 9.944 12.805 1.00 0.00 79 ASP A N 14
ATOM 20084 C CA . ASP A 1 79 ? -7.003 9.095 13.860 1.00 0.00 79 ASP A CA 14
ATOM 20085 C C . ASP A 1 79 ? -7.292 7.692 13.336 1.00 0.00 79 ASP A C 14
ATOM 20086 O O . ASP A 1 79 ? -7.044 6.699 14.020 1.00 0.00 79 ASP A O 14
ATOM 20095 N N . VAL A 1 80 ? -7.817 7.618 12.117 1.00 0.00 80 VAL A N 14
ATOM 20096 C CA . VAL A 1 80 ? -8.139 6.337 11.500 1.00 0.00 80 VAL A CA 14
ATOM 20097 C C . VAL A 1 80 ? -6.879 5.521 11.238 1.00 0.00 80 VAL A C 14
ATOM 20098 O O . VAL A 1 80 ? -5.939 6.000 10.604 1.00 0.00 80 VAL A O 14
ATOM 20111 N N . GLN A 1 81 ? -6.867 4.286 11.729 1.00 0.00 81 GLN A N 14
ATOM 20112 C CA . GLN A 1 81 ? -5.721 3.403 11.548 1.00 0.00 81 GLN A CA 14
ATOM 20113 C C . GLN A 1 81 ? -6.053 2.271 10.581 1.00 0.00 81 GLN A C 14
ATOM 20114 O O . GLN A 1 81 ? -7.019 1.533 10.781 1.00 0.00 81 GLN A O 14
ATOM 20128 N N . LEU A 1 82 ? -5.248 2.139 9.533 1.00 0.00 82 LEU A N 14
ATOM 20129 C CA . LEU A 1 82 ? -5.456 1.096 8.534 1.00 0.00 82 LEU A CA 14
ATOM 20130 C C . LEU A 1 82 ? -4.742 -0.191 8.933 1.00 0.00 82 LEU A C 14
ATOM 20131 O O . LEU A 1 82 ? -3.740 -0.160 9.649 1.00 0.00 82 LEU A O 14
ATOM 20147 N N . ILE A 1 83 ? -5.263 -1.320 8.465 1.00 0.00 83 ILE A N 14
ATOM 20148 C CA . ILE A 1 83 ? -4.672 -2.617 8.770 1.00 0.00 83 ILE A CA 14
ATOM 20149 C C . ILE A 1 83 ? -4.599 -3.495 7.525 1.00 0.00 83 ILE A C 14
ATOM 20150 O O . ILE A 1 83 ? -5.615 -3.769 6.885 1.00 0.00 83 ILE A O 14
ATOM 20166 N N . LEU A 1 84 ? -3.392 -3.934 7.188 1.00 0.00 84 LEU A N 14
ATOM 20167 C CA . LEU A 1 84 ? -3.185 -4.783 6.020 1.00 0.00 84 LEU A CA 14
ATOM 20168 C C . LEU A 1 84 ? -3.587 -6.225 6.317 1.00 0.00 84 LEU A C 14
ATOM 20169 O O . LEU A 1 84 ? -2.802 -6.997 6.868 1.00 0.00 84 LEU A O 14
ATOM 20185 N N . ARG A 1 85 ? -4.812 -6.580 5.946 1.00 0.00 85 ARG A N 14
ATOM 20186 C CA . ARG A 1 85 ? -5.318 -7.929 6.171 1.00 0.00 85 ARG A CA 14
ATOM 20187 C C . ARG A 1 85 ? -5.458 -8.684 4.853 1.00 0.00 85 ARG A C 14
ATOM 20188 O O . ARG A 1 85 ? -5.642 -8.080 3.796 1.00 0.00 85 ARG A O 14
ATOM 20209 N N . ARG A 1 86 ? -5.370 -10.009 4.923 1.00 0.00 86 ARG A N 14
ATOM 20210 C CA . ARG A 1 86 ? -5.485 -10.846 3.735 1.00 0.00 86 ARG A CA 14
ATOM 20211 C C . ARG A 1 86 ? -6.940 -10.961 3.290 1.00 0.00 86 ARG A C 14
ATOM 20212 O O . ARG A 1 86 ? -7.853 -10.999 4.116 1.00 0.00 86 ARG A O 14
ATOM 20233 N N . THR A 1 87 ? -7.150 -11.016 1.979 1.00 0.00 87 THR A N 14
ATOM 20234 C CA . THR A 1 87 ? -8.493 -11.125 1.423 1.00 0.00 87 THR A CA 14
ATOM 20235 C C . THR A 1 87 ? -8.719 -12.496 0.796 1.00 0.00 87 THR A C 14
ATOM 20236 O O . THR A 1 87 ? -9.279 -12.606 -0.294 1.00 0.00 87 THR A O 14
ATOM 20247 N N . GLY A 1 88 ? -8.280 -13.540 1.493 1.00 0.00 88 GLY A N 14
ATOM 20248 C CA . GLY A 1 88 ? -8.445 -14.891 0.988 1.00 0.00 88 GLY A CA 14
ATOM 20249 C C . GLY A 1 88 ? -8.720 -15.893 2.091 1.00 0.00 88 GLY A C 14
ATOM 20250 O O . GLY A 1 88 ? -8.174 -15.802 3.191 1.00 0.00 88 GLY A O 14
ATOM 20254 N N . PRO A 1 89 ? -9.588 -16.874 1.802 1.00 0.00 89 PRO A N 14
ATOM 20255 C CA . PRO A 1 89 ? -9.955 -17.916 2.767 1.00 0.00 89 PRO A CA 14
ATOM 20256 C C . PRO A 1 89 ? -8.806 -18.879 3.045 1.00 0.00 89 PRO A C 14
ATOM 20257 O O . PRO A 1 89 ? -7.772 -18.835 2.379 1.00 0.00 89 PRO A O 14
ATOM 20268 N N . SER A 1 90 ? -8.995 -19.749 4.032 1.00 0.00 90 SER A N 14
ATOM 20269 C CA . SER A 1 90 ? -7.972 -20.721 4.400 1.00 0.00 90 SER A CA 14
ATOM 20270 C C . SER A 1 90 ? -8.084 -21.978 3.542 1.00 0.00 90 SER A C 14
ATOM 20271 O O . SER A 1 90 ? -7.090 -22.469 3.008 1.00 0.00 90 SER A O 14
ATOM 20279 N N . GLY A 1 91 ? -9.303 -22.493 3.413 1.00 0.00 91 GLY A N 14
ATOM 20280 C CA . GLY A 1 91 ? -9.523 -23.688 2.620 1.00 0.00 91 GLY A CA 14
ATOM 20281 C C . GLY A 1 91 ? -10.988 -24.070 2.541 1.00 0.00 91 GLY A C 14
ATOM 20282 O O . GLY A 1 91 ? -11.878 -23.246 2.749 1.00 0.00 91 GLY A O 14
ATOM 20286 N N . PRO A 1 92 ? -11.255 -25.348 2.233 1.00 0.00 92 PRO A N 14
ATOM 20287 C CA . PRO A 1 92 ? -12.621 -25.866 2.119 1.00 0.00 92 PRO A CA 14
ATOM 20288 C C . PRO A 1 92 ? -13.327 -25.942 3.468 1.00 0.00 92 PRO A C 14
ATOM 20289 O O . PRO A 1 92 ? -14.526 -26.210 3.538 1.00 0.00 92 PRO A O 14
ATOM 20300 N N . SER A 1 93 ? -12.574 -25.705 4.538 1.00 0.00 93 SER A N 14
ATOM 20301 C CA . SER A 1 93 ? -13.127 -25.750 5.887 1.00 0.00 93 SER A CA 14
ATOM 20302 C C . SER A 1 93 ? -12.671 -24.545 6.702 1.00 0.00 93 SER A C 14
ATOM 20303 O O . SER A 1 93 ? -11.502 -24.439 7.073 1.00 0.00 93 SER A O 14
ATOM 20311 N N . SER A 1 94 ? -13.602 -23.637 6.978 1.00 0.00 94 SER A N 14
ATOM 20312 C CA . SER A 1 94 ? -13.295 -22.436 7.745 1.00 0.00 94 SER A CA 14
ATOM 20313 C C . SER A 1 94 ? -12.982 -22.785 9.197 1.00 0.00 94 SER A C 14
ATOM 20314 O O . SER A 1 94 ? -13.322 -23.866 9.675 1.00 0.00 94 SER A O 14
ATOM 20322 N N . GLY A 1 95 ? -12.330 -21.859 9.894 1.00 0.00 95 GLY A N 14
ATOM 20323 C CA . GLY A 1 95 ? -11.980 -22.086 11.284 1.00 0.00 95 GLY A CA 14
ATOM 20324 C C . GLY A 1 95 ? -12.240 -20.872 12.153 1.00 0.00 95 GLY A C 14
ATOM 20325 O O . GLY A 1 95 ? -12.924 -20.965 13.172 1.00 0.00 95 GLY A O 14
ATOM 20329 N N . GLY A 1 1 ? 2.836 0.110 -11.894 1.00 0.00 1 GLY A N 15
ATOM 20330 C CA . GLY A 1 1 ? 3.838 0.803 -11.105 1.00 0.00 1 GLY A CA 15
ATOM 20331 C C . GLY A 1 1 ? 3.277 2.015 -10.389 1.00 0.00 1 GLY A C 15
ATOM 20332 O O . GLY A 1 1 ? 2.180 2.477 -10.704 1.00 0.00 1 GLY A O 15
ATOM 20336 N N . SER A 1 2 ? 4.029 2.531 -9.423 1.00 0.00 2 SER A N 15
ATOM 20337 C CA . SER A 1 2 ? 3.598 3.694 -8.656 1.00 0.00 2 SER A CA 15
ATOM 20338 C C . SER A 1 2 ? 4.675 4.774 -8.654 1.00 0.00 2 SER A C 15
ATOM 20339 O O . SER A 1 2 ? 5.736 4.606 -8.052 1.00 0.00 2 SER A O 15
ATOM 20347 N N . SER A 1 3 ? 4.396 5.882 -9.333 1.00 0.00 3 SER A N 15
ATOM 20348 C CA . SER A 1 3 ? 5.342 6.988 -9.413 1.00 0.00 3 SER A CA 15
ATOM 20349 C C . SER A 1 3 ? 4.645 8.319 -9.143 1.00 0.00 3 SER A C 15
ATOM 20350 O O . SER A 1 3 ? 3.428 8.434 -9.279 1.00 0.00 3 SER A O 15
ATOM 20358 N N . GLY A 1 4 ? 5.429 9.322 -8.760 1.00 0.00 4 GLY A N 15
ATOM 20359 C CA . GLY A 1 4 ? 4.871 10.632 -8.476 1.00 0.00 4 GLY A CA 15
ATOM 20360 C C . GLY A 1 4 ? 5.808 11.495 -7.654 1.00 0.00 4 GLY A C 15
ATOM 20361 O O . GLY A 1 4 ? 6.023 11.236 -6.470 1.00 0.00 4 GLY A O 15
ATOM 20365 N N . SER A 1 5 ? 6.368 12.523 -8.284 1.00 0.00 5 SER A N 15
ATOM 20366 C CA . SER A 1 5 ? 7.291 13.425 -7.604 1.00 0.00 5 SER A CA 15
ATOM 20367 C C . SER A 1 5 ? 6.633 14.055 -6.381 1.00 0.00 5 SER A C 15
ATOM 20368 O O . SER A 1 5 ? 5.481 14.486 -6.435 1.00 0.00 5 SER A O 15
ATOM 20376 N N . SER A 1 6 ? 7.373 14.106 -5.278 1.00 0.00 6 SER A N 15
ATOM 20377 C CA . SER A 1 6 ? 6.861 14.680 -4.039 1.00 0.00 6 SER A CA 15
ATOM 20378 C C . SER A 1 6 ? 5.459 14.160 -3.738 1.00 0.00 6 SER A C 15
ATOM 20379 O O . SER A 1 6 ? 4.555 14.929 -3.417 1.00 0.00 6 SER A O 15
ATOM 20387 N N . GLY A 1 7 ? 5.287 12.845 -3.844 1.00 0.00 7 GLY A N 15
ATOM 20388 C CA . GLY A 1 7 ? 3.993 12.243 -3.580 1.00 0.00 7 GLY A CA 15
ATOM 20389 C C . GLY A 1 7 ? 3.621 12.289 -2.111 1.00 0.00 7 GLY A C 15
ATOM 20390 O O . GLY A 1 7 ? 3.900 13.271 -1.424 1.00 0.00 7 GLY A O 15
ATOM 20394 N N . MET A 1 8 ? 2.988 11.225 -1.629 1.00 0.00 8 MET A N 15
ATOM 20395 C CA . MET A 1 8 ? 2.576 11.148 -0.232 1.00 0.00 8 MET A CA 15
ATOM 20396 C C . MET A 1 8 ? 2.976 9.809 0.380 1.00 0.00 8 MET A C 15
ATOM 20397 O O . MET A 1 8 ? 3.344 8.876 -0.334 1.00 0.00 8 MET A O 15
ATOM 20411 N N . GLU A 1 9 ? 2.902 9.723 1.704 1.00 0.00 9 GLU A N 15
ATOM 20412 C CA . GLU A 1 9 ? 3.257 8.498 2.410 1.00 0.00 9 GLU A CA 15
ATOM 20413 C C . GLU A 1 9 ? 2.059 7.943 3.176 1.00 0.00 9 GLU A C 15
ATOM 20414 O O . GLU A 1 9 ? 1.403 8.663 3.930 1.00 0.00 9 GLU A O 15
ATOM 20426 N N . LEU A 1 10 ? 1.779 6.660 2.975 1.00 0.00 10 LEU A N 15
ATOM 20427 C CA . LEU A 1 10 ? 0.660 6.008 3.646 1.00 0.00 10 LEU A CA 15
ATOM 20428 C C . LEU A 1 10 ? 1.120 5.310 4.922 1.00 0.00 10 LEU A C 15
ATOM 20429 O O . LEU A 1 10 ? 2.273 4.891 5.032 1.00 0.00 10 LEU A O 15
ATOM 20445 N N . LYS A 1 11 ? 0.212 5.187 5.883 1.00 0.00 11 LYS A N 15
ATOM 20446 C CA . LYS A 1 11 ? 0.522 4.538 7.151 1.00 0.00 11 LYS A CA 15
ATOM 20447 C C . LYS A 1 11 ? -0.417 3.363 7.405 1.00 0.00 11 LYS A C 15
ATOM 20448 O O . LYS A 1 11 ? -1.599 3.552 7.694 1.00 0.00 11 LYS A O 15
ATOM 20467 N N . VAL A 1 12 ? 0.116 2.150 7.297 1.00 0.00 12 VAL A N 15
ATOM 20468 C CA . VAL A 1 12 ? -0.675 0.945 7.517 1.00 0.00 12 VAL A CA 15
ATOM 20469 C C . VAL A 1 12 ? 0.033 -0.009 8.473 1.00 0.00 12 VAL A C 15
ATOM 20470 O O . VAL A 1 12 ? 1.254 0.039 8.622 1.00 0.00 12 VAL A O 15
ATOM 20483 N N . TRP A 1 13 ? -0.741 -0.875 9.116 1.00 0.00 13 TRP A N 15
ATOM 20484 C CA . TRP A 1 13 ? -0.188 -1.842 10.058 1.00 0.00 13 TRP A CA 15
ATOM 20485 C C . TRP A 1 13 ? 0.021 -3.196 9.388 1.00 0.00 13 TRP A C 15
ATOM 20486 O O . TRP A 1 13 ? -0.936 -3.842 8.961 1.00 0.00 13 TRP A O 15
ATOM 20507 N N . VAL A 1 14 ? 1.278 -3.619 9.299 1.00 0.00 14 VAL A N 15
ATOM 20508 C CA . VAL A 1 14 ? 1.612 -4.898 8.682 1.00 0.00 14 VAL A CA 15
ATOM 20509 C C . VAL A 1 14 ? 2.531 -5.718 9.580 1.00 0.00 14 VAL A C 15
ATOM 20510 O O . VAL A 1 14 ? 3.517 -5.205 10.111 1.00 0.00 14 VAL A O 15
ATOM 20523 N N . ASP A 1 15 ? 2.202 -6.994 9.746 1.00 0.00 15 ASP A N 15
ATOM 20524 C CA . ASP A 1 15 ? 2.998 -7.887 10.579 1.00 0.00 15 ASP A CA 15
ATOM 20525 C C . ASP A 1 15 ? 3.106 -7.351 12.003 1.00 0.00 15 ASP A C 15
ATOM 20526 O O . ASP A 1 15 ? 4.073 -7.629 12.711 1.00 0.00 15 ASP A O 15
ATOM 20535 N N . GLY A 1 16 ? 2.106 -6.577 12.416 1.00 0.00 16 GLY A N 15
ATOM 20536 C CA . GLY A 1 16 ? 2.108 -6.013 13.753 1.00 0.00 16 GLY A CA 15
ATOM 20537 C C . GLY A 1 16 ? 3.039 -4.824 13.878 1.00 0.00 16 GLY A C 15
ATOM 20538 O O . GLY A 1 16 ? 3.336 -4.372 14.984 1.00 0.00 16 GLY A O 15
ATOM 20542 N N . VAL A 1 17 ? 3.504 -4.315 12.741 1.00 0.00 17 VAL A N 15
ATOM 20543 C CA . VAL A 1 17 ? 4.408 -3.171 12.728 1.00 0.00 17 VAL A CA 15
ATOM 20544 C C . VAL A 1 17 ? 3.984 -2.147 11.682 1.00 0.00 17 VAL A C 15
ATOM 20545 O O . VAL A 1 17 ? 3.524 -2.507 10.599 1.00 0.00 17 VAL A O 15
ATOM 20558 N N . GLN A 1 18 ? 4.143 -0.870 12.013 1.00 0.00 18 GLN A N 15
ATOM 20559 C CA . GLN A 1 18 ? 3.776 0.207 11.101 1.00 0.00 18 GLN A CA 15
ATOM 20560 C C . GLN A 1 18 ? 4.687 0.218 9.878 1.00 0.00 18 GLN A C 15
ATOM 20561 O O . GLN A 1 18 ? 5.910 0.273 10.004 1.00 0.00 18 GLN A O 15
ATOM 20575 N N . ARG A 1 19 ? 4.082 0.166 8.696 1.00 0.00 19 ARG A N 15
ATOM 20576 C CA . ARG A 1 19 ? 4.839 0.169 7.450 1.00 0.00 19 ARG A CA 15
ATOM 20577 C C . ARG A 1 19 ? 4.447 1.359 6.578 1.00 0.00 19 ARG A C 15
ATOM 20578 O O . ARG A 1 19 ? 3.340 1.409 6.041 1.00 0.00 19 ARG A O 15
ATOM 20599 N N . ILE A 1 20 ? 5.361 2.313 6.443 1.00 0.00 20 ILE A N 15
ATOM 20600 C CA . ILE A 1 20 ? 5.111 3.501 5.637 1.00 0.00 20 ILE A CA 15
ATOM 20601 C C . ILE A 1 20 ? 5.525 3.279 4.186 1.00 0.00 20 ILE A C 15
ATOM 20602 O O . ILE A 1 20 ? 6.572 2.692 3.912 1.00 0.00 20 ILE A O 15
ATOM 20618 N N . VAL A 1 21 ? 4.698 3.753 3.260 1.00 0.00 21 VAL A N 15
ATOM 20619 C CA . VAL A 1 21 ? 4.980 3.609 1.837 1.00 0.00 21 VAL A CA 15
ATOM 20620 C C . VAL A 1 21 ? 5.430 4.932 1.229 1.00 0.00 21 VAL A C 15
ATOM 20621 O O . VAL A 1 21 ? 5.137 6.003 1.762 1.00 0.00 21 VAL A O 15
ATOM 20634 N N . CYS A 1 22 ? 6.143 4.851 0.111 1.00 0.00 22 CYS A N 15
ATOM 20635 C CA . CYS A 1 22 ? 6.635 6.043 -0.570 1.00 0.00 22 CYS A CA 15
ATOM 20636 C C . CYS A 1 22 ? 6.275 6.010 -2.052 1.00 0.00 22 CYS A C 15
ATOM 20637 O O . CYS A 1 22 ? 5.837 4.985 -2.572 1.00 0.00 22 CYS A O 15
ATOM 20645 N N . GLY A 1 23 ? 6.461 7.141 -2.726 1.00 0.00 23 GLY A N 15
ATOM 20646 C CA . GLY A 1 23 ? 6.148 7.220 -4.141 1.00 0.00 23 GLY A CA 15
ATOM 20647 C C . GLY A 1 23 ? 4.762 6.696 -4.460 1.00 0.00 23 GLY A C 15
ATOM 20648 O O . GLY A 1 23 ? 4.486 6.299 -5.592 1.00 0.00 23 GLY A O 15
ATOM 20652 N N . VAL A 1 24 ? 3.888 6.692 -3.458 1.00 0.00 24 VAL A N 15
ATOM 20653 C CA . VAL A 1 24 ? 2.523 6.211 -3.637 1.00 0.00 24 VAL A CA 15
ATOM 20654 C C . VAL A 1 24 ? 1.548 7.372 -3.795 1.00 0.00 24 VAL A C 15
ATOM 20655 O O . VAL A 1 24 ? 1.353 8.165 -2.873 1.00 0.00 24 VAL A O 15
ATOM 20668 N N . THR A 1 25 ? 0.936 7.467 -4.971 1.00 0.00 25 THR A N 15
ATOM 20669 C CA . THR A 1 25 ? -0.020 8.532 -5.251 1.00 0.00 25 THR A CA 15
ATOM 20670 C C . THR A 1 25 ? -1.443 7.990 -5.317 1.00 0.00 25 THR A C 15
ATOM 20671 O O . THR A 1 25 ? -1.671 6.876 -5.786 1.00 0.00 25 THR A O 15
ATOM 20682 N N . GLU A 1 26 ? -2.397 8.786 -4.844 1.00 0.00 26 GLU A N 15
ATOM 20683 C CA . GLU A 1 26 ? -3.798 8.385 -4.850 1.00 0.00 26 GLU A CA 15
ATOM 20684 C C . GLU A 1 26 ? -4.172 7.732 -6.178 1.00 0.00 26 GLU A C 15
ATOM 20685 O O . GLU A 1 26 ? -4.905 6.743 -6.211 1.00 0.00 26 GLU A O 15
ATOM 20697 N N . VAL A 1 27 ? -3.663 8.292 -7.270 1.00 0.00 27 VAL A N 15
ATOM 20698 C CA . VAL A 1 27 ? -3.942 7.765 -8.601 1.00 0.00 27 VAL A CA 15
ATOM 20699 C C . VAL A 1 27 ? -3.899 6.241 -8.608 1.00 0.00 27 VAL A C 15
ATOM 20700 O O . VAL A 1 27 ? -4.740 5.588 -9.227 1.00 0.00 27 VAL A O 15
ATOM 20713 N N . THR A 1 28 ? -2.913 5.678 -7.915 1.00 0.00 28 THR A N 15
ATOM 20714 C CA . THR A 1 28 ? -2.760 4.231 -7.842 1.00 0.00 28 THR A CA 15
ATOM 20715 C C . THR A 1 28 ? -4.000 3.576 -7.244 1.00 0.00 28 THR A C 15
ATOM 20716 O O . THR A 1 28 ? -4.795 4.229 -6.566 1.00 0.00 28 THR A O 15
ATOM 20727 N N . THR A 1 29 ? -4.160 2.281 -7.497 1.00 0.00 29 THR A N 15
ATOM 20728 C CA . THR A 1 29 ? -5.304 1.538 -6.984 1.00 0.00 29 THR A CA 15
ATOM 20729 C C . THR A 1 29 ? -4.943 0.785 -5.709 1.00 0.00 29 THR A C 15
ATOM 20730 O O . THR A 1 29 ? -3.807 0.340 -5.540 1.00 0.00 29 THR A O 15
ATOM 20741 N N . CYS A 1 30 ? -5.916 0.645 -4.815 1.00 0.00 30 CYS A N 15
ATOM 20742 C CA . CYS A 1 30 ? -5.700 -0.055 -3.553 1.00 0.00 30 CYS A CA 15
ATOM 20743 C C . CYS A 1 30 ? -4.860 -1.311 -3.765 1.00 0.00 30 CYS A C 15
ATOM 20744 O O . CYS A 1 30 ? -3.928 -1.580 -3.007 1.00 0.00 30 CYS A O 15
ATOM 20752 N N . GLN A 1 31 ? -5.198 -2.075 -4.799 1.00 0.00 31 GLN A N 15
ATOM 20753 C CA . GLN A 1 31 ? -4.476 -3.303 -5.108 1.00 0.00 31 GLN A CA 15
ATOM 20754 C C . GLN A 1 31 ? -2.970 -3.060 -5.128 1.00 0.00 31 GLN A C 15
ATOM 20755 O O . GLN A 1 31 ? -2.198 -3.849 -4.586 1.00 0.00 31 GLN A O 15
ATOM 20769 N N . GLU A 1 32 ? -2.562 -1.962 -5.757 1.00 0.00 32 GLU A N 15
ATOM 20770 C CA . GLU A 1 32 ? -1.148 -1.616 -5.848 1.00 0.00 32 GLU A CA 15
ATOM 20771 C C . GLU A 1 32 ? -0.535 -1.461 -4.459 1.00 0.00 32 GLU A C 15
ATOM 20772 O O . GLU A 1 32 ? 0.361 -2.213 -4.076 1.00 0.00 32 GLU A O 15
ATOM 20784 N N . VAL A 1 33 ? -1.025 -0.478 -3.709 1.00 0.00 33 VAL A N 15
ATOM 20785 C CA . VAL A 1 33 ? -0.527 -0.223 -2.363 1.00 0.00 33 VAL A CA 15
ATOM 20786 C C . VAL A 1 33 ? -0.325 -1.525 -1.596 1.00 0.00 33 VAL A C 15
ATOM 20787 O O . VAL A 1 33 ? 0.674 -1.699 -0.898 1.00 0.00 33 VAL A O 15
ATOM 20800 N N . VAL A 1 34 ? -1.281 -2.439 -1.730 1.00 0.00 34 VAL A N 15
ATOM 20801 C CA . VAL A 1 34 ? -1.208 -3.727 -1.051 1.00 0.00 34 VAL A CA 15
ATOM 20802 C C . VAL A 1 34 ? -0.017 -4.541 -1.543 1.00 0.00 34 VAL A C 15
ATOM 20803 O O . VAL A 1 34 ? 0.767 -5.057 -0.746 1.00 0.00 34 VAL A O 15
ATOM 20816 N N . ILE A 1 35 ? 0.113 -4.652 -2.861 1.00 0.00 35 ILE A N 15
ATOM 20817 C CA . ILE A 1 35 ? 1.210 -5.402 -3.459 1.00 0.00 35 ILE A CA 15
ATOM 20818 C C . ILE A 1 35 ? 2.560 -4.854 -3.010 1.00 0.00 35 ILE A C 15
ATOM 20819 O O . ILE A 1 35 ? 3.374 -5.576 -2.434 1.00 0.00 35 ILE A O 15
ATOM 20835 N N . ALA A 1 36 ? 2.791 -3.573 -3.276 1.00 0.00 36 ALA A N 15
ATOM 20836 C CA . ALA A 1 36 ? 4.041 -2.926 -2.896 1.00 0.00 36 ALA A CA 15
ATOM 20837 C C . ALA A 1 36 ? 4.536 -3.439 -1.548 1.00 0.00 36 ALA A C 15
ATOM 20838 O O . ALA A 1 36 ? 5.696 -3.832 -1.410 1.00 0.00 36 ALA A O 15
ATOM 20845 N N . LEU A 1 37 ? 3.652 -3.433 -0.557 1.00 0.00 37 LEU A N 15
ATOM 20846 C CA . LEU A 1 37 ? 4.000 -3.898 0.781 1.00 0.00 37 LEU A CA 15
ATOM 20847 C C . LEU A 1 37 ? 4.433 -5.360 0.755 1.00 0.00 37 LEU A C 15
ATOM 20848 O O . LEU A 1 37 ? 5.463 -5.724 1.322 1.00 0.00 37 LEU A O 15
ATOM 20864 N N . ALA A 1 38 ? 3.640 -6.194 0.090 1.00 0.00 38 ALA A N 15
ATOM 20865 C CA . ALA A 1 38 ? 3.944 -7.616 -0.014 1.00 0.00 38 ALA A CA 15
ATOM 20866 C C . ALA A 1 38 ? 5.312 -7.841 -0.649 1.00 0.00 38 ALA A C 15
ATOM 20867 O O . ALA A 1 38 ? 6.176 -8.494 -0.066 1.00 0.00 38 ALA A O 15
ATOM 20874 N N . GLN A 1 39 ? 5.500 -7.295 -1.846 1.00 0.00 39 GLN A N 15
ATOM 20875 C CA . GLN A 1 39 ? 6.764 -7.438 -2.560 1.00 0.00 39 GLN A CA 15
ATOM 20876 C C . GLN A 1 39 ? 7.933 -6.978 -1.694 1.00 0.00 39 GLN A C 15
ATOM 20877 O O . GLN A 1 39 ? 9.044 -7.494 -1.810 1.00 0.00 39 GLN A O 15
ATOM 20891 N N . ALA A 1 40 ? 7.674 -6.005 -0.828 1.00 0.00 40 ALA A N 15
ATOM 20892 C CA . ALA A 1 40 ? 8.704 -5.477 0.058 1.00 0.00 40 ALA A CA 15
ATOM 20893 C C . ALA A 1 40 ? 9.036 -6.470 1.167 1.00 0.00 40 ALA A C 15
ATOM 20894 O O . ALA A 1 40 ? 10.203 -6.774 1.412 1.00 0.00 40 ALA A O 15
ATOM 20901 N N . ILE A 1 41 ? 8.002 -6.971 1.835 1.00 0.00 41 ILE A N 15
ATOM 20902 C CA . ILE A 1 41 ? 8.185 -7.929 2.918 1.00 0.00 41 ILE A CA 15
ATOM 20903 C C . ILE A 1 41 ? 8.509 -9.317 2.375 1.00 0.00 41 ILE A C 15
ATOM 20904 O O . ILE A 1 41 ? 8.799 -10.240 3.134 1.00 0.00 41 ILE A O 15
ATOM 20920 N N . GLY A 1 42 ? 8.459 -9.456 1.053 1.00 0.00 42 GLY A N 15
ATOM 20921 C CA . GLY A 1 42 ? 8.751 -10.733 0.430 1.00 0.00 42 GLY A CA 15
ATOM 20922 C C . GLY A 1 42 ? 7.681 -11.771 0.706 1.00 0.00 42 GLY A C 15
ATOM 20923 O O . GLY A 1 42 ? 7.880 -12.677 1.515 1.00 0.00 42 GLY A O 15
ATOM 20927 N N . ARG A 1 43 ? 6.542 -11.638 0.035 1.00 0.00 43 ARG A N 15
ATOM 20928 C CA . ARG A 1 43 ? 5.435 -12.570 0.214 1.00 0.00 43 ARG A CA 15
ATOM 20929 C C . ARG A 1 43 ? 4.449 -12.474 -0.946 1.00 0.00 43 ARG A C 15
ATOM 20930 O O . ARG A 1 43 ? 4.164 -11.384 -1.445 1.00 0.00 43 ARG A O 15
ATOM 20951 N N . THR A 1 44 ? 3.931 -13.621 -1.373 1.00 0.00 44 THR A N 15
ATOM 20952 C CA . THR A 1 44 ? 2.979 -13.667 -2.475 1.00 0.00 44 THR A CA 15
ATOM 20953 C C . THR A 1 44 ? 1.573 -13.976 -1.974 1.00 0.00 44 THR A C 15
ATOM 20954 O O . THR A 1 44 ? 1.281 -15.100 -1.568 1.00 0.00 44 THR A O 15
ATOM 20965 N N . GLY A 1 45 ? 0.703 -12.970 -2.007 1.00 0.00 45 GLY A N 15
ATOM 20966 C CA . GLY A 1 45 ? -0.663 -13.156 -1.554 1.00 0.00 45 GLY A CA 15
ATOM 20967 C C . GLY A 1 45 ? -1.475 -11.878 -1.624 1.00 0.00 45 GLY A C 15
ATOM 20968 O O . GLY A 1 45 ? -0.933 -10.781 -1.488 1.00 0.00 45 GLY A O 15
ATOM 20972 N N . ARG A 1 46 ? -2.779 -12.019 -1.840 1.00 0.00 46 ARG A N 15
ATOM 20973 C CA . ARG A 1 46 ? -3.667 -10.866 -1.931 1.00 0.00 46 ARG A CA 15
ATOM 20974 C C . ARG A 1 46 ? -4.192 -10.474 -0.553 1.00 0.00 46 ARG A C 15
ATOM 20975 O O . ARG A 1 46 ? -4.808 -11.283 0.142 1.00 0.00 46 ARG A O 15
ATOM 20996 N N . TYR A 1 47 ? -3.943 -9.228 -0.164 1.00 0.00 47 TYR A N 15
ATOM 20997 C CA . TYR A 1 47 ? -4.388 -8.729 1.132 1.00 0.00 47 TYR A CA 15
ATOM 20998 C C . TYR A 1 47 ? -5.480 -7.677 0.966 1.00 0.00 47 TYR A C 15
ATOM 20999 O O . TYR A 1 47 ? -5.651 -7.107 -0.112 1.00 0.00 47 TYR A O 15
ATOM 21017 N N . THR A 1 48 ? -6.218 -7.424 2.042 1.00 0.00 48 THR A N 15
ATOM 21018 C CA . THR A 1 48 ? -7.295 -6.442 2.017 1.00 0.00 48 THR A CA 15
ATOM 21019 C C . THR A 1 48 ? -6.967 -5.245 2.903 1.00 0.00 48 THR A C 15
ATOM 21020 O O . THR A 1 48 ? -6.322 -5.387 3.942 1.00 0.00 48 THR A O 15
ATOM 21031 N N . LEU A 1 49 ? -7.416 -4.066 2.486 1.00 0.00 49 LEU A N 15
ATOM 21032 C CA . LEU A 1 49 ? -7.172 -2.844 3.243 1.00 0.00 49 LEU A CA 15
ATOM 21033 C C . LEU A 1 49 ? -8.380 -2.485 4.103 1.00 0.00 49 LEU A C 15
ATOM 21034 O O . LEU A 1 49 ? -9.483 -2.293 3.592 1.00 0.00 49 LEU A O 15
ATOM 21050 N N . ILE A 1 50 ? -8.162 -2.395 5.411 1.00 0.00 50 ILE A N 15
ATOM 21051 C CA . ILE A 1 50 ? -9.232 -2.056 6.341 1.00 0.00 50 ILE A CA 15
ATOM 21052 C C . ILE A 1 50 ? -8.895 -0.795 7.130 1.00 0.00 50 ILE A C 15
ATOM 21053 O O . ILE A 1 50 ? -7.800 -0.666 7.674 1.00 0.00 50 ILE A O 15
ATOM 21069 N N . GLU A 1 51 ? -9.847 0.132 7.188 1.00 0.00 51 GLU A N 15
ATOM 21070 C CA . GLU A 1 51 ? -9.651 1.383 7.911 1.00 0.00 51 GLU A CA 15
ATOM 21071 C C . GLU A 1 51 ? -10.376 1.354 9.254 1.00 0.00 51 GLU A C 15
ATOM 21072 O O . GLU A 1 51 ? -11.605 1.396 9.309 1.00 0.00 51 GLU A O 15
ATOM 21084 N N . LYS A 1 52 ? -9.606 1.282 10.334 1.00 0.00 52 LYS A N 15
ATOM 21085 C CA . LYS A 1 52 ? -10.173 1.248 11.677 1.00 0.00 52 LYS A CA 15
ATOM 21086 C C . LYS A 1 52 ? -10.132 2.631 12.320 1.00 0.00 52 LYS A C 15
ATOM 21087 O O . LYS A 1 52 ? -9.061 3.142 12.646 1.00 0.00 52 LYS A O 15
ATOM 21106 N N . TRP A 1 53 ? -11.304 3.229 12.499 1.00 0.00 53 TRP A N 15
ATOM 21107 C CA . TRP A 1 53 ? -11.401 4.552 13.105 1.00 0.00 53 TRP A CA 15
ATOM 21108 C C . TRP A 1 53 ? -12.676 4.681 13.931 1.00 0.00 53 TRP A C 15
ATOM 21109 O O . TRP A 1 53 ? -13.712 4.114 13.582 1.00 0.00 53 TRP A O 15
ATOM 21130 N N . ARG A 1 54 ? -12.594 5.429 15.026 1.00 0.00 54 ARG A N 15
ATOM 21131 C CA . ARG A 1 54 ? -13.742 5.630 15.902 1.00 0.00 54 ARG A CA 15
ATOM 21132 C C . ARG A 1 54 ? -14.405 4.298 16.244 1.00 0.00 54 ARG A C 15
ATOM 21133 O O . ARG A 1 54 ? -15.593 4.249 16.562 1.00 0.00 54 ARG A O 15
ATOM 21154 N N . ASP A 1 55 ? -13.629 3.223 16.176 1.00 0.00 55 ASP A N 15
ATOM 21155 C CA . ASP A 1 55 ? -14.140 1.891 16.479 1.00 0.00 55 ASP A CA 15
ATOM 21156 C C . ASP A 1 55 ? -15.042 1.387 15.357 1.00 0.00 55 ASP A C 15
ATOM 21157 O O . ASP A 1 55 ? -15.998 0.649 15.598 1.00 0.00 55 ASP A O 15
ATOM 21166 N N . THR A 1 56 ? -14.732 1.791 14.128 1.00 0.00 56 THR A N 15
ATOM 21167 C CA . THR A 1 56 ? -15.516 1.383 12.969 1.00 0.00 56 THR A CA 15
ATOM 21168 C C . THR A 1 56 ? -14.614 0.916 11.833 1.00 0.00 56 THR A C 15
ATOM 21169 O O . THR A 1 56 ? -13.988 1.728 11.152 1.00 0.00 56 THR A O 15
ATOM 21180 N N . GLU A 1 57 ? -14.553 -0.397 11.633 1.00 0.00 57 GLU A N 15
ATOM 21181 C CA . GLU A 1 57 ? -13.726 -0.971 10.577 1.00 0.00 57 GLU A CA 15
ATOM 21182 C C . GLU A 1 57 ? -14.587 -1.444 9.409 1.00 0.00 57 GLU A C 15
ATOM 21183 O O . GLU A 1 57 ? -15.706 -1.921 9.602 1.00 0.00 57 GLU A O 15
ATOM 21195 N N . ARG A 1 58 ? -14.056 -1.309 8.198 1.00 0.00 58 ARG A N 15
ATOM 21196 C CA . ARG A 1 58 ? -14.775 -1.721 6.999 1.00 0.00 58 ARG A CA 15
ATOM 21197 C C . ARG A 1 58 ? -13.808 -2.225 5.931 1.00 0.00 58 ARG A C 15
ATOM 21198 O O . ARG A 1 58 ? -12.628 -1.874 5.933 1.00 0.00 58 ARG A O 15
ATOM 21219 N N . HIS A 1 59 ? -14.317 -3.049 5.021 1.00 0.00 59 HIS A N 15
ATOM 21220 C CA . HIS A 1 59 ? -13.499 -3.601 3.947 1.00 0.00 59 HIS A CA 15
ATOM 21221 C C . HIS A 1 59 ? -13.566 -2.719 2.704 1.00 0.00 59 HIS A C 15
ATOM 21222 O O . HIS A 1 59 ? -14.616 -2.163 2.381 1.00 0.00 59 HIS A O 15
ATOM 21237 N N . LEU A 1 60 ? -12.439 -2.594 2.012 1.00 0.00 60 LEU A N 15
ATOM 21238 C CA . LEU A 1 60 ? -12.369 -1.778 0.804 1.00 0.00 60 LEU A CA 15
ATOM 21239 C C . LEU A 1 60 ? -12.182 -2.651 -0.433 1.00 0.00 60 LEU A C 15
ATOM 21240 O O . LEU A 1 60 ? -11.978 -3.860 -0.326 1.00 0.00 60 LEU A O 15
ATOM 21256 N N . ALA A 1 61 ? -12.252 -2.029 -1.605 1.00 0.00 61 ALA A N 15
ATOM 21257 C CA . ALA A 1 61 ? -12.086 -2.749 -2.862 1.00 0.00 61 ALA A CA 15
ATOM 21258 C C . ALA A 1 61 ? -10.714 -2.479 -3.472 1.00 0.00 61 ALA A C 15
ATOM 21259 O O . ALA A 1 61 ? -10.064 -1.476 -3.179 1.00 0.00 61 ALA A O 15
ATOM 21266 N N . PRO A 1 62 ? -10.262 -3.396 -4.340 1.00 0.00 62 PRO A N 15
ATOM 21267 C CA . PRO A 1 62 ? -8.962 -3.279 -5.009 1.00 0.00 62 PRO A CA 15
ATOM 21268 C C . PRO A 1 62 ? -8.938 -2.152 -6.035 1.00 0.00 62 PRO A C 15
ATOM 21269 O O . PRO A 1 62 ? -7.872 -1.658 -6.406 1.00 0.00 62 PRO A O 15
ATOM 21280 N N . HIS A 1 63 ? -10.120 -1.747 -6.492 1.00 0.00 63 HIS A N 15
ATOM 21281 C CA . HIS A 1 63 ? -10.233 -0.676 -7.475 1.00 0.00 63 HIS A CA 15
ATOM 21282 C C . HIS A 1 63 ? -10.199 0.690 -6.798 1.00 0.00 63 HIS A C 15
ATOM 21283 O O . HIS A 1 63 ? -9.666 1.652 -7.348 1.00 0.00 63 HIS A O 15
ATOM 21298 N N . GLU A 1 64 ? -10.771 0.766 -5.600 1.00 0.00 64 GLU A N 15
ATOM 21299 C CA . GLU A 1 64 ? -10.806 2.015 -4.849 1.00 0.00 64 GLU A CA 15
ATOM 21300 C C . GLU A 1 64 ? -9.394 2.507 -4.545 1.00 0.00 64 GLU A C 15
ATOM 21301 O O . GLU A 1 64 ? -8.410 1.861 -4.903 1.00 0.00 64 GLU A O 15
ATOM 21313 N N . ASN A 1 65 ? -9.304 3.656 -3.882 1.00 0.00 65 ASN A N 15
ATOM 21314 C CA . ASN A 1 65 ? -8.013 4.236 -3.531 1.00 0.00 65 ASN A CA 15
ATOM 21315 C C . ASN A 1 65 ? -7.928 4.506 -2.032 1.00 0.00 65 ASN A C 15
ATOM 21316 O O . ASN A 1 65 ? -8.900 4.907 -1.392 1.00 0.00 65 ASN A O 15
ATOM 21327 N N . PRO A 1 66 ? -6.737 4.282 -1.457 1.00 0.00 66 PRO A N 15
ATOM 21328 C CA . PRO A 1 66 ? -6.496 4.496 -0.027 1.00 0.00 66 PRO A CA 15
ATOM 21329 C C . PRO A 1 66 ? -6.509 5.973 0.349 1.00 0.00 66 PRO A C 15
ATOM 21330 O O . PRO A 1 66 ? -7.201 6.379 1.284 1.00 0.00 66 PRO A O 15
ATOM 21341 N N . ILE A 1 67 ? -5.742 6.773 -0.384 1.00 0.00 67 ILE A N 15
ATOM 21342 C CA . ILE A 1 67 ? -5.668 8.206 -0.128 1.00 0.00 67 ILE A CA 15
ATOM 21343 C C . ILE A 1 67 ? -7.031 8.867 -0.305 1.00 0.00 67 ILE A C 15
ATOM 21344 O O . ILE A 1 67 ? -7.449 9.680 0.520 1.00 0.00 67 ILE A O 15
ATOM 21360 N N . ILE A 1 68 ? -7.718 8.512 -1.385 1.00 0.00 68 ILE A N 15
ATOM 21361 C CA . ILE A 1 68 ? -9.035 9.069 -1.669 1.00 0.00 68 ILE A CA 15
ATOM 21362 C C . ILE A 1 68 ? -10.037 8.693 -0.583 1.00 0.00 68 ILE A C 15
ATOM 21363 O O . ILE A 1 68 ? -10.866 9.508 -0.179 1.00 0.00 68 ILE A O 15
ATOM 21379 N N . SER A 1 69 ? -9.953 7.452 -0.113 1.00 0.00 69 SER A N 15
ATOM 21380 C CA . SER A 1 69 ? -10.854 6.966 0.926 1.00 0.00 69 SER A CA 15
ATOM 21381 C C . SER A 1 69 ? -10.647 7.734 2.227 1.00 0.00 69 SER A C 15
ATOM 21382 O O . SER A 1 69 ? -11.571 7.881 3.029 1.00 0.00 69 SER A O 15
ATOM 21390 N N . LEU A 1 70 ? -9.429 8.223 2.431 1.00 0.00 70 LEU A N 15
ATOM 21391 C CA . LEU A 1 70 ? -9.098 8.977 3.635 1.00 0.00 70 LEU A CA 15
ATOM 21392 C C . LEU A 1 70 ? -9.512 10.438 3.493 1.00 0.00 70 LEU A C 15
ATOM 21393 O O . LEU A 1 70 ? -10.054 11.033 4.424 1.00 0.00 70 LEU A O 15
ATOM 21409 N N . ASN A 1 71 ? -9.253 11.010 2.322 1.00 0.00 71 ASN A N 15
ATOM 21410 C CA . ASN A 1 71 ? -9.600 12.402 2.057 1.00 0.00 71 ASN A CA 15
ATOM 21411 C C . ASN A 1 71 ? -10.995 12.725 2.586 1.00 0.00 71 ASN A C 15
ATOM 21412 O O . ASN A 1 71 ? -11.233 13.809 3.119 1.00 0.00 71 ASN A O 15
ATOM 21423 N N . LYS A 1 72 ? -11.913 11.776 2.435 1.00 0.00 72 LYS A N 15
ATOM 21424 C CA . LYS A 1 72 ? -13.283 11.957 2.898 1.00 0.00 72 LYS A CA 15
ATOM 21425 C C . LYS A 1 72 ? -13.311 12.614 4.274 1.00 0.00 72 LYS A C 15
ATOM 21426 O O . LYS A 1 72 ? -13.925 13.665 4.458 1.00 0.00 72 LYS A O 15
ATOM 21445 N N . TRP A 1 73 ? -12.640 11.991 5.236 1.00 0.00 73 TRP A N 15
ATOM 21446 C CA . TRP A 1 73 ? -12.587 12.517 6.595 1.00 0.00 73 TRP A CA 15
ATOM 21447 C C . TRP A 1 73 ? -11.996 13.923 6.612 1.00 0.00 73 TRP A C 15
ATOM 21448 O O . TRP A 1 73 ? -12.511 14.815 7.283 1.00 0.00 73 TRP A O 15
ATOM 21469 N N . GLY A 1 74 ? -10.910 14.113 5.868 1.00 0.00 74 GLY A N 15
ATOM 21470 C CA . GLY A 1 74 ? -10.268 15.413 5.811 1.00 0.00 74 GLY A CA 15
ATOM 21471 C C . GLY A 1 74 ? -9.683 15.829 7.147 1.00 0.00 74 GLY A C 15
ATOM 21472 O O . GLY A 1 74 ? -8.481 15.693 7.374 1.00 0.00 74 GLY A O 15
ATOM 21476 N N . GLN A 1 75 ? -10.535 16.338 8.031 1.00 0.00 75 GLN A N 15
ATOM 21477 C CA . GLN A 1 75 ? -10.095 16.777 9.350 1.00 0.00 75 GLN A CA 15
ATOM 21478 C C . GLN A 1 75 ? -9.780 15.583 10.244 1.00 0.00 75 GLN A C 15
ATOM 21479 O O . GLN A 1 75 ? -8.771 15.572 10.949 1.00 0.00 75 GLN A O 15
ATOM 21493 N N . TYR A 1 76 ? -10.650 14.580 10.211 1.00 0.00 76 TYR A N 15
ATOM 21494 C CA . TYR A 1 76 ? -10.466 13.381 11.021 1.00 0.00 76 TYR A CA 15
ATOM 21495 C C . TYR A 1 76 ? -9.955 12.222 10.171 1.00 0.00 76 TYR A C 15
ATOM 21496 O O . TYR A 1 76 ? -10.385 11.081 10.335 1.00 0.00 76 TYR A O 15
ATOM 21514 N N . ALA A 1 77 ? -9.033 12.525 9.263 1.00 0.00 77 ALA A N 15
ATOM 21515 C CA . ALA A 1 77 ? -8.459 11.509 8.389 1.00 0.00 77 ALA A CA 15
ATOM 21516 C C . ALA A 1 77 ? -7.259 10.834 9.044 1.00 0.00 77 ALA A C 15
ATOM 21517 O O . ALA A 1 77 ? -7.188 9.608 9.118 1.00 0.00 77 ALA A O 15
ATOM 21524 N N . SER A 1 78 ? -6.317 11.643 9.518 1.00 0.00 78 SER A N 15
ATOM 21525 C CA . SER A 1 78 ? -5.117 11.124 10.163 1.00 0.00 78 SER A CA 15
ATOM 21526 C C . SER A 1 78 ? -5.478 10.106 11.241 1.00 0.00 78 SER A C 15
ATOM 21527 O O . SER A 1 78 ? -4.926 9.006 11.281 1.00 0.00 78 SER A O 15
ATOM 21535 N N . ASP A 1 79 ? -6.406 10.481 12.114 1.00 0.00 79 ASP A N 15
ATOM 21536 C CA . ASP A 1 79 ? -6.842 9.602 13.192 1.00 0.00 79 ASP A CA 15
ATOM 21537 C C . ASP A 1 79 ? -7.110 8.193 12.671 1.00 0.00 79 ASP A C 15
ATOM 21538 O O . ASP A 1 79 ? -6.989 7.214 13.407 1.00 0.00 79 ASP A O 15
ATOM 21547 N N . VAL A 1 80 ? -7.475 8.099 11.396 1.00 0.00 80 VAL A N 15
ATOM 21548 C CA . VAL A 1 80 ? -7.759 6.811 10.775 1.00 0.00 80 VAL A CA 15
ATOM 21549 C C . VAL A 1 80 ? -6.476 6.027 10.523 1.00 0.00 80 VAL A C 15
ATOM 21550 O O . VAL A 1 80 ? -5.494 6.572 10.021 1.00 0.00 80 VAL A O 15
ATOM 21563 N N . GLN A 1 81 ? -6.493 4.746 10.875 1.00 0.00 81 GLN A N 15
ATOM 21564 C CA . GLN A 1 81 ? -5.330 3.887 10.687 1.00 0.00 81 GLN A CA 15
ATOM 21565 C C . GLN A 1 81 ? -5.648 2.742 9.731 1.00 0.00 81 GLN A C 15
ATOM 21566 O O . GLN A 1 81 ? -6.741 2.175 9.766 1.00 0.00 81 GLN A O 15
ATOM 21580 N N . LEU A 1 82 ? -4.687 2.407 8.877 1.00 0.00 82 LEU A N 15
ATOM 21581 C CA . LEU A 1 82 ? -4.864 1.329 7.909 1.00 0.00 82 LEU A CA 15
ATOM 21582 C C . LEU A 1 82 ? -4.255 0.029 8.425 1.00 0.00 82 LEU A C 15
ATOM 21583 O O . LEU A 1 82 ? -3.276 0.044 9.172 1.00 0.00 82 LEU A O 15
ATOM 21599 N N . ILE A 1 83 ? -4.840 -1.093 8.021 1.00 0.00 83 ILE A N 15
ATOM 21600 C CA . ILE A 1 83 ? -4.353 -2.402 8.439 1.00 0.00 83 ILE A CA 15
ATOM 21601 C C . ILE A 1 83 ? -4.433 -3.409 7.298 1.00 0.00 83 ILE A C 15
ATOM 21602 O O . ILE A 1 83 ? -5.478 -3.562 6.662 1.00 0.00 83 ILE A O 15
ATOM 21618 N N . LEU A 1 84 ? -3.325 -4.097 7.043 1.00 0.00 84 LEU A N 15
ATOM 21619 C CA . LEU A 1 84 ? -3.270 -5.093 5.979 1.00 0.00 84 LEU A CA 15
ATOM 21620 C C . LEU A 1 84 ? -3.729 -6.456 6.485 1.00 0.00 84 LEU A C 15
ATOM 21621 O O . LEU A 1 84 ? -2.980 -7.163 7.159 1.00 0.00 84 LEU A O 15
ATOM 21637 N N . ARG A 1 85 ? -4.964 -6.820 6.154 1.00 0.00 85 ARG A N 15
ATOM 21638 C CA . ARG A 1 85 ? -5.522 -8.100 6.574 1.00 0.00 85 ARG A CA 15
ATOM 21639 C C . ARG A 1 85 ? -5.776 -9.003 5.371 1.00 0.00 85 ARG A C 15
ATOM 21640 O O . ARG A 1 85 ? -6.511 -8.639 4.453 1.00 0.00 85 ARG A O 15
ATOM 21661 N N . ARG A 1 86 ? -5.162 -10.182 5.383 1.00 0.00 86 ARG A N 15
ATOM 21662 C CA . ARG A 1 86 ? -5.321 -11.137 4.292 1.00 0.00 86 ARG A CA 15
ATOM 21663 C C . ARG A 1 86 ? -6.689 -11.810 4.353 1.00 0.00 86 ARG A C 15
ATOM 21664 O O . ARG A 1 86 ? -6.984 -12.560 5.284 1.00 0.00 86 ARG A O 15
ATOM 21685 N N . THR A 1 87 ? -7.522 -11.536 3.354 1.00 0.00 87 THR A N 15
ATOM 21686 C CA . THR A 1 87 ? -8.859 -12.113 3.294 1.00 0.00 87 THR A CA 15
ATOM 21687 C C . THR A 1 87 ? -9.471 -11.941 1.908 1.00 0.00 87 THR A C 15
ATOM 21688 O O . THR A 1 87 ? -9.417 -10.859 1.325 1.00 0.00 87 THR A O 15
ATOM 21699 N N . GLY A 1 88 ? -10.053 -13.016 1.386 1.00 0.00 88 GLY A N 15
ATOM 21700 C CA . GLY A 1 88 ? -10.667 -12.962 0.072 1.00 0.00 88 GLY A CA 15
ATOM 21701 C C . GLY A 1 88 ? -9.696 -12.519 -1.004 1.00 0.00 88 GLY A C 15
ATOM 21702 O O . GLY A 1 88 ? -9.563 -11.330 -1.298 1.00 0.00 88 GLY A O 15
ATOM 21706 N N . PRO A 1 89 ? -8.996 -13.488 -1.611 1.00 0.00 89 PRO A N 15
ATOM 21707 C CA . PRO A 1 89 ? -8.019 -13.215 -2.670 1.00 0.00 89 PRO A CA 15
ATOM 21708 C C . PRO A 1 89 ? -8.680 -12.748 -3.962 1.00 0.00 89 PRO A C 15
ATOM 21709 O O . PRO A 1 89 ? -9.902 -12.795 -4.097 1.00 0.00 89 PRO A O 15
ATOM 21720 N N . SER A 1 90 ? -7.863 -12.299 -4.910 1.00 0.00 90 SER A N 15
ATOM 21721 C CA . SER A 1 90 ? -8.370 -11.820 -6.191 1.00 0.00 90 SER A CA 15
ATOM 21722 C C . SER A 1 90 ? -7.287 -11.890 -7.263 1.00 0.00 90 SER A C 15
ATOM 21723 O O . SER A 1 90 ? -6.108 -11.672 -6.986 1.00 0.00 90 SER A O 15
ATOM 21731 N N . GLY A 1 91 ? -7.697 -12.196 -8.491 1.00 0.00 91 GLY A N 15
ATOM 21732 C CA . GLY A 1 91 ? -6.750 -12.289 -9.587 1.00 0.00 91 GLY A CA 15
ATOM 21733 C C . GLY A 1 91 ? -5.778 -11.127 -9.614 1.00 0.00 91 GLY A C 15
ATOM 21734 O O . GLY A 1 91 ? -6.126 -9.990 -9.296 1.00 0.00 91 GLY A O 15
ATOM 21738 N N . PRO A 1 92 ? -4.524 -11.408 -10.000 1.00 0.00 92 PRO A N 15
ATOM 21739 C CA . PRO A 1 92 ? -3.472 -10.390 -10.075 1.00 0.00 92 PRO A CA 15
ATOM 21740 C C . PRO A 1 92 ? -3.704 -9.399 -11.211 1.00 0.00 92 PRO A C 15
ATOM 21741 O O . PRO A 1 92 ? -4.286 -9.744 -12.239 1.00 0.00 92 PRO A O 15
ATOM 21752 N N . SER A 1 93 ? -3.245 -8.167 -11.018 1.00 0.00 93 SER A N 15
ATOM 21753 C CA . SER A 1 93 ? -3.406 -7.125 -12.025 1.00 0.00 93 SER A CA 15
ATOM 21754 C C . SER A 1 93 ? -2.220 -6.165 -12.007 1.00 0.00 93 SER A C 15
ATOM 21755 O O . SER A 1 93 ? -1.965 -5.495 -11.007 1.00 0.00 93 SER A O 15
ATOM 21763 N N . SER A 1 94 ? -1.499 -6.105 -13.122 1.00 0.00 94 SER A N 15
ATOM 21764 C CA . SER A 1 94 ? -0.338 -5.230 -13.235 1.00 0.00 94 SER A CA 15
ATOM 21765 C C . SER A 1 94 ? -0.304 -4.544 -14.597 1.00 0.00 94 SER A C 15
ATOM 21766 O O . SER A 1 94 ? -1.107 -4.849 -15.478 1.00 0.00 94 SER A O 15
ATOM 21774 N N . GLY A 1 95 ? 0.632 -3.614 -14.762 1.00 0.00 95 GLY A N 15
ATOM 21775 C CA . GLY A 1 95 ? 0.753 -2.899 -16.019 1.00 0.00 95 GLY A CA 15
ATOM 21776 C C . GLY A 1 95 ? -0.488 -2.093 -16.349 1.00 0.00 95 GLY A C 15
ATOM 21777 O O . GLY A 1 95 ? -0.544 -1.423 -17.381 1.00 0.00 95 GLY A O 15
ATOM 21781 N N . GLY A 1 1 ? 11.370 2.400 -17.333 1.00 0.00 1 GLY A N 16
ATOM 21782 C CA . GLY A 1 1 ? 10.637 2.430 -16.081 1.00 0.00 1 GLY A CA 16
ATOM 21783 C C . GLY A 1 1 ? 11.064 3.578 -15.187 1.00 0.00 1 GLY A C 16
ATOM 21784 O O . GLY A 1 1 ? 12.250 3.893 -15.094 1.00 0.00 1 GLY A O 16
ATOM 21788 N N . SER A 1 2 ? 10.094 4.205 -14.528 1.00 0.00 2 SER A N 16
ATOM 21789 C CA . SER A 1 2 ? 10.375 5.328 -13.642 1.00 0.00 2 SER A CA 16
ATOM 21790 C C . SER A 1 2 ? 9.225 5.549 -12.664 1.00 0.00 2 SER A C 16
ATOM 21791 O O . SER A 1 2 ? 8.059 5.582 -13.058 1.00 0.00 2 SER A O 16
ATOM 21799 N N . SER A 1 3 ? 9.562 5.700 -11.387 1.00 0.00 3 SER A N 16
ATOM 21800 C CA . SER A 1 3 ? 8.559 5.915 -10.352 1.00 0.00 3 SER A CA 16
ATOM 21801 C C . SER A 1 3 ? 8.286 7.403 -10.159 1.00 0.00 3 SER A C 16
ATOM 21802 O O . SER A 1 3 ? 9.144 8.243 -10.426 1.00 0.00 3 SER A O 16
ATOM 21810 N N . GLY A 1 4 ? 7.082 7.723 -9.694 1.00 0.00 4 GLY A N 16
ATOM 21811 C CA . GLY A 1 4 ? 6.716 9.110 -9.474 1.00 0.00 4 GLY A CA 16
ATOM 21812 C C . GLY A 1 4 ? 7.578 9.777 -8.421 1.00 0.00 4 GLY A C 16
ATOM 21813 O O . GLY A 1 4 ? 8.234 9.102 -7.627 1.00 0.00 4 GLY A O 16
ATOM 21817 N N . SER A 1 5 ? 7.579 11.106 -8.414 1.00 0.00 5 SER A N 16
ATOM 21818 C CA . SER A 1 5 ? 8.372 11.865 -7.454 1.00 0.00 5 SER A CA 16
ATOM 21819 C C . SER A 1 5 ? 7.492 12.825 -6.660 1.00 0.00 5 SER A C 16
ATOM 21820 O O . SER A 1 5 ? 7.956 13.489 -5.734 1.00 0.00 5 SER A O 16
ATOM 21828 N N . SER A 1 6 ? 6.217 12.892 -7.031 1.00 0.00 6 SER A N 16
ATOM 21829 C CA . SER A 1 6 ? 5.271 13.773 -6.356 1.00 0.00 6 SER A CA 16
ATOM 21830 C C . SER A 1 6 ? 4.102 12.978 -5.782 1.00 0.00 6 SER A C 16
ATOM 21831 O O . SER A 1 6 ? 3.229 12.517 -6.517 1.00 0.00 6 SER A O 16
ATOM 21839 N N . GLY A 1 7 ? 4.094 12.820 -4.462 1.00 0.00 7 GLY A N 16
ATOM 21840 C CA . GLY A 1 7 ? 3.029 12.080 -3.810 1.00 0.00 7 GLY A CA 16
ATOM 21841 C C . GLY A 1 7 ? 3.206 12.012 -2.306 1.00 0.00 7 GLY A C 16
ATOM 21842 O O . GLY A 1 7 ? 4.098 12.653 -1.751 1.00 0.00 7 GLY A O 16
ATOM 21846 N N . MET A 1 8 ? 2.354 11.235 -1.646 1.00 0.00 8 MET A N 16
ATOM 21847 C CA . MET A 1 8 ? 2.421 11.087 -0.197 1.00 0.00 8 MET A CA 16
ATOM 21848 C C . MET A 1 8 ? 2.764 9.651 0.188 1.00 0.00 8 MET A C 16
ATOM 21849 O O . MET A 1 8 ? 2.945 8.795 -0.677 1.00 0.00 8 MET A O 16
ATOM 21863 N N . GLU A 1 9 ? 2.851 9.397 1.490 1.00 0.00 9 GLU A N 16
ATOM 21864 C CA . GLU A 1 9 ? 3.173 8.064 1.987 1.00 0.00 9 GLU A CA 16
ATOM 21865 C C . GLU A 1 9 ? 2.017 7.494 2.804 1.00 0.00 9 GLU A C 16
ATOM 21866 O O . GLU A 1 9 ? 1.288 8.232 3.469 1.00 0.00 9 GLU A O 16
ATOM 21878 N N . LEU A 1 10 ? 1.854 6.177 2.749 1.00 0.00 10 LEU A N 16
ATOM 21879 C CA . LEU A 1 10 ? 0.787 5.506 3.483 1.00 0.00 10 LEU A CA 16
ATOM 21880 C C . LEU A 1 10 ? 1.356 4.648 4.608 1.00 0.00 10 LEU A C 16
ATOM 21881 O O . LEU A 1 10 ? 2.360 3.958 4.431 1.00 0.00 10 LEU A O 16
ATOM 21897 N N . LYS A 1 11 ? 0.706 4.692 5.766 1.00 0.00 11 LYS A N 16
ATOM 21898 C CA . LYS A 1 11 ? 1.144 3.916 6.920 1.00 0.00 11 LYS A CA 16
ATOM 21899 C C . LYS A 1 11 ? 0.109 2.857 7.288 1.00 0.00 11 LYS A C 16
ATOM 21900 O O . LYS A 1 11 ? -0.990 3.180 7.741 1.00 0.00 11 LYS A O 16
ATOM 21919 N N . VAL A 1 12 ? 0.467 1.592 7.093 1.00 0.00 12 VAL A N 16
ATOM 21920 C CA . VAL A 1 12 ? -0.429 0.486 7.407 1.00 0.00 12 VAL A CA 16
ATOM 21921 C C . VAL A 1 12 ? 0.210 -0.473 8.405 1.00 0.00 12 VAL A C 16
ATOM 21922 O O . VAL A 1 12 ? 1.433 -0.531 8.530 1.00 0.00 12 VAL A O 16
ATOM 21935 N N . TRP A 1 13 ? -0.626 -1.224 9.113 1.00 0.00 13 TRP A N 16
ATOM 21936 C CA . TRP A 1 13 ? -0.142 -2.182 10.101 1.00 0.00 13 TRP A CA 16
ATOM 21937 C C . TRP A 1 13 ? -0.105 -3.591 9.520 1.00 0.00 13 TRP A C 16
ATOM 21938 O O . TRP A 1 13 ? -1.147 -4.184 9.238 1.00 0.00 13 TRP A O 16
ATOM 21959 N N . VAL A 1 14 ? 1.100 -4.122 9.343 1.00 0.00 14 VAL A N 16
ATOM 21960 C CA . VAL A 1 14 ? 1.272 -5.463 8.796 1.00 0.00 14 VAL A CA 16
ATOM 21961 C C . VAL A 1 14 ? 1.758 -6.434 9.866 1.00 0.00 14 VAL A C 16
ATOM 21962 O O . VAL A 1 14 ? 2.934 -6.433 10.232 1.00 0.00 14 VAL A O 16
ATOM 21975 N N . ASP A 1 15 ? 0.847 -7.263 10.364 1.00 0.00 15 ASP A N 16
ATOM 21976 C CA . ASP A 1 15 ? 1.183 -8.242 11.391 1.00 0.00 15 ASP A CA 16
ATOM 21977 C C . ASP A 1 15 ? 1.867 -7.570 12.578 1.00 0.00 15 ASP A C 16
ATOM 21978 O O . ASP A 1 15 ? 2.739 -8.157 13.218 1.00 0.00 15 ASP A O 16
ATOM 21987 N N . GLY A 1 16 ? 1.465 -6.336 12.866 1.00 0.00 16 GLY A N 16
ATOM 21988 C CA . GLY A 1 16 ? 2.050 -5.605 13.975 1.00 0.00 16 GLY A CA 16
ATOM 21989 C C . GLY A 1 16 ? 3.277 -4.815 13.565 1.00 0.00 16 GLY A C 16
ATOM 21990 O O . GLY A 1 16 ? 4.113 -4.473 14.401 1.00 0.00 16 GLY A O 16
ATOM 21994 N N . VAL A 1 17 ? 3.387 -4.524 12.272 1.00 0.00 17 VAL A N 16
ATOM 21995 C CA . VAL A 1 17 ? 4.521 -3.770 11.752 1.00 0.00 17 VAL A CA 16
ATOM 21996 C C . VAL A 1 17 ? 4.057 -2.520 11.013 1.00 0.00 17 VAL A C 16
ATOM 21997 O O . VAL A 1 17 ? 3.327 -2.606 10.026 1.00 0.00 17 VAL A O 16
ATOM 22010 N N . GLN A 1 18 ? 4.486 -1.359 11.497 1.00 0.00 18 GLN A N 16
ATOM 22011 C CA . GLN A 1 18 ? 4.114 -0.090 10.882 1.00 0.00 18 GLN A CA 16
ATOM 22012 C C . GLN A 1 18 ? 5.071 0.267 9.749 1.00 0.00 18 GLN A C 16
ATOM 22013 O O . GLN A 1 18 ? 6.017 1.031 9.941 1.00 0.00 18 GLN A O 16
ATOM 22027 N N . ARG A 1 19 ? 4.818 -0.291 8.570 1.00 0.00 19 ARG A N 16
ATOM 22028 C CA . ARG A 1 19 ? 5.658 -0.033 7.407 1.00 0.00 19 ARG A CA 16
ATOM 22029 C C . ARG A 1 19 ? 5.102 1.123 6.580 1.00 0.00 19 ARG A C 16
ATOM 22030 O O . ARG A 1 19 ? 3.940 1.104 6.172 1.00 0.00 19 ARG A O 16
ATOM 22051 N N . ILE A 1 20 ? 5.938 2.127 6.339 1.00 0.00 20 ILE A N 16
ATOM 22052 C CA . ILE A 1 20 ? 5.530 3.290 5.561 1.00 0.00 20 ILE A CA 16
ATOM 22053 C C . ILE A 1 20 ? 5.969 3.161 4.106 1.00 0.00 20 ILE A C 16
ATOM 22054 O O . ILE A 1 20 ? 7.067 2.686 3.818 1.00 0.00 20 ILE A O 16
ATOM 22070 N N . VAL A 1 21 ? 5.103 3.588 3.192 1.00 0.00 21 VAL A N 16
ATOM 22071 C CA . VAL A 1 21 ? 5.402 3.523 1.767 1.00 0.00 21 VAL A CA 16
ATOM 22072 C C . VAL A 1 21 ? 5.179 4.874 1.096 1.00 0.00 21 VAL A C 16
ATOM 22073 O O . VAL A 1 21 ? 4.045 5.253 0.802 1.00 0.00 21 VAL A O 16
ATOM 22086 N N . CYS A 1 22 ? 6.268 5.596 0.857 1.00 0.00 22 CYS A N 16
ATOM 22087 C CA . CYS A 1 22 ? 6.192 6.906 0.220 1.00 0.00 22 CYS A CA 16
ATOM 22088 C C . CYS A 1 22 ? 6.319 6.783 -1.295 1.00 0.00 22 CYS A C 16
ATOM 22089 O O . CYS A 1 22 ? 7.027 5.913 -1.800 1.00 0.00 22 CYS A O 16
ATOM 22097 N N . GLY A 1 23 ? 5.626 7.660 -2.015 1.00 0.00 23 GLY A N 16
ATOM 22098 C CA . GLY A 1 23 ? 5.674 7.631 -3.465 1.00 0.00 23 GLY A CA 16
ATOM 22099 C C . GLY A 1 23 ? 4.386 7.116 -4.077 1.00 0.00 23 GLY A C 16
ATOM 22100 O O . GLY A 1 23 ? 4.367 6.688 -5.231 1.00 0.00 23 GLY A O 16
ATOM 22104 N N . VAL A 1 24 ? 3.307 7.154 -3.302 1.00 0.00 24 VAL A N 16
ATOM 22105 C CA . VAL A 1 24 ? 2.009 6.686 -3.774 1.00 0.00 24 VAL A CA 16
ATOM 22106 C C . VAL A 1 24 ? 1.131 7.853 -4.211 1.00 0.00 24 VAL A C 16
ATOM 22107 O O . VAL A 1 24 ? 1.181 8.936 -3.627 1.00 0.00 24 VAL A O 16
ATOM 22120 N N . THR A 1 25 ? 0.324 7.625 -5.242 1.00 0.00 25 THR A N 16
ATOM 22121 C CA . THR A 1 25 ? -0.567 8.657 -5.759 1.00 0.00 25 THR A CA 16
ATOM 22122 C C . THR A 1 25 ? -1.986 8.126 -5.924 1.00 0.00 25 THR A C 16
ATOM 22123 O O . THR A 1 25 ? -2.193 6.925 -6.095 1.00 0.00 25 THR A O 16
ATOM 22134 N N . GLU A 1 26 ? -2.961 9.029 -5.871 1.00 0.00 26 GLU A N 16
ATOM 22135 C CA . GLU A 1 26 ? -4.361 8.649 -6.015 1.00 0.00 26 GLU A CA 16
ATOM 22136 C C . GLU A 1 26 ? -4.600 7.946 -7.348 1.00 0.00 26 GLU A C 16
ATOM 22137 O O . GLU A 1 26 ? -5.561 7.193 -7.501 1.00 0.00 26 GLU A O 16
ATOM 22149 N N . VAL A 1 27 ? -3.719 8.200 -8.310 1.00 0.00 27 VAL A N 16
ATOM 22150 C CA . VAL A 1 27 ? -3.833 7.592 -9.630 1.00 0.00 27 VAL A CA 16
ATOM 22151 C C . VAL A 1 27 ? -3.816 6.070 -9.538 1.00 0.00 27 VAL A C 16
ATOM 22152 O O . VAL A 1 27 ? -4.428 5.380 -10.354 1.00 0.00 27 VAL A O 16
ATOM 22165 N N . THR A 1 28 ? -3.111 5.551 -8.538 1.00 0.00 28 THR A N 16
ATOM 22166 C CA . THR A 1 28 ? -3.013 4.111 -8.338 1.00 0.00 28 THR A CA 16
ATOM 22167 C C . THR A 1 28 ? -4.215 3.580 -7.565 1.00 0.00 28 THR A C 16
ATOM 22168 O O . THR A 1 28 ? -4.909 4.333 -6.881 1.00 0.00 28 THR A O 16
ATOM 22179 N N . THR A 1 29 ? -4.457 2.278 -7.677 1.00 0.00 29 THR A N 16
ATOM 22180 C CA . THR A 1 29 ? -5.575 1.646 -6.988 1.00 0.00 29 THR A CA 16
ATOM 22181 C C . THR A 1 29 ? -5.116 0.963 -5.705 1.00 0.00 29 THR A C 16
ATOM 22182 O O . THR A 1 29 ? -3.948 0.596 -5.569 1.00 0.00 29 THR A O 16
ATOM 22193 N N . CYS A 1 30 ? -6.041 0.794 -4.767 1.00 0.00 30 CYS A N 16
ATOM 22194 C CA . CYS A 1 30 ? -5.731 0.155 -3.493 1.00 0.00 30 CYS A CA 16
ATOM 22195 C C . CYS A 1 30 ? -4.793 -1.031 -3.695 1.00 0.00 30 CYS A C 16
ATOM 22196 O O . CYS A 1 30 ? -3.755 -1.131 -3.041 1.00 0.00 30 CYS A O 16
ATOM 22204 N N . GLN A 1 31 ? -5.168 -1.928 -4.602 1.00 0.00 31 GLN A N 16
ATOM 22205 C CA . GLN A 1 31 ? -4.361 -3.108 -4.887 1.00 0.00 31 GLN A CA 16
ATOM 22206 C C . GLN A 1 31 ? -2.874 -2.769 -4.869 1.00 0.00 31 GLN A C 16
ATOM 22207 O O . GLN A 1 31 ? -2.139 -3.208 -3.985 1.00 0.00 31 GLN A O 16
ATOM 22221 N N . GLU A 1 32 ? -2.439 -1.984 -5.850 1.00 0.00 32 GLU A N 16
ATOM 22222 C CA . GLU A 1 32 ? -1.039 -1.588 -5.946 1.00 0.00 32 GLU A CA 16
ATOM 22223 C C . GLU A 1 32 ? -0.485 -1.211 -4.575 1.00 0.00 32 GLU A C 16
ATOM 22224 O O . GLU A 1 32 ? 0.532 -1.747 -4.135 1.00 0.00 32 GLU A O 16
ATOM 22236 N N . VAL A 1 33 ? -1.162 -0.283 -3.905 1.00 0.00 33 VAL A N 16
ATOM 22237 C CA . VAL A 1 33 ? -0.738 0.166 -2.584 1.00 0.00 33 VAL A CA 16
ATOM 22238 C C . VAL A 1 33 ? -0.485 -1.017 -1.656 1.00 0.00 33 VAL A C 16
ATOM 22239 O O . VAL A 1 33 ? 0.465 -1.013 -0.873 1.00 0.00 33 VAL A O 16
ATOM 22252 N N . VAL A 1 34 ? -1.340 -2.030 -1.750 1.00 0.00 34 VAL A N 16
ATOM 22253 C CA . VAL A 1 34 ? -1.209 -3.221 -0.920 1.00 0.00 34 VAL A CA 16
ATOM 22254 C C . VAL A 1 34 ? 0.074 -3.978 -1.245 1.00 0.00 34 VAL A C 16
ATOM 22255 O O . VAL A 1 34 ? 1.010 -4.006 -0.445 1.00 0.00 34 VAL A O 16
ATOM 22268 N N . ILE A 1 35 ? 0.111 -4.590 -2.424 1.00 0.00 35 ILE A N 16
ATOM 22269 C CA . ILE A 1 35 ? 1.280 -5.346 -2.856 1.00 0.00 35 ILE A CA 16
ATOM 22270 C C . ILE A 1 35 ? 2.570 -4.673 -2.397 1.00 0.00 35 ILE A C 16
ATOM 22271 O O . ILE A 1 35 ? 3.461 -5.323 -1.851 1.00 0.00 35 ILE A O 16
ATOM 22287 N N . ALA A 1 36 ? 2.661 -3.366 -2.621 1.00 0.00 36 ALA A N 16
ATOM 22288 C CA . ALA A 1 36 ? 3.840 -2.604 -2.227 1.00 0.00 36 ALA A CA 16
ATOM 22289 C C . ALA A 1 36 ? 4.410 -3.117 -0.909 1.00 0.00 36 ALA A C 16
ATOM 22290 O O . ALA A 1 36 ? 5.614 -3.347 -0.789 1.00 0.00 36 ALA A O 16
ATOM 22297 N N . LEU A 1 37 ? 3.538 -3.293 0.078 1.00 0.00 37 LEU A N 16
ATOM 22298 C CA . LEU A 1 37 ? 3.955 -3.778 1.389 1.00 0.00 37 LEU A CA 16
ATOM 22299 C C . LEU A 1 37 ? 4.287 -5.266 1.339 1.00 0.00 37 LEU A C 16
ATOM 22300 O O . LEU A 1 37 ? 5.343 -5.693 1.806 1.00 0.00 37 LEU A O 16
ATOM 22316 N N . ALA A 1 38 ? 3.379 -6.051 0.768 1.00 0.00 38 ALA A N 16
ATOM 22317 C CA . ALA A 1 38 ? 3.578 -7.490 0.653 1.00 0.00 38 ALA A CA 16
ATOM 22318 C C . ALA A 1 38 ? 4.901 -7.809 -0.035 1.00 0.00 38 ALA A C 16
ATOM 22319 O O . ALA A 1 38 ? 5.481 -8.873 0.179 1.00 0.00 38 ALA A O 16
ATOM 22326 N N . GLN A 1 39 ? 5.372 -6.880 -0.861 1.00 0.00 39 GLN A N 16
ATOM 22327 C CA . GLN A 1 39 ? 6.627 -7.064 -1.581 1.00 0.00 39 GLN A CA 16
ATOM 22328 C C . GLN A 1 39 ? 7.814 -7.015 -0.625 1.00 0.00 39 GLN A C 16
ATOM 22329 O O . GLN A 1 39 ? 8.749 -7.808 -0.741 1.00 0.00 39 GLN A O 16
ATOM 22343 N N . ALA A 1 40 ? 7.771 -6.080 0.318 1.00 0.00 40 ALA A N 16
ATOM 22344 C CA . ALA A 1 40 ? 8.843 -5.930 1.294 1.00 0.00 40 ALA A CA 16
ATOM 22345 C C . ALA A 1 40 ? 9.030 -7.207 2.105 1.00 0.00 40 ALA A C 16
ATOM 22346 O O . ALA A 1 40 ? 10.155 -7.662 2.314 1.00 0.00 40 ALA A O 16
ATOM 22353 N N . ILE A 1 41 ? 7.921 -7.781 2.561 1.00 0.00 41 ILE A N 16
ATOM 22354 C CA . ILE A 1 41 ? 7.964 -9.007 3.349 1.00 0.00 41 ILE A CA 16
ATOM 22355 C C . ILE A 1 41 ? 8.237 -10.219 2.465 1.00 0.00 41 ILE A C 16
ATOM 22356 O O . ILE A 1 41 ? 8.491 -11.316 2.960 1.00 0.00 41 ILE A O 16
ATOM 22372 N N . GLY A 1 42 ? 8.184 -10.012 1.153 1.00 0.00 42 GLY A N 16
ATOM 22373 C CA . GLY A 1 42 ? 8.429 -11.097 0.220 1.00 0.00 42 GLY A CA 16
ATOM 22374 C C . GLY A 1 42 ? 7.146 -11.712 -0.304 1.00 0.00 42 GLY A C 16
ATOM 22375 O O . GLY A 1 42 ? 6.713 -11.407 -1.415 1.00 0.00 42 GLY A O 16
ATOM 22379 N N . ARG A 1 43 ? 6.539 -12.581 0.497 1.00 0.00 43 ARG A N 16
ATOM 22380 C CA . ARG A 1 43 ? 5.300 -13.243 0.106 1.00 0.00 43 ARG A CA 16
ATOM 22381 C C . ARG A 1 43 ? 4.266 -12.225 -0.368 1.00 0.00 43 ARG A C 16
ATOM 22382 O O . ARG A 1 43 ? 4.209 -11.102 0.134 1.00 0.00 43 ARG A O 16
ATOM 22403 N N . THR A 1 44 ? 3.450 -12.626 -1.338 1.00 0.00 44 THR A N 16
ATOM 22404 C CA . THR A 1 44 ? 2.420 -11.750 -1.880 1.00 0.00 44 THR A CA 16
ATOM 22405 C C . THR A 1 44 ? 1.252 -12.554 -2.440 1.00 0.00 44 THR A C 16
ATOM 22406 O O . THR A 1 44 ? 1.447 -13.590 -3.075 1.00 0.00 44 THR A O 16
ATOM 22417 N N . GLY A 1 45 ? 0.037 -12.071 -2.200 1.00 0.00 45 GLY A N 16
ATOM 22418 C CA . GLY A 1 45 ? -1.144 -12.758 -2.688 1.00 0.00 45 GLY A CA 16
ATOM 22419 C C . GLY A 1 45 ? -2.338 -11.834 -2.823 1.00 0.00 45 GLY A C 16
ATOM 22420 O O . GLY A 1 45 ? -2.225 -10.740 -3.376 1.00 0.00 45 GLY A O 16
ATOM 22424 N N . ARG A 1 46 ? -3.486 -12.275 -2.319 1.00 0.00 46 ARG A N 16
ATOM 22425 C CA . ARG A 1 46 ? -4.707 -11.481 -2.389 1.00 0.00 46 ARG A CA 16
ATOM 22426 C C . ARG A 1 46 ? -5.045 -10.883 -1.027 1.00 0.00 46 ARG A C 16
ATOM 22427 O O . ARG A 1 46 ? -5.825 -11.453 -0.263 1.00 0.00 46 ARG A O 16
ATOM 22448 N N . TYR A 1 47 ? -4.452 -9.732 -0.728 1.00 0.00 47 TYR A N 16
ATOM 22449 C CA . TYR A 1 47 ? -4.688 -9.059 0.543 1.00 0.00 47 TYR A CA 16
ATOM 22450 C C . TYR A 1 47 ? -5.637 -7.877 0.366 1.00 0.00 47 TYR A C 16
ATOM 22451 O O . TYR A 1 47 ? -6.122 -7.614 -0.735 1.00 0.00 47 TYR A O 16
ATOM 22469 N N . THR A 1 48 ? -5.896 -7.165 1.459 1.00 0.00 48 THR A N 16
ATOM 22470 C CA . THR A 1 48 ? -6.786 -6.012 1.426 1.00 0.00 48 THR A CA 16
ATOM 22471 C C . THR A 1 48 ? -6.457 -5.031 2.546 1.00 0.00 48 THR A C 16
ATOM 22472 O O . THR A 1 48 ? -5.695 -5.350 3.460 1.00 0.00 48 THR A O 16
ATOM 22483 N N . LEU A 1 49 ? -7.035 -3.838 2.470 1.00 0.00 49 LEU A N 16
ATOM 22484 C CA . LEU A 1 49 ? -6.803 -2.810 3.479 1.00 0.00 49 LEU A CA 16
ATOM 22485 C C . LEU A 1 49 ? -8.020 -2.652 4.385 1.00 0.00 49 LEU A C 16
ATOM 22486 O O . LEU A 1 49 ? -9.134 -3.020 4.014 1.00 0.00 49 LEU A O 16
ATOM 22502 N N . ILE A 1 50 ? -7.798 -2.101 5.574 1.00 0.00 50 ILE A N 16
ATOM 22503 C CA . ILE A 1 50 ? -8.877 -1.892 6.531 1.00 0.00 50 ILE A CA 16
ATOM 22504 C C . ILE A 1 50 ? -8.739 -0.542 7.228 1.00 0.00 50 ILE A C 16
ATOM 22505 O O . ILE A 1 50 ? -7.727 -0.264 7.869 1.00 0.00 50 ILE A O 16
ATOM 22521 N N . GLU A 1 51 ? -9.767 0.291 7.098 1.00 0.00 51 GLU A N 16
ATOM 22522 C CA . GLU A 1 51 ? -9.760 1.612 7.716 1.00 0.00 51 GLU A CA 16
ATOM 22523 C C . GLU A 1 51 ? -10.486 1.588 9.059 1.00 0.00 51 GLU A C 16
ATOM 22524 O O . GLU A 1 51 ? -11.714 1.643 9.115 1.00 0.00 51 GLU A O 16
ATOM 22536 N N . LYS A 1 52 ? -9.716 1.505 10.139 1.00 0.00 52 LYS A N 16
ATOM 22537 C CA . LYS A 1 52 ? -10.283 1.474 11.482 1.00 0.00 52 LYS A CA 16
ATOM 22538 C C . LYS A 1 52 ? -10.278 2.865 12.107 1.00 0.00 52 LYS A C 16
ATOM 22539 O O . LYS A 1 52 ? -9.234 3.511 12.196 1.00 0.00 52 LYS A O 16
ATOM 22558 N N . TRP A 1 53 ? -11.449 3.319 12.538 1.00 0.00 53 TRP A N 16
ATOM 22559 C CA . TRP A 1 53 ? -11.578 4.633 13.156 1.00 0.00 53 TRP A CA 16
ATOM 22560 C C . TRP A 1 53 ? -12.665 4.628 14.225 1.00 0.00 53 TRP A C 16
ATOM 22561 O O . TRP A 1 53 ? -13.750 4.083 14.018 1.00 0.00 53 TRP A O 16
ATOM 22582 N N . ARG A 1 54 ? -12.368 5.236 15.369 1.00 0.00 54 ARG A N 16
ATOM 22583 C CA . ARG A 1 54 ? -13.321 5.300 16.471 1.00 0.00 54 ARG A CA 16
ATOM 22584 C C . ARG A 1 54 ? -14.035 3.964 16.650 1.00 0.00 54 ARG A C 16
ATOM 22585 O O . ARG A 1 54 ? -15.243 3.920 16.885 1.00 0.00 54 ARG A O 16
ATOM 22606 N N . ASP A 1 55 ? -13.280 2.876 16.537 1.00 0.00 55 ASP A N 16
ATOM 22607 C CA . ASP A 1 55 ? -13.840 1.538 16.687 1.00 0.00 55 ASP A CA 16
ATOM 22608 C C . ASP A 1 55 ? -14.711 1.176 15.488 1.00 0.00 55 ASP A C 16
ATOM 22609 O O . ASP A 1 55 ? -15.676 0.421 15.612 1.00 0.00 55 ASP A O 16
ATOM 22618 N N . THR A 1 56 ? -14.364 1.720 14.325 1.00 0.00 56 THR A N 16
ATOM 22619 C CA . THR A 1 56 ? -15.115 1.456 13.104 1.00 0.00 56 THR A CA 16
ATOM 22620 C C . THR A 1 56 ? -14.197 0.970 11.989 1.00 0.00 56 THR A C 16
ATOM 22621 O O . THR A 1 56 ? -13.439 1.750 11.413 1.00 0.00 56 THR A O 16
ATOM 22632 N N . GLU A 1 57 ? -14.270 -0.323 11.689 1.00 0.00 57 GLU A N 16
ATOM 22633 C CA . GLU A 1 57 ? -13.444 -0.912 10.641 1.00 0.00 57 GLU A CA 16
ATOM 22634 C C . GLU A 1 57 ? -14.311 -1.555 9.562 1.00 0.00 57 GLU A C 16
ATOM 22635 O O . GLU A 1 57 ? -15.367 -2.116 9.852 1.00 0.00 57 GLU A O 16
ATOM 22647 N N . ARG A 1 58 ? -13.856 -1.467 8.316 1.00 0.00 58 ARG A N 16
ATOM 22648 C CA . ARG A 1 58 ? -14.590 -2.038 7.193 1.00 0.00 58 ARG A CA 16
ATOM 22649 C C . ARG A 1 58 ? -13.668 -2.260 5.998 1.00 0.00 58 ARG A C 16
ATOM 22650 O O . ARG A 1 58 ? -12.877 -1.386 5.640 1.00 0.00 58 ARG A O 16
ATOM 22671 N N . HIS A 1 59 ? -13.774 -3.434 5.385 1.00 0.00 59 HIS A N 16
ATOM 22672 C CA . HIS A 1 59 ? -12.949 -3.771 4.229 1.00 0.00 59 HIS A CA 16
ATOM 22673 C C . HIS A 1 59 ? -13.262 -2.851 3.052 1.00 0.00 59 HIS A C 16
ATOM 22674 O O . HIS A 1 59 ? -14.417 -2.486 2.826 1.00 0.00 59 HIS A O 16
ATOM 22689 N N . LEU A 1 60 ? -12.228 -2.480 2.307 1.00 0.00 60 LEU A N 16
ATOM 22690 C CA . LEU A 1 60 ? -12.392 -1.602 1.153 1.00 0.00 60 LEU A CA 16
ATOM 22691 C C . LEU A 1 60 ? -12.320 -2.395 -0.149 1.00 0.00 60 LEU A C 16
ATOM 22692 O O . LEU A 1 60 ? -12.108 -3.607 -0.138 1.00 0.00 60 LEU A O 16
ATOM 22708 N N . ALA A 1 61 ? -12.497 -1.701 -1.268 1.00 0.00 61 ALA A N 16
ATOM 22709 C CA . ALA A 1 61 ? -12.449 -2.338 -2.578 1.00 0.00 61 ALA A CA 16
ATOM 22710 C C . ALA A 1 61 ? -11.084 -2.148 -3.231 1.00 0.00 61 ALA A C 16
ATOM 22711 O O . ALA A 1 61 ? -10.375 -1.176 -2.972 1.00 0.00 61 ALA A O 16
ATOM 22718 N N . PRO A 1 62 ? -10.704 -3.099 -4.098 1.00 0.00 62 PRO A N 16
ATOM 22719 C CA . PRO A 1 62 ? -9.420 -3.058 -4.805 1.00 0.00 62 PRO A CA 16
ATOM 22720 C C . PRO A 1 62 ? -9.369 -1.947 -5.849 1.00 0.00 62 PRO A C 16
ATOM 22721 O O . PRO A 1 62 ? -8.343 -1.289 -6.019 1.00 0.00 62 PRO A O 16
ATOM 22732 N N . HIS A 1 63 ? -10.483 -1.744 -6.545 1.00 0.00 63 HIS A N 16
ATOM 22733 C CA . HIS A 1 63 ? -10.565 -0.712 -7.573 1.00 0.00 63 HIS A CA 16
ATOM 22734 C C . HIS A 1 63 ? -10.564 0.679 -6.946 1.00 0.00 63 HIS A C 16
ATOM 22735 O O . HIS A 1 63 ? -10.164 1.655 -7.580 1.00 0.00 63 HIS A O 16
ATOM 22750 N N . GLU A 1 64 ? -11.016 0.761 -5.698 1.00 0.00 64 GLU A N 16
ATOM 22751 C CA . GLU A 1 64 ? -11.069 2.034 -4.988 1.00 0.00 64 GLU A CA 16
ATOM 22752 C C . GLU A 1 64 ? -9.663 2.553 -4.698 1.00 0.00 64 GLU A C 16
ATOM 22753 O O . GLU A 1 64 ? -8.674 1.857 -4.923 1.00 0.00 64 GLU A O 16
ATOM 22765 N N . ASN A 1 65 ? -9.585 3.782 -4.196 1.00 0.00 65 ASN A N 16
ATOM 22766 C CA . ASN A 1 65 ? -8.301 4.396 -3.876 1.00 0.00 65 ASN A CA 16
ATOM 22767 C C . ASN A 1 65 ? -8.176 4.642 -2.376 1.00 0.00 65 ASN A C 16
ATOM 22768 O O . ASN A 1 65 ? -9.103 5.118 -1.720 1.00 0.00 65 ASN A O 16
ATOM 22779 N N . PRO A 1 66 ? -7.002 4.312 -1.818 1.00 0.00 66 PRO A N 16
ATOM 22780 C CA . PRO A 1 66 ? -6.726 4.489 -0.389 1.00 0.00 66 PRO A CA 16
ATOM 22781 C C . PRO A 1 66 ? -6.609 5.959 0.000 1.00 0.00 66 PRO A C 16
ATOM 22782 O O . PRO A 1 66 ? -7.123 6.379 1.037 1.00 0.00 66 PRO A O 16
ATOM 22793 N N . ILE A 1 67 ? -5.929 6.736 -0.837 1.00 0.00 67 ILE A N 16
ATOM 22794 C CA . ILE A 1 67 ? -5.747 8.159 -0.580 1.00 0.00 67 ILE A CA 16
ATOM 22795 C C . ILE A 1 67 ? -7.080 8.899 -0.611 1.00 0.00 67 ILE A C 16
ATOM 22796 O O . ILE A 1 67 ? -7.380 9.695 0.279 1.00 0.00 67 ILE A O 16
ATOM 22812 N N . ILE A 1 68 ? -7.876 8.629 -1.640 1.00 0.00 68 ILE A N 16
ATOM 22813 C CA . ILE A 1 68 ? -9.178 9.267 -1.785 1.00 0.00 68 ILE A CA 16
ATOM 22814 C C . ILE A 1 68 ? -10.111 8.879 -0.643 1.00 0.00 68 ILE A C 16
ATOM 22815 O O . ILE A 1 68 ? -10.734 9.737 -0.017 1.00 0.00 68 ILE A O 16
ATOM 22831 N N . SER A 1 69 ? -10.201 7.580 -0.375 1.00 0.00 69 SER A N 16
ATOM 22832 C CA . SER A 1 69 ? -11.059 7.077 0.692 1.00 0.00 69 SER A CA 16
ATOM 22833 C C . SER A 1 69 ? -10.810 7.835 1.992 1.00 0.00 69 SER A C 16
ATOM 22834 O O . SER A 1 69 ? -11.742 8.347 2.614 1.00 0.00 69 SER A O 16
ATOM 22842 N N . LEU A 1 70 ? -9.547 7.904 2.397 1.00 0.00 70 LEU A N 16
ATOM 22843 C CA . LEU A 1 70 ? -9.174 8.600 3.624 1.00 0.00 70 LEU A CA 16
ATOM 22844 C C . LEU A 1 70 ? -9.450 10.095 3.507 1.00 0.00 70 LEU A C 16
ATOM 22845 O O . LEU A 1 70 ? -10.071 10.692 4.386 1.00 0.00 70 LEU A O 16
ATOM 22861 N N . ASN A 1 71 ? -8.986 10.694 2.415 1.00 0.00 71 ASN A N 16
ATOM 22862 C CA . ASN A 1 71 ? -9.185 12.120 2.183 1.00 0.00 71 ASN A CA 16
ATOM 22863 C C . ASN A 1 71 ? -10.586 12.550 2.608 1.00 0.00 71 ASN A C 16
ATOM 22864 O O . ASN A 1 71 ? -10.774 13.636 3.158 1.00 0.00 71 ASN A O 16
ATOM 22875 N N . LYS A 1 72 ? -11.566 11.692 2.349 1.00 0.00 72 LYS A N 16
ATOM 22876 C CA . LYS A 1 72 ? -12.950 11.981 2.705 1.00 0.00 72 LYS A CA 16
ATOM 22877 C C . LYS A 1 72 ? -13.029 12.686 4.055 1.00 0.00 72 LYS A C 16
ATOM 22878 O O . LYS A 1 72 ? -13.501 13.820 4.147 1.00 0.00 72 LYS A O 16
ATOM 22897 N N . TRP A 1 73 ? -12.563 12.010 5.099 1.00 0.00 73 TRP A N 16
ATOM 22898 C CA . TRP A 1 73 ? -12.579 12.574 6.444 1.00 0.00 73 TRP A CA 16
ATOM 22899 C C . TRP A 1 73 ? -12.018 13.991 6.447 1.00 0.00 73 TRP A C 16
ATOM 22900 O O . TRP A 1 73 ? -12.552 14.879 7.111 1.00 0.00 73 TRP A O 16
ATOM 22921 N N . GLY A 1 74 ? -10.938 14.198 5.699 1.00 0.00 74 GLY A N 16
ATOM 22922 C CA . GLY A 1 74 ? -10.323 15.511 5.631 1.00 0.00 74 GLY A CA 16
ATOM 22923 C C . GLY A 1 74 ? -9.197 15.677 6.631 1.00 0.00 74 GLY A C 16
ATOM 22924 O O . GLY A 1 74 ? -8.022 15.602 6.270 1.00 0.00 74 GLY A O 16
ATOM 22928 N N . GLN A 1 75 ? -9.554 15.903 7.891 1.00 0.00 75 GLN A N 16
ATOM 22929 C CA . GLN A 1 75 ? -8.564 16.082 8.945 1.00 0.00 75 GLN A CA 16
ATOM 22930 C C . GLN A 1 75 ? -8.433 14.820 9.790 1.00 0.00 75 GLN A C 16
ATOM 22931 O O . GLN A 1 75 ? -7.326 14.363 10.075 1.00 0.00 75 GLN A O 16
ATOM 22945 N N . TYR A 1 76 ? -9.571 14.260 10.188 1.00 0.00 76 TYR A N 16
ATOM 22946 C CA . TYR A 1 76 ? -9.584 13.052 11.004 1.00 0.00 76 TYR A CA 16
ATOM 22947 C C . TYR A 1 76 ? -8.848 11.914 10.303 1.00 0.00 76 TYR A C 16
ATOM 22948 O O . TYR A 1 76 ? -8.366 10.982 10.946 1.00 0.00 76 TYR A O 16
ATOM 22966 N N . ALA A 1 77 ? -8.765 11.998 8.979 1.00 0.00 77 ALA A N 16
ATOM 22967 C CA . ALA A 1 77 ? -8.086 10.978 8.190 1.00 0.00 77 ALA A CA 16
ATOM 22968 C C . ALA A 1 77 ? -6.808 10.512 8.878 1.00 0.00 77 ALA A C 16
ATOM 22969 O O . ALA A 1 77 ? -6.617 9.318 9.110 1.00 0.00 77 ALA A O 16
ATOM 22976 N N . SER A 1 78 ? -5.936 11.460 9.202 1.00 0.00 78 SER A N 16
ATOM 22977 C CA . SER A 1 78 ? -4.673 11.146 9.860 1.00 0.00 78 SER A CA 16
ATOM 22978 C C . SER A 1 78 ? -4.892 10.181 11.022 1.00 0.00 78 SER A C 16
ATOM 22979 O O . SER A 1 78 ? -4.211 9.161 11.132 1.00 0.00 78 SER A O 16
ATOM 22987 N N . ASP A 1 79 ? -5.846 10.512 11.885 1.00 0.00 79 ASP A N 16
ATOM 22988 C CA . ASP A 1 79 ? -6.156 9.675 13.039 1.00 0.00 79 ASP A CA 16
ATOM 22989 C C . ASP A 1 79 ? -6.505 8.255 12.602 1.00 0.00 79 ASP A C 16
ATOM 22990 O O . ASP A 1 79 ? -6.222 7.290 13.312 1.00 0.00 79 ASP A O 16
ATOM 22999 N N . VAL A 1 80 ? -7.121 8.136 11.431 1.00 0.00 80 VAL A N 16
ATOM 23000 C CA . VAL A 1 80 ? -7.509 6.835 10.900 1.00 0.00 80 VAL A CA 16
ATOM 23001 C C . VAL A 1 80 ? -6.284 5.981 10.590 1.00 0.00 80 VAL A C 16
ATOM 23002 O O . VAL A 1 80 ? -5.364 6.425 9.905 1.00 0.00 80 VAL A O 16
ATOM 23015 N N . GLN A 1 81 ? -6.281 4.754 11.100 1.00 0.00 81 GLN A N 16
ATOM 23016 C CA . GLN A 1 81 ? -5.169 3.837 10.878 1.00 0.00 81 GLN A CA 16
ATOM 23017 C C . GLN A 1 81 ? -5.520 2.803 9.814 1.00 0.00 81 GLN A C 16
ATOM 23018 O O . GLN A 1 81 ? -6.695 2.541 9.551 1.00 0.00 81 GLN A O 16
ATOM 23032 N N . LEU A 1 82 ? -4.495 2.218 9.204 1.00 0.00 82 LEU A N 16
ATOM 23033 C CA . LEU A 1 82 ? -4.695 1.212 8.167 1.00 0.00 82 LEU A CA 16
ATOM 23034 C C . LEU A 1 82 ? -4.173 -0.148 8.619 1.00 0.00 82 LEU A C 16
ATOM 23035 O O . LEU A 1 82 ? -3.217 -0.231 9.390 1.00 0.00 82 LEU A O 16
ATOM 23051 N N . ILE A 1 83 ? -4.806 -1.211 8.134 1.00 0.00 83 ILE A N 16
ATOM 23052 C CA . ILE A 1 83 ? -4.403 -2.566 8.486 1.00 0.00 83 ILE A CA 16
ATOM 23053 C C . ILE A 1 83 ? -4.353 -3.463 7.253 1.00 0.00 83 ILE A C 16
ATOM 23054 O O . ILE A 1 83 ? -5.286 -3.484 6.449 1.00 0.00 83 ILE A O 16
ATOM 23070 N N . LEU A 1 84 ? -3.259 -4.203 7.112 1.00 0.00 84 LEU A N 16
ATOM 23071 C CA . LEU A 1 84 ? -3.087 -5.105 5.978 1.00 0.00 84 LEU A CA 16
ATOM 23072 C C . LEU A 1 84 ? -3.636 -6.492 6.296 1.00 0.00 84 LEU A C 16
ATOM 23073 O O . LEU A 1 84 ? -2.952 -7.316 6.904 1.00 0.00 84 LEU A O 16
ATOM 23089 N N . ARG A 1 85 ? -4.873 -6.744 5.880 1.00 0.00 85 ARG A N 16
ATOM 23090 C CA . ARG A 1 85 ? -5.513 -8.031 6.121 1.00 0.00 85 ARG A CA 16
ATOM 23091 C C . ARG A 1 85 ? -5.427 -8.920 4.883 1.00 0.00 85 ARG A C 16
ATOM 23092 O O . ARG A 1 85 ? -5.217 -8.435 3.771 1.00 0.00 85 ARG A O 16
ATOM 23113 N N . ARG A 1 86 ? -5.590 -10.224 5.085 1.00 0.00 86 ARG A N 16
ATOM 23114 C CA . ARG A 1 86 ? -5.530 -11.180 3.987 1.00 0.00 86 ARG A CA 16
ATOM 23115 C C . ARG A 1 86 ? -6.863 -11.903 3.821 1.00 0.00 86 ARG A C 16
ATOM 23116 O O . ARG A 1 86 ? -7.408 -12.454 4.779 1.00 0.00 86 ARG A O 16
ATOM 23137 N N . THR A 1 87 ? -7.386 -11.897 2.598 1.00 0.00 87 THR A N 16
ATOM 23138 C CA . THR A 1 87 ? -8.656 -12.549 2.307 1.00 0.00 87 THR A CA 16
ATOM 23139 C C . THR A 1 87 ? -8.694 -13.961 2.882 1.00 0.00 87 THR A C 16
ATOM 23140 O O . THR A 1 87 ? -9.686 -14.371 3.482 1.00 0.00 87 THR A O 16
ATOM 23151 N N . GLY A 1 88 ? -7.605 -14.700 2.694 1.00 0.00 88 GLY A N 16
ATOM 23152 C CA . GLY A 1 88 ? -7.534 -16.059 3.200 1.00 0.00 88 GLY A CA 16
ATOM 23153 C C . GLY A 1 88 ? -6.845 -17.002 2.235 1.00 0.00 88 GLY A C 16
ATOM 23154 O O . GLY A 1 88 ? -7.486 -17.793 1.542 1.00 0.00 88 GLY A O 16
ATOM 23158 N N . PRO A 1 89 ? -5.507 -16.925 2.179 1.00 0.00 89 PRO A N 16
ATOM 23159 C CA . PRO A 1 89 ? -4.701 -17.771 1.294 1.00 0.00 89 PRO A CA 16
ATOM 23160 C C . PRO A 1 89 ? -4.696 -19.231 1.734 1.00 0.00 89 PRO A C 16
ATOM 23161 O O . PRO A 1 89 ? -4.637 -19.529 2.927 1.00 0.00 89 PRO A O 16
ATOM 23172 N N . SER A 1 90 ? -4.759 -20.137 0.764 1.00 0.00 90 SER A N 16
ATOM 23173 C CA . SER A 1 90 ? -4.765 -21.566 1.052 1.00 0.00 90 SER A CA 16
ATOM 23174 C C . SER A 1 90 ? -3.351 -22.071 1.328 1.00 0.00 90 SER A C 16
ATOM 23175 O O . SER A 1 90 ? -2.651 -22.519 0.422 1.00 0.00 90 SER A O 16
ATOM 23183 N N . GLY A 1 91 ? -2.939 -21.994 2.590 1.00 0.00 91 GLY A N 16
ATOM 23184 C CA . GLY A 1 91 ? -1.611 -22.445 2.965 1.00 0.00 91 GLY A CA 16
ATOM 23185 C C . GLY A 1 91 ? -0.536 -21.923 2.033 1.00 0.00 91 GLY A C 16
ATOM 23186 O O . GLY A 1 91 ? -0.716 -20.917 1.345 1.00 0.00 91 GLY A O 16
ATOM 23190 N N . PRO A 1 92 ? 0.613 -22.613 2.004 1.00 0.00 92 PRO A N 16
ATOM 23191 C CA . PRO A 1 92 ? 1.745 -22.230 1.154 1.00 0.00 92 PRO A CA 16
ATOM 23192 C C . PRO A 1 92 ? 1.459 -22.453 -0.327 1.00 0.00 92 PRO A C 16
ATOM 23193 O O . PRO A 1 92 ? 2.100 -21.854 -1.190 1.00 0.00 92 PRO A O 16
ATOM 23204 N N . SER A 1 93 ? 0.492 -23.319 -0.615 1.00 0.00 93 SER A N 16
ATOM 23205 C CA . SER A 1 93 ? 0.124 -23.624 -1.992 1.00 0.00 93 SER A CA 16
ATOM 23206 C C . SER A 1 93 ? -0.143 -22.344 -2.779 1.00 0.00 93 SER A C 16
ATOM 23207 O O . SER A 1 93 ? 0.547 -22.047 -3.755 1.00 0.00 93 SER A O 16
ATOM 23215 N N . SER A 1 94 ? -1.148 -21.590 -2.347 1.00 0.00 94 SER A N 16
ATOM 23216 C CA . SER A 1 94 ? -1.510 -20.344 -3.012 1.00 0.00 94 SER A CA 16
ATOM 23217 C C . SER A 1 94 ? -0.266 -19.609 -3.503 1.00 0.00 94 SER A C 16
ATOM 23218 O O . SER A 1 94 ? 0.498 -19.060 -2.711 1.00 0.00 94 SER A O 16
ATOM 23226 N N . GLY A 1 95 ? -0.069 -19.605 -4.818 1.00 0.00 95 GLY A N 16
ATOM 23227 C CA . GLY A 1 95 ? 1.083 -18.936 -5.394 1.00 0.00 95 GLY A CA 16
ATOM 23228 C C . GLY A 1 95 ? 0.752 -17.547 -5.903 1.00 0.00 95 GLY A C 16
ATOM 23229 O O . GLY A 1 95 ? 0.254 -17.389 -7.018 1.00 0.00 95 GLY A O 16
ATOM 23233 N N . GLY A 1 1 ? 13.135 3.121 -19.035 1.00 0.00 1 GLY A N 17
ATOM 23234 C CA . GLY A 1 1 ? 12.756 4.145 -18.079 1.00 0.00 1 GLY A CA 17
ATOM 23235 C C . GLY A 1 1 ? 11.288 4.075 -17.707 1.00 0.00 1 GLY A C 17
ATOM 23236 O O . GLY A 1 1 ? 10.423 4.470 -18.488 1.00 0.00 1 GLY A O 17
ATOM 23240 N N . SER A 1 2 ? 11.006 3.570 -16.510 1.00 0.00 2 SER A N 17
ATOM 23241 C CA . SER A 1 2 ? 9.632 3.445 -16.038 1.00 0.00 2 SER A CA 17
ATOM 23242 C C . SER A 1 2 ? 9.070 4.804 -15.635 1.00 0.00 2 SER A C 17
ATOM 23243 O O . SER A 1 2 ? 9.782 5.808 -15.637 1.00 0.00 2 SER A O 17
ATOM 23251 N N . SER A 1 3 ? 7.786 4.828 -15.289 1.00 0.00 3 SER A N 17
ATOM 23252 C CA . SER A 1 3 ? 7.126 6.065 -14.888 1.00 0.00 3 SER A CA 17
ATOM 23253 C C . SER A 1 3 ? 7.067 6.180 -13.368 1.00 0.00 3 SER A C 17
ATOM 23254 O O . SER A 1 3 ? 7.110 5.178 -12.655 1.00 0.00 3 SER A O 17
ATOM 23262 N N . GLY A 1 4 ? 6.970 7.412 -12.877 1.00 0.00 4 GLY A N 17
ATOM 23263 C CA . GLY A 1 4 ? 6.907 7.638 -11.445 1.00 0.00 4 GLY A CA 17
ATOM 23264 C C . GLY A 1 4 ? 6.229 8.947 -11.093 1.00 0.00 4 GLY A C 17
ATOM 23265 O O . GLY A 1 4 ? 5.910 9.745 -11.974 1.00 0.00 4 GLY A O 17
ATOM 23269 N N . SER A 1 5 ? 6.007 9.168 -9.801 1.00 0.00 5 SER A N 17
ATOM 23270 C CA . SER A 1 5 ? 5.357 10.387 -9.336 1.00 0.00 5 SER A CA 17
ATOM 23271 C C . SER A 1 5 ? 5.507 10.540 -7.825 1.00 0.00 5 SER A C 17
ATOM 23272 O O . SER A 1 5 ? 5.289 9.593 -7.070 1.00 0.00 5 SER A O 17
ATOM 23280 N N . SER A 1 6 ? 5.882 11.740 -7.392 1.00 0.00 6 SER A N 17
ATOM 23281 C CA . SER A 1 6 ? 6.066 12.017 -5.972 1.00 0.00 6 SER A CA 17
ATOM 23282 C C . SER A 1 6 ? 4.724 12.047 -5.247 1.00 0.00 6 SER A C 17
ATOM 23283 O O . SER A 1 6 ? 4.035 13.067 -5.235 1.00 0.00 6 SER A O 17
ATOM 23291 N N . GLY A 1 7 ? 4.360 10.921 -4.642 1.00 0.00 7 GLY A N 17
ATOM 23292 C CA . GLY A 1 7 ? 3.102 10.839 -3.922 1.00 0.00 7 GLY A CA 17
ATOM 23293 C C . GLY A 1 7 ? 3.241 11.231 -2.465 1.00 0.00 7 GLY A C 17
ATOM 23294 O O . GLY A 1 7 ? 3.974 12.163 -2.133 1.00 0.00 7 GLY A O 17
ATOM 23298 N N . MET A 1 8 ? 2.536 10.520 -1.592 1.00 0.00 8 MET A N 17
ATOM 23299 C CA . MET A 1 8 ? 2.584 10.799 -0.162 1.00 0.00 8 MET A CA 17
ATOM 23300 C C . MET A 1 8 ? 2.922 9.539 0.628 1.00 0.00 8 MET A C 17
ATOM 23301 O O . MET A 1 8 ? 3.042 8.454 0.060 1.00 0.00 8 MET A O 17
ATOM 23315 N N . GLU A 1 9 ? 3.075 9.691 1.940 1.00 0.00 9 GLU A N 17
ATOM 23316 C CA . GLU A 1 9 ? 3.401 8.563 2.806 1.00 0.00 9 GLU A CA 17
ATOM 23317 C C . GLU A 1 9 ? 2.149 8.028 3.495 1.00 0.00 9 GLU A C 17
ATOM 23318 O O . GLU A 1 9 ? 1.395 8.782 4.112 1.00 0.00 9 GLU A O 17
ATOM 23330 N N . LEU A 1 10 ? 1.934 6.722 3.386 1.00 0.00 10 LEU A N 17
ATOM 23331 C CA . LEU A 1 10 ? 0.774 6.083 3.999 1.00 0.00 10 LEU A CA 17
ATOM 23332 C C . LEU A 1 10 ? 1.202 5.109 5.092 1.00 0.00 10 LEU A C 17
ATOM 23333 O O . LEU A 1 10 ? 2.077 4.269 4.882 1.00 0.00 10 LEU A O 17
ATOM 23349 N N . LYS A 1 11 ? 0.578 5.227 6.259 1.00 0.00 11 LYS A N 17
ATOM 23350 C CA . LYS A 1 11 ? 0.891 4.355 7.385 1.00 0.00 11 LYS A CA 17
ATOM 23351 C C . LYS A 1 11 ? -0.098 3.197 7.468 1.00 0.00 11 LYS A C 17
ATOM 23352 O O . LYS A 1 11 ? -1.311 3.404 7.508 1.00 0.00 11 LYS A O 17
ATOM 23371 N N . VAL A 1 12 ? 0.428 1.976 7.493 1.00 0.00 12 VAL A N 17
ATOM 23372 C CA . VAL A 1 12 ? -0.409 0.785 7.573 1.00 0.00 12 VAL A CA 17
ATOM 23373 C C . VAL A 1 12 ? 0.066 -0.147 8.683 1.00 0.00 12 VAL A C 17
ATOM 23374 O O . VAL A 1 12 ? 1.202 -0.046 9.148 1.00 0.00 12 VAL A O 17
ATOM 23387 N N . TRP A 1 13 ? -0.810 -1.052 9.103 1.00 0.00 13 TRP A N 17
ATOM 23388 C CA . TRP A 1 13 ? -0.480 -2.002 10.159 1.00 0.00 13 TRP A CA 17
ATOM 23389 C C . TRP A 1 13 ? -0.414 -3.424 9.611 1.00 0.00 13 TRP A C 17
ATOM 23390 O O . TRP A 1 13 ? -1.442 -4.038 9.327 1.00 0.00 13 TRP A O 17
ATOM 23411 N N . VAL A 1 14 ? 0.802 -3.941 9.465 1.00 0.00 14 VAL A N 17
ATOM 23412 C CA . VAL A 1 14 ? 1.001 -5.292 8.952 1.00 0.00 14 VAL A CA 17
ATOM 23413 C C . VAL A 1 14 ? 1.571 -6.209 10.027 1.00 0.00 14 VAL A C 17
ATOM 23414 O O . VAL A 1 14 ? 2.767 -6.174 10.318 1.00 0.00 14 VAL A O 17
ATOM 23427 N N . ASP A 1 15 ? 0.708 -7.031 10.614 1.00 0.00 15 ASP A N 17
ATOM 23428 C CA . ASP A 1 15 ? 1.125 -7.961 11.657 1.00 0.00 15 ASP A CA 17
ATOM 23429 C C . ASP A 1 15 ? 1.515 -7.212 12.928 1.00 0.00 15 ASP A C 17
ATOM 23430 O O . ASP A 1 15 ? 2.348 -7.679 13.705 1.00 0.00 15 ASP A O 17
ATOM 23439 N N . GLY A 1 16 ? 0.909 -6.047 13.132 1.00 0.00 16 GLY A N 17
ATOM 23440 C CA . GLY A 1 16 ? 1.206 -5.252 14.309 1.00 0.00 16 GLY A CA 17
ATOM 23441 C C . GLY A 1 16 ? 2.464 -4.422 14.146 1.00 0.00 16 GLY A C 17
ATOM 23442 O O . GLY A 1 16 ? 3.117 -4.070 15.128 1.00 0.00 16 GLY A O 17
ATOM 23446 N N . VAL A 1 17 ? 2.807 -4.110 12.900 1.00 0.00 17 VAL A N 17
ATOM 23447 C CA . VAL A 1 17 ? 3.996 -3.317 12.610 1.00 0.00 17 VAL A CA 17
ATOM 23448 C C . VAL A 1 17 ? 3.681 -2.193 11.629 1.00 0.00 17 VAL A C 17
ATOM 23449 O O . VAL A 1 17 ? 3.167 -2.435 10.537 1.00 0.00 17 VAL A O 17
ATOM 23462 N N . GLN A 1 18 ? 3.994 -0.964 12.026 1.00 0.00 18 GLN A N 17
ATOM 23463 C CA . GLN A 1 18 ? 3.744 0.198 11.181 1.00 0.00 18 GLN A CA 17
ATOM 23464 C C . GLN A 1 18 ? 4.656 0.188 9.959 1.00 0.00 18 GLN A C 17
ATOM 23465 O O . GLN A 1 18 ? 5.879 0.122 10.085 1.00 0.00 18 GLN A O 17
ATOM 23479 N N . ARG A 1 19 ? 4.053 0.255 8.776 1.00 0.00 19 ARG A N 17
ATOM 23480 C CA . ARG A 1 19 ? 4.811 0.252 7.531 1.00 0.00 19 ARG A CA 17
ATOM 23481 C C . ARG A 1 19 ? 4.472 1.476 6.685 1.00 0.00 19 ARG A C 17
ATOM 23482 O O . ARG A 1 19 ? 3.367 1.589 6.154 1.00 0.00 19 ARG A O 17
ATOM 23503 N N . ILE A 1 20 ? 5.430 2.389 6.565 1.00 0.00 20 ILE A N 17
ATOM 23504 C CA . ILE A 1 20 ? 5.233 3.604 5.784 1.00 0.00 20 ILE A CA 17
ATOM 23505 C C . ILE A 1 20 ? 5.643 3.395 4.330 1.00 0.00 20 ILE A C 17
ATOM 23506 O O . ILE A 1 20 ? 6.756 2.953 4.045 1.00 0.00 20 ILE A O 17
ATOM 23522 N N . VAL A 1 21 ? 4.737 3.719 3.413 1.00 0.00 21 VAL A N 17
ATOM 23523 C CA . VAL A 1 21 ? 5.004 3.570 1.987 1.00 0.00 21 VAL A CA 17
ATOM 23524 C C . VAL A 1 21 ? 4.968 4.919 1.278 1.00 0.00 21 VAL A C 17
ATOM 23525 O O . VAL A 1 21 ? 3.924 5.568 1.209 1.00 0.00 21 VAL A O 17
ATOM 23538 N N . CYS A 1 22 ? 6.114 5.334 0.750 1.00 0.00 22 CYS A N 17
ATOM 23539 C CA . CYS A 1 22 ? 6.214 6.607 0.045 1.00 0.00 22 CYS A CA 17
ATOM 23540 C C . CYS A 1 22 ? 6.281 6.389 -1.463 1.00 0.00 22 CYS A C 17
ATOM 23541 O O . CYS A 1 22 ? 7.018 5.530 -1.945 1.00 0.00 22 CYS A O 17
ATOM 23549 N N . GLY A 1 23 ? 5.504 7.173 -2.205 1.00 0.00 23 GLY A N 17
ATOM 23550 C CA . GLY A 1 23 ? 5.489 7.049 -3.651 1.00 0.00 23 GLY A CA 17
ATOM 23551 C C . GLY A 1 23 ? 4.100 6.779 -4.195 1.00 0.00 23 GLY A C 17
ATOM 23552 O O . GLY A 1 23 ? 3.883 6.810 -5.406 1.00 0.00 23 GLY A O 17
ATOM 23556 N N . VAL A 1 24 ? 3.157 6.510 -3.297 1.00 0.00 24 VAL A N 17
ATOM 23557 C CA . VAL A 1 24 ? 1.781 6.233 -3.694 1.00 0.00 24 VAL A CA 17
ATOM 23558 C C . VAL A 1 24 ? 1.024 7.522 -3.990 1.00 0.00 24 VAL A C 17
ATOM 23559 O O . VAL A 1 24 ? 1.085 8.482 -3.221 1.00 0.00 24 VAL A O 17
ATOM 23572 N N . THR A 1 25 ? 0.308 7.538 -5.110 1.00 0.00 25 THR A N 17
ATOM 23573 C CA . THR A 1 25 ? -0.462 8.710 -5.509 1.00 0.00 25 THR A CA 17
ATOM 23574 C C . THR A 1 25 ? -1.957 8.414 -5.500 1.00 0.00 25 THR A C 17
ATOM 23575 O O . THR A 1 25 ? -2.381 7.322 -5.123 1.00 0.00 25 THR A O 17
ATOM 23586 N N . GLU A 1 26 ? -2.752 9.394 -5.920 1.00 0.00 26 GLU A N 17
ATOM 23587 C CA . GLU A 1 26 ? -4.201 9.237 -5.960 1.00 0.00 26 GLU A CA 17
ATOM 23588 C C . GLU A 1 26 ? -4.606 8.183 -6.987 1.00 0.00 26 GLU A C 17
ATOM 23589 O O . GLU A 1 26 ? -5.381 7.275 -6.688 1.00 0.00 26 GLU A O 17
ATOM 23601 N N . VAL A 1 27 ? -4.076 8.313 -8.199 1.00 0.00 27 VAL A N 17
ATOM 23602 C CA . VAL A 1 27 ? -4.381 7.373 -9.271 1.00 0.00 27 VAL A CA 17
ATOM 23603 C C . VAL A 1 27 ? -4.112 5.937 -8.836 1.00 0.00 27 VAL A C 17
ATOM 23604 O O . VAL A 1 27 ? -4.649 4.990 -9.412 1.00 0.00 27 VAL A O 17
ATOM 23617 N N . THR A 1 28 ? -3.275 5.781 -7.815 1.00 0.00 28 THR A N 17
ATOM 23618 C CA . THR A 1 28 ? -2.933 4.460 -7.302 1.00 0.00 28 THR A CA 17
ATOM 23619 C C . THR A 1 28 ? -4.093 3.857 -6.518 1.00 0.00 28 THR A C 17
ATOM 23620 O O . THR A 1 28 ? -4.599 4.463 -5.572 1.00 0.00 28 THR A O 17
ATOM 23631 N N . THR A 1 29 ? -4.511 2.659 -6.915 1.00 0.00 29 THR A N 17
ATOM 23632 C CA . THR A 1 29 ? -5.612 1.974 -6.250 1.00 0.00 29 THR A CA 17
ATOM 23633 C C . THR A 1 29 ? -5.129 1.234 -5.009 1.00 0.00 29 THR A C 17
ATOM 23634 O O . THR A 1 29 ? -3.927 1.137 -4.761 1.00 0.00 29 THR A O 17
ATOM 23645 N N . CYS A 1 30 ? -6.072 0.712 -4.232 1.00 0.00 30 CYS A N 17
ATOM 23646 C CA . CYS A 1 30 ? -5.742 -0.021 -3.015 1.00 0.00 30 CYS A CA 17
ATOM 23647 C C . CYS A 1 30 ? -5.012 -1.319 -3.343 1.00 0.00 30 CYS A C 17
ATOM 23648 O O . CYS A 1 30 ? -4.006 -1.652 -2.716 1.00 0.00 30 CYS A O 17
ATOM 23656 N N . GLN A 1 31 ? -5.525 -2.048 -4.329 1.00 0.00 31 GLN A N 17
ATOM 23657 C CA . GLN A 1 31 ? -4.923 -3.311 -4.738 1.00 0.00 31 GLN A CA 17
ATOM 23658 C C . GLN A 1 31 ? -3.492 -3.100 -5.221 1.00 0.00 31 GLN A C 17
ATOM 23659 O O . GLN A 1 31 ? -2.735 -4.056 -5.384 1.00 0.00 31 GLN A O 17
ATOM 23673 N N . GLU A 1 32 ? -3.129 -1.842 -5.449 1.00 0.00 32 GLU A N 17
ATOM 23674 C CA . GLU A 1 32 ? -1.788 -1.506 -5.915 1.00 0.00 32 GLU A CA 17
ATOM 23675 C C . GLU A 1 32 ? -0.881 -1.141 -4.744 1.00 0.00 32 GLU A C 17
ATOM 23676 O O . GLU A 1 32 ? 0.342 -1.257 -4.832 1.00 0.00 32 GLU A O 17
ATOM 23688 N N . VAL A 1 33 ? -1.488 -0.698 -3.648 1.00 0.00 33 VAL A N 17
ATOM 23689 C CA . VAL A 1 33 ? -0.736 -0.316 -2.458 1.00 0.00 33 VAL A CA 17
ATOM 23690 C C . VAL A 1 33 ? -0.382 -1.537 -1.617 1.00 0.00 33 VAL A C 17
ATOM 23691 O O . VAL A 1 33 ? 0.577 -1.515 -0.845 1.00 0.00 33 VAL A O 17
ATOM 23704 N N . VAL A 1 34 ? -1.161 -2.603 -1.772 1.00 0.00 34 VAL A N 17
ATOM 23705 C CA . VAL A 1 34 ? -0.929 -3.834 -1.027 1.00 0.00 34 VAL A CA 17
ATOM 23706 C C . VAL A 1 34 ? 0.225 -4.630 -1.627 1.00 0.00 34 VAL A C 17
ATOM 23707 O O . VAL A 1 34 ? 1.020 -5.230 -0.904 1.00 0.00 34 VAL A O 17
ATOM 23720 N N . ILE A 1 35 ? 0.310 -4.630 -2.953 1.00 0.00 35 ILE A N 17
ATOM 23721 C CA . ILE A 1 35 ? 1.368 -5.350 -3.651 1.00 0.00 35 ILE A CA 17
ATOM 23722 C C . ILE A 1 35 ? 2.738 -5.009 -3.073 1.00 0.00 35 ILE A C 17
ATOM 23723 O O . ILE A 1 35 ? 3.445 -5.882 -2.571 1.00 0.00 35 ILE A O 17
ATOM 23739 N N . ALA A 1 36 ? 3.105 -3.734 -3.148 1.00 0.00 36 ALA A N 17
ATOM 23740 C CA . ALA A 1 36 ? 4.388 -3.277 -2.630 1.00 0.00 36 ALA A CA 17
ATOM 23741 C C . ALA A 1 36 ? 4.687 -3.905 -1.273 1.00 0.00 36 ALA A C 17
ATOM 23742 O O . ALA A 1 36 ? 5.787 -4.408 -1.039 1.00 0.00 36 ALA A O 17
ATOM 23749 N N . LEU A 1 37 ? 3.703 -3.873 -0.381 1.00 0.00 37 LEU A N 17
ATOM 23750 C CA . LEU A 1 37 ? 3.861 -4.439 0.954 1.00 0.00 37 LEU A CA 17
ATOM 23751 C C . LEU A 1 37 ? 4.214 -5.921 0.879 1.00 0.00 37 LEU A C 17
ATOM 23752 O O . LEU A 1 37 ? 5.110 -6.393 1.578 1.00 0.00 37 LEU A O 17
ATOM 23768 N N . ALA A 1 38 ? 3.504 -6.651 0.024 1.00 0.00 38 ALA A N 17
ATOM 23769 C CA . ALA A 1 38 ? 3.744 -8.078 -0.146 1.00 0.00 38 ALA A CA 17
ATOM 23770 C C . ALA A 1 38 ? 5.159 -8.340 -0.653 1.00 0.00 38 ALA A C 17
ATOM 23771 O O . ALA A 1 38 ? 5.774 -9.349 -0.309 1.00 0.00 38 ALA A O 17
ATOM 23778 N N . GLN A 1 39 ? 5.667 -7.425 -1.472 1.00 0.00 39 GLN A N 17
ATOM 23779 C CA . GLN A 1 39 ? 7.009 -7.559 -2.027 1.00 0.00 39 GLN A CA 17
ATOM 23780 C C . GLN A 1 39 ? 8.068 -7.335 -0.952 1.00 0.00 39 GLN A C 17
ATOM 23781 O O . GLN A 1 39 ? 9.055 -8.066 -0.878 1.00 0.00 39 GLN A O 17
ATOM 23795 N N . ALA A 1 40 ? 7.854 -6.321 -0.121 1.00 0.00 40 ALA A N 17
ATOM 23796 C CA . ALA A 1 40 ? 8.789 -6.002 0.951 1.00 0.00 40 ALA A CA 17
ATOM 23797 C C . ALA A 1 40 ? 8.879 -7.142 1.959 1.00 0.00 40 ALA A C 17
ATOM 23798 O O . ALA A 1 40 ? 9.970 -7.608 2.289 1.00 0.00 40 ALA A O 17
ATOM 23805 N N . ILE A 1 41 ? 7.725 -7.588 2.445 1.00 0.00 41 ILE A N 17
ATOM 23806 C CA . ILE A 1 41 ? 7.674 -8.674 3.415 1.00 0.00 41 ILE A CA 17
ATOM 23807 C C . ILE A 1 41 ? 8.099 -9.996 2.784 1.00 0.00 41 ILE A C 17
ATOM 23808 O O . ILE A 1 41 ? 8.434 -10.951 3.483 1.00 0.00 41 ILE A O 17
ATOM 23824 N N . GLY A 1 42 ? 8.083 -10.042 1.455 1.00 0.00 42 GLY A N 17
ATOM 23825 C CA . GLY A 1 42 ? 8.471 -11.251 0.751 1.00 0.00 42 GLY A CA 17
ATOM 23826 C C . GLY A 1 42 ? 7.277 -12.029 0.234 1.00 0.00 42 GLY A C 17
ATOM 23827 O O . GLY A 1 42 ? 7.045 -12.094 -0.973 1.00 0.00 42 GLY A O 17
ATOM 23831 N N . ARG A 1 43 ? 6.518 -12.621 1.151 1.00 0.00 43 ARG A N 17
ATOM 23832 C CA . ARG A 1 43 ? 5.343 -13.402 0.781 1.00 0.00 43 ARG A CA 17
ATOM 23833 C C . ARG A 1 43 ? 4.624 -12.771 -0.408 1.00 0.00 43 ARG A C 17
ATOM 23834 O O . ARG A 1 43 ? 4.394 -11.561 -0.439 1.00 0.00 43 ARG A O 17
ATOM 23855 N N . THR A 1 44 ? 4.270 -13.599 -1.386 1.00 0.00 44 THR A N 17
ATOM 23856 C CA . THR A 1 44 ? 3.579 -13.123 -2.578 1.00 0.00 44 THR A CA 17
ATOM 23857 C C . THR A 1 44 ? 2.080 -13.383 -2.484 1.00 0.00 44 THR A C 17
ATOM 23858 O O . THR A 1 44 ? 1.650 -14.436 -2.014 1.00 0.00 44 THR A O 17
ATOM 23869 N N . GLY A 1 45 ? 1.286 -12.417 -2.937 1.00 0.00 45 GLY A N 17
ATOM 23870 C CA . GLY A 1 45 ? -0.157 -12.561 -2.895 1.00 0.00 45 GLY A CA 17
ATOM 23871 C C . GLY A 1 45 ? -0.869 -11.232 -2.739 1.00 0.00 45 GLY A C 17
ATOM 23872 O O . GLY A 1 45 ? -0.262 -10.239 -2.336 1.00 0.00 45 GLY A O 17
ATOM 23876 N N . ARG A 1 46 ? -2.158 -11.212 -3.060 1.00 0.00 46 ARG A N 17
ATOM 23877 C CA . ARG A 1 46 ? -2.952 -9.994 -2.956 1.00 0.00 46 ARG A CA 17
ATOM 23878 C C . ARG A 1 46 ? -3.594 -9.879 -1.577 1.00 0.00 46 ARG A C 17
ATOM 23879 O O . ARG A 1 46 ? -4.293 -10.788 -1.128 1.00 0.00 46 ARG A O 17
ATOM 23900 N N . TYR A 1 47 ? -3.351 -8.757 -0.908 1.00 0.00 47 TYR A N 17
ATOM 23901 C CA . TYR A 1 47 ? -3.903 -8.525 0.421 1.00 0.00 47 TYR A CA 17
ATOM 23902 C C . TYR A 1 47 ? -5.033 -7.501 0.371 1.00 0.00 47 TYR A C 17
ATOM 23903 O O . TYR A 1 47 ? -5.320 -6.925 -0.679 1.00 0.00 47 TYR A O 17
ATOM 23921 N N . THR A 1 48 ? -5.671 -7.278 1.516 1.00 0.00 48 THR A N 17
ATOM 23922 C CA . THR A 1 48 ? -6.770 -6.324 1.604 1.00 0.00 48 THR A CA 17
ATOM 23923 C C . THR A 1 48 ? -6.449 -5.205 2.588 1.00 0.00 48 THR A C 17
ATOM 23924 O O . THR A 1 48 ? -5.697 -5.402 3.544 1.00 0.00 48 THR A O 17
ATOM 23935 N N . LEU A 1 49 ? -7.023 -4.031 2.349 1.00 0.00 49 LEU A N 17
ATOM 23936 C CA . LEU A 1 49 ? -6.798 -2.879 3.216 1.00 0.00 49 LEU A CA 17
ATOM 23937 C C . LEU A 1 49 ? -8.058 -2.538 4.005 1.00 0.00 49 LEU A C 17
ATOM 23938 O O . LEU A 1 49 ? -9.123 -2.317 3.428 1.00 0.00 49 LEU A O 17
ATOM 23954 N N . ILE A 1 50 ? -7.929 -2.494 5.327 1.00 0.00 50 ILE A N 17
ATOM 23955 C CA . ILE A 1 50 ? -9.056 -2.176 6.195 1.00 0.00 50 ILE A CA 17
ATOM 23956 C C . ILE A 1 50 ? -8.815 -0.876 6.955 1.00 0.00 50 ILE A C 17
ATOM 23957 O O . ILE A 1 50 ? -7.767 -0.693 7.574 1.00 0.00 50 ILE A O 17
ATOM 23973 N N . GLU A 1 51 ? -9.793 0.023 6.904 1.00 0.00 51 GLU A N 17
ATOM 23974 C CA . GLU A 1 51 ? -9.686 1.306 7.589 1.00 0.00 51 GLU A CA 17
ATOM 23975 C C . GLU A 1 51 ? -10.194 1.200 9.024 1.00 0.00 51 GLU A C 17
ATOM 23976 O O . GLU A 1 51 ? -11.346 0.838 9.262 1.00 0.00 51 GLU A O 17
ATOM 23988 N N . LYS A 1 52 ? -9.325 1.517 9.978 1.00 0.00 52 LYS A N 17
ATOM 23989 C CA . LYS A 1 52 ? -9.683 1.459 11.390 1.00 0.00 52 LYS A CA 17
ATOM 23990 C C . LYS A 1 52 ? -9.531 2.828 12.046 1.00 0.00 52 LYS A C 17
ATOM 23991 O O . LYS A 1 52 ? -8.416 3.289 12.291 1.00 0.00 52 LYS A O 17
ATOM 24010 N N . TRP A 1 53 ? -10.658 3.471 12.330 1.00 0.00 53 TRP A N 17
ATOM 24011 C CA . TRP A 1 53 ? -10.649 4.786 12.960 1.00 0.00 53 TRP A CA 17
ATOM 24012 C C . TRP A 1 53 ? -11.813 4.932 13.933 1.00 0.00 53 TRP A C 17
ATOM 24013 O O . TRP A 1 53 ? -12.977 4.860 13.538 1.00 0.00 53 TRP A O 17
ATOM 24034 N N . ARG A 1 54 ? -11.493 5.137 15.207 1.00 0.00 54 ARG A N 17
ATOM 24035 C CA . ARG A 1 54 ? -12.514 5.292 16.236 1.00 0.00 54 ARG A CA 17
ATOM 24036 C C . ARG A 1 54 ? -13.352 4.023 16.365 1.00 0.00 54 ARG A C 17
ATOM 24037 O O . ARG A 1 54 ? -14.581 4.070 16.308 1.00 0.00 54 ARG A O 17
ATOM 24058 N N . ASP A 1 55 ? -12.679 2.891 16.540 1.00 0.00 55 ASP A N 17
ATOM 24059 C CA . ASP A 1 55 ? -13.361 1.609 16.678 1.00 0.00 55 ASP A CA 17
ATOM 24060 C C . ASP A 1 55 ? -14.326 1.380 15.519 1.00 0.00 55 ASP A C 17
ATOM 24061 O O . ASP A 1 55 ? -15.466 0.960 15.720 1.00 0.00 55 ASP A O 17
ATOM 24070 N N . THR A 1 56 ? -13.862 1.659 14.305 1.00 0.00 56 THR A N 17
ATOM 24071 C CA . THR A 1 56 ? -14.684 1.485 13.114 1.00 0.00 56 THR A CA 17
ATOM 24072 C C . THR A 1 56 ? -13.906 0.785 12.006 1.00 0.00 56 THR A C 17
ATOM 24073 O O . THR A 1 56 ? -12.966 1.347 11.445 1.00 0.00 56 THR A O 17
ATOM 24084 N N . GLU A 1 57 ? -14.304 -0.445 11.695 1.00 0.00 57 GLU A N 17
ATOM 24085 C CA . GLU A 1 57 ? -13.642 -1.221 10.654 1.00 0.00 57 GLU A CA 17
ATOM 24086 C C . GLU A 1 57 ? -14.452 -1.199 9.361 1.00 0.00 57 GLU A C 17
ATOM 24087 O O . GLU A 1 57 ? -15.681 -1.272 9.385 1.00 0.00 57 GLU A O 17
ATOM 24099 N N . ARG A 1 58 ? -13.755 -1.097 8.234 1.00 0.00 58 ARG A N 17
ATOM 24100 C CA . ARG A 1 58 ? -14.409 -1.063 6.931 1.00 0.00 58 ARG A CA 17
ATOM 24101 C C . ARG A 1 58 ? -13.493 -1.627 5.849 1.00 0.00 58 ARG A C 17
ATOM 24102 O O . ARG A 1 58 ? -12.313 -1.279 5.776 1.00 0.00 58 ARG A O 17
ATOM 24123 N N . HIS A 1 59 ? -14.043 -2.498 5.009 1.00 0.00 59 HIS A N 17
ATOM 24124 C CA . HIS A 1 59 ? -13.276 -3.110 3.930 1.00 0.00 59 HIS A CA 17
ATOM 24125 C C . HIS A 1 59 ? -13.158 -2.160 2.742 1.00 0.00 59 HIS A C 17
ATOM 24126 O O . HIS A 1 59 ? -14.115 -1.469 2.389 1.00 0.00 59 HIS A O 17
ATOM 24141 N N . LEU A 1 60 ? -11.980 -2.130 2.129 1.00 0.00 60 LEU A N 17
ATOM 24142 C CA . LEU A 1 60 ? -11.737 -1.265 0.980 1.00 0.00 60 LEU A CA 17
ATOM 24143 C C . LEU A 1 60 ? -11.719 -2.071 -0.315 1.00 0.00 60 LEU A C 17
ATOM 24144 O O . LEU A 1 60 ? -11.046 -3.097 -0.410 1.00 0.00 60 LEU A O 17
ATOM 24160 N N . ALA A 1 61 ? -12.461 -1.597 -1.311 1.00 0.00 61 ALA A N 17
ATOM 24161 C CA . ALA A 1 61 ? -12.527 -2.272 -2.601 1.00 0.00 61 ALA A CA 17
ATOM 24162 C C . ALA A 1 61 ? -11.176 -2.235 -3.309 1.00 0.00 61 ALA A C 17
ATOM 24163 O O . ALA A 1 61 ? -10.387 -1.305 -3.146 1.00 0.00 61 ALA A O 17
ATOM 24170 N N . PRO A 1 62 ? -10.902 -3.272 -4.115 1.00 0.00 62 PRO A N 17
ATOM 24171 C CA . PRO A 1 62 ? -9.646 -3.382 -4.864 1.00 0.00 62 PRO A CA 17
ATOM 24172 C C . PRO A 1 62 ? -9.551 -2.356 -5.988 1.00 0.00 62 PRO A C 17
ATOM 24173 O O . PRO A 1 62 ? -8.471 -2.108 -6.526 1.00 0.00 62 PRO A O 17
ATOM 24184 N N . HIS A 1 63 ? -10.687 -1.761 -6.339 1.00 0.00 63 HIS A N 17
ATOM 24185 C CA . HIS A 1 63 ? -10.730 -0.761 -7.400 1.00 0.00 63 HIS A CA 17
ATOM 24186 C C . HIS A 1 63 ? -10.654 0.648 -6.821 1.00 0.00 63 HIS A C 17
ATOM 24187 O O . HIS A 1 63 ? -10.220 1.583 -7.493 1.00 0.00 63 HIS A O 17
ATOM 24202 N N . GLU A 1 64 ? -11.079 0.793 -5.569 1.00 0.00 64 GLU A N 17
ATOM 24203 C CA . GLU A 1 64 ? -11.060 2.089 -4.901 1.00 0.00 64 GLU A CA 17
ATOM 24204 C C . GLU A 1 64 ? -9.628 2.540 -4.631 1.00 0.00 64 GLU A C 17
ATOM 24205 O O . GLU A 1 64 ? -8.672 1.841 -4.963 1.00 0.00 64 GLU A O 17
ATOM 24217 N N . ASN A 1 65 ? -9.488 3.716 -4.027 1.00 0.00 65 ASN A N 17
ATOM 24218 C CA . ASN A 1 65 ? -8.173 4.263 -3.712 1.00 0.00 65 ASN A CA 17
ATOM 24219 C C . ASN A 1 65 ? -8.060 4.585 -2.226 1.00 0.00 65 ASN A C 17
ATOM 24220 O O . ASN A 1 65 ? -9.016 5.019 -1.584 1.00 0.00 65 ASN A O 17
ATOM 24231 N N . PRO A 1 66 ? -6.861 4.369 -1.663 1.00 0.00 66 PRO A N 17
ATOM 24232 C CA . PRO A 1 66 ? -6.592 4.631 -0.246 1.00 0.00 66 PRO A CA 17
ATOM 24233 C C . PRO A 1 66 ? -6.585 6.121 0.077 1.00 0.00 66 PRO A C 17
ATOM 24234 O O . PRO A 1 66 ? -7.144 6.550 1.087 1.00 0.00 66 PRO A O 17
ATOM 24245 N N . ILE A 1 67 ? -5.949 6.906 -0.787 1.00 0.00 67 ILE A N 17
ATOM 24246 C CA . ILE A 1 67 ? -5.870 8.348 -0.593 1.00 0.00 67 ILE A CA 17
ATOM 24247 C C . ILE A 1 67 ? -7.261 8.963 -0.476 1.00 0.00 67 ILE A C 17
ATOM 24248 O O . ILE A 1 67 ? -7.521 9.766 0.421 1.00 0.00 67 ILE A O 17
ATOM 24264 N N . ILE A 1 68 ? -8.150 8.581 -1.386 1.00 0.00 68 ILE A N 17
ATOM 24265 C CA . ILE A 1 68 ? -9.515 9.092 -1.382 1.00 0.00 68 ILE A CA 17
ATOM 24266 C C . ILE A 1 68 ? -10.239 8.716 -0.094 1.00 0.00 68 ILE A C 17
ATOM 24267 O O . ILE A 1 68 ? -11.109 9.448 0.378 1.00 0.00 68 ILE A O 17
ATOM 24283 N N . SER A 1 69 ? -9.873 7.570 0.471 1.00 0.00 69 SER A N 17
ATOM 24284 C CA . SER A 1 69 ? -10.490 7.095 1.705 1.00 0.00 69 SER A CA 17
ATOM 24285 C C . SER A 1 69 ? -10.289 8.100 2.835 1.00 0.00 69 SER A C 17
ATOM 24286 O O . SER A 1 69 ? -11.155 8.268 3.694 1.00 0.00 69 SER A O 17
ATOM 24294 N N . LEU A 1 70 ? -9.140 8.767 2.828 1.00 0.00 70 LEU A N 17
ATOM 24295 C CA . LEU A 1 70 ? -8.823 9.756 3.852 1.00 0.00 70 LEU A CA 17
ATOM 24296 C C . LEU A 1 70 ? -9.274 11.148 3.422 1.00 0.00 70 LEU A C 17
ATOM 24297 O O . LEU A 1 70 ? -9.478 12.030 4.255 1.00 0.00 70 LEU A O 17
ATOM 24313 N N . ASN A 1 71 ? -9.430 11.337 2.115 1.00 0.00 71 ASN A N 17
ATOM 24314 C CA . ASN A 1 71 ? -9.859 12.622 1.574 1.00 0.00 71 ASN A CA 17
ATOM 24315 C C . ASN A 1 71 ? -11.282 12.950 2.015 1.00 0.00 71 ASN A C 17
ATOM 24316 O O . ASN A 1 71 ? -11.735 14.088 1.895 1.00 0.00 71 ASN A O 17
ATOM 24327 N N . LYS A 1 72 ? -11.983 11.944 2.528 1.00 0.00 72 LYS A N 17
ATOM 24328 C CA . LYS A 1 72 ? -13.354 12.124 2.989 1.00 0.00 72 LYS A CA 17
ATOM 24329 C C . LYS A 1 72 ? -13.389 12.441 4.481 1.00 0.00 72 LYS A C 17
ATOM 24330 O O . LYS A 1 72 ? -14.314 13.094 4.965 1.00 0.00 72 LYS A O 17
ATOM 24349 N N . TRP A 1 73 ? -12.376 11.977 5.203 1.00 0.00 73 TRP A N 17
ATOM 24350 C CA . TRP A 1 73 ? -12.291 12.213 6.640 1.00 0.00 73 TRP A CA 17
ATOM 24351 C C . TRP A 1 73 ? -11.739 13.604 6.932 1.00 0.00 73 TRP A C 17
ATOM 24352 O O . TRP A 1 73 ? -12.153 14.259 7.887 1.00 0.00 73 TRP A O 17
ATOM 24373 N N . GLY A 1 74 ? -10.800 14.049 6.102 1.00 0.00 74 GLY A N 17
ATOM 24374 C CA . GLY A 1 74 ? -10.207 15.360 6.288 1.00 0.00 74 GLY A CA 17
ATOM 24375 C C . GLY A 1 74 ? -9.835 15.628 7.733 1.00 0.00 74 GLY A C 17
ATOM 24376 O O . GLY A 1 74 ? -8.739 15.281 8.172 1.00 0.00 74 GLY A O 17
ATOM 24380 N N . GLN A 1 75 ? -10.748 16.250 8.472 1.00 0.00 75 GLN A N 17
ATOM 24381 C CA . GLN A 1 75 ? -10.509 16.566 9.875 1.00 0.00 75 GLN A CA 17
ATOM 24382 C C . GLN A 1 75 ? -9.971 15.351 10.623 1.00 0.00 75 GLN A C 17
ATOM 24383 O O . GLN A 1 75 ? -9.228 15.487 11.595 1.00 0.00 75 GLN A O 17
ATOM 24397 N N . TYR A 1 76 ? -10.350 14.164 10.163 1.00 0.00 76 TYR A N 17
ATOM 24398 C CA . TYR A 1 76 ? -9.908 12.924 10.790 1.00 0.00 76 TYR A CA 17
ATOM 24399 C C . TYR A 1 76 ? -9.209 12.021 9.779 1.00 0.00 76 TYR A C 17
ATOM 24400 O O . TYR A 1 76 ? -9.398 10.805 9.781 1.00 0.00 76 TYR A O 17
ATOM 24418 N N . ALA A 1 77 ? -8.399 12.626 8.916 1.00 0.00 77 ALA A N 17
ATOM 24419 C CA . ALA A 1 77 ? -7.668 11.878 7.901 1.00 0.00 77 ALA A CA 17
ATOM 24420 C C . ALA A 1 77 ? -6.457 11.174 8.503 1.00 0.00 77 ALA A C 17
ATOM 24421 O O . ALA A 1 77 ? -6.335 9.951 8.424 1.00 0.00 77 ALA A O 17
ATOM 24428 N N . SER A 1 78 ? -5.564 11.953 9.104 1.00 0.00 78 SER A N 17
ATOM 24429 C CA . SER A 1 78 ? -4.359 11.404 9.715 1.00 0.00 78 SER A CA 17
ATOM 24430 C C . SER A 1 78 ? -4.713 10.378 10.787 1.00 0.00 78 SER A C 17
ATOM 24431 O O . SER A 1 78 ? -4.184 9.266 10.797 1.00 0.00 78 SER A O 17
ATOM 24439 N N . ASP A 1 79 ? -5.611 10.760 11.689 1.00 0.00 79 ASP A N 17
ATOM 24440 C CA . ASP A 1 79 ? -6.038 9.874 12.765 1.00 0.00 79 ASP A CA 17
ATOM 24441 C C . ASP A 1 79 ? -6.325 8.473 12.235 1.00 0.00 79 ASP A C 17
ATOM 24442 O O . ASP A 1 79 ? -6.042 7.476 12.899 1.00 0.00 79 ASP A O 17
ATOM 24451 N N . VAL A 1 80 ? -6.890 8.405 11.033 1.00 0.00 80 VAL A N 17
ATOM 24452 C CA . VAL A 1 80 ? -7.216 7.126 10.413 1.00 0.00 80 VAL A CA 17
ATOM 24453 C C . VAL A 1 80 ? -5.953 6.338 10.083 1.00 0.00 80 VAL A C 17
ATOM 24454 O O . VAL A 1 80 ? -4.960 6.903 9.627 1.00 0.00 80 VAL A O 17
ATOM 24467 N N . GLN A 1 81 ? -6.000 5.031 10.316 1.00 0.00 81 GLN A N 17
ATOM 24468 C CA . GLN A 1 81 ? -4.859 4.165 10.043 1.00 0.00 81 GLN A CA 17
ATOM 24469 C C . GLN A 1 81 ? -5.280 2.954 9.217 1.00 0.00 81 GLN A C 17
ATOM 24470 O O . GLN A 1 81 ? -6.351 2.384 9.432 1.00 0.00 81 GLN A O 17
ATOM 24484 N N . LEU A 1 82 ? -4.431 2.564 8.272 1.00 0.00 82 LEU A N 17
ATOM 24485 C CA . LEU A 1 82 ? -4.715 1.420 7.413 1.00 0.00 82 LEU A CA 17
ATOM 24486 C C . LEU A 1 82 ? -4.207 0.127 8.043 1.00 0.00 82 LEU A C 17
ATOM 24487 O O . LEU A 1 82 ? -3.333 0.149 8.910 1.00 0.00 82 LEU A O 17
ATOM 24503 N N . ILE A 1 83 ? -4.758 -0.997 7.599 1.00 0.00 83 ILE A N 17
ATOM 24504 C CA . ILE A 1 83 ? -4.358 -2.300 8.116 1.00 0.00 83 ILE A CA 17
ATOM 24505 C C . ILE A 1 83 ? -4.336 -3.348 7.009 1.00 0.00 83 ILE A C 17
ATOM 24506 O O . ILE A 1 83 ? -5.366 -3.649 6.404 1.00 0.00 83 ILE A O 17
ATOM 24522 N N . LEU A 1 84 ? -3.157 -3.903 6.751 1.00 0.00 84 LEU A N 17
ATOM 24523 C CA . LEU A 1 84 ? -3.001 -4.921 5.717 1.00 0.00 84 LEU A CA 17
ATOM 24524 C C . LEU A 1 84 ? -3.411 -6.294 6.239 1.00 0.00 84 LEU A C 17
ATOM 24525 O O . LEU A 1 84 ? -2.743 -6.868 7.099 1.00 0.00 84 LEU A O 17
ATOM 24541 N N . ARG A 1 85 ? -4.513 -6.817 5.711 1.00 0.00 85 ARG A N 17
ATOM 24542 C CA . ARG A 1 85 ? -5.012 -8.124 6.123 1.00 0.00 85 ARG A CA 17
ATOM 24543 C C . ARG A 1 85 ? -4.846 -9.147 5.003 1.00 0.00 85 ARG A C 17
ATOM 24544 O O . ARG A 1 85 ? -4.784 -8.789 3.826 1.00 0.00 85 ARG A O 17
ATOM 24565 N N . ARG A 1 86 ? -4.775 -10.420 5.377 1.00 0.00 86 ARG A N 17
ATOM 24566 C CA . ARG A 1 86 ? -4.614 -11.494 4.404 1.00 0.00 86 ARG A CA 17
ATOM 24567 C C . ARG A 1 86 ? -5.930 -12.236 4.192 1.00 0.00 86 ARG A C 17
ATOM 24568 O O . ARG A 1 86 ? -6.647 -12.538 5.146 1.00 0.00 86 ARG A O 17
ATOM 24589 N N . THR A 1 87 ? -6.243 -12.527 2.933 1.00 0.00 87 THR A N 17
ATOM 24590 C CA . THR A 1 87 ? -7.473 -13.231 2.594 1.00 0.00 87 THR A CA 17
ATOM 24591 C C . THR A 1 87 ? -7.240 -14.736 2.511 1.00 0.00 87 THR A C 17
ATOM 24592 O O . THR A 1 87 ? -7.562 -15.369 1.506 1.00 0.00 87 THR A O 17
ATOM 24603 N N . GLY A 1 88 ? -6.679 -15.303 3.574 1.00 0.00 88 GLY A N 17
ATOM 24604 C CA . GLY A 1 88 ? -6.413 -16.729 3.601 1.00 0.00 88 GLY A CA 17
ATOM 24605 C C . GLY A 1 88 ? -5.234 -17.083 4.484 1.00 0.00 88 GLY A C 17
ATOM 24606 O O . GLY A 1 88 ? -4.267 -16.328 4.598 1.00 0.00 88 GLY A O 17
ATOM 24610 N N . PRO A 1 89 ? -5.304 -18.256 5.131 1.00 0.00 89 PRO A N 17
ATOM 24611 C CA . PRO A 1 89 ? -4.243 -18.734 6.022 1.00 0.00 89 PRO A CA 17
ATOM 24612 C C . PRO A 1 89 ? -2.978 -19.118 5.262 1.00 0.00 89 PRO A C 17
ATOM 24613 O O . PRO A 1 89 ? -1.872 -18.738 5.647 1.00 0.00 89 PRO A O 17
ATOM 24624 N N . SER A 1 90 ? -3.148 -19.873 4.181 1.00 0.00 90 SER A N 17
ATOM 24625 C CA . SER A 1 90 ? -2.019 -20.311 3.369 1.00 0.00 90 SER A CA 17
ATOM 24626 C C . SER A 1 90 ? -2.501 -21.012 2.103 1.00 0.00 90 SER A C 17
ATOM 24627 O O . SER A 1 90 ? -3.568 -21.625 2.086 1.00 0.00 90 SER A O 17
ATOM 24635 N N . GLY A 1 91 ? -1.704 -20.918 1.042 1.00 0.00 91 GLY A N 17
ATOM 24636 C CA . GLY A 1 91 ? -2.065 -21.548 -0.215 1.00 0.00 91 GLY A CA 17
ATOM 24637 C C . GLY A 1 91 ? -0.868 -22.137 -0.933 1.00 0.00 91 GLY A C 17
ATOM 24638 O O . GLY A 1 91 ? 0.282 -21.802 -0.645 1.00 0.00 91 GLY A O 17
ATOM 24642 N N . PRO A 1 92 ? -1.131 -23.038 -1.891 1.00 0.00 92 PRO A N 17
ATOM 24643 C CA . PRO A 1 92 ? -0.079 -23.694 -2.672 1.00 0.00 92 PRO A CA 17
ATOM 24644 C C . PRO A 1 92 ? 0.618 -22.734 -3.630 1.00 0.00 92 PRO A C 17
ATOM 24645 O O . PRO A 1 92 ? 0.045 -22.327 -4.641 1.00 0.00 92 PRO A O 17
ATOM 24656 N N . SER A 1 93 ? 1.856 -22.375 -3.305 1.00 0.00 93 SER A N 17
ATOM 24657 C CA . SER A 1 93 ? 2.629 -21.459 -4.135 1.00 0.00 93 SER A CA 17
ATOM 24658 C C . SER A 1 93 ? 2.947 -22.089 -5.488 1.00 0.00 93 SER A C 17
ATOM 24659 O O . SER A 1 93 ? 3.574 -23.146 -5.561 1.00 0.00 93 SER A O 17
ATOM 24667 N N . SER A 1 94 ? 2.509 -21.432 -6.557 1.00 0.00 94 SER A N 17
ATOM 24668 C CA . SER A 1 94 ? 2.742 -21.929 -7.908 1.00 0.00 94 SER A CA 17
ATOM 24669 C C . SER A 1 94 ? 4.115 -21.497 -8.416 1.00 0.00 94 SER A C 17
ATOM 24670 O O . SER A 1 94 ? 4.687 -20.519 -7.937 1.00 0.00 94 SER A O 17
ATOM 24678 N N . GLY A 1 95 ? 4.637 -22.235 -9.391 1.00 0.00 95 GLY A N 17
ATOM 24679 C CA . GLY A 1 95 ? 5.938 -21.914 -9.948 1.00 0.00 95 GLY A CA 17
ATOM 24680 C C . GLY A 1 95 ? 5.873 -21.597 -11.429 1.00 0.00 95 GLY A C 17
ATOM 24681 O O . GLY A 1 95 ? 6.481 -22.288 -12.246 1.00 0.00 95 GLY A O 17
ATOM 24685 N N . GLY A 1 1 ? 5.208 0.435 -10.367 1.00 0.00 1 GLY A N 18
ATOM 24686 C CA . GLY A 1 1 ? 5.488 0.284 -8.951 1.00 0.00 1 GLY A CA 18
ATOM 24687 C C . GLY A 1 1 ? 6.068 1.542 -8.337 1.00 0.00 1 GLY A C 18
ATOM 24688 O O . GLY A 1 1 ? 5.332 2.402 -7.854 1.00 0.00 1 GLY A O 18
ATOM 24692 N N . SER A 1 2 ? 7.393 1.650 -8.353 1.00 0.00 2 SER A N 18
ATOM 24693 C CA . SER A 1 2 ? 8.072 2.811 -7.789 1.00 0.00 2 SER A CA 18
ATOM 24694 C C . SER A 1 2 ? 8.926 3.507 -8.844 1.00 0.00 2 SER A C 18
ATOM 24695 O O . SER A 1 2 ? 9.819 2.900 -9.435 1.00 0.00 2 SER A O 18
ATOM 24703 N N . SER A 1 3 ? 8.645 4.785 -9.076 1.00 0.00 3 SER A N 18
ATOM 24704 C CA . SER A 1 3 ? 9.384 5.564 -10.062 1.00 0.00 3 SER A CA 18
ATOM 24705 C C . SER A 1 3 ? 10.458 6.414 -9.390 1.00 0.00 3 SER A C 18
ATOM 24706 O O . SER A 1 3 ? 11.636 6.331 -9.733 1.00 0.00 3 SER A O 18
ATOM 24714 N N . GLY A 1 4 ? 10.041 7.232 -8.428 1.00 0.00 4 GLY A N 18
ATOM 24715 C CA . GLY A 1 4 ? 10.979 8.085 -7.722 1.00 0.00 4 GLY A CA 18
ATOM 24716 C C . GLY A 1 4 ? 10.318 9.324 -7.150 1.00 0.00 4 GLY A C 18
ATOM 24717 O O . GLY A 1 4 ? 10.449 9.613 -5.961 1.00 0.00 4 GLY A O 18
ATOM 24721 N N . SER A 1 5 ? 9.607 10.059 -8.000 1.00 0.00 5 SER A N 18
ATOM 24722 C CA . SER A 1 5 ? 8.928 11.277 -7.574 1.00 0.00 5 SER A CA 18
ATOM 24723 C C . SER A 1 5 ? 8.318 11.102 -6.186 1.00 0.00 5 SER A C 18
ATOM 24724 O O . SER A 1 5 ? 7.263 10.486 -6.033 1.00 0.00 5 SER A O 18
ATOM 24732 N N . SER A 1 6 ? 8.990 11.648 -5.178 1.00 0.00 6 SER A N 18
ATOM 24733 C CA . SER A 1 6 ? 8.517 11.550 -3.802 1.00 0.00 6 SER A CA 18
ATOM 24734 C C . SER A 1 6 ? 7.008 11.767 -3.729 1.00 0.00 6 SER A C 18
ATOM 24735 O O . SER A 1 6 ? 6.531 12.901 -3.755 1.00 0.00 6 SER A O 18
ATOM 24743 N N . GLY A 1 7 ? 6.263 10.670 -3.638 1.00 0.00 7 GLY A N 18
ATOM 24744 C CA . GLY A 1 7 ? 4.816 10.761 -3.563 1.00 0.00 7 GLY A CA 18
ATOM 24745 C C . GLY A 1 7 ? 4.328 11.099 -2.168 1.00 0.00 7 GLY A C 18
ATOM 24746 O O . GLY A 1 7 ? 4.969 11.864 -1.448 1.00 0.00 7 GLY A O 18
ATOM 24750 N N . MET A 1 8 ? 3.189 10.530 -1.787 1.00 0.00 8 MET A N 18
ATOM 24751 C CA . MET A 1 8 ? 2.616 10.777 -0.469 1.00 0.00 8 MET A CA 18
ATOM 24752 C C . MET A 1 8 ? 2.947 9.638 0.490 1.00 0.00 8 MET A C 18
ATOM 24753 O O . MET A 1 8 ? 3.488 8.611 0.083 1.00 0.00 8 MET A O 18
ATOM 24767 N N . GLU A 1 9 ? 2.619 9.829 1.764 1.00 0.00 9 GLU A N 18
ATOM 24768 C CA . GLU A 1 9 ? 2.883 8.817 2.780 1.00 0.00 9 GLU A CA 18
ATOM 24769 C C . GLU A 1 9 ? 1.587 8.153 3.237 1.00 0.00 9 GLU A C 18
ATOM 24770 O O . GLU A 1 9 ? 0.536 8.792 3.296 1.00 0.00 9 GLU A O 18
ATOM 24782 N N . LEU A 1 10 ? 1.670 6.866 3.557 1.00 0.00 10 LEU A N 18
ATOM 24783 C CA . LEU A 1 10 ? 0.505 6.114 4.008 1.00 0.00 10 LEU A CA 18
ATOM 24784 C C . LEU A 1 10 ? 0.765 5.468 5.366 1.00 0.00 10 LEU A C 18
ATOM 24785 O O . LEU A 1 10 ? 1.906 5.160 5.710 1.00 0.00 10 LEU A O 18
ATOM 24801 N N . LYS A 1 11 ? -0.301 5.264 6.132 1.00 0.00 11 LYS A N 18
ATOM 24802 C CA . LYS A 1 11 ? -0.190 4.651 7.451 1.00 0.00 11 LYS A CA 18
ATOM 24803 C C . LYS A 1 11 ? -0.952 3.331 7.503 1.00 0.00 11 LYS A C 18
ATOM 24804 O O . LYS A 1 11 ? -2.180 3.314 7.585 1.00 0.00 11 LYS A O 18
ATOM 24823 N N . VAL A 1 12 ? -0.215 2.225 7.458 1.00 0.00 12 VAL A N 18
ATOM 24824 C CA . VAL A 1 12 ? -0.821 0.900 7.503 1.00 0.00 12 VAL A CA 18
ATOM 24825 C C . VAL A 1 12 ? -0.039 -0.031 8.422 1.00 0.00 12 VAL A C 18
ATOM 24826 O O . VAL A 1 12 ? 1.189 -0.095 8.359 1.00 0.00 12 VAL A O 18
ATOM 24839 N N . TRP A 1 13 ? -0.758 -0.751 9.276 1.00 0.00 13 TRP A N 18
ATOM 24840 C CA . TRP A 1 13 ? -0.130 -1.680 10.209 1.00 0.00 13 TRP A CA 18
ATOM 24841 C C . TRP A 1 13 ? 0.125 -3.029 9.545 1.00 0.00 13 TRP A C 18
ATOM 24842 O O . TRP A 1 13 ? -0.801 -3.813 9.335 1.00 0.00 13 TRP A O 18
ATOM 24863 N N . VAL A 1 1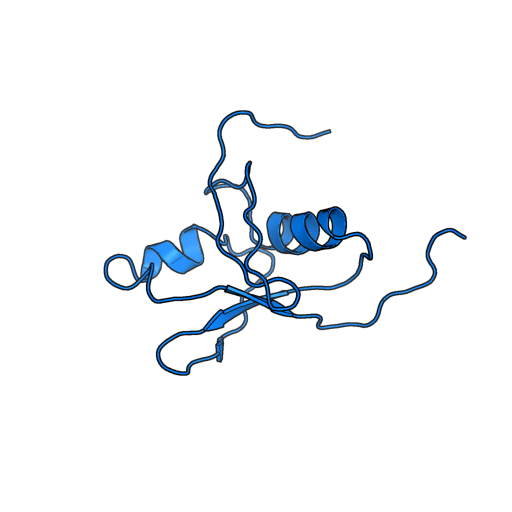4 ? 1.385 -3.294 9.217 1.00 0.00 14 VAL A N 18
ATOM 24864 C CA . VAL A 1 14 ? 1.762 -4.549 8.578 1.00 0.00 14 VAL A CA 18
ATOM 24865 C C . VAL A 1 14 ? 2.419 -5.497 9.575 1.00 0.00 14 VAL A C 18
ATOM 24866 O O . VAL A 1 14 ? 3.493 -5.211 10.105 1.00 0.00 14 VAL A O 18
ATOM 24879 N N . ASP A 1 15 ? 1.768 -6.628 9.825 1.00 0.00 15 ASP A N 18
ATOM 24880 C CA . ASP A 1 15 ? 2.290 -7.620 10.757 1.00 0.00 15 ASP A CA 18
ATOM 24881 C C . ASP A 1 15 ? 2.476 -7.017 12.146 1.00 0.00 15 ASP A C 18
ATOM 24882 O O . ASP A 1 15 ? 3.436 -7.332 12.848 1.00 0.00 15 ASP A O 18
ATOM 24891 N N . GLY A 1 16 ? 1.549 -6.147 12.537 1.00 0.00 16 GLY A N 18
ATOM 24892 C CA . GLY A 1 16 ? 1.629 -5.512 13.839 1.00 0.00 16 GLY A CA 18
ATOM 24893 C C . GLY A 1 16 ? 2.749 -4.494 13.920 1.00 0.00 16 GLY A C 18
ATOM 24894 O O . GLY A 1 16 ? 3.147 -4.083 15.010 1.00 0.00 16 GLY A O 18
ATOM 24898 N N . VAL A 1 17 ? 3.261 -4.086 12.763 1.00 0.00 17 VAL A N 18
ATOM 24899 C CA . VAL A 1 17 ? 4.343 -3.110 12.707 1.00 0.00 17 VAL A CA 18
ATOM 24900 C C . VAL A 1 17 ? 4.008 -1.974 11.747 1.00 0.00 17 VAL A C 18
ATOM 24901 O O . VAL A 1 17 ? 3.647 -2.209 10.594 1.00 0.00 17 VAL A O 18
ATOM 24914 N N . GLN A 1 18 ? 4.133 -0.742 12.230 1.00 0.00 18 GLN A N 18
ATOM 24915 C CA . GLN A 1 18 ? 3.843 0.431 11.414 1.00 0.00 18 GLN A CA 18
ATOM 24916 C C . GLN A 1 18 ? 4.786 0.507 10.217 1.00 0.00 18 GLN A C 18
ATOM 24917 O O . GLN A 1 18 ? 6.006 0.443 10.370 1.00 0.00 18 GLN A O 18
ATOM 24931 N N . ARG A 1 19 ? 4.212 0.645 9.026 1.00 0.00 19 ARG A N 18
ATOM 24932 C CA . ARG A 1 19 ? 5.001 0.728 7.803 1.00 0.00 19 ARG A CA 18
ATOM 24933 C C . ARG A 1 19 ? 4.480 1.838 6.895 1.00 0.00 19 ARG A C 18
ATOM 24934 O O . ARG A 1 19 ? 3.319 1.824 6.485 1.00 0.00 19 ARG A O 18
ATOM 24955 N N . ILE A 1 20 ? 5.345 2.797 6.585 1.00 0.00 20 ILE A N 18
ATOM 24956 C CA . ILE A 1 20 ? 4.972 3.913 5.725 1.00 0.00 20 ILE A CA 18
ATOM 24957 C C . ILE A 1 20 ? 5.346 3.637 4.272 1.00 0.00 20 ILE A C 18
ATOM 24958 O O . ILE A 1 20 ? 6.510 3.389 3.956 1.00 0.00 20 ILE A O 18
ATOM 24974 N N . VAL A 1 21 ? 4.351 3.683 3.392 1.00 0.00 21 VAL A N 18
ATOM 24975 C CA . VAL A 1 21 ? 4.576 3.441 1.972 1.00 0.00 21 VAL A CA 18
ATOM 24976 C C . VAL A 1 21 ? 4.903 4.737 1.238 1.00 0.00 21 VAL A C 18
ATOM 24977 O O . VAL A 1 21 ? 4.252 5.761 1.446 1.00 0.00 21 VAL A O 18
ATOM 24990 N N . CYS A 1 22 ? 5.915 4.684 0.379 1.00 0.00 22 CYS A N 18
ATOM 24991 C CA . CYS A 1 22 ? 6.330 5.855 -0.386 1.00 0.00 22 CYS A CA 18
ATOM 24992 C C . CYS A 1 22 ? 5.963 5.700 -1.858 1.00 0.00 22 CYS A C 18
ATOM 24993 O O . CYS A 1 22 ? 5.633 4.606 -2.315 1.00 0.00 22 CYS A O 18
ATOM 25001 N N . GLY A 1 23 ? 6.022 6.804 -2.597 1.00 0.00 23 GLY A N 18
ATOM 25002 C CA . GLY A 1 23 ? 5.692 6.769 -4.010 1.00 0.00 23 GLY A CA 18
ATOM 25003 C C . GLY A 1 23 ? 4.228 6.463 -4.255 1.00 0.00 23 GLY A C 18
ATOM 25004 O O . GLY A 1 23 ? 3.882 5.785 -5.223 1.00 0.00 23 GLY A O 18
ATOM 25008 N N . VAL A 1 24 ? 3.364 6.961 -3.376 1.00 0.00 24 VAL A N 18
ATOM 25009 C CA . VAL A 1 24 ? 1.929 6.736 -3.501 1.00 0.00 24 VAL A CA 18
ATOM 25010 C C . VAL A 1 24 ? 1.230 7.960 -4.082 1.00 0.00 24 VAL A C 18
ATOM 25011 O O . VAL A 1 24 ? 1.230 9.034 -3.480 1.00 0.00 24 VAL A O 18
ATOM 25024 N N . THR A 1 25 ? 0.633 7.791 -5.258 1.00 0.00 25 THR A N 18
ATOM 25025 C CA . THR A 1 25 ? -0.070 8.882 -5.922 1.00 0.00 25 THR A CA 18
ATOM 25026 C C . THR A 1 25 ? -1.556 8.573 -6.063 1.00 0.00 25 THR A C 18
ATOM 25027 O O . THR A 1 25 ? -1.963 7.412 -6.029 1.00 0.00 25 THR A O 18
ATOM 25038 N N . GLU A 1 26 ? -2.361 9.619 -6.223 1.00 0.00 26 GLU A N 18
ATOM 25039 C CA . GLU A 1 26 ? -3.803 9.457 -6.369 1.00 0.00 26 GLU A CA 18
ATOM 25040 C C . GLU A 1 26 ? -4.127 8.359 -7.378 1.00 0.00 26 GLU A C 18
ATOM 25041 O O . GLU A 1 26 ? -4.917 7.457 -7.098 1.00 0.00 26 GLU A O 18
ATOM 25053 N N . VAL A 1 27 ? -3.512 8.443 -8.553 1.00 0.00 27 VAL A N 18
ATOM 25054 C CA . VAL A 1 27 ? -3.735 7.457 -9.605 1.00 0.00 27 VAL A CA 18
ATOM 25055 C C . VAL A 1 27 ? -3.564 6.039 -9.073 1.00 0.00 27 VAL A C 18
ATOM 25056 O O . VAL A 1 27 ? -4.344 5.143 -9.399 1.00 0.00 27 VAL A O 18
ATOM 25069 N N . THR A 1 28 ? -2.538 5.840 -8.251 1.00 0.00 28 THR A N 18
ATOM 25070 C CA . THR A 1 28 ? -2.264 4.530 -7.674 1.00 0.00 28 THR A CA 18
ATOM 25071 C C . THR A 1 28 ? -3.456 4.023 -6.871 1.00 0.00 28 THR A C 18
ATOM 25072 O O . THR A 1 28 ? -3.885 4.658 -5.907 1.00 0.00 28 THR A O 18
ATOM 25083 N N . THR A 1 29 ? -3.989 2.873 -7.273 1.00 0.00 29 THR A N 18
ATOM 25084 C CA . THR A 1 29 ? -5.132 2.280 -6.592 1.00 0.00 29 THR A CA 18
ATOM 25085 C C . THR A 1 29 ? -4.698 1.540 -5.332 1.00 0.00 29 THR A C 18
ATOM 25086 O O . THR A 1 29 ? -3.505 1.412 -5.056 1.00 0.00 29 THR A O 18
ATOM 25097 N N . CYS A 1 30 ? -5.673 1.053 -4.572 1.00 0.00 30 CYS A N 18
ATOM 25098 C CA . CYS A 1 30 ? -5.391 0.324 -3.340 1.00 0.00 30 CYS A CA 18
ATOM 25099 C C . CYS A 1 30 ? -4.712 -1.008 -3.640 1.00 0.00 30 CYS A C 18
ATOM 25100 O O . CYS A 1 30 ? -3.812 -1.433 -2.916 1.00 0.00 30 CYS A O 18
ATOM 25108 N N . GLN A 1 31 ? -5.151 -1.662 -4.711 1.00 0.00 31 GLN A N 18
ATOM 25109 C CA . GLN A 1 31 ? -4.586 -2.948 -5.104 1.00 0.00 31 GLN A CA 18
ATOM 25110 C C . GLN A 1 31 ? -3.104 -2.813 -5.435 1.00 0.00 31 GLN A C 18
ATOM 25111 O O . GLN A 1 31 ? -2.326 -3.744 -5.228 1.00 0.00 31 GLN A O 18
ATOM 25125 N N . GLU A 1 32 ? -2.720 -1.649 -5.950 1.00 0.00 32 GLU A N 18
ATOM 25126 C CA . GLU A 1 32 ? -1.331 -1.395 -6.310 1.00 0.00 32 GLU A CA 18
ATOM 25127 C C . GLU A 1 32 ? -0.465 -1.239 -5.063 1.00 0.00 32 GLU A C 18
ATOM 25128 O O . GLU A 1 32 ? 0.700 -1.636 -5.049 1.00 0.00 32 GLU A O 18
ATOM 25140 N N . VAL A 1 33 ? -1.043 -0.658 -4.017 1.00 0.00 33 VAL A N 18
ATOM 25141 C CA . VAL A 1 33 ? -0.326 -0.450 -2.765 1.00 0.00 33 VAL A CA 18
ATOM 25142 C C . VAL A 1 33 ? -0.007 -1.778 -2.087 1.00 0.00 33 VAL A C 18
ATOM 25143 O O . VAL A 1 33 ? 1.147 -2.204 -2.045 1.00 0.00 33 VAL A O 18
ATOM 25156 N N . VAL A 1 34 ? -1.039 -2.428 -1.557 1.00 0.00 34 VAL A N 18
ATOM 25157 C CA . VAL A 1 34 ? -0.869 -3.709 -0.882 1.00 0.00 34 VAL A CA 18
ATOM 25158 C C . VAL A 1 34 ? 0.182 -4.564 -1.581 1.00 0.00 34 VAL A C 18
ATOM 25159 O O . VAL A 1 34 ? 1.109 -5.068 -0.946 1.00 0.00 34 VAL A O 18
ATOM 25172 N N . ILE A 1 35 ? 0.031 -4.723 -2.891 1.00 0.00 35 ILE A N 18
ATOM 25173 C CA . ILE A 1 35 ? 0.969 -5.515 -3.677 1.00 0.00 35 ILE A CA 18
ATOM 25174 C C . ILE A 1 35 ? 2.411 -5.187 -3.307 1.00 0.00 35 ILE A C 18
ATOM 25175 O O . ILE A 1 35 ? 3.219 -6.083 -3.063 1.00 0.00 35 ILE A O 18
ATOM 25191 N N . ALA A 1 36 ? 2.727 -3.897 -3.266 1.00 0.00 36 ALA A N 18
ATOM 25192 C CA . ALA A 1 36 ? 4.071 -3.450 -2.922 1.00 0.00 36 ALA A CA 18
ATOM 25193 C C . ALA A 1 36 ? 4.559 -4.116 -1.640 1.00 0.00 36 ALA A C 18
ATOM 25194 O O . ALA A 1 36 ? 5.540 -4.861 -1.650 1.00 0.00 36 ALA A O 18
ATOM 25201 N N . LEU A 1 37 ? 3.871 -3.844 -0.537 1.00 0.00 37 LEU A N 18
ATOM 25202 C CA . LEU A 1 37 ? 4.235 -4.416 0.754 1.00 0.00 37 LEU A CA 18
ATOM 25203 C C . LEU A 1 37 ? 4.372 -5.933 0.658 1.00 0.00 37 LEU A C 18
ATOM 25204 O O . LEU A 1 37 ? 5.359 -6.507 1.117 1.00 0.00 37 LEU A O 18
ATOM 25220 N N . ALA A 1 38 ? 3.376 -6.575 0.056 1.00 0.00 38 ALA A N 18
ATOM 25221 C CA . ALA A 1 38 ? 3.388 -8.023 -0.104 1.00 0.00 38 ALA A CA 18
ATOM 25222 C C . ALA A 1 38 ? 4.680 -8.492 -0.764 1.00 0.00 38 ALA A C 18
ATOM 25223 O O . ALA A 1 38 ? 5.266 -9.495 -0.356 1.00 0.00 38 ALA A O 18
ATOM 25230 N N . GLN A 1 39 ? 5.117 -7.762 -1.784 1.00 0.00 39 GLN A N 18
ATOM 25231 C CA . GLN A 1 39 ? 6.340 -8.105 -2.500 1.00 0.00 39 GLN A CA 18
ATOM 25232 C C . GLN A 1 39 ? 7.554 -8.012 -1.581 1.00 0.00 39 GLN A C 18
ATOM 25233 O O . GLN A 1 39 ? 8.467 -8.833 -1.658 1.00 0.00 39 GLN A O 18
ATOM 25247 N N . ALA A 1 40 ? 7.556 -7.005 -0.713 1.00 0.00 40 ALA A N 18
ATOM 25248 C CA . ALA A 1 40 ? 8.657 -6.806 0.222 1.00 0.00 40 ALA A CA 18
ATOM 25249 C C . ALA A 1 40 ? 8.787 -7.988 1.176 1.00 0.00 40 ALA A C 18
ATOM 25250 O O . ALA A 1 40 ? 9.876 -8.533 1.359 1.00 0.00 40 ALA A O 18
ATOM 25257 N N . ILE A 1 41 ? 7.672 -8.378 1.784 1.00 0.00 41 ILE A N 18
ATOM 25258 C CA . ILE A 1 41 ? 7.662 -9.495 2.719 1.00 0.00 41 ILE A CA 18
ATOM 25259 C C . ILE A 1 41 ? 7.849 -10.823 1.992 1.00 0.00 41 ILE A C 18
ATOM 25260 O O . ILE A 1 41 ? 8.345 -11.792 2.565 1.00 0.00 41 ILE A O 18
ATOM 25276 N N . GLY A 1 42 ? 7.450 -10.858 0.724 1.00 0.00 42 GLY A N 18
ATOM 25277 C CA . GLY A 1 42 ? 7.584 -12.071 -0.062 1.00 0.00 42 GLY A CA 18
ATOM 25278 C C . GLY A 1 42 ? 6.269 -12.515 -0.670 1.00 0.00 42 GLY A C 18
ATOM 25279 O O . GLY A 1 42 ? 6.081 -12.436 -1.885 1.00 0.00 42 GLY A O 18
ATOM 25283 N N . ARG A 1 43 ? 5.356 -12.984 0.174 1.00 0.00 43 ARG A N 18
ATOM 25284 C CA . ARG A 1 43 ? 4.053 -13.446 -0.289 1.00 0.00 43 ARG A CA 18
ATOM 25285 C C . ARG A 1 43 ? 3.493 -12.511 -1.357 1.00 0.00 43 ARG A C 18
ATOM 25286 O O . ARG A 1 43 ? 3.687 -11.296 -1.299 1.00 0.00 43 ARG A O 18
ATOM 25307 N N . THR A 1 44 ? 2.798 -13.086 -2.334 1.00 0.00 44 THR A N 18
ATOM 25308 C CA . THR A 1 44 ? 2.212 -12.306 -3.416 1.00 0.00 44 THR A CA 18
ATOM 25309 C C . THR A 1 44 ? 0.691 -12.286 -3.319 1.00 0.00 44 THR A C 18
ATOM 25310 O O . THR A 1 44 ? 0.026 -11.499 -3.991 1.00 0.00 44 THR A O 18
ATOM 25321 N N . GLY A 1 45 ? 0.145 -13.159 -2.477 1.00 0.00 45 GLY A N 18
ATOM 25322 C CA . GLY A 1 45 ? -1.295 -13.225 -2.307 1.00 0.00 45 GLY A CA 18
ATOM 25323 C C . GLY A 1 45 ? -1.904 -11.873 -1.993 1.00 0.00 45 GLY A C 18
ATOM 25324 O O . GLY A 1 45 ? -1.700 -11.329 -0.907 1.00 0.00 45 GLY A O 18
ATOM 25328 N N . ARG A 1 46 ? -2.653 -11.328 -2.946 1.00 0.00 46 ARG A N 18
ATOM 25329 C CA . ARG A 1 46 ? -3.292 -10.029 -2.766 1.00 0.00 46 ARG A CA 18
ATOM 25330 C C . ARG A 1 46 ? -3.826 -9.878 -1.345 1.00 0.00 46 ARG A C 18
ATOM 25331 O O . ARG A 1 46 ? -4.459 -10.787 -0.808 1.00 0.00 46 ARG A O 18
ATOM 25352 N N . TYR A 1 47 ? -3.565 -8.724 -0.741 1.00 0.00 47 TYR A N 18
ATOM 25353 C CA . TYR A 1 47 ? -4.016 -8.454 0.619 1.00 0.00 47 TYR A CA 18
ATOM 25354 C C . TYR A 1 47 ? -5.169 -7.454 0.623 1.00 0.00 47 TYR A C 18
ATOM 25355 O O . TYR A 1 47 ? -5.470 -6.832 -0.396 1.00 0.00 47 TYR A O 18
ATOM 25373 N N . THR A 1 48 ? -5.810 -7.305 1.777 1.00 0.00 48 THR A N 18
ATOM 25374 C CA . THR A 1 48 ? -6.930 -6.382 1.916 1.00 0.00 48 THR A CA 18
ATOM 25375 C C . THR A 1 48 ? -6.572 -5.216 2.830 1.00 0.00 48 THR A C 18
ATOM 25376 O O . THR A 1 48 ? -5.773 -5.362 3.756 1.00 0.00 48 THR A O 18
ATOM 25387 N N . LEU A 1 49 ? -7.166 -4.058 2.564 1.00 0.00 49 LEU A N 18
ATOM 25388 C CA . LEU A 1 49 ? -6.910 -2.865 3.364 1.00 0.00 49 LEU A CA 18
ATOM 25389 C C . LEU A 1 49 ? -8.118 -2.521 4.231 1.00 0.00 49 LEU A C 18
ATOM 25390 O O . LEU A 1 49 ? -9.225 -2.337 3.724 1.00 0.00 49 LEU A O 18
ATOM 25406 N N . ILE A 1 50 ? -7.896 -2.434 5.538 1.00 0.00 50 ILE A N 18
ATOM 25407 C CA . ILE A 1 50 ? -8.965 -2.108 6.474 1.00 0.00 50 ILE A CA 18
ATOM 25408 C C . ILE A 1 50 ? -8.646 -0.836 7.252 1.00 0.00 50 ILE A C 18
ATOM 25409 O O . ILE A 1 50 ? -7.536 -0.668 7.756 1.00 0.00 50 ILE A O 18
ATOM 25425 N N . GLU A 1 51 ? -9.627 0.055 7.346 1.00 0.00 51 GLU A N 18
ATOM 25426 C CA . GLU A 1 51 ? -9.451 1.312 8.064 1.00 0.00 51 GLU A CA 18
ATOM 25427 C C . GLU A 1 51 ? -10.157 1.270 9.416 1.00 0.00 51 GLU A C 18
ATOM 25428 O O . GLU A 1 51 ? -11.386 1.254 9.488 1.00 0.00 51 GLU A O 18
ATOM 25440 N N . LYS A 1 52 ? -9.370 1.251 10.487 1.00 0.00 52 LYS A N 18
ATOM 25441 C CA . LYS A 1 52 ? -9.917 1.211 11.838 1.00 0.00 52 LYS A CA 18
ATOM 25442 C C . LYS A 1 52 ? -10.113 2.620 12.388 1.00 0.00 52 LYS A C 18
ATOM 25443 O O . LYS A 1 52 ? -9.187 3.431 12.385 1.00 0.00 52 LYS A O 18
ATOM 25462 N N . TRP A 1 53 ? -11.322 2.903 12.859 1.00 0.00 53 TRP A N 18
ATOM 25463 C CA . TRP A 1 53 ? -11.638 4.215 13.414 1.00 0.00 53 TRP A CA 18
ATOM 25464 C C . TRP A 1 53 ? -12.800 4.125 14.396 1.00 0.00 53 TRP A C 18
ATOM 25465 O O . TRP A 1 53 ? -13.706 3.309 14.227 1.00 0.00 53 TRP A O 18
ATOM 25486 N N . ARG A 1 54 ? -12.769 4.970 15.422 1.00 0.00 54 ARG A N 18
ATOM 25487 C CA . ARG A 1 54 ? -13.821 4.984 16.432 1.00 0.00 54 ARG A CA 18
ATOM 25488 C C . ARG A 1 54 ? -14.271 3.565 16.768 1.00 0.00 54 ARG A C 18
ATOM 25489 O O . ARG A 1 54 ? -15.467 3.290 16.867 1.00 0.00 54 ARG A O 18
ATOM 25510 N N . ASP A 1 55 ? -13.306 2.670 16.942 1.00 0.00 55 ASP A N 18
ATOM 25511 C CA . ASP A 1 55 ? -13.602 1.280 17.268 1.00 0.00 55 ASP A CA 18
ATOM 25512 C C . ASP A 1 55 ? -14.486 0.647 16.197 1.00 0.00 55 ASP A C 18
ATOM 25513 O O . ASP A 1 55 ? -15.447 -0.059 16.507 1.00 0.00 55 ASP A O 18
ATOM 25522 N N . THR A 1 56 ? -14.156 0.905 14.936 1.00 0.00 56 THR A N 18
ATOM 25523 C CA . THR A 1 56 ? -14.920 0.364 13.819 1.00 0.00 56 THR A CA 18
ATOM 25524 C C . THR A 1 56 ? -14.001 -0.254 12.772 1.00 0.00 56 THR A C 18
ATOM 25525 O O . THR A 1 56 ? -12.831 0.112 12.667 1.00 0.00 56 THR A O 18
ATOM 25536 N N . GLU A 1 57 ? -14.538 -1.193 11.999 1.00 0.00 57 GLU A N 18
ATOM 25537 C CA . GLU A 1 57 ? -13.764 -1.861 10.960 1.00 0.00 57 GLU A CA 18
ATOM 25538 C C . GLU A 1 57 ? -14.538 -1.899 9.645 1.00 0.00 57 GLU A C 18
ATOM 25539 O O . GLU A 1 57 ? -15.731 -2.203 9.622 1.00 0.00 57 GLU A O 18
ATOM 25551 N N . ARG A 1 58 ? -13.850 -1.587 8.551 1.00 0.00 58 ARG A N 18
ATOM 25552 C CA . ARG A 1 58 ? -14.472 -1.584 7.232 1.00 0.00 58 ARG A CA 18
ATOM 25553 C C . ARG A 1 58 ? -13.461 -1.960 6.153 1.00 0.00 58 ARG A C 18
ATOM 25554 O O . ARG A 1 58 ? -12.364 -1.402 6.093 1.00 0.00 58 ARG A O 18
ATOM 25575 N N . HIS A 1 59 ? -13.836 -2.911 5.303 1.00 0.00 59 HIS A N 18
ATOM 25576 C CA . HIS A 1 59 ? -12.962 -3.362 4.226 1.00 0.00 59 HIS A CA 18
ATOM 25577 C C . HIS A 1 59 ? -13.069 -2.438 3.017 1.00 0.00 59 HIS A C 18
ATOM 25578 O O . HIS A 1 59 ? -14.161 -2.203 2.497 1.00 0.00 59 HIS A O 18
ATOM 25593 N N . LEU A 1 60 ? -11.931 -1.917 2.574 1.00 0.00 60 LEU A N 18
ATOM 25594 C CA . LEU A 1 60 ? -11.896 -1.018 1.425 1.00 0.00 60 LEU A CA 18
ATOM 25595 C C . LEU A 1 60 ? -11.955 -1.802 0.118 1.00 0.00 60 LEU A C 18
ATOM 25596 O O . LEU A 1 60 ? -11.545 -2.961 0.059 1.00 0.00 60 LEU A O 18
ATOM 25612 N N . ALA A 1 61 ? -12.466 -1.161 -0.927 1.00 0.00 61 ALA A N 18
ATOM 25613 C CA . ALA A 1 61 ? -12.575 -1.797 -2.235 1.00 0.00 61 ALA A CA 18
ATOM 25614 C C . ALA A 1 61 ? -11.227 -1.821 -2.947 1.00 0.00 61 ALA A C 18
ATOM 25615 O O . ALA A 1 61 ? -10.410 -0.910 -2.813 1.00 0.00 61 ALA A O 18
ATOM 25622 N N . PRO A 1 62 ? -10.986 -2.889 -3.722 1.00 0.00 62 PRO A N 18
ATOM 25623 C CA . PRO A 1 62 ? -9.737 -3.057 -4.471 1.00 0.00 62 PRO A CA 18
ATOM 25624 C C . PRO A 1 62 ? -9.614 -2.069 -5.625 1.00 0.00 62 PRO A C 18
ATOM 25625 O O . PRO A 1 62 ? -8.589 -2.017 -6.306 1.00 0.00 62 PRO A O 18
ATOM 25636 N N . HIS A 1 63 ? -10.666 -1.284 -5.840 1.00 0.00 63 HIS A N 18
ATOM 25637 C CA . HIS A 1 63 ? -10.675 -0.295 -6.912 1.00 0.00 63 HIS A CA 18
ATOM 25638 C C . HIS A 1 63 ? -10.626 1.121 -6.346 1.00 0.00 63 HIS A C 18
ATOM 25639 O O . HIS A 1 63 ? -10.425 2.086 -7.082 1.00 0.00 63 HIS A O 18
ATOM 25654 N N . GLU A 1 64 ? -10.812 1.235 -5.035 1.00 0.00 64 GLU A N 18
ATOM 25655 C CA . GLU A 1 64 ? -10.790 2.534 -4.371 1.00 0.00 64 GLU A CA 18
ATOM 25656 C C . GLU A 1 64 ? -9.358 2.968 -4.072 1.00 0.00 64 GLU A C 18
ATOM 25657 O O . GLU A 1 64 ? -8.452 2.140 -3.987 1.00 0.00 64 GLU A O 18
ATOM 25669 N N . ASN A 1 65 ? -9.163 4.273 -3.913 1.00 0.00 65 ASN A N 18
ATOM 25670 C CA . ASN A 1 65 ? -7.842 4.819 -3.624 1.00 0.00 65 ASN A CA 18
ATOM 25671 C C . ASN A 1 65 ? -7.657 5.031 -2.125 1.00 0.00 65 ASN A C 18
ATOM 25672 O O . ASN A 1 65 ? -8.578 5.427 -1.410 1.00 0.00 65 ASN A O 18
ATOM 25683 N N . PRO A 1 66 ? -6.437 4.764 -1.635 1.00 0.00 66 PRO A N 18
ATOM 25684 C CA . PRO A 1 66 ? -6.101 4.919 -0.217 1.00 0.00 66 PRO A CA 18
ATOM 25685 C C . PRO A 1 66 ? -6.060 6.382 0.212 1.00 0.00 66 PRO A C 18
ATOM 25686 O O . PRO A 1 66 ? -6.481 6.727 1.316 1.00 0.00 66 PRO A O 18
ATOM 25697 N N . ILE A 1 67 ? -5.550 7.237 -0.668 1.00 0.00 67 ILE A N 18
ATOM 25698 C CA . ILE A 1 67 ? -5.456 8.663 -0.381 1.00 0.00 67 ILE A CA 18
ATOM 25699 C C . ILE A 1 67 ? -6.837 9.308 -0.339 1.00 0.00 67 ILE A C 18
ATOM 25700 O O . ILE A 1 67 ? -7.120 10.137 0.526 1.00 0.00 67 ILE A O 18
ATOM 25716 N N . ILE A 1 68 ? -7.693 8.921 -1.278 1.00 0.00 68 ILE A N 18
ATOM 25717 C CA . ILE A 1 68 ? -9.046 9.460 -1.347 1.00 0.00 68 ILE A CA 18
ATOM 25718 C C . ILE A 1 68 ? -9.889 8.981 -0.170 1.00 0.00 68 ILE A C 18
ATOM 25719 O O . ILE A 1 68 ? -10.474 9.784 0.555 1.00 0.00 68 ILE A O 18
ATOM 25735 N N . SER A 1 69 ? -9.944 7.665 0.015 1.00 0.00 69 SER A N 18
ATOM 25736 C CA . SER A 1 69 ? -10.716 7.078 1.103 1.00 0.00 69 SER A CA 18
ATOM 25737 C C . SER A 1 69 ? -10.335 7.706 2.440 1.00 0.00 69 SER A C 18
ATOM 25738 O O . SER A 1 69 ? -11.159 7.804 3.351 1.00 0.00 69 SER A O 18
ATOM 25746 N N . LEU A 1 70 ? -9.081 8.130 2.552 1.00 0.00 70 LEU A N 18
ATOM 25747 C CA . LEU A 1 70 ? -8.589 8.748 3.777 1.00 0.00 70 LEU A CA 18
ATOM 25748 C C . LEU A 1 70 ? -8.890 10.244 3.791 1.00 0.00 70 LEU A C 18
ATOM 25749 O O . LEU A 1 70 ? -9.363 10.782 4.791 1.00 0.00 70 LEU A O 18
ATOM 25765 N N . ASN A 1 71 ? -8.613 10.908 2.674 1.00 0.00 71 ASN A N 18
ATOM 25766 C CA . ASN A 1 71 ? -8.856 12.341 2.557 1.00 0.00 71 ASN A CA 18
ATOM 25767 C C . ASN A 1 71 ? -10.249 12.701 3.065 1.00 0.00 71 ASN A C 18
ATOM 25768 O O . ASN A 1 71 ? -10.428 13.694 3.771 1.00 0.00 71 ASN A O 18
ATOM 25779 N N . LYS A 1 72 ? -11.233 11.885 2.703 1.00 0.00 72 LYS A N 18
ATOM 25780 C CA . LYS A 1 72 ? -12.611 12.114 3.123 1.00 0.00 72 LYS A CA 18
ATOM 25781 C C . LYS A 1 72 ? -12.661 12.690 4.534 1.00 0.00 72 LYS A C 18
ATOM 25782 O O . LYS A 1 72 ? -13.223 13.762 4.758 1.00 0.00 72 LYS A O 18
ATOM 25801 N N . TRP A 1 73 ? -12.068 11.973 5.482 1.00 0.00 73 TRP A N 18
ATOM 25802 C CA . TRP A 1 73 ? -12.044 12.415 6.872 1.00 0.00 73 TRP A CA 18
ATOM 25803 C C . TRP A 1 73 ? -11.449 13.814 6.989 1.00 0.00 73 TRP A C 18
ATOM 25804 O O . TRP A 1 73 ? -12.052 14.708 7.581 1.00 0.00 73 TRP A O 18
ATOM 25825 N N . GLY A 1 74 ? -10.261 13.997 6.419 1.00 0.00 74 GLY A N 18
ATOM 25826 C CA . GLY A 1 74 ? -9.605 15.290 6.471 1.00 0.00 74 GLY A CA 18
ATOM 25827 C C . GLY A 1 74 ? -9.164 15.661 7.873 1.00 0.00 74 GLY A C 18
ATOM 25828 O O . GLY A 1 74 ? -8.044 15.354 8.279 1.00 0.00 74 GLY A O 18
ATOM 25832 N N . GLN A 1 75 ? -10.047 16.324 8.613 1.00 0.00 75 GLN A N 18
ATOM 25833 C CA . GLN A 1 75 ? -9.741 16.739 9.977 1.00 0.00 75 GLN A CA 18
ATOM 25834 C C . GLN A 1 75 ? -9.494 15.528 10.872 1.00 0.00 75 GLN A C 18
ATOM 25835 O O . GLN A 1 75 ? -8.782 15.619 11.872 1.00 0.00 75 GLN A O 18
ATOM 25849 N N . TYR A 1 76 ? -10.087 14.398 10.506 1.00 0.00 76 TYR A N 18
ATOM 25850 C CA . TYR A 1 76 ? -9.934 13.170 11.277 1.00 0.00 76 TYR A CA 18
ATOM 25851 C C . TYR A 1 76 ? -9.326 12.062 10.422 1.00 0.00 76 TYR A C 18
ATOM 25852 O O . TYR A 1 76 ? -9.608 10.881 10.625 1.00 0.00 76 TYR A O 18
ATOM 25870 N N . ALA A 1 77 ? -8.490 12.453 9.466 1.00 0.00 77 ALA A N 18
ATOM 25871 C CA . ALA A 1 77 ? -7.840 11.494 8.582 1.00 0.00 77 ALA A CA 18
ATOM 25872 C C . ALA A 1 77 ? -6.636 10.849 9.261 1.00 0.00 77 ALA A C 18
ATOM 25873 O O . ALA A 1 77 ? -6.386 9.655 9.099 1.00 0.00 77 ALA A O 18
ATOM 25880 N N . SER A 1 78 ? -5.893 11.648 10.020 1.00 0.00 78 SER A N 18
ATOM 25881 C CA . SER A 1 78 ? -4.713 11.155 10.721 1.00 0.00 78 SER A CA 18
ATOM 25882 C C . SER A 1 78 ? -5.089 10.067 11.721 1.00 0.00 78 SER A C 18
ATOM 25883 O O . SER A 1 78 ? -4.424 9.035 11.812 1.00 0.00 78 SER A O 18
ATOM 25891 N N . ASP A 1 79 ? -6.160 10.305 12.470 1.00 0.00 79 ASP A N 18
ATOM 25892 C CA . ASP A 1 79 ? -6.627 9.346 13.464 1.00 0.00 79 ASP A CA 18
ATOM 25893 C C . ASP A 1 79 ? -6.870 7.980 12.829 1.00 0.00 79 ASP A C 18
ATOM 25894 O O . ASP A 1 79 ? -6.618 6.944 13.444 1.00 0.00 79 ASP A O 18
ATOM 25903 N N . VAL A 1 80 ? -7.361 7.987 11.594 1.00 0.00 80 VAL A N 18
ATOM 25904 C CA . VAL A 1 80 ? -7.639 6.749 10.875 1.00 0.00 80 VAL A CA 18
ATOM 25905 C C . VAL A 1 80 ? -6.359 5.956 10.632 1.00 0.00 80 VAL A C 18
ATOM 25906 O O . VAL A 1 80 ? -5.369 6.494 10.137 1.00 0.00 80 VAL A O 18
ATOM 25919 N N . GLN A 1 81 ? -6.388 4.675 10.983 1.00 0.00 81 GLN A N 18
ATOM 25920 C CA . GLN A 1 81 ? -5.230 3.808 10.803 1.00 0.00 81 GLN A CA 18
ATOM 25921 C C . GLN A 1 81 ? -5.585 2.595 9.949 1.00 0.00 81 GLN A C 18
ATOM 25922 O O . GLN A 1 81 ? -6.580 1.915 10.201 1.00 0.00 81 GLN A O 18
ATOM 25936 N N . LEU A 1 82 ? -4.766 2.330 8.937 1.00 0.00 82 LEU A N 18
ATOM 25937 C CA . LEU A 1 82 ? -4.994 1.199 8.044 1.00 0.00 82 LEU A CA 18
ATOM 25938 C C . LEU A 1 82 ? -4.366 -0.072 8.605 1.00 0.00 82 LEU A C 18
ATOM 25939 O O . LEU A 1 82 ? -3.416 -0.015 9.387 1.00 0.00 82 LEU A O 18
ATOM 25955 N N . ILE A 1 83 ? -4.901 -1.219 8.200 1.00 0.00 83 ILE A N 18
ATOM 25956 C CA . ILE A 1 83 ? -4.391 -2.505 8.660 1.00 0.00 83 ILE A CA 18
ATOM 25957 C C . ILE A 1 83 ? -4.365 -3.524 7.526 1.00 0.00 83 ILE A C 18
ATOM 25958 O O . ILE A 1 83 ? -5.403 -3.855 6.951 1.00 0.00 83 ILE A O 18
ATOM 25974 N N . LEU A 1 84 ? -3.174 -4.019 7.210 1.00 0.00 84 LEU A N 18
ATOM 25975 C CA . LEU A 1 84 ? -3.012 -5.003 6.145 1.00 0.00 84 LEU A CA 18
ATOM 25976 C C . LEU A 1 84 ? -3.294 -6.411 6.658 1.00 0.00 84 LEU A C 18
ATOM 25977 O O . LEU A 1 84 ? -2.509 -6.972 7.422 1.00 0.00 84 LEU A O 18
ATOM 25993 N N . ARG A 1 85 ? -4.417 -6.978 6.231 1.00 0.00 85 ARG A N 18
ATOM 25994 C CA . ARG A 1 85 ? -4.802 -8.321 6.646 1.00 0.00 85 ARG A CA 18
ATOM 25995 C C . ARG A 1 85 ? -4.714 -9.298 5.477 1.00 0.00 85 ARG A C 18
ATOM 25996 O O . ARG A 1 85 ? -4.946 -8.926 4.326 1.00 0.00 85 ARG A O 18
ATOM 26017 N N . ARG A 1 86 ? -4.377 -10.547 5.780 1.00 0.00 86 ARG A N 18
ATOM 26018 C CA . ARG A 1 86 ? -4.257 -11.576 4.754 1.00 0.00 86 ARG A CA 18
ATOM 26019 C C . ARG A 1 86 ? -5.553 -12.372 4.628 1.00 0.00 86 ARG A C 18
ATOM 26020 O O . ARG A 1 86 ? -6.204 -12.683 5.626 1.00 0.00 86 ARG A O 18
ATOM 26041 N N . THR A 1 87 ? -5.923 -12.699 3.394 1.00 0.00 87 THR A N 18
ATOM 26042 C CA . THR A 1 87 ? -7.141 -13.457 3.136 1.00 0.00 87 THR A CA 18
ATOM 26043 C C . THR A 1 87 ? -7.043 -14.227 1.824 1.00 0.00 87 THR A C 18
ATOM 26044 O O . THR A 1 87 ? -6.864 -13.637 0.759 1.00 0.00 87 THR A O 18
ATOM 26055 N N . GLY A 1 88 ? -7.162 -15.548 1.908 1.00 0.00 88 GLY A N 18
ATOM 26056 C CA . GLY A 1 88 ? -7.085 -16.377 0.719 1.00 0.00 88 GLY A CA 18
ATOM 26057 C C . GLY A 1 88 ? -5.838 -17.238 0.693 1.00 0.00 88 GLY A C 18
ATOM 26058 O O . GLY A 1 88 ? -4.985 -17.160 1.577 1.00 0.00 88 GLY A O 18
ATOM 26062 N N . PRO A 1 89 ? -5.721 -18.085 -0.341 1.00 0.00 89 PRO A N 18
ATOM 26063 C CA . PRO A 1 89 ? -4.573 -18.982 -0.503 1.00 0.00 89 PRO A CA 18
ATOM 26064 C C . PRO A 1 89 ? -3.293 -18.229 -0.848 1.00 0.00 89 PRO A C 18
ATOM 26065 O O . PRO A 1 89 ? -3.316 -17.022 -1.086 1.00 0.00 89 PRO A O 18
ATOM 26076 N N . SER A 1 90 ? -2.176 -18.950 -0.873 1.00 0.00 90 SER A N 18
ATOM 26077 C CA . SER A 1 90 ? -0.885 -18.349 -1.186 1.00 0.00 90 SER A CA 18
ATOM 26078 C C . SER A 1 90 ? -0.337 -18.893 -2.502 1.00 0.00 90 SER A C 18
ATOM 26079 O O . SER A 1 90 ? 0.166 -18.141 -3.336 1.00 0.00 90 SER A O 18
ATOM 26087 N N . GLY A 1 91 ? -0.439 -20.206 -2.681 1.00 0.00 91 GLY A N 18
ATOM 26088 C CA . GLY A 1 91 ? 0.050 -20.830 -3.896 1.00 0.00 91 GLY A CA 18
ATOM 26089 C C . GLY A 1 91 ? 1.510 -20.518 -4.161 1.00 0.00 91 GLY A C 18
ATOM 26090 O O . GLY A 1 91 ? 2.198 -19.917 -3.336 1.00 0.00 91 GLY A O 18
ATOM 26094 N N . PRO A 1 92 ? 2.004 -20.934 -5.337 1.00 0.00 92 PRO A N 18
ATOM 26095 C CA . PRO A 1 92 ? 3.397 -20.707 -5.734 1.00 0.00 92 PRO A CA 18
ATOM 26096 C C . PRO A 1 92 ? 3.686 -19.238 -6.021 1.00 0.00 92 PRO A C 18
ATOM 26097 O O . PRO A 1 92 ? 2.800 -18.490 -6.433 1.00 0.00 92 PRO A O 18
ATOM 26108 N N . SER A 1 93 ? 4.932 -18.831 -5.802 1.00 0.00 93 SER A N 18
ATOM 26109 C CA . SER A 1 93 ? 5.338 -17.450 -6.034 1.00 0.00 93 SER A CA 18
ATOM 26110 C C . SER A 1 93 ? 6.522 -17.385 -6.994 1.00 0.00 93 SER A C 18
ATOM 26111 O O . SER A 1 93 ? 7.587 -17.937 -6.721 1.00 0.00 93 SER A O 18
ATOM 26119 N N . SER A 1 94 ? 6.326 -16.706 -8.120 1.00 0.00 94 SER A N 18
ATOM 26120 C CA . SER A 1 94 ? 7.375 -16.572 -9.124 1.00 0.00 94 SER A CA 18
ATOM 26121 C C . SER A 1 94 ? 7.711 -15.103 -9.365 1.00 0.00 94 SER A C 18
ATOM 26122 O O . SER A 1 94 ? 6.872 -14.224 -9.176 1.00 0.00 94 SER A O 18
ATOM 26130 N N . GLY A 1 95 ? 8.947 -14.846 -9.783 1.00 0.00 95 GLY A N 18
ATOM 26131 C CA . GLY A 1 95 ? 9.373 -13.483 -10.043 1.00 0.00 95 GLY A CA 18
ATOM 26132 C C . GLY A 1 95 ? 8.416 -12.740 -10.953 1.00 0.00 95 GLY A C 18
ATOM 26133 O O . GLY A 1 95 ? 8.809 -11.799 -11.643 1.00 0.00 95 GLY A O 18
ATOM 26137 N N . GLY A 1 1 ? 19.912 10.965 -16.457 1.00 0.00 1 GLY A N 19
ATOM 26138 C CA . GLY A 1 1 ? 20.183 9.668 -15.864 1.00 0.00 1 GLY A CA 19
ATOM 26139 C C . GLY A 1 1 ? 19.048 9.184 -14.984 1.00 0.00 1 GLY A C 19
ATOM 26140 O O . GLY A 1 1 ? 18.472 8.124 -15.229 1.00 0.00 1 GLY A O 19
ATOM 26144 N N . SER A 1 2 ? 18.728 9.961 -13.954 1.00 0.00 2 SER A N 19
ATOM 26145 C CA . SER A 1 2 ? 17.658 9.603 -13.030 1.00 0.00 2 SER A CA 19
ATOM 26146 C C . SER A 1 2 ? 17.042 10.849 -12.402 1.00 0.00 2 SER A C 19
ATOM 26147 O O . SER A 1 2 ? 17.503 11.967 -12.634 1.00 0.00 2 SER A O 19
ATOM 26155 N N . SER A 1 3 ? 15.998 10.648 -11.605 1.00 0.00 3 SER A N 19
ATOM 26156 C CA . SER A 1 3 ? 15.316 11.756 -10.945 1.00 0.00 3 SER A CA 19
ATOM 26157 C C . SER A 1 3 ? 15.126 11.468 -9.459 1.00 0.00 3 SER A C 19
ATOM 26158 O O . SER A 1 3 ? 15.636 12.192 -8.605 1.00 0.00 3 SER A O 19
ATOM 26166 N N . GLY A 1 4 ? 14.387 10.405 -9.157 1.00 0.00 4 GLY A N 19
ATOM 26167 C CA . GLY A 1 4 ? 14.141 10.039 -7.775 1.00 0.00 4 GLY A CA 19
ATOM 26168 C C . GLY A 1 4 ? 12.706 9.616 -7.533 1.00 0.00 4 GLY A C 19
ATOM 26169 O O . GLY A 1 4 ? 12.024 9.157 -8.449 1.00 0.00 4 GLY A O 19
ATOM 26173 N N . SER A 1 5 ? 12.246 9.767 -6.295 1.00 0.00 5 SER A N 19
ATOM 26174 C CA . SER A 1 5 ? 10.885 9.392 -5.934 1.00 0.00 5 SER A CA 19
ATOM 26175 C C . SER A 1 5 ? 10.201 10.511 -5.155 1.00 0.00 5 SER A C 19
ATOM 26176 O O . SER A 1 5 ? 10.813 11.152 -4.301 1.00 0.00 5 SER A O 19
ATOM 26184 N N . SER A 1 6 ? 8.926 10.740 -5.456 1.00 0.00 6 SER A N 19
ATOM 26185 C CA . SER A 1 6 ? 8.159 11.784 -4.787 1.00 0.00 6 SER A CA 19
ATOM 26186 C C . SER A 1 6 ? 6.707 11.355 -4.598 1.00 0.00 6 SER A C 19
ATOM 26187 O O . SER A 1 6 ? 6.285 10.314 -5.101 1.00 0.00 6 SER A O 19
ATOM 26195 N N . GLY A 1 7 ? 5.947 12.165 -3.867 1.00 0.00 7 GLY A N 19
ATOM 26196 C CA . GLY A 1 7 ? 4.551 11.852 -3.623 1.00 0.00 7 GLY A CA 19
ATOM 26197 C C . GLY A 1 7 ? 4.240 11.703 -2.147 1.00 0.00 7 GLY A C 19
ATOM 26198 O O . GLY A 1 7 ? 5.069 12.023 -1.296 1.00 0.00 7 GLY A O 19
ATOM 26202 N N . MET A 1 8 ? 3.041 11.216 -1.843 1.00 0.00 8 MET A N 19
ATOM 26203 C CA . MET A 1 8 ? 2.623 11.026 -0.459 1.00 0.00 8 MET A CA 19
ATOM 26204 C C . MET A 1 8 ? 2.967 9.620 0.024 1.00 0.00 8 MET A C 19
ATOM 26205 O O . MET A 1 8 ? 3.404 8.776 -0.757 1.00 0.00 8 MET A O 19
ATOM 26219 N N . GLU A 1 9 ? 2.767 9.378 1.316 1.00 0.00 9 GLU A N 19
ATOM 26220 C CA . GLU A 1 9 ? 3.058 8.075 1.902 1.00 0.00 9 GLU A CA 19
ATOM 26221 C C . GLU A 1 9 ? 1.858 7.551 2.686 1.00 0.00 9 GLU A C 19
ATOM 26222 O O . GLU A 1 9 ? 1.000 8.321 3.119 1.00 0.00 9 GLU A O 19
ATOM 26234 N N . LEU A 1 10 ? 1.804 6.235 2.864 1.00 0.00 10 LEU A N 19
ATOM 26235 C CA . LEU A 1 10 ? 0.709 5.606 3.595 1.00 0.00 10 LEU A CA 19
ATOM 26236 C C . LEU A 1 10 ? 1.230 4.858 4.817 1.00 0.00 10 LEU A C 19
ATOM 26237 O O . LEU A 1 10 ? 2.295 4.240 4.774 1.00 0.00 10 LEU A O 19
ATOM 26253 N N . LYS A 1 11 ? 0.472 4.915 5.907 1.00 0.00 11 LYS A N 19
ATOM 26254 C CA . LYS A 1 11 ? 0.854 4.240 7.141 1.00 0.00 11 LYS A CA 19
ATOM 26255 C C . LYS A 1 11 ? -0.046 3.037 7.405 1.00 0.00 11 LYS A C 19
ATOM 26256 O O . LYS A 1 11 ? -1.236 3.188 7.682 1.00 0.00 11 LYS A O 19
ATOM 26275 N N . VAL A 1 12 ? 0.530 1.842 7.318 1.00 0.00 12 VAL A N 19
ATOM 26276 C CA . VAL A 1 12 ? -0.220 0.613 7.549 1.00 0.00 12 VAL A CA 19
ATOM 26277 C C . VAL A 1 12 ? 0.384 -0.192 8.695 1.00 0.00 12 VAL A C 19
ATOM 26278 O O . VAL A 1 12 ? 1.555 -0.022 9.037 1.00 0.00 12 VAL A O 19
ATOM 26291 N N . TRP A 1 13 ? -0.421 -1.069 9.283 1.00 0.00 13 TRP A N 19
ATOM 26292 C CA . TRP A 1 13 ? 0.035 -1.901 10.391 1.00 0.00 13 TRP A CA 19
ATOM 26293 C C . TRP A 1 13 ? 0.320 -3.323 9.921 1.00 0.00 13 TRP A C 19
ATOM 26294 O O . TRP A 1 13 ? -0.593 -4.136 9.780 1.00 0.00 13 TRP A O 19
ATOM 26315 N N . VAL A 1 14 ? 1.594 -3.618 9.681 1.00 0.00 14 VAL A N 19
ATOM 26316 C CA . VAL A 1 14 ? 2.000 -4.944 9.229 1.00 0.00 14 VAL A CA 19
ATOM 26317 C C . VAL A 1 14 ? 2.696 -5.715 10.344 1.00 0.00 14 VAL A C 19
ATOM 26318 O O . VAL A 1 14 ? 3.786 -5.346 10.781 1.00 0.00 14 VAL A O 19
ATOM 26331 N N . ASP A 1 15 ? 2.060 -6.789 10.799 1.00 0.00 15 ASP A N 19
ATOM 26332 C CA . ASP A 1 15 ? 2.620 -7.615 11.863 1.00 0.00 15 ASP A CA 19
ATOM 26333 C C . ASP A 1 15 ? 3.039 -6.758 13.053 1.00 0.00 15 ASP A C 19
ATOM 26334 O O . ASP A 1 15 ? 4.130 -6.922 13.595 1.00 0.00 15 ASP A O 19
ATOM 26343 N N . GLY A 1 16 ? 2.162 -5.842 13.454 1.00 0.00 16 GLY A N 19
ATOM 26344 C CA . GLY A 1 16 ? 2.460 -4.972 14.577 1.00 0.00 16 GLY A CA 19
ATOM 26345 C C . GLY A 1 16 ? 3.572 -3.989 14.269 1.00 0.00 16 GLY A C 19
ATOM 26346 O O . GLY A 1 16 ? 4.190 -3.435 15.179 1.00 0.00 16 GLY A O 19
ATOM 26350 N N . VAL A 1 17 ? 3.829 -3.771 12.983 1.00 0.00 17 VAL A N 19
ATOM 26351 C CA . VAL A 1 17 ? 4.875 -2.849 12.558 1.00 0.00 17 VAL A CA 19
ATOM 26352 C C . VAL A 1 17 ? 4.331 -1.815 11.578 1.00 0.00 17 VAL A C 19
ATOM 26353 O O . VAL A 1 17 ? 3.773 -2.165 10.538 1.00 0.00 17 VAL A O 19
ATOM 26366 N N . GLN A 1 18 ? 4.498 -0.541 11.917 1.00 0.00 18 GLN A N 19
ATOM 26367 C CA . GLN A 1 18 ? 4.023 0.544 11.067 1.00 0.00 18 GLN A CA 19
ATOM 26368 C C . GLN A 1 18 ? 4.864 0.649 9.799 1.00 0.00 18 GLN A C 19
ATOM 26369 O O . GLN A 1 18 ? 5.935 1.256 9.802 1.00 0.00 18 GLN A O 19
ATOM 26383 N N . ARG A 1 19 ? 4.372 0.055 8.717 1.00 0.00 19 ARG A N 19
ATOM 26384 C CA . ARG A 1 19 ? 5.079 0.081 7.442 1.00 0.00 19 ARG A CA 19
ATOM 26385 C C . ARG A 1 19 ? 4.752 1.352 6.665 1.00 0.00 19 ARG A C 19
ATOM 26386 O O . ARG A 1 19 ? 3.590 1.625 6.362 1.00 0.00 19 ARG A O 19
ATOM 26407 N N . ILE A 1 20 ? 5.784 2.126 6.346 1.00 0.00 20 ILE A N 19
ATOM 26408 C CA . ILE A 1 20 ? 5.606 3.368 5.604 1.00 0.00 20 ILE A CA 19
ATOM 26409 C C . ILE A 1 20 ? 5.882 3.165 4.118 1.00 0.00 20 ILE A C 19
ATOM 26410 O O . ILE A 1 20 ? 6.982 2.773 3.728 1.00 0.00 20 ILE A O 19
ATOM 26426 N N . VAL A 1 21 ? 4.877 3.437 3.292 1.00 0.00 21 VAL A N 19
ATOM 26427 C CA . VAL A 1 21 ? 5.011 3.287 1.848 1.00 0.00 21 VAL A CA 19
ATOM 26428 C C . VAL A 1 21 ? 5.003 4.643 1.152 1.00 0.00 21 VAL A C 19
ATOM 26429 O O . VAL A 1 21 ? 3.949 5.257 0.978 1.00 0.00 21 VAL A O 19
ATOM 26442 N N . CYS A 1 22 ? 6.183 5.106 0.755 1.00 0.00 22 CYS A N 19
ATOM 26443 C CA . CYS A 1 22 ? 6.312 6.391 0.077 1.00 0.00 22 CYS A CA 19
ATOM 26444 C C . CYS A 1 22 ? 6.267 6.213 -1.438 1.00 0.00 22 CYS A C 19
ATOM 26445 O O . CYS A 1 22 ? 6.940 5.345 -1.991 1.00 0.00 22 CYS A O 19
ATOM 26453 N N . GLY A 1 23 ? 5.468 7.042 -2.102 1.00 0.00 23 GLY A N 19
ATOM 26454 C CA . GLY A 1 23 ? 5.349 6.959 -3.546 1.00 0.00 23 GLY A CA 19
ATOM 26455 C C . GLY A 1 23 ? 3.944 6.606 -3.993 1.00 0.00 23 GLY A C 19
ATOM 26456 O O . GLY A 1 23 ? 3.747 6.073 -5.085 1.00 0.00 23 GLY A O 19
ATOM 26460 N N . VAL A 1 24 ? 2.963 6.901 -3.145 1.00 0.00 24 VAL A N 19
ATOM 26461 C CA . VAL A 1 24 ? 1.569 6.610 -3.458 1.00 0.00 24 VAL A CA 19
ATOM 26462 C C . VAL A 1 24 ? 0.809 7.883 -3.812 1.00 0.00 24 VAL A C 19
ATOM 26463 O O . VAL A 1 24 ? 0.860 8.875 -3.083 1.00 0.00 24 VAL A O 19
ATOM 26476 N N . THR A 1 25 ? 0.101 7.850 -4.937 1.00 0.00 25 THR A N 19
ATOM 26477 C CA . THR A 1 25 ? -0.670 9.000 -5.390 1.00 0.00 25 THR A CA 19
ATOM 26478 C C . THR A 1 25 ? -2.135 8.633 -5.597 1.00 0.00 25 THR A C 19
ATOM 26479 O O . THR A 1 25 ? -2.534 7.489 -5.381 1.00 0.00 25 THR A O 19
ATOM 26490 N N . GLU A 1 26 ? -2.932 9.610 -6.019 1.00 0.00 26 GLU A N 19
ATOM 26491 C CA . GLU A 1 26 ? -4.353 9.388 -6.255 1.00 0.00 26 GLU A CA 19
ATOM 26492 C C . GLU A 1 26 ? -4.568 8.258 -7.258 1.00 0.00 26 GLU A C 19
ATOM 26493 O O . GLU A 1 26 ? -5.437 7.406 -7.073 1.00 0.00 26 GLU A O 19
ATOM 26505 N N . VAL A 1 27 ? -3.770 8.259 -8.321 1.00 0.00 27 VAL A N 19
ATOM 26506 C CA . VAL A 1 27 ? -3.871 7.234 -9.354 1.00 0.00 27 VAL A CA 19
ATOM 26507 C C . VAL A 1 27 ? -3.666 5.842 -8.768 1.00 0.00 27 VAL A C 19
ATOM 26508 O O . VAL A 1 27 ? -4.388 4.902 -9.104 1.00 0.00 27 VAL A O 19
ATOM 26521 N N . THR A 1 28 ? -2.677 5.715 -7.889 1.00 0.00 28 THR A N 19
ATOM 26522 C CA . THR A 1 28 ? -2.376 4.437 -7.256 1.00 0.00 28 THR A CA 19
ATOM 26523 C C . THR A 1 28 ? -3.598 3.878 -6.536 1.00 0.00 28 THR A C 19
ATOM 26524 O O . THR A 1 28 ? -4.051 4.436 -5.536 1.00 0.00 28 THR A O 19
ATOM 26535 N N . THR A 1 29 ? -4.128 2.773 -7.050 1.00 0.00 29 THR A N 19
ATOM 26536 C CA . THR A 1 29 ? -5.299 2.139 -6.456 1.00 0.00 29 THR A CA 19
ATOM 26537 C C . THR A 1 29 ? -4.933 1.404 -5.172 1.00 0.00 29 THR A C 19
ATOM 26538 O O . THR A 1 29 ? -3.757 1.278 -4.831 1.00 0.00 29 THR A O 19
ATOM 26549 N N . CYS A 1 30 ? -5.948 0.920 -4.464 1.00 0.00 30 CYS A N 19
ATOM 26550 C CA . CYS A 1 30 ? -5.733 0.197 -3.215 1.00 0.00 30 CYS A CA 19
ATOM 26551 C C . CYS A 1 30 ? -5.085 -1.159 -3.477 1.00 0.00 30 CYS A C 19
ATOM 26552 O O . CYS A 1 30 ? -4.542 -1.783 -2.567 1.00 0.00 30 CYS A O 19
ATOM 26560 N N . GLN A 1 31 ? -5.149 -1.608 -4.727 1.00 0.00 31 GLN A N 19
ATOM 26561 C CA . GLN A 1 31 ? -4.570 -2.891 -5.107 1.00 0.00 31 GLN A CA 19
ATOM 26562 C C . GLN A 1 31 ? -3.083 -2.748 -5.415 1.00 0.00 31 GLN A C 19
ATOM 26563 O O . GLN A 1 31 ? -2.307 -3.682 -5.219 1.00 0.00 31 GLN A O 19
ATOM 26577 N N . GLU A 1 32 ? -2.694 -1.572 -5.899 1.00 0.00 32 GLU A N 19
ATOM 26578 C CA . GLU A 1 32 ? -1.300 -1.309 -6.234 1.00 0.00 32 GLU A CA 19
ATOM 26579 C C . GLU A 1 32 ? -0.472 -1.074 -4.974 1.00 0.00 32 GLU A C 19
ATOM 26580 O O . GLU A 1 32 ? 0.758 -1.077 -5.017 1.00 0.00 32 GLU A O 19
ATOM 26592 N N . VAL A 1 33 ? -1.156 -0.869 -3.853 1.00 0.00 33 VAL A N 19
ATOM 26593 C CA . VAL A 1 33 ? -0.485 -0.633 -2.581 1.00 0.00 33 VAL A CA 19
ATOM 26594 C C . VAL A 1 33 ? -0.189 -1.945 -1.864 1.00 0.00 33 VAL A C 19
ATOM 26595 O O . VAL A 1 33 ? 0.967 -2.262 -1.579 1.00 0.00 33 VAL A O 19
ATOM 26608 N N . VAL A 1 34 ? -1.239 -2.706 -1.575 1.00 0.00 34 VAL A N 19
ATOM 26609 C CA . VAL A 1 34 ? -1.092 -3.986 -0.892 1.00 0.00 34 VAL A CA 19
ATOM 26610 C C . VAL A 1 34 ? 0.057 -4.795 -1.484 1.00 0.00 34 VAL A C 19
ATOM 26611 O O . VAL A 1 34 ? 0.870 -5.363 -0.754 1.00 0.00 34 VAL A O 19
ATOM 26624 N N . ILE A 1 35 ? 0.118 -4.843 -2.811 1.00 0.00 35 ILE A N 19
ATOM 26625 C CA . ILE A 1 35 ? 1.168 -5.581 -3.501 1.00 0.00 35 ILE A CA 19
ATOM 26626 C C . ILE A 1 35 ? 2.550 -5.101 -3.071 1.00 0.00 35 ILE A C 19
ATOM 26627 O O . ILE A 1 35 ? 3.455 -5.905 -2.844 1.00 0.00 35 ILE A O 19
ATOM 26643 N N . ALA A 1 36 ? 2.706 -3.786 -2.959 1.00 0.00 36 ALA A N 19
ATOM 26644 C CA . ALA A 1 36 ? 3.977 -3.199 -2.553 1.00 0.00 36 ALA A CA 19
ATOM 26645 C C . ALA A 1 36 ? 4.384 -3.679 -1.164 1.00 0.00 36 ALA A C 19
ATOM 26646 O O . ALA A 1 36 ? 5.551 -3.991 -0.921 1.00 0.00 36 ALA A O 19
ATOM 26653 N N . LEU A 1 37 ? 3.416 -3.736 -0.256 1.00 0.00 37 LEU A N 19
ATOM 26654 C CA . LEU A 1 37 ? 3.674 -4.178 1.111 1.00 0.00 37 LEU A CA 19
ATOM 26655 C C . LEU A 1 37 ? 3.995 -5.669 1.149 1.00 0.00 37 LEU A C 19
ATOM 26656 O O . LEU A 1 37 ? 5.011 -6.081 1.708 1.00 0.00 37 LEU A O 19
ATOM 26672 N N . ALA A 1 38 ? 3.122 -6.472 0.550 1.00 0.00 38 ALA A N 19
ATOM 26673 C CA . ALA A 1 38 ? 3.315 -7.917 0.513 1.00 0.00 38 ALA A CA 19
ATOM 26674 C C . ALA A 1 38 ? 4.692 -8.273 -0.037 1.00 0.00 38 ALA A C 19
ATOM 26675 O O . ALA A 1 38 ? 5.297 -9.262 0.375 1.00 0.00 38 ALA A O 19
ATOM 26682 N N . GLN A 1 39 ? 5.180 -7.461 -0.969 1.00 0.00 39 GLN A N 19
ATOM 26683 C CA . GLN A 1 39 ? 6.485 -7.693 -1.576 1.00 0.00 39 GLN A CA 19
ATOM 26684 C C . GLN A 1 39 ? 7.607 -7.305 -0.619 1.00 0.00 39 GLN A C 19
ATOM 26685 O O . GLN A 1 39 ? 8.677 -7.913 -0.622 1.00 0.00 39 GLN A O 19
ATOM 26699 N N . ALA A 1 40 ? 7.355 -6.289 0.200 1.00 0.00 40 ALA A N 19
ATOM 26700 C CA . ALA A 1 40 ? 8.343 -5.821 1.164 1.00 0.00 40 ALA A CA 19
ATOM 26701 C C . ALA A 1 40 ? 8.495 -6.807 2.317 1.00 0.00 40 ALA A C 19
ATOM 26702 O O . ALA A 1 40 ? 9.610 -7.125 2.731 1.00 0.00 40 ALA A O 19
ATOM 26709 N N . ILE A 1 41 ? 7.368 -7.287 2.831 1.00 0.00 41 ILE A N 19
ATOM 26710 C CA . ILE A 1 41 ? 7.376 -8.237 3.936 1.00 0.00 41 ILE A CA 19
ATOM 26711 C C . ILE A 1 41 ? 7.878 -9.604 3.482 1.00 0.00 41 ILE A C 19
ATOM 26712 O O . ILE A 1 41 ? 8.468 -10.350 4.262 1.00 0.00 41 ILE A O 19
ATOM 26728 N N . GLY A 1 42 ? 7.641 -9.924 2.214 1.00 0.00 42 GLY A N 19
ATOM 26729 C CA . GLY A 1 42 ? 8.078 -11.200 1.677 1.00 0.00 42 GLY A CA 19
ATOM 26730 C C . GLY A 1 42 ? 6.987 -12.251 1.721 1.00 0.00 42 GLY A C 19
ATOM 26731 O O . GLY A 1 42 ? 7.201 -13.357 2.217 1.00 0.00 42 GLY A O 19
ATOM 26735 N N . ARG A 1 43 ? 5.813 -11.906 1.203 1.00 0.00 43 ARG A N 19
ATOM 26736 C CA . ARG A 1 43 ? 4.683 -12.827 1.188 1.00 0.00 43 ARG A CA 19
ATOM 26737 C C . ARG A 1 43 ? 3.909 -12.718 -0.122 1.00 0.00 43 ARG A C 19
ATOM 26738 O O . ARG A 1 43 ? 3.548 -11.623 -0.554 1.00 0.00 43 ARG A O 19
ATOM 26759 N N . THR A 1 44 ? 3.658 -13.862 -0.753 1.00 0.00 44 THR A N 19
ATOM 26760 C CA . THR A 1 44 ? 2.929 -13.895 -2.014 1.00 0.00 44 THR A CA 19
ATOM 26761 C C . THR A 1 44 ? 1.436 -14.092 -1.781 1.00 0.00 44 THR A C 19
ATOM 26762 O O . THR A 1 44 ? 1.030 -14.851 -0.903 1.00 0.00 44 THR A O 19
ATOM 26773 N N . GLY A 1 45 ? 0.622 -13.403 -2.575 1.00 0.00 45 GLY A N 19
ATOM 26774 C CA . GLY A 1 45 ? -0.819 -13.517 -2.439 1.00 0.00 45 GLY A CA 19
ATOM 26775 C C . GLY A 1 45 ? -1.509 -12.168 -2.435 1.00 0.00 45 GLY A C 19
ATOM 26776 O O . GLY A 1 45 ? -0.865 -11.134 -2.261 1.00 0.00 45 GLY A O 19
ATOM 26780 N N . ARG A 1 46 ? -2.824 -12.178 -2.629 1.00 0.00 46 ARG A N 19
ATOM 26781 C CA . ARG A 1 46 ? -3.602 -10.945 -2.650 1.00 0.00 46 ARG A CA 19
ATOM 26782 C C . ARG A 1 46 ? -3.872 -10.448 -1.232 1.00 0.00 46 ARG A C 19
ATOM 26783 O O . ARG A 1 46 ? -3.745 -11.200 -0.265 1.00 0.00 46 ARG A O 19
ATOM 26804 N N . TYR A 1 47 ? -4.243 -9.178 -1.117 1.00 0.00 47 TYR A N 19
ATOM 26805 C CA . TYR A 1 47 ? -4.527 -8.580 0.182 1.00 0.00 47 TYR A CA 19
ATOM 26806 C C . TYR A 1 47 ? -5.468 -7.387 0.039 1.00 0.00 47 TYR A C 19
ATOM 26807 O O . TYR A 1 47 ? -5.651 -6.853 -1.056 1.00 0.00 47 TYR A O 19
ATOM 26825 N N . THR A 1 48 ? -6.063 -6.974 1.153 1.00 0.00 48 THR A N 19
ATOM 26826 C CA . THR A 1 48 ? -6.985 -5.845 1.154 1.00 0.00 48 THR A CA 19
ATOM 26827 C C . THR A 1 48 ? -6.613 -4.831 2.229 1.00 0.00 48 THR A C 19
ATOM 26828 O O . THR A 1 48 ? -5.938 -5.164 3.204 1.00 0.00 48 THR A O 19
ATOM 26839 N N . LEU A 1 49 ? -7.057 -3.593 2.047 1.00 0.00 49 LEU A N 19
ATOM 26840 C CA . LEU A 1 49 ? -6.770 -2.528 3.002 1.00 0.00 49 LEU A CA 19
ATOM 26841 C C . LEU A 1 49 ? -7.994 -2.223 3.860 1.00 0.00 49 LEU A C 19
ATOM 26842 O O . LEU A 1 49 ? -9.068 -1.919 3.340 1.00 0.00 49 LEU A O 19
ATOM 26858 N N . ILE A 1 50 ? -7.824 -2.303 5.175 1.00 0.00 50 ILE A N 19
ATOM 26859 C CA . ILE A 1 50 ? -8.913 -2.032 6.104 1.00 0.00 50 ILE A CA 19
ATOM 26860 C C . ILE A 1 50 ? -8.638 -0.774 6.922 1.00 0.00 50 ILE A C 19
ATOM 26861 O O . ILE A 1 50 ? -7.553 -0.610 7.479 1.00 0.00 50 ILE A O 19
ATOM 26877 N N . GLU A 1 51 ? -9.630 0.109 6.991 1.00 0.00 51 GLU A N 19
ATOM 26878 C CA . GLU A 1 51 ? -9.494 1.351 7.742 1.00 0.00 51 GLU A CA 19
ATOM 26879 C C . GLU A 1 51 ? -10.188 1.247 9.097 1.00 0.00 51 GLU A C 19
ATOM 26880 O O . GLU A 1 51 ? -11.417 1.260 9.181 1.00 0.00 51 GLU A O 19
ATOM 26892 N N . LYS A 1 52 ? -9.393 1.142 10.156 1.00 0.00 52 LYS A N 19
ATOM 26893 C CA . LYS A 1 52 ? -9.929 1.035 11.508 1.00 0.00 52 LYS A CA 19
ATOM 26894 C C . LYS A 1 52 ? -10.008 2.406 12.172 1.00 0.00 52 LYS A C 19
ATOM 26895 O O . LYS A 1 52 ? -8.985 3.034 12.444 1.00 0.00 52 LYS A O 19
ATOM 26914 N N . TRP A 1 53 ? -11.228 2.863 12.430 1.00 0.00 53 TRP A N 19
ATOM 26915 C CA . TRP A 1 53 ? -11.440 4.160 13.064 1.00 0.00 53 TRP A CA 19
ATOM 26916 C C . TRP A 1 53 ? -12.535 4.077 14.121 1.00 0.00 53 TRP A C 19
ATOM 26917 O O . TRP A 1 53 ? -13.596 3.499 13.885 1.00 0.00 53 TRP A O 19
ATOM 26938 N N . ARG A 1 54 ? -12.271 4.658 15.287 1.00 0.00 54 ARG A N 19
ATOM 26939 C CA . ARG A 1 54 ? -13.235 4.648 16.381 1.00 0.00 54 ARG A CA 19
ATOM 26940 C C . ARG A 1 54 ? -13.837 3.258 16.562 1.00 0.00 54 ARG A C 19
ATOM 26941 O O . ARG A 1 54 ? -15.042 3.115 16.773 1.00 0.00 54 ARG A O 19
ATOM 26962 N N . ASP A 1 55 ? -12.992 2.237 16.478 1.00 0.00 55 ASP A N 19
ATOM 26963 C CA . ASP A 1 55 ? -13.440 0.858 16.633 1.00 0.00 55 ASP A CA 19
ATOM 26964 C C . ASP A 1 55 ? -14.358 0.452 15.483 1.00 0.00 55 ASP A C 19
ATOM 26965 O O . ASP A 1 55 ? -15.259 -0.369 15.654 1.00 0.00 55 ASP A O 19
ATOM 26974 N N . THR A 1 56 ? -14.122 1.034 14.311 1.00 0.00 56 THR A N 19
ATOM 26975 C CA . THR A 1 56 ? -14.928 0.736 13.134 1.00 0.00 56 THR A CA 19
ATOM 26976 C C . THR A 1 56 ? -14.064 0.203 11.997 1.00 0.00 56 THR A C 19
ATOM 26977 O O . THR A 1 56 ? -13.216 0.918 11.463 1.00 0.00 56 THR A O 19
ATOM 26988 N N . GLU A 1 57 ? -14.285 -1.055 11.631 1.00 0.00 57 GLU A N 19
ATOM 26989 C CA . GLU A 1 57 ? -13.525 -1.682 10.556 1.00 0.00 57 GLU A CA 19
ATOM 26990 C C . GLU A 1 57 ? -14.313 -1.663 9.250 1.00 0.00 57 GLU A C 19
ATOM 26991 O O . GLU A 1 57 ? -15.462 -2.100 9.199 1.00 0.00 57 GLU A O 19
ATOM 27003 N N . ARG A 1 58 ? -13.686 -1.153 8.195 1.00 0.00 58 ARG A N 19
ATOM 27004 C CA . ARG A 1 58 ? -14.328 -1.074 6.888 1.00 0.00 58 ARG A CA 19
ATOM 27005 C C . ARG A 1 58 ? -13.413 -1.625 5.799 1.00 0.00 58 ARG A C 19
ATOM 27006 O O . ARG A 1 58 ? -12.217 -1.334 5.772 1.00 0.00 58 ARG A O 19
ATOM 27027 N N . HIS A 1 59 ? -13.983 -2.425 4.903 1.00 0.00 59 HIS A N 19
ATOM 27028 C CA . HIS A 1 59 ? -13.219 -3.017 3.811 1.00 0.00 59 HIS A CA 19
ATOM 27029 C C . HIS A 1 59 ? -13.230 -2.109 2.585 1.00 0.00 59 HIS A C 19
ATOM 27030 O O . HIS A 1 59 ? -14.279 -1.608 2.179 1.00 0.00 59 HIS A O 19
ATOM 27045 N N . LEU A 1 60 ? -12.056 -1.899 1.999 1.00 0.00 60 LEU A N 19
ATOM 27046 C CA . LEU A 1 60 ? -11.929 -1.050 0.820 1.00 0.00 60 LEU A CA 19
ATOM 27047 C C . LEU A 1 60 ? -11.934 -1.886 -0.456 1.00 0.00 60 LEU A C 19
ATOM 27048 O O . LEU A 1 60 ? -11.666 -3.087 -0.424 1.00 0.00 60 LEU A O 19
ATOM 27064 N N . ALA A 1 61 ? -12.238 -1.243 -1.578 1.00 0.00 61 ALA A N 19
ATOM 27065 C CA . ALA A 1 61 ? -12.273 -1.926 -2.865 1.00 0.00 61 ALA A CA 19
ATOM 27066 C C . ALA A 1 61 ? -10.913 -1.869 -3.554 1.00 0.00 61 ALA A C 19
ATOM 27067 O O . ALA A 1 61 ? -10.132 -0.937 -3.362 1.00 0.00 61 ALA A O 19
ATOM 27074 N N . PRO A 1 62 ? -10.622 -2.888 -4.376 1.00 0.00 62 PRO A N 19
ATOM 27075 C CA . PRO A 1 62 ? -9.356 -2.977 -5.110 1.00 0.00 62 PRO A CA 19
ATOM 27076 C C . PRO A 1 62 ? -9.251 -1.929 -6.213 1.00 0.00 62 PRO A C 19
ATOM 27077 O O . PRO A 1 62 ? -8.159 -1.628 -6.695 1.00 0.00 62 PRO A O 19
ATOM 27088 N N . HIS A 1 63 ? -10.394 -1.376 -6.608 1.00 0.00 63 HIS A N 19
ATOM 27089 C CA . HIS A 1 63 ? -10.429 -0.361 -7.654 1.00 0.00 63 HIS A CA 19
ATOM 27090 C C . HIS A 1 63 ? -10.384 1.041 -7.053 1.00 0.00 63 HIS A C 19
ATOM 27091 O O . HIS A 1 63 ? -10.088 2.014 -7.746 1.00 0.00 63 HIS A O 19
ATOM 27106 N N . GLU A 1 64 ? -10.680 1.135 -5.760 1.00 0.00 64 GLU A N 19
ATOM 27107 C CA . GLU A 1 64 ? -10.674 2.418 -5.068 1.00 0.00 64 GLU A CA 19
ATOM 27108 C C . GLU A 1 64 ? -9.248 2.860 -4.752 1.00 0.00 64 GLU A C 19
ATOM 27109 O O . GLU A 1 64 ? -8.284 2.192 -5.124 1.00 0.00 64 GLU A O 19
ATOM 27121 N N . ASN A 1 65 ? -9.123 3.990 -4.064 1.00 0.00 65 ASN A N 19
ATOM 27122 C CA . ASN A 1 65 ? -7.815 4.522 -3.699 1.00 0.00 65 ASN A CA 19
ATOM 27123 C C . ASN A 1 65 ? -7.730 4.773 -2.197 1.00 0.00 65 ASN A C 19
ATOM 27124 O O . ASN A 1 65 ? -8.699 5.176 -1.554 1.00 0.00 65 ASN A O 19
ATOM 27135 N N . PRO A 1 66 ? -6.542 4.530 -1.623 1.00 0.00 66 PRO A N 19
ATOM 27136 C CA . PRO A 1 66 ? -6.301 4.723 -0.190 1.00 0.00 66 PRO A CA 19
ATOM 27137 C C . PRO A 1 66 ? -6.300 6.196 0.204 1.00 0.00 66 PRO A C 19
ATOM 27138 O O . PRO A 1 66 ? -6.987 6.597 1.144 1.00 0.00 66 PRO A O 19
ATOM 27149 N N . ILE A 1 67 ? -5.525 6.997 -0.520 1.00 0.00 67 ILE A N 19
ATOM 27150 C CA . ILE A 1 67 ? -5.437 8.426 -0.246 1.00 0.00 67 ILE A CA 19
ATOM 27151 C C . ILE A 1 67 ? -6.812 9.082 -0.303 1.00 0.00 67 ILE A C 19
ATOM 27152 O O . ILE A 1 67 ? -7.285 9.641 0.687 1.00 0.00 67 ILE A O 19
ATOM 27168 N N . ILE A 1 68 ? -7.449 9.009 -1.467 1.00 0.00 68 ILE A N 19
ATOM 27169 C CA . ILE A 1 68 ? -8.771 9.594 -1.651 1.00 0.00 68 ILE A CA 19
ATOM 27170 C C . ILE A 1 68 ? -9.673 9.302 -0.457 1.00 0.00 68 ILE A C 19
ATOM 27171 O O . ILE A 1 68 ? -10.112 10.216 0.241 1.00 0.00 68 ILE A O 19
ATOM 27187 N N . SER A 1 69 ? -9.944 8.021 -0.226 1.00 0.00 69 SER A N 19
ATOM 27188 C CA . SER A 1 69 ? -10.795 7.608 0.883 1.00 0.00 69 SER A CA 19
ATOM 27189 C C . SER A 1 69 ? -10.365 8.286 2.180 1.00 0.00 69 SER A C 19
ATOM 27190 O O . SER A 1 69 ? -11.137 9.023 2.795 1.00 0.00 69 SER A O 19
ATOM 27198 N N . LEU A 1 70 ? -9.127 8.031 2.591 1.00 0.00 70 LEU A N 19
ATOM 27199 C CA . LEU A 1 70 ? -8.592 8.617 3.815 1.00 0.00 70 LEU A CA 19
ATOM 27200 C C . LEU A 1 70 ? -8.786 10.130 3.826 1.00 0.00 70 LEU A C 19
ATOM 27201 O O . LEU A 1 70 ? -8.975 10.734 4.881 1.00 0.00 70 LEU A O 19
ATOM 27217 N N . ASN A 1 71 ? -8.739 10.735 2.644 1.00 0.00 71 ASN A N 19
ATOM 27218 C CA . ASN A 1 71 ? -8.911 12.178 2.516 1.00 0.00 71 ASN A CA 19
ATOM 27219 C C . ASN A 1 71 ? -10.314 12.598 2.944 1.00 0.00 71 ASN A C 19
ATOM 27220 O O . ASN A 1 71 ? -10.494 13.628 3.594 1.00 0.00 71 ASN A O 19
ATOM 27231 N N . LYS A 1 72 ? -11.304 11.793 2.576 1.00 0.00 72 LYS A N 19
ATOM 27232 C CA . LYS A 1 72 ? -12.692 12.079 2.922 1.00 0.00 72 LYS A CA 19
ATOM 27233 C C . LYS A 1 72 ? -12.800 12.594 4.354 1.00 0.00 72 LYS A C 19
ATOM 27234 O O . LYS A 1 72 ? -13.279 13.704 4.589 1.00 0.00 72 LYS A O 19
ATOM 27253 N N . TRP A 1 73 ? -12.352 11.784 5.305 1.00 0.00 73 TRP A N 19
ATOM 27254 C CA . TRP A 1 73 ? -12.397 12.159 6.714 1.00 0.00 73 TRP A CA 19
ATOM 27255 C C . TRP A 1 73 ? -11.939 13.600 6.908 1.00 0.00 73 TRP A C 19
ATOM 27256 O O . TRP A 1 73 ? -12.674 14.429 7.442 1.00 0.00 73 TRP A O 19
ATOM 27277 N N . GLY A 1 74 ? -10.718 13.893 6.470 1.00 0.00 74 GLY A N 19
ATOM 27278 C CA . GLY A 1 74 ? -10.183 15.235 6.605 1.00 0.00 74 GLY A CA 19
ATOM 27279 C C . GLY A 1 74 ? -9.873 15.594 8.044 1.00 0.00 74 GLY A C 19
ATOM 27280 O O . GLY A 1 74 ? -8.803 15.265 8.555 1.00 0.00 74 GLY A O 19
ATOM 27284 N N . GLN A 1 75 ? -10.811 16.270 8.699 1.00 0.00 75 GLN A N 19
ATOM 27285 C CA . GLN A 1 75 ? -10.631 16.676 10.088 1.00 0.00 75 GLN A CA 19
ATOM 27286 C C . GLN A 1 75 ? -10.098 15.519 10.928 1.00 0.00 75 GLN A C 19
ATOM 27287 O O . GLN A 1 75 ? -9.160 15.686 11.707 1.00 0.00 75 GLN A O 19
ATOM 27301 N N . TYR A 1 76 ? -10.704 14.349 10.765 1.00 0.00 76 TYR A N 19
ATOM 27302 C CA . TYR A 1 76 ? -10.293 13.165 11.510 1.00 0.00 76 TYR A CA 19
ATOM 27303 C C . TYR A 1 76 ? -9.665 12.128 10.583 1.00 0.00 76 TYR A C 19
ATOM 27304 O O . TYR A 1 76 ? -9.940 10.934 10.692 1.00 0.00 76 TYR A O 19
ATOM 27322 N N . ALA A 1 77 ? -8.819 12.595 9.671 1.00 0.00 77 ALA A N 19
ATOM 27323 C CA . ALA A 1 77 ? -8.149 11.710 8.726 1.00 0.00 77 ALA A CA 19
ATOM 27324 C C . ALA A 1 77 ? -7.002 10.960 9.395 1.00 0.00 77 ALA A C 19
ATOM 27325 O O . ALA A 1 77 ? -6.919 9.735 9.316 1.00 0.00 77 ALA A O 19
ATOM 27332 N N . SER A 1 78 ? -6.119 11.704 10.053 1.00 0.00 78 SER A N 19
ATOM 27333 C CA . SER A 1 78 ? -4.973 11.110 10.732 1.00 0.00 78 SER A CA 19
ATOM 27334 C C . SER A 1 78 ? -5.417 9.983 11.660 1.00 0.00 78 SER A C 19
ATOM 27335 O O . SER A 1 78 ? -4.833 8.899 11.660 1.00 0.00 78 SER A O 19
ATOM 27343 N N . ASP A 1 79 ? -6.452 10.247 12.448 1.00 0.00 79 ASP A N 19
ATOM 27344 C CA . ASP A 1 79 ? -6.976 9.255 13.380 1.00 0.00 79 ASP A CA 19
ATOM 27345 C C . ASP A 1 79 ? -7.176 7.911 12.688 1.00 0.00 79 ASP A C 19
ATOM 27346 O O . ASP A 1 79 ? -6.994 6.855 13.295 1.00 0.00 79 ASP A O 19
ATOM 27355 N N . VAL A 1 80 ? -7.553 7.957 11.414 1.00 0.00 80 VAL A N 19
ATOM 27356 C CA . VAL A 1 80 ? -7.778 6.743 10.639 1.00 0.00 80 VAL A CA 19
ATOM 27357 C C . VAL A 1 80 ? -6.470 5.999 10.392 1.00 0.00 80 VAL A C 19
ATOM 27358 O O . VAL A 1 80 ? -5.508 6.570 9.880 1.00 0.00 80 VAL A O 19
ATOM 27371 N N . GLN A 1 81 ? -6.444 4.721 10.758 1.00 0.00 81 GLN A N 19
ATOM 27372 C CA . GLN A 1 81 ? -5.254 3.899 10.575 1.00 0.00 81 GLN A CA 19
ATOM 27373 C C . GLN A 1 81 ? -5.530 2.748 9.613 1.00 0.00 81 GLN A C 19
ATOM 27374 O O . GLN A 1 81 ? -6.606 2.150 9.636 1.00 0.00 81 GLN A O 19
ATOM 27388 N N . LEU A 1 82 ? -4.551 2.443 8.768 1.00 0.00 82 LEU A N 19
ATOM 27389 C CA . LEU A 1 82 ? -4.689 1.363 7.796 1.00 0.00 82 LEU A CA 19
ATOM 27390 C C . LEU A 1 82 ? -4.120 0.060 8.347 1.00 0.00 82 LEU A C 19
ATOM 27391 O O . LEU A 1 82 ? -3.167 0.068 9.127 1.00 0.00 82 LEU A O 19
ATOM 27407 N N . ILE A 1 83 ? -4.709 -1.058 7.936 1.00 0.00 83 ILE A N 19
ATOM 27408 C CA . ILE A 1 83 ? -4.259 -2.369 8.386 1.00 0.00 83 ILE A CA 19
ATOM 27409 C C . ILE A 1 83 ? -4.346 -3.395 7.262 1.00 0.00 83 ILE A C 19
ATOM 27410 O O . ILE A 1 83 ? -5.434 -3.722 6.786 1.00 0.00 83 ILE A O 19
ATOM 27426 N N . LEU A 1 84 ? -3.192 -3.903 6.842 1.00 0.00 84 LEU A N 19
ATOM 27427 C CA . LEU A 1 84 ? -3.137 -4.896 5.774 1.00 0.00 84 LEU A CA 19
ATOM 27428 C C . LEU A 1 84 ? -3.475 -6.285 6.304 1.00 0.00 84 LEU A C 19
ATOM 27429 O O . LEU A 1 84 ? -2.751 -6.838 7.131 1.00 0.00 84 LEU A O 19
ATOM 27445 N N . ARG A 1 85 ? -4.579 -6.845 5.820 1.00 0.00 85 ARG A N 19
ATOM 27446 C CA . ARG A 1 85 ? -5.013 -8.170 6.244 1.00 0.00 85 ARG A CA 19
ATOM 27447 C C . ARG A 1 85 ? -5.746 -8.890 5.115 1.00 0.00 85 ARG A C 19
ATOM 27448 O O . ARG A 1 85 ? -6.263 -8.256 4.195 1.00 0.00 85 ARG A O 19
ATOM 27469 N N . ARG A 1 86 ? -5.785 -10.216 5.193 1.00 0.00 86 ARG A N 19
ATOM 27470 C CA . ARG A 1 86 ? -6.452 -11.021 4.177 1.00 0.00 86 ARG A CA 19
ATOM 27471 C C . ARG A 1 86 ? -7.969 -10.898 4.295 1.00 0.00 86 ARG A C 19
ATOM 27472 O O . ARG A 1 86 ? -8.536 -11.081 5.373 1.00 0.00 86 ARG A O 19
ATOM 27493 N N . THR A 1 87 ? -8.620 -10.585 3.179 1.00 0.00 87 THR A N 19
ATOM 27494 C CA . THR A 1 87 ? -10.070 -10.435 3.157 1.00 0.00 87 THR A CA 19
ATOM 27495 C C . THR A 1 87 ? -10.765 -11.781 3.326 1.00 0.00 87 THR A C 19
ATOM 27496 O O . THR A 1 87 ? -11.881 -11.855 3.838 1.00 0.00 87 THR A O 19
ATOM 27507 N N . GLY A 1 88 ? -10.096 -12.845 2.893 1.00 0.00 88 GLY A N 19
ATOM 27508 C CA . GLY A 1 88 ? -10.665 -14.176 3.005 1.00 0.00 88 GLY A CA 19
ATOM 27509 C C . GLY A 1 88 ? -12.164 -14.186 2.781 1.00 0.00 88 GLY A C 19
ATOM 27510 O O . GLY A 1 88 ? -12.954 -14.253 3.723 1.00 0.00 88 GLY A O 19
ATOM 27514 N N . PRO A 1 89 ? -12.576 -14.117 1.506 1.00 0.00 89 PRO A N 19
ATOM 27515 C CA . PRO A 1 89 ? -13.993 -14.116 1.132 1.00 0.00 89 PRO A CA 19
ATOM 27516 C C . PRO A 1 89 ? -14.658 -15.466 1.376 1.00 0.00 89 PRO A C 19
ATOM 27517 O O . PRO A 1 89 ? -15.766 -15.535 1.909 1.00 0.00 89 PRO A O 19
ATOM 27528 N N . SER A 1 90 ? -13.976 -16.537 0.983 1.00 0.00 90 SER A N 19
ATOM 27529 C CA . SER A 1 90 ? -14.503 -17.885 1.157 1.00 0.00 90 SER A CA 19
ATOM 27530 C C . SER A 1 90 ? -13.459 -18.930 0.775 1.00 0.00 90 SER A C 19
ATOM 27531 O O . SER A 1 90 ? -12.754 -18.784 -0.223 1.00 0.00 90 SER A O 19
ATOM 27539 N N . GLY A 1 91 ? -13.366 -19.986 1.578 1.00 0.00 91 GLY A N 19
ATOM 27540 C CA . GLY A 1 91 ? -12.405 -21.040 1.309 1.00 0.00 91 GLY A CA 19
ATOM 27541 C C . GLY A 1 91 ? -10.972 -20.551 1.379 1.00 0.00 91 GLY A C 19
ATOM 27542 O O . GLY A 1 91 ? -10.663 -19.416 1.015 1.00 0.00 91 GLY A O 19
ATOM 27546 N N . PRO A 1 92 ? -10.069 -21.419 1.858 1.00 0.00 92 PRO A N 19
ATOM 27547 C CA . PRO A 1 92 ? -8.646 -21.091 1.987 1.00 0.00 92 PRO A CA 19
ATOM 27548 C C . PRO A 1 92 ? -7.955 -20.968 0.633 1.00 0.00 92 PRO A C 19
ATOM 27549 O O . PRO A 1 92 ? -8.014 -21.882 -0.190 1.00 0.00 92 PRO A O 19
ATOM 27560 N N . SER A 1 93 ? -7.300 -19.834 0.409 1.00 0.00 93 SER A N 19
ATOM 27561 C CA . SER A 1 93 ? -6.600 -19.590 -0.846 1.00 0.00 93 SER A CA 19
ATOM 27562 C C . SER A 1 93 ? -5.107 -19.384 -0.605 1.00 0.00 93 SER A C 19
ATOM 27563 O O . SER A 1 93 ? -4.270 -20.016 -1.248 1.00 0.00 93 SER A O 19
ATOM 27571 N N . SER A 1 94 ? -4.783 -18.493 0.327 1.00 0.00 94 SER A N 19
ATOM 27572 C CA . SER A 1 94 ? -3.392 -18.199 0.652 1.00 0.00 94 SER A CA 19
ATOM 27573 C C . SER A 1 94 ? -2.645 -17.685 -0.575 1.00 0.00 94 SER A C 19
ATOM 27574 O O . SER A 1 94 ? -1.504 -18.072 -0.828 1.00 0.00 94 SER A O 19
ATOM 27582 N N . GLY A 1 95 ? -3.297 -16.811 -1.336 1.00 0.00 95 GLY A N 19
ATOM 27583 C CA . GLY A 1 95 ? -2.680 -16.258 -2.527 1.00 0.00 95 GLY A CA 19
ATOM 27584 C C . GLY A 1 95 ? -3.591 -15.291 -3.257 1.00 0.00 95 GLY A C 19
ATOM 27585 O O . GLY A 1 95 ? -3.554 -15.199 -4.483 1.00 0.00 95 GLY A O 19
ATOM 27589 N N . GLY A 1 1 ? -0.066 -0.215 -13.009 1.00 0.00 1 GLY A N 20
ATOM 27590 C CA . GLY A 1 1 ? 1.264 0.362 -13.074 1.00 0.00 1 GLY A CA 20
ATOM 27591 C C . GLY A 1 1 ? 1.316 1.765 -12.502 1.00 0.00 1 GLY A C 20
ATOM 27592 O O . GLY A 1 1 ? 0.404 2.564 -12.716 1.00 0.00 1 GLY A O 20
ATOM 27596 N N . SER A 1 2 ? 2.385 2.066 -11.772 1.00 0.00 2 SER A N 20
ATOM 27597 C CA . SER A 1 2 ? 2.550 3.381 -11.164 1.00 0.00 2 SER A CA 20
ATOM 27598 C C . SER A 1 2 ? 4.027 3.745 -11.047 1.00 0.00 2 SER A C 20
ATOM 27599 O O . SER A 1 2 ? 4.774 3.118 -10.297 1.00 0.00 2 SER A O 20
ATOM 27607 N N . SER A 1 3 ? 4.440 4.763 -11.795 1.00 0.00 3 SER A N 20
ATOM 27608 C CA . SER A 1 3 ? 5.828 5.209 -11.780 1.00 0.00 3 SER A CA 20
ATOM 27609 C C . SER A 1 3 ? 5.909 6.732 -11.753 1.00 0.00 3 SER A C 20
ATOM 27610 O O . SER A 1 3 ? 5.189 7.416 -12.479 1.00 0.00 3 SER A O 20
ATOM 27618 N N . GLY A 1 4 ? 6.792 7.257 -10.908 1.00 0.00 4 GLY A N 20
ATOM 27619 C CA . GLY A 1 4 ? 6.952 8.696 -10.801 1.00 0.00 4 GLY A CA 20
ATOM 27620 C C . GLY A 1 4 ? 7.798 9.098 -9.609 1.00 0.00 4 GLY A C 20
ATOM 27621 O O . GLY A 1 4 ? 8.279 8.244 -8.865 1.00 0.00 4 GLY A O 20
ATOM 27625 N N . SER A 1 5 ? 7.980 10.402 -9.428 1.00 0.00 5 SER A N 20
ATOM 27626 C CA . SER A 1 5 ? 8.779 10.916 -8.321 1.00 0.00 5 SER A CA 20
ATOM 27627 C C . SER A 1 5 ? 7.887 11.322 -7.152 1.00 0.00 5 SER A C 20
ATOM 27628 O O . SER A 1 5 ? 8.003 10.781 -6.052 1.00 0.00 5 SER A O 20
ATOM 27636 N N . SER A 1 6 ? 6.998 12.279 -7.398 1.00 0.00 6 SER A N 20
ATOM 27637 C CA . SER A 1 6 ? 6.089 12.762 -6.365 1.00 0.00 6 SER A CA 20
ATOM 27638 C C . SER A 1 6 ? 5.185 11.638 -5.869 1.00 0.00 6 SER A C 20
ATOM 27639 O O . SER A 1 6 ? 4.571 10.924 -6.661 1.00 0.00 6 SER A O 20
ATOM 27647 N N . GLY A 1 7 ? 5.108 11.486 -4.550 1.00 0.00 7 GLY A N 20
ATOM 27648 C CA . GLY A 1 7 ? 4.276 10.448 -3.970 1.00 0.00 7 GLY A CA 20
ATOM 27649 C C . GLY A 1 7 ? 3.819 10.789 -2.565 1.00 0.00 7 GLY A C 20
ATOM 27650 O O . GLY A 1 7 ? 4.240 11.795 -1.996 1.00 0.00 7 GLY A O 20
ATOM 27654 N N . MET A 1 8 ? 2.953 9.950 -2.007 1.00 0.00 8 MET A N 20
ATOM 27655 C CA . MET A 1 8 ? 2.437 10.168 -0.660 1.00 0.00 8 MET A CA 20
ATOM 27656 C C . MET A 1 8 ? 2.877 9.049 0.278 1.00 0.00 8 MET A C 20
ATOM 27657 O O . MET A 1 8 ? 3.474 8.064 -0.154 1.00 0.00 8 MET A O 20
ATOM 27671 N N . GLU A 1 9 ? 2.578 9.209 1.564 1.00 0.00 9 GLU A N 20
ATOM 27672 C CA . GLU A 1 9 ? 2.944 8.212 2.562 1.00 0.00 9 GLU A CA 20
ATOM 27673 C C . GLU A 1 9 ? 1.703 7.645 3.246 1.00 0.00 9 GLU A C 20
ATOM 27674 O O . GLU A 1 9 ? 0.938 8.377 3.875 1.00 0.00 9 GLU A O 20
ATOM 27686 N N . LEU A 1 10 ? 1.509 6.337 3.116 1.00 0.00 10 LEU A N 20
ATOM 27687 C CA . LEU A 1 10 ? 0.360 5.670 3.720 1.00 0.00 10 LEU A CA 20
ATOM 27688 C C . LEU A 1 10 ? 0.784 4.848 4.933 1.00 0.00 10 LEU A C 20
ATOM 27689 O O . LEU A 1 10 ? 1.694 4.022 4.851 1.00 0.00 10 LEU A O 20
ATOM 27705 N N . LYS A 1 11 ? 0.117 5.078 6.059 1.00 0.00 11 LYS A N 20
ATOM 27706 C CA . LYS A 1 11 ? 0.421 4.357 7.290 1.00 0.00 11 LYS A CA 20
ATOM 27707 C C . LYS A 1 11 ? -0.491 3.145 7.449 1.00 0.00 11 LYS A C 20
ATOM 27708 O O . LYS A 1 11 ? -1.682 3.284 7.727 1.00 0.00 11 LYS A O 20
ATOM 27727 N N . VAL A 1 12 ? 0.077 1.955 7.273 1.00 0.00 12 VAL A N 20
ATOM 27728 C CA . VAL A 1 12 ? -0.685 0.719 7.400 1.00 0.00 12 VAL A CA 20
ATOM 27729 C C . VAL A 1 12 ? 0.058 -0.298 8.260 1.00 0.00 12 VAL A C 20
ATOM 27730 O O . VAL A 1 12 ? 1.157 -0.733 7.915 1.00 0.00 12 VAL A O 20
ATOM 27743 N N . TRP A 1 13 ? -0.550 -0.674 9.380 1.00 0.00 13 TRP A N 20
ATOM 27744 C CA . TRP A 1 13 ? 0.054 -1.641 10.289 1.00 0.00 13 TRP A CA 20
ATOM 27745 C C . TRP A 1 13 ? 0.277 -2.978 9.592 1.00 0.00 13 TRP A C 20
ATOM 27746 O O . TRP A 1 13 ? -0.645 -3.785 9.467 1.00 0.00 13 TRP A O 20
ATOM 27767 N N . VAL A 1 14 ? 1.505 -3.208 9.140 1.00 0.00 14 VAL A N 20
ATOM 27768 C CA . VAL A 1 14 ? 1.849 -4.450 8.457 1.00 0.00 14 VAL A CA 20
ATOM 27769 C C . VAL A 1 14 ? 2.615 -5.391 9.380 1.00 0.00 14 VAL A C 20
ATOM 27770 O O . VAL A 1 14 ? 3.686 -5.050 9.880 1.00 0.00 14 VAL A O 20
ATOM 27783 N N . ASP A 1 15 ? 2.058 -6.577 9.600 1.00 0.00 15 ASP A N 20
ATOM 27784 C CA . ASP A 1 15 ? 2.690 -7.570 10.461 1.00 0.00 15 ASP A CA 20
ATOM 27785 C C . ASP A 1 15 ? 3.044 -6.966 11.816 1.00 0.00 15 ASP A C 20
ATOM 27786 O O . ASP A 1 15 ? 4.170 -7.105 12.294 1.00 0.00 15 ASP A O 20
ATOM 27795 N N . GLY A 1 16 ? 2.076 -6.294 12.431 1.00 0.00 16 GLY A N 20
ATOM 27796 C CA . GLY A 1 16 ? 2.306 -5.678 13.725 1.00 0.00 16 GLY A CA 20
ATOM 27797 C C . GLY A 1 16 ? 3.367 -4.597 13.672 1.00 0.00 16 GLY A C 20
ATOM 27798 O O . GLY A 1 16 ? 3.802 -4.092 14.707 1.00 0.00 16 GLY A O 20
ATOM 27802 N N . VAL A 1 17 ? 3.786 -4.240 12.462 1.00 0.00 17 VAL A N 20
ATOM 27803 C CA . VAL A 1 17 ? 4.803 -3.212 12.277 1.00 0.00 17 VAL A CA 20
ATOM 27804 C C . VAL A 1 17 ? 4.345 -2.161 11.272 1.00 0.00 17 VAL A C 20
ATOM 27805 O O . VAL A 1 17 ? 4.044 -2.478 10.122 1.00 0.00 17 VAL A O 20
ATOM 27818 N N . GLN A 1 18 ? 4.296 -0.908 11.715 1.00 0.00 18 GLN A N 20
ATOM 27819 C CA . GLN A 1 18 ? 3.875 0.190 10.853 1.00 0.00 18 GLN A CA 20
ATOM 27820 C C . GLN A 1 18 ? 4.898 0.439 9.750 1.00 0.00 18 GLN A C 20
ATOM 27821 O O . GLN A 1 18 ? 6.006 0.908 10.011 1.00 0.00 18 GLN A O 20
ATOM 27835 N N . ARG A 1 19 ? 4.520 0.122 8.516 1.00 0.00 19 ARG A N 20
ATOM 27836 C CA . ARG A 1 19 ? 5.405 0.310 7.373 1.00 0.00 19 ARG A CA 20
ATOM 27837 C C . ARG A 1 19 ? 4.916 1.454 6.489 1.00 0.00 19 ARG A C 20
ATOM 27838 O O . ARG A 1 19 ? 3.838 1.379 5.900 1.00 0.00 19 ARG A O 20
ATOM 27859 N N . ILE A 1 20 ? 5.716 2.511 6.403 1.00 0.00 20 ILE A N 20
ATOM 27860 C CA . ILE A 1 20 ? 5.366 3.670 5.592 1.00 0.00 20 ILE A CA 20
ATOM 27861 C C . ILE A 1 20 ? 5.872 3.513 4.162 1.00 0.00 20 ILE A C 20
ATOM 27862 O O . ILE A 1 20 ? 7.075 3.397 3.927 1.00 0.00 20 ILE A O 20
ATOM 27878 N N . VAL A 1 21 ? 4.946 3.513 3.208 1.00 0.00 21 VAL A N 20
ATOM 27879 C CA . VAL A 1 21 ? 5.298 3.374 1.800 1.00 0.00 21 VAL A CA 20
ATOM 27880 C C . VAL A 1 21 ? 5.305 4.728 1.099 1.00 0.00 21 VAL A C 20
ATOM 27881 O O . VAL A 1 21 ? 4.334 5.481 1.172 1.00 0.00 21 VAL A O 20
ATOM 27894 N N . CYS A 1 22 ? 6.407 5.030 0.421 1.00 0.00 22 CYS A N 20
ATOM 27895 C CA . CYS A 1 22 ? 6.541 6.295 -0.294 1.00 0.00 22 CYS A CA 20
ATOM 27896 C C . CYS A 1 22 ? 6.398 6.087 -1.798 1.00 0.00 22 CYS A C 20
ATOM 27897 O O . CYS A 1 22 ? 7.001 5.180 -2.370 1.00 0.00 22 CYS A O 20
ATOM 27905 N N . GLY A 1 23 ? 5.593 6.933 -2.433 1.00 0.00 23 GLY A N 20
ATOM 27906 C CA . GLY A 1 23 ? 5.384 6.824 -3.865 1.00 0.00 23 GLY A CA 20
ATOM 27907 C C . GLY A 1 23 ? 3.915 6.730 -4.231 1.00 0.00 23 GLY A C 20
ATOM 27908 O O . GLY A 1 23 ? 3.490 7.253 -5.261 1.00 0.00 23 GLY A O 20
ATOM 27912 N N . VAL A 1 24 ? 3.139 6.060 -3.386 1.00 0.00 24 VAL A N 20
ATOM 27913 C CA . VAL A 1 24 ? 1.709 5.898 -3.625 1.00 0.00 24 VAL A CA 20
ATOM 27914 C C . VAL A 1 24 ? 1.052 7.234 -3.952 1.00 0.00 24 VAL A C 20
ATOM 27915 O O . VAL A 1 24 ? 0.962 8.119 -3.101 1.00 0.00 24 VAL A O 20
ATOM 27928 N N . THR A 1 25 ? 0.592 7.374 -5.192 1.00 0.00 25 THR A N 20
ATOM 27929 C CA . THR A 1 25 ? -0.056 8.602 -5.632 1.00 0.00 25 THR A CA 20
ATOM 27930 C C . THR A 1 25 ? -1.565 8.416 -5.746 1.00 0.00 25 THR A C 20
ATOM 27931 O O . THR A 1 25 ? -2.088 7.335 -5.480 1.00 0.00 25 THR A O 20
ATOM 27942 N N . GLU A 1 26 ? -2.259 9.478 -6.144 1.00 0.00 26 GLU A N 20
ATOM 27943 C CA . GLU A 1 26 ? -3.709 9.430 -6.293 1.00 0.00 26 GLU A CA 20
ATOM 27944 C C . GLU A 1 26 ? -4.119 8.333 -7.271 1.00 0.00 26 GLU A C 20
ATOM 27945 O O . GLU A 1 26 ? -5.080 7.601 -7.033 1.00 0.00 26 GLU A O 20
ATOM 27957 N N . VAL A 1 27 ? -3.385 8.227 -8.374 1.00 0.00 27 VAL A N 20
ATOM 27958 C CA . VAL A 1 27 ? -3.671 7.219 -9.389 1.00 0.00 27 VAL A CA 20
ATOM 27959 C C . VAL A 1 27 ? -3.533 5.812 -8.820 1.00 0.00 27 VAL A C 20
ATOM 27960 O O . VAL A 1 27 ? -4.345 4.931 -9.108 1.00 0.00 27 VAL A O 20
ATOM 27973 N N . THR A 1 28 ? -2.500 5.605 -8.010 1.00 0.00 28 THR A N 20
ATOM 27974 C CA . THR A 1 28 ? -2.254 4.304 -7.400 1.00 0.00 28 THR A CA 20
ATOM 27975 C C . THR A 1 28 ? -3.467 3.831 -6.608 1.00 0.00 28 THR A C 20
ATOM 27976 O O . THR A 1 28 ? -3.799 4.394 -5.564 1.00 0.00 28 THR A O 20
ATOM 27987 N N . THR A 1 29 ? -4.127 2.791 -7.109 1.00 0.00 29 THR A N 20
ATOM 27988 C CA . THR A 1 29 ? -5.304 2.241 -6.448 1.00 0.00 29 THR A CA 20
ATOM 27989 C C . THR A 1 29 ? -4.929 1.554 -5.140 1.00 0.00 29 THR A C 20
ATOM 27990 O O . THR A 1 29 ? -3.771 1.583 -4.722 1.00 0.00 29 THR A O 20
ATOM 28001 N N . CYS A 1 30 ? -5.914 0.936 -4.498 1.00 0.00 30 CYS A N 20
ATOM 28002 C CA . CYS A 1 30 ? -5.688 0.240 -3.237 1.00 0.00 30 CYS A CA 20
ATOM 28003 C C . CYS A 1 30 ? -4.851 -1.017 -3.452 1.00 0.00 30 CYS A C 20
ATOM 28004 O O . CYS A 1 30 ? -3.781 -1.169 -2.864 1.00 0.00 30 CYS A O 20
ATOM 28012 N N . GLN A 1 31 ? -5.348 -1.915 -4.296 1.00 0.00 31 GLN A N 20
ATOM 28013 C CA . GLN A 1 31 ? -4.648 -3.160 -4.586 1.00 0.00 31 GLN A CA 20
ATOM 28014 C C . GLN A 1 31 ? -3.174 -2.900 -4.878 1.00 0.00 31 GLN A C 20
ATOM 28015 O O . GLN A 1 31 ? -2.294 -3.525 -4.286 1.00 0.00 31 GLN A O 20
ATOM 28029 N N . GLU A 1 32 ? -2.911 -1.973 -5.795 1.00 0.00 32 GLU A N 20
ATOM 28030 C CA . GLU A 1 32 ? -1.543 -1.632 -6.166 1.00 0.00 32 GLU A CA 20
ATOM 28031 C C . GLU A 1 32 ? -0.664 -1.487 -4.927 1.00 0.00 32 GLU A C 20
ATOM 28032 O O . GLU A 1 32 ? 0.305 -2.226 -4.750 1.00 0.00 32 GLU A O 20
ATOM 28044 N N . VAL A 1 33 ? -1.008 -0.529 -4.073 1.00 0.00 33 VAL A N 20
ATOM 28045 C CA . VAL A 1 33 ? -0.252 -0.287 -2.850 1.00 0.00 33 VAL A CA 20
ATOM 28046 C C . VAL A 1 33 ? 0.048 -1.592 -2.121 1.00 0.00 33 VAL A C 20
ATOM 28047 O O . VAL A 1 33 ? 1.204 -1.908 -1.843 1.00 0.00 33 VAL A O 20
ATOM 28060 N N . VAL A 1 34 ? -1.003 -2.346 -1.815 1.00 0.00 34 VAL A N 20
ATOM 28061 C CA . VAL A 1 34 ? -0.853 -3.619 -1.119 1.00 0.00 34 VAL A CA 20
ATOM 28062 C C . VAL A 1 34 ? 0.269 -4.451 -1.731 1.00 0.00 34 VAL A C 20
ATOM 28063 O O . VAL A 1 34 ? 1.195 -4.870 -1.035 1.00 0.00 34 VAL A O 20
ATOM 28076 N N . ILE A 1 35 ? 0.180 -4.685 -3.036 1.00 0.00 35 ILE A N 20
ATOM 28077 C CA . ILE A 1 35 ? 1.189 -5.465 -3.742 1.00 0.00 35 ILE A CA 20
ATOM 28078 C C . ILE A 1 35 ? 2.596 -5.012 -3.368 1.00 0.00 35 ILE A C 20
ATOM 28079 O O . ILE A 1 35 ? 3.514 -5.825 -3.264 1.00 0.00 35 ILE A O 20
ATOM 28095 N N . ALA A 1 36 ? 2.757 -3.708 -3.166 1.00 0.00 36 ALA A N 20
ATOM 28096 C CA . ALA A 1 36 ? 4.051 -3.146 -2.800 1.00 0.00 36 ALA A CA 20
ATOM 28097 C C . ALA A 1 36 ? 4.525 -3.689 -1.456 1.00 0.00 36 ALA A C 20
ATOM 28098 O O . ALA A 1 36 ? 5.714 -3.943 -1.262 1.00 0.00 36 ALA A O 20
ATOM 28105 N N . LEU A 1 37 ? 3.588 -3.864 -0.531 1.00 0.00 37 LEU A N 20
ATOM 28106 C CA . LEU A 1 37 ? 3.910 -4.376 0.797 1.00 0.00 37 LEU A CA 20
ATOM 28107 C C . LEU A 1 37 ? 4.458 -5.797 0.714 1.00 0.00 37 LEU A C 20
ATOM 28108 O O . LEU A 1 37 ? 5.476 -6.116 1.326 1.00 0.00 37 LEU A O 20
ATOM 28124 N N . ALA A 1 38 ? 3.776 -6.645 -0.049 1.00 0.00 38 ALA A N 20
ATOM 28125 C CA . ALA A 1 38 ? 4.197 -8.031 -0.215 1.00 0.00 38 ALA A CA 20
ATOM 28126 C C . ALA A 1 38 ? 5.630 -8.111 -0.730 1.00 0.00 38 ALA A C 20
ATOM 28127 O O . ALA A 1 38 ? 6.400 -8.976 -0.314 1.00 0.00 38 ALA A O 20
ATOM 28134 N N . GLN A 1 39 ? 5.980 -7.204 -1.637 1.00 0.00 39 GLN A N 20
ATOM 28135 C CA . GLN A 1 39 ? 7.321 -7.175 -2.209 1.00 0.00 39 GLN A CA 20
ATOM 28136 C C . GLN A 1 39 ? 8.367 -6.913 -1.130 1.00 0.00 39 GLN A C 20
ATOM 28137 O O . GLN A 1 39 ? 9.556 -7.161 -1.331 1.00 0.00 39 GLN A O 20
ATOM 28151 N N . ALA A 1 40 ? 7.917 -6.409 0.014 1.00 0.00 40 ALA A N 20
ATOM 28152 C CA . ALA A 1 40 ? 8.813 -6.115 1.125 1.00 0.00 40 ALA A CA 20
ATOM 28153 C C . ALA A 1 40 ? 8.829 -7.256 2.136 1.00 0.00 40 ALA A C 20
ATOM 28154 O O . ALA A 1 40 ? 9.845 -7.929 2.311 1.00 0.00 40 ALA A O 20
ATOM 28161 N N . ILE A 1 41 ? 7.697 -7.469 2.799 1.00 0.00 41 ILE A N 20
ATOM 28162 C CA . ILE A 1 41 ? 7.581 -8.529 3.792 1.00 0.00 41 ILE A CA 20
ATOM 28163 C C . ILE A 1 41 ? 7.756 -9.903 3.152 1.00 0.00 41 ILE A C 20
ATOM 28164 O O . ILE A 1 41 ? 8.201 -10.849 3.800 1.00 0.00 41 ILE A O 20
ATOM 28180 N N . GLY A 1 42 ? 7.405 -10.003 1.874 1.00 0.00 42 GLY A N 20
ATOM 28181 C CA . GLY A 1 42 ? 7.532 -11.264 1.167 1.00 0.00 42 GLY A CA 20
ATOM 28182 C C . GLY A 1 42 ? 6.300 -12.136 1.309 1.00 0.00 42 GLY A C 20
ATOM 28183 O O . GLY A 1 42 ? 6.347 -13.191 1.940 1.00 0.00 42 GLY A O 20
ATOM 28187 N N . ARG A 1 43 ? 5.193 -11.693 0.721 1.00 0.00 43 ARG A N 20
ATOM 28188 C CA . ARG A 1 43 ? 3.942 -12.438 0.788 1.00 0.00 43 ARG A CA 20
ATOM 28189 C C . ARG A 1 43 ? 3.279 -12.512 -0.585 1.00 0.00 43 ARG A C 20
ATOM 28190 O O . ARG A 1 43 ? 3.814 -12.009 -1.573 1.00 0.00 43 ARG A O 20
ATOM 28211 N N . THR A 1 44 ? 2.109 -13.142 -0.638 1.00 0.00 44 THR A N 20
ATOM 28212 C CA . THR A 1 44 ? 1.374 -13.282 -1.889 1.00 0.00 44 THR A CA 20
ATOM 28213 C C . THR A 1 44 ? 1.143 -11.927 -2.547 1.00 0.00 44 THR A C 20
ATOM 28214 O O . THR A 1 44 ? 1.695 -11.639 -3.608 1.00 0.00 44 THR A O 20
ATOM 28225 N N . GLY A 1 45 ? 0.324 -11.096 -1.909 1.00 0.00 45 GLY A N 20
ATOM 28226 C CA . GLY A 1 45 ? 0.036 -9.779 -2.447 1.00 0.00 45 GLY A CA 20
ATOM 28227 C C . GLY A 1 45 ? -1.446 -9.560 -2.679 1.00 0.00 45 GLY A C 20
ATOM 28228 O O . GLY A 1 45 ? -1.856 -8.501 -3.156 1.00 0.00 45 GLY A O 20
ATOM 28232 N N . ARG A 1 46 ? -2.251 -10.562 -2.343 1.00 0.00 46 ARG A N 20
ATOM 28233 C CA . ARG A 1 46 ? -3.695 -10.474 -2.520 1.00 0.00 46 ARG A CA 20
ATOM 28234 C C . ARG A 1 46 ? -4.380 -10.076 -1.216 1.00 0.00 46 ARG A C 20
ATOM 28235 O O . ARG A 1 46 ? -5.292 -10.758 -0.748 1.00 0.00 46 ARG A O 20
ATOM 28256 N N . TYR A 1 47 ? -3.933 -8.969 -0.634 1.00 0.00 47 TYR A N 20
ATOM 28257 C CA . TYR A 1 47 ? -4.500 -8.481 0.618 1.00 0.00 47 TYR A CA 20
ATOM 28258 C C . TYR A 1 47 ? -5.360 -7.243 0.381 1.00 0.00 47 TYR A C 20
ATOM 28259 O O . TYR A 1 47 ? -5.388 -6.693 -0.720 1.00 0.00 47 TYR A O 20
ATOM 28277 N N . THR A 1 48 ? -6.060 -6.809 1.424 1.00 0.00 48 THR A N 20
ATOM 28278 C CA . THR A 1 48 ? -6.921 -5.636 1.331 1.00 0.00 48 THR A CA 20
ATOM 28279 C C . THR A 1 48 ? -6.603 -4.632 2.433 1.00 0.00 48 THR A C 20
ATOM 28280 O O . THR A 1 48 ? -5.891 -4.947 3.388 1.00 0.00 48 THR A O 20
ATOM 28291 N N . LEU A 1 49 ? -7.134 -3.422 2.296 1.00 0.00 49 LEU A N 20
ATOM 28292 C CA . LEU A 1 49 ? -6.907 -2.370 3.281 1.00 0.00 49 LEU A CA 20
ATOM 28293 C C . LEU A 1 49 ? -8.161 -2.124 4.114 1.00 0.00 49 LEU A C 20
ATOM 28294 O O . LEU A 1 49 ? -9.254 -1.957 3.573 1.00 0.00 49 LEU A O 20
ATOM 28310 N N . ILE A 1 50 ? -7.994 -2.102 5.432 1.00 0.00 50 ILE A N 20
ATOM 28311 C CA . ILE A 1 50 ? -9.112 -1.872 6.339 1.00 0.00 50 ILE A CA 20
ATOM 28312 C C . ILE A 1 50 ? -8.867 -0.648 7.215 1.00 0.00 50 ILE A C 20
ATOM 28313 O O . ILE A 1 50 ? -7.762 -0.442 7.714 1.00 0.00 50 ILE A O 20
ATOM 28329 N N . GLU A 1 51 ? -9.908 0.159 7.399 1.00 0.00 51 GLU A N 20
ATOM 28330 C CA . GLU A 1 51 ? -9.805 1.362 8.216 1.00 0.00 51 GLU A CA 20
ATOM 28331 C C . GLU A 1 51 ? -10.542 1.185 9.540 1.00 0.00 51 GLU A C 20
ATOM 28332 O O . GLU A 1 51 ? -11.730 0.860 9.565 1.00 0.00 51 GLU A O 20
ATOM 28344 N N . LYS A 1 52 ? -9.829 1.399 10.641 1.00 0.00 52 LYS A N 20
ATOM 28345 C CA . LYS A 1 52 ? -10.413 1.265 11.970 1.00 0.00 52 LYS A CA 20
ATOM 28346 C C . LYS A 1 52 ? -10.513 2.621 12.660 1.00 0.00 52 LYS A C 20
ATOM 28347 O O . LYS A 1 52 ? -9.513 3.323 12.817 1.00 0.00 52 LYS A O 20
ATOM 28366 N N . TRP A 1 53 ? -11.722 2.983 13.072 1.00 0.00 53 TRP A N 20
ATOM 28367 C CA . TRP A 1 53 ? -11.951 4.255 13.748 1.00 0.00 53 TRP A CA 20
ATOM 28368 C C . TRP A 1 53 ? -13.163 4.172 14.668 1.00 0.00 53 TRP A C 20
ATOM 28369 O O . TRP A 1 53 ? -14.284 3.939 14.215 1.00 0.00 53 TRP A O 20
ATOM 28390 N N . ARG A 1 54 ? -12.932 4.365 15.963 1.00 0.00 54 ARG A N 20
ATOM 28391 C CA . ARG A 1 54 ? -14.007 4.311 16.947 1.00 0.00 54 ARG A CA 20
ATOM 28392 C C . ARG A 1 54 ? -14.726 2.966 16.893 1.00 0.00 54 ARG A C 20
ATOM 28393 O O . ARG A 1 54 ? -15.955 2.907 16.926 1.00 0.00 54 ARG A O 20
ATOM 28414 N N . ASP A 1 55 ? -13.952 1.890 16.811 1.00 0.00 55 ASP A N 20
ATOM 28415 C CA . ASP A 1 55 ? -14.514 0.546 16.753 1.00 0.00 55 ASP A CA 20
ATOM 28416 C C . ASP A 1 55 ? -15.334 0.354 15.481 1.00 0.00 55 ASP A C 20
ATOM 28417 O O . ASP A 1 55 ? -16.422 -0.222 15.511 1.00 0.00 55 ASP A O 20
ATOM 28426 N N . THR A 1 56 ? -14.804 0.841 14.363 1.00 0.00 56 THR A N 20
ATOM 28427 C CA . THR A 1 56 ? -15.487 0.725 13.081 1.00 0.00 56 THR A CA 20
ATOM 28428 C C . THR A 1 56 ? -14.548 0.194 12.004 1.00 0.00 56 THR A C 20
ATOM 28429 O O . THR A 1 56 ? -13.641 0.896 11.557 1.00 0.00 56 THR A O 20
ATOM 28440 N N . GLU A 1 57 ? -14.771 -1.049 11.591 1.00 0.00 57 GLU A N 20
ATOM 28441 C CA . GLU A 1 57 ? -13.943 -1.673 10.565 1.00 0.00 57 GLU A CA 20
ATOM 28442 C C . GLU A 1 57 ? -14.685 -1.740 9.233 1.00 0.00 57 GLU A C 20
ATOM 28443 O O . GLU A 1 57 ? -15.784 -2.288 9.149 1.00 0.00 57 GLU A O 20
ATOM 28455 N N . ARG A 1 58 ? -14.076 -1.176 8.195 1.00 0.00 58 ARG A N 20
ATOM 28456 C CA . ARG A 1 58 ? -14.678 -1.169 6.867 1.00 0.00 58 ARG A CA 20
ATOM 28457 C C . ARG A 1 58 ? -13.686 -1.661 5.818 1.00 0.00 58 ARG A C 20
ATOM 28458 O O . ARG A 1 58 ? -12.487 -1.392 5.907 1.00 0.00 58 ARG A O 20
ATOM 28479 N N . HIS A 1 59 ? -14.193 -2.384 4.824 1.00 0.00 59 HIS A N 20
ATOM 28480 C CA . HIS A 1 59 ? -13.351 -2.914 3.757 1.00 0.00 59 HIS A CA 20
ATOM 28481 C C . HIS A 1 59 ? -13.413 -2.021 2.522 1.00 0.00 59 HIS A C 20
ATOM 28482 O O . HIS A 1 59 ? -14.487 -1.568 2.124 1.00 0.00 59 HIS A O 20
ATOM 28497 N N . LEU A 1 60 ? -12.256 -1.771 1.920 1.00 0.00 60 LEU A N 20
ATOM 28498 C CA . LEU A 1 60 ? -12.178 -0.931 0.730 1.00 0.00 60 LEU A CA 20
ATOM 28499 C C . LEU A 1 60 ? -12.331 -1.766 -0.537 1.00 0.00 60 LEU A C 20
ATOM 28500 O O . LEU A 1 60 ? -12.509 -2.982 -0.473 1.00 0.00 60 LEU A O 20
ATOM 28516 N N . ALA A 1 61 ? -12.259 -1.105 -1.688 1.00 0.00 61 ALA A N 20
ATOM 28517 C CA . ALA A 1 61 ? -12.386 -1.787 -2.970 1.00 0.00 61 ALA A CA 20
ATOM 28518 C C . ALA A 1 61 ? -11.041 -1.867 -3.684 1.00 0.00 61 ALA A C 20
ATOM 28519 O O . ALA A 1 61 ? -10.203 -0.970 -3.585 1.00 0.00 61 ALA A O 20
ATOM 28526 N N . PRO A 1 62 ? -10.825 -2.967 -4.421 1.00 0.00 62 PRO A N 20
ATOM 28527 C CA . PRO A 1 62 ? -9.583 -3.190 -5.166 1.00 0.00 62 PRO A CA 20
ATOM 28528 C C . PRO A 1 62 ? -9.443 -2.247 -6.355 1.00 0.00 62 PRO A C 20
ATOM 28529 O O . PRO A 1 62 ? -8.345 -2.051 -6.879 1.00 0.00 62 PRO A O 20
ATOM 28540 N N . HIS A 1 63 ? -10.560 -1.664 -6.778 1.00 0.00 63 HIS A N 20
ATOM 28541 C CA . HIS A 1 63 ? -10.561 -0.740 -7.906 1.00 0.00 63 HIS A CA 20
ATOM 28542 C C . HIS A 1 63 ? -10.634 0.706 -7.424 1.00 0.00 63 HIS A C 20
ATOM 28543 O O . HIS A 1 63 ? -10.724 1.633 -8.227 1.00 0.00 63 HIS A O 20
ATOM 28558 N N . GLU A 1 64 ? -10.596 0.888 -6.108 1.00 0.00 64 GLU A N 20
ATOM 28559 C CA . GLU A 1 64 ? -10.660 2.221 -5.520 1.00 0.00 64 GLU A CA 20
ATOM 28560 C C . GLU A 1 64 ? -9.265 2.728 -5.169 1.00 0.00 64 GLU A C 20
ATOM 28561 O O . GLU A 1 64 ? -8.281 1.997 -5.277 1.00 0.00 64 GLU A O 20
ATOM 28573 N N . ASN A 1 65 ? -9.187 3.987 -4.747 1.00 0.00 65 ASN A N 20
ATOM 28574 C CA . ASN A 1 65 ? -7.912 4.593 -4.381 1.00 0.00 65 ASN A CA 20
ATOM 28575 C C . ASN A 1 65 ? -7.849 4.862 -2.881 1.00 0.00 65 ASN A C 20
ATOM 28576 O O . ASN A 1 65 ? -8.837 5.240 -2.251 1.00 0.00 65 ASN A O 20
ATOM 28587 N N . PRO A 1 66 ? -6.660 4.665 -2.294 1.00 0.00 66 PRO A N 20
ATOM 28588 C CA . PRO A 1 66 ? -6.438 4.881 -0.861 1.00 0.00 66 PRO A CA 20
ATOM 28589 C C . PRO A 1 66 ? -6.489 6.358 -0.483 1.00 0.00 66 PRO A C 20
ATOM 28590 O O . PRO A 1 66 ? -7.200 6.746 0.444 1.00 0.00 66 PRO A O 20
ATOM 28601 N N . ILE A 1 67 ? -5.732 7.175 -1.207 1.00 0.00 67 ILE A N 20
ATOM 28602 C CA . ILE A 1 67 ? -5.693 8.609 -0.948 1.00 0.00 67 ILE A CA 20
ATOM 28603 C C . ILE A 1 67 ? -7.098 9.202 -0.925 1.00 0.00 67 ILE A C 20
ATOM 28604 O O . ILE A 1 67 ? -7.584 9.631 0.121 1.00 0.00 67 ILE A O 20
ATOM 28620 N N . ILE A 1 68 ? -7.744 9.221 -2.086 1.00 0.00 68 ILE A N 20
ATOM 28621 C CA . ILE A 1 68 ? -9.094 9.759 -2.199 1.00 0.00 68 ILE A CA 20
ATOM 28622 C C . ILE A 1 68 ? -9.997 9.213 -1.098 1.00 0.00 68 ILE A C 20
ATOM 28623 O O . ILE A 1 68 ? -10.514 9.967 -0.274 1.00 0.00 68 ILE A O 20
ATOM 28639 N N . SER A 1 69 ? -10.181 7.896 -1.089 1.00 0.00 69 SER A N 20
ATOM 28640 C CA . SER A 1 69 ? -11.023 7.249 -0.090 1.00 0.00 69 SER A CA 20
ATOM 28641 C C . SER A 1 69 ? -10.844 7.901 1.277 1.00 0.00 69 SER A C 20
ATOM 28642 O O . SER A 1 69 ? -11.746 8.571 1.782 1.00 0.00 69 SER A O 20
ATOM 28650 N N . LEU A 1 70 ? -9.673 7.701 1.872 1.00 0.00 70 LEU A N 20
ATOM 28651 C CA . LEU A 1 70 ? -9.373 8.269 3.182 1.00 0.00 70 LEU A CA 20
ATOM 28652 C C . LEU A 1 70 ? -9.652 9.769 3.201 1.00 0.00 70 LEU A C 20
ATOM 28653 O O . LEU A 1 70 ? -10.207 10.294 4.166 1.00 0.00 70 LEU A O 20
ATOM 28669 N N . ASN A 1 71 ? -9.265 10.452 2.129 1.00 0.00 71 ASN A N 20
ATOM 28670 C CA . ASN A 1 71 ? -9.475 11.891 2.022 1.00 0.00 71 ASN A CA 20
ATOM 28671 C C . ASN A 1 71 ? -10.841 12.284 2.577 1.00 0.00 71 ASN A C 20
ATOM 28672 O O . ASN A 1 71 ? -10.973 13.282 3.285 1.00 0.00 71 ASN A O 20
ATOM 28683 N N . LYS A 1 72 ? -11.856 11.491 2.250 1.00 0.00 72 LYS A N 20
ATOM 28684 C CA . LYS A 1 72 ? -13.213 11.753 2.716 1.00 0.00 72 LYS A CA 20
ATOM 28685 C C . LYS A 1 72 ? -13.201 12.342 4.123 1.00 0.00 72 LYS A C 20
ATOM 28686 O O . LYS A 1 72 ? -13.665 13.461 4.341 1.00 0.00 72 LYS A O 20
ATOM 28705 N N . TRP A 1 73 ? -12.667 11.582 5.072 1.00 0.00 73 TRP A N 20
ATOM 28706 C CA . TRP A 1 73 ? -12.594 12.030 6.458 1.00 0.00 73 TRP A CA 20
ATOM 28707 C C . TRP A 1 73 ? -12.000 13.432 6.547 1.00 0.00 73 TRP A C 20
ATOM 28708 O O . TRP A 1 73 ? -12.559 14.313 7.198 1.00 0.00 73 TRP A O 20
ATOM 28729 N N . GLY A 1 74 ? -10.864 13.631 5.886 1.00 0.00 74 GLY A N 20
ATOM 28730 C CA . GLY A 1 74 ? -10.214 14.929 5.903 1.00 0.00 74 GLY A CA 20
ATOM 28731 C C . GLY A 1 74 ? -9.648 15.276 7.266 1.00 0.00 74 GLY A C 20
ATOM 28732 O O . GLY A 1 74 ? -8.445 15.154 7.494 1.00 0.00 74 GLY A O 20
ATOM 28736 N N . GLN A 1 75 ? -10.517 15.711 8.173 1.00 0.00 75 GLN A N 20
ATOM 28737 C CA . GLN A 1 75 ? -10.096 16.079 9.519 1.00 0.00 75 GLN A CA 20
ATOM 28738 C C . GLN A 1 75 ? -9.942 14.842 10.399 1.00 0.00 75 GLN A C 20
ATOM 28739 O O . GLN A 1 75 ? -9.135 14.826 11.328 1.00 0.00 75 GLN A O 20
ATOM 28753 N N . TYR A 1 76 ? -10.721 13.809 10.099 1.00 0.00 76 TYR A N 20
ATOM 28754 C CA . TYR A 1 76 ? -10.674 12.569 10.864 1.00 0.00 76 TYR A CA 20
ATOM 28755 C C . TYR A 1 76 ? -9.914 11.488 10.102 1.00 0.00 76 TYR A C 20
ATOM 28756 O O . TYR A 1 76 ? -10.002 10.304 10.428 1.00 0.00 76 TYR A O 20
ATOM 28774 N N . ALA A 1 77 ? -9.165 11.904 9.086 1.00 0.00 77 ALA A N 20
ATOM 28775 C CA . ALA A 1 77 ? -8.387 10.973 8.279 1.00 0.00 77 ALA A CA 20
ATOM 28776 C C . ALA A 1 77 ? -7.184 10.446 9.055 1.00 0.00 77 ALA A C 20
ATOM 28777 O O . ALA A 1 77 ? -6.913 9.245 9.057 1.00 0.00 77 ALA A O 20
ATOM 28784 N N . SER A 1 78 ? -6.467 11.352 9.712 1.00 0.00 78 SER A N 20
ATOM 28785 C CA . SER A 1 78 ? -5.290 10.978 10.488 1.00 0.00 78 SER A CA 20
ATOM 28786 C C . SER A 1 78 ? -5.668 10.037 11.628 1.00 0.00 78 SER A C 20
ATOM 28787 O O . SER A 1 78 ? -4.963 9.066 11.905 1.00 0.00 78 SER A O 20
ATOM 28795 N N . ASP A 1 79 ? -6.784 10.331 12.285 1.00 0.00 79 ASP A N 20
ATOM 28796 C CA . ASP A 1 79 ? -7.258 9.512 13.394 1.00 0.00 79 ASP A CA 20
ATOM 28797 C C . ASP A 1 79 ? -7.539 8.085 12.934 1.00 0.00 79 ASP A C 20
ATOM 28798 O O . ASP A 1 79 ? -7.478 7.143 13.725 1.00 0.00 79 ASP A O 20
ATOM 28807 N N . VAL A 1 80 ? -7.849 7.932 11.651 1.00 0.00 80 VAL A N 20
ATOM 28808 C CA . VAL A 1 80 ? -8.140 6.620 11.085 1.00 0.00 80 VAL A CA 20
ATOM 28809 C C . VAL A 1 80 ? -6.859 5.829 10.845 1.00 0.00 80 VAL A C 20
ATOM 28810 O O . VAL A 1 80 ? -5.921 6.324 10.221 1.00 0.00 80 VAL A O 20
ATOM 28823 N N . GLN A 1 81 ? -6.829 4.598 11.343 1.00 0.00 81 GLN A N 20
ATOM 28824 C CA . GLN A 1 81 ? -5.662 3.738 11.183 1.00 0.00 81 GLN A CA 20
ATOM 28825 C C . GLN A 1 81 ? -5.930 2.644 10.154 1.00 0.00 81 GLN A C 20
ATOM 28826 O O . GLN A 1 81 ? -6.982 2.005 10.172 1.00 0.00 81 GLN A O 20
ATOM 28840 N N . LEU A 1 82 ? -4.971 2.434 9.258 1.00 0.00 82 LEU A N 20
ATOM 28841 C CA . LEU A 1 82 ? -5.104 1.417 8.221 1.00 0.00 82 LEU A CA 20
ATOM 28842 C C . LEU A 1 82 ? -4.414 0.121 8.637 1.00 0.00 82 LEU A C 20
ATOM 28843 O O . LEU A 1 82 ? -3.374 0.145 9.295 1.00 0.00 82 LEU A O 20
ATOM 28859 N N . ILE A 1 83 ? -4.999 -1.006 8.247 1.00 0.00 83 ILE A N 20
ATOM 28860 C CA . ILE A 1 83 ? -4.439 -2.311 8.577 1.00 0.00 83 ILE A CA 20
ATOM 28861 C C . ILE A 1 83 ? -4.459 -3.239 7.368 1.00 0.00 83 ILE A C 20
ATOM 28862 O O . ILE A 1 83 ? -5.462 -3.333 6.659 1.00 0.00 83 ILE A O 20
ATOM 28878 N N . LEU A 1 84 ? -3.345 -3.926 7.138 1.00 0.00 84 LEU A N 20
ATOM 28879 C CA . LEU A 1 84 ? -3.235 -4.851 6.015 1.00 0.00 84 LEU A CA 20
ATOM 28880 C C . LEU A 1 84 ? -3.705 -6.247 6.411 1.00 0.00 84 LEU A C 20
ATOM 28881 O O . LEU A 1 84 ? -2.993 -6.982 7.094 1.00 0.00 84 LEU A O 20
ATOM 28897 N N . ARG A 1 85 ? -4.908 -6.606 5.974 1.00 0.00 85 ARG A N 20
ATOM 28898 C CA . ARG A 1 85 ? -5.473 -7.914 6.282 1.00 0.00 85 ARG A CA 20
ATOM 28899 C C . ARG A 1 85 ? -5.729 -8.710 5.005 1.00 0.00 85 ARG A C 20
ATOM 28900 O O . ARG A 1 85 ? -5.810 -8.143 3.915 1.00 0.00 85 ARG A O 20
ATOM 28921 N N . ARG A 1 86 ? -5.854 -10.025 5.148 1.00 0.00 86 ARG A N 20
ATOM 28922 C CA . ARG A 1 86 ? -6.098 -10.898 4.007 1.00 0.00 86 ARG A CA 20
ATOM 28923 C C . ARG A 1 86 ? -7.566 -11.309 3.941 1.00 0.00 86 ARG A C 20
ATOM 28924 O O . ARG A 1 86 ? -8.175 -11.644 4.957 1.00 0.00 86 ARG A O 20
ATOM 28945 N N . THR A 1 87 ? -8.130 -11.279 2.737 1.00 0.00 87 THR A N 20
ATOM 28946 C CA . THR A 1 87 ? -9.526 -11.646 2.538 1.00 0.00 87 THR A CA 20
ATOM 28947 C C . THR A 1 87 ? -9.660 -12.764 1.510 1.00 0.00 87 THR A C 20
ATOM 28948 O O . THR A 1 87 ? -10.748 -13.022 0.997 1.00 0.00 87 THR A O 20
ATOM 28959 N N . GLY A 1 88 ? -8.545 -13.425 1.213 1.00 0.00 88 GLY A N 20
ATOM 28960 C CA . GLY A 1 88 ? -8.560 -14.508 0.247 1.00 0.00 88 GLY A CA 20
ATOM 28961 C C . GLY A 1 88 ? -8.270 -14.033 -1.162 1.00 0.00 88 GLY A C 20
ATOM 28962 O O . GLY A 1 88 ? -7.871 -12.889 -1.385 1.00 0.00 88 GLY A O 20
ATOM 28966 N N . PRO A 1 89 ? -8.470 -14.924 -2.145 1.00 0.00 89 PRO A N 20
ATOM 28967 C CA . PRO A 1 89 ? -8.232 -14.611 -3.557 1.00 0.00 89 PRO A CA 20
ATOM 28968 C C . PRO A 1 89 ? -9.252 -13.623 -4.112 1.00 0.00 89 PRO A C 20
ATOM 28969 O O . PRO A 1 89 ? -10.252 -13.318 -3.462 1.00 0.00 89 PRO A O 20
ATOM 28980 N N . SER A 1 90 ? -8.993 -13.126 -5.317 1.00 0.00 90 SER A N 20
ATOM 28981 C CA . SER A 1 90 ? -9.887 -12.170 -5.959 1.00 0.00 90 SER A CA 20
ATOM 28982 C C . SER A 1 90 ? -9.505 -11.965 -7.421 1.00 0.00 90 SER A C 20
ATOM 28983 O O . SER A 1 90 ? -8.493 -11.336 -7.728 1.00 0.00 90 SER A O 20
ATOM 28991 N N . GLY A 1 91 ? -10.324 -12.501 -8.321 1.00 0.00 91 GLY A N 20
ATOM 28992 C CA . GLY A 1 91 ? -10.056 -12.366 -9.741 1.00 0.00 91 GLY A CA 20
ATOM 28993 C C . GLY A 1 91 ? -9.098 -13.424 -10.253 1.00 0.00 91 GLY A C 20
ATOM 28994 O O . GLY A 1 91 ? -8.194 -13.868 -9.545 1.00 0.00 91 GLY A O 20
ATOM 28998 N N . PRO A 1 92 ? -9.294 -13.846 -11.511 1.00 0.00 92 PRO A N 20
ATOM 28999 C CA . PRO A 1 92 ? -8.450 -14.864 -12.145 1.00 0.00 92 PRO A CA 20
ATOM 29000 C C . PRO A 1 92 ? -7.042 -14.355 -12.430 1.00 0.00 92 PRO A C 20
ATOM 29001 O O . PRO A 1 92 ? -6.086 -15.130 -12.463 1.00 0.00 92 PRO A O 20
ATOM 29012 N N . SER A 1 93 ? -6.920 -13.047 -12.634 1.00 0.00 93 SER A N 20
ATOM 29013 C CA . SER A 1 93 ? -5.628 -12.435 -12.919 1.00 0.00 93 SER A CA 20
ATOM 29014 C C . SER A 1 93 ? -4.546 -12.998 -12.003 1.00 0.00 93 SER A C 20
ATOM 29015 O O . SER A 1 93 ? -4.841 -13.670 -11.015 1.00 0.00 93 SER A O 20
ATOM 29023 N N . SER A 1 94 ? -3.290 -12.719 -12.339 1.00 0.00 94 SER A N 20
ATOM 29024 C CA . SER A 1 94 ? -2.163 -13.200 -11.549 1.00 0.00 94 SER A CA 20
ATOM 29025 C C . SER A 1 94 ? -1.039 -12.167 -11.521 1.00 0.00 94 SER A C 20
ATOM 29026 O O . SER A 1 94 ? -1.130 -11.117 -12.155 1.00 0.00 94 SER A O 20
ATOM 29034 N N . GLY A 1 95 ? 0.021 -12.475 -10.780 1.00 0.00 95 GLY A N 20
ATOM 29035 C CA . GLY A 1 95 ? 1.147 -11.565 -10.682 1.00 0.00 95 GLY A CA 20
ATOM 29036 C C . GLY A 1 95 ? 2.137 -11.744 -11.815 1.00 0.00 95 GLY A C 20
ATOM 29037 O O . GLY A 1 95 ? 2.046 -12.702 -12.582 1.00 0.00 95 GLY A O 20
#

Nearest PDB structures (foldseek):
  2cs4-assembly1_A  TM=8.984E-01  e=3.975E-15  Homo sapiens
  2uwq-assembly1_A  TM=6.965E-01  e=2.196E-03  Homo sapiens
  7vvb-assembly1_B  TM=6.987E-01  e=1.184E-01  Homo sapiens
  1v5t-assembly1_A  TM=4.976E-01  e=2.069E-02  Mus musculus
  7vv9-assembly1_C  TM=6.611E-01  e=1.720E-01  Homo sapiens

Radius of gyration: 13.43 Å; Cα contacts (8 Å, |Δi|>4): 148; chains: 1; bounding box: 26×40×32 Å